Protein AF-0000000079720082 (afdb_homodimer)

Radius of gyration: 40.22 Å; Cα contacts (8 Å, |Δi|>4): 4662; chains: 2; bounding box: 89×126×156 Å

Secondary structure (DSSP, 8-state):
------------------------PPPPEEEEEEETTBSS-SSB--SS-EEEEEEE-SSSS--EEEEEEEEESSHHHHHTT--SSEE---B-----SSEEP-SSPP-TT-EEEEEEEEEETT-PBPPPPPPEEEEB---SGGG----EEE-------S-TTTS---PPPEEEEEEEEE-S-EEEEEEEEEEESEEEEEETTEE-SS-BSBT--S-TTTEEEEEEEE-GGG--SEEEEEEEEEE-HHHHSB-TTTTTTT-S-SB-SS-S--EEEEEEEEEETTS-EEEEE-STTSEEE--SEEEEETTTEEEEEGGG--TTTTSSS---TTPBPPEEEPPPSSEEEE--SPPBEEEEEE--SEEEEEETTEEEEEEEEEEEEEEEEEE---TT-EEEEEEESSB-TTSPBP-GGGTT---EEEEE---SSSEEE--SS--EEEEEEEEES-SS---GGGEEEEEEESS---SEEEEES-HHHHHHHHHHHHHHHHHEESEE-S-SSSS----BHHHHHHHHHHHHHHS--HHHHHHHHHHHHHH--TTS---SBSS-S---S----TTTTTHHHHHHHHHHHHH--HHHHHHHHHHHHHHHHHHHHT-BTTBPPP-SS---STT-SS----HHHHHHHHHHHHHHHHHHHHHHTT-HHHHHHHHHHHHHHHHHHHHHHB-TTS-BSS--HHHHHHHHHTT-S-TTTHHHHHHHHHHHHHHTTS-----HHHHHHHHHHHHHTT-HHHHHHHHT--SSSSHHHHHHTT-SS--SSTTS--S-HHHHHHHHTSS--S---GGGGGHHHIIIIII-EEESSSTTSEEEE-----TT-SEEEEEEEETTEEEEEEEEEETTEEEEEEEEEEEEEEEEEES-S-GGGEEETTEEGGG-TTEEEEEE-SS-EEEEEEEEEEEEEEES--/------------------------PPPPEEEEEEETTBSS-SSB--SS-EEEEEEE-SSSS--EEEEEEEEESSHHHHHTT--SSEE---B-----SSEEP-SSPP-TT-EEEEEEEEEETT-PBPPPPPPEEEEB---SGGG----EEE-------S-TTTS---PPPEEEEEEEEE-S-EEEEEEEEEEESEEEEEETTEE-SS-BSBT--S-TTTEEEEEEEE-GGG--SEEEEEEEEEE-HHHHSB-TTTTTTT-S-SB-SS-S--EEEEEEEEEETTS-EEEEE-STTSEEE--SEEEEETTTEEEEEGGG--TTTTSSS---TTPBPPEEEPPPSSEEEE--SPPBEEEEEE--SEEEEEETTEEEEEEEEEEEEEEEEEE---TT-EEEEEEESSB-TTSPBP-GGGTT---EEEEE---SSSEEE--SS--EEEEEEEEES-SS---GGGEEEEEEESS---SEEEEES-HHHHHHHHHHHHHHHHHEESEE-S-SSSS----BHHHHHHHHHHHHHHS--HHHHHHHHHHHHHH--TTS---SBSS-S---S----TTTTTHHHHHHHHHHHHH--HHHHHHHHHHHHHHHHHHHHT-BTTBPPP-SS---STT-SS----HHHHHHHHHHHHHHHHHHHHHHTT-HHHHHHHHHHHHHHHHHHHHHHB-TTS-BSS--HHHHHHHHHTT-S-TTTHHHHHHHHHHHHHHTTS-----HHHHHHHHHHHHHTT-HHHHHHHHH--SSSSHHHHHHTT-SS--SSTTS--S-HHHHHHHHTSS--S---GGGGGHHHIIIIII-EEESSSTTSEEEE-----TT-SEEEEEEEETTEEEEEEEEEETTEEEEEEEEEEEEEEEEEES-S-GGGEEETTEEGGG-TTEEEEEE-SS-EEEEEEEEEEEEEEE---

Solvent-accessible surface area (backbone atoms only — not comparable to full-atom values): 92691 Å² total; per-residue (Å²): 139,84,73,78,78,76,77,75,82,76,80,76,76,76,76,75,74,72,73,67,80,66,65,84,66,65,55,53,42,65,40,73,63,27,43,68,85,26,72,53,40,58,22,43,69,68,82,55,49,28,35,33,38,28,49,43,61,75,63,64,58,43,34,49,46,22,33,33,44,36,26,7,74,36,68,67,39,42,77,68,70,39,45,81,45,24,62,67,48,83,38,84,37,63,76,47,53,78,44,64,55,80,48,64,87,75,56,61,71,36,56,42,26,34,37,39,32,37,22,30,80,84,64,42,62,30,66,66,30,75,77,43,41,39,25,30,24,76,78,49,73,74,71,59,74,42,34,35,29,26,43,85,84,75,80,87,81,53,49,88,85,84,37,84,77,56,63,52,30,27,32,37,31,39,78,49,76,37,92,65,62,75,66,41,29,39,36,44,37,33,38,52,15,23,42,48,49,28,41,56,66,35,72,60,75,75,67,48,58,30,51,55,77,63,50,50,65,62,32,38,37,36,48,51,42,82,41,48,86,67,58,58,77,38,69,36,14,43,22,37,42,36,34,27,32,75,34,32,20,60,53,38,47,27,59,75,71,60,45,100,59,40,46,36,74,70,37,82,72,49,27,40,29,28,34,33,42,37,34,31,69,89,67,52,74,50,73,55,50,35,52,66,85,30,32,16,38,74,45,25,40,46,24,35,21,40,44,44,21,33,31,35,36,47,74,47,53,61,84,53,63,29,21,65,95,51,88,60,81,84,45,40,69,33,46,77,46,46,77,67,68,18,38,79,37,47,64,65,44,46,60,29,30,74,76,46,78,38,61,40,77,46,75,49,60,66,42,94,69,36,34,36,34,33,44,79,43,42,34,14,24,48,58,32,41,49,49,52,52,58,59,66,42,53,30,38,39,34,54,9,64,50,63,43,96,73,57,44,65,46,57,54,38,18,66,76,24,61,41,34,36,35,42,26,35,56,43,66,64,80,39,76,49,60,78,75,59,44,50,40,27,26,21,30,40,36,39,31,58,60,68,77,78,83,59,65,77,27,44,34,39,38,33,37,16,28,55,60,65,71,20,43,50,74,44,53,74,43,67,67,53,40,51,50,52,51,11,35,44,36,17,44,31,26,16,33,52,73,36,52,25,47,30,44,48,34,34,41,56,41,22,34,21,38,49,41,38,65,21,42,66,21,48,51,47,37,15,83,46,66,32,43,47,52,40,40,50,53,29,40,61,70,37,38,42,79,68,20,52,26,32,44,34,33,54,58,83,71,70,58,58,49,49,27,19,64,58,16,24,49,23,66,51,51,44,44,48,48,42,23,41,54,62,46,34,60,65,60,37,59,72,44,40,66,57,40,51,39,27,52,50,34,49,54,62,62,29,57,84,60,38,27,52,50,47,66,53,61,62,57,46,45,80,35,43,99,49,82,62,56,43,39,59,50,17,30,51,46,52,31,37,48,26,47,51,47,14,54,51,24,48,74,71,66,37,56,68,55,17,52,51,23,44,49,48,20,52,50,18,29,51,43,46,29,71,73,38,44,44,97,80,24,44,48,75,77,72,37,66,36,56,42,13,50,35,56,63,58,62,36,48,54,81,89,33,39,64,46,25,51,51,51,44,52,47,52,28,55,74,52,69,40,33,62,43,40,17,54,65,18,48,45,30,37,52,46,30,34,48,75,71,68,37,42,59,59,44,49,49,34,65,66,23,50,55,82,38,30,70,30,29,44,51,75,70,67,48,46,22,25,42,60,43,68,65,60,68,54,92,47,62,74,58,31,51,60,50,26,56,46,92,45,43,66,38,15,44,44,72,38,18,48,47,36,42,47,36,43,30,52,33,4,54,47,49,73,57,50,26,49,40,44,24,32,36,44,46,58,76,42,90,83,49,56,32,34,35,29,35,36,54,47,75,41,36,53,35,35,27,30,40,35,63,54,89,76,27,38,40,38,39,38,34,38,29,35,56,26,35,32,43,36,52,39,57,25,46,53,66,88,34,36,22,47,68,93,34,52,53,91,76,37,84,72,50,42,79,75,47,65,43,93,63,29,28,33,32,39,35,40,7,28,78,47,45,37,36,34,42,68,60,113,132,93,73,82,69,84,73,76,78,74,78,75,74,74,75,74,73,71,73,66,80,67,65,86,65,66,55,53,41,65,40,74,64,26,44,67,86,26,72,54,40,60,22,42,69,67,83,55,48,28,34,31,36,28,49,43,61,75,63,64,59,42,35,49,46,23,34,35,44,36,26,8,74,34,68,67,39,43,76,67,70,40,45,81,47,25,62,67,47,83,38,82,38,65,75,45,54,77,43,64,55,81,50,65,87,75,56,60,72,35,58,40,25,34,37,40,31,40,21,29,80,83,64,43,63,30,66,66,31,76,76,43,43,39,25,29,24,76,78,50,71,73,72,59,73,42,34,36,30,28,43,84,84,76,79,88,82,53,49,87,85,85,37,85,76,56,63,51,29,28,31,37,31,39,78,49,76,35,92,65,62,74,65,40,28,40,35,42,38,34,37,52,16,21,45,47,48,28,40,55,68,34,73,59,76,74,66,48,57,30,51,56,76,62,50,49,65,63,32,37,37,35,47,51,40,82,42,48,86,68,58,58,77,38,67,35,15,43,22,37,41,36,32,28,31,76,33,32,20,61,52,38,47,26,60,76,72,61,45,99,57,39,46,36,72,70,38,82,72,49,26,40,29,29,34,35,43,38,33,31,69,88,67,51,73,49,75,55,51,35,51,66,85,31,32,16,38,71,44,25,40,48,24,35,22,40,44,44,21,32,32,35,35,48,74,45,53,60,84,52,62,29,21,64,96,51,89,62,83,85,46,40,69,32,46,77,46,48,77,67,66,18,37,80,36,48,65,64,45,46,61,28,28,76,76,44,81,36,60,41,76,46,75,48,59,67,42,94,71,37,34,36,35,33,44,79,44,44,35,14,23,48,60,32,40,49,50,54,53,60,60,65,43,52,30,37,39,36,54,9,63,49,66,42,96,72,58,43,68,47,55,52,37,18,67,75,22,61,40,34,35,36,42,26,35,56,43,67,63,82,40,77,48,60,77,75,59,44,50,39,26,26,19,30,40,35,40,30,59,58,67,77,78,83,59,66,77,26,44,35,39,37,32,37,17,28,54,61,65,72,20,43,51,73,43,52,74,44,68,66,54,40,49,50,52,51,12,34,45,36,18,46,32,27,16,32,53,75,36,53,25,47,29,46,48,33,34,40,56,41,22,33,20,38,49,43,39,66,21,43,67,21,48,51,48,37,14,82,46,64,31,42,48,52,38,40,49,52,29,39,61,70,37,39,42,78,67,21,52,28,31,45,34,34,55,58,83,71,69,56,58,49,50,28,18,62,57,16,25,47,23,66,49,51,44,45,50,49,43,24,40,54,62,45,34,58,65,60,38,59,72,44,40,65,59,39,50,39,27,53,49,32,50,55,62,61,29,58,86,61,39,27,51,50,46,67,54,59,62,55,47,44,80,34,42,99,49,82,62,56,42,39,58,49,16,30,51,46,53,32,38,48,25,46,52,48,14,54,52,24,48,75,71,65,36,56,70,55,16,52,50,24,45,51,49,22,53,50,18,28,52,42,44,29,72,72,38,46,44,94,80,24,45,48,75,76,72,39,66,35,55,42,13,50,36,57,63,57,64,34,51,55,83,90,34,41,66,46,26,50,51,49,42,51,48,52,29,55,75,50,70,39,33,65,42,39,16,52,63,17,47,44,30,36,50,46,31,34,48,74,70,69,37,43,59,58,45,48,49,35,64,66,22,52,54,82,37,32,70,31,28,44,51,76,70,66,50,46,23,25,39,58,43,68,65,61,68,52,91,48,62,73,58,31,50,60,49,25,55,45,90,44,42,67,37,16,44,44,73,38,19,48,47,37,44,47,37,43,30,52,33,4,52,44,48,74,55,50,24,48,42,44,25,33,36,43,46,58,75,42,89,83,49,55,34,36,35,30,35,38,53,48,75,40,36,55,35,35,26,33,40,35,63,54,89,75,28,38,38,37,40,39,34,38,31,34,56,26,36,34,42,37,53,40,59,27,47,53,67,88,34,36,22,48,67,93,34,52,54,89,75,37,84,73,51,42,80,74,48,65,42,94,63,28,28,33,32,38,34,41,6,28,78,47,44,34,38,35,42,68,61,112

pLDDT: mean 94.38, std 12.14, range [15.86, 98.88]

Nearest PDB structures (foldseek):
  3w5n-assembly1_A  TM=9.384E-01  e=0.000E+00  Streptomyces avermitilis MA-4680 = NBRC 14893
  6i60-assembly1_A  TM=9.462E-01  e=3.594E-97  Dictyoglomus thermophilum H-6-12
  6i60-assembly2_B  TM=9.4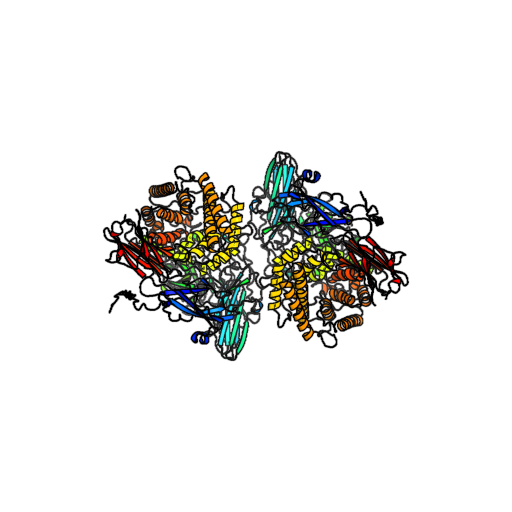27E-01  e=1.427E-96  Dictyoglomus thermophilum H-6-12
  6gsz-assembly1_A  TM=9.383E-01  e=2.593E-87  Aspergillus terreus
  2okx-assembly1_A  TM=7.902E-01  e=1.636E-30  Bacillus sp. GL1

Organism: NCBI:txid616991

Structure (mmCIF, N/CA/C/O backbone):
data_AF-0000000079720082-model_v1
#
loop_
_entity.id
_entity.type
_entity.pdbx_description
1 polymer Alpha-L-rhamnosidase
#
loop_
_atom_site.group_PDB
_atom_site.id
_atom_site.type_symbol
_atom_site.label_atom_id
_atom_site.label_alt_id
_atom_site.label_comp_id
_atom_site.label_asym_id
_atom_site.label_entity_id
_atom_site.label_seq_id
_atom_site.pdbx_PDB_ins_code
_atom_site.Cartn_x
_atom_site.Cartn_y
_atom_site.Cartn_z
_atom_site.occupancy
_atom_site.B_iso_or_equiv
_atom_site.auth_seq_id
_atom_site.auth_comp_id
_atom_site.auth_asym_id
_atom_site.auth_atom_id
_atom_site.pdbx_PDB_model_num
ATOM 1 N N . MET A 1 1 ? 20 74.062 -68.812 1 15.97 1 MET A N 1
ATOM 2 C CA . MET A 1 1 ? 20.781 74.188 -67.625 1 15.97 1 MET A CA 1
ATOM 3 C C . MET A 1 1 ? 19.938 73.812 -66.375 1 15.97 1 MET A C 1
ATOM 5 O O . MET A 1 1 ? 20.484 73.5 -65.312 1 15.97 1 MET A O 1
ATOM 9 N N . LYS A 1 2 ? 18.734 74.188 -66.375 1 19.23 2 LYS A N 1
ATOM 10 C CA . LYS A 1 2 ? 17.859 74.938 -65.5 1 19.23 2 LYS A CA 1
ATOM 11 C C . LYS A 1 2 ? 17.359 74.125 -64.375 1 19.23 2 LYS A C 1
ATOM 13 O O . LYS A 1 2 ? 16.688 73.125 -64.562 1 19.23 2 LYS A O 1
ATOM 18 N N . THR A 1 3 ? 17.922 74.375 -63.031 1 17.17 3 THR A N 1
ATOM 19 C CA . THR A 1 3 ? 18.266 73.812 -61.719 1 17.17 3 THR A CA 1
ATOM 20 C C . THR A 1 3 ? 17.062 73.875 -60.781 1 17.17 3 THR A C 1
ATOM 22 O O . THR A 1 3 ? 16.719 74.938 -60.25 1 17.17 3 THR A O 1
ATOM 25 N N . ARG A 1 4 ? 15.969 73.625 -61.281 1 23.77 4 ARG A N 1
ATOM 26 C CA . ARG A 1 4 ? 14.781 74.062 -60.531 1 23.77 4 ARG A CA 1
ATOM 27 C C . ARG A 1 4 ? 14.805 73.5 -59.125 1 23.77 4 ARG A C 1
ATOM 29 O O . ARG A 1 4 ? 14.828 72.312 -58.906 1 23.77 4 ARG A O 1
ATOM 36 N N . LEU A 1 5 ? 15.32 74.375 -58.031 1 21.08 5 LEU A N 1
ATOM 37 C CA . LEU A 1 5 ? 15.797 74.188 -56.688 1 21.08 5 LEU A CA 1
ATOM 38 C C . LEU A 1 5 ? 14.656 73.812 -55.75 1 21.08 5 LEU A C 1
ATOM 40 O O . LEU A 1 5 ? 13.688 74.5 -55.594 1 21.08 5 LEU A O 1
ATOM 44 N N . THR A 1 6 ? 14.219 72.562 -55.75 1 22.86 6 THR A N 1
ATOM 45 C CA . THR A 1 6 ? 13.156 71.938 -55 1 22.86 6 THR A CA 1
ATOM 46 C C . THR A 1 6 ? 13.391 72.062 -53.5 1 22.86 6 THR A C 1
ATOM 48 O O . THR A 1 6 ? 14.398 71.625 -52.969 1 22.86 6 THR A O 1
ATOM 51 N N . PHE A 1 7 ? 13.219 73.25 -52.969 1 23.09 7 PHE A N 1
ATOM 52 C CA . PHE A 1 7 ? 13.531 73.625 -51.594 1 23.09 7 PHE A CA 1
ATOM 53 C C . PHE A 1 7 ? 12.75 72.812 -50.594 1 23.09 7 PHE A C 1
ATOM 55 O O . PHE A 1 7 ? 11.516 72.812 -50.594 1 23.09 7 PHE A O 1
ATOM 62 N N . LEU A 1 8 ? 13.109 71.562 -50.375 1 23.59 8 LEU A N 1
ATOM 63 C CA . LEU A 1 8 ? 12.508 70.625 -49.438 1 23.59 8 LEU A CA 1
ATOM 64 C C . LEU A 1 8 ? 12.609 71.125 -48 1 23.59 8 LEU A C 1
ATOM 66 O O . LEU A 1 8 ? 13.711 71.375 -47.5 1 23.59 8 LEU A O 1
ATOM 70 N N . PHE A 1 9 ? 11.633 71.938 -47.531 1 24.03 9 PHE A N 1
ATOM 71 C CA . PHE A 1 9 ? 11.539 72.5 -46.156 1 24.03 9 PHE A CA 1
ATOM 72 C C . PHE A 1 9 ? 11.586 71.312 -45.156 1 24.03 9 PHE A C 1
ATOM 74 O O . PHE A 1 9 ? 10.781 70.375 -45.219 1 24.03 9 PHE A O 1
ATOM 81 N N . ILE A 1 10 ? 12.727 70.938 -44.594 1 24.09 10 ILE A N 1
ATOM 82 C CA . ILE A 1 10 ? 13.039 69.938 -43.562 1 24.09 10 ILE A CA 1
ATOM 83 C C . ILE A 1 10 ? 12.523 70.438 -42.219 1 24.09 10 ILE A C 1
ATOM 85 O O . ILE A 1 10 ? 12.945 71.438 -41.719 1 24.09 10 ILE A O 1
ATOM 89 N N . ILE A 1 11 ? 11.203 70.438 -42 1 24.62 11 ILE A N 1
ATOM 90 C CA . ILE A 1 11 ? 10.75 70.812 -40.656 1 24.62 11 ILE A CA 1
ATOM 91 C C . ILE A 1 11 ? 11.375 69.875 -39.625 1 24.62 11 ILE A C 1
ATOM 93 O O . ILE A 1 11 ? 11.227 68.688 -39.688 1 24.62 11 ILE A O 1
ATOM 97 N N . LEU A 1 12 ? 12.461 70.25 -38.938 1 24.59 12 LEU A N 1
ATOM 98 C CA . LEU A 1 12 ? 13.195 69.688 -37.844 1 24.59 12 LEU A CA 1
ATOM 99 C C . LEU A 1 12 ? 12.32 69.562 -36.594 1 24.59 12 LEU A C 1
ATOM 101 O O . LEU A 1 12 ? 11.875 70.562 -36.062 1 24.59 12 LEU A O 1
ATOM 105 N N . PHE A 1 13 ? 11.383 68.625 -36.594 1 27.11 13 PHE A N 1
ATOM 106 C CA . PHE A 1 13 ? 10.688 68.312 -35.344 1 27.11 13 PHE A CA 1
ATOM 107 C C . PHE A 1 13 ? 11.68 68.125 -34.188 1 27.11 13 PHE A C 1
ATOM 109 O O . PHE A 1 13 ? 12.586 67.25 -34.312 1 27.11 13 PHE A O 1
ATOM 116 N N . THR A 1 14 ? 11.984 69.125 -33.438 1 23.88 14 THR A N 1
ATOM 117 C CA . THR A 1 14 ? 12.758 69.062 -32.188 1 23.88 14 THR A CA 1
ATOM 118 C C . THR A 1 14 ? 12.094 68.125 -31.203 1 23.88 14 THR A C 1
ATOM 120 O O . THR A 1 14 ? 10.93 68.312 -30.828 1 23.88 14 THR A O 1
ATOM 123 N N . VAL A 1 15 ? 12.328 66.812 -31.328 1 29.36 15 VAL A N 1
ATOM 124 C CA . VAL A 1 15 ? 11.977 65.812 -30.297 1 29.36 15 VAL A CA 1
ATOM 125 C C . VAL A 1 15 ? 12.523 66.312 -28.938 1 29.36 15 VAL A C 1
ATOM 127 O O . VAL A 1 15 ? 13.727 66.5 -28.781 1 29.36 15 VAL A O 1
ATOM 130 N N . GLY A 1 16 ? 11.781 67.188 -28.25 1 25.69 16 GLY A N 1
ATOM 131 C CA . GLY A 1 16 ? 12.094 67.438 -26.859 1 25.69 16 GLY A CA 1
ATOM 132 C C . GLY A 1 16 ? 12.359 66.188 -26.062 1 25.69 16 GLY A C 1
ATOM 133 O O . GLY A 1 16 ? 11.578 65.25 -26.109 1 25.69 16 GLY A O 1
ATOM 134 N N . ASN A 1 17 ? 13.633 65.875 -25.953 1 25.62 17 ASN A N 1
ATOM 135 C CA . ASN A 1 17 ? 14.141 64.875 -25.047 1 25.62 17 ASN A CA 1
ATOM 136 C C . ASN A 1 17 ? 13.609 65.062 -23.625 1 25.62 17 ASN A C 1
ATOM 138 O O . ASN A 1 17 ? 13.922 66.062 -22.984 1 25.62 17 ASN A O 1
ATOM 142 N N . SER A 1 18 ? 12.328 64.875 -23.438 1 27.09 18 SER A N 1
ATOM 143 C CA . SER A 1 18 ? 11.977 64.812 -22.016 1 27.09 18 SER A CA 1
ATOM 144 C C . SER A 1 18 ? 12.977 63.906 -21.266 1 27.09 18 SER A C 1
ATOM 146 O O . SER A 1 18 ? 13.219 62.781 -21.641 1 27.09 18 SER A O 1
ATOM 148 N N . TYR A 1 19 ? 13.984 64.562 -20.719 1 28.95 19 TYR A N 1
ATOM 149 C CA . TYR A 1 19 ? 14.844 63.938 -19.719 1 28.95 19 TYR A CA 1
ATOM 150 C C . TYR A 1 19 ? 14.023 63.188 -18.688 1 28.95 19 TYR A C 1
ATOM 152 O O . TYR A 1 19 ? 13.172 63.75 -18 1 28.95 19 TYR A O 1
ATOM 160 N N . SER A 1 20 ? 13.664 62.031 -19.109 1 29.25 20 SER A N 1
ATOM 161 C CA . SER A 1 20 ? 13.281 61.125 -18.047 1 29.25 20 SER A CA 1
ATOM 162 C C . SER A 1 20 ? 14.234 61.219 -16.859 1 29.25 20 SER A C 1
ATOM 164 O O . SER A 1 20 ? 15.453 61.125 -17.031 1 29.25 20 SER A O 1
ATOM 166 N N . GLN A 1 21 ? 13.992 62.125 -15.961 1 30.77 21 GLN A N 1
ATOM 167 C CA . GLN A 1 21 ? 14.633 62.031 -14.648 1 30.77 21 GLN A CA 1
ATOM 168 C C . GLN A 1 21 ? 14.883 60.594 -14.25 1 30.77 21 GLN A C 1
ATOM 170 O O . GLN A 1 21 ? 13.992 59.938 -13.719 1 30.77 21 GLN A O 1
ATOM 175 N N . ASN A 1 22 ? 15.445 59.875 -15.141 1 35.41 22 ASN A N 1
ATOM 176 C CA . ASN A 1 22 ? 15.977 58.594 -14.711 1 35.41 22 ASN A CA 1
ATOM 177 C C . ASN A 1 22 ? 16.844 58.719 -13.461 1 35.41 22 ASN A C 1
ATOM 179 O O . ASN A 1 22 ? 18.016 59.094 -13.562 1 35.41 22 ASN A O 1
ATOM 183 N N . GLY A 1 23 ? 16.375 59.344 -12.469 1 37.47 23 GLY A N 1
ATOM 184 C CA . GLY A 1 23 ? 17.188 59.219 -11.258 1 37.47 23 GLY A CA 1
ATOM 185 C C . GLY A 1 23 ? 17.891 57.875 -11.156 1 37.47 23 GLY A C 1
ATOM 186 O O . GLY A 1 23 ? 17.484 56.906 -11.781 1 37.47 23 GLY A O 1
ATOM 187 N N . ASP A 1 24 ? 19.188 57.906 -10.977 1 46.69 24 ASP A N 1
ATOM 188 C CA . ASP A 1 24 ? 20.172 56.875 -10.695 1 46.69 24 ASP A CA 1
ATOM 189 C C . ASP A 1 24 ? 19.578 55.781 -9.781 1 46.69 24 ASP A C 1
ATOM 191 O O . ASP A 1 24 ? 19.766 55.844 -8.562 1 46.69 24 ASP A O 1
ATOM 195 N N . SER A 1 25 ? 18.516 55.312 -10.094 1 62.78 25 SER A N 1
ATOM 196 C CA . SER A 1 25 ? 17.984 54.219 -9.273 1 62.78 25 SER A CA 1
ATOM 197 C C . SER A 1 25 ? 19 53.094 -9.148 1 62.78 25 SER A C 1
ATOM 199 O O . SER A 1 25 ? 19.562 52.625 -10.148 1 62.78 25 SER A O 1
ATOM 201 N N . LYS A 1 26 ? 19.453 52.844 -7.895 1 82.25 26 LYS A N 1
ATOM 202 C CA . LYS A 1 26 ? 20.344 51.75 -7.551 1 82.25 26 LYS A CA 1
ATOM 203 C C . LYS A 1 26 ? 19.766 50.406 -7.98 1 82.25 26 LYS A C 1
ATOM 205 O O . LYS A 1 26 ? 18.547 50.219 -7.969 1 82.25 26 LYS A O 1
ATOM 210 N N . ALA A 1 27 ? 20.547 49.625 -8.594 1 90.06 27 ALA A N 1
ATOM 211 C CA . ALA A 1 27 ? 20.188 48.281 -9.055 1 90.06 27 ALA A CA 1
ATOM 212 C C . ALA A 1 27 ? 19.469 47.5 -7.949 1 90.06 27 ALA A C 1
ATOM 214 O O . ALA A 1 27 ? 19.703 47.75 -6.762 1 90.06 27 ALA A O 1
ATOM 215 N N . LEU A 1 28 ? 18.562 46.688 -8.406 1 97.56 28 LEU A N 1
ATOM 216 C CA . LEU A 1 28 ? 17.922 45.75 -7.48 1 97.56 28 LEU A CA 1
ATOM 217 C C . LEU A 1 28 ? 18.953 44.812 -6.844 1 97.56 28 LEU A C 1
ATOM 219 O O . LEU A 1 28 ? 20.016 44.562 -7.426 1 97.56 28 LEU A O 1
ATOM 223 N N . SER A 1 29 ? 18.688 44.406 -5.652 1 97.62 29 SER A N 1
ATOM 224 C CA . SER A 1 29 ? 19.5 43.406 -4.988 1 97.62 29 SER A CA 1
ATOM 225 C C . SER A 1 29 ? 18.719 42.125 -4.754 1 97.62 29 SER A C 1
ATOM 227 O O . SER A 1 29 ? 17.484 42.156 -4.609 1 97.62 29 SER A O 1
ATOM 229 N N . ILE A 1 30 ? 19.438 41.031 -4.797 1 98.25 30 ILE A N 1
ATOM 230 C CA . ILE A 1 30 ? 18.844 39.719 -4.691 1 98.25 30 ILE A CA 1
ATOM 231 C C . ILE A 1 30 ? 19.109 39.125 -3.303 1 98.25 30 ILE A C 1
ATOM 233 O O . ILE A 1 30 ? 20.25 39.094 -2.846 1 98.25 30 ILE A O 1
ATOM 237 N N . HIS A 1 31 ? 18.031 38.625 -2.707 1 97.69 31 HIS A N 1
ATOM 238 C CA . HIS A 1 31 ? 18.141 38.094 -1.353 1 97.69 31 HIS A CA 1
ATOM 239 C C . HIS A 1 31 ? 17.453 36.719 -1.236 1 97.69 31 HIS A C 1
ATOM 241 O O . HIS A 1 31 ? 16.562 36.406 -2.025 1 97.69 31 HIS A O 1
ATOM 247 N N . GLU A 1 32 ? 17.938 35.875 -0.282 1 97.31 32 GLU A N 1
ATOM 248 C CA . GLU A 1 32 ? 17.344 34.594 0.138 1 97.31 32 GLU A CA 1
ATOM 249 C C . GLU A 1 32 ? 17.188 33.656 -1.042 1 97.31 32 GLU A C 1
ATOM 251 O O . GLU A 1 32 ? 16.109 33.094 -1.268 1 97.31 32 GLU A O 1
ATOM 256 N N . PRO A 1 33 ? 18.219 33.438 -1.756 1 98.38 33 PRO A N 1
ATOM 257 C CA . PRO A 1 33 ? 18.125 32.375 -2.771 1 98.38 33 PRO A CA 1
ATOM 258 C C . PRO A 1 33 ? 17.797 31 -2.178 1 98.38 33 PRO A C 1
ATOM 260 O O . PRO A 1 33 ? 18.469 30.547 -1.254 1 98.38 33 PRO A O 1
ATOM 263 N N . ARG A 1 34 ? 16.766 30.359 -2.713 1 98.44 34 ARG A N 1
ATOM 264 C CA . ARG A 1 34 ? 16.297 29.078 -2.178 1 98.44 34 ARG A CA 1
ATOM 265 C C . ARG A 1 34 ? 16.047 28.078 -3.299 1 98.44 34 ARG A C 1
ATOM 267 O O . ARG A 1 34 ? 15.82 28.469 -4.449 1 98.44 34 ARG A O 1
ATOM 274 N N . VAL A 1 35 ? 16.125 26.812 -3.008 1 98.62 35 VAL A N 1
ATOM 275 C CA . VAL A 1 35 ? 15.734 25.688 -3.859 1 98.62 35 VAL A CA 1
ATOM 276 C C . VAL A 1 35 ? 14.75 24.797 -3.117 1 98.62 35 VAL A C 1
ATOM 278 O O . VAL A 1 35 ? 15.016 24.359 -1.993 1 98.62 35 VAL A O 1
ATOM 281 N N . GLU A 1 36 ? 13.617 24.578 -3.711 1 98.44 36 GLU A N 1
ATOM 282 C CA . GLU A 1 36 ? 12.57 23.781 -3.094 1 98.44 36 GLU A CA 1
ATOM 283 C C . GLU A 1 36 ? 12.258 24.266 -1.684 1 98.44 36 GLU A C 1
ATOM 285 O O . GLU A 1 36 ?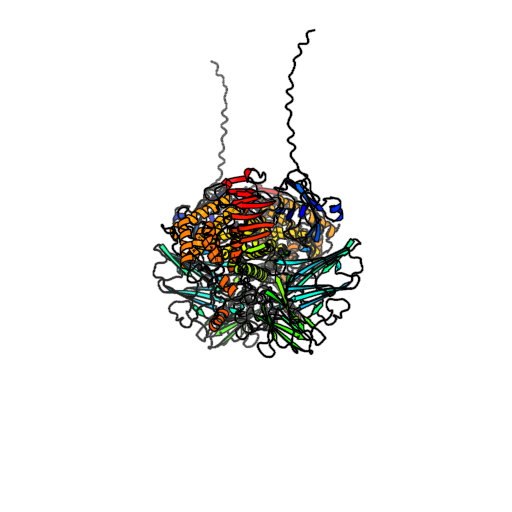 12.234 23.469 -0.737 1 98.44 36 GLU A O 1
ATOM 290 N N . TYR A 1 37 ? 12.18 25.578 -1.516 1 98.25 37 TYR A N 1
ATOM 291 C CA . TYR A 1 37 ? 11.734 26.297 -0.329 1 98.25 37 TYR A CA 1
ATOM 292 C C . TYR A 1 37 ? 12.797 26.281 0.761 1 98.25 37 TYR A C 1
ATOM 294 O O . TYR A 1 37 ? 12.555 26.734 1.884 1 98.25 37 TYR A O 1
ATOM 302 N N . HIS A 1 38 ? 14.031 25.75 0.401 1 98.06 38 HIS A N 1
ATOM 303 C CA . HIS A 1 38 ? 15.086 25.625 1.403 1 98.06 38 HIS A CA 1
ATOM 304 C C . HIS A 1 38 ? 16.328 26.422 0.992 1 98.06 38 HIS A C 1
ATOM 306 O O . HIS A 1 38 ? 16.625 26.547 -0.199 1 98.06 38 HIS A O 1
ATOM 312 N N . GLU A 1 39 ? 17 26.969 1.948 1 97.69 39 GLU A N 1
ATOM 313 C CA . GLU A 1 39 ? 18.328 27.531 1.734 1 97.69 39 GLU A CA 1
ATOM 314 C C . GLU A 1 39 ? 19.391 26.422 1.696 1 97.69 39 GLU A C 1
ATOM 316 O O . GLU A 1 39 ? 19.578 25.703 2.68 1 97.69 39 GLU A O 1
ATOM 321 N N . ASN A 1 40 ? 20 26.188 0.623 1 98.06 40 ASN A N 1
ATOM 322 C CA . ASN A 1 40 ? 21.094 25.266 0.422 1 98.06 40 ASN A CA 1
ATOM 323 C C . ASN A 1 40 ? 20.719 23.844 0.856 1 98.06 40 ASN A C 1
ATOM 325 O O . ASN A 1 40 ? 21.422 23.25 1.677 1 98.06 40 ASN A O 1
ATOM 329 N N . PRO A 1 41 ? 19.672 23.312 0.271 1 97.69 41 PRO A N 1
ATOM 330 C CA . PRO A 1 41 ? 19.266 21.969 0.697 1 97.69 41 PRO A CA 1
ATOM 331 C C . PRO A 1 41 ? 20.281 20.891 0.322 1 97.69 41 PRO A C 1
ATOM 333 O O . PRO A 1 41 ? 20.891 20.969 -0.745 1 97.69 41 PRO A O 1
ATOM 336 N N . GLU A 1 42 ? 20.406 19.922 1.249 1 96.56 42 GLU A N 1
ATOM 337 C CA . GLU A 1 42 ? 21.297 18.781 1.019 1 96.56 42 GLU A CA 1
ATOM 338 C C . GLU A 1 42 ? 20.484 17.516 0.722 1 96.56 42 GLU A C 1
ATOM 340 O O . GLU A 1 42 ? 19.562 17.172 1.462 1 96.56 42 GLU A O 1
ATOM 345 N N . GLY A 1 43 ? 20.859 16.859 -0.325 1 97.94 43 GLY A N 1
ATOM 346 C CA . GLY A 1 43 ? 20.375 15.523 -0.608 1 97.94 43 GLY A CA 1
ATOM 347 C C . GLY A 1 43 ? 18.922 15.492 -1.052 1 97.94 43 GLY A C 1
ATOM 348 O O . GLY A 1 43 ? 18.125 14.703 -0.536 1 97.94 43 GLY A O 1
ATOM 349 N N . ILE A 1 44 ? 18.453 16.375 -1.949 1 98.25 44 ILE A N 1
ATOM 350 C CA . ILE A 1 44 ? 17.078 16.312 -2.445 1 98.25 44 ILE A CA 1
ATOM 351 C C . ILE A 1 44 ? 16.984 15.273 -3.564 1 98.25 44 ILE A C 1
ATOM 353 O O . ILE A 1 44 ? 18 14.828 -4.098 1 98.25 44 ILE A O 1
ATOM 357 N N . ASP A 1 45 ? 15.758 14.797 -3.877 1 97.69 45 ASP A N 1
ATOM 358 C CA . ASP A 1 45 ? 15.625 13.82 -4.953 1 97.69 45 ASP A CA 1
ATOM 359 C C . ASP A 1 45 ? 14.641 14.312 -6.016 1 97.69 45 ASP A C 1
ATOM 361 O O . ASP A 1 45 ? 14.164 13.523 -6.836 1 97.69 45 ASP A O 1
ATOM 365 N N . VAL A 1 46 ? 14.25 15.578 -5.961 1 97.81 46 VAL A N 1
ATOM 366 C CA . VAL A 1 46 ? 13.469 16.203 -7.027 1 97.81 46 VAL A CA 1
ATOM 367 C C . VAL A 1 46 ? 14.344 16.391 -8.266 1 97.81 46 VAL A C 1
ATOM 369 O O . VAL A 1 46 ? 15.383 17.062 -8.203 1 97.81 46 VAL A O 1
ATOM 372 N N . LEU A 1 47 ? 13.922 15.922 -9.406 1 97.62 47 LEU A N 1
ATOM 373 C CA . LEU A 1 47 ? 14.781 15.883 -10.594 1 97.62 47 LEU A CA 1
ATOM 374 C C . LEU A 1 47 ? 14.734 17.219 -11.336 1 97.62 47 LEU A C 1
ATOM 376 O O . LEU A 1 47 ? 15.625 17.516 -12.141 1 97.62 47 LEU A O 1
ATOM 380 N N . GLN A 1 48 ? 13.703 17.969 -11.109 1 98.25 48 GLN A N 1
ATOM 381 C CA . GLN A 1 48 ? 13.562 19.328 -11.625 1 98.25 48 GLN A CA 1
ATOM 382 C C . GLN A 1 48 ? 13.266 20.312 -10.5 1 98.25 48 GLN A C 1
ATOM 384 O O . GLN A 1 48 ? 12.172 20.875 -10.43 1 98.25 48 GLN A O 1
ATOM 389 N N . PRO A 1 49 ? 14.266 20.625 -9.68 1 98.5 49 PRO A N 1
ATOM 390 C CA . PRO A 1 49 ? 14.023 21.484 -8.523 1 98.5 49 PRO A CA 1
ATOM 391 C C . PRO A 1 49 ? 13.625 22.906 -8.93 1 98.5 49 PRO A C 1
ATOM 393 O O . PRO A 1 49 ? 13.945 23.344 -10.031 1 98.5 49 PRO A O 1
ATOM 396 N N . ARG A 1 50 ? 12.969 23.719 -8.117 1 98.31 50 ARG A N 1
ATOM 397 C CA . ARG A 1 50 ? 12.492 25.062 -8.383 1 98.31 50 ARG A CA 1
ATOM 398 C C . ARG A 1 50 ? 13.297 26.094 -7.602 1 98.31 50 ARG A C 1
ATOM 400 O O . ARG A 1 50 ? 13.609 25.891 -6.43 1 98.31 50 ARG A O 1
ATOM 407 N N . PHE A 1 51 ? 13.516 27.125 -8.18 1 98.75 51 PHE A N 1
ATOM 408 C CA . PHE A 1 51 ? 14.289 28.219 -7.602 1 98.75 51 PHE A CA 1
ATOM 409 C C . PHE A 1 51 ? 13.383 29.359 -7.156 1 98.75 51 PHE A C 1
ATOM 411 O O . PHE A 1 51 ? 12.297 29.547 -7.707 1 98.75 51 PHE A O 1
ATOM 418 N N . SER A 1 52 ? 13.844 30.094 -6.137 1 98.5 52 SER A N 1
ATOM 419 C CA . SER A 1 52 ? 13.18 31.328 -5.723 1 98.5 52 SER A CA 1
ATOM 420 C C . SER A 1 52 ? 14.172 32.312 -5.098 1 98.5 52 SER A C 1
ATOM 422 O O . SER A 1 52 ? 15.242 31.906 -4.633 1 98.5 52 SER A O 1
ATOM 424 N N . TRP A 1 53 ? 13.852 33.625 -5.152 1 98.56 53 TRP A N 1
ATOM 425 C CA . TRP A 1 53 ? 14.594 34.688 -4.477 1 98.56 53 TRP A CA 1
ATOM 426 C C . TRP A 1 53 ? 13.695 35.875 -4.172 1 98.56 53 TRP A C 1
ATOM 428 O O . TRP A 1 53 ? 12.578 35.969 -4.68 1 98.56 53 TRP A O 1
ATOM 438 N N . ILE A 1 54 ? 14.125 36.719 -3.289 1 98.12 54 ILE A N 1
ATOM 439 C CA . ILE A 1 54 ? 13.438 37.969 -2.938 1 98.12 54 ILE A CA 1
ATOM 440 C C . ILE A 1 54 ? 14.25 39.156 -3.414 1 98.12 54 ILE A C 1
ATOM 442 O O . ILE A 1 54 ? 15.477 39.156 -3.352 1 98.12 54 ILE A O 1
ATOM 446 N N . LEU A 1 55 ? 13.547 40.188 -3.885 1 98.31 55 LEU A N 1
ATOM 447 C CA . LEU A 1 55 ? 14.203 41.406 -4.383 1 98.31 55 LEU A CA 1
ATOM 448 C C . LEU A 1 55 ? 14.047 42.562 -3.393 1 98.31 55 LEU A C 1
ATOM 450 O O . LEU A 1 55 ? 13.016 42.656 -2.73 1 98.31 55 LEU A O 1
ATOM 454 N N . LYS A 1 56 ? 15.062 43.344 -3.328 1 97.38 56 LYS A N 1
ATOM 455 C CA . LYS A 1 56 ? 15.016 44.625 -2.629 1 97.38 56 LYS A CA 1
ATOM 456 C C . LYS A 1 56 ? 15.531 45.75 -3.518 1 97.38 56 LYS A C 1
ATOM 458 O O . LYS A 1 56 ? 16.344 45.531 -4.414 1 97.38 56 LYS A O 1
ATOM 463 N N . GLY A 1 57 ? 15.023 46.875 -3.258 1 96.38 57 GLY A N 1
ATOM 464 C CA . GLY A 1 57 ? 15.414 48.062 -4 1 96.38 57 GLY A CA 1
ATOM 465 C C . GLY A 1 57 ? 14.875 49.344 -3.402 1 96.38 57 GLY A C 1
ATOM 466 O O . GLY A 1 57 ? 13.828 49.344 -2.756 1 96.38 57 GLY A O 1
ATOM 467 N N . GLU A 1 58 ? 15.586 50.406 -3.674 1 94.5 58 GLU A N 1
ATOM 468 C CA . GLU A 1 58 ? 15.164 51.719 -3.197 1 94.5 58 GLU A CA 1
ATOM 469 C C . GLU A 1 58 ? 14.211 52.406 -4.184 1 94.5 58 GLU A C 1
ATOM 471 O O . GLU A 1 58 ? 14.336 52.219 -5.395 1 94.5 58 GLU A O 1
ATOM 476 N N . GLY A 1 59 ? 13.352 53.125 -3.561 1 93.69 59 GLY A N 1
ATOM 477 C CA . GLY A 1 59 ? 12.398 53.844 -4.391 1 93.69 59 GLY A CA 1
ATOM 478 C C . GLY A 1 59 ? 11.078 53.125 -4.543 1 93.69 59 GLY A C 1
ATOM 479 O O . GLY A 1 59 ? 10.805 52.156 -3.842 1 93.69 59 GLY A O 1
ATOM 480 N N . ARG A 1 60 ? 10.211 53.688 -5.438 1 96 60 ARG A N 1
ATOM 481 C CA . ARG A 1 60 ? 8.859 53.188 -5.633 1 96 60 ARG A CA 1
ATOM 482 C C . ARG A 1 60 ? 8.719 52.531 -7.004 1 96 60 ARG A C 1
ATOM 484 O O . ARG A 1 60 ? 9.453 52.844 -7.934 1 96 60 ARG A O 1
ATOM 491 N N . LYS A 1 61 ? 7.91 51.5 -7.145 1 96.56 61 LYS A N 1
ATOM 492 C CA . LYS A 1 61 ? 7.539 50.844 -8.383 1 96.56 61 LYS A CA 1
ATOM 493 C C . LYS A 1 61 ? 8.75 50.156 -9.031 1 96.56 61 LYS A C 1
ATOM 495 O O . LYS A 1 61 ? 8.945 50.281 -10.242 1 96.56 61 LYS A O 1
ATOM 500 N N . ARG A 1 62 ? 9.562 49.625 -8.195 1 96.88 62 ARG A N 1
ATOM 501 C CA . ARG A 1 62 ? 10.695 48.844 -8.695 1 96.88 62 ARG A CA 1
ATOM 502 C C . ARG A 1 62 ? 10.258 47.438 -9.141 1 96.88 62 ARG A C 1
ATOM 504 O O . ARG A 1 62 ? 9.539 46.75 -8.414 1 96.88 62 ARG A O 1
ATOM 511 N N . VAL A 1 63 ? 10.695 47.031 -10.367 1 97 63 VAL A N 1
ATOM 512 C CA . VAL A 1 63 ? 10.203 45.75 -10.906 1 97 63 VAL A CA 1
ATOM 513 C C . VAL A 1 63 ? 11.336 45.031 -11.641 1 97 63 VAL A C 1
ATOM 515 O O . VAL A 1 63 ? 12.203 45.688 -12.234 1 97 63 VAL A O 1
ATOM 518 N N . GLN A 1 64 ? 11.305 43.75 -11.547 1 98.19 64 GLN A N 1
ATOM 519 C CA . GLN A 1 64 ? 12.156 42.906 -12.367 1 98.19 64 GLN A CA 1
ATOM 520 C C . GLN A 1 64 ? 11.539 42.688 -13.75 1 98.19 64 GLN A C 1
ATOM 522 O O . GLN A 1 64 ? 10.359 42.375 -13.867 1 98.19 64 GLN A O 1
ATOM 527 N N . THR A 1 65 ? 12.391 42.844 -14.812 1 98.12 65 THR A N 1
ATOM 528 C CA . THR A 1 65 ? 11.891 42.594 -16.156 1 98.12 65 THR A CA 1
ATOM 529 C C . THR A 1 65 ? 12.484 41.312 -16.75 1 98.12 65 THR A C 1
ATOM 531 O O . THR A 1 65 ? 11.953 40.781 -17.719 1 98.12 65 THR A O 1
ATOM 534 N N . ALA A 1 66 ? 13.555 40.906 -16.172 1 98.69 66 ALA A N 1
ATOM 535 C CA . ALA A 1 66 ? 14.203 39.688 -16.641 1 98.69 66 ALA A CA 1
ATOM 536 C C . ALA A 1 66 ? 15.133 39.125 -15.586 1 98.69 66 ALA A C 1
ATOM 538 O O . ALA A 1 66 ? 15.492 39.812 -14.625 1 98.69 66 ALA A O 1
ATOM 539 N N . TYR A 1 67 ? 15.523 37.812 -15.773 1 98.75 67 TYR A N 1
ATOM 540 C CA . TYR A 1 67 ? 16.5 37.156 -14.906 1 98.75 67 TYR A CA 1
ATOM 541 C C . TYR A 1 67 ? 17.391 36.219 -15.703 1 98.75 67 TYR A C 1
ATOM 543 O O . TYR A 1 67 ? 17.078 35.875 -16.844 1 98.75 67 TYR A O 1
ATOM 551 N N . GLN A 1 68 ? 18.469 35.844 -15.133 1 98.75 68 GLN A N 1
ATOM 552 C CA . GLN A 1 68 ? 19.344 34.75 -15.609 1 98.75 68 GLN A CA 1
ATOM 553 C C . GLN A 1 68 ? 19.859 33.906 -14.453 1 98.75 68 GLN A C 1
ATOM 555 O O . GLN A 1 68 ? 20.406 34.438 -13.477 1 98.75 68 GLN A O 1
ATOM 560 N N . ILE A 1 69 ? 19.656 32.594 -14.531 1 98.81 69 ILE A N 1
ATOM 561 C CA . ILE A 1 69 ? 20.203 31.625 -13.578 1 98.81 69 ILE A CA 1
ATOM 562 C C . ILE A 1 69 ? 21.344 30.859 -14.227 1 98.81 69 ILE A C 1
ATOM 564 O O . ILE A 1 69 ? 21.234 30.406 -15.367 1 98.81 69 ILE A O 1
ATOM 568 N N . ILE A 1 70 ? 22.375 30.75 -13.594 1 98.62 70 ILE A N 1
ATOM 569 C CA . ILE A 1 70 ? 23.406 29.828 -14.055 1 98.62 70 ILE A CA 1
ATOM 570 C C . ILE A 1 70 ? 23.688 28.797 -12.969 1 98.62 70 ILE A C 1
ATOM 572 O O . ILE A 1 70 ? 23.656 29.109 -11.773 1 98.62 70 ILE A O 1
ATOM 576 N N . VAL A 1 71 ? 23.891 27.562 -13.336 1 98.81 71 VAL A N 1
ATOM 577 C CA . VAL A 1 71 ? 24.203 26.422 -12.469 1 98.81 71 VAL A CA 1
ATOM 578 C C . VAL A 1 71 ? 25.516 25.797 -12.891 1 98.81 71 VAL A C 1
ATOM 580 O O . VAL A 1 71 ? 25.781 25.625 -14.086 1 98.81 71 VAL A O 1
ATOM 583 N N . ALA A 1 72 ? 26.359 25.547 -11.93 1 98.75 72 ALA A N 1
ATOM 584 C CA . ALA A 1 72 ? 27.656 24.969 -12.203 1 98.75 72 ALA A CA 1
ATOM 585 C C . ALA A 1 72 ? 27.922 23.766 -11.289 1 98.75 72 ALA A C 1
ATOM 587 O O . ALA A 1 72 ? 27.312 23.656 -10.219 1 98.75 72 ALA A O 1
ATOM 588 N N . SER A 1 73 ? 28.859 22.906 -11.711 1 97.88 73 SER A N 1
ATOM 589 C CA . SER A 1 73 ? 29.219 21.703 -10.984 1 97.88 73 SER A CA 1
ATOM 590 C C . SER A 1 73 ? 30.219 22 -9.867 1 97.88 73 SER A C 1
ATOM 592 O O . SER A 1 73 ? 30.516 21.125 -9.039 1 97.88 73 SER A O 1
ATOM 594 N N . SER A 1 74 ? 30.766 23.219 -9.875 1 96.88 74 SER A N 1
ATOM 595 C CA . SER A 1 74 ? 31.672 23.625 -8.82 1 96.88 74 SER A CA 1
ATOM 596 C C . SER A 1 74 ? 31.578 25.125 -8.555 1 96.88 74 SER A C 1
ATOM 598 O O . SER A 1 74 ? 31.141 25.891 -9.422 1 96.88 74 SER A O 1
ATOM 600 N N . LEU A 1 75 ? 32 25.5 -7.332 1 97 75 LEU A N 1
ATOM 601 C CA . LEU A 1 75 ? 32.031 26.906 -6.977 1 97 75 LEU A CA 1
ATOM 602 C C . LEU A 1 75 ? 33 27.688 -7.855 1 97 75 LEU A C 1
ATOM 604 O O . LEU A 1 75 ? 32.75 28.844 -8.188 1 97 75 LEU A O 1
ATOM 608 N N . GLU A 1 76 ? 34.062 27.047 -8.234 1 97.25 76 GLU A N 1
ATOM 609 C CA . GLU A 1 76 ? 35.062 27.672 -9.094 1 97.25 76 GLU A CA 1
ATOM 610 C C . GLU A 1 76 ? 34.469 28.016 -10.461 1 97.25 76 GLU A C 1
ATOM 612 O O . GLU A 1 76 ? 34.656 29.141 -10.953 1 97.25 76 GLU A O 1
ATOM 617 N N . LYS A 1 77 ? 33.844 27.062 -11 1 98.06 77 LYS A N 1
ATOM 618 C CA . LYS A 1 77 ? 33.219 27.281 -12.305 1 98.06 77 LYS A CA 1
ATOM 619 C C . LYS A 1 77 ? 32.156 28.359 -12.211 1 98.06 77 LYS A C 1
ATOM 621 O O . LYS A 1 77 ? 32.031 29.219 -13.102 1 98.06 77 LYS A O 1
ATOM 626 N N . LEU A 1 78 ? 31.391 28.297 -11.211 1 98.12 78 LEU A N 1
ATOM 627 C CA . LEU A 1 78 ? 30.344 29.281 -11.031 1 98.12 78 LEU A CA 1
ATOM 628 C C . LEU A 1 78 ? 30.938 30.688 -10.945 1 98.12 78 LEU A C 1
ATOM 630 O O . LEU A 1 78 ? 30.375 31.625 -11.523 1 98.12 78 LEU A O 1
ATOM 634 N N . SER A 1 79 ? 32.031 30.875 -10.18 1 97.44 79 SER A N 1
ATOM 635 C CA . SER A 1 79 ? 32.688 32.156 -9.984 1 97.44 79 SER A CA 1
ATOM 636 C C . SER A 1 79 ? 33.219 32.719 -11.297 1 97.44 79 SER A C 1
ATOM 638 O O . SER A 1 79 ? 33.375 33.938 -11.453 1 97.44 79 SER A O 1
ATOM 640 N N . GLN A 1 80 ? 33.469 31.859 -12.211 1 97.44 80 GLN A N 1
ATOM 641 C CA . GLN A 1 80 ? 33.969 32.25 -13.523 1 97.44 80 GLN A CA 1
ATOM 642 C C . GLN A 1 80 ? 32.812 32.375 -14.539 1 97.44 80 GLN A C 1
ATOM 644 O O . GLN A 1 80 ? 33.062 32.5 -15.742 1 97.44 80 GLN A O 1
ATOM 649 N N . ASP A 1 81 ? 31.656 32.219 -14.039 1 96.81 81 ASP A N 1
ATOM 650 C CA . ASP A 1 81 ? 30.438 32.312 -14.852 1 96.81 81 ASP A CA 1
ATOM 651 C C . ASP A 1 81 ? 30.391 31.219 -15.898 1 96.81 81 ASP A C 1
ATOM 653 O O . ASP A 1 81 ? 29.922 31.438 -17.016 1 96.81 81 ASP A O 1
ATOM 657 N N . GLN A 1 82 ? 31 30.078 -15.547 1 96.31 82 GLN A N 1
ATOM 658 C CA . GLN A 1 82 ? 30.922 28.906 -16.406 1 96.31 82 GLN A CA 1
ATOM 659 C C . GLN A 1 82 ? 29.719 28.047 -16.031 1 96.31 82 GLN A C 1
ATOM 661 O O . GLN A 1 82 ? 29.766 27.281 -15.062 1 96.31 82 GLN A O 1
ATOM 666 N N . ALA A 1 83 ? 28.75 28.031 -16.812 1 96.44 83 ALA A N 1
ATOM 667 C CA . ALA A 1 83 ? 27.5 27.312 -16.594 1 96.44 83 ALA A CA 1
ATOM 668 C C . ALA A 1 83 ? 27.516 25.938 -17.25 1 96.44 83 ALA A C 1
ATOM 670 O O . ALA A 1 83 ? 26.719 25.656 -18.141 1 96.44 83 ALA A O 1
ATOM 671 N N . ASP A 1 84 ? 28.297 25 -16.688 1 97.44 84 ASP A N 1
ATOM 672 C CA . ASP A 1 84 ? 28.469 23.703 -17.312 1 97.44 84 ASP A CA 1
ATOM 673 C C . ASP A 1 84 ? 27.266 22.797 -17.078 1 97.44 84 ASP A C 1
ATOM 675 O O . ASP A 1 84 ? 27.094 21.781 -17.75 1 97.44 84 ASP A O 1
ATOM 679 N N . ILE A 1 85 ? 26.422 23.109 -16.172 1 98.44 85 ILE A N 1
ATOM 680 C CA . ILE A 1 85 ? 25.25 22.312 -15.859 1 98.44 85 ILE A CA 1
ATOM 681 C C . ILE A 1 85 ? 24.016 22.938 -16.516 1 98.44 85 ILE A C 1
ATOM 683 O O . ILE A 1 85 ? 23.203 22.234 -17.125 1 98.44 85 ILE A O 1
ATOM 687 N N . TRP A 1 86 ? 23.734 24.266 -16.328 1 98.69 86 TRP A N 1
ATOM 688 C CA . TRP A 1 86 ? 22.547 24.922 -16.875 1 98.69 86 TRP A CA 1
ATOM 689 C C . TRP A 1 86 ? 22.734 26.422 -16.969 1 98.69 86 TRP A C 1
ATOM 691 O O . TRP A 1 86 ? 23.297 27.047 -16.062 1 98.69 86 TRP A O 1
ATOM 701 N N . ASP A 1 87 ? 22.422 27.078 -17.969 1 98.69 87 ASP A N 1
ATOM 702 C CA . ASP A 1 87 ? 22.266 28.516 -18.188 1 98.69 87 ASP A CA 1
ATOM 703 C C . ASP A 1 87 ? 20.891 28.844 -18.766 1 98.69 87 ASP A C 1
ATOM 705 O O . ASP A 1 87 ? 20.609 28.484 -19.906 1 98.69 87 ASP A O 1
ATOM 709 N N . SER A 1 88 ? 20.156 29.516 -17.938 1 98.5 88 SER A N 1
ATOM 710 C CA . SER A 1 88 ? 18.828 29.828 -18.422 1 98.5 88 SER A CA 1
ATOM 711 C C . SER A 1 88 ? 18.875 30.875 -19.531 1 98.5 88 SER A C 1
ATOM 713 O O . SER A 1 88 ? 17.906 31.047 -20.266 1 98.5 88 SER A O 1
ATOM 715 N N . GLY A 1 89 ? 20 31.578 -19.703 1 98.25 89 GLY A N 1
ATOM 716 C CA . GLY A 1 89 ? 20 32.812 -20.484 1 98.25 89 GLY A CA 1
ATOM 717 C C . GLY A 1 89 ? 19.109 33.906 -19.906 1 98.25 89 GLY A C 1
ATOM 718 O O . GLY A 1 89 ? 18.578 33.75 -18.812 1 98.25 89 GLY A O 1
ATOM 719 N N . LYS A 1 90 ? 19.109 35.031 -20.547 1 98.31 90 LYS A N 1
ATOM 720 C CA . LYS A 1 90 ? 18.188 36.094 -20.109 1 98.31 90 LYS A CA 1
ATOM 721 C C . LYS A 1 90 ? 16.734 35.719 -20.391 1 98.31 90 LYS A C 1
ATOM 723 O O . LYS A 1 90 ? 16.328 35.594 -21.547 1 98.31 90 LYS A O 1
ATOM 728 N N . VAL A 1 91 ? 16.016 35.406 -19.422 1 98.62 91 VAL A N 1
ATOM 729 C CA . VAL A 1 91 ? 14.609 35.062 -19.516 1 98.62 91 VAL A CA 1
ATOM 730 C C . VAL A 1 91 ? 13.75 36.281 -19.203 1 98.62 91 VAL A C 1
ATOM 732 O O . VAL A 1 91 ? 13.828 36.844 -18.125 1 98.62 91 VAL A O 1
ATOM 735 N N . ILE A 1 92 ? 12.945 36.719 -20.094 1 98.5 92 ILE A N 1
ATOM 736 C CA . ILE A 1 92 ? 12.062 37.875 -19.906 1 98.5 92 ILE A CA 1
ATOM 737 C C . ILE A 1 92 ? 10.875 37.469 -19.047 1 98.5 92 ILE A C 1
ATOM 739 O O . ILE A 1 92 ? 9.883 36.938 -19.547 1 98.5 92 ILE A O 1
ATOM 743 N N . SER A 1 93 ? 11.008 37.781 -17.781 1 98.12 93 SER A N 1
ATOM 744 C CA . SER A 1 93 ? 9.984 37.406 -16.828 1 98.12 93 SER A CA 1
ATOM 745 C C . SER A 1 93 ? 10.164 38.125 -15.5 1 98.12 93 SER A C 1
ATOM 747 O O . SER A 1 93 ? 11.289 38.438 -15.109 1 98.12 93 SER A O 1
ATOM 749 N N . ASN A 1 94 ? 9.086 38.375 -14.852 1 97.5 94 ASN A N 1
ATOM 750 C CA . ASN A 1 94 ? 9.172 38.969 -13.516 1 97.5 94 ASN A CA 1
ATOM 751 C C . ASN A 1 94 ? 9.039 37.875 -12.438 1 97.5 94 ASN A C 1
ATOM 753 O O . ASN A 1 94 ? 8.883 38.188 -11.258 1 97.5 94 ASN A O 1
ATOM 757 N N . HIS A 1 95 ? 9.039 36.594 -12.844 1 97.56 95 HIS A N 1
ATOM 758 C CA . HIS A 1 95 ? 8.945 35.5 -11.867 1 97.56 95 HIS A CA 1
ATOM 759 C C . HIS A 1 95 ? 10.172 35.469 -10.961 1 97.56 95 HIS A C 1
ATOM 761 O O . HIS A 1 95 ? 11.297 35.625 -11.43 1 97.56 95 HIS A O 1
ATOM 767 N N . THR A 1 96 ? 9.969 35.375 -9.664 1 98.25 96 THR A N 1
ATOM 768 C CA . THR A 1 96 ? 11.062 35.25 -8.711 1 98.25 96 THR A CA 1
ATOM 769 C C . THR A 1 96 ? 10.906 33.938 -7.898 1 98.25 96 THR A C 1
ATOM 771 O O . THR A 1 96 ? 11.68 33.688 -6.977 1 98.25 96 THR A O 1
ATOM 774 N N . ASN A 1 97 ? 9.906 33.156 -8.148 1 97.88 97 ASN A N 1
ATOM 775 C CA . ASN A 1 97 ? 9.672 31.906 -7.473 1 97.88 97 ASN A CA 1
ATOM 776 C C . ASN A 1 97 ? 9.023 30.875 -8.406 1 97.88 97 ASN A C 1
ATOM 778 O O . ASN A 1 97 ? 8.555 31.234 -9.492 1 97.88 97 ASN A O 1
ATOM 782 N N . GLN A 1 98 ? 9.086 29.594 -8 1 98.19 98 GLN A N 1
ATOM 783 C CA . GLN A 1 98 ? 8.531 28.484 -8.758 1 98.19 98 GLN A CA 1
ATOM 784 C C . GLN A 1 98 ? 9.219 28.328 -10.109 1 98.19 98 GLN A C 1
ATOM 786 O O . GLN A 1 98 ? 8.594 27.938 -11.094 1 98.19 98 GLN A O 1
ATOM 791 N N . ILE A 1 99 ? 10.508 28.766 -10.273 1 98.62 99 ILE A N 1
ATOM 792 C CA . ILE A 1 99 ? 11.25 28.641 -11.523 1 98.62 99 ILE A CA 1
ATOM 793 C C . ILE A 1 99 ? 11.898 27.266 -11.609 1 98.62 99 ILE A C 1
ATOM 795 O O . ILE A 1 99 ? 12.758 26.922 -10.805 1 98.62 99 ILE A O 1
ATOM 799 N N . VAL A 1 100 ? 11.594 26.5 -12.578 1 98.56 100 VAL A N 1
ATOM 800 C CA . VAL A 1 100 ? 11.938 25.094 -12.68 1 98.56 100 VAL A CA 1
ATOM 801 C C . VAL A 1 100 ? 13.297 24.938 -13.359 1 98.56 100 VAL A C 1
ATOM 803 O O . VAL A 1 100 ? 13.562 25.562 -14.383 1 98.56 100 VAL A O 1
ATOM 806 N N . TYR A 1 101 ? 14.133 24.109 -12.828 1 98.69 101 TYR A N 1
ATOM 807 C CA . TYR A 1 101 ? 15.406 23.719 -13.43 1 98.69 101 TYR A CA 1
ATOM 808 C C . TYR A 1 101 ? 15.18 23.031 -14.773 1 98.69 101 TYR A C 1
ATOM 810 O O . TYR A 1 101 ? 14.344 22.125 -14.883 1 98.69 101 TYR A O 1
ATOM 818 N N . GLU A 1 102 ? 15.992 23.438 -15.789 1 98.12 102 GLU A N 1
ATOM 819 C CA . GLU A 1 102 ? 15.852 22.859 -17.125 1 98.12 102 GLU A CA 1
ATOM 820 C C . GLU A 1 102 ? 17.203 22.484 -17.719 1 98.12 102 GLU A C 1
ATOM 822 O O . GLU A 1 102 ? 17.391 22.484 -18.938 1 98.12 102 GLU A O 1
ATOM 827 N N . GLY A 1 103 ? 18.141 22.234 -16.906 1 98.31 103 GLY A N 1
ATOM 828 C CA . GLY A 1 103 ? 19.469 21.859 -17.359 1 98.31 103 GLY A CA 1
ATOM 829 C C . GLY A 1 103 ? 19.609 20.375 -17.641 1 98.31 103 GLY A C 1
ATOM 830 O O . GLY A 1 103 ? 18.609 19.688 -17.859 1 98.31 103 GLY A O 1
ATOM 831 N N . ILE A 1 104 ? 20.859 19.938 -17.766 1 97.69 104 ILE A N 1
ATOM 832 C CA . ILE A 1 104 ? 21.125 18.531 -18.031 1 97.69 104 ILE A CA 1
ATOM 833 C C . ILE A 1 104 ? 20.641 17.672 -16.859 1 97.69 104 ILE A C 1
ATOM 835 O O . ILE A 1 104 ? 20.469 18.188 -15.742 1 97.69 104 ILE A O 1
ATOM 839 N N . PRO A 1 105 ? 20.359 16.359 -17.047 1 97.44 105 PRO A N 1
ATOM 840 C CA . PRO A 1 105 ? 19.844 15.516 -15.969 1 97.44 105 PRO A CA 1
ATOM 841 C C . PRO A 1 105 ? 20.781 15.5 -14.758 1 97.44 105 PRO A C 1
ATOM 843 O O . PRO A 1 105 ? 22 15.422 -14.906 1 97.44 105 PRO A O 1
ATOM 846 N N . LEU A 1 106 ? 20.172 15.578 -13.633 1 97.88 106 LEU A N 1
ATOM 847 C CA . LEU A 1 106 ? 20.906 15.594 -12.375 1 97.88 106 LEU A CA 1
ATOM 848 C C . LEU A 1 106 ? 21.297 14.188 -11.945 1 97.88 106 LEU A C 1
ATOM 850 O O . LEU A 1 106 ? 20.625 13.219 -12.312 1 97.88 106 LEU A O 1
ATOM 854 N N . VAL A 1 107 ? 22.406 14.078 -11.234 1 96.44 107 VAL A N 1
ATOM 855 C CA . VAL A 1 107 ? 22.984 12.773 -10.945 1 96.44 107 VAL A CA 1
ATOM 856 C C . VAL A 1 107 ? 23.047 12.562 -9.438 1 96.44 107 VAL A C 1
ATOM 858 O O . VAL A 1 107 ? 23.188 13.523 -8.672 1 96.44 107 VAL A O 1
ATOM 861 N N . SER A 1 108 ? 23.047 11.281 -8.984 1 96.81 108 SER A N 1
ATOM 862 C CA . SER A 1 108 ? 23.109 10.898 -7.578 1 96.81 108 SER A CA 1
ATOM 863 C C . SER A 1 108 ? 24.344 11.477 -6.902 1 96.81 108 SER A C 1
ATOM 865 O O . SER A 1 108 ? 25.422 11.523 -7.496 1 96.81 108 SER A O 1
ATOM 867 N N . ALA A 1 109 ? 24.156 11.922 -5.66 1 96.81 109 ALA A N 1
ATOM 868 C CA . ALA A 1 109 ? 25.234 12.266 -4.738 1 96.81 109 ALA A CA 1
ATOM 869 C C . ALA A 1 109 ? 26.078 13.406 -5.293 1 96.81 109 ALA A C 1
ATOM 871 O O . ALA A 1 109 ? 27.25 13.539 -4.949 1 96.81 109 ALA A O 1
ATOM 872 N N . SER A 1 110 ? 25.469 14.242 -6.137 1 96.38 110 SER A N 1
ATOM 873 C CA . SER A 1 110 ? 26.188 15.352 -6.734 1 96.38 110 SER A CA 1
ATOM 874 C C . SER A 1 110 ? 25.734 16.688 -6.148 1 96.38 110 SER A C 1
ATOM 876 O O . SER A 1 110 ? 24.562 16.844 -5.777 1 96.38 110 SER A O 1
ATOM 878 N N . LYS A 1 111 ? 26.734 17.578 -6.066 1 96.88 111 LYS A N 1
ATOM 879 C CA . LYS A 1 111 ? 26.469 18.922 -5.578 1 96.88 111 LYS A CA 1
ATOM 880 C C . LYS A 1 111 ? 26.5 19.938 -6.715 1 96.88 111 LYS A C 1
ATOM 882 O O . LYS A 1 111 ? 27.344 19.859 -7.602 1 96.88 111 LYS A O 1
ATOM 887 N N . TYR A 1 112 ? 25.562 20.828 -6.727 1 98.56 112 TYR A N 1
ATOM 888 C CA . TYR A 1 112 ? 25.438 21.875 -7.738 1 98.56 112 TYR A CA 1
ATOM 889 C C . TYR A 1 112 ? 25.406 23.25 -7.098 1 98.56 112 TYR A C 1
ATOM 891 O O . TYR A 1 112 ? 24.875 23.422 -6 1 98.56 112 TYR A O 1
ATOM 899 N N . TYR A 1 113 ? 26 24.203 -7.742 1 98.69 113 TYR A N 1
ATOM 900 C CA . TYR A 1 113 ? 26.047 25.594 -7.309 1 98.69 113 TYR A CA 1
ATOM 901 C C . TYR A 1 113 ? 25.312 26.5 -8.297 1 98.69 113 TYR A C 1
ATOM 903 O O . TYR A 1 113 ? 25.297 26.234 -9.5 1 98.69 113 TYR A O 1
ATOM 911 N N . TRP A 1 114 ? 24.688 27.547 -7.766 1 98.81 114 TRP A N 1
ATOM 912 C CA . TRP A 1 114 ? 23.938 28.406 -8.68 1 98.81 114 TRP A CA 1
ATOM 913 C C . TRP A 1 114 ? 23.938 29.859 -8.188 1 98.81 114 TRP A C 1
ATOM 915 O O . TRP A 1 114 ? 24.25 30.125 -7.027 1 98.81 114 TRP A O 1
ATOM 925 N N . LYS A 1 115 ? 23.719 30.781 -8.984 1 98.69 115 LYS A N 1
ATOM 926 C CA . LYS A 1 115 ? 23.484 32.188 -8.719 1 98.69 115 LYS A CA 1
ATOM 927 C C . LYS A 1 115 ? 22.562 32.812 -9.766 1 98.69 115 LYS A C 1
ATOM 929 O O . LYS A 1 115 ? 22.312 32.188 -10.812 1 98.69 115 LYS A O 1
ATOM 934 N N . VAL A 1 116 ? 21.984 33.906 -9.453 1 98.75 116 VAL A N 1
ATOM 935 C CA . VAL A 1 116 ? 21.016 34.562 -10.328 1 98.75 116 VAL A CA 1
ATOM 936 C C . VAL A 1 116 ? 21.297 36.062 -10.383 1 98.75 116 VAL A C 1
ATOM 938 O O . VAL A 1 116 ? 21.781 36.625 -9.406 1 98.75 116 VAL A O 1
ATOM 941 N N . ARG A 1 117 ? 21.109 36.656 -11.445 1 98.5 117 ARG A N 1
ATOM 942 C CA . ARG A 1 117 ? 21.047 38.125 -11.602 1 98.5 117 ARG A CA 1
ATOM 943 C C . ARG A 1 117 ? 19.766 38.531 -12.336 1 98.5 117 ARG A C 1
ATOM 945 O O . ARG A 1 117 ? 19.109 37.688 -12.969 1 98.5 117 ARG A O 1
ATOM 952 N N . VAL A 1 118 ? 19.438 39.844 -12.188 1 98.69 118 VAL A N 1
ATOM 953 C CA . VAL A 1 118 ? 18.156 40.281 -12.719 1 98.69 118 VAL A CA 1
ATOM 954 C C . VAL A 1 118 ? 18.344 41.625 -13.422 1 98.69 118 VAL A C 1
ATOM 956 O O . VAL A 1 118 ? 19.359 42.312 -13.25 1 98.69 118 VAL A O 1
ATOM 959 N N . TRP A 1 119 ? 17.438 41.938 -14.305 1 98.38 119 TRP A N 1
ATOM 960 C CA . TRP A 1 119 ? 17.297 43.281 -14.898 1 98.38 119 TRP A CA 1
ATOM 961 C C . TRP A 1 119 ? 16.062 43.969 -14.344 1 98.38 119 TRP A C 1
ATOM 963 O O . TRP A 1 119 ? 15.016 43.344 -14.133 1 98.38 119 TRP A O 1
ATOM 973 N N . ASP A 1 120 ? 16.25 45.25 -14.094 1 97.75 120 ASP A N 1
ATOM 974 C CA . ASP A 1 120 ? 15.133 46.031 -13.547 1 97.75 120 ASP A CA 1
ATOM 975 C C . ASP A 1 120 ? 14.336 46.688 -14.664 1 97.75 120 ASP A C 1
ATOM 977 O O . ASP A 1 120 ? 14.508 46.375 -15.844 1 97.75 120 ASP A O 1
ATOM 981 N N . GLU A 1 121 ? 13.375 47.594 -14.273 1 95.38 121 GLU A N 1
ATOM 982 C CA . GLU A 1 121 ? 12.453 48.219 -15.203 1 95.38 121 GLU A CA 1
ATOM 983 C C . GLU A 1 121 ? 13.188 49.156 -16.156 1 95.38 121 GLU A C 1
ATOM 985 O O . GLU A 1 121 ? 12.68 49.469 -17.234 1 95.38 121 GLU A O 1
ATOM 990 N N . SER A 1 122 ? 14.398 49.562 -15.867 1 95.56 122 SER A N 1
ATOM 991 C CA . SER A 1 122 ? 15.211 50.406 -16.719 1 95.56 122 SER A CA 1
ATOM 992 C C . SER A 1 122 ? 16.297 49.594 -17.438 1 95.56 122 SER A C 1
ATOM 994 O O . SER A 1 122 ? 17.266 50.188 -17.938 1 95.56 122 SER A O 1
ATOM 996 N N . ASP A 1 123 ? 16.188 48.312 -17.234 1 96 123 ASP A N 1
ATOM 997 C CA . ASP A 1 123 ? 17.109 47.375 -17.875 1 96 123 ASP A CA 1
ATOM 998 C C . ASP A 1 123 ? 18.5 47.438 -17.234 1 96 123 ASP A C 1
ATOM 1000 O O . ASP A 1 123 ? 19.5 47.094 -17.875 1 96 123 ASP A O 1
ATOM 1004 N N . ILE A 1 124 ? 18.484 47.969 -16.109 1 96.94 124 ILE A N 1
ATOM 1005 C CA . ILE A 1 124 ? 19.719 47.938 -15.336 1 96.94 124 ILE A CA 1
ATOM 1006 C C . ILE A 1 124 ? 19.938 46.562 -14.742 1 96.94 124 ILE A C 1
ATOM 1008 O O . ILE A 1 124 ? 19.047 46.031 -14.078 1 96.94 124 ILE A O 1
ATOM 1012 N N . ILE A 1 125 ? 21.078 46.031 -15 1 97.44 125 ILE A N 1
ATOM 1013 C CA . ILE A 1 125 ? 21.406 44.688 -14.555 1 97.44 125 ILE A CA 1
ATOM 1014 C C . ILE A 1 125 ? 21.922 44.719 -13.117 1 97.44 125 ILE A C 1
ATOM 1016 O O . ILE A 1 125 ? 22.641 45.656 -12.734 1 97.44 125 ILE A O 1
ATOM 1020 N N . SER A 1 126 ? 21.531 43.781 -12.32 1 98.06 126 SER A N 1
ATOM 1021 C CA . SER A 1 126 ? 22.016 43.656 -10.961 1 98.06 126 SER A CA 1
ATOM 1022 C C . SER A 1 126 ? 23.359 42.938 -10.922 1 98.06 126 SER A C 1
ATOM 1024 O O . SER A 1 126 ? 23.781 42.344 -11.922 1 98.06 126 SER A O 1
ATOM 1026 N N . THR A 1 127 ? 23.969 43.031 -9.727 1 96.88 127 THR A N 1
ATOM 1027 C CA . THR A 1 127 ? 25.031 42.062 -9.453 1 96.88 127 THR A CA 1
ATOM 1028 C C . THR A 1 127 ? 24.453 40.656 -9.281 1 96.88 127 THR A C 1
ATOM 1030 O O . THR A 1 127 ? 23.266 40.5 -9.047 1 96.88 127 THR A O 1
ATOM 1033 N N . TRP A 1 128 ? 25.328 39.688 -9.477 1 97.75 128 TRP A N 1
ATOM 1034 C CA . TRP A 1 128 ? 24.906 38.312 -9.172 1 97.75 128 TRP A CA 1
ATOM 1035 C C . TRP A 1 128 ? 24.562 38.188 -7.699 1 97.75 128 TRP A C 1
ATOM 1037 O O . TRP A 1 128 ? 25.156 38.844 -6.844 1 97.75 128 TRP A O 1
ATOM 1047 N N . SER A 1 129 ? 23.609 37.344 -7.453 1 98.25 129 SER A N 1
ATOM 1048 C CA . SER A 1 129 ? 23.328 36.969 -6.07 1 98.25 129 SER A CA 1
ATOM 1049 C C . SER A 1 129 ? 24.531 36.281 -5.43 1 98.25 129 SER A C 1
ATOM 1051 O O . SER A 1 129 ? 25.453 35.844 -6.129 1 98.25 129 SER A O 1
ATOM 1053 N N . THR A 1 130 ? 24.453 36.219 -4.031 1 97.38 130 THR A N 1
ATOM 1054 C CA . THR A 1 130 ? 25.406 35.344 -3.369 1 97.38 130 THR A CA 1
ATOM 1055 C C . THR A 1 130 ? 25.25 33.906 -3.887 1 97.38 130 THR A C 1
ATOM 1057 O O . THR A 1 130 ? 24.141 33.438 -4.109 1 97.38 130 THR A O 1
ATOM 1060 N N . PRO A 1 131 ? 26.375 33.25 -4.105 1 98.25 131 PRO A N 1
ATOM 1061 C CA . PRO A 1 131 ? 26.266 31.859 -4.559 1 98.25 131 PRO A CA 1
ATOM 1062 C C . PRO A 1 131 ? 25.5 30.984 -3.572 1 98.25 131 PRO A C 1
ATOM 1064 O O . PRO A 1 131 ? 25.703 31.094 -2.359 1 98.25 131 PRO A O 1
ATOM 1067 N N . ALA A 1 132 ? 24.641 30.203 -4.051 1 98.56 132 ALA A N 1
ATOM 1068 C CA . ALA A 1 132 ? 23.906 29.188 -3.311 1 98.56 132 ALA A CA 1
ATOM 1069 C C . ALA A 1 132 ? 24.172 27.797 -3.891 1 98.56 132 ALA A C 1
ATOM 1071 O O . ALA A 1 132 ? 24.859 27.656 -4.906 1 98.56 132 ALA A O 1
ATOM 1072 N N . TYR A 1 133 ? 23.688 26.734 -3.164 1 98.38 133 TYR A N 1
ATOM 1073 C CA . TYR A 1 133 ? 23.922 25.375 -3.658 1 98.38 133 TYR A CA 1
ATOM 1074 C C . TYR A 1 133 ? 22.797 24.438 -3.242 1 98.38 133 TYR A C 1
ATOM 1076 O O . TYR A 1 133 ? 21.938 24.812 -2.439 1 98.38 133 TYR A O 1
ATOM 1084 N N . TRP A 1 134 ? 22.719 23.328 -3.871 1 98.38 134 TRP A N 1
ATOM 1085 C CA . TRP A 1 134 ? 22 22.141 -3.42 1 98.38 134 TRP A CA 1
ATOM 1086 C C . TRP A 1 134 ? 22.734 20.875 -3.803 1 98.38 134 TRP A C 1
ATOM 1088 O O . TRP A 1 134 ? 23.672 20.906 -4.602 1 98.38 134 TRP A O 1
ATOM 1098 N N . SER A 1 135 ? 22.422 19.781 -3.145 1 98.19 135 SER A N 1
ATOM 1099 C CA . SER A 1 135 ? 22.953 18.484 -3.539 1 98.19 135 SER A CA 1
ATOM 1100 C C . SER A 1 135 ? 21.828 17.469 -3.754 1 98.19 135 SER A C 1
ATOM 1102 O O . SER A 1 135 ? 20.734 17.625 -3.211 1 98.19 135 SER A O 1
ATOM 1104 N N . MET A 1 136 ? 22.141 16.531 -4.66 1 98.25 136 MET A N 1
ATOM 1105 C CA . MET A 1 136 ? 21.219 15.422 -4.879 1 98.25 136 MET A CA 1
ATOM 1106 C C . MET A 1 136 ? 21.484 14.281 -3.898 1 98.25 136 MET A C 1
ATOM 1108 O O . MET A 1 136 ? 22.641 14 -3.566 1 98.25 136 MET A O 1
ATOM 1112 N N . GLY A 1 137 ? 20.359 13.664 -3.449 1 98.06 137 GLY A N 1
ATOM 1113 C CA . GLY A 1 137 ? 20.484 12.406 -2.732 1 98.06 137 GLY A CA 1
ATOM 1114 C C . GLY A 1 137 ? 20.766 11.227 -3.643 1 98.06 137 GLY A C 1
ATOM 1115 O O . GLY A 1 137 ? 21.391 11.383 -4.699 1 98.06 137 GLY A O 1
ATOM 1116 N N . LEU A 1 138 ? 20.453 10.086 -3.178 1 97.44 138 LEU A N 1
ATOM 1117 C CA . LEU A 1 138 ? 20.625 8.867 -3.963 1 97.44 138 LEU A CA 1
ATOM 1118 C C . LEU A 1 138 ? 19.375 8.555 -4.77 1 97.44 138 LEU A C 1
ATOM 1120 O O . LEU A 1 138 ? 18.312 8.281 -4.199 1 97.44 138 LEU A O 1
ATOM 1124 N N . LEU A 1 139 ? 19.5 8.547 -6.113 1 96.06 139 LEU A N 1
ATOM 1125 C CA . LEU A 1 139 ? 18.328 8.539 -7 1 96.06 139 LEU A CA 1
ATOM 1126 C C . LEU A 1 139 ? 18 7.117 -7.438 1 96.06 139 LEU A C 1
ATOM 1128 O O . LEU A 1 139 ? 16.891 6.867 -7.941 1 96.06 139 LEU A O 1
ATOM 1132 N N . LYS A 1 140 ? 18.922 6.145 -7.258 1 93.62 140 LYS A N 1
ATOM 1133 C CA . LYS A 1 140 ? 18.734 4.766 -7.703 1 93.62 140 LYS A CA 1
ATOM 1134 C C . LYS A 1 140 ? 18.938 3.785 -6.551 1 93.62 140 LYS A C 1
ATOM 1136 O O . LYS A 1 140 ? 19.734 4.035 -5.645 1 93.62 140 LYS A O 1
ATOM 1141 N N . PHE A 1 141 ? 18.219 2.623 -6.652 1 91.94 141 PHE A N 1
ATOM 1142 C CA . PHE A 1 141 ? 18.344 1.604 -5.617 1 91.94 141 PHE A CA 1
ATOM 1143 C C . PHE A 1 141 ? 19.766 1.053 -5.582 1 91.94 141 PHE A C 1
ATOM 1145 O O . PHE A 1 141 ? 20.281 0.7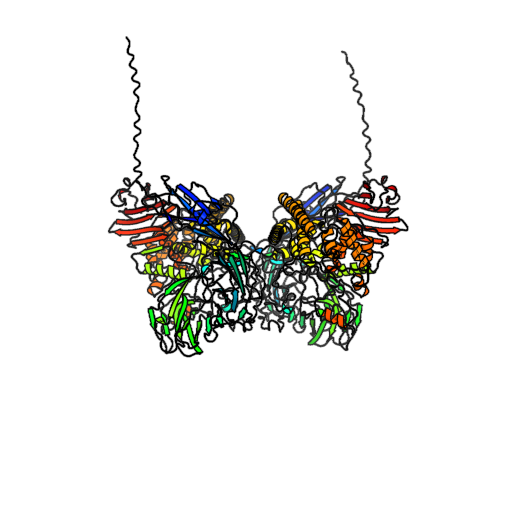27 -4.512 1 91.94 141 PHE A O 1
ATOM 1152 N N . SER A 1 142 ? 20.406 0.992 -6.742 1 92.25 142 SER A N 1
ATOM 1153 C CA . SER A 1 142 ? 21.75 0.431 -6.855 1 92.25 142 SER A CA 1
ATOM 1154 C C . SER A 1 142 ? 22.781 1.3 -6.133 1 92.25 142 SER A C 1
ATOM 1156 O O . SER A 1 142 ? 23.906 0.862 -5.883 1 92.25 142 SER A O 1
ATOM 1158 N N . ASN A 1 143 ? 22.375 2.525 -5.793 1 94.81 143 ASN A N 1
ATOM 1159 C CA . ASN A 1 143 ? 23.281 3.414 -5.078 1 94.81 143 ASN A CA 1
ATOM 1160 C C . ASN A 1 143 ? 23.359 3.066 -3.596 1 94.81 143 ASN A C 1
ATOM 1162 O O . ASN A 1 143 ? 24.25 3.535 -2.891 1 94.81 143 ASN A O 1
ATOM 1166 N N . TRP A 1 144 ? 22.5 2.242 -3.113 1 94.38 144 TRP A N 1
ATOM 1167 C CA . TRP A 1 144 ? 22.469 1.893 -1.698 1 94.38 144 TRP A CA 1
ATOM 1168 C C . TRP A 1 144 ? 23.25 0.613 -1.432 1 94.38 144 TRP A C 1
ATOM 1170 O O . TRP A 1 144 ? 23.109 -0.371 -2.162 1 94.38 144 TRP A O 1
ATOM 1180 N N . GLN A 1 145 ? 24.016 0.678 -0.449 1 94.81 145 GLN A N 1
ATOM 1181 C CA . GLN A 1 145 ? 24.781 -0.497 -0.033 1 94.81 145 GLN A CA 1
ATOM 1182 C C . GLN A 1 145 ? 24.453 -0.882 1.407 1 94.81 145 GLN A C 1
ATOM 1184 O O . GLN A 1 145 ? 24.734 -2.004 1.834 1 94.81 145 GLN A O 1
ATOM 1189 N N . GLY A 1 146 ? 23.875 0.035 2.145 1 96.19 146 GLY A N 1
ATOM 1190 C CA . GLY A 1 146 ? 23.594 -0.201 3.553 1 96.19 146 GLY A CA 1
ATOM 1191 C C . GLY A 1 146 ? 22.5 -1.239 3.775 1 96.19 146 GLY A C 1
ATOM 1192 O O . GLY A 1 146 ? 21.562 -1.333 2.992 1 96.19 146 GLY A O 1
ATOM 1193 N N . LEU A 1 147 ? 22.672 -1.974 4.879 1 95.75 147 LEU A N 1
ATOM 1194 C CA . LEU A 1 147 ? 21.672 -2.914 5.348 1 95.75 147 LEU A CA 1
ATOM 1195 C C . LEU A 1 147 ? 20.938 -2.361 6.57 1 95.75 147 LEU A C 1
ATOM 1197 O O . LEU A 1 147 ? 21.5 -1.555 7.316 1 95.75 147 LEU A O 1
ATOM 1201 N N . PHE A 1 148 ? 19.703 -2.789 6.719 1 96.31 148 PHE A N 1
ATOM 1202 C CA . PHE A 1 148 ? 19 -2.457 7.953 1 96.31 148 PHE A CA 1
ATOM 1203 C C . PHE A 1 148 ? 19.469 -3.346 9.102 1 96.31 148 PHE A C 1
ATOM 1205 O O . PHE A 1 148 ? 19.297 -4.566 9.055 1 96.31 148 PHE A O 1
ATOM 1212 N N . ILE A 1 149 ? 20.016 -2.721 10.102 1 97.88 149 ILE A N 1
ATOM 1213 C CA . ILE A 1 149 ? 20.594 -3.48 11.211 1 97.88 149 ILE A CA 1
ATOM 1214 C C . ILE A 1 149 ? 20.078 -2.932 12.539 1 97.88 149 ILE A C 1
ATOM 1216 O O . ILE A 1 149 ? 19.688 -1.763 12.625 1 97.88 149 ILE A O 1
ATOM 1220 N N . GLY A 1 150 ? 20.047 -3.721 13.516 1 97.06 150 GLY A N 1
ATOM 1221 C CA . GLY A 1 150 ? 19.609 -3.33 14.844 1 97.06 150 GLY A CA 1
ATOM 1222 C C . GLY A 1 150 ? 20.031 -4.312 15.922 1 97.06 150 GLY A C 1
ATOM 1223 O O . GLY A 1 150 ? 20.406 -5.449 15.625 1 97.06 150 GLY A O 1
ATOM 1224 N N . HIS A 1 151 ? 20.047 -3.801 17.156 1 97.38 151 HIS A N 1
ATOM 1225 C CA . HIS A 1 151 ? 20.266 -4.68 18.297 1 97.38 151 HIS A CA 1
ATOM 1226 C C . HIS A 1 151 ? 19 -5.453 18.656 1 97.38 151 HIS A C 1
ATOM 1228 O O . HIS A 1 151 ? 17.906 -4.879 18.703 1 97.38 151 HIS A O 1
ATOM 1234 N N . ASP A 1 152 ? 19.141 -6.703 18.891 1 94.31 152 ASP A N 1
ATOM 1235 C CA . ASP A 1 152 ? 18 -7.527 19.281 1 94.31 152 ASP A CA 1
ATOM 1236 C C . ASP A 1 152 ? 17.672 -7.336 20.766 1 94.31 152 ASP A C 1
ATOM 1238 O O . ASP A 1 152 ? 18.406 -7.809 21.625 1 94.31 152 ASP A O 1
ATOM 1242 N N . VAL A 1 153 ? 16.578 -6.715 21 1 94.44 153 VAL A N 1
ATOM 1243 C CA . VAL A 1 153 ? 16.203 -6.457 22.391 1 94.44 153 VAL A CA 1
ATOM 1244 C C . VAL A 1 153 ? 15.117 -7.441 22.828 1 94.44 153 VAL A C 1
ATOM 1246 O O . VAL A 1 153 ? 14.531 -7.293 23.906 1 94.44 153 VAL A O 1
ATOM 1249 N N . GLY A 1 154 ? 14.805 -8.359 22.016 1 91.06 154 GLY A N 1
ATOM 1250 C CA . GLY A 1 154 ? 13.711 -9.273 22.281 1 91.06 154 GLY A CA 1
ATOM 1251 C C . GLY A 1 154 ? 12.391 -8.82 21.688 1 91.06 154 GLY A C 1
ATOM 1252 O O . GLY A 1 154 ? 12.367 -8.109 20.688 1 91.06 154 GLY A O 1
ATOM 1253 N N . TYR A 1 155 ? 11.258 -9.453 22.109 1 88.06 155 TYR A N 1
ATOM 1254 C CA . TYR A 1 155 ? 9.953 -9.094 21.562 1 88.06 155 TYR A CA 1
ATOM 1255 C C . TYR A 1 155 ? 8.945 -8.844 22.672 1 88.06 155 TYR A C 1
ATOM 1257 O O . TYR A 1 155 ? 9.227 -9.117 23.844 1 88.06 155 TYR A O 1
ATOM 1265 N N . ASN A 1 156 ? 7.812 -8.195 22.328 1 87.44 156 ASN A N 1
ATOM 1266 C CA . ASN A 1 156 ? 6.773 -7.766 23.266 1 87.44 156 ASN A CA 1
ATOM 1267 C C . ASN A 1 156 ? 6.098 -8.953 23.938 1 87.44 156 ASN A C 1
ATOM 1269 O O . ASN A 1 156 ? 5.371 -9.711 23.281 1 87.44 156 ASN A O 1
ATOM 1273 N N . LYS A 1 157 ? 6.207 -9.062 25.219 1 87.19 157 LYS A N 1
ATOM 1274 C CA . LYS A 1 157 ? 5.578 -10.125 26 1 87.19 157 LYS A CA 1
ATOM 1275 C C . LYS A 1 157 ? 4.547 -9.547 26.984 1 87.19 157 LYS A C 1
ATOM 1277 O O . LYS A 1 157 ? 3.926 -10.297 27.734 1 87.19 157 LYS A O 1
ATOM 1282 N N . ALA A 1 158 ? 4.418 -8.203 26.875 1 88.81 158 ALA A N 1
ATOM 1283 C CA . ALA A 1 158 ? 3.473 -7.539 27.766 1 88.81 158 ALA A CA 1
ATOM 1284 C C . ALA A 1 158 ? 2.035 -7.77 27.312 1 88.81 158 ALA A C 1
ATOM 1286 O O . ALA A 1 158 ? 1.786 -8.047 26.125 1 88.81 158 ALA A O 1
ATOM 1287 N N . ASP A 1 159 ? 1.152 -7.629 28.422 1 90.56 159 ASP A N 1
ATOM 1288 C CA . ASP A 1 159 ? -0.26 -7.637 28.047 1 90.56 159 ASP A CA 1
ATOM 1289 C C . ASP A 1 159 ? -0.606 -6.43 27.188 1 90.56 159 ASP A C 1
ATOM 1291 O O . ASP A 1 159 ? -0.189 -5.309 27.469 1 90.56 159 ASP A O 1
ATOM 1295 N N . LYS A 1 160 ? -1.488 -6.664 26.312 1 88.06 160 LYS A N 1
ATOM 1296 C CA . LYS A 1 160 ? -1.776 -5.668 25.297 1 88.06 160 LYS A CA 1
ATOM 1297 C C . LYS A 1 160 ? -2.346 -4.391 25.906 1 88.06 160 LYS A C 1
ATOM 1299 O O . LYS A 1 160 ? -2.012 -3.285 25.469 1 88.06 160 LYS A O 1
ATOM 1304 N N . TYR A 1 161 ? -3.26 -4.465 26.844 1 90.44 161 TYR A N 1
ATOM 1305 C CA . TYR A 1 161 ? -4.004 -3.301 27.312 1 90.44 161 TYR A CA 1
ATOM 1306 C C . TYR A 1 161 ? -3.566 -2.91 28.719 1 90.44 161 TYR A C 1
ATOM 1308 O O . TYR A 1 161 ? -3.641 -1.739 29.109 1 90.44 161 TYR A O 1
ATOM 1316 N N . ASP A 1 162 ? -3.045 -3.844 29.438 1 92.12 162 ASP A N 1
ATOM 1317 C CA . ASP A 1 162 ? -2.938 -3.609 30.875 1 92.12 162 ASP A CA 1
ATOM 1318 C C . ASP A 1 162 ? -1.484 -3.377 31.281 1 92.12 162 ASP A C 1
ATOM 1320 O O . ASP A 1 162 ? -1.208 -3.014 32.438 1 92.12 162 ASP A O 1
ATOM 1324 N N . SER A 1 163 ? -0.618 -3.619 30.344 1 94.56 163 SER A N 1
ATOM 1325 C CA . SER A 1 163 ? 0.796 -3.375 30.609 1 94.56 163 SER A CA 1
ATOM 1326 C C . SER A 1 163 ? 1.472 -2.707 29.422 1 94.56 163 SER A C 1
ATOM 1328 O O . SER A 1 163 ? 1.179 -3.037 28.266 1 94.56 163 SER A O 1
ATOM 1330 N N . LEU A 1 164 ? 2.438 -1.808 29.781 1 96.25 164 LEU A N 1
ATOM 1331 C CA . LEU A 1 164 ? 3.148 -1.11 28.719 1 96.25 164 LEU A CA 1
ATOM 1332 C C . LEU A 1 164 ? 4.379 -1.897 28.281 1 96.25 164 LEU A C 1
ATOM 1334 O O . LEU A 1 164 ? 5.086 -2.469 29.109 1 96.25 164 LEU A O 1
ATOM 1338 N N . TYR A 1 165 ? 4.602 -2.018 27 1 96.12 165 TYR A N 1
ATOM 1339 C CA . TYR A 1 165 ? 5.863 -2.496 26.453 1 96.12 165 TYR A CA 1
ATOM 1340 C C . TYR A 1 165 ? 6.734 -1.331 26 1 96.12 165 TYR A C 1
ATOM 1342 O O . TYR A 1 165 ? 6.461 -0.707 24.969 1 96.12 165 TYR A O 1
ATOM 1350 N N . LEU A 1 166 ? 7.812 -1.041 26.734 1 97.31 166 LEU A N 1
ATOM 1351 C CA . LEU A 1 166 ? 8.742 0.051 26.469 1 97.31 166 LEU A CA 1
ATOM 1352 C C . LEU A 1 166 ? 10.18 -0.461 26.406 1 97.31 166 LEU A C 1
ATOM 1354 O O . LEU A 1 166 ? 10.945 -0.285 27.359 1 97.31 166 LEU A O 1
ATOM 1358 N N . PRO A 1 167 ? 10.617 -0.951 25.25 1 96.5 167 PRO A N 1
ATOM 1359 C CA . PRO A 1 167 ? 11.961 -1.536 25.172 1 96.5 167 PRO A CA 1
ATOM 1360 C C . PRO A 1 167 ? 13.062 -0.483 25.188 1 96.5 167 PRO A C 1
ATOM 1362 O O . PRO A 1 167 ? 12.812 0.69 24.891 1 96.5 167 PRO A O 1
ATOM 1365 N N . PRO A 1 168 ? 14.336 -0.881 25.547 1 97.69 168 PRO A N 1
ATOM 1366 C CA . PRO A 1 168 ? 15.461 0.052 25.516 1 97.69 168 PRO A CA 1
ATOM 1367 C C . PRO A 1 168 ? 15.828 0.49 24.109 1 97.69 168 PRO A C 1
ATOM 1369 O O . PRO A 1 168 ? 15.523 -0.214 23.141 1 97.69 168 PRO A O 1
ATOM 1372 N N . ALA A 1 169 ? 16.438 1.631 24.062 1 98.38 169 ALA A N 1
ATOM 1373 C CA . ALA A 1 169 ? 17.016 2.055 22.781 1 98.38 169 ALA A CA 1
ATOM 1374 C C . ALA A 1 169 ? 18.141 1.125 22.359 1 98.38 169 ALA A C 1
ATOM 1376 O O . ALA A 1 169 ? 18.75 0.447 23.188 1 98.38 169 ALA A O 1
ATOM 1377 N N . ARG A 1 170 ? 18.391 1.078 21.062 1 98.19 170 ARG A N 1
ATOM 1378 C CA . ARG A 1 170 ? 19.453 0.273 20.469 1 98.19 170 ARG A CA 1
ATOM 1379 C C . ARG A 1 170 ? 20.656 1.137 20.094 1 98.19 170 ARG A C 1
ATOM 1381 O O . ARG A 1 170 ? 20.484 2.219 19.516 1 98.19 170 ARG A O 1
ATOM 1388 N N . TYR A 1 171 ? 21.812 0.66 20.484 1 98.56 171 TYR A N 1
ATOM 1389 C CA . TYR A 1 171 ? 23.062 1.361 20.172 1 98.56 171 TYR A CA 1
ATOM 1390 C C . TYR A 1 171 ? 23.875 0.588 19.156 1 98.56 171 TYR A C 1
ATOM 1392 O O . TYR A 1 171 ? 24.109 -0.614 19.312 1 98.56 171 TYR A O 1
ATOM 1400 N N . LEU A 1 172 ? 24.281 1.27 18.078 1 98.75 172 LEU A N 1
ATOM 1401 C CA . LEU A 1 172 ? 25.125 0.707 17.031 1 98.75 172 LEU A CA 1
ATOM 1402 C C . LEU A 1 172 ? 26.391 1.536 16.844 1 98.75 172 LEU A C 1
ATOM 1404 O O . LEU A 1 172 ? 26.344 2.766 16.938 1 98.75 172 LEU A O 1
ATOM 1408 N N . ARG A 1 173 ? 27.531 0.867 16.547 1 98.56 173 ARG A N 1
ATOM 1409 C CA . ARG A 1 173 ? 28.766 1.601 16.297 1 98.56 173 ARG A CA 1
ATOM 1410 C C . ARG A 1 173 ? 29.656 0.854 15.305 1 98.56 173 ARG A C 1
ATOM 1412 O O . ARG A 1 173 ? 29.594 -0.373 15.203 1 98.56 173 ARG A O 1
ATOM 1419 N N . LYS A 1 174 ? 30.422 1.563 14.609 1 98.44 174 LYS A N 1
ATOM 1420 C CA . LYS A 1 174 ? 31.469 1.019 13.75 1 98.44 174 LYS A CA 1
ATOM 1421 C C . LYS A 1 174 ? 32.688 1.918 13.75 1 98.44 174 LYS A C 1
ATOM 1423 O O . LYS A 1 174 ? 32.594 3.133 13.578 1 98.44 174 LYS A O 1
ATOM 1428 N N . SER A 1 175 ? 33.812 1.296 14.055 1 98.06 175 SER A N 1
ATOM 1429 C CA . SER A 1 175 ? 35.094 1.974 13.898 1 98.06 175 SER A CA 1
ATOM 1430 C C . SER A 1 175 ? 35.656 1.746 12.508 1 98.06 175 SER A C 1
ATOM 1432 O O . SER A 1 175 ? 35.531 0.665 11.938 1 98.06 175 SER A O 1
ATOM 1434 N N . PHE A 1 176 ? 36.281 2.75 11.93 1 97.62 176 PHE A N 1
ATOM 1435 C CA . PHE A 1 176 ? 36.938 2.643 10.641 1 97.62 176 PHE A CA 1
ATOM 1436 C C . PHE A 1 176 ? 38.156 3.586 10.586 1 97.62 176 PHE A C 1
ATOM 1438 O O . PHE A 1 176 ? 38.219 4.551 11.344 1 97.62 176 PHE A O 1
ATOM 1445 N N . ASN A 1 177 ? 39.062 3.266 9.727 1 97.06 177 ASN A N 1
ATOM 1446 C CA . ASN A 1 177 ? 40.281 4.055 9.625 1 97.06 177 ASN A CA 1
ATOM 1447 C C . ASN A 1 177 ? 40.375 4.762 8.281 1 97.06 177 ASN A C 1
ATOM 1449 O O . ASN A 1 177 ? 40.062 4.172 7.238 1 97.06 177 ASN A O 1
ATOM 1453 N N . LEU A 1 178 ? 40.75 6.035 8.398 1 96.06 178 LEU A N 1
ATOM 1454 C CA . LEU A 1 178 ? 41 6.816 7.195 1 96.06 178 LEU A CA 1
ATOM 1455 C C . LEU A 1 178 ? 42.469 7.207 7.113 1 96.06 178 LEU A C 1
ATOM 1457 O O . LEU A 1 178 ? 43 7.863 8.016 1 96.06 178 LEU A O 1
ATOM 1461 N N . ASN A 1 179 ? 43.125 6.859 5.984 1 93.69 179 ASN A N 1
ATOM 1462 C CA . ASN A 1 179 ? 44.562 7.066 5.875 1 93.69 179 ASN A CA 1
ATOM 1463 C C . ASN A 1 179 ? 44.906 8.023 4.738 1 93.69 179 ASN A C 1
ATOM 1465 O O . ASN A 1 179 ? 46.094 8.164 4.371 1 93.69 179 ASN A O 1
ATOM 1469 N N . LYS A 1 180 ? 43.906 8.547 4.105 1 95 180 LYS A N 1
ATOM 1470 C CA . LYS A 1 180 ? 44.125 9.5 3.02 1 95 180 LYS A CA 1
ATOM 1471 C C . LYS A 1 180 ? 43.438 10.836 3.328 1 95 180 LYS A C 1
ATOM 1473 O O . LYS A 1 180 ? 42.562 10.906 4.199 1 95 180 LYS A O 1
ATOM 1478 N N . LYS A 1 181 ? 43.906 11.883 2.609 1 95.5 181 LYS A N 1
ATOM 1479 C CA . LYS A 1 181 ? 43.281 13.188 2.771 1 95.5 181 LYS A CA 1
ATOM 1480 C C . LYS A 1 181 ? 41.875 13.203 2.16 1 95.5 181 LYS A C 1
ATOM 1482 O O . LYS A 1 181 ? 41.688 12.781 1.018 1 95.5 181 LYS A O 1
ATOM 1487 N N . ILE A 1 182 ? 40.969 13.758 2.979 1 96.38 182 ILE A N 1
ATOM 1488 C CA . ILE A 1 182 ? 39.562 13.727 2.584 1 96.38 182 ILE A CA 1
ATOM 1489 C C . ILE A 1 182 ? 39.219 14.984 1.792 1 96.38 182 ILE A C 1
ATOM 1491 O O . ILE A 1 182 ? 39.531 16.094 2.217 1 96.38 182 ILE A O 1
ATOM 1495 N N . LYS A 1 183 ? 38.594 14.812 0.703 1 95.12 183 LYS A N 1
ATOM 1496 C CA . LYS A 1 183 ? 38.031 15.922 -0.076 1 95.12 183 LYS A CA 1
ATOM 1497 C C . LYS A 1 183 ? 36.594 16.203 0.324 1 95.12 183 LYS A C 1
ATOM 1499 O O . LYS A 1 183 ? 36.219 17.359 0.564 1 95.12 183 LYS A O 1
ATOM 1504 N N . LYS A 1 184 ? 35.875 15.188 0.352 1 95.94 184 LYS A N 1
ATOM 1505 C CA . LYS A 1 184 ? 34.438 15.281 0.66 1 95.94 184 LYS A CA 1
ATOM 1506 C C . LYS A 1 184 ? 33.938 13.992 1.292 1 95.94 184 LYS A C 1
ATOM 1508 O O . LYS A 1 184 ? 34.344 12.898 0.911 1 95.94 184 LYS A O 1
ATOM 1513 N N . ALA A 1 185 ? 33.062 14.141 2.283 1 98 185 ALA A N 1
ATOM 1514 C CA . ALA A 1 185 ? 32.406 12.984 2.893 1 98 185 ALA A CA 1
ATOM 1515 C C . ALA A 1 185 ? 30.922 13.281 3.176 1 98 185 ALA A C 1
ATOM 1517 O O . ALA A 1 185 ? 30.594 14.328 3.744 1 98 185 ALA A O 1
ATOM 1518 N N . THR A 1 186 ? 30.031 12.406 2.686 1 98.44 186 THR A N 1
ATOM 1519 C CA . THR A 1 186 ? 28.594 12.57 2.857 1 98.44 186 THR A CA 1
ATOM 1520 C C . THR A 1 186 ? 27.969 11.32 3.479 1 98.44 186 THR A C 1
ATOM 1522 O O . THR A 1 186 ? 28.266 10.203 3.059 1 98.44 186 THR A O 1
ATOM 1525 N N . ALA A 1 187 ? 27.109 11.531 4.477 1 98.56 187 ALA A N 1
ATOM 1526 C CA . ALA A 1 187 ? 26.359 10.438 5.086 1 98.56 187 ALA A CA 1
ATOM 1527 C C . ALA A 1 187 ? 24.906 10.422 4.605 1 98.56 187 ALA A C 1
ATOM 1529 O O . ALA A 1 187 ? 24.266 11.469 4.555 1 98.56 187 ALA A O 1
ATOM 1530 N N . TYR A 1 188 ? 24.422 9.328 4.117 1 98.5 188 TYR A N 1
ATOM 1531 C CA . TYR A 1 188 ? 23.031 9.039 3.832 1 98.5 188 TYR A CA 1
ATOM 1532 C C . TYR A 1 188 ? 22.453 8.047 4.84 1 98.5 188 TYR A C 1
ATOM 1534 O O . TYR A 1 188 ? 22.875 6.891 4.883 1 98.5 188 TYR A O 1
ATOM 1542 N N . THR A 1 189 ? 21.469 8.539 5.688 1 98.56 189 THR A N 1
ATOM 1543 C CA . THR A 1 189 ? 21.078 7.691 6.812 1 98.56 189 THR A CA 1
ATOM 1544 C C . THR A 1 189 ? 19.562 7.707 7.012 1 98.56 189 THR A C 1
ATOM 1546 O O . THR A 1 189 ? 18.906 8.68 6.648 1 98.56 189 THR A O 1
ATOM 1549 N N . THR A 1 190 ? 19 6.617 7.469 1 98.5 190 THR A N 1
ATOM 1550 C CA . THR A 1 190 ? 17.594 6.488 7.828 1 98.5 190 THR A CA 1
ATOM 1551 C C . THR A 1 190 ? 17.406 5.422 8.898 1 98.5 190 THR A C 1
ATOM 1553 O O . THR A 1 190 ? 18.375 4.898 9.445 1 98.5 190 THR A O 1
ATOM 1556 N N . ALA A 1 191 ? 16.141 5.262 9.305 1 98.44 191 ALA A N 1
ATOM 1557 C CA . ALA A 1 191 ? 15.797 4.215 10.266 1 98.44 191 ALA A CA 1
ATOM 1558 C C . ALA A 1 191 ? 14.32 3.854 10.18 1 98.44 191 ALA A C 1
ATOM 1560 O O . ALA A 1 191 ? 13.492 4.684 9.805 1 98.44 191 ALA A O 1
ATOM 1561 N N . LEU A 1 192 ? 14 2.602 10.406 1 97.38 192 LEU A N 1
ATOM 1562 C CA . LEU A 1 192 ? 12.68 2.209 10.867 1 97.38 192 LEU A CA 1
ATOM 1563 C C . LEU A 1 192 ? 12.539 2.449 12.367 1 97.38 192 LEU A C 1
ATOM 1565 O O . LEU A 1 192 ? 12.914 1.598 13.18 1 97.38 192 LEU A O 1
ATOM 1569 N N . GLY A 1 193 ? 11.969 3.529 12.742 1 97.81 193 GLY A N 1
ATOM 1570 C CA . GLY A 1 193 ? 12.023 4.137 14.062 1 97.81 193 GLY A CA 1
ATOM 1571 C C . GLY A 1 193 ? 12.539 5.562 14.047 1 97.81 193 GLY A C 1
ATOM 1572 O O . GLY A 1 193 ? 12.352 6.285 13.062 1 97.81 193 GLY A O 1
ATOM 1573 N N . LEU A 1 194 ? 13.086 5.941 15.195 1 98.56 194 LEU A N 1
ATOM 1574 C CA . LEU A 1 194 ? 13.812 7.199 15.297 1 98.56 194 LEU A CA 1
ATOM 1575 C C . LEU A 1 194 ? 15.289 6.953 15.57 1 98.56 194 LEU A C 1
ATOM 1577 O O . LEU A 1 194 ? 15.648 5.977 16.234 1 98.56 194 LEU A O 1
ATOM 1581 N N . TYR A 1 195 ? 16.094 7.879 15.039 1 98.69 195 TYR A N 1
ATOM 1582 C CA . TYR A 1 195 ? 17.516 7.66 15.281 1 98.69 195 TYR A CA 1
ATOM 1583 C C . TYR A 1 195 ? 18.234 8.977 15.531 1 98.69 195 TYR A C 1
ATOM 1585 O O . TYR A 1 195 ? 17.719 10.047 15.195 1 98.69 195 TYR A O 1
ATOM 1593 N N . GLU A 1 196 ? 19.281 8.914 16.234 1 98.62 196 GLU A N 1
ATOM 1594 C CA . GLU A 1 196 ? 20.297 9.953 16.328 1 98.62 196 GLU A CA 1
ATOM 1595 C C . GLU A 1 196 ? 21.656 9.453 15.828 1 98.62 196 GLU A C 1
ATOM 1597 O O . GLU A 1 196 ? 22.172 8.453 16.312 1 98.62 196 GLU A O 1
ATOM 1602 N N . LEU A 1 197 ? 22.141 10.125 14.836 1 98.62 197 LEU A N 1
ATOM 1603 C CA . LEU A 1 197 ? 23.453 9.797 14.266 1 98.62 197 LEU A CA 1
ATOM 1604 C C . LEU A 1 197 ? 24.578 10.445 15.07 1 98.62 197 LEU A C 1
ATOM 1606 O O . LEU A 1 197 ? 24.469 11.609 15.461 1 98.62 197 LEU A O 1
ATOM 1610 N N . ARG A 1 198 ? 25.594 9.68 15.328 1 98.25 198 ARG A N 1
ATOM 1611 C CA . ARG A 1 198 ? 26.766 10.148 16.078 1 98.25 198 ARG A CA 1
ATOM 1612 C C . ARG A 1 198 ? 28.047 9.867 15.32 1 98.25 198 ARG A C 1
ATOM 1614 O O . ARG A 1 198 ? 28.156 8.859 14.617 1 98.25 198 ARG A O 1
ATOM 1621 N N . LEU A 1 199 ? 28.938 10.758 15.414 1 98.5 199 LEU A N 1
ATOM 1622 C CA . LEU A 1 199 ? 30.234 10.625 14.766 1 98.5 199 LEU A CA 1
ATOM 1623 C C . LEU A 1 199 ? 31.344 11.211 15.641 1 98.5 199 LEU A C 1
ATOM 1625 O O . LEU A 1 199 ? 31.312 12.406 15.953 1 98.5 199 LEU A O 1
ATOM 1629 N N . ASN A 1 200 ? 32.312 10.383 16.016 1 98.31 200 ASN A N 1
ATOM 1630 C CA . ASN A 1 200 ? 33.469 10.773 16.812 1 98.31 200 ASN A CA 1
ATOM 1631 C C . ASN A 1 200 ? 33.062 11.547 18.062 1 98.31 200 ASN A C 1
ATOM 1633 O O . ASN A 1 200 ? 33.594 12.609 18.359 1 98.31 200 ASN A O 1
ATOM 1637 N N . GLY A 1 201 ? 31.984 11.102 18.625 1 97.31 201 GLY A N 1
ATOM 1638 C CA . GLY A 1 201 ? 31.594 11.602 19.938 1 97.31 201 GLY A CA 1
ATOM 1639 C C . GLY A 1 201 ? 30.531 12.688 19.859 1 97.31 201 GLY A C 1
ATOM 1640 O O . GLY A 1 201 ? 30 13.117 20.875 1 97.31 201 GLY A O 1
ATOM 1641 N N . ASN A 1 202 ? 30.172 13.07 18.688 1 97.06 202 ASN A N 1
ATOM 1642 C CA . ASN A 1 202 ? 29.25 14.188 18.547 1 97.06 202 ASN A CA 1
ATOM 1643 C C . ASN A 1 202 ? 28 13.789 17.766 1 97.06 202 ASN A C 1
ATOM 1645 O O . ASN A 1 202 ? 28.062 12.938 16.875 1 97.06 202 ASN A O 1
ATOM 1649 N N . LYS A 1 203 ? 26.875 14.453 18.156 1 97.38 203 LYS A N 1
ATOM 1650 C CA . LYS A 1 203 ? 25.672 14.336 17.344 1 97.38 203 LYS A CA 1
ATOM 1651 C C . LYS A 1 203 ? 25.891 14.961 15.961 1 97.38 203 LYS A C 1
ATOM 1653 O O . LYS A 1 203 ? 26.5 16.016 15.844 1 97.38 203 LYS A O 1
ATOM 1658 N N . VAL A 1 204 ? 25.406 14.273 14.953 1 98 204 VAL A N 1
ATOM 1659 C CA . VAL A 1 204 ? 25.484 14.82 13.602 1 98 204 VAL A CA 1
ATOM 1660 C C . VAL A 1 204 ? 24.219 15.602 13.281 1 98 204 VAL A C 1
ATOM 1662 O O . VAL A 1 204 ? 23.109 15.047 13.328 1 98 204 VAL A O 1
ATOM 1665 N N . GLY A 1 205 ? 24.406 16.859 12.945 1 95.69 205 GLY A N 1
ATOM 1666 C CA . GLY A 1 205 ? 23.266 17.703 12.625 1 95.69 205 GLY A CA 1
ATOM 1667 C C . GLY A 1 205 ? 22.531 18.203 13.859 1 95.69 205 GLY A C 1
ATOM 1668 O O . GLY A 1 205 ? 22.844 17.797 14.977 1 95.69 205 GLY A O 1
ATOM 1669 N N . GLU A 1 206 ? 21.469 19 13.633 1 95.31 206 GLU A N 1
ATOM 1670 C CA . GLU A 1 206 ? 20.75 19.625 14.734 1 95.31 206 GLU A CA 1
ATOM 1671 C C . GLU A 1 206 ? 19.328 19.125 14.82 1 95.31 206 GLU A C 1
ATOM 1673 O O . GLU A 1 206 ? 18.625 19.375 15.812 1 95.31 206 GLU A O 1
ATOM 1678 N N . ALA A 1 207 ? 18.906 18.391 13.836 1 97.12 207 ALA A N 1
ATOM 1679 C CA . ALA A 1 207 ? 17.516 17.953 13.758 1 97.12 207 ALA A CA 1
ATOM 1680 C C . ALA A 1 207 ? 17.234 16.859 14.797 1 97.12 207 ALA A C 1
ATOM 1682 O O . ALA A 1 207 ? 18.141 16.125 15.195 1 97.12 207 ALA A O 1
ATOM 1683 N N . ASN A 1 208 ? 15.984 16.812 15.211 1 98.06 208 ASN A N 1
ATOM 1684 C CA . ASN A 1 208 ? 15.5 15.805 16.141 1 98.06 208 ASN A CA 1
ATOM 1685 C C . ASN A 1 208 ? 14.422 14.93 15.5 1 98.06 208 ASN A C 1
ATOM 1687 O O . ASN A 1 208 ? 13.828 15.305 14.484 1 98.06 208 ASN A O 1
ATOM 1691 N N . PHE A 1 209 ? 14.266 13.703 16.047 1 98.31 209 PHE A N 1
ATOM 1692 C CA . PHE A 1 209 ? 13.203 12.766 15.688 1 98.31 209 PHE A CA 1
ATOM 1693 C C . PHE A 1 209 ? 13.375 12.289 14.25 1 98.31 209 PHE A C 1
ATOM 1695 O O . PHE A 1 209 ? 12.391 12.148 13.523 1 98.31 209 PHE A O 1
ATOM 1702 N N . LEU A 1 210 ? 14.523 12.117 13.773 1 98.25 210 LEU A N 1
ATOM 1703 C CA . LEU A 1 210 ? 14.781 11.562 12.445 1 98.25 210 LEU A CA 1
ATOM 1704 C C . LEU A 1 210 ? 14.43 10.078 12.406 1 98.25 210 LEU A C 1
ATOM 1706 O O . LEU A 1 210 ? 14.602 9.367 13.398 1 98.25 210 LEU A O 1
ATOM 1710 N N . PRO A 1 211 ? 13.984 9.609 11.297 1 98.12 211 PRO A N 1
ATOM 1711 C CA . PRO A 1 211 ? 13.828 10.281 10.008 1 98.12 211 PRO A CA 1
ATOM 1712 C C . PRO A 1 211 ? 12.477 10.96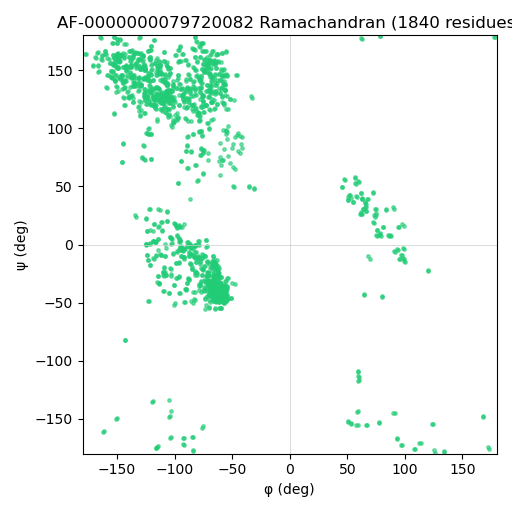9 9.859 1 98.12 211 PRO A C 1
ATOM 1714 O O . PRO A 1 211 ? 12.164 11.5 8.789 1 98.12 211 PRO A O 1
ATOM 1717 N N . GLY A 1 212 ? 11.656 10.93 10.852 1 97.69 212 GLY A N 1
ATOM 1718 C CA . GLY A 1 212 ? 10.336 11.555 10.82 1 97.69 212 GLY A CA 1
ATOM 1719 C C . GLY A 1 212 ? 9.203 10.547 10.75 1 97.69 212 GLY A C 1
ATOM 1720 O O . GLY A 1 212 ? 9.43 9.336 10.844 1 97.69 212 GLY A O 1
ATOM 1721 N N . TRP A 1 213 ? 7.973 11.078 10.633 1 97.94 213 TRP A N 1
ATOM 1722 C CA . TRP A 1 213 ? 6.789 10.227 10.609 1 97.94 213 TRP A CA 1
ATOM 1723 C C . TRP A 1 213 ? 6.145 10.227 9.227 1 97.94 213 TRP A C 1
ATOM 1725 O O . TRP A 1 213 ? 5.93 11.289 8.633 1 97.94 213 TRP A O 1
ATOM 1735 N N . THR A 1 214 ? 5.887 9.195 8.688 1 97.75 214 THR A N 1
ATOM 1736 C CA . THR A 1 214 ? 5.141 8.945 7.457 1 97.75 214 THR A CA 1
ATOM 1737 C C . THR A 1 214 ? 4.516 7.551 7.477 1 97.75 214 THR A C 1
ATOM 1739 O O . THR A 1 214 ? 4.617 6.832 8.477 1 97.75 214 THR A O 1
ATOM 1742 N N . ASP A 1 215 ? 3.697 7.227 6.48 1 97.38 215 ASP A N 1
ATOM 1743 C CA . ASP A 1 215 ? 3.33 5.824 6.297 1 97.38 215 ASP A CA 1
ATOM 1744 C C . ASP A 1 215 ? 4.52 5.004 5.805 1 97.38 215 ASP A C 1
ATOM 1746 O O . ASP A 1 215 ? 4.789 4.949 4.602 1 97.38 215 ASP A O 1
ATOM 1750 N N . TYR A 1 216 ? 5.152 4.293 6.777 1 96.44 216 TYR A N 1
ATOM 1751 C CA . TYR A 1 216 ? 6.406 3.6 6.508 1 96.44 216 TYR A CA 1
ATOM 1752 C C . TYR A 1 216 ? 6.203 2.471 5.5 1 96.44 216 TYR A C 1
ATOM 1754 O O . TYR A 1 216 ? 7.168 1.962 4.926 1 96.44 216 TYR A O 1
ATOM 1762 N N . ASP A 1 217 ? 4.961 2.086 5.258 1 93.62 217 ASP A N 1
ATOM 1763 C CA . ASP A 1 217 ? 4.672 1.047 4.277 1 93.62 217 ASP A CA 1
ATOM 1764 C C . ASP A 1 217 ? 4.66 1.618 2.859 1 93.62 217 ASP A C 1
ATOM 1766 O O . ASP A 1 217 ? 4.715 0.87 1.882 1 93.62 217 ASP A O 1
ATOM 1770 N N . LYS A 1 218 ? 4.59 2.912 2.775 1 95.62 218 LYS A N 1
ATOM 1771 C CA . LYS A 1 218 ? 4.574 3.572 1.473 1 95.62 218 LYS A CA 1
ATOM 1772 C C . LYS A 1 218 ? 5.922 4.215 1.167 1 95.62 218 LYS A C 1
ATOM 1774 O O . LYS A 1 218 ? 6.395 4.172 0.028 1 95.62 218 LYS A O 1
ATOM 1779 N N . ARG A 1 219 ? 6.492 4.836 2.195 1 96.44 219 ARG A N 1
ATOM 1780 C CA . ARG A 1 219 ? 7.77 5.512 1.987 1 96.44 219 ARG A CA 1
ATOM 1781 C C . ARG A 1 219 ? 8.578 5.559 3.277 1 96.44 219 ARG A C 1
ATOM 1783 O O . ARG A 1 219 ? 8.023 5.48 4.371 1 96.44 219 ARG A O 1
ATOM 1790 N N . LEU A 1 220 ? 9.844 5.656 3.145 1 97 220 LEU A N 1
ATOM 1791 C CA . LEU A 1 220 ? 10.812 5.879 4.219 1 97 220 LEU A CA 1
ATOM 1792 C C . LEU A 1 220 ? 11.781 6.996 3.854 1 97 220 LEU A C 1
ATOM 1794 O O . LEU A 1 220 ? 12.523 6.887 2.875 1 97 220 LEU A O 1
ATOM 1798 N N . TYR A 1 221 ? 11.766 8.023 4.621 1 98 221 TYR A N 1
ATOM 1799 C CA . TYR A 1 221 ? 12.641 9.156 4.328 1 98 221 TYR A CA 1
ATOM 1800 C C . TYR A 1 221 ? 14.055 8.898 4.828 1 98 221 TYR A C 1
ATOM 1802 O O . TYR A 1 221 ? 14.25 8.227 5.844 1 98 221 TYR A O 1
ATOM 1810 N N . TYR A 1 222 ? 14.992 9.367 4.141 1 98 222 TYR A N 1
ATOM 1811 C CA . TYR A 1 222 ? 16.375 9.391 4.617 1 98 222 TYR A CA 1
ATOM 1812 C C . TYR A 1 222 ? 16.906 10.82 4.641 1 98 222 TYR A C 1
ATOM 1814 O O . TYR A 1 222 ? 16.328 11.719 4.035 1 98 222 TYR A O 1
ATOM 1822 N N . GLN A 1 223 ? 18 11.008 5.418 1 98.19 223 GLN A N 1
ATOM 1823 C CA . GLN A 1 223 ? 18.672 12.297 5.535 1 98.19 223 GLN A CA 1
ATOM 1824 C C . GLN A 1 223 ? 20.078 12.242 4.941 1 98.19 223 GLN A C 1
ATOM 1826 O O . GLN A 1 223 ? 20.688 11.172 4.875 1 98.19 223 GLN A O 1
ATOM 1831 N N . THR A 1 224 ? 20.516 13.344 4.48 1 98.38 224 THR A N 1
ATOM 1832 C CA . THR A 1 224 ? 21.859 13.531 3.939 1 98.38 224 THR A CA 1
ATOM 1833 C C . THR A 1 224 ? 22.641 14.539 4.77 1 98.38 224 THR A C 1
ATOM 1835 O O . THR A 1 224 ? 22.156 15.648 5.02 1 98.38 224 THR A O 1
ATOM 1838 N N . PHE A 1 225 ? 23.844 14.156 5.23 1 98.12 225 PHE A N 1
ATOM 1839 C CA . PHE A 1 225 ? 24.703 15.031 6.031 1 98.12 225 PHE A CA 1
ATOM 1840 C C . PHE A 1 225 ? 26.078 15.188 5.387 1 98.12 225 PHE A C 1
ATOM 1842 O O . PHE A 1 225 ? 26.719 14.195 5.051 1 98.12 225 PHE A O 1
ATOM 1849 N N . ASP A 1 226 ? 26.484 16.438 5.211 1 97.25 226 ASP A N 1
ATOM 1850 C CA . ASP A 1 226 ? 27.891 16.672 4.953 1 97.25 226 ASP A CA 1
ATOM 1851 C C . ASP A 1 226 ? 28.719 16.516 6.227 1 97.25 226 ASP A C 1
ATOM 1853 O O . ASP A 1 226 ? 28.609 17.312 7.152 1 97.25 226 ASP A O 1
ATOM 1857 N N . ILE A 1 227 ? 29.562 15.523 6.246 1 98.06 227 ILE A N 1
ATOM 1858 C CA . ILE A 1 227 ? 30.297 15.242 7.477 1 98.06 227 ILE A CA 1
ATOM 1859 C C . ILE A 1 227 ? 31.797 15.414 7.234 1 98.06 227 ILE A C 1
ATOM 1861 O O . ILE A 1 227 ? 32.625 14.828 7.941 1 98.06 227 ILE A O 1
ATOM 1865 N N . THR A 1 228 ? 32.156 16.078 6.191 1 97 228 THR A N 1
ATOM 1866 C CA . THR A 1 228 ? 33.562 16.25 5.785 1 97 228 THR A CA 1
ATOM 1867 C C . THR A 1 228 ? 34.406 16.75 6.953 1 97 228 THR A C 1
ATOM 1869 O O . THR A 1 228 ? 35.469 16.203 7.242 1 97 228 THR A O 1
ATOM 1872 N N . ASN A 1 229 ? 33.906 17.734 7.648 1 95.69 229 ASN A N 1
ATOM 1873 C CA . ASN A 1 229 ? 34.656 18.391 8.703 1 95.69 229 ASN A CA 1
ATOM 1874 C C . ASN A 1 229 ? 34.5 17.656 10.039 1 95.69 229 ASN A C 1
ATOM 1876 O O . ASN A 1 229 ? 35.156 18 11.023 1 95.69 229 ASN A O 1
ATOM 1880 N N . ASN A 1 230 ? 33.719 16.656 10.016 1 96.69 230 ASN A N 1
ATOM 1881 C CA . ASN A 1 230 ? 33.531 15.867 11.227 1 96.69 230 ASN A CA 1
ATOM 1882 C C . ASN A 1 230 ? 34.5 14.695 11.297 1 96.69 230 ASN A C 1
ATOM 1884 O O . ASN A 1 230 ? 34.625 14.047 12.336 1 96.69 230 ASN A O 1
ATOM 1888 N N . LEU A 1 231 ? 35.125 14.492 10.211 1 97.25 231 LEU A N 1
ATOM 1889 C CA . LEU A 1 231 ? 36.062 13.352 10.125 1 97.25 231 LEU A CA 1
ATOM 1890 C C . LEU A 1 231 ? 37.469 13.781 10.43 1 97.25 231 LEU A C 1
ATOM 1892 O O . LEU A 1 231 ? 37.812 14.969 10.352 1 97.25 231 LEU A O 1
ATOM 1896 N N . ARG A 1 232 ? 38.25 12.734 10.836 1 94.12 232 ARG A N 1
ATOM 1897 C CA . ARG A 1 232 ? 39.656 12.961 11.102 1 94.12 232 ARG A CA 1
ATOM 1898 C C . ARG A 1 232 ? 40.531 11.852 10.516 1 94.12 232 ARG A C 1
ATOM 1900 O O . ARG A 1 232 ? 40.031 10.781 10.164 1 94.12 232 ARG A O 1
ATOM 1907 N N . GLU A 1 233 ? 41.844 12.164 10.391 1 93.25 233 GLU A N 1
ATOM 1908 C CA . GLU A 1 233 ? 42.781 11.109 10 1 93.25 233 GLU A CA 1
ATOM 1909 C C . GLU A 1 233 ? 42.938 10.07 11.102 1 93.25 233 GLU A C 1
ATOM 1911 O O . GLU A 1 233 ? 43 10.414 12.289 1 93.25 233 GLU A O 1
ATOM 1916 N N . GLY A 1 234 ? 43.094 8.906 10.672 1 95.44 234 GLY A N 1
ATOM 1917 C CA . GLY A 1 234 ? 43.156 7.824 11.641 1 95.44 234 GLY A CA 1
ATOM 1918 C C . GLY A 1 234 ? 41.781 7.215 11.961 1 95.44 234 GLY A C 1
ATOM 1919 O O . GLY A 1 234 ? 40.969 7.055 11.062 1 95.44 234 GLY A O 1
ATOM 1920 N N . GLU A 1 235 ? 41.656 6.844 13.203 1 97.31 235 GLU A N 1
ATOM 1921 C CA . GLU A 1 235 ? 40.438 6.129 13.617 1 97.31 235 GLU A CA 1
ATOM 1922 C C . GLU A 1 235 ? 39.25 7.082 13.734 1 97.31 235 GLU A C 1
ATOM 1924 O O . GLU A 1 235 ? 39.375 8.156 14.328 1 97.31 235 GLU A O 1
ATOM 1929 N N . ASN A 1 236 ? 38.156 6.77 13.117 1 98.38 236 ASN A N 1
ATOM 1930 C CA . ASN A 1 236 ? 36.844 7.395 13.25 1 98.38 236 ASN A CA 1
ATOM 1931 C C . ASN A 1 236 ? 35.781 6.395 13.711 1 98.38 236 ASN A C 1
ATOM 1933 O O . ASN A 1 236 ? 35.938 5.191 13.5 1 98.38 236 ASN A O 1
ATOM 1937 N N . VAL A 1 237 ? 34.781 6.891 14.43 1 98.56 237 VAL A N 1
ATOM 1938 C CA . VAL A 1 237 ? 33.719 6.027 14.875 1 98.56 237 VAL A CA 1
ATOM 1939 C C . VAL A 1 237 ? 32.375 6.652 14.508 1 98.56 237 VAL A C 1
ATOM 1941 O O . VAL A 1 237 ? 32.094 7.812 14.844 1 98.56 237 VAL A O 1
ATOM 1944 N N . ILE A 1 238 ? 31.578 5.887 13.734 1 98.38 238 ILE A N 1
ATOM 1945 C CA . ILE A 1 238 ? 30.203 6.266 13.469 1 98.38 238 ILE A CA 1
ATOM 1946 C C . ILE A 1 238 ? 29.266 5.449 14.359 1 98.38 238 ILE A C 1
ATOM 1948 O O . ILE A 1 238 ? 29.531 4.281 14.648 1 98.38 238 ILE A O 1
ATOM 1952 N N . GLY A 1 239 ? 28.266 6.098 14.906 1 98.38 239 GLY A N 1
ATOM 1953 C CA . GLY A 1 239 ? 27.281 5.438 15.75 1 98.38 239 GLY A CA 1
ATOM 1954 C C . GLY A 1 239 ? 25.859 5.922 15.5 1 98.38 239 GLY A C 1
ATOM 1955 O O . GLY A 1 239 ? 25.656 6.973 14.891 1 98.38 239 GLY A O 1
ATOM 1956 N N . ALA A 1 240 ? 24.906 5.125 15.938 1 98.62 240 ALA A N 1
ATOM 1957 C CA . ALA A 1 240 ? 23.484 5.488 15.906 1 98.62 240 ALA A CA 1
ATOM 1958 C C . ALA A 1 240 ? 22.75 4.961 17.125 1 98.62 240 ALA A C 1
ATOM 1960 O O . ALA A 1 240 ? 23.016 3.844 17.578 1 98.62 240 ALA A O 1
ATOM 1961 N N . VAL A 1 241 ? 21.938 5.785 17.719 1 98.69 241 VAL A N 1
ATOM 1962 C CA . VAL A 1 241 ? 20.984 5.367 18.734 1 98.69 241 VAL A CA 1
ATOM 1963 C C . VAL A 1 241 ? 19.578 5.32 18.141 1 98.69 241 VAL A C 1
ATOM 1965 O O . VAL A 1 241 ? 19.141 6.277 17.5 1 98.69 241 VAL A O 1
ATOM 1968 N N . ILE A 1 242 ? 18.906 4.16 18.312 1 98.5 242 ILE A N 1
ATOM 1969 C CA . ILE A 1 242 ? 17.609 3.947 17.656 1 98.5 242 ILE A CA 1
ATOM 1970 C C . ILE A 1 242 ? 16.547 3.654 18.703 1 98.5 242 ILE A C 1
ATOM 1972 O O . ILE A 1 242 ? 16.781 2.883 19.641 1 98.5 242 ILE A O 1
ATOM 1976 N N . ALA A 1 243 ? 15.383 4.254 18.547 1 98.44 243 ALA A N 1
ATOM 1977 C CA . ALA A 1 243 ? 14.227 3.99 19.406 1 98.44 243 ALA A CA 1
ATOM 1978 C C . ALA A 1 243 ? 12.984 3.715 18.562 1 98.44 243 ALA A C 1
ATOM 1980 O O . ALA A 1 243 ? 13.023 3.793 17.344 1 98.44 243 ALA A O 1
ATOM 1981 N N . ASP A 1 244 ? 11.867 3.412 19.203 1 97.94 244 ASP A N 1
ATOM 1982 C CA . ASP A 1 244 ? 10.656 2.928 18.547 1 97.94 244 ASP A CA 1
ATOM 1983 C C . ASP A 1 244 ? 10.055 4.004 17.641 1 97.94 244 ASP A C 1
ATOM 1985 O O . ASP A 1 244 ? 9.625 3.713 16.531 1 97.94 244 ASP A O 1
ATOM 1989 N N . GLY A 1 245 ? 10.008 5.254 18.172 1 98.06 245 GLY A N 1
ATOM 1990 C CA . GLY A 1 245 ? 9.352 6.332 17.438 1 98.06 245 GLY A CA 1
ATOM 1991 C C . GLY A 1 245 ? 7.934 5.992 17.031 1 98.06 245 GLY A C 1
ATOM 1992 O O . GLY A 1 245 ? 7.23 5.27 17.734 1 98.06 245 GLY A O 1
ATOM 1993 N N . TRP A 1 246 ? 7.457 6.617 15.969 1 98.19 246 TRP A N 1
ATOM 1994 C CA . TRP A 1 246 ? 6.113 6.363 15.453 1 98.19 246 TRP A CA 1
ATOM 1995 C C . TRP A 1 246 ? 6.031 4.984 14.805 1 98.19 246 TRP A C 1
ATOM 1997 O O . TRP A 1 246 ? 4.945 4.402 14.711 1 98.19 246 TRP A O 1
ATOM 2007 N N . TYR A 1 247 ? 7.121 4.465 14.375 1 97.31 247 TYR A N 1
ATOM 2008 C CA . TYR A 1 247 ? 7.18 3.199 13.656 1 97.31 247 TYR A CA 1
ATOM 2009 C C . TYR A 1 247 ? 6.664 2.055 14.516 1 97.31 247 TYR A C 1
ATOM 2011 O O . TYR A 1 247 ? 5.793 1.292 14.094 1 97.31 247 TYR A O 1
ATOM 2019 N N . ALA A 1 248 ? 7.18 1.96 15.781 1 97.31 248 ALA A N 1
ATOM 2020 C CA . ALA A 1 248 ? 6.895 0.795 16.609 1 97.31 248 ALA A CA 1
ATOM 2021 C C . ALA A 1 248 ? 6.27 1.213 17.938 1 97.31 248 ALA A C 1
ATOM 2023 O O . ALA A 1 248 ? 5.789 0.369 18.703 1 97.31 248 ALA A O 1
ATOM 2024 N N . GLY A 1 249 ? 6.227 2.477 18.266 1 97.88 249 GLY A N 1
ATOM 2025 C CA . GLY A 1 249 ? 5.742 2.955 19.562 1 97.88 249 GLY A CA 1
ATOM 2026 C C . GLY A 1 249 ? 4.234 3.107 19.609 1 97.88 249 GLY A C 1
ATOM 2027 O O . GLY A 1 249 ? 3.531 2.691 18.688 1 97.88 249 GLY A O 1
ATOM 2028 N N . TYR A 1 250 ? 3.742 3.611 20.781 1 97.81 250 TYR A N 1
ATOM 2029 C CA . TYR A 1 250 ? 2.326 3.92 20.938 1 97.81 250 TYR A CA 1
ATOM 2030 C C . TYR A 1 250 ? 1.946 5.156 20.141 1 97.81 250 TYR A C 1
ATOM 2032 O O . TYR A 1 250 ? 2.715 6.121 20.062 1 97.81 250 TYR A O 1
ATOM 2040 N N . ILE A 1 251 ? 0.783 5.055 19.469 1 96.62 251 ILE A N 1
ATOM 2041 C CA . ILE A 1 251 ? 0.34 6.188 18.656 1 96.62 251 ILE A CA 1
ATOM 2042 C C . ILE A 1 251 ? -1.075 6.59 19.062 1 96.62 251 ILE A C 1
ATOM 2044 O O . ILE A 1 251 ? -1.98 5.75 19.094 1 96.62 251 ILE A O 1
ATOM 2048 N N . GLY A 1 252 ? -1.258 7.781 19.359 1 94.44 252 GLY A N 1
ATOM 2049 C CA . GLY A 1 252 ? -2.58 8.367 19.531 1 94.44 252 GLY A CA 1
ATOM 2050 C C . GLY A 1 252 ? -3.391 7.691 20.609 1 94.44 252 GLY A C 1
ATOM 2051 O O . GLY A 1 252 ? -2.85 7.324 21.656 1 94.44 252 GLY A O 1
ATOM 2052 N N . TYR A 1 253 ? -4.715 7.574 20.375 1 93.81 253 TYR A N 1
ATOM 2053 C CA . TYR A 1 253 ? -5.648 7.129 21.391 1 93.81 253 TYR A CA 1
ATOM 2054 C C . TYR A 1 253 ? -5.938 5.641 21.266 1 93.81 253 TYR A C 1
ATOM 2056 O O . TYR A 1 253 ? -6.934 5.145 21.797 1 93.81 253 TYR A O 1
ATOM 2064 N N . ALA A 1 254 ? -5.121 4.926 20.547 1 94.38 254 ALA A N 1
ATOM 2065 C CA . ALA A 1 254 ? -5.367 3.512 20.266 1 94.38 254 ALA A CA 1
ATOM 2066 C C . ALA A 1 254 ? -5.48 2.713 21.562 1 94.38 254 ALA A C 1
ATOM 2068 O O . ALA A 1 254 ? -6.344 1.842 21.688 1 94.38 254 ALA A O 1
ATOM 2069 N N . LEU A 1 255 ? -4.582 2.994 22.469 1 94.88 255 LEU A N 1
ATOM 2070 C CA . LEU A 1 255 ? -4.605 2.295 23.75 1 94.88 255 LEU A CA 1
ATOM 2071 C C . LEU A 1 255 ? -5.855 2.658 24.547 1 94.88 255 LEU A C 1
ATOM 2073 O O . LEU A 1 255 ? -6.465 1.794 25.172 1 94.88 255 LEU A O 1
ATOM 2077 N N . LEU A 1 256 ? -6.242 3.955 24.531 1 93.69 256 LEU A N 1
ATOM 2078 C CA . LEU A 1 256 ? -7.387 4.465 25.281 1 93.69 256 LEU A CA 1
ATOM 2079 C C . LEU A 1 256 ? -8.664 3.73 24.875 1 93.69 256 LEU A C 1
ATOM 2081 O O . LEU A 1 256 ? -9.453 3.344 25.734 1 93.69 256 LEU A O 1
ATOM 2085 N N . VAL A 1 257 ? -8.812 3.574 23.594 1 91.69 257 VAL A N 1
ATOM 2086 C CA . VAL A 1 257 ? -10.062 2.998 23.109 1 91.69 257 VAL A CA 1
ATOM 2087 C C . VAL A 1 257 ? -9.898 1.495 22.906 1 91.69 257 VAL A C 1
ATOM 2089 O O . VAL A 1 257 ? -10.766 0.843 22.312 1 91.69 257 VAL A O 1
ATOM 2092 N N . ARG A 1 258 ? -8.75 0.957 23.234 1 91.5 258 ARG A N 1
ATOM 2093 C CA . ARG A 1 258 ? -8.461 -0.474 23.234 1 91.5 258 ARG A CA 1
ATOM 2094 C C . ARG A 1 258 ? -8.641 -1.067 21.844 1 91.5 258 ARG A C 1
ATOM 2096 O O . ARG A 1 258 ? -9.359 -2.057 21.672 1 91.5 258 ARG A O 1
ATOM 2103 N N . LEU A 1 259 ? -7.973 -0.469 20.906 1 91.44 259 LEU A N 1
ATOM 2104 C CA . LEU A 1 259 ? -8 -0.983 19.547 1 91.44 259 LEU A CA 1
ATOM 2105 C C . LEU A 1 259 ? -7.324 -2.346 19.453 1 91.44 259 LEU A C 1
ATOM 2107 O O . LEU A 1 259 ? -6.637 -2.76 20.391 1 91.44 259 LEU A O 1
ATOM 2111 N N . ASP A 1 260 ? -7.547 -3.01 18.312 1 86.44 260 ASP A N 1
ATOM 2112 C CA . ASP A 1 260 ? -6.969 -4.332 18.078 1 86.44 260 ASP A CA 1
ATOM 2113 C C . ASP A 1 260 ? -5.441 -4.27 18.078 1 86.44 260 ASP A C 1
ATOM 2115 O O . ASP A 1 260 ? -4.777 -5.254 18.406 1 86.44 260 ASP A O 1
ATOM 2119 N N . LYS A 1 261 ? -4.922 -3.182 17.719 1 89.94 261 LYS A N 1
ATOM 2120 C CA . LYS A 1 261 ? -3.51 -2.822 17.812 1 89.94 261 LYS A CA 1
ATOM 2121 C C . LYS A 1 261 ? -3.328 -1.475 18.5 1 89.94 261 LYS A C 1
ATOM 2123 O O . LYS A 1 261 ? -4.086 -0.535 18.25 1 89.94 261 LYS A O 1
ATOM 2128 N N . VAL A 1 262 ? -2.332 -1.479 19.359 1 93.94 262 VAL A N 1
ATOM 2129 C CA . VAL A 1 262 ? -2.189 -0.227 20.094 1 93.94 262 VAL A CA 1
ATOM 2130 C C . VAL A 1 262 ? -0.785 0.336 19.891 1 93.94 262 VAL A C 1
ATOM 2132 O O . VAL A 1 262 ? -0.509 1.481 20.25 1 93.94 262 VAL A O 1
ATOM 2135 N N . ARG A 1 263 ? 0.146 -0.387 19.375 1 95.31 263 ARG A N 1
ATOM 2136 C CA . ARG A 1 263 ? 1.506 -0.047 18.969 1 95.31 263 ARG A CA 1
ATOM 2137 C C . ARG A 1 263 ? 1.968 -0.923 17.812 1 95.31 263 ARG A C 1
ATOM 2139 O O . ARG A 1 263 ? 1.239 -1.816 17.375 1 95.31 263 ARG A O 1
ATOM 2146 N N . GLU A 1 264 ? 3.137 -0.692 17.188 1 94.5 264 GLU A N 1
ATOM 2147 C CA . GLU A 1 264 ? 3.709 -1.506 16.109 1 94.5 264 GLU A CA 1
ATOM 2148 C C . GLU A 1 264 ? 2.812 -1.501 14.883 1 94.5 264 GLU A C 1
ATOM 2150 O O . GLU A 1 264 ? 2.627 -2.535 14.234 1 94.5 264 GLU A O 1
ATOM 2155 N N . PHE A 1 265 ? 2.242 -0.314 14.594 1 94.25 265 PHE A N 1
ATOM 2156 C CA . PHE A 1 265 ? 1.339 -0.202 13.453 1 94.25 265 PHE A CA 1
ATOM 2157 C C . PHE A 1 265 ? 2.09 -0.416 12.148 1 94.25 265 PHE A C 1
ATOM 2159 O O . PHE A 1 265 ? 1.527 -0.938 11.18 1 94.25 265 PHE A O 1
ATOM 2166 N N . TYR A 1 266 ? 3.406 -0.034 12.102 1 94.62 266 TYR A N 1
ATOM 2167 C CA . TYR A 1 266 ? 4.176 -0.112 10.859 1 94.62 266 TYR A CA 1
ATOM 2168 C C . TYR A 1 266 ? 5.184 -1.252 10.914 1 94.62 266 TYR A C 1
ATOM 2170 O O . TYR A 1 266 ? 5.66 -1.719 9.883 1 94.62 266 TYR A O 1
ATOM 2178 N N . GLY A 1 267 ? 5.613 -1.613 12.102 1 92.69 267 GLY A N 1
ATOM 2179 C CA . GLY A 1 267 ? 6.57 -2.697 12.273 1 92.69 267 GLY A CA 1
ATOM 2180 C C . GLY A 1 267 ? 6.965 -2.922 13.719 1 92.69 267 GLY A C 1
ATOM 2181 O O . GLY A 1 267 ? 6.551 -2.17 14.602 1 92.69 267 GLY A O 1
ATOM 2182 N N . VAL A 1 268 ? 7.816 -3.918 13.969 1 90.5 268 VAL A N 1
ATOM 2183 C CA . VAL A 1 268 ? 8.047 -4.371 15.336 1 90.5 268 VAL A CA 1
ATOM 2184 C C . VAL A 1 268 ? 9.492 -4.074 15.742 1 90.5 268 VAL A C 1
ATOM 2186 O O . VAL A 1 268 ? 9.797 -3.941 16.922 1 90.5 268 VAL A O 1
ATOM 2189 N N . ASN A 1 269 ? 10.391 -4.02 14.75 1 90.06 269 ASN A N 1
ATOM 2190 C CA . ASN A 1 269 ? 11.805 -3.949 15.117 1 90.06 269 ASN A CA 1
ATOM 2191 C C . ASN A 1 269 ? 12.477 -2.719 14.516 1 90.06 269 ASN A C 1
ATOM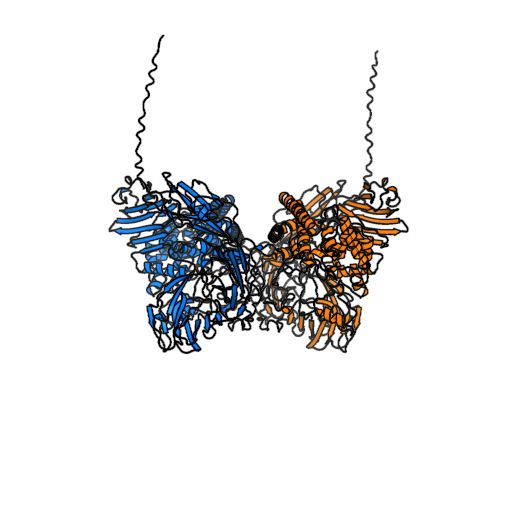 2193 O O . ASN A 1 269 ? 13 -2.775 13.398 1 90.06 269 ASN A O 1
ATOM 2197 N N . PRO A 1 270 ? 12.617 -1.71 15.312 1 96.19 270 PRO A N 1
ATOM 2198 C CA . PRO A 1 270 ? 13.367 -0.552 14.828 1 96.19 270 PRO A CA 1
ATOM 2199 C C . PRO A 1 270 ? 14.781 -0.915 14.375 1 96.19 270 PRO A C 1
ATOM 2201 O O . PRO A 1 270 ? 15.445 -1.743 15.008 1 96.19 270 PRO A O 1
ATOM 2204 N N . SER A 1 271 ? 15.219 -0.365 13.297 1 97.31 271 SER A N 1
ATOM 2205 C CA . SER A 1 271 ? 16.516 -0.672 12.695 1 97.31 271 SER A CA 1
ATOM 2206 C C . SER A 1 271 ? 17.078 0.536 11.953 1 97.31 271 SER A C 1
ATOM 2208 O O . SER A 1 271 ? 16.328 1.422 11.539 1 97.31 271 SER A O 1
ATOM 2210 N N . PHE A 1 272 ? 18.438 0.545 11.883 1 98.44 272 PHE A N 1
ATOM 2211 C CA . PHE A 1 272 ? 19.172 1.644 11.258 1 98.44 272 PHE A CA 1
ATOM 2212 C C . PHE A 1 272 ? 19.75 1.219 9.906 1 98.44 272 PHE A C 1
ATOM 2214 O O . PHE A 1 272 ? 20.203 0.086 9.75 1 98.44 272 PHE A O 1
ATOM 2221 N N . MET A 1 273 ? 19.672 2.129 8.922 1 98.25 273 MET A N 1
ATOM 2222 C CA . MET A 1 273 ? 20.391 1.968 7.66 1 98.25 273 MET A CA 1
ATOM 2223 C C . MET A 1 273 ? 21.141 3.248 7.293 1 98.25 273 MET A C 1
ATOM 2225 O O . MET A 1 273 ? 20.594 4.344 7.418 1 98.25 273 MET A O 1
ATOM 2229 N N . GLY A 1 274 ? 22.391 3.107 6.934 1 97.75 274 GLY A N 1
ATOM 2230 C CA . GLY A 1 274 ? 23.141 4.262 6.477 1 97.75 274 GLY A CA 1
ATOM 2231 C C . GLY A 1 274 ? 24.406 3.885 5.727 1 97.75 274 GLY A C 1
ATOM 2232 O O . GLY A 1 274 ? 24.812 2.719 5.727 1 97.75 274 GLY A O 1
ATOM 2233 N N . GLN A 1 275 ? 24.906 4.824 5.02 1 98.31 275 GLN A N 1
ATOM 2234 C CA . GLN A 1 275 ? 26.203 4.707 4.375 1 98.31 275 GLN A CA 1
ATOM 2235 C C . GLN A 1 275 ? 26.906 6.062 4.289 1 98.31 275 GLN A C 1
ATOM 2237 O O . GLN A 1 275 ? 26.25 7.094 4.145 1 98.31 275 GLN A O 1
ATOM 2242 N N . ILE A 1 276 ? 28.25 6.02 4.461 1 98.31 276 ILE A N 1
ATOM 2243 C CA . ILE A 1 276 ? 29.109 7.18 4.27 1 98.31 276 ILE A CA 1
ATOM 2244 C C . ILE A 1 276 ? 29.875 7.039 2.959 1 98.31 276 ILE A C 1
ATOM 2246 O O . ILE A 1 276 ? 30.516 6.016 2.715 1 98.31 276 ILE A O 1
ATOM 2250 N N . GLN A 1 277 ? 29.797 7.98 2.17 1 97.94 277 GLN A N 1
ATOM 2251 C CA . GLN A 1 277 ? 30.594 8.047 0.949 1 97.94 277 GLN A CA 1
ATOM 2252 C C . GLN A 1 277 ? 31.719 9.062 1.09 1 97.94 277 GLN A C 1
ATOM 2254 O O . GLN A 1 277 ? 31.469 10.242 1.351 1 97.94 277 GLN A O 1
ATOM 2259 N N . ILE A 1 278 ? 32.938 8.617 0.89 1 97.75 278 ILE A N 1
ATOM 2260 C CA . ILE A 1 278 ? 34.125 9.445 1.076 1 97.75 278 ILE A CA 1
ATOM 2261 C C . ILE A 1 278 ? 34.875 9.586 -0.249 1 97.75 278 ILE A C 1
ATOM 2263 O O . ILE A 1 278 ? 35.188 8.586 -0.906 1 97.75 278 ILE A O 1
ATOM 2267 N N . GLU A 1 279 ? 35.094 10.75 -0.628 1 96.69 279 GLU A N 1
ATOM 2268 C CA . GLU A 1 279 ? 35.969 11.086 -1.735 1 96.69 279 GLU A CA 1
ATOM 2269 C C . GLU A 1 279 ? 37.312 11.648 -1.228 1 96.69 279 GLU A C 1
ATOM 2271 O O . GLU A 1 279 ? 37.312 12.625 -0.479 1 96.69 279 GLU A O 1
ATOM 2276 N N . TYR A 1 280 ? 38.375 11.016 -1.689 1 96.25 280 TYR A N 1
ATOM 2277 C CA . TYR A 1 280 ? 39.719 11.461 -1.271 1 96.25 280 TYR A CA 1
ATOM 2278 C C . TYR A 1 280 ? 40.281 12.453 -2.271 1 96.25 280 TYR A C 1
ATOM 2280 O O . TYR A 1 280 ? 39.844 12.531 -3.414 1 96.25 280 TYR A O 1
ATOM 2288 N N . GLU A 1 281 ? 41.281 13.141 -1.864 1 95.25 281 GLU A N 1
ATOM 2289 C CA . GLU A 1 281 ? 41.906 14.148 -2.713 1 95.25 281 GLU A CA 1
ATOM 2290 C C . GLU A 1 281 ? 42.594 13.508 -3.918 1 95.25 281 GLU A C 1
ATOM 2292 O O . GLU A 1 281 ? 42.719 14.141 -4.969 1 95.25 281 GLU A O 1
ATOM 2297 N N . ASP A 1 282 ? 43 12.266 -3.771 1 95.69 282 ASP A N 1
ATOM 2298 C CA . ASP A 1 282 ? 43.688 11.594 -4.875 1 95.69 282 ASP A CA 1
ATOM 2299 C C . ASP A 1 282 ? 42.656 11.039 -5.883 1 95.69 282 ASP A C 1
ATOM 2301 O O . ASP A 1 282 ? 43.062 10.375 -6.848 1 95.69 282 ASP A O 1
ATOM 2305 N N . GLY A 1 283 ? 41.406 11.242 -5.594 1 93.5 283 GLY A N 1
ATOM 2306 C CA . GLY A 1 283 ? 40.375 10.859 -6.539 1 93.5 283 GLY A CA 1
ATOM 2307 C C . GLY A 1 283 ? 39.719 9.531 -6.195 1 93.5 283 GLY A C 1
ATOM 2308 O O . GLY A 1 283 ? 38.656 9.211 -6.715 1 93.5 283 GLY A O 1
ATOM 2309 N N . SER A 1 284 ? 40.312 8.789 -5.344 1 95.75 284 SER A N 1
ATOM 2310 C CA . SER A 1 284 ? 39.719 7.512 -4.953 1 95.75 284 SER A CA 1
ATOM 2311 C C . SER A 1 284 ? 38.5 7.723 -4.062 1 95.75 284 SER A C 1
ATOM 2313 O O . SER A 1 284 ? 38.344 8.773 -3.436 1 95.75 284 SER A O 1
ATOM 2315 N N . MET A 1 285 ? 37.625 6.668 -4.117 1 95.81 285 MET A N 1
ATOM 2316 C CA . MET A 1 285 ? 36.375 6.73 -3.359 1 95.81 285 MET A CA 1
ATOM 2317 C C . MET A 1 285 ? 36.25 5.508 -2.463 1 95.81 285 MET A C 1
ATOM 2319 O O . MET A 1 285 ? 36.75 4.438 -2.771 1 95.81 285 MET A O 1
ATOM 2323 N N . GLU A 1 286 ? 35.562 5.695 -1.364 1 96 286 GLU A N 1
ATOM 2324 C CA . GLU A 1 286 ? 35.25 4.621 -0.422 1 96 286 GLU A CA 1
ATOM 2325 C C . GLU A 1 286 ? 33.875 4.777 0.183 1 96 286 GLU A C 1
ATOM 2327 O O . GLU A 1 286 ? 33.406 5.895 0.432 1 96 286 GLU A O 1
ATOM 2332 N N . THR A 1 287 ? 33.156 3.627 0.343 1 97.38 287 THR A N 1
ATOM 2333 C CA . THR A 1 287 ? 31.844 3.629 1.002 1 97.38 287 THR A CA 1
ATOM 2334 C C . THR A 1 287 ? 31.875 2.793 2.277 1 97.38 287 THR A C 1
ATOM 2336 O O . THR A 1 287 ? 32.312 1.632 2.254 1 97.38 287 THR A O 1
ATOM 2339 N N . ILE A 1 288 ? 31.531 3.361 3.34 1 97.75 288 ILE A N 1
ATOM 2340 C CA . ILE A 1 288 ? 31.328 2.662 4.605 1 97.75 288 ILE A CA 1
ATOM 2341 C C . ILE A 1 288 ? 29.828 2.523 4.887 1 97.75 288 ILE A C 1
ATOM 2343 O O . ILE A 1 288 ? 29.156 3.504 5.219 1 97.75 288 ILE A O 1
ATOM 2347 N N . ALA A 1 289 ? 29.328 1.301 4.805 1 98.19 289 ALA A N 1
ATOM 2348 C CA . ALA A 1 289 ? 27.891 1.068 4.895 1 98.19 289 ALA A CA 1
ATOM 2349 C C . ALA A 1 289 ? 27.531 0.263 6.145 1 98.19 289 ALA A C 1
ATOM 2351 O O . ALA A 1 289 ? 28.391 -0.42 6.707 1 98.19 289 ALA A O 1
ATOM 2352 N N . SER A 1 290 ? 26.297 0.456 6.625 1 98.31 290 SER A N 1
ATOM 2353 C CA . SER A 1 290 ? 25.812 -0.393 7.703 1 98.31 290 SER A CA 1
ATOM 2354 C C . SER A 1 290 ? 25.703 -1.848 7.258 1 98.31 290 SER A C 1
ATOM 2356 O O . SER A 1 290 ? 25.188 -2.135 6.176 1 98.31 290 SER A O 1
ATOM 2358 N N . ASP A 1 291 ? 26.25 -2.699 8.047 1 96.81 291 ASP A N 1
ATOM 2359 C CA . ASP A 1 291 ? 26.219 -4.137 7.789 1 96.81 291 ASP A CA 1
ATOM 2360 C C . ASP A 1 291 ? 26.547 -4.926 9.062 1 96.81 291 ASP A C 1
ATOM 2362 O O . ASP A 1 291 ? 26.422 -4.402 10.172 1 96.81 291 ASP A O 1
ATOM 2366 N N . GLN A 1 292 ? 26.906 -6.148 8.883 1 95.56 292 GLN A N 1
ATOM 2367 C CA . GLN A 1 292 ? 27.078 -7.027 10.031 1 95.56 292 GLN A CA 1
ATOM 2368 C C . GLN A 1 292 ? 28.438 -6.82 10.68 1 95.56 292 GLN A C 1
ATOM 2370 O O . GLN A 1 292 ? 28.719 -7.379 11.742 1 95.56 292 GLN A O 1
ATOM 2375 N N . THR A 1 293 ? 29.281 -6.012 10.062 1 97.44 293 THR A N 1
ATOM 2376 C CA . THR A 1 293 ? 30.578 -5.711 10.68 1 97.44 293 THR A CA 1
ATOM 2377 C C . THR A 1 293 ? 30.406 -4.648 11.766 1 97.44 293 THR A C 1
ATOM 2379 O O . THR A 1 293 ? 31.344 -4.398 12.539 1 97.44 293 THR A O 1
ATOM 2382 N N . TRP A 1 294 ? 29.266 -4.035 11.828 1 98.5 294 TRP A N 1
ATOM 2383 C CA . TRP A 1 294 ? 28.953 -3.143 12.938 1 98.5 294 TRP A CA 1
ATOM 2384 C C . TRP A 1 294 ? 28.797 -3.922 14.234 1 98.5 294 TRP A C 1
ATOM 2386 O O . TRP A 1 294 ? 28.734 -5.152 14.227 1 98.5 294 TRP A O 1
ATOM 2396 N N . LYS A 1 295 ? 28.844 -3.152 15.32 1 98.44 295 LYS A N 1
ATOM 2397 C CA . LYS A 1 295 ? 28.594 -3.701 16.641 1 98.44 295 LYS A CA 1
ATOM 2398 C C . LYS A 1 295 ? 27.328 -3.102 17.266 1 98.44 295 LYS A C 1
ATOM 2400 O O . LYS A 1 295 ? 26.922 -1.994 16.906 1 98.44 295 LYS A O 1
ATOM 2405 N N . SER A 1 296 ? 26.688 -3.863 18.109 1 98.12 296 SER A N 1
ATOM 2406 C CA . SER A 1 296 ? 25.438 -3.381 18.688 1 98.12 296 SER A CA 1
ATOM 2407 C C . SER A 1 296 ? 25.359 -3.701 20.172 1 98.12 296 SER A C 1
ATOM 2409 O O . SER A 1 296 ? 25.969 -4.66 20.641 1 98.12 296 SER A O 1
ATOM 2411 N N . ASN A 1 297 ? 24.625 -2.916 20.922 1 97.94 297 ASN A N 1
ATOM 2412 C CA . ASN A 1 297 ? 24.375 -3.102 22.344 1 97.94 297 ASN A CA 1
ATOM 2413 C C . ASN A 1 297 ? 23.188 -2.252 22.828 1 97.94 297 ASN A C 1
ATOM 2415 O O . ASN A 1 297 ? 22.578 -1.543 22.031 1 97.94 297 ASN A O 1
ATOM 2419 N N . GLN A 1 298 ? 22.844 -2.389 24.125 1 96.94 298 GLN A N 1
ATOM 2420 C CA . GLN A 1 298 ? 21.984 -1.442 24.828 1 96.94 298 GLN A CA 1
ATOM 2421 C C . GLN A 1 298 ? 22.797 -0.399 25.578 1 96.94 298 GLN A C 1
ATOM 2423 O O . GLN A 1 298 ? 24.016 -0.501 25.656 1 96.94 298 GLN A O 1
ATOM 2428 N N . GLY A 1 299 ? 22.094 0.572 26.047 1 97.5 299 GLY A N 1
ATOM 2429 C CA . GLY A 1 299 ? 22.766 1.621 26.797 1 97.5 299 GLY A CA 1
ATOM 2430 C C . GLY A 1 299 ? 21.875 2.258 27.844 1 97.5 299 GLY A C 1
ATOM 2431 O O . GLY A 1 299 ? 21.047 1.578 28.469 1 97.5 299 GLY A O 1
ATOM 2432 N N . ALA A 1 300 ? 22.172 3.494 28.062 1 98.38 300 ALA A N 1
ATOM 2433 C CA . ALA A 1 300 ? 21.578 4.191 29.203 1 98.38 300 ALA A CA 1
ATOM 2434 C C . ALA A 1 300 ? 20.094 4.461 28.984 1 98.38 300 ALA A C 1
ATOM 2436 O O . ALA A 1 300 ? 19.344 4.625 29.938 1 98.38 300 ALA A O 1
ATOM 2437 N N . ILE A 1 301 ? 19.641 4.551 27.75 1 98.69 301 ILE A N 1
ATOM 2438 C CA . ILE A 1 301 ? 18.219 4.738 27.484 1 98.69 301 ILE A CA 1
ATOM 2439 C C . ILE A 1 301 ? 17.484 3.404 27.641 1 98.69 301 ILE A C 1
ATOM 2441 O O . ILE A 1 301 ? 17.484 2.59 26.703 1 98.69 301 ILE A O 1
ATOM 2445 N N . ARG A 1 302 ? 16.734 3.271 28.703 1 98.38 302 ARG A N 1
ATOM 2446 C CA . ARG A 1 302 ? 16.141 1.992 29.062 1 98.38 302 ARG A CA 1
ATOM 2447 C C . ARG A 1 302 ? 14.688 1.924 28.594 1 98.38 302 ARG A C 1
ATOM 2449 O O . ARG A 1 302 ? 14.125 0.835 28.453 1 98.38 302 ARG A O 1
ATOM 2456 N N . GLU A 1 303 ? 14.094 3.049 28.531 1 98.12 303 GLU A N 1
ATOM 2457 C CA . GLU A 1 303 ? 12.773 3.236 27.922 1 98.12 303 GLU A CA 1
ATOM 2458 C C . GLU A 1 303 ? 12.742 4.477 27.047 1 98.12 303 GLU A C 1
ATOM 2460 O O . GLU A 1 303 ? 13.352 5.5 27.375 1 98.12 303 GLU A O 1
ATOM 2465 N N . ALA A 1 304 ? 12.086 4.34 25.922 1 98 304 ALA A N 1
ATOM 2466 C CA . ALA A 1 304 ? 11.898 5.508 25.078 1 98 304 ALA A CA 1
ATOM 2467 C C . ALA A 1 304 ? 10.633 5.375 24.234 1 98 304 ALA A C 1
ATOM 2469 O O . ALA A 1 304 ? 10.523 4.473 23.391 1 98 304 ALA A O 1
ATOM 2470 N N . ASP A 1 305 ? 9.672 6.168 24.484 1 98.5 305 ASP A N 1
ATOM 2471 C CA . ASP A 1 305 ? 8.422 6.266 23.734 1 98.5 305 ASP A CA 1
ATOM 2472 C C . ASP A 1 305 ? 7.938 7.711 23.672 1 98.5 305 ASP A C 1
ATOM 2474 O O . ASP A 1 305 ? 8.023 8.453 24.641 1 98.5 305 ASP A O 1
ATOM 2478 N N . ILE A 1 306 ? 7.406 8.055 22.5 1 98.31 306 ILE A N 1
ATOM 2479 C CA . ILE A 1 306 ? 7.035 9.445 22.266 1 98.31 306 ILE A CA 1
ATOM 2480 C C . ILE A 1 306 ? 5.945 9.867 23.25 1 98.31 306 ILE A C 1
ATOM 2482 O O . ILE A 1 306 ? 5.949 11 23.734 1 98.31 306 ILE A O 1
ATOM 2486 N N . ILE A 1 307 ? 4.992 8.992 23.547 1 97.81 307 ILE A N 1
ATOM 2487 C CA . ILE A 1 307 ? 3.814 9.305 24.344 1 97.81 307 ILE A CA 1
ATOM 2488 C C . ILE A 1 307 ? 4.117 9.055 25.812 1 97.81 307 ILE A C 1
ATOM 2490 O O . ILE A 1 307 ? 3.678 9.812 26.688 1 97.81 307 ILE A O 1
ATOM 2494 N N . MET A 1 308 ? 4.961 8.055 26.141 1 98.31 308 MET A N 1
ATOM 2495 C CA . MET A 1 308 ? 5.094 7.57 27.516 1 98.31 308 MET A CA 1
ATOM 2496 C C . MET A 1 308 ? 6.281 8.227 28.203 1 98.31 308 MET A C 1
ATOM 2498 O O . MET A 1 308 ? 6.301 8.344 29.438 1 98.31 308 MET A O 1
ATOM 2502 N N . GLY A 1 309 ? 7.277 8.641 27.453 1 98.56 309 GLY A N 1
ATOM 2503 C CA . GLY A 1 309 ? 8.445 9.273 28.047 1 98.56 309 GLY A CA 1
ATOM 2504 C C . GLY A 1 309 ? 9.711 8.445 27.922 1 98.56 309 GLY A C 1
ATOM 2505 O O . GLY A 1 309 ? 9.766 7.527 27.094 1 98.56 309 GLY A O 1
ATOM 2506 N N . GLU A 1 310 ? 10.703 8.875 28.578 1 98.75 310 GLU A N 1
ATOM 2507 C CA . GLU A 1 310 ? 12.016 8.25 28.5 1 98.75 310 GLU A CA 1
ATOM 2508 C C . GLU A 1 310 ? 12.578 7.961 29.891 1 98.75 310 GLU A C 1
ATOM 2510 O O . GLU A 1 310 ? 12.367 8.742 30.828 1 98.75 310 GLU A O 1
ATOM 2515 N N . THR A 1 311 ? 13.18 6.785 30.062 1 98.88 311 THR A N 1
ATOM 2516 C CA . THR A 1 311 ? 13.953 6.453 31.25 1 98.88 311 THR A CA 1
ATOM 2517 C C . THR A 1 311 ? 15.438 6.328 30.906 1 98.88 311 THR A C 1
ATOM 2519 O O . THR A 1 311 ? 15.812 5.543 30.031 1 98.88 311 THR A O 1
ATOM 2522 N N . TYR A 1 312 ? 16.203 7.121 31.562 1 98.81 312 TYR A N 1
ATOM 2523 C CA . TYR A 1 312 ? 17.656 7.137 31.359 1 98.81 312 TYR A CA 1
ATOM 2524 C C . TYR A 1 312 ? 18.391 6.707 32.625 1 98.81 312 TYR A C 1
ATOM 2526 O O . TYR A 1 312 ? 18.297 7.379 33.656 1 98.81 312 TYR A O 1
ATOM 2534 N N . ASP A 1 313 ? 19.125 5.594 32.562 1 98.81 313 ASP A N 1
ATOM 2535 C CA . ASP A 1 313 ? 19.969 5.113 33.656 1 98.81 313 ASP A CA 1
ATOM 2536 C C . ASP A 1 313 ? 21.438 5.41 33.375 1 98.81 313 ASP A C 1
ATOM 2538 O O . ASP A 1 313 ? 22.125 4.637 32.719 1 98.81 313 ASP A O 1
ATOM 2542 N N . ALA A 1 314 ? 21.906 6.422 34.031 1 98.5 314 ALA A N 1
ATOM 2543 C CA . ALA A 1 314 ? 23.25 6.91 33.75 1 98.5 314 ALA A CA 1
ATOM 2544 C C . ALA A 1 314 ? 24.312 5.902 34.188 1 98.5 314 ALA A C 1
ATOM 2546 O O . ALA A 1 314 ? 25.453 5.949 33.719 1 98.5 314 ALA A O 1
ATOM 2547 N N . ARG A 1 315 ? 24.062 4.941 35.062 1 96.94 315 ARG A N 1
ATOM 2548 C CA . ARG A 1 315 ? 25 3.906 35.5 1 96.94 315 ARG A CA 1
ATOM 2549 C C . ARG A 1 315 ? 25.344 2.957 34.375 1 96.94 315 ARG A C 1
ATOM 2551 O O . ARG A 1 315 ? 26.359 2.252 34.438 1 96.94 315 ARG A O 1
ATOM 2558 N N . LEU A 1 316 ? 24.453 3 33.312 1 98 316 LEU A N 1
ATOM 2559 C CA . LEU A 1 316 ? 24.609 2.059 32.219 1 98 316 LEU A CA 1
ATOM 2560 C C . LEU A 1 316 ? 25.156 2.756 30.969 1 98 316 LEU A C 1
ATOM 2562 O O . LEU A 1 316 ? 25.094 2.215 29.859 1 98 316 LEU A O 1
ATOM 2566 N N . GLU A 1 317 ? 25.75 3.863 31.156 1 96.62 317 GLU A N 1
ATOM 2567 C CA . GLU A 1 317 ? 26.344 4.586 30.031 1 96.62 317 GLU A CA 1
ATOM 2568 C C . GLU A 1 317 ? 27.578 3.848 29.5 1 96.62 317 GLU A C 1
ATOM 2570 O O . GLU A 1 317 ? 28.422 3.404 30.266 1 96.62 317 GLU A O 1
ATOM 2575 N N . ASN A 1 318 ? 27.516 3.783 28.156 1 93.81 318 ASN A N 1
ATOM 2576 C CA . ASN A 1 318 ? 28.734 3.383 27.453 1 93.81 318 ASN A CA 1
ATOM 2577 C C . ASN A 1 318 ? 29.594 4.59 27.094 1 93.81 318 ASN A C 1
ATOM 2579 O O . ASN A 1 318 ? 29.672 4.984 25.938 1 93.81 318 ASN A O 1
ATOM 2583 N N . THR A 1 319 ? 30.312 5.031 28.078 1 93.44 319 THR A N 1
ATOM 2584 C CA . THR A 1 319 ? 31.031 6.289 27.875 1 93.44 319 THR A CA 1
ATOM 2585 C C . THR A 1 319 ? 32.062 6.156 26.766 1 93.44 319 THR A C 1
ATOM 2587 O O . THR A 1 319 ? 32.938 5.281 26.812 1 93.44 319 THR A O 1
ATOM 2590 N N . GLY A 1 320 ? 31.875 6.988 25.766 1 96.5 320 GLY A N 1
ATOM 2591 C CA . GLY A 1 320 ? 32.844 7.027 24.672 1 96.5 320 GLY A CA 1
ATOM 2592 C C . GLY A 1 320 ? 32.531 6.012 23.578 1 96.5 320 GLY A C 1
ATOM 2593 O O . GLY A 1 320 ? 33.312 5.844 22.656 1 96.5 320 GLY A O 1
ATOM 2594 N N . TRP A 1 321 ? 31.438 5.34 23.609 1 97.94 321 TRP A N 1
ATOM 2595 C CA . TRP A 1 321 ? 31.125 4.27 22.672 1 97.94 321 TRP A CA 1
ATOM 2596 C C . TRP A 1 321 ? 31.125 4.785 21.234 1 97.94 321 TRP A C 1
ATOM 2598 O O . TRP A 1 321 ? 31.359 4.02 20.297 1 97.94 321 TRP A O 1
ATOM 2608 N N . ASP A 1 322 ? 30.844 6.051 20.984 1 97.69 322 ASP A N 1
ATOM 2609 C CA . ASP A 1 322 ? 30.734 6.656 19.672 1 97.69 322 ASP A CA 1
ATOM 2610 C C . ASP A 1 322 ? 32 7.426 19.312 1 97.69 322 ASP A C 1
ATOM 2612 O O . ASP A 1 322 ? 31.969 8.312 18.453 1 97.69 322 ASP A O 1
ATOM 2616 N N . ALA A 1 323 ? 33.062 7.137 20 1 97.94 323 ALA A N 1
ATOM 2617 C CA . ALA A 1 323 ? 34.344 7.785 19.766 1 97.94 323 ALA A CA 1
ATOM 2618 C C . ALA A 1 323 ? 35.469 6.754 19.672 1 97.94 323 ALA A C 1
ATOM 2620 O O . ALA A 1 323 ? 35.312 5.598 20.062 1 97.94 323 ALA A O 1
ATOM 2621 N N . PRO A 1 324 ? 36.656 7.207 19.141 1 97.44 324 PRO A N 1
ATOM 2622 C CA . PRO A 1 324 ? 37.812 6.293 19.031 1 97.44 324 PRO A CA 1
ATOM 2623 C C . PRO A 1 324 ? 38.312 5.82 20.391 1 97.44 324 PRO A C 1
ATOM 2625 O O . PRO A 1 324 ? 38.062 6.469 21.406 1 97.44 324 PRO A O 1
ATOM 2628 N N . ASN A 1 325 ? 39.094 4.762 20.375 1 96.25 325 ASN A N 1
ATOM 2629 C CA . ASN A 1 325 ? 39.75 4.191 21.531 1 96.25 325 ASN A CA 1
ATOM 2630 C C . ASN A 1 325 ? 38.75 3.627 22.547 1 96.25 325 ASN A C 1
ATOM 2632 O O . ASN A 1 325 ? 38.938 3.773 23.75 1 96.25 325 ASN A O 1
ATOM 2636 N N . TYR A 1 326 ? 37.688 3.145 22.094 1 97.38 326 TYR A N 1
ATOM 2637 C CA . TYR A 1 326 ? 36.688 2.479 22.906 1 97.38 326 TYR A CA 1
ATOM 2638 C C . TYR A 1 326 ? 36.781 0.963 22.781 1 97.38 326 TYR A C 1
ATOM 2640 O O . TYR A 1 326 ? 36.938 0.435 21.688 1 97.38 326 TYR A O 1
ATOM 2648 N N . ASP A 1 327 ? 36.719 0.233 23.844 1 97.12 327 ASP A N 1
ATOM 2649 C CA . ASP A 1 327 ? 36.719 -1.226 23.828 1 97.12 327 ASP A CA 1
ATOM 2650 C C . ASP A 1 327 ? 35.312 -1.791 23.625 1 97.12 327 ASP A C 1
ATOM 2652 O O . ASP A 1 327 ? 34.531 -1.863 24.562 1 97.12 327 ASP A O 1
ATOM 2656 N N . ASP A 1 328 ? 35.125 -2.27 22.438 1 97.25 328 ASP A N 1
ATOM 2657 C CA . ASP A 1 328 ? 33.781 -2.801 22.125 1 97.25 328 ASP A CA 1
ATOM 2658 C C . ASP A 1 328 ? 33.812 -4.328 22.078 1 97.25 328 ASP A C 1
ATOM 2660 O O . ASP A 1 328 ? 33.031 -4.938 21.359 1 97.25 328 ASP A O 1
ATOM 2664 N N . SER A 1 329 ? 34.625 -4.961 22.734 1 95.94 329 SER A N 1
ATOM 2665 C CA . SER A 1 329 ? 34.781 -6.414 22.703 1 95.94 329 SER A CA 1
ATOM 2666 C C . SER A 1 329 ? 33.531 -7.117 23.234 1 95.94 329 SER A C 1
ATOM 2668 O O . SER A 1 329 ? 33.25 -8.25 22.859 1 95.94 329 SER A O 1
ATOM 2670 N N . GLU A 1 330 ? 32.812 -6.465 24.078 1 95.69 330 GLU A N 1
ATOM 2671 C CA . GLU A 1 330 ? 31.609 -7.078 24.672 1 95.69 330 GLU A CA 1
ATOM 2672 C C . GLU A 1 330 ? 30.359 -6.77 23.859 1 95.69 330 GLU A C 1
ATOM 2674 O O . GLU A 1 330 ? 29.266 -7.238 24.188 1 95.69 330 GLU A O 1
ATOM 2679 N N . TRP A 1 331 ? 30.5 -6.004 22.875 1 97.88 331 TRP A N 1
ATOM 2680 C CA . TRP A 1 331 ? 29.375 -5.668 22.016 1 97.88 331 TRP A CA 1
ATOM 2681 C C . TRP A 1 331 ? 29.047 -6.824 21.078 1 97.88 331 TRP A C 1
ATOM 2683 O O . TRP A 1 331 ? 29.922 -7.617 20.734 1 97.88 331 TRP A O 1
ATOM 2693 N N . LYS A 1 332 ? 27.781 -6.953 20.672 1 97.56 332 LYS A N 1
ATOM 2694 C CA . LYS A 1 332 ? 27.297 -8.047 19.844 1 97.56 332 LYS A CA 1
ATOM 2695 C C . LYS A 1 332 ? 27.266 -7.652 18.359 1 97.56 332 LYS A C 1
ATOM 2697 O O . LYS A 1 332 ? 27.438 -6.477 18.031 1 97.56 332 LYS A O 1
ATOM 2702 N N . LYS A 1 333 ? 27.094 -8.68 17.547 1 96.88 333 LYS A N 1
ATOM 2703 C CA . LYS A 1 333 ? 26.781 -8.438 16.141 1 96.88 333 LYS A CA 1
ATOM 2704 C C . LYS A 1 333 ? 25.312 -8.039 15.977 1 96.88 333 LYS A C 1
ATOM 2706 O O . LYS A 1 333 ? 24.422 -8.633 16.594 1 96.88 333 LYS A O 1
ATOM 2711 N N . PRO A 1 334 ? 25.078 -7.02 15.188 1 97.69 334 PRO A N 1
ATOM 2712 C CA . PRO A 1 334 ? 23.688 -6.633 14.977 1 97.69 334 PRO A CA 1
ATOM 2713 C C . PRO A 1 334 ? 22.922 -7.645 14.125 1 97.69 334 PRO A C 1
ATOM 2715 O O . PRO A 1 334 ? 23.516 -8.344 13.305 1 97.69 334 PRO A O 1
ATOM 2718 N N . LYS A 1 335 ? 21.641 -7.699 14.336 1 94.75 335 LYS A N 1
ATOM 2719 C CA . LYS A 1 335 ? 20.75 -8.445 13.461 1 94.75 335 LYS A CA 1
ATOM 2720 C C . LYS A 1 335 ? 20.484 -7.68 12.164 1 94.75 335 LYS A C 1
ATOM 2722 O O . LYS A 1 335 ? 20.328 -6.457 12.188 1 94.75 335 LYS A O 1
ATOM 2727 N N . VAL A 1 336 ? 20.453 -8.375 11.023 1 94.25 336 VAL A N 1
ATOM 2728 C CA . VAL A 1 336 ? 20.078 -7.785 9.742 1 94.25 336 VAL A CA 1
ATOM 2729 C C . VAL A 1 336 ? 18.594 -7.977 9.492 1 94.25 336 VAL A C 1
ATOM 2731 O O . VAL A 1 336 ? 18.062 -9.086 9.625 1 94.25 336 VAL A O 1
ATOM 2734 N N . TYR A 1 337 ? 17.922 -6.934 9.164 1 90.62 337 TYR A N 1
ATOM 2735 C CA . TYR A 1 337 ? 16.5 -6.988 8.898 1 90.62 337 TYR A CA 1
ATOM 2736 C C . TYR A 1 337 ? 16.203 -6.789 7.414 1 90.62 337 TYR A C 1
ATOM 2738 O O . TYR A 1 337 ? 17.078 -6.355 6.66 1 90.62 337 TYR A O 1
ATOM 2746 N N . THR A 1 338 ? 14.961 -7.109 7.031 1 83.56 338 THR A N 1
ATOM 2747 C CA . THR A 1 338 ? 14.531 -6.969 5.645 1 83.56 338 THR A CA 1
ATOM 2748 C C . THR A 1 338 ? 14.297 -5.5 5.297 1 83.56 338 THR A C 1
ATOM 2750 O O . THR A 1 338 ? 13.898 -4.711 6.152 1 83.56 338 THR A O 1
ATOM 2753 N N . TYR A 1 339 ? 14.539 -5.16 3.932 1 84.81 339 TYR A N 1
ATOM 2754 C CA . TYR A 1 339 ? 14.172 -3.832 3.453 1 84.81 339 TYR A CA 1
ATOM 2755 C C . TYR A 1 339 ? 12.672 -3.602 3.6 1 84.81 339 TYR A C 1
ATOM 2757 O O . TYR A 1 339 ? 11.867 -4.512 3.371 1 84.81 339 TYR A O 1
ATOM 2765 N N . PRO A 1 340 ? 12.344 -2.416 3.961 1 84.12 340 PRO A N 1
ATOM 2766 C CA . PRO A 1 340 ? 10.922 -2.119 4.156 1 84.12 340 PRO A CA 1
ATOM 2767 C C . PRO A 1 340 ? 10.156 -2.012 2.84 1 84.12 340 PRO A C 1
ATOM 2769 O O . PRO A 1 340 ? 10.758 -1.886 1.775 1 84.12 340 PRO A O 1
ATOM 2772 N N . ASN A 1 341 ? 8.836 -2.025 2.941 1 87.69 341 ASN A N 1
ATOM 2773 C CA . ASN A 1 341 ? 7.949 -1.861 1.796 1 87.69 341 ASN A CA 1
ATOM 2774 C C . ASN A 1 341 ? 7.977 -0.43 1.268 1 87.69 341 ASN A C 1
ATOM 2776 O O . ASN A 1 341 ? 7.742 -0.198 0.079 1 87.69 341 ASN A O 1
ATOM 2780 N N . GLY A 1 342 ? 8.32 0.454 2.129 1 93.31 342 GLY A N 1
ATOM 2781 C CA . GLY A 1 342 ? 8.297 1.854 1.733 1 93.31 342 GLY A CA 1
ATOM 2782 C C . GLY A 1 342 ? 9.484 2.252 0.879 1 93.31 342 GLY A C 1
ATOM 2783 O O . GLY A 1 342 ? 10.609 1.793 1.11 1 93.31 342 GLY A O 1
ATOM 2784 N N . LYS A 1 343 ? 9.219 3.113 -0.097 1 95.31 343 LYS A N 1
ATOM 2785 C CA . LYS A 1 343 ? 10.25 3.633 -0.991 1 95.31 343 LYS A CA 1
ATOM 2786 C C . LYS A 1 343 ? 11.195 4.574 -0.25 1 95.31 343 LYS A C 1
ATOM 2788 O O . LYS A 1 343 ? 10.75 5.469 0.471 1 95.31 343 LYS A O 1
ATOM 2793 N N . LEU A 1 344 ? 12.484 4.43 -0.365 1 96.5 344 LEU A N 1
ATOM 2794 C CA . LEU A 1 344 ? 13.461 5.375 0.177 1 96.5 344 LEU A CA 1
ATOM 2795 C C . LEU A 1 344 ? 13.414 6.699 -0.579 1 96.5 344 LEU A C 1
ATOM 2797 O O . LEU A 1 344 ? 13.609 6.73 -1.796 1 96.5 344 LEU A O 1
ATOM 2801 N N . GLU A 1 345 ? 13.172 7.734 0.166 1 97 345 GLU A N 1
ATOM 2802 C CA . GLU A 1 345 ? 13.062 9.055 -0.449 1 97 345 GLU A CA 1
ATOM 2803 C C . GLU A 1 345 ? 13.688 10.133 0.43 1 97 345 GLU A C 1
ATOM 2805 O O . GLU A 1 345 ? 13.758 9.984 1.652 1 97 345 GLU A O 1
ATOM 2810 N N . ALA A 1 346 ? 14.148 11.18 -0.267 1 98.06 346 ALA A N 1
ATOM 2811 C CA . ALA A 1 346 ? 14.609 12.336 0.49 1 98.06 346 ALA A CA 1
ATOM 2812 C C . ALA A 1 346 ? 13.445 13.031 1.189 1 98.06 346 ALA A C 1
ATOM 2814 O O . ALA A 1 346 ? 12.344 13.117 0.642 1 98.06 346 ALA A O 1
ATOM 2815 N N . TYR A 1 347 ? 13.68 13.484 2.408 1 97.56 347 TYR A N 1
ATOM 2816 C CA . TYR A 1 347 ? 12.664 14.188 3.191 1 97.56 347 TYR A CA 1
ATOM 2817 C C . TYR A 1 347 ? 12.336 15.539 2.578 1 97.56 347 TYR A C 1
ATOM 2819 O O . TYR A 1 347 ? 13.219 16.391 2.436 1 97.56 347 TYR A O 1
ATOM 2827 N N . PRO A 1 348 ? 11.094 15.844 2.229 1 97 348 PRO A N 1
ATOM 2828 C CA . PRO A 1 348 ? 10.773 17.094 1.521 1 97 348 PRO A CA 1
ATOM 2829 C C . PRO A 1 348 ? 10.359 18.219 2.467 1 97 348 PRO A C 1
ATOM 2831 O O . PRO A 1 348 ? 10.141 19.344 2.025 1 97 348 PRO A O 1
ATOM 2834 N N . GLY A 1 349 ? 10.227 18 3.762 1 97.44 349 GLY A N 1
ATOM 2835 C CA . GLY A 1 349 ? 9.664 18.969 4.695 1 97.44 349 GLY A CA 1
ATOM 2836 C C . GLY A 1 349 ? 10.719 19.672 5.527 1 97.44 349 GLY A C 1
ATOM 2837 O O . GLY A 1 349 ? 11.883 19.75 5.129 1 97.44 349 GLY A O 1
ATOM 2838 N N . THR A 1 350 ? 10.266 20.328 6.562 1 97.44 350 THR A N 1
ATOM 2839 C CA . THR A 1 350 ? 11.133 20.953 7.559 1 97.44 350 THR A CA 1
ATOM 2840 C C . THR A 1 350 ? 11.289 20.047 8.781 1 97.44 350 THR A C 1
ATOM 2842 O O . THR A 1 350 ? 10.336 19.375 9.195 1 97.44 350 THR A O 1
ATOM 2845 N N . GLN A 1 351 ? 12.414 20.016 9.305 1 96.81 351 GLN A N 1
ATOM 2846 C CA . GLN A 1 351 ? 12.742 19.078 10.375 1 96.81 351 GLN A CA 1
ATOM 2847 C C . GLN A 1 351 ? 12.438 19.672 11.742 1 96.81 351 GLN A C 1
ATOM 2849 O O . GLN A 1 351 ? 12.336 20.891 11.891 1 96.81 351 GLN A O 1
ATOM 2854 N N . VAL A 1 352 ? 12.273 18.797 12.734 1 98.56 352 VAL A N 1
ATOM 2855 C CA . VAL A 1 352 ? 12.07 19.234 14.109 1 98.56 352 VAL A CA 1
ATOM 2856 C C . VAL A 1 352 ? 13.391 19.719 14.711 1 98.56 352 VAL A C 1
ATOM 2858 O O . VAL A 1 352 ? 14.367 18.969 14.742 1 98.56 352 VAL A O 1
ATOM 2861 N N . LYS A 1 353 ? 13.406 20.938 15.18 1 98.19 353 LYS A N 1
ATOM 2862 C CA . LYS A 1 353 ? 14.586 21.531 15.797 1 98.19 353 LYS A CA 1
ATOM 2863 C C . LYS A 1 353 ? 14.227 22.312 17.062 1 98.19 353 LYS A C 1
ATOM 2865 O O . LYS A 1 353 ? 13.047 22.547 17.328 1 98.19 353 LYS A O 1
ATOM 2870 N N . ASN A 1 354 ? 15.211 22.531 17.891 1 98.19 354 ASN A N 1
ATOM 2871 C CA . ASN A 1 354 ? 15.047 23.438 19.016 1 98.19 354 ASN A CA 1
ATOM 2872 C C . ASN A 1 354 ? 14.938 24.891 18.547 1 98.19 354 ASN A C 1
ATOM 2874 O O . ASN A 1 354 ? 15.891 25.438 18 1 98.19 354 ASN A O 1
ATOM 2878 N N . THR A 1 355 ? 13.82 25.484 18.797 1 97.38 355 THR A N 1
ATOM 2879 C CA . THR A 1 355 ? 13.586 26.812 18.25 1 97.38 355 THR A CA 1
ATOM 2880 C C . THR A 1 355 ? 13.742 27.875 19.344 1 97.38 355 THR A C 1
ATOM 2882 O O . THR A 1 355 ? 13.898 29.062 19.031 1 97.38 355 THR A O 1
ATOM 2885 N N . GLU A 1 356 ? 13.633 27.469 20.562 1 97.81 356 GLU A N 1
ATOM 2886 C CA . GLU A 1 356 ? 13.727 28.406 21.688 1 97.81 356 GLU A CA 1
ATOM 2887 C C . GLU A 1 356 ? 14.172 27.688 22.953 1 97.81 356 GLU A C 1
ATOM 2889 O O . GLU A 1 356 ? 13.844 26.516 23.172 1 97.81 356 GLU A O 1
ATOM 2894 N N . ILE A 1 357 ? 14.945 28.312 23.781 1 98.25 357 ILE A N 1
ATOM 2895 C CA . ILE A 1 357 ? 15.336 27.844 25.109 1 98.25 357 ILE A CA 1
ATOM 2896 C C . ILE A 1 357 ? 14.688 28.703 26.188 1 98.25 357 ILE A C 1
ATOM 2898 O O . ILE A 1 357 ? 14.773 29.938 26.141 1 98.25 357 ILE A O 1
ATOM 2902 N N . LEU A 1 358 ? 14.086 28.047 27.156 1 98.44 358 LEU A N 1
ATOM 2903 C CA . LEU A 1 358 ? 13.344 28.766 28.188 1 98.44 358 LEU A CA 1
ATOM 2904 C C . LEU A 1 358 ? 13.922 28.5 29.578 1 98.44 358 LEU A C 1
ATOM 2906 O O . LEU A 1 358 ? 14.172 27.344 29.922 1 98.44 358 LEU A O 1
ATOM 2910 N N . LYS A 1 359 ? 14.07 29.484 30.281 1 98.06 359 LYS A N 1
ATOM 2911 C CA . LYS A 1 359 ? 14.344 29.375 31.703 1 98.06 359 LYS A CA 1
ATOM 2912 C C . LYS A 1 359 ? 13.055 29.5 32.531 1 98.06 359 LYS A C 1
ATOM 2914 O O . LYS A 1 359 ? 12.203 30.328 32.219 1 98.06 359 LYS A O 1
ATOM 2919 N N . PRO A 1 360 ? 12.961 28.625 33.562 1 98.5 360 PRO A N 1
ATOM 2920 C CA . PRO A 1 360 ? 11.773 28.766 34.406 1 98.5 360 PRO A CA 1
ATOM 2921 C C . PRO A 1 360 ? 11.672 30.156 35.031 1 98.5 360 PRO A C 1
ATOM 2923 O O . PRO A 1 360 ? 12.688 30.719 35.438 1 98.5 360 PRO A O 1
ATOM 2926 N N . ILE A 1 361 ? 10.492 30.656 35.188 1 98.25 361 ILE A N 1
ATOM 2927 C CA . ILE A 1 361 ? 10.297 32 35.75 1 98.25 361 ILE A CA 1
ATOM 2928 C C . ILE A 1 361 ? 9.945 31.891 37.219 1 98.25 361 ILE A C 1
ATOM 2930 O O . ILE A 1 361 ? 10 32.875 37.969 1 98.25 361 ILE A O 1
ATOM 2934 N N . ALA A 1 362 ? 9.555 30.672 37.656 1 98.25 362 ALA A N 1
ATOM 2935 C CA . ALA A 1 362 ? 9.211 30.453 39.031 1 98.25 362 ALA A CA 1
ATOM 2936 C C . ALA A 1 362 ? 9.367 28.984 39.438 1 98.25 362 ALA A C 1
ATOM 2938 O O . ALA A 1 362 ? 9.375 28.109 38.562 1 98.25 362 ALA A O 1
ATOM 2939 N N . MET A 1 363 ? 9.562 28.688 40.719 1 98.31 363 MET A N 1
ATOM 2940 C CA . MET A 1 363 ? 9.586 27.359 41.312 1 98.31 363 MET A CA 1
ATOM 2941 C C . MET A 1 363 ? 8.836 27.328 42.656 1 98.31 363 MET A C 1
ATOM 2943 O O . MET A 1 363 ? 9.031 28.188 43.5 1 98.31 363 MET A O 1
ATOM 2947 N N . THR A 1 364 ? 7.914 26.406 42.781 1 98.25 364 THR A N 1
ATOM 2948 C CA . THR A 1 364 ? 7.184 26.203 44.031 1 98.25 364 THR A CA 1
ATOM 2949 C C . THR A 1 364 ? 7.379 24.781 44.562 1 98.25 364 THR A C 1
ATOM 2951 O O . THR A 1 364 ? 7.961 23.938 43.875 1 98.25 364 THR A O 1
ATOM 2954 N N . GLU A 1 365 ? 7.023 24.516 45.719 1 98.06 365 GLU A N 1
ATOM 2955 C CA . GLU A 1 365 ? 7.031 23.219 46.375 1 98.06 365 GLU A CA 1
ATOM 2956 C C . GLU A 1 365 ? 5.68 22.906 47 1 98.06 365 GLU A C 1
ATOM 2958 O O . GLU A 1 365 ? 5.543 22.938 48.25 1 98.06 365 GLU A O 1
ATOM 2963 N N . PRO A 1 366 ? 4.746 22.578 46.219 1 97.62 366 PRO A N 1
ATOM 2964 C CA . PRO A 1 366 ? 3.387 22.391 46.75 1 97.62 366 PRO A CA 1
ATOM 2965 C C . PRO A 1 366 ? 3.307 21.297 47.812 1 97.62 366 PRO A C 1
ATOM 2967 O O . PRO A 1 366 ? 2.412 21.328 48.656 1 97.62 366 PRO A O 1
ATOM 2970 N N . SER A 1 367 ? 4.078 20.297 47.719 1 96.88 367 SER A N 1
ATOM 2971 C CA . SER A 1 367 ? 4.266 19.297 48.781 1 96.88 367 SER A CA 1
ATOM 2972 C C . SER A 1 367 ? 5.746 19.016 49 1 96.88 367 SER A C 1
ATOM 2974 O O . SER A 1 367 ? 6.57 19.234 48.094 1 96.88 367 SER A O 1
ATOM 2976 N N . PRO A 1 368 ? 5.977 18.531 50.219 1 96.38 368 PRO A N 1
ATOM 2977 C CA . PRO A 1 368 ? 7.395 18.328 50.531 1 96.38 368 PRO A CA 1
ATOM 2978 C C . PRO A 1 368 ? 8.086 17.406 49.531 1 96.38 368 PRO A C 1
ATOM 2980 O O . PRO A 1 368 ? 7.66 16.266 49.344 1 96.38 368 PRO A O 1
ATOM 2983 N N . GLY A 1 369 ? 9.094 17.906 48.875 1 96.75 369 GLY A N 1
ATOM 2984 C CA . GLY A 1 369 ? 9.906 17.109 48 1 96.75 369 GLY A CA 1
ATOM 2985 C C . GLY A 1 369 ? 9.406 17.125 46.562 1 96.75 369 GLY A C 1
ATOM 2986 O O . GLY A 1 369 ? 10.023 16.531 45.656 1 96.75 369 GLY A O 1
ATOM 2987 N N . THR A 1 370 ? 8.289 17.734 46.375 1 98.19 370 THR A N 1
ATOM 2988 C CA . THR A 1 370 ? 7.73 17.906 45.031 1 98.19 370 THR A CA 1
ATOM 2989 C C . THR A 1 370 ? 7.918 19.344 44.562 1 98.19 370 THR A C 1
ATOM 2991 O O . THR A 1 370 ? 7.293 20.266 45.062 1 98.19 370 THR A O 1
ATOM 2994 N N . TYR A 1 371 ? 8.766 19.5 43.562 1 98.69 371 TYR A N 1
ATOM 2995 C CA . TYR A 1 371 ? 9.047 20.828 43.031 1 98.69 371 TYR A CA 1
ATOM 2996 C C . TYR A 1 371 ? 8.391 21.031 41.688 1 98.69 371 TYR A C 1
ATOM 2998 O O . TYR A 1 371 ? 8.453 20.156 40.812 1 98.69 371 TYR A O 1
ATOM 3006 N N . VAL A 1 372 ? 7.711 22.172 41.531 1 98.81 372 VAL A N 1
ATOM 3007 C CA . VAL A 1 372 ? 7.031 22.484 40.281 1 98.81 372 VAL A CA 1
ATOM 3008 C C . VAL A 1 372 ? 7.652 23.734 39.656 1 98.81 372 VAL A C 1
ATOM 3010 O O . VAL A 1 372 ? 7.652 24.797 40.25 1 98.81 372 VAL A O 1
ATOM 3013 N N . PHE A 1 373 ? 8.203 23.578 38.469 1 98.88 373 PHE A N 1
ATOM 3014 C CA . PHE A 1 373 ? 8.797 24.672 37.719 1 98.88 373 PHE A CA 1
ATOM 3015 C C . PHE A 1 373 ? 7.816 25.203 36.688 1 98.88 373 PHE A C 1
ATOM 3017 O O . PHE A 1 373 ? 7.148 24.438 36 1 98.88 373 PHE A O 1
ATOM 3024 N N . ASP A 1 374 ? 7.695 26.547 36.594 1 98.69 374 ASP A N 1
ATOM 3025 C CA . ASP A 1 374 ? 6.895 27.219 35.594 1 98.69 374 ASP A CA 1
ATOM 3026 C C . ASP A 1 374 ? 7.777 27.812 34.5 1 98.69 374 ASP A C 1
ATOM 3028 O O . ASP A 1 374 ? 8.594 28.688 34.75 1 98.69 374 ASP A O 1
ATOM 3032 N N . LEU A 1 375 ? 7.551 27.406 33.281 1 98.5 375 LEU A N 1
ATOM 3033 C CA . LEU A 1 375 ? 8.359 27.891 32.156 1 98.5 375 LEU A CA 1
ATOM 3034 C C . LEU A 1 375 ? 7.801 29.203 31.594 1 98.5 375 LEU A C 1
ATOM 3036 O O . LEU A 1 375 ? 8.461 29.875 30.797 1 98.5 375 LEU A O 1
ATOM 3040 N N . GLY A 1 376 ? 6.656 29.484 31.922 1 97.5 376 GLY A N 1
ATOM 3041 C CA . GLY A 1 376 ? 6.07 30.766 31.531 1 97.5 376 GLY A CA 1
ATOM 3042 C C . GLY A 1 376 ? 5.246 30.656 30.266 1 97.5 376 GLY A C 1
ATOM 3043 O O . GLY A 1 376 ? 4.523 31.594 29.906 1 97.5 376 GLY A O 1
ATOM 3044 N N . LYS A 1 377 ? 5.309 29.609 29.531 1 96.12 377 LYS A N 1
ATOM 3045 C CA . LYS A 1 377 ? 4.473 29.391 28.344 1 96.12 377 LYS A CA 1
ATOM 3046 C C . LYS A 1 377 ? 4.309 27.906 28.047 1 96.12 377 LYS A C 1
ATOM 3048 O O . LYS A 1 377 ? 5.184 27.109 28.375 1 96.12 377 LYS A O 1
ATOM 3053 N N . ASN A 1 378 ? 3.146 27.547 27.469 1 98.25 378 ASN A N 1
ATOM 3054 C CA . ASN A 1 378 ? 2.812 26.172 27.125 1 98.25 378 ASN A CA 1
ATOM 3055 C C . ASN A 1 378 ? 3.484 25.766 25.812 1 98.25 378 ASN A C 1
ATOM 3057 O O . ASN A 1 378 ? 3.109 26.234 24.734 1 98.25 378 ASN A O 1
ATOM 3061 N N . ILE A 1 379 ? 4.445 24.828 25.875 1 98.31 379 ILE A N 1
ATOM 3062 C CA . ILE A 1 379 ? 5.262 24.484 24.719 1 98.31 379 ILE A CA 1
ATOM 3063 C C . ILE A 1 379 ? 5.141 23 24.422 1 98.31 379 ILE A C 1
ATOM 3065 O O . ILE A 1 379 ? 4.586 22.234 25.219 1 98.31 379 ILE A O 1
ATOM 3069 N N . ALA A 1 380 ? 5.598 22.594 23.234 1 98.75 380 ALA A N 1
ATOM 3070 C CA . ALA A 1 380 ? 5.98 21.219 22.938 1 98.75 380 ALA A CA 1
ATOM 3071 C C . ALA A 1 380 ? 7.496 21.062 22.938 1 98.75 380 ALA A C 1
ATOM 3073 O O . ALA A 1 380 ? 8.211 21.859 22.328 1 98.75 380 ALA A O 1
ATOM 3074 N N . GLY A 1 381 ? 7.934 20.172 23.703 1 98.69 381 GLY A N 1
ATOM 3075 C CA . GLY A 1 381 ? 9.375 19.984 23.766 1 98.69 381 GLY A CA 1
ATOM 3076 C C . GLY A 1 381 ? 9.82 19.109 24.906 1 98.69 381 GLY A C 1
ATOM 3077 O O . GLY A 1 381 ? 9.18 18.094 25.203 1 98.69 381 GLY A O 1
ATOM 3078 N N . ILE A 1 382 ? 11.023 19.391 25.438 1 98.81 382 ILE A N 1
ATOM 3079 C CA . ILE A 1 382 ? 11.609 18.562 26.484 1 98.81 382 ILE A CA 1
ATOM 3080 C C . ILE A 1 382 ? 12.188 19.453 27.594 1 98.81 382 ILE A C 1
ATOM 3082 O O . ILE A 1 382 ? 12.312 20.672 27.406 1 98.81 382 ILE A O 1
ATOM 3086 N N . ALA A 1 383 ? 12.438 18.828 28.703 1 98.81 383 ALA A N 1
ATOM 3087 C CA . ALA A 1 383 ? 13.109 19.484 29.828 1 98.81 383 ALA A CA 1
ATOM 3088 C C . ALA A 1 383 ? 14.516 18.938 30.016 1 98.81 383 ALA A C 1
ATOM 3090 O O . ALA A 1 383 ? 14.711 17.719 30.062 1 98.81 383 ALA A O 1
ATOM 3091 N N . GLU A 1 384 ? 15.406 19.844 30.047 1 98.81 384 GLU A N 1
ATOM 3092 C CA . GLU A 1 384 ? 16.781 19.5 30.438 1 98.81 384 GLU A CA 1
ATOM 3093 C C . GLU A 1 384 ? 16.953 19.562 31.953 1 98.81 384 GLU A C 1
ATOM 3095 O O . GLU A 1 384 ? 16.5 20.5 32.594 1 98.81 384 GLU A O 1
ATOM 3100 N N . LEU A 1 385 ? 17.594 18.531 32.531 1 98.81 385 LEU A N 1
ATOM 3101 C CA . LEU A 1 385 ? 17.797 18.391 33.969 1 98.81 385 LEU A CA 1
ATOM 3102 C C . LEU A 1 385 ? 19.266 18.562 34.312 1 98.81 385 LEU A C 1
ATOM 3104 O O . LEU A 1 385 ? 20.141 17.938 33.719 1 98.81 385 LEU A O 1
ATOM 3108 N N . LYS A 1 386 ? 19.562 19.391 35.25 1 98.5 386 LYS A N 1
ATOM 3109 C CA . LYS A 1 386 ? 20.844 19.484 35.906 1 98.5 386 LYS A CA 1
ATOM 3110 C C . LYS A 1 386 ? 20.75 19 37.375 1 98.5 386 LYS A C 1
ATOM 3112 O O . LYS A 1 386 ? 19.953 19.531 38.156 1 98.5 386 LYS A O 1
ATOM 3117 N N . VAL A 1 387 ? 21.594 17.984 37.688 1 98.31 387 VAL A N 1
ATOM 3118 C CA . VAL A 1 387 ? 21.406 17.391 39.031 1 98.31 387 VAL A CA 1
ATOM 3119 C C . VAL A 1 387 ? 22.75 16.844 39.531 1 98.31 387 VAL A C 1
ATOM 3121 O O . VAL A 1 387 ? 23.594 16.438 38.719 1 98.31 387 VAL A O 1
ATOM 3124 N N . GLN A 1 388 ? 22.969 16.922 40.75 1 97.62 388 GLN A N 1
ATOM 3125 C CA . GLN A 1 388 ? 24.078 16.297 41.469 1 97.62 388 GLN A CA 1
ATOM 3126 C C . GLN A 1 388 ? 23.594 15.508 42.688 1 97.62 388 GLN A C 1
ATOM 3128 O O . GLN A 1 388 ? 22.703 15.961 43.406 1 97.62 388 GLN A O 1
ATOM 3133 N N . GLY A 1 389 ? 24.172 14.25 42.875 1 97.56 389 GLY A N 1
ATOM 3134 C CA . GLY A 1 389 ? 23.75 13.414 44 1 97.56 389 GLY A CA 1
ATOM 3135 C C . GLY A 1 389 ? 24.344 12.016 43.938 1 97.56 389 GLY A C 1
ATOM 3136 O O . GLY A 1 389 ? 25.172 11.711 43.094 1 97.56 389 GLY A O 1
ATOM 3137 N N . PRO A 1 390 ? 23.906 11.141 44.875 1 97.31 390 PRO A N 1
ATOM 3138 C CA . PRO A 1 390 ? 24.453 9.789 44.969 1 97.31 390 PRO A CA 1
ATOM 3139 C C . PRO A 1 390 ? 24.078 8.906 43.781 1 97.31 390 PRO A C 1
ATOM 3141 O O . PRO A 1 390 ? 22.984 9.047 43.25 1 97.31 390 PRO A O 1
ATOM 3144 N N . LYS A 1 391 ? 24.984 7.965 43.531 1 97.88 391 LYS A N 1
ATOM 3145 C CA . LYS A 1 391 ? 24.75 6.945 42.5 1 97.88 391 LYS A CA 1
ATOM 3146 C C . LYS A 1 391 ? 23.453 6.191 42.781 1 97.88 391 LYS A C 1
ATOM 3148 O O . LYS A 1 391 ? 23.188 5.801 43.906 1 97.88 391 LYS A O 1
ATOM 3153 N N . GLY A 1 392 ? 22.562 6.113 41.719 1 98.12 392 GLY A N 1
ATOM 3154 C CA . GLY A 1 392 ? 21.344 5.324 41.844 1 98.12 392 GLY A CA 1
ATOM 3155 C C . GLY A 1 392 ? 20.125 6.152 42.188 1 98.12 392 GLY A C 1
ATOM 3156 O O . GLY A 1 392 ? 19 5.672 42.094 1 98.12 392 GLY A O 1
ATOM 3157 N N . THR A 1 393 ? 20.344 7.414 42.562 1 98.19 393 THR A N 1
ATOM 3158 C CA . THR A 1 393 ? 19.219 8.289 42.844 1 98.19 393 THR A CA 1
ATOM 3159 C C . THR A 1 393 ? 18.328 8.461 41.625 1 98.19 393 THR A C 1
ATOM 3161 O O . THR A 1 393 ? 18.828 8.742 40.531 1 98.19 393 THR A O 1
ATOM 3164 N N . LYS A 1 394 ? 17.016 8.266 41.875 1 98.5 394 LYS A N 1
ATOM 3165 C CA . LYS A 1 394 ? 16.047 8.398 40.781 1 98.5 394 LYS A CA 1
ATOM 3166 C C . LYS A 1 394 ? 15.344 9.75 40.875 1 98.5 394 LYS A C 1
ATOM 3168 O O . LYS A 1 394 ? 14.766 10.109 41.906 1 98.5 394 LYS A O 1
ATOM 3173 N N . VAL A 1 395 ? 15.422 10.523 39.781 1 98.75 395 VAL A N 1
ATOM 3174 C CA . VAL A 1 395 ? 14.703 11.781 39.625 1 98.75 395 VAL A CA 1
ATOM 3175 C C . VAL A 1 395 ? 13.641 11.648 38.531 1 98.75 395 VAL A C 1
ATOM 3177 O O . VAL A 1 395 ? 13.938 11.211 37.438 1 98.75 395 VAL A O 1
ATOM 3180 N N . GLN A 1 396 ? 12.445 12.039 38.875 1 98.75 396 GLN A N 1
ATOM 3181 C CA . GLN A 1 396 ? 11.336 11.938 37.938 1 98.75 396 GLN A CA 1
ATOM 3182 C C . GLN A 1 396 ? 10.836 13.32 37.531 1 98.75 396 GLN A C 1
ATOM 3184 O O . GLN A 1 396 ? 10.695 14.211 38.375 1 98.75 396 GLN A O 1
ATOM 3189 N N . LEU A 1 397 ? 10.633 13.484 36.25 1 98.88 397 LEU A N 1
ATOM 3190 C CA . LEU A 1 397 ? 10.008 14.672 35.688 1 98.88 397 LEU A CA 1
ATOM 3191 C C . LEU A 1 397 ? 8.633 14.344 35.094 1 98.88 397 LEU A C 1
ATOM 3193 O O . LEU A 1 397 ? 8.516 13.477 34.219 1 98.88 397 LEU A O 1
ATOM 3197 N N . ARG A 1 398 ? 7.637 15.023 35.594 1 98.75 398 ARG A N 1
ATOM 3198 C CA . ARG A 1 398 ? 6.285 14.961 35.031 1 98.75 398 ARG A CA 1
ATOM 3199 C C . ARG A 1 398 ? 5.855 16.312 34.469 1 98.75 398 ARG A C 1
ATOM 3201 O O . ARG A 1 398 ? 6.426 17.344 34.844 1 98.75 398 ARG A O 1
ATOM 3208 N N . PHE A 1 399 ? 4.879 16.266 33.625 1 98.62 399 PHE A N 1
ATOM 3209 C CA . PHE A 1 399 ? 4.598 17.469 32.844 1 98.62 399 PHE A CA 1
ATOM 3210 C C . PHE A 1 399 ? 3.111 17.797 32.875 1 98.62 399 PHE A C 1
ATOM 3212 O O . PHE A 1 399 ? 2.264 16.906 32.844 1 98.62 399 PHE A O 1
ATOM 3219 N N . GLY A 1 400 ? 2.803 19.047 33 1 97.12 400 GLY A N 1
ATOM 3220 C CA . GLY A 1 400 ? 1.436 19.547 32.969 1 97.12 400 GLY A CA 1
ATOM 3221 C C . GLY A 1 400 ? 1.298 20.875 32.25 1 97.12 400 GLY A C 1
ATOM 3222 O O . GLY A 1 400 ? 2.234 21.672 32.219 1 97.12 400 GLY A O 1
ATOM 3223 N N . GLU A 1 401 ? 0.117 21.094 31.719 1 96.62 401 GLU A N 1
ATOM 3224 C CA . GLU A 1 401 ? -0.161 22.359 31.031 1 96.62 401 GLU A CA 1
ATOM 3225 C C . GLU A 1 401 ? -0.664 23.422 32 1 96.62 401 GLU A C 1
ATOM 3227 O O . GLU A 1 401 ? -0.511 24.625 31.734 1 96.62 401 GLU A O 1
ATOM 3232 N N . ILE A 1 402 ? -1.321 22.969 33.031 1 93.5 402 ILE A N 1
ATOM 3233 C CA . ILE A 1 402 ? -1.895 23.875 34.031 1 93.5 402 ILE A CA 1
ATOM 3234 C C . ILE A 1 402 ? -1.696 23.297 35.438 1 93.5 402 ILE A C 1
ATOM 3236 O O . ILE A 1 402 ? -1.267 22.156 35.594 1 93.5 402 ILE A O 1
ATOM 3240 N N . LEU A 1 403 ? -1.928 24.141 36.375 1 93.06 403 LEU A N 1
ATOM 3241 C CA . LEU A 1 403 ? -1.854 23.719 37.781 1 93.06 403 LEU A CA 1
ATOM 3242 C C . LEU A 1 403 ? -3.25 23.547 38.375 1 93.06 403 LEU A C 1
ATOM 3244 O O . LEU A 1 403 ? -4.176 24.281 38 1 93.06 403 LEU A O 1
ATOM 3248 N N . LYS A 1 404 ? -3.314 22.641 39.25 1 89.81 404 LYS A N 1
ATOM 3249 C CA . LYS A 1 404 ? -4.492 22.562 40.125 1 89.81 404 LYS A CA 1
ATOM 3250 C C . LYS A 1 404 ? -4.449 23.625 41.219 1 89.81 404 LYS A C 1
ATOM 3252 O O . LYS A 1 404 ? -3.434 24.312 41.375 1 89.81 404 LYS A O 1
ATOM 3257 N N . ASN A 1 405 ? -5.574 23.703 41.969 1 87.75 405 ASN A N 1
ATOM 3258 C CA . ASN A 1 405 ? -5.684 24.719 43.031 1 87.75 405 ASN A CA 1
ATOM 3259 C C . ASN A 1 405 ? -4.648 24.5 44.125 1 87.75 405 ASN A C 1
ATOM 3261 O O . ASN A 1 405 ? -4.219 25.453 44.75 1 87.75 405 ASN A O 1
ATOM 3265 N N . ASP A 1 406 ? -4.25 23.297 44.281 1 90.5 406 ASP A N 1
ATOM 3266 C CA . ASP A 1 406 ? -3.299 22.984 45.344 1 90.5 406 ASP A CA 1
ATOM 3267 C C . ASP A 1 406 ? -1.861 23.172 44.875 1 90.5 406 ASP A C 1
ATOM 3269 O O . ASP A 1 406 ? -0.914 22.906 45.625 1 90.5 406 ASP A O 1
ATOM 3273 N N . GLY A 1 407 ? -1.706 23.578 43.625 1 93.5 407 GLY A N 1
ATOM 3274 C CA . GLY A 1 407 ? -0.384 23.891 43.094 1 93.5 407 GLY A CA 1
ATOM 3275 C C . GLY A 1 407 ? 0.26 22.719 42.375 1 93.5 407 GLY A C 1
ATOM 3276 O O . GLY A 1 407 ? 1.319 22.875 41.781 1 93.5 407 GLY A O 1
ATOM 3277 N N . GLN A 1 408 ? -0.39 21.594 42.406 1 93.62 408 GLN A N 1
ATOM 3278 C CA . GLN A 1 408 ? 0.115 20.438 41.688 1 93.62 408 GLN A CA 1
ATOM 3279 C C . GLN A 1 408 ? -0.237 20.516 40.188 1 93.62 408 GLN A C 1
ATOM 3281 O O . GLN A 1 408 ? -1.172 21.219 39.812 1 93.62 408 GLN A O 1
ATOM 3286 N N . ILE A 1 409 ? 0.499 19.828 39.406 1 94.81 409 ILE A N 1
ATOM 3287 C CA . ILE A 1 409 ? 0.208 19.828 37.969 1 94.81 409 ILE A CA 1
ATOM 3288 C C . ILE A 1 409 ? -1.06 19.016 37.688 1 94.81 409 ILE A C 1
ATOM 3290 O O . ILE A 1 409 ? -1.368 18.078 38.438 1 94.81 409 ILE A O 1
ATOM 3294 N N . GLN A 1 410 ? -1.801 19.359 36.719 1 91.5 410 GLN A N 1
ATOM 3295 C CA . GLN A 1 410 ? -2.947 18.594 36.25 1 91.5 410 GLN A CA 1
ATOM 3296 C C . GLN A 1 410 ? -2.521 17.562 35.219 1 91.5 410 GLN A C 1
ATOM 3298 O O . GLN A 1 410 ? -1.943 17.906 34.188 1 91.5 410 GLN A O 1
ATOM 3303 N N . THR A 1 411 ? -2.812 16.281 35.469 1 93.25 411 THR A N 1
ATOM 3304 C CA . THR A 1 411 ? -2.365 15.242 34.531 1 93.25 411 THR A CA 1
ATOM 3305 C C . THR A 1 411 ? -3.545 14.406 34.062 1 93.25 411 THR A C 1
ATOM 3307 O O . THR A 1 411 ? -3.377 13.516 33.219 1 93.25 411 THR A O 1
ATOM 3310 N N . GLU A 1 412 ? -4.758 14.688 34.5 1 90.81 412 GLU A N 1
ATOM 3311 C CA . GLU A 1 412 ? -5.926 13.906 34.094 1 90.81 412 GLU A CA 1
ATOM 3312 C C . GLU A 1 412 ? -6.164 14.008 32.594 1 90.81 412 GLU A C 1
ATOM 3314 O O . GLU A 1 412 ? -6.617 13.047 31.953 1 90.81 412 GLU A O 1
ATOM 3319 N N . ASN A 1 413 ? -5.859 15.164 32.031 1 93 413 ASN A N 1
ATOM 3320 C CA . ASN A 1 413 ? -6.133 15.398 30.625 1 93 413 ASN A CA 1
ATOM 3321 C C . ASN A 1 413 ? -5.086 14.742 29.734 1 93 413 ASN A C 1
ATOM 3323 O O . ASN A 1 413 ? -5.172 14.82 28.5 1 93 413 ASN A O 1
ATOM 3327 N N . LEU A 1 414 ? -4.148 14.023 30.328 1 95.81 414 LEU A N 1
ATOM 3328 C CA . LEU A 1 414 ? -3.176 13.258 29.562 1 95.81 414 LEU A CA 1
ATOM 3329 C C . LEU A 1 414 ? -3.758 11.914 29.125 1 95.81 414 LEU A C 1
ATOM 3331 O O . LEU A 1 414 ? -3.252 11.281 28.203 1 95.81 414 LEU A O 1
ATOM 3335 N N . ARG A 1 415 ? -4.777 11.461 29.922 1 94.5 415 ARG A N 1
ATOM 3336 C CA . ARG A 1 415 ? -5.434 10.18 29.688 1 94.5 415 ARG A CA 1
ATOM 3337 C C . ARG A 1 415 ? -4.43 9.031 29.766 1 94.5 415 ARG A C 1
ATOM 3339 O O . ARG A 1 415 ? -3.865 8.766 30.828 1 94.5 415 ARG A O 1
ATOM 3346 N N . LYS A 1 416 ? -4.086 8.383 28.609 1 95.19 416 LYS A N 1
ATOM 3347 C CA . LYS A 1 416 ? -3.211 7.215 28.672 1 95.19 416 LYS A CA 1
ATOM 3348 C C . LYS A 1 416 ? -1.752 7.605 28.453 1 95.19 416 LYS A C 1
ATOM 3350 O O . LYS A 1 416 ? -0.854 6.77 28.578 1 95.19 416 LYS A O 1
ATOM 3355 N N . ALA A 1 417 ? -1.453 8.797 28.203 1 97.25 417 ALA A N 1
ATOM 3356 C CA . ALA A 1 417 ? -0.062 9.234 28.125 1 97.25 417 ALA A CA 1
ATOM 3357 C C . ALA A 1 417 ? 0.582 9.281 29.516 1 97.25 417 ALA A C 1
ATOM 3359 O O . ALA A 1 417 ? 0.132 10.031 30.375 1 97.25 417 ALA A O 1
ATOM 3360 N N . ARG A 1 418 ? 1.613 8.516 29.641 1 97.56 418 ARG A N 1
ATOM 3361 C CA . ARG A 1 418 ? 2.352 8.562 30.906 1 97.56 418 ARG A CA 1
ATOM 3362 C C . ARG A 1 418 ? 3.09 9.891 31.062 1 97.56 418 ARG A C 1
ATOM 3364 O O . ARG A 1 418 ? 3.141 10.453 32.156 1 97.56 418 ARG A O 1
ATOM 3371 N N . ALA A 1 419 ? 3.686 10.391 30.062 1 97.81 419 ALA A N 1
ATOM 3372 C CA . ALA A 1 419 ? 4.359 11.688 30 1 97.81 419 ALA A CA 1
ATOM 3373 C C . ALA A 1 419 ? 5.289 11.883 31.203 1 97.81 419 ALA A C 1
ATOM 3375 O O . ALA A 1 419 ? 5.195 12.891 31.906 1 97.81 419 ALA A O 1
ATOM 3376 N N . THR A 1 420 ? 6.16 10.938 31.344 1 98.69 420 THR A N 1
ATOM 3377 C CA . THR A 1 420 ? 7.082 10.945 32.469 1 98.69 420 THR A CA 1
ATOM 3378 C C . THR A 1 420 ? 8.492 10.586 32.031 1 98.69 420 THR A C 1
ATOM 3380 O O . THR A 1 420 ? 8.695 9.578 31.328 1 98.69 420 THR A O 1
ATOM 3383 N N . ASP A 1 421 ? 9.391 11.438 32.375 1 98.88 421 ASP A N 1
ATOM 3384 C CA . ASP A 1 421 ? 10.805 11.148 32.188 1 98.88 421 ASP A CA 1
ATOM 3385 C C . ASP A 1 421 ? 11.5 10.812 33.5 1 98.88 421 ASP A C 1
ATOM 3387 O O . ASP A 1 421 ? 11.203 11.422 34.531 1 98.88 421 ASP A O 1
ATOM 3391 N N . THR A 1 422 ? 12.352 9.812 33.438 1 98.88 422 THR A N 1
ATOM 3392 C CA . THR A 1 422 ? 13.07 9.383 34.625 1 98.88 422 THR A CA 1
ATOM 3393 C C . THR A 1 422 ? 14.578 9.375 34.375 1 98.88 422 THR A C 1
ATOM 3395 O O . THR A 1 422 ? 15.047 8.82 33.375 1 98.88 422 THR A O 1
ATOM 3398 N N . TYR A 1 423 ? 15.32 9.961 35.281 1 98.88 423 TYR A N 1
ATOM 3399 C CA . TYR A 1 423 ? 16.781 9.969 35.25 1 98.88 423 TYR A CA 1
ATOM 3400 C C . TYR A 1 423 ? 17.359 9.305 36.469 1 98.88 423 TYR A C 1
ATOM 3402 O O . TYR A 1 423 ? 16.969 9.633 37.594 1 98.88 423 TYR A O 1
ATOM 3410 N N . ILE A 1 424 ? 18.219 8.359 36.281 1 98.88 424 ILE A N 1
ATOM 3411 C CA . ILE A 1 424 ? 18.922 7.691 37.375 1 98.88 424 ILE A CA 1
ATOM 3412 C C . ILE A 1 424 ? 20.406 8.094 37.375 1 98.88 424 ILE A C 1
ATOM 3414 O O . ILE A 1 424 ? 21.109 7.852 36.375 1 98.88 424 ILE A O 1
ATOM 3418 N N . LEU A 1 425 ? 20.906 8.641 38.5 1 98.56 425 LEU A N 1
ATOM 3419 C CA . LEU A 1 425 ? 22.234 9.266 38.562 1 98.56 425 LEU A CA 1
ATOM 3420 C C . LEU A 1 425 ? 23.328 8.211 38.625 1 98.56 425 LEU A C 1
ATOM 3422 O O . LEU A 1 425 ? 23.156 7.16 39.25 1 98.56 425 LEU A O 1
ATOM 3426 N N . LYS A 1 426 ? 24.469 8.547 37.969 1 97.81 426 LYS A N 1
ATOM 3427 C CA . LYS A 1 426 ? 25.656 7.715 38.094 1 97.81 426 LYS A CA 1
ATOM 3428 C C . LYS A 1 426 ? 26.547 8.211 39.25 1 97.81 426 LYS A C 1
ATOM 3430 O O . LYS A 1 426 ? 27.5 7.531 39.625 1 97.81 426 LYS A O 1
ATOM 3435 N N . GLY A 1 427 ? 26.297 9.391 39.844 1 97 427 GLY A N 1
ATOM 3436 C CA . GLY A 1 427 ? 26.953 9.883 41.031 1 97 427 GLY A CA 1
ATOM 3437 C C . GLY A 1 427 ? 28.281 10.547 40.75 1 97 427 GLY A C 1
ATOM 3438 O O . GLY A 1 427 ? 29.188 10.516 41.594 1 97 427 GLY A O 1
ATOM 3439 N N . GLU A 1 428 ? 28.406 11.125 39.594 1 95.31 428 GLU A N 1
ATOM 3440 C CA . GLU A 1 428 ? 29.672 11.766 39.219 1 95.31 428 GLU A CA 1
ATOM 3441 C C . GLU A 1 428 ? 29.469 13.242 38.938 1 95.31 428 GLU A C 1
ATOM 3443 O O . GLU A 1 428 ? 29.281 13.633 37.781 1 95.31 428 GLU A O 1
ATOM 3448 N N . GLY A 1 429 ? 29.703 14.078 39.938 1 94.94 429 GLY A N 1
ATOM 3449 C CA . GLY A 1 429 ? 29.641 15.523 39.719 1 94.94 429 GLY A CA 1
ATOM 3450 C C . GLY A 1 429 ? 28.281 15.992 39.219 1 94.94 429 GLY A C 1
ATOM 3451 O O . GLY A 1 429 ? 27.25 15.406 39.562 1 94.94 429 GLY A O 1
ATOM 3452 N N . LEU A 1 430 ? 28.328 17.156 38.531 1 96.88 430 LEU A N 1
ATOM 3453 C CA . LEU A 1 430 ? 27.125 17.703 37.938 1 96.88 430 LEU A CA 1
ATOM 3454 C C . LEU A 1 430 ? 26.75 16.938 36.656 1 96.88 430 LEU A C 1
ATOM 3456 O O . LEU A 1 430 ? 27.547 16.828 35.75 1 96.88 430 LEU A O 1
ATOM 3460 N N . GLU A 1 431 ? 25.578 16.359 36.75 1 98.06 431 GLU A N 1
ATOM 3461 C CA . GLU A 1 431 ? 25.078 15.609 35.594 1 98.06 431 GLU A CA 1
ATOM 3462 C C . GLU A 1 431 ? 23.984 16.391 34.844 1 98.06 431 GLU A C 1
ATOM 3464 O O . GLU A 1 431 ? 23.125 17.016 35.469 1 98.06 431 GLU A O 1
ATOM 3469 N N . VAL A 1 432 ? 24.109 16.453 33.531 1 98.06 432 VAL A N 1
ATOM 3470 C CA . VAL A 1 432 ? 23.141 17.156 32.688 1 98.06 432 VAL A CA 1
ATOM 3471 C C . VAL A 1 432 ? 22.516 16.156 31.703 1 98.06 432 VAL A C 1
ATOM 3473 O O . VAL A 1 432 ? 23.219 15.391 31.047 1 98.06 432 VAL A O 1
ATOM 3476 N N . TRP A 1 433 ? 21.203 16.219 31.672 1 98.12 433 TRP A N 1
ATOM 3477 C CA . TRP A 1 433 ? 20.516 15.258 30.812 1 98.12 433 TRP A CA 1
ATOM 3478 C C . TRP A 1 433 ? 19.266 15.875 30.203 1 98.12 433 TRP A C 1
ATOM 3480 O O . TRP A 1 433 ? 18.578 16.656 30.844 1 98.12 433 TRP A O 1
ATOM 3490 N N . LYS A 1 434 ? 19.031 15.562 28.984 1 97.88 434 LYS A N 1
ATOM 3491 C CA . LYS A 1 434 ? 17.734 15.781 28.344 1 97.88 434 LYS A CA 1
ATOM 3492 C C . LYS A 1 434 ? 17.328 14.578 27.5 1 97.88 434 LYS A C 1
ATOM 3494 O O . LYS A 1 434 ? 18.188 13.945 26.859 1 97.88 434 LYS A O 1
ATOM 3499 N N . PRO A 1 435 ? 16.047 14.211 27.422 1 98.31 435 PRO A N 1
ATOM 3500 C CA . PRO A 1 435 ? 15.609 13.062 26.625 1 98.31 435 PRO A CA 1
ATOM 3501 C C . PRO A 1 435 ? 15.82 13.273 25.125 1 98.31 435 PRO A C 1
ATOM 3503 O O . PRO A 1 435 ? 15.898 14.414 24.672 1 98.31 435 PRO A O 1
ATOM 3506 N N . LYS A 1 436 ? 15.883 12.18 24.391 1 97.19 436 LYS A N 1
ATOM 3507 C CA . LYS A 1 436 ? 16.203 12.25 22.969 1 97.19 436 LYS A CA 1
ATOM 3508 C C . LYS A 1 436 ? 15.016 11.82 22.125 1 97.19 436 LYS A C 1
ATOM 3510 O O . LYS A 1 436 ? 14.883 12.258 20.969 1 97.19 436 LYS A O 1
ATOM 3515 N N . PHE A 1 437 ? 14.242 10.906 22.609 1 98.5 437 PHE A N 1
ATOM 3516 C CA . PHE A 1 437 ? 13.297 10.242 21.719 1 98.5 437 PHE A CA 1
ATOM 3517 C C . PHE A 1 437 ? 11.867 10.414 22.219 1 98.5 437 PHE A C 1
ATOM 3519 O O . PHE A 1 437 ? 11.039 9.516 22.062 1 98.5 437 PHE A O 1
ATOM 3526 N N . THR A 1 438 ? 11.602 11.492 22.859 1 98.56 438 THR A N 1
ATOM 3527 C CA . THR A 1 438 ? 10.258 11.867 23.297 1 98.56 438 THR A CA 1
ATOM 3528 C C . THR A 1 438 ? 10.102 13.383 23.328 1 98.56 438 THR A C 1
ATOM 3530 O O . THR A 1 438 ? 11.07 14.117 23.125 1 98.56 438 THR A O 1
ATOM 3533 N N . TYR A 1 439 ? 8.875 13.805 23.391 1 98.69 439 TYR A N 1
ATOM 3534 C CA . TYR A 1 439 ? 8.523 15.188 23.688 1 98.69 439 TYR A CA 1
ATOM 3535 C C . TYR A 1 439 ? 7.191 15.258 24.438 1 98.69 439 TYR A C 1
ATOM 3537 O O . TYR A 1 439 ? 6.434 14.289 24.453 1 98.69 439 TYR A O 1
ATOM 3545 N N . HIS A 1 440 ? 6.977 16.359 25.094 1 98.69 440 HIS A N 1
ATOM 3546 C CA . HIS A 1 440 ? 5.766 16.578 25.875 1 98.69 440 HIS A CA 1
ATOM 3547 C C . HIS A 1 440 ? 5.156 17.938 25.562 1 98.69 440 HIS A C 1
ATOM 3549 O O . HIS A 1 440 ? 5.793 18.781 24.922 1 98.69 440 HIS A O 1
ATOM 3555 N N . GLY A 1 441 ? 3.891 18.125 25.844 1 98.56 441 GLY A N 1
ATOM 3556 C CA . GLY A 1 441 ? 3.225 19.422 25.891 1 98.56 441 GLY A CA 1
ATOM 3557 C C . GLY A 1 441 ? 3.025 19.938 27.297 1 98.56 441 GLY A C 1
ATOM 3558 O O . GLY A 1 441 ? 2.377 19.281 28.125 1 98.56 441 GLY A O 1
ATOM 3559 N N . PHE A 1 442 ? 3.637 21.125 27.609 1 98.56 442 PHE A N 1
ATOM 3560 C CA . PHE A 1 442 ? 3.619 21.516 29.016 1 98.56 442 PHE A CA 1
ATOM 3561 C C . PHE A 1 442 ? 4.027 22.969 29.172 1 98.56 442 PHE A C 1
ATOM 3563 O O . PHE A 1 442 ? 4.715 23.531 28.312 1 98.56 442 PHE A O 1
ATOM 3570 N N . GLN A 1 443 ? 3.586 23.547 30.188 1 98.56 443 GLN A N 1
ATOM 3571 C CA . GLN A 1 443 ? 4.113 24.797 30.734 1 98.56 443 GLN A CA 1
ATOM 3572 C C . GLN A 1 443 ? 4.832 24.547 32.062 1 98.56 443 GLN A C 1
ATOM 3574 O O . GLN A 1 443 ? 5.77 25.281 32.406 1 98.56 443 GLN A O 1
ATOM 3579 N N . TYR A 1 444 ? 4.426 23.469 32.75 1 98.56 444 TYR A N 1
ATOM 3580 C CA . TYR A 1 444 ? 4.926 23.172 34.094 1 98.56 444 TYR A CA 1
ATOM 3581 C C . TYR A 1 444 ? 5.656 21.844 34.125 1 98.56 444 TYR A C 1
ATOM 3583 O O . TYR A 1 444 ? 5.227 20.875 33.5 1 98.56 444 TYR A O 1
ATOM 3591 N N . VAL A 1 445 ? 6.73 21.797 34.875 1 98.81 445 VAL A N 1
ATOM 3592 C CA . VAL A 1 445 ? 7.5 20.578 35.125 1 98.81 445 VAL A CA 1
ATOM 3593 C C . VAL A 1 445 ? 7.523 20.234 36.594 1 98.81 445 VAL A C 1
ATOM 3595 O O . VAL A 1 445 ? 7.973 21.047 37.406 1 98.81 445 VAL A O 1
ATOM 3598 N N . GLU A 1 446 ? 7.012 19.078 36.875 1 98.81 446 GLU A N 1
ATOM 3599 C CA . GLU A 1 446 ? 7.094 18.562 38.25 1 98.81 446 GLU A CA 1
ATOM 3600 C C . GLU A 1 446 ? 8.328 17.688 38.438 1 98.81 446 GLU A C 1
ATOM 3602 O O . GLU A 1 446 ? 8.539 16.734 37.656 1 98.81 446 GLU A O 1
ATOM 3607 N N . VAL A 1 447 ? 9.117 17.984 39.438 1 98.75 447 VAL A N 1
ATOM 3608 C CA . VAL A 1 447 ? 10.336 17.25 39.719 1 98.75 447 VAL A CA 1
ATOM 3609 C C . VAL A 1 447 ? 10.234 16.594 41.094 1 98.75 447 VAL A C 1
ATOM 3611 O O . VAL A 1 447 ? 9.984 17.266 42.094 1 98.75 447 VAL A O 1
ATOM 3614 N N . THR A 1 448 ? 10.414 15.289 41.125 1 98.62 448 THR A N 1
ATOM 3615 C CA . THR A 1 448 ? 10.453 14.547 42.375 1 98.62 448 THR A CA 1
ATOM 3616 C C . THR A 1 448 ? 11.703 13.68 42.469 1 98.62 448 THR A C 1
ATOM 3618 O O . THR A 1 448 ? 12.328 13.391 41.438 1 98.62 448 THR A O 1
ATOM 3621 N N . GLY A 1 449 ? 12.039 13.328 43.656 1 98.31 449 GLY A N 1
ATOM 3622 C CA . GLY A 1 449 ? 13.211 12.492 43.875 1 98.31 449 GLY A CA 1
ATOM 3623 C C . GLY A 1 449 ? 14.516 13.266 43.781 1 98.31 449 GLY A C 1
ATOM 3624 O O . GLY A 1 449 ? 15.594 12.664 43.812 1 98.31 449 GLY A O 1
ATOM 3625 N N . PHE A 1 450 ? 14.445 14.516 43.688 1 98.06 450 PHE A N 1
ATOM 3626 C CA . PHE A 1 450 ? 15.633 15.352 43.562 1 98.06 450 PHE A CA 1
ATOM 3627 C C . PHE A 1 450 ? 16.453 15.328 44.844 1 98.06 450 PHE A C 1
ATOM 3629 O O . PHE A 1 450 ? 15.914 15.555 45.938 1 98.06 450 PHE A O 1
ATOM 3636 N N . PRO A 1 451 ? 17.75 15.094 44.719 1 97.31 451 PRO A N 1
ATOM 3637 C CA . PRO A 1 451 ? 18.578 15.164 45.906 1 97.31 451 PRO A CA 1
ATOM 3638 C C . PRO A 1 451 ? 18.812 16.594 46.406 1 97.31 451 PRO A C 1
ATOM 3640 O O . PRO A 1 451 ? 19.422 17.391 45.688 1 97.31 451 PRO A O 1
ATOM 3643 N N . GLY A 1 452 ? 18.422 16.891 47.594 1 94.88 452 GLY A N 1
ATOM 3644 C CA . GLY A 1 452 ? 18.5 18.25 48.094 1 94.88 452 GLY A CA 1
ATOM 3645 C C . GLY A 1 452 ? 17.406 19.141 47.562 1 94.88 452 GLY A C 1
ATOM 3646 O O . GLY A 1 452 ? 16.281 18.672 47.312 1 94.88 452 GLY A O 1
ATOM 3647 N N . LYS A 1 453 ? 17.672 20.422 47.5 1 95.44 453 LYS A N 1
ATOM 3648 C CA . LYS A 1 453 ? 16.688 21.391 47 1 95.44 453 LYS A CA 1
ATOM 3649 C C . LYS A 1 453 ? 17.141 21.969 45.656 1 95.44 453 LYS A C 1
ATOM 3651 O O . LYS A 1 453 ? 18.25 22.516 45.562 1 95.44 453 LYS A O 1
ATOM 3656 N N . PRO A 1 454 ? 16.344 21.891 44.75 1 97.94 454 PRO A N 1
ATOM 3657 C CA . PRO A 1 454 ? 16.734 22.422 43.438 1 97.94 454 PRO A CA 1
ATOM 3658 C C . PRO A 1 454 ? 16.672 23.953 43.375 1 97.94 454 PRO A C 1
ATOM 3660 O O . PRO A 1 454 ? 16.172 24.578 44.312 1 97.94 454 PRO A O 1
ATOM 3663 N N . THR A 1 455 ? 17.297 24.531 42.281 1 97.44 455 THR A N 1
ATOM 3664 C CA . THR A 1 455 ? 17.203 25.938 41.938 1 97.44 455 THR A CA 1
ATOM 3665 C C . THR A 1 455 ? 16.531 26.109 40.562 1 97.44 455 THR A C 1
ATOM 3667 O O . THR A 1 455 ? 16.219 25.109 39.906 1 97.44 455 THR A O 1
ATOM 3670 N N . LEU A 1 456 ? 16.328 27.312 40.188 1 97.44 456 LEU A N 1
ATOM 3671 C CA . LEU A 1 456 ? 15.68 27.578 38.906 1 97.44 456 LEU A CA 1
ATOM 3672 C C . LEU A 1 456 ? 16.531 27.062 37.75 1 97.44 456 LEU A C 1
ATOM 3674 O O . LEU A 1 456 ? 16.016 26.766 36.656 1 97.44 456 LEU A O 1
ATOM 3678 N N . GLU A 1 457 ? 17.797 26.891 37.969 1 97.25 457 GLU A N 1
ATOM 3679 C CA . GLU A 1 457 ? 18.719 26.453 36.938 1 97.25 457 GLU A CA 1
ATOM 3680 C C . GLU A 1 457 ? 18.641 24.953 36.719 1 97.25 457 GLU A C 1
ATOM 3682 O O . GLU A 1 457 ? 19.156 24.422 35.719 1 97.25 457 GLU A O 1
ATOM 3687 N N . THR A 1 458 ? 17.969 24.312 37.625 1 98.25 458 THR A N 1
ATOM 3688 C CA . THR A 1 458 ? 17.859 22.859 37.594 1 98.25 458 THR A CA 1
ATOM 3689 C C . THR A 1 458 ? 17.172 22.391 36.312 1 98.25 458 THR A C 1
ATOM 3691 O O . THR A 1 458 ? 17.5 21.344 35.781 1 98.25 458 THR A O 1
ATOM 3694 N N . ILE A 1 459 ? 16.156 23.203 35.875 1 98.69 459 ILE A N 1
ATOM 3695 C CA . ILE A 1 459 ? 15.375 22.844 34.688 1 98.69 459 ILE A CA 1
ATOM 3696 C C . ILE A 1 459 ? 15.57 23.891 33.594 1 98.69 459 ILE A C 1
ATOM 3698 O O . ILE A 1 459 ? 15.609 25.094 33.875 1 98.69 459 ILE A O 1
ATOM 3702 N N . THR A 1 460 ? 15.789 23.453 32.406 1 98.69 460 THR A N 1
ATOM 3703 C CA . THR A 1 460 ? 15.719 24.266 31.188 1 98.69 460 THR A CA 1
ATOM 3704 C C . THR A 1 460 ? 14.734 23.672 30.188 1 98.69 460 THR A C 1
ATOM 3706 O O . THR A 1 460 ? 14.805 22.484 29.875 1 98.69 460 THR A O 1
ATOM 3709 N N . GLY A 1 461 ? 13.758 24.547 29.734 1 98.62 461 GLY A N 1
ATOM 3710 C CA . GLY A 1 461 ? 12.828 24.078 28.719 1 98.62 461 GLY A CA 1
ATOM 3711 C C . GLY A 1 461 ? 13.352 24.266 27.297 1 98.62 461 GLY A C 1
ATOM 3712 O O . GLY A 1 461 ? 13.922 25.297 26.969 1 98.62 461 GLY A O 1
ATOM 3713 N N . HIS A 1 462 ? 13.281 23.219 26.484 1 98.62 462 HIS A N 1
ATOM 3714 C CA . HIS A 1 462 ? 13.602 23.266 25.062 1 98.62 462 HIS A CA 1
ATOM 3715 C C . HIS A 1 462 ? 12.336 23.188 24.219 1 98.62 462 HIS A C 1
ATOM 3717 O O . HIS A 1 462 ? 11.625 22.188 24.234 1 98.62 462 HIS A O 1
ATOM 3723 N N . VAL A 1 463 ? 12.062 24.281 23.453 1 98.69 463 VAL A N 1
ATOM 3724 C CA . VAL A 1 463 ? 10.922 24.297 22.547 1 98.69 463 VAL A CA 1
ATOM 3725 C C . VAL A 1 463 ? 11.297 23.594 21.234 1 98.69 463 VAL A C 1
ATOM 3727 O O . VAL A 1 463 ? 12.234 24 20.547 1 98.69 463 VAL A O 1
ATOM 3730 N N . LEU A 1 464 ? 10.648 22.531 20.906 1 98.69 464 LEU A N 1
ATOM 3731 C CA . LEU A 1 464 ? 10.883 21.781 19.672 1 98.69 464 LEU A CA 1
ATOM 3732 C C . LEU A 1 464 ? 9.742 21.984 18.688 1 98.69 464 LEU A C 1
ATOM 3734 O O . LEU A 1 464 ? 8.57 21.938 19.062 1 98.69 464 LEU A O 1
ATOM 3738 N N . SER A 1 465 ? 10.078 22.328 17.422 1 98.69 465 SER A N 1
ATOM 3739 C CA . SER A 1 465 ? 9.086 22.562 16.391 1 98.69 465 SER A CA 1
ATOM 3740 C C . SER A 1 465 ? 9.664 22.297 15 1 98.69 465 SER A C 1
ATOM 3742 O O . SER A 1 465 ? 10.883 22.359 14.812 1 98.69 465 SER A O 1
ATOM 3744 N N . SER A 1 466 ? 8.812 21.984 14.07 1 98.38 466 SER A N 1
ATOM 3745 C CA . SER A 1 466 ? 9.219 21.844 12.68 1 98.38 466 SER A CA 1
ATOM 3746 C C . SER A 1 466 ? 9.258 23.203 11.977 1 98.38 466 SER A C 1
ATOM 3748 O O . SER A 1 466 ? 9.773 23.328 10.867 1 98.38 466 SER A O 1
ATOM 3750 N N . ILE A 1 467 ? 8.711 24.234 12.656 1 98.19 467 ILE A N 1
ATOM 3751 C CA . ILE A 1 467 ? 8.594 25.516 11.992 1 98.19 467 ILE A CA 1
ATOM 3752 C C . ILE A 1 467 ? 9.07 26.625 12.922 1 98.19 467 ILE A C 1
ATOM 3754 O O . ILE A 1 467 ? 9.234 26.406 14.125 1 98.19 467 ILE A O 1
ATOM 3758 N N . GLU A 1 468 ? 9.273 27.734 12.281 1 96.56 468 GLU A N 1
ATOM 3759 C CA . GLU A 1 468 ? 9.477 28.984 13 1 96.56 468 GLU A CA 1
ATOM 3760 C C . GLU A 1 468 ? 8.328 29.953 12.742 1 96.56 468 GLU A C 1
ATOM 3762 O O . GLU A 1 468 ? 7.938 30.188 11.594 1 96.56 468 GLU A O 1
ATOM 3767 N N . THR A 1 469 ? 7.707 30.438 13.75 1 95.88 469 THR A N 1
ATOM 3768 C CA . THR A 1 469 ? 6.57 31.344 13.609 1 95.88 469 THR A CA 1
ATOM 3769 C C . THR A 1 469 ? 7.043 32.781 13.531 1 95.88 469 THR A C 1
ATOM 3771 O O . THR A 1 469 ? 6.676 33.625 14.375 1 95.88 469 THR A O 1
ATOM 3774 N N . ASN A 1 470 ? 7.746 33.094 12.461 1 97.38 470 ASN A N 1
ATOM 3775 C CA . ASN A 1 470 ? 8.391 34.406 12.328 1 97.38 470 ASN A CA 1
ATOM 3776 C C . ASN A 1 470 ? 7.961 35.094 11.039 1 97.38 470 ASN A C 1
ATOM 3778 O O . ASN A 1 470 ? 8.648 36 10.57 1 97.38 470 ASN A O 1
ATOM 3782 N N . ALA A 1 471 ? 6.848 34.75 10.469 1 97.94 471 ALA A N 1
ATOM 3783 C CA . ALA A 1 471 ? 6.461 35.281 9.172 1 97.94 471 ALA A CA 1
ATOM 3784 C C . ALA A 1 471 ? 5.594 36.531 9.328 1 97.94 471 ALA A C 1
ATOM 3786 O O . ALA A 1 471 ? 5.262 37.188 8.344 1 97.94 471 ALA A O 1
ATOM 3787 N N . SER A 1 472 ? 5.219 36.906 10.57 1 98.25 472 SER A N 1
ATOM 3788 C CA . SER A 1 472 ? 4.336 38.062 10.711 1 98.25 472 SER A CA 1
ATOM 3789 C C . SER A 1 472 ? 4.566 38.75 12.039 1 98.25 472 SER A C 1
ATOM 3791 O O . SER A 1 472 ? 5.188 38.219 12.953 1 98.25 472 SER A O 1
ATOM 3793 N N . THR A 1 473 ? 4.152 39.969 12.062 1 98.38 473 THR A N 1
ATOM 3794 C CA . THR A 1 473 ? 4.02 40.75 13.281 1 98.38 473 THR A CA 1
ATOM 3795 C C . THR A 1 473 ? 2.607 41.312 13.406 1 98.38 473 THR A C 1
ATOM 3797 O O . THR A 1 473 ? 1.912 41.5 12.406 1 98.38 473 THR A O 1
ATOM 3800 N N . PHE A 1 474 ? 2.15 41.562 14.617 1 98.62 474 PHE A N 1
ATOM 3801 C CA . PHE A 1 474 ? 0.823 42.094 14.859 1 98.62 474 PHE A CA 1
ATOM 3802 C C . PHE A 1 474 ? 0.809 42.938 16.141 1 98.62 474 PHE A C 1
ATOM 3804 O O . PHE A 1 474 ? 1.396 42.562 17.141 1 98.62 474 PHE A O 1
ATOM 3811 N N . GLY A 1 475 ? 0.2 44.031 16.047 1 98.38 475 GLY A N 1
ATOM 3812 C CA . GLY A 1 475 ? -0.026 44.906 17.188 1 98.38 475 GLY A CA 1
ATOM 3813 C C . GLY A 1 475 ? -1.334 45.656 17.094 1 98.38 475 GLY A C 1
ATOM 3814 O O . GLY A 1 475 ? -1.737 46.094 16.016 1 98.38 475 GLY A O 1
ATOM 3815 N N . SER A 1 476 ? -2 45.875 18.203 1 98.38 476 SER A N 1
ATOM 3816 C CA . SER A 1 476 ? -3.25 46.625 18.281 1 98.38 476 SER A CA 1
ATOM 3817 C C . SER A 1 476 ? -3.322 47.438 19.547 1 98.38 476 SER A C 1
ATOM 3819 O O . SER A 1 476 ? -2.475 47.312 20.438 1 98.38 476 SER A O 1
ATOM 3821 N N . SER A 1 477 ? -4.352 48.281 19.656 1 98 477 SER A N 1
ATOM 3822 C CA . SER A 1 477 ? -4.551 49.094 20.828 1 98 477 SER A CA 1
ATOM 3823 C C . SER A 1 477 ? -5.18 48.312 21.969 1 98 477 SER A C 1
ATOM 3825 O O . SER A 1 477 ? -5.457 48.844 23.031 1 98 477 SER A O 1
ATOM 3827 N N . ASN A 1 478 ? -5.453 47.031 21.781 1 98.19 478 ASN A N 1
ATOM 3828 C CA . ASN A 1 478 ? -6.016 46.156 22.797 1 98.19 478 ASN A CA 1
ATOM 3829 C C . ASN A 1 478 ? -5.008 45.094 23.234 1 98.19 478 ASN A C 1
ATOM 3831 O O . ASN A 1 478 ? -4.656 44.188 22.453 1 98.19 478 ASN A O 1
ATOM 3835 N N . ALA A 1 479 ? -4.621 45.125 24.453 1 97.88 479 ALA A N 1
ATOM 3836 C CA . ALA A 1 479 ? -3.562 44.25 24.984 1 97.88 479 ALA A CA 1
ATOM 3837 C C . ALA A 1 479 ? -3.973 42.781 24.953 1 97.88 479 ALA A C 1
ATOM 3839 O O . ALA A 1 479 ? -3.139 41.906 24.734 1 97.88 479 ALA A O 1
ATOM 3840 N N . MET A 1 480 ? -5.18 42.562 25.25 1 98.06 480 MET A N 1
ATOM 3841 C CA . MET A 1 480 ? -5.68 41.219 25.219 1 98.06 480 MET A CA 1
ATOM 3842 C C . MET A 1 480 ? -5.516 40.594 23.828 1 98.06 480 MET A C 1
ATOM 3844 O O . MET A 1 480 ? -5.102 39.438 23.688 1 98.06 480 MET A O 1
ATOM 3848 N N . ASN A 1 481 ? -5.797 41.344 22.812 1 98.38 481 ASN A N 1
ATOM 3849 C CA . ASN A 1 481 ? -5.668 40.875 21.438 1 98.38 481 ASN A CA 1
ATOM 3850 C C . ASN A 1 481 ? -4.207 40.625 21.062 1 98.38 481 ASN A C 1
ATOM 3852 O O . ASN A 1 481 ? -3.904 39.719 20.297 1 98.38 481 ASN A O 1
ATOM 3856 N N . ASN A 1 482 ? -3.33 41.406 21.578 1 98.56 482 ASN A N 1
ATOM 3857 C CA . ASN A 1 482 ? -1.904 41.188 21.359 1 98.56 482 ASN A CA 1
ATOM 3858 C C . ASN A 1 482 ? -1.44 39.875 21.984 1 98.56 482 ASN A C 1
ATOM 3860 O O . ASN A 1 482 ? -0.669 39.125 21.375 1 98.56 482 ASN A O 1
ATOM 3864 N N . THR A 1 483 ? -1.919 39.656 23.172 1 98.38 483 THR A N 1
ATOM 3865 C CA . THR A 1 483 ? -1.618 38.375 23.844 1 98.38 483 THR A CA 1
ATOM 3866 C C . THR A 1 483 ? -2.193 37.219 23.062 1 98.38 483 THR A C 1
ATOM 3868 O O . THR A 1 483 ? -1.546 36.156 22.922 1 98.38 483 THR A O 1
ATOM 3871 N N . LEU A 1 484 ? -3.395 37.375 22.578 1 98.56 484 LEU A N 1
ATOM 3872 C CA . LEU A 1 484 ? -4.023 36.344 21.75 1 98.56 484 LEU A CA 1
ATOM 3873 C C . LEU A 1 484 ? -3.135 35.969 20.578 1 98.56 484 LEU A C 1
ATOM 3875 O O . LEU A 1 484 ? -2.955 34.781 20.266 1 98.56 484 LEU A O 1
ATOM 3879 N N . PHE A 1 485 ? -2.611 36.906 19.891 1 98.69 485 PHE A N 1
ATOM 3880 C CA . PHE A 1 485 ? -1.757 36.656 18.734 1 98.69 485 PHE A CA 1
ATOM 3881 C C . PHE A 1 485 ? -0.516 35.875 19.156 1 98.69 485 PHE A C 1
ATOM 3883 O O . PHE A 1 485 ? -0.11 34.938 18.469 1 98.69 485 PHE A O 1
ATOM 3890 N N . ASN A 1 486 ? 0.094 36.219 20.219 1 98.25 486 ASN A N 1
ATOM 3891 C CA . ASN A 1 486 ? 1.236 35.469 20.734 1 98.25 486 ASN A CA 1
ATOM 3892 C C . ASN A 1 486 ? 0.86 34.031 21.062 1 98.25 486 ASN A C 1
ATOM 3894 O O . ASN A 1 486 ? 1.638 33.094 20.797 1 98.25 486 ASN A O 1
ATOM 3898 N N . ASN A 1 487 ? -0.294 33.875 21.688 1 98.69 487 ASN A N 1
ATOM 3899 C CA . ASN A 1 487 ? -0.791 32.531 21.984 1 98.69 487 ASN A CA 1
ATOM 3900 C C . ASN A 1 487 ? -0.949 31.719 20.719 1 98.69 487 ASN A C 1
ATOM 3902 O O . ASN A 1 487 ? -0.68 30.516 20.719 1 98.69 487 ASN A O 1
ATOM 3906 N N . ILE A 1 488 ? -1.431 32.344 19.641 1 98.69 488 ILE A N 1
ATOM 3907 C CA . ILE A 1 488 ? -1.609 31.688 18.359 1 98.69 488 ILE A CA 1
ATOM 3908 C C . ILE A 1 488 ? -0.26 31.188 17.844 1 98.69 488 ILE A C 1
ATOM 3910 O O . ILE A 1 488 ? -0.13 30.031 17.453 1 98.69 488 ILE A O 1
ATOM 3914 N N . LYS A 1 489 ? 0.746 31.984 17.891 1 98.44 489 LYS A N 1
ATOM 3915 C CA . LYS A 1 489 ? 2.084 31.609 17.438 1 98.44 489 LYS A CA 1
ATOM 3916 C C . LYS A 1 489 ? 2.652 30.469 18.266 1 98.44 489 LYS A C 1
ATOM 3918 O O . LYS A 1 489 ? 3.219 29.516 17.719 1 98.44 489 LYS A O 1
ATOM 3923 N N . THR A 1 490 ? 2.498 30.609 19.578 1 98.31 490 THR A N 1
ATOM 3924 C CA . THR A 1 490 ? 2.99 29.594 20.5 1 98.31 490 THR A CA 1
ATOM 3925 C C . THR A 1 490 ? 2.338 28.25 20.203 1 98.31 490 THR A C 1
ATOM 3927 O O . THR A 1 490 ? 3.016 27.219 20.172 1 98.31 490 THR A O 1
ATOM 3930 N N . THR A 1 491 ? 1.066 28.266 20.016 1 98.69 491 THR A N 1
ATOM 3931 C CA . THR A 1 491 ? 0.312 27.031 19.812 1 98.69 491 THR A CA 1
ATOM 3932 C C . THR A 1 491 ? 0.67 26.375 18.484 1 98.69 491 THR A C 1
ATOM 3934 O O . THR A 1 491 ? 0.807 25.156 18.391 1 98.69 491 THR A O 1
ATOM 3937 N N . GLN A 1 492 ? 0.77 27.172 17.391 1 98.62 492 GLN A N 1
ATOM 3938 C CA . GLN A 1 492 ? 1.174 26.625 16.109 1 98.62 492 GLN A CA 1
ATOM 3939 C C . GLN A 1 492 ? 2.553 25.969 16.188 1 98.62 492 GLN A C 1
ATOM 3941 O O . GLN A 1 492 ? 2.77 24.891 15.656 1 98.62 492 GLN A O 1
ATOM 3946 N N . SER A 1 493 ? 3.471 26.688 16.812 1 98.56 493 SER A N 1
ATOM 3947 C CA . SER A 1 493 ? 4.809 26.141 17.016 1 98.56 493 SER A CA 1
ATOM 3948 C C . SER A 1 493 ? 4.754 24.797 17.75 1 98.56 493 SER A C 1
ATOM 3950 O O . SER A 1 493 ? 5.465 23.859 17.375 1 98.56 493 SER A O 1
ATOM 3952 N N . ALA A 1 494 ? 3.924 24.703 18.703 1 98.62 494 ALA A N 1
ATOM 3953 C CA . ALA A 1 494 ? 3.85 23.516 19.547 1 98.62 494 ALA A CA 1
ATOM 3954 C C . ALA A 1 494 ? 3.25 22.328 18.781 1 98.62 494 ALA A C 1
ATOM 3956 O O . ALA A 1 494 ? 3.586 21.172 19.047 1 98.62 494 ALA A O 1
ATOM 3957 N N . ASN A 1 495 ? 2.441 22.656 17.812 1 98.62 495 ASN A N 1
ATOM 3958 C CA . ASN A 1 495 ? 1.651 21.562 17.25 1 98.62 495 ASN A CA 1
ATOM 3959 C C . ASN A 1 495 ? 2.111 21.219 15.836 1 98.62 495 ASN A C 1
ATOM 3961 O O . ASN A 1 495 ? 1.785 20.141 15.32 1 98.62 495 ASN A O 1
ATOM 3965 N N . PHE A 1 496 ? 2.725 22.109 15.133 1 98.69 496 PHE A N 1
ATOM 3966 C CA . PHE A 1 496 ? 3.354 21.719 13.875 1 98.69 496 PHE A CA 1
ATOM 3967 C C . PHE A 1 496 ? 4.652 20.953 14.125 1 98.69 496 PHE A C 1
ATOM 3969 O O . PHE A 1 496 ? 5.734 21.547 14.094 1 98.69 496 PHE A O 1
ATOM 3976 N N . PHE A 1 497 ? 4.52 19.734 14.445 1 98.31 497 PHE A N 1
ATOM 3977 C CA . PHE A 1 497 ? 5.551 18.797 14.852 1 98.31 497 PHE A CA 1
ATOM 3978 C C . PHE A 1 497 ? 5.57 17.578 13.922 1 98.31 497 PHE A C 1
ATOM 3980 O O . PHE A 1 497 ? 4.805 16.625 14.125 1 98.31 497 PHE A O 1
ATOM 3987 N N . GLU A 1 498 ? 6.441 17.562 12.875 1 97.56 498 GLU A N 1
ATOM 3988 C CA . GLU A 1 498 ? 6.484 16.578 11.797 1 97.56 498 GLU A CA 1
ATOM 3989 C C . GLU A 1 498 ? 5.219 16.625 10.945 1 97.56 498 GLU A C 1
ATOM 3991 O O . GLU A 1 498 ? 5.273 16.422 9.727 1 97.56 498 GLU A O 1
ATOM 3996 N N . ILE A 1 499 ? 4.109 16.719 11.523 1 98.31 499 ILE A N 1
ATOM 3997 C CA . ILE A 1 499 ? 2.783 16.922 10.945 1 98.31 499 ILE A CA 1
ATOM 3998 C C . ILE A 1 499 ? 2.014 17.953 11.773 1 98.31 499 ILE A C 1
ATOM 4000 O O . ILE A 1 499 ? 2.461 18.359 12.844 1 98.31 499 ILE A O 1
ATOM 4004 N N . PRO A 1 500 ? 0.886 18.453 11.227 1 98.56 500 PRO A N 1
ATOM 4005 C CA . PRO A 1 500 ? 0.077 19.359 12.047 1 98.56 500 PRO A CA 1
ATOM 4006 C C . PRO A 1 500 ? -0.749 18.625 13.094 1 98.56 500 PRO A C 1
ATOM 4008 O O . PRO A 1 500 ? -1.96 18.453 12.93 1 98.56 500 PRO A O 1
ATOM 4011 N N . THR A 1 501 ? -0.127 18.312 14.195 1 98.25 501 THR A N 1
ATOM 4012 C CA . THR A 1 501 ? -0.801 17.594 15.273 1 98.25 501 THR A CA 1
ATOM 4013 C C . THR A 1 501 ? -1.841 18.484 15.945 1 98.25 501 THR A C 1
ATOM 4015 O O . THR A 1 501 ? -1.754 19.719 15.867 1 98.25 501 THR A O 1
ATOM 4018 N N . ASP A 1 502 ? -2.797 17.922 16.609 1 96 502 ASP A N 1
ATOM 4019 C CA . ASP A 1 502 ? -3.887 18.672 17.219 1 96 502 ASP A CA 1
ATOM 4020 C C . ASP A 1 502 ? -3.467 19.219 18.594 1 96 502 ASP A C 1
ATOM 4022 O O . ASP A 1 502 ? -3.736 20.375 18.906 1 96 502 ASP A O 1
ATOM 4026 N N . CYS A 1 503 ? -2.887 18.375 19.344 1 97.38 503 CYS A N 1
ATOM 4027 C CA . CYS A 1 503 ? -2.383 18.734 20.672 1 97.38 503 CYS A CA 1
ATOM 4028 C C . CYS A 1 503 ? -1.101 17.984 20.984 1 97.38 503 CYS A C 1
ATOM 4030 O O . CYS A 1 503 ? -0.923 16.844 20.562 1 97.38 503 CYS A O 1
ATOM 4032 N N . PRO A 1 504 ? -0.271 18.547 21.797 1 97.75 504 PRO A N 1
ATOM 4033 C CA . PRO A 1 504 ? 1.045 17.922 21.953 1 97.75 504 PRO A CA 1
ATOM 4034 C C . PRO A 1 504 ? 1.151 17.109 23.234 1 97.75 504 PRO A C 1
ATOM 4036 O O . PRO A 1 504 ? 2.146 16.406 23.453 1 97.75 504 PRO A O 1
ATOM 4039 N N . GLN A 1 505 ? 0.186 17.125 24.156 1 96.62 505 GLN A N 1
ATOM 4040 C CA . GLN A 1 505 ? 0.474 16.703 25.531 1 96.62 505 GLN A CA 1
ATOM 4041 C C . GLN A 1 505 ? -0.075 15.305 25.781 1 96.62 505 GLN A C 1
ATOM 4043 O O . GLN A 1 505 ? 0.434 14.578 26.656 1 96.62 505 GLN A O 1
ATOM 4048 N N . ARG A 1 506 ? -1.095 14.875 25.094 1 96.56 506 ARG A N 1
ATOM 4049 C CA . ARG A 1 506 ? -1.784 13.664 25.531 1 96.56 506 ARG A CA 1
ATOM 4050 C C . ARG A 1 506 ? -1.651 12.555 24.484 1 96.56 506 ARG A C 1
ATOM 4052 O O . ARG A 1 506 ? -0.903 12.695 23.516 1 96.56 506 ARG A O 1
ATOM 4059 N N . ASP A 1 507 ? -2.369 11.414 24.766 1 95.81 507 ASP A N 1
ATOM 4060 C CA . ASP A 1 507 ? -2.377 10.234 23.906 1 95.81 507 ASP A CA 1
ATOM 4061 C C . ASP A 1 507 ? -3.24 10.461 22.656 1 95.81 507 ASP A C 1
ATOM 4063 O O . ASP A 1 507 ? -4.184 9.711 22.406 1 95.81 507 ASP A O 1
ATOM 4067 N N . GLU A 1 508 ? -2.83 11.531 21.781 1 95.38 508 GLU A N 1
ATOM 4068 C CA . GLU A 1 508 ? -3.467 11.852 20.516 1 95.38 508 GLU A CA 1
ATOM 4069 C C . GLU A 1 508 ? -2.438 12.297 19.469 1 95.38 508 GLU A C 1
ATOM 4071 O O . GLU A 1 508 ? -1.86 11.461 18.766 1 95.38 508 GLU A O 1
ATOM 4076 N N . ARG A 1 509 ? -2.043 13.562 19.5 1 97.19 509 ARG A N 1
ATOM 4077 C CA . ARG A 1 509 ? -0.948 14.031 18.656 1 97.19 509 ARG A CA 1
ATOM 4078 C C . ARG A 1 509 ? -1.098 13.516 17.234 1 97.19 509 ARG A C 1
ATOM 4080 O O . ARG A 1 509 ? -0.147 12.984 16.656 1 97.19 509 ARG A O 1
ATOM 4087 N N . LEU A 1 510 ? -2.285 13.648 16.594 1 97.44 510 LEU A N 1
ATOM 4088 C CA . LEU A 1 510 ? -2.58 13.195 15.242 1 97.44 510 LEU A CA 1
ATOM 4089 C C . LEU A 1 510 ? -2.816 14.375 14.312 1 97.44 510 LEU A C 1
ATOM 4091 O O . LEU A 1 510 ? -3.121 15.477 14.773 1 97.44 510 LEU A O 1
ATOM 4095 N N . GLY A 1 511 ? -2.576 14.172 13.039 1 97.62 511 GLY A N 1
ATOM 4096 C CA . GLY A 1 511 ? -2.84 15.195 12.039 1 97.62 511 GLY A CA 1
ATOM 4097 C C . GLY A 1 511 ? -4.297 15.258 11.617 1 97.62 511 GLY A C 1
ATOM 4098 O O . GLY A 1 511 ? -4.625 14.969 10.469 1 97.62 511 GLY A O 1
ATOM 4099 N N . TRP A 1 512 ? -5.125 15.672 12.516 1 97.31 512 TRP A N 1
ATOM 4100 C CA . TRP A 1 512 ? -6.543 15.805 12.211 1 97.31 512 TRP A CA 1
ATOM 4101 C C . TRP A 1 512 ? -6.758 16.75 11.039 1 97.31 512 TRP A C 1
ATOM 4103 O O . TRP A 1 512 ? -6.402 17.938 11.117 1 97.31 512 TRP A O 1
ATOM 4113 N N . THR A 1 513 ? -7.395 16.219 10.031 1 97.5 513 THR A N 1
ATOM 4114 C CA . THR A 1 513 ? -7.445 16.953 8.766 1 97.5 513 THR A CA 1
ATOM 4115 C C . THR A 1 513 ? -8.422 18.125 8.859 1 97.5 513 THR A C 1
ATOM 4117 O O . THR A 1 513 ? -8.219 19.156 8.211 1 97.5 513 THR A O 1
ATOM 4120 N N . GLY A 1 514 ? -9.508 18.031 9.68 1 97.44 514 GLY A N 1
ATOM 4121 C CA . GLY A 1 514 ? -10.414 19.141 9.898 1 97.44 514 GLY A CA 1
ATOM 4122 C C . GLY A 1 514 ? -9.75 20.328 10.562 1 97.44 514 GLY A C 1
ATOM 4123 O O . GLY A 1 514 ? -9.984 21.484 10.172 1 97.44 514 GLY A O 1
ATOM 4124 N N . ASP A 1 515 ? -8.914 20 11.578 1 97.69 515 ASP A N 1
ATOM 4125 C CA . ASP A 1 515 ? -8.164 21.062 12.25 1 97.69 515 ASP A CA 1
ATOM 4126 C C . ASP A 1 515 ? -7.203 21.75 11.281 1 97.69 515 ASP A C 1
ATOM 4128 O O . ASP A 1 515 ? -7.121 22.984 11.25 1 97.69 515 ASP A O 1
ATOM 4132 N N . ALA A 1 516 ? -6.586 20.938 10.516 1 98.38 516 ALA A N 1
ATOM 4133 C CA . ALA A 1 516 ? -5.539 21.422 9.625 1 98.38 516 ALA A CA 1
ATOM 4134 C C . ALA A 1 516 ? -6.121 22.312 8.531 1 98.38 516 ALA A C 1
ATOM 4136 O O . ALA A 1 516 ? -5.566 23.359 8.211 1 98.38 516 ALA A O 1
ATOM 4137 N N . GLU A 1 517 ? -7.223 21.891 7.945 1 98.12 517 GLU A N 1
ATOM 4138 C CA . GLU A 1 517 ? -7.742 22.656 6.82 1 98.12 517 GLU A CA 1
ATOM 4139 C C . GLU A 1 517 ? -8.328 23.984 7.289 1 98.12 517 GLU A C 1
ATOM 4141 O O . GLU A 1 517 ? -8.188 25.016 6.617 1 98.12 517 GLU A O 1
ATOM 4146 N N . ILE A 1 518 ? -8.945 24.016 8.484 1 98 518 ILE A N 1
ATOM 4147 C CA . ILE A 1 518 ? -9.539 25.234 9.023 1 98 518 ILE A CA 1
ATOM 4148 C C . ILE A 1 518 ? -8.43 26.234 9.375 1 98 518 ILE A C 1
ATOM 4150 O O . ILE A 1 518 ? -8.617 27.453 9.242 1 98 518 ILE A O 1
ATOM 4154 N N . TYR A 1 519 ? -7.32 25.672 9.758 1 98.56 519 TYR A N 1
ATOM 4155 C CA . TYR A 1 519 ? -6.238 26.5 10.273 1 98.56 519 TYR A CA 1
ATOM 4156 C C . TYR A 1 519 ? -5.25 26.859 9.172 1 98.56 519 TYR A C 1
ATOM 4158 O O . TYR A 1 519 ? -4.434 27.766 9.328 1 98.56 519 TYR A O 1
ATOM 4166 N N . MET A 1 520 ? -5.316 26.297 8.047 1 98.56 520 MET A N 1
ATOM 4167 C CA . MET A 1 520 ? -4.273 26.328 7.027 1 98.56 520 MET A CA 1
ATOM 4168 C C . MET A 1 520 ? -3.922 27.766 6.648 1 98.56 520 MET A C 1
ATOM 4170 O O . MET A 1 520 ? -2.746 28.125 6.602 1 98.56 520 MET A O 1
ATOM 4174 N N . ARG A 1 521 ? -4.895 28.578 6.34 1 98.38 521 ARG A N 1
ATOM 4175 C CA . ARG A 1 521 ? -4.605 29.938 5.918 1 98.38 521 ARG A CA 1
ATOM 4176 C C . ARG A 1 521 ? -3.975 30.75 7.051 1 98.38 521 ARG A C 1
ATOM 4178 O O . ARG A 1 521 ? -3.041 31.516 6.824 1 98.38 521 ARG A O 1
ATOM 4185 N N . SER A 1 522 ? -4.473 30.578 8.266 1 98.75 522 SER A N 1
ATOM 4186 C CA . SER A 1 522 ? -3.859 31.203 9.43 1 98.75 522 SER A CA 1
ATOM 4187 C C . SER A 1 522 ? -2.408 30.766 9.594 1 98.75 522 SER A C 1
ATOM 4189 O O . SER A 1 522 ? -1.537 31.578 9.898 1 98.75 522 SER A O 1
ATOM 4191 N N . ALA A 1 523 ? -2.148 29.5 9.383 1 98.81 523 ALA A N 1
ATOM 4192 C CA . ALA A 1 523 ? -0.8 28.953 9.516 1 98.81 523 ALA A CA 1
ATOM 4193 C C . ALA A 1 523 ? 0.175 29.672 8.594 1 98.81 523 ALA A C 1
ATOM 4195 O O . ALA A 1 523 ? 1.325 29.922 8.961 1 98.81 523 ALA A O 1
ATOM 4196 N N . THR A 1 524 ? -0.317 30.016 7.406 1 98.5 524 THR A N 1
ATOM 4197 C CA . THR A 1 524 ? 0.553 30.625 6.402 1 98.5 524 THR A CA 1
ATOM 4198 C C . THR A 1 524 ? 0.949 32.031 6.801 1 98.5 524 THR A C 1
ATOM 4200 O O . THR A 1 524 ? 2.029 32.5 6.445 1 98.5 524 THR A O 1
ATOM 4203 N N . TYR A 1 525 ? 0.096 32.75 7.504 1 98.56 525 TYR A N 1
ATOM 4204 C CA . TYR A 1 525 ? 0.437 34.094 7.949 1 98.56 525 TYR A CA 1
ATOM 4205 C C . TYR A 1 525 ? 1.477 34.062 9.062 1 98.56 525 TYR A C 1
ATOM 4207 O O . TYR A 1 525 ? 2.324 34.969 9.164 1 98.56 525 TYR A O 1
ATOM 4215 N N . ASN A 1 526 ? 1.447 33.031 9.82 1 98.31 526 ASN A N 1
ATOM 4216 C CA . ASN A 1 526 ? 2.285 33 11.016 1 98.31 526 ASN A CA 1
ATOM 4217 C C . ASN A 1 526 ? 3.672 32.438 10.695 1 98.31 526 ASN A C 1
ATOM 4219 O O . ASN A 1 526 ? 4.633 32.719 11.414 1 98.31 526 ASN A O 1
ATOM 4223 N N . ALA A 1 527 ? 3.732 31.578 9.703 1 98.44 527 ALA A N 1
ATOM 4224 C CA . ALA A 1 527 ? 4.973 30.875 9.383 1 98.44 527 ALA A CA 1
ATOM 4225 C C . ALA A 1 527 ? 5.047 30.547 7.891 1 98.44 527 ALA A C 1
ATOM 4227 O O . ALA A 1 527 ? 4.02 30.5 7.211 1 98.44 527 ALA A O 1
ATOM 4228 N N . ASP A 1 528 ? 6.301 30.453 7.387 1 98.06 528 ASP A N 1
ATOM 4229 C CA . ASP A 1 528 ? 6.477 29.797 6.098 1 98.06 528 ASP A CA 1
ATOM 4230 C C . ASP A 1 528 ? 6.254 28.297 6.211 1 98.06 528 ASP A C 1
ATOM 4232 O O . ASP A 1 528 ? 7.125 27.562 6.691 1 98.06 528 ASP A O 1
ATOM 4236 N N . VAL A 1 529 ? 5.145 27.844 5.754 1 98.56 529 VAL A N 1
ATOM 4237 C CA . VAL A 1 529 ? 4.805 26.438 5.949 1 98.56 529 VAL A CA 1
ATOM 4238 C C . VAL A 1 529 ? 4.84 25.703 4.613 1 98.56 529 VAL A C 1
ATOM 4240 O O . VAL A 1 529 ? 4.27 24.609 4.473 1 98.56 529 VAL A O 1
ATOM 4243 N N . ALA A 1 530 ? 5.512 26.25 3.572 1 98.38 530 ALA A N 1
ATOM 4244 C CA . ALA A 1 530 ? 5.488 25.672 2.229 1 98.38 530 ALA A CA 1
ATOM 4245 C C . ALA A 1 530 ? 6.059 24.266 2.227 1 98.38 530 ALA A C 1
ATOM 4247 O O . ALA A 1 530 ? 5.387 23.312 1.812 1 98.38 530 ALA A O 1
ATOM 4248 N N . ALA A 1 531 ? 7.293 24.062 2.723 1 98.5 531 ALA A N 1
ATOM 4249 C CA . ALA A 1 531 ? 7.938 22.766 2.732 1 98.5 531 ALA A CA 1
ATOM 4250 C C . ALA A 1 531 ? 7.238 21.812 3.699 1 98.5 531 ALA A C 1
ATOM 4252 O O . ALA A 1 531 ? 7.055 20.625 3.396 1 98.5 531 ALA A O 1
ATOM 4253 N N . PHE A 1 532 ? 6.855 22.328 4.855 1 98.56 532 PHE A N 1
ATOM 4254 C CA . PHE A 1 532 ? 6.172 21.531 5.875 1 98.56 532 PHE A CA 1
ATOM 4255 C C . PHE A 1 532 ? 4.887 20.938 5.328 1 98.56 532 PHE A C 1
ATOM 4257 O O . PHE A 1 532 ? 4.633 19.734 5.492 1 98.56 532 PHE A O 1
ATOM 4264 N N . MET A 1 533 ? 4.098 21.781 4.676 1 98.75 533 MET A N 1
ATOM 4265 C CA . MET A 1 533 ? 2.805 21.328 4.176 1 98.75 533 MET A CA 1
ATOM 4266 C C . MET A 1 533 ? 2.973 20.469 2.92 1 98.75 533 MET A C 1
ATOM 4268 O O . MET A 1 533 ? 2.113 19.641 2.604 1 98.75 533 MET A O 1
ATOM 4272 N N . THR A 1 534 ? 4.066 20.672 2.15 1 98.62 534 THR A N 1
ATOM 4273 C CA . THR A 1 534 ? 4.379 19.766 1.06 1 98.62 534 THR A CA 1
ATOM 4274 C C . THR A 1 534 ? 4.496 18.328 1.574 1 98.62 534 THR A C 1
ATOM 4276 O O . THR A 1 534 ? 3.887 17.406 1.018 1 98.62 534 THR A O 1
ATOM 4279 N N . LYS A 1 535 ? 5.25 18.156 2.631 1 98.56 535 LYS A N 1
ATOM 4280 C CA . LYS A 1 535 ? 5.406 16.844 3.248 1 98.56 535 LYS A CA 1
ATOM 4281 C C . LYS A 1 535 ? 4.07 16.312 3.758 1 98.56 535 LYS A C 1
ATOM 4283 O O . LYS A 1 535 ? 3.746 15.133 3.562 1 98.56 535 LYS A O 1
ATOM 4288 N N . PHE A 1 536 ? 3.303 17.109 4.379 1 98.62 536 PHE A N 1
ATOM 4289 C CA . PHE A 1 536 ? 2.033 16.656 4.938 1 98.62 536 PHE A CA 1
ATOM 4290 C C . PHE A 1 536 ? 1.071 16.234 3.834 1 98.62 536 PHE A C 1
ATOM 4292 O O . PHE A 1 536 ? 0.325 15.266 3.99 1 98.62 536 PHE A O 1
ATOM 4299 N N . LEU A 1 537 ? 1.016 17 2.727 1 98.81 537 LEU A N 1
ATOM 4300 C CA . LEU A 1 537 ? 0.118 16.672 1.624 1 98.81 537 LEU A CA 1
ATOM 4301 C C . LEU A 1 537 ? 0.483 15.32 1.007 1 98.81 537 LEU A C 1
ATOM 4303 O O . LEU A 1 537 ? -0.394 14.586 0.553 1 98.81 537 LEU A O 1
ATOM 4307 N N . ILE A 1 538 ? 1.746 14.961 1.013 1 98.38 538 ILE A N 1
ATOM 4308 C CA . ILE A 1 538 ? 2.156 13.633 0.576 1 98.38 538 ILE A CA 1
ATOM 4309 C C . ILE A 1 538 ? 1.575 12.578 1.517 1 98.38 538 ILE A C 1
ATOM 4311 O O . ILE A 1 538 ? 1.036 11.562 1.065 1 98.38 538 ILE A O 1
ATOM 4315 N N . ASP A 1 539 ? 1.661 12.836 2.846 1 98.44 539 ASP A N 1
ATOM 4316 C CA . ASP A 1 539 ? 1.072 11.93 3.828 1 98.44 539 ASP A CA 1
ATOM 4317 C C . ASP A 1 539 ? -0.435 11.805 3.623 1 98.44 539 ASP A C 1
ATOM 4319 O O . ASP A 1 539 ? -0.996 10.711 3.762 1 98.44 539 ASP A O 1
ATOM 4323 N N . LEU A 1 540 ? -1.036 12.938 3.328 1 98.56 540 LEU A N 1
ATOM 4324 C CA . LEU A 1 540 ? -2.482 12.953 3.131 1 98.56 540 LEU A CA 1
ATOM 4325 C C . LEU A 1 540 ? -2.869 12.18 1.878 1 98.56 540 LEU A C 1
ATOM 4327 O O . LEU A 1 540 ? -3.838 11.414 1.89 1 98.56 540 LEU A O 1
ATOM 4331 N N . ASP A 1 541 ? -2.152 12.383 0.822 1 98.31 541 ASP A N 1
ATOM 4332 C CA . ASP A 1 541 ? -2.412 11.664 -0.42 1 98.31 541 ASP A CA 1
ATOM 4333 C C . ASP A 1 541 ? -2.244 10.156 -0.228 1 98.31 541 ASP A C 1
ATOM 4335 O O . ASP A 1 541 ? -3.049 9.367 -0.728 1 98.31 541 ASP A O 1
ATOM 4339 N N . ASP A 1 542 ? -1.224 9.773 0.514 1 97.19 542 ASP A N 1
ATOM 4340 C CA . ASP A 1 542 ? -0.974 8.367 0.811 1 97.19 542 ASP A CA 1
ATOM 4341 C C . ASP A 1 542 ? -2.127 7.762 1.607 1 97.19 542 ASP A C 1
ATOM 4343 O O . ASP A 1 542 ? -2.396 6.562 1.504 1 97.19 542 ASP A O 1
ATOM 4347 N N . ALA A 1 543 ? -2.754 8.578 2.371 1 97.38 543 ALA A N 1
ATOM 4348 C CA . ALA A 1 543 ? -3.76 8.102 3.314 1 97.38 543 ALA A CA 1
ATOM 4349 C C . ALA A 1 543 ? -5.133 8.016 2.658 1 97.38 543 ALA A C 1
ATOM 4351 O O . ALA A 1 543 ? -6.082 7.5 3.252 1 97.38 543 ALA A O 1
ATOM 4352 N N . GLN A 1 544 ? -5.332 8.562 1.415 1 97.12 544 GLN A N 1
ATOM 4353 C CA . GLN A 1 544 ? -6.641 8.539 0.766 1 97.12 544 GLN A CA 1
ATOM 4354 C C . GLN A 1 544 ? -7.176 7.113 0.656 1 97.12 544 GLN A C 1
ATOM 4356 O O . GLN A 1 544 ? -6.434 6.191 0.313 1 97.12 544 GLN A O 1
ATOM 4361 N N . ARG A 1 545 ? -8.406 6.926 1.01 1 95.5 545 ARG A N 1
ATOM 4362 C CA . ARG A 1 545 ? -9.047 5.621 0.907 1 95.5 545 ARG A CA 1
ATOM 4363 C C . ARG A 1 545 ? -9.289 5.242 -0.551 1 95.5 545 ARG A C 1
ATOM 4365 O O . ARG A 1 545 ? -9.422 6.117 -1.411 1 95.5 545 ARG A O 1
ATOM 4372 N N . TRP A 1 546 ? -9.391 3.967 -0.779 1 92.88 546 TRP A N 1
ATOM 4373 C CA . TRP A 1 546 ? -9.5 3.471 -2.146 1 92.88 546 TRP A CA 1
ATOM 4374 C C . TRP A 1 546 ? -10.766 3.988 -2.818 1 92.88 546 TRP A C 1
ATOM 4376 O O . TRP A 1 546 ? -10.812 4.133 -4.043 1 92.88 546 TRP A O 1
ATOM 4386 N N . TYR A 1 547 ? -11.781 4.34 -2.068 1 93.81 547 TYR A N 1
ATOM 4387 C CA . TYR A 1 547 ? -13.047 4.793 -2.641 1 93.81 547 TYR A CA 1
ATOM 4388 C C . TYR A 1 547 ? -13.055 6.309 -2.807 1 93.81 547 TYR A C 1
ATOM 4390 O O . TYR A 1 547 ? -14.039 6.883 -3.279 1 93.81 547 TYR A O 1
ATOM 4398 N N . GLY A 1 548 ? -12.023 7.016 -2.373 1 96.44 548 GLY A N 1
ATOM 4399 C CA . GLY A 1 548 ? -11.828 8.406 -2.74 1 96.44 548 GLY A CA 1
ATOM 4400 C C . GLY A 1 548 ? -11.797 9.344 -1.544 1 96.44 548 GLY A C 1
ATOM 4401 O O . GLY A 1 548 ? -11.211 10.422 -1.607 1 96.44 548 GLY A O 1
ATOM 4402 N N . ALA A 1 549 ? -12.344 9.031 -0.391 1 96.5 549 ALA A N 1
ATOM 4403 C CA . ALA A 1 549 ? -12.398 9.898 0.783 1 96.5 549 ALA A CA 1
ATOM 4404 C C . ALA A 1 549 ? -11.016 10.102 1.381 1 96.5 549 ALA A C 1
ATOM 4406 O O . ALA A 1 549 ? -10.203 9.172 1.422 1 96.5 549 ALA A O 1
ATOM 4407 N N . TYR A 1 550 ? -10.734 11.273 1.708 1 97.38 550 TYR A N 1
ATOM 4408 C CA . TYR A 1 550 ? -9.594 11.5 2.592 1 97.38 550 TYR A CA 1
ATOM 4409 C C . TYR A 1 550 ? -9.969 11.211 4.043 1 97.38 550 TYR A C 1
ATOM 4411 O O . TYR A 1 550 ? -11.078 11.531 4.477 1 97.38 550 TYR A O 1
ATOM 4419 N N . PRO A 1 551 ? -9.086 10.672 4.816 1 96.12 551 PRO A N 1
ATOM 4420 C CA . PRO A 1 551 ? -9.43 10.25 6.172 1 96.12 551 PRO A CA 1
ATOM 4421 C C . PRO A 1 551 ? -9.406 11.398 7.176 1 96.12 551 PRO A C 1
ATOM 4423 O O . PRO A 1 551 ? -9.039 12.523 6.82 1 96.12 551 PRO A O 1
ATOM 4426 N N . ASN A 1 552 ? -9.742 11.062 8.43 1 95.38 552 ASN A N 1
ATOM 4427 C CA . ASN A 1 552 ? -9.906 12.062 9.477 1 95.38 552 ASN A CA 1
ATOM 4428 C C . ASN A 1 552 ? -8.562 12.586 9.969 1 95.38 552 ASN A C 1
ATOM 4430 O O . ASN A 1 552 ? -8.492 13.648 10.586 1 95.38 552 ASN A O 1
ATOM 4434 N N . PHE A 1 553 ? -7.539 11.812 9.742 1 96.62 553 PHE A N 1
ATOM 4435 C CA . PHE A 1 553 ? -6.188 12.273 10.055 1 96.62 553 PHE A CA 1
ATOM 4436 C C . PHE A 1 553 ? -5.168 11.594 9.148 1 96.62 553 PHE A C 1
ATOM 4438 O O . PHE A 1 553 ? -5.48 10.609 8.477 1 96.62 553 PHE A O 1
ATOM 4445 N N . ALA A 1 554 ? -4.039 12.148 9.023 1 97.75 554 ALA A N 1
ATOM 4446 C CA . ALA A 1 554 ? -2.922 11.633 8.234 1 97.75 554 ALA A CA 1
ATOM 4447 C C . ALA A 1 554 ? -1.587 11.961 8.906 1 97.75 554 ALA A C 1
ATOM 4449 O O . ALA A 1 554 ? -1.393 13.07 9.406 1 97.75 554 ALA A O 1
ATOM 4450 N N . PRO A 1 555 ? -0.65 10.953 8.883 1 97.25 555 PRO A N 1
ATOM 4451 C CA . PRO A 1 555 ? -0.76 9.578 8.391 1 97.25 555 PRO A CA 1
ATOM 4452 C C . PRO A 1 555 ? -1.908 8.812 9.039 1 97.25 555 PRO A C 1
ATOM 4454 O O . PRO A 1 555 ? -2.521 9.297 9.992 1 97.25 555 PRO A O 1
ATOM 4457 N N . PHE A 1 556 ? -2.203 7.688 8.406 1 95.69 556 PHE A N 1
ATOM 4458 C CA . PHE A 1 556 ? -3.406 6.961 8.797 1 95.69 556 PHE A CA 1
ATOM 4459 C C . PHE A 1 556 ? -3.061 5.555 9.273 1 95.69 556 PHE A C 1
ATOM 4461 O O . PHE A 1 556 ? -3.443 4.57 8.633 1 95.69 556 PHE A O 1
ATOM 4468 N N . PRO A 1 557 ? -2.479 5.406 10.461 1 92.62 557 PRO A N 1
ATOM 4469 C CA . PRO A 1 557 ? -2.047 4.094 10.945 1 92.62 557 PRO A CA 1
ATOM 4470 C C . PRO A 1 557 ? -3.215 3.197 11.344 1 92.62 557 PRO A C 1
ATOM 4472 O O . PRO A 1 557 ? -3.078 1.973 11.375 1 92.62 557 PRO A O 1
ATOM 4475 N N . TYR A 1 558 ? -4.312 3.799 11.742 1 89 558 TYR A N 1
ATOM 4476 C CA . TYR A 1 558 ? -5.48 3.053 12.195 1 89 558 TYR A CA 1
ATOM 4477 C C . TYR A 1 558 ? -6.734 3.918 12.133 1 89 558 TYR A C 1
ATOM 4479 O O . TYR A 1 558 ? -6.664 5.105 11.812 1 89 558 TYR A O 1
ATOM 4487 N N . SER A 1 559 ? -7.871 3.348 12.242 1 78.88 559 SER A N 1
ATOM 4488 C CA . SER A 1 559 ? -9.094 4.121 12.414 1 78.88 559 SER A CA 1
ATOM 4489 C C . SER A 1 559 ? -10.141 3.336 13.203 1 78.88 559 SER A C 1
ATOM 4491 O O . SER A 1 559 ? -10.008 2.123 13.383 1 78.88 559 SER A O 1
ATOM 4493 N N . ARG A 1 560 ? -11.07 4.102 13.672 1 79.19 560 ARG A N 1
ATOM 4494 C CA . ARG A 1 560 ? -12.367 3.545 14.055 1 79.19 560 ARG A CA 1
ATOM 4495 C C . ARG A 1 560 ? -13.203 3.217 12.828 1 79.19 560 ARG A C 1
ATOM 4497 O O . ARG A 1 560 ? -12.789 3.469 11.695 1 79.19 560 ARG A O 1
ATOM 4504 N N . PRO A 1 561 ? -14.297 2.605 13.008 1 74.88 561 PRO A N 1
ATOM 4505 C CA . PRO A 1 561 ? -15.07 2.16 11.852 1 74.88 561 PRO A CA 1
ATOM 4506 C C . PRO A 1 561 ? -15.375 3.295 10.875 1 74.88 561 PRO A C 1
ATOM 4508 O O . PRO A 1 561 ? -15.289 3.105 9.656 1 74.88 561 PRO A O 1
ATOM 4511 N N . ASN A 1 562 ? -15.633 4.48 11.375 1 77.06 562 ASN A N 1
ATOM 4512 C CA . ASN A 1 562 ? -15.844 5.625 10.492 1 77.06 562 ASN A CA 1
ATOM 4513 C C . ASN A 1 562 ? -14.539 6.348 10.18 1 77.06 562 ASN A C 1
ATOM 4515 O O . ASN A 1 562 ? -13.859 6.836 11.078 1 77.06 562 ASN A O 1
ATOM 4519 N N . GLN A 1 563 ? -14.258 6.512 8.875 1 83.31 563 GLN A N 1
ATOM 4520 C CA . GLN A 1 563 ? -12.898 6.867 8.484 1 83.31 563 GLN A CA 1
ATOM 4521 C C . GLN A 1 563 ? -12.844 8.281 7.922 1 83.31 563 GLN A C 1
ATOM 4523 O O . GLN A 1 563 ? -11.758 8.797 7.629 1 83.31 563 GLN A O 1
ATOM 4528 N N . TYR A 1 564 ? -13.977 8.906 7.691 1 91.44 564 TYR A N 1
ATOM 4529 C CA . TYR A 1 564 ? -14.023 10.242 7.109 1 91.44 564 TYR A CA 1
ATOM 4530 C C . TYR A 1 564 ? -15.195 11.039 7.668 1 91.44 564 TYR A C 1
ATOM 4532 O O . TYR A 1 564 ? -16.094 10.469 8.289 1 91.44 564 TYR A O 1
ATOM 4540 N N . ALA A 1 565 ? -15.141 12.328 7.492 1 94.69 565 ALA A N 1
ATOM 4541 C CA . ALA A 1 565 ? -16.219 13.234 7.883 1 94.69 565 ALA A CA 1
ATOM 4542 C C . ALA A 1 565 ? -16.203 14.5 7.027 1 94.69 565 ALA A C 1
ATOM 4544 O O . ALA A 1 565 ? -15.141 14.961 6.609 1 94.69 565 ALA A O 1
ATOM 4545 N N . PRO A 1 566 ? -17.422 15.094 6.785 1 95.25 566 PRO A N 1
ATOM 4546 C CA . PRO A 1 566 ? -17.438 16.391 6.121 1 95.25 566 PRO A CA 1
ATOM 4547 C C . PRO A 1 566 ? -16.578 17.438 6.84 1 95.25 566 PRO A C 1
ATOM 4549 O O . PRO A 1 566 ? -16.531 17.453 8.07 1 95.25 566 PRO A O 1
ATOM 4552 N N . ALA A 1 567 ? -15.977 18.297 6.133 1 96.81 567 ALA A N 1
ATOM 4553 C CA . ALA A 1 567 ? -15.031 19.297 6.605 1 96.81 567 ALA A CA 1
ATOM 4554 C C . ALA A 1 567 ? -13.641 18.703 6.812 1 96.81 567 ALA A C 1
ATOM 4556 O O . ALA A 1 567 ? -12.633 19.281 6.41 1 96.81 567 ALA A O 1
ATOM 4557 N N . TRP A 1 568 ? -13.562 17.469 7.445 1 97.06 568 TRP A N 1
ATOM 4558 C CA . TRP A 1 568 ? -12.273 16.797 7.645 1 97.06 568 TRP A CA 1
ATOM 4559 C C . TRP A 1 568 ? -11.719 16.297 6.32 1 97.06 568 TRP A C 1
ATOM 4561 O O . TRP A 1 568 ? -10.609 16.672 5.922 1 97.06 568 TRP A O 1
ATOM 4571 N N . MET A 1 569 ? -12.531 15.5 5.605 1 97.5 569 MET A N 1
ATOM 4572 C CA . MET A 1 569 ? -12.062 14.914 4.352 1 97.5 569 MET A CA 1
ATOM 4573 C C . MET A 1 569 ? -11.805 15.992 3.307 1 97.5 569 MET A C 1
ATOM 4575 O O . MET A 1 569 ? -11.039 15.781 2.363 1 97.5 569 MET A O 1
ATOM 4579 N N . ASP A 1 570 ? -12.383 17.234 3.449 1 98.38 570 ASP A N 1
ATOM 4580 C CA . ASP A 1 570 ? -12.266 18.328 2.48 1 98.38 570 ASP A CA 1
ATOM 4581 C C . ASP A 1 570 ? -10.875 18.953 2.521 1 98.38 570 ASP A C 1
ATOM 4583 O O . ASP A 1 570 ? -10.508 19.703 1.62 1 98.38 570 ASP A O 1
ATOM 4587 N N . ALA A 1 571 ? -10.094 18.547 3.559 1 98.62 571 ALA A N 1
ATOM 4588 C CA . ALA A 1 571 ? -8.695 18.953 3.627 1 98.62 571 ALA A CA 1
ATOM 4589 C C . ALA A 1 571 ? -7.953 18.594 2.344 1 98.62 571 ALA A C 1
ATOM 4591 O O . ALA A 1 571 ? -7.031 19.297 1.934 1 98.62 571 ALA A O 1
ATOM 4592 N N . GLY A 1 572 ? -8.367 17.578 1.681 1 98.75 572 GLY A N 1
ATOM 4593 C CA . GLY A 1 572 ? -7.73 17.109 0.46 1 98.75 572 GLY A CA 1
ATOM 4594 C C . GLY A 1 572 ? -7.836 18.109 -0.684 1 98.75 572 GLY A C 1
ATOM 4595 O O . GLY A 1 572 ? -7.055 18.047 -1.635 1 98.75 572 GLY A O 1
ATOM 4596 N N . VAL A 1 573 ? -8.734 19.031 -0.612 1 98.81 573 VAL A N 1
ATOM 4597 C CA . VAL A 1 573 ? -8.922 20.062 -1.632 1 98.81 573 VAL A CA 1
ATOM 4598 C C . VAL A 1 573 ? -8.477 21.406 -1.087 1 98.81 573 VAL A C 1
ATOM 4600 O O . VAL A 1 573 ? -7.777 22.172 -1.771 1 98.81 573 VAL A O 1
ATOM 4603 N N . ILE A 1 574 ? -8.773 21.688 0.17 1 98.88 574 ILE A N 1
ATOM 4604 C CA . ILE A 1 574 ? -8.625 23.031 0.739 1 98.88 574 ILE A CA 1
ATOM 4605 C C . ILE A 1 574 ? -7.148 23.328 0.985 1 98.88 574 ILE A C 1
ATOM 4607 O O . ILE A 1 574 ? -6.688 24.438 0.74 1 98.88 574 ILE A O 1
ATOM 4611 N N . ILE A 1 575 ? -6.395 22.344 1.451 1 98.88 575 ILE A N 1
ATOM 4612 C CA . ILE A 1 575 ? -5 22.609 1.786 1 98.88 575 ILE A CA 1
ATOM 4613 C C . ILE A 1 575 ? -4.191 22.812 0.506 1 98.88 575 ILE A C 1
ATOM 4615 O O . ILE A 1 575 ? -3.424 23.781 0.394 1 98.88 575 ILE A O 1
ATOM 4619 N N . PRO A 1 576 ? -4.348 21.984 -0.577 1 98.75 576 PRO A N 1
ATOM 4620 C CA . PRO A 1 576 ? -3.637 22.281 -1.821 1 98.75 576 PRO A CA 1
ATOM 4621 C C . PRO A 1 576 ? -4.027 23.641 -2.414 1 98.75 576 PRO A C 1
ATOM 4623 O O . PRO A 1 576 ? -3.178 24.344 -2.973 1 98.75 576 PRO A O 1
ATOM 4626 N N . TYR A 1 577 ? -5.277 23.984 -2.316 1 98.69 577 TYR A N 1
ATOM 4627 C CA . TYR A 1 577 ? -5.715 25.297 -2.795 1 98.69 577 TYR A CA 1
ATOM 4628 C C . TYR A 1 577 ? -4.945 26.422 -2.109 1 98.69 577 TYR A C 1
ATOM 4630 O O . TYR A 1 577 ? -4.504 27.359 -2.762 1 98.69 577 TYR A O 1
ATOM 4638 N N . ASN A 1 578 ? -4.809 26.281 -0.793 1 98.69 578 ASN A N 1
ATOM 4639 C CA . ASN A 1 578 ? -4.098 27.328 -0.06 1 98.69 578 ASN A CA 1
ATOM 4640 C C . ASN A 1 578 ? -2.611 27.328 -0.405 1 98.69 578 ASN A C 1
ATOM 4642 O O . ASN A 1 578 ? -1.98 28.391 -0.42 1 98.69 578 ASN A O 1
ATOM 4646 N N . MET A 1 579 ? -2.035 26.188 -0.72 1 98.75 579 MET A N 1
ATOM 4647 C CA . MET A 1 579 ? -0.654 26.156 -1.193 1 98.75 579 MET A CA 1
ATOM 4648 C C . MET A 1 579 ? -0.507 26.922 -2.504 1 98.75 579 MET A C 1
ATOM 4650 O O . MET A 1 579 ? 0.482 27.625 -2.709 1 98.75 579 MET A O 1
ATOM 4654 N N . TYR A 1 580 ? -1.477 26.812 -3.418 1 98.31 580 TYR A N 1
ATOM 4655 C CA . TYR A 1 580 ? -1.515 27.562 -4.668 1 98.31 580 TYR A CA 1
ATOM 4656 C C . TYR A 1 580 ? -1.703 29.047 -4.406 1 98.31 580 TYR A C 1
ATOM 4658 O O . TYR A 1 580 ? -0.916 29.875 -4.879 1 98.31 580 TYR A O 1
ATOM 4666 N N . LYS A 1 581 ? -2.654 29.344 -3.555 1 98 581 LYS A N 1
ATOM 4667 C CA . LYS A 1 581 ? -3.039 30.734 -3.326 1 98 581 LYS A CA 1
ATOM 4668 C C . LYS A 1 581 ? -1.905 31.516 -2.666 1 98 581 LYS A C 1
ATOM 4670 O O . LYS A 1 581 ? -1.649 32.656 -3.023 1 98 581 LYS A O 1
ATOM 4675 N N . VAL A 1 582 ? -1.218 30.891 -1.741 1 98.5 582 VAL A N 1
ATOM 4676 C CA . VAL A 1 582 ? -0.252 31.594 -0.904 1 98.5 582 VAL A CA 1
ATOM 4677 C C . VAL A 1 582 ? 1.126 31.547 -1.562 1 98.5 582 VAL A C 1
ATOM 4679 O O . VAL A 1 582 ? 1.864 32.531 -1.527 1 98.5 582 VAL A O 1
ATOM 4682 N N . TYR A 1 583 ? 1.475 30.406 -2.195 1 98.38 583 TYR A N 1
ATOM 4683 C CA . TYR A 1 583 ? 2.846 30.234 -2.654 1 98.38 583 TYR A CA 1
ATOM 4684 C C . TYR A 1 583 ? 2.9 30.094 -4.172 1 98.38 583 TYR A C 1
ATOM 4686 O O . TYR A 1 583 ? 3.973 29.891 -4.746 1 98.38 583 TYR A O 1
ATOM 4694 N N . ASN A 1 584 ? 1.747 30.219 -4.816 1 97.94 584 ASN A N 1
ATOM 4695 C CA . ASN A 1 584 ? 1.642 30 -6.254 1 97.94 584 ASN A CA 1
ATOM 4696 C C . ASN A 1 584 ? 2.184 28.625 -6.652 1 97.94 584 ASN A C 1
ATOM 4698 O O . ASN A 1 584 ? 2.869 28.484 -7.668 1 97.94 584 ASN A O 1
ATOM 4702 N N . ASP A 1 585 ? 1.975 27.641 -5.848 1 98.38 585 ASP A N 1
ATOM 4703 C CA . ASP A 1 585 ? 2.527 26.297 -6.055 1 98.38 585 ASP A CA 1
ATOM 4704 C C . ASP A 1 585 ? 1.585 25.438 -6.891 1 98.38 585 ASP A C 1
ATOM 4706 O O . ASP A 1 585 ? 0.897 24.562 -6.359 1 98.38 585 ASP A O 1
ATOM 4710 N N . THR A 1 586 ? 1.665 25.531 -8.211 1 98.31 586 THR A N 1
ATOM 4711 C CA . THR A 1 586 ? 0.825 24.719 -9.086 1 98.31 586 THR A CA 1
ATOM 4712 C C . THR A 1 586 ? 1.342 23.281 -9.148 1 98.31 586 THR A C 1
ATOM 4714 O O . THR A 1 586 ? 0.597 22.359 -9.5 1 98.31 586 THR A O 1
ATOM 4717 N N . ARG A 1 587 ? 2.609 23.078 -8.812 1 98.19 587 ARG A N 1
ATOM 4718 C CA . ARG A 1 587 ? 3.168 21.719 -8.836 1 98.19 587 ARG A CA 1
ATOM 4719 C C . ARG A 1 587 ? 2.48 20.828 -7.809 1 98.19 587 ARG A C 1
ATOM 4721 O O . ARG A 1 587 ? 2.184 19.672 -8.094 1 98.19 587 ARG A O 1
ATOM 4728 N N . ILE A 1 588 ? 2.285 21.328 -6.562 1 98.31 588 ILE A N 1
ATOM 4729 C CA . ILE A 1 588 ? 1.643 20.516 -5.527 1 98.31 588 ILE A CA 1
ATOM 4730 C C . ILE A 1 588 ? 0.193 20.234 -5.914 1 98.31 588 ILE A C 1
ATOM 4732 O O . ILE A 1 588 ? -0.343 19.172 -5.605 1 98.31 588 ILE A O 1
ATOM 4736 N N . VAL A 1 589 ? -0.452 21.219 -6.586 1 98.69 589 VAL A N 1
ATOM 4737 C CA . VAL A 1 589 ? -1.812 21.016 -7.078 1 98.69 589 VAL A CA 1
ATOM 4738 C C . VAL A 1 589 ? -1.823 19.891 -8.109 1 98.69 589 VAL A C 1
ATOM 4740 O O . VAL A 1 589 ? -2.703 19.016 -8.078 1 98.69 589 VAL A O 1
ATOM 4743 N N . GLU A 1 590 ? -0.882 19.938 -9.023 1 98.56 590 GLU A N 1
ATOM 4744 C CA . GLU A 1 590 ? -0.763 18.891 -10.023 1 98.56 590 GLU A CA 1
ATOM 4745 C C . GLU A 1 590 ? -0.543 17.531 -9.367 1 98.56 590 GLU A C 1
ATOM 4747 O O . GLU A 1 590 ? -1.12 16.531 -9.797 1 98.56 590 GLU A O 1
ATOM 4752 N N . TYR A 1 591 ? 0.331 17.484 -8.398 1 98.19 591 TYR A N 1
ATOM 4753 C CA . TYR A 1 591 ? 0.616 16.25 -7.676 1 98.19 591 TYR A CA 1
ATOM 4754 C C . TYR A 1 591 ? -0.646 15.695 -7.027 1 98.19 591 TYR A C 1
ATOM 4756 O O . TYR A 1 591 ? -0.887 14.484 -7.062 1 98.19 591 TYR A O 1
ATOM 4764 N N . MET A 1 592 ? -1.479 16.562 -6.449 1 98.56 592 MET A N 1
ATOM 4765 C CA . MET A 1 592 ? -2.658 16.172 -5.684 1 98.56 592 MET A CA 1
ATOM 4766 C C . MET A 1 592 ? -3.859 15.961 -6.602 1 98.56 592 MET A C 1
ATOM 4768 O O . MET A 1 592 ? -4.902 15.469 -6.168 1 98.56 592 MET A O 1
ATOM 4772 N N . TYR A 1 593 ? -3.791 16.297 -7.891 1 98.69 593 TYR A N 1
ATOM 4773 C CA . TYR A 1 593 ? -4.949 16.516 -8.75 1 98.69 593 TYR A CA 1
ATOM 4774 C C . TYR A 1 593 ? -5.742 15.219 -8.922 1 98.69 593 TYR A C 1
ATOM 4776 O O . TYR A 1 593 ? -6.969 15.211 -8.797 1 98.69 593 TYR A O 1
ATOM 4784 N N . LYS A 1 594 ? -5.055 14.125 -9.195 1 98.25 594 LYS A N 1
ATOM 4785 C CA . LYS A 1 594 ? -5.75 12.852 -9.383 1 98.25 594 LYS A CA 1
ATOM 4786 C C . LYS A 1 594 ? -6.516 12.453 -8.125 1 98.25 594 LYS A C 1
ATOM 4788 O O . LYS A 1 594 ? -7.633 11.945 -8.203 1 98.25 594 LYS A O 1
ATOM 4793 N N . GLY A 1 595 ? -5.879 12.594 -6.961 1 98.62 595 GLY A N 1
ATOM 4794 C CA . GLY A 1 595 ? -6.562 12.312 -5.707 1 98.62 595 GLY A CA 1
ATOM 4795 C C . GLY A 1 595 ? -7.777 13.195 -5.48 1 98.62 595 GLY A C 1
ATOM 4796 O O . GLY A 1 595 ? -8.812 12.719 -5 1 98.62 595 GLY A O 1
ATOM 4797 N N . MET A 1 596 ? -7.668 14.43 -5.836 1 98.81 596 MET A N 1
ATOM 4798 C CA . MET A 1 596 ? -8.789 15.359 -5.688 1 98.81 596 MET A CA 1
ATOM 4799 C C . MET A 1 596 ? -9.945 14.969 -6.602 1 98.81 596 MET A C 1
ATOM 4801 O O . MET A 1 596 ? -11.109 15.062 -6.211 1 98.81 596 MET A O 1
ATOM 4805 N N . GLU A 1 597 ? -9.586 14.531 -7.828 1 98.62 597 GLU A N 1
ATOM 4806 C CA . GLU A 1 597 ? -10.633 14.062 -8.734 1 98.62 597 GLU A CA 1
ATOM 4807 C C . GLU A 1 597 ? -11.375 12.867 -8.141 1 98.62 597 GLU A C 1
ATOM 4809 O O . GLU A 1 597 ? -12.609 12.812 -8.172 1 98.62 597 GLU A O 1
ATOM 4814 N N . LYS A 1 598 ? -10.594 11.953 -7.672 1 98.12 598 LYS A N 1
ATOM 4815 C CA . LYS A 1 598 ? -11.18 10.773 -7.047 1 98.12 598 LYS A CA 1
ATOM 4816 C C . LYS A 1 598 ? -12.07 11.156 -5.871 1 98.12 598 LYS A C 1
ATOM 4818 O O . LYS A 1 598 ? -13.109 10.531 -5.645 1 98.12 598 LYS A O 1
ATOM 4823 N N . PHE A 1 599 ? -11.664 12.094 -5.098 1 98.5 599 PHE A N 1
ATOM 4824 C CA . PHE A 1 599 ? -12.43 12.578 -3.955 1 98.5 599 PHE A CA 1
ATOM 4825 C C . PHE A 1 599 ? -13.75 13.188 -4.41 1 98.5 599 PHE A C 1
ATOM 4827 O O . PHE A 1 599 ? -14.797 12.922 -3.812 1 98.5 599 PHE A O 1
ATOM 4834 N N . MET A 1 600 ? -13.695 13.992 -5.48 1 98.69 600 MET A N 1
ATOM 4835 C CA . MET A 1 600 ? -14.906 14.609 -6 1 98.69 600 MET A CA 1
ATOM 4836 C C . MET A 1 600 ? -15.867 13.555 -6.547 1 98.69 600 MET A C 1
ATOM 4838 O O . MET A 1 600 ? -17.078 13.711 -6.445 1 98.69 600 MET A O 1
ATOM 4842 N N . GLU A 1 601 ? -15.344 12.508 -7.121 1 97.56 601 GLU A N 1
ATOM 4843 C CA . GLU A 1 601 ? -16.172 11.391 -7.562 1 97.56 601 GLU A CA 1
ATOM 4844 C C . GLU A 1 601 ? -16.859 10.711 -6.379 1 97.56 601 GLU A C 1
ATOM 4846 O O . GLU A 1 601 ? -18.031 10.344 -6.457 1 97.56 601 GLU A O 1
ATOM 4851 N N . PHE A 1 602 ? -16.141 10.5 -5.34 1 96.94 602 PHE A N 1
ATOM 4852 C CA . PHE A 1 602 ? -16.688 9.922 -4.113 1 96.94 602 PHE A CA 1
ATOM 4853 C C . PHE A 1 602 ? -17.844 10.773 -3.578 1 96.94 602 PHE A C 1
ATOM 4855 O O . PHE A 1 602 ? -18.875 10.242 -3.182 1 96.94 602 PHE A O 1
ATOM 4862 N N . GLN A 1 603 ? -17.578 12.109 -3.533 1 97.12 603 GLN A N 1
ATOM 4863 C CA . GLN A 1 603 ? -18.625 13.023 -3.082 1 97.12 603 GLN A CA 1
ATOM 4864 C C . GLN A 1 603 ? -19.859 12.922 -3.965 1 97.12 603 GLN A C 1
ATOM 4866 O O . GLN A 1 603 ? -20.984 12.906 -3.465 1 97.12 603 GLN A O 1
ATOM 4871 N N . GLU A 1 604 ? -19.656 12.898 -5.227 1 96.88 604 GLU A N 1
ATOM 4872 C CA . GLU A 1 604 ? -20.766 12.789 -6.168 1 96.88 604 GLU A CA 1
ATOM 4873 C C . GLU A 1 604 ? -21.562 11.5 -5.941 1 96.88 604 GLU A C 1
ATOM 4875 O O . GLU A 1 604 ? -22.781 11.516 -5.895 1 96.88 604 GLU A O 1
ATOM 4880 N N . ASP A 1 605 ? -20.812 10.461 -5.75 1 94.31 605 ASP A N 1
ATOM 4881 C CA . ASP A 1 605 ? -21.422 9.148 -5.527 1 94.31 605 ASP A CA 1
ATOM 4882 C C . ASP A 1 605 ? -22.281 9.148 -4.262 1 94.31 605 ASP A C 1
ATOM 4884 O O . ASP A 1 605 ? -23.312 8.477 -4.203 1 94.31 605 ASP A O 1
ATOM 4888 N N . ALA A 1 606 ? -21.859 9.883 -3.33 1 94.06 606 ALA A N 1
ATOM 4889 C CA . ALA A 1 606 ? -22.531 9.906 -2.033 1 94.06 606 ALA A CA 1
ATOM 4890 C C . ALA A 1 606 ? -23.641 10.953 -2.008 1 94.06 606 ALA A C 1
ATOM 4892 O O . ALA A 1 606 ? -24.328 11.117 -0.997 1 94.06 606 ALA A O 1
ATOM 4893 N N . SER A 1 607 ? -23.859 11.695 -3.057 1 95.88 607 SER A N 1
ATOM 4894 C CA . SER A 1 607 ? -24.797 12.812 -3.094 1 95.88 607 SER A CA 1
ATOM 4895 C C . SER A 1 607 ? -26.047 12.445 -3.885 1 95.88 607 SER A C 1
ATOM 4897 O O . SER A 1 607 ? -26.031 11.531 -4.711 1 95.88 607 SER A O 1
ATOM 4899 N N . THR A 1 608 ? -27.141 13.086 -3.561 1 95.75 608 THR A N 1
ATOM 4900 C CA . THR A 1 608 ? -28.406 13 -4.305 1 95.75 608 THR A CA 1
ATOM 4901 C C . THR A 1 608 ? -28.844 14.383 -4.777 1 95.75 608 THR A C 1
ATOM 4903 O O . THR A 1 608 ? -28.969 15.305 -3.971 1 95.75 608 THR A O 1
ATOM 4906 N N . ASP A 1 609 ? -29.062 14.531 -6.035 1 96.5 609 ASP A N 1
ATOM 4907 C CA . ASP A 1 609 ? -29.5 15.781 -6.633 1 96.5 609 ASP A CA 1
ATOM 4908 C C . ASP A 1 609 ? -28.609 16.953 -6.195 1 96.5 609 ASP A C 1
ATOM 4910 O O . ASP A 1 609 ? -29.109 17.969 -5.734 1 96.5 609 ASP A O 1
ATOM 4914 N N . TYR A 1 610 ? -27.281 16.719 -6.141 1 97.25 610 TYR A N 1
ATOM 4915 C CA . TYR A 1 610 ? -26.234 17.703 -5.914 1 97.25 610 TYR A CA 1
ATOM 4916 C C . TYR A 1 610 ? -26.125 18.078 -4.438 1 97.25 610 TYR A C 1
ATOM 4918 O O . TYR A 1 610 ? -25.453 19.031 -4.074 1 97.25 610 TYR A O 1
ATOM 4926 N N . LEU A 1 611 ? -26.812 17.359 -3.549 1 97.38 611 LEU A N 1
ATOM 4927 C CA . LEU A 1 611 ? -26.719 17.609 -2.115 1 97.38 611 LEU A CA 1
ATOM 4928 C C . LEU A 1 611 ? -26 16.469 -1.407 1 97.38 611 LEU A C 1
ATOM 4930 O O . LEU A 1 611 ? -26.484 15.336 -1.417 1 97.38 611 LEU A O 1
ATOM 4934 N N . ARG A 1 612 ? -24.906 16.75 -0.842 1 95.25 612 ARG A N 1
ATOM 4935 C CA . ARG A 1 612 ? -24.156 15.797 -0.045 1 95.25 612 ARG A CA 1
ATOM 4936 C C . ARG A 1 612 ? -24.688 15.734 1.384 1 95.25 612 ARG A C 1
ATOM 4938 O O . ARG A 1 612 ? -24.688 16.734 2.094 1 95.25 612 ARG A O 1
ATOM 4945 N N . PRO A 1 613 ? -25.141 14.555 1.864 1 91.31 613 PRO A N 1
ATOM 4946 C CA . PRO A 1 613 ? -25.547 14.43 3.268 1 91.31 613 PRO A CA 1
ATOM 4947 C C . PRO A 1 613 ? -24.344 14.289 4.211 1 91.31 613 PRO A C 1
ATOM 4949 O O . PRO A 1 613 ? -23.203 14.148 3.76 1 91.31 613 PRO A O 1
ATOM 4952 N N . GLY A 1 614 ? -24.75 14.383 5.531 1 82.12 614 GLY A N 1
ATOM 4953 C CA . GLY A 1 614 ? -23.719 13.984 6.48 1 82.12 614 GLY A CA 1
ATOM 4954 C C . GLY A 1 614 ? -23.25 12.555 6.285 1 82.12 614 GLY A C 1
ATOM 4955 O O . GLY A 1 614 ? -23.844 11.805 5.496 1 82.12 614 GLY A O 1
ATOM 4956 N N . GLY A 1 615 ? -22.203 12.148 6.805 1 78.44 615 GLY A N 1
ATOM 4957 C CA . GLY A 1 615 ? -21.703 10.797 6.652 1 78.44 615 GLY A CA 1
ATOM 4958 C C . GLY A 1 615 ? -20.438 10.539 7.445 1 78.44 615 GLY A C 1
ATOM 4959 O O . GLY A 1 615 ? -19.797 11.484 7.918 1 78.44 615 GLY A O 1
ATOM 4960 N N . GLY A 1 616 ? -20.141 9.273 7.598 1 75.19 616 GLY A N 1
ATOM 4961 C CA . GLY A 1 616 ? -18.953 8.891 8.352 1 75.19 616 GLY A CA 1
ATOM 4962 C C . GLY A 1 616 ? -19.062 9.227 9.828 1 75.19 616 GLY A C 1
ATOM 4963 O O . GLY A 1 616 ? -20.141 9.188 10.406 1 75.19 616 GLY A O 1
ATOM 4964 N N . ASN A 1 617 ? -17.766 9.383 10.398 1 73.38 617 ASN A N 1
ATOM 4965 C CA . ASN A 1 617 ? -17.656 9.891 11.758 1 73.38 617 ASN A CA 1
ATOM 4966 C C . ASN A 1 617 ? -17.859 11.398 11.82 1 73.38 617 ASN A C 1
ATOM 4968 O O . ASN A 1 617 ? -16.906 12.148 12.023 1 73.38 617 ASN A O 1
ATOM 4972 N N . ASN A 1 618 ? -19.094 11.836 11.727 1 82.38 618 ASN A N 1
ATOM 4973 C CA . ASN A 1 618 ? -19.422 13.25 11.531 1 82.38 618 ASN A CA 1
ATOM 4974 C C . ASN A 1 618 ? -19.344 14.023 12.844 1 82.38 618 ASN A C 1
ATOM 4976 O O . ASN A 1 618 ? -20.219 13.867 13.703 1 82.38 618 ASN A O 1
ATOM 4980 N N . TRP A 1 619 ? -18.375 14.922 12.953 1 89.44 619 TRP A N 1
ATOM 4981 C CA . TRP A 1 619 ? -18.203 15.711 14.164 1 89.44 619 TRP A CA 1
ATOM 4982 C C . TRP A 1 619 ? -18.891 17.062 14.031 1 89.44 619 TRP A C 1
ATOM 4984 O O . TRP A 1 619 ? -18.984 17.828 15.008 1 89.44 619 TRP A O 1
ATOM 4994 N N . GLY A 1 620 ? -19.469 17.328 12.898 1 93.81 620 GLY A N 1
ATOM 4995 C CA . GLY A 1 620 ? -20.141 18.609 12.727 1 93.81 620 GLY A CA 1
ATOM 4996 C C . GLY A 1 620 ? -19.266 19.797 13.117 1 93.81 620 GLY A C 1
ATOM 4997 O O . GLY A 1 620 ? -18.062 19.781 12.883 1 93.81 620 GLY A O 1
ATOM 4998 N N . ASP A 1 621 ? -19.938 20.859 13.531 1 96.25 621 ASP A N 1
ATOM 4999 C CA . ASP A 1 621 ? -19.172 21.984 14.078 1 96.25 621 ASP A CA 1
ATOM 5000 C C . ASP A 1 621 ? -18.656 21.672 15.477 1 96.25 621 ASP A C 1
ATOM 5002 O O . ASP A 1 621 ? -19.203 22.156 16.469 1 96.25 621 ASP A O 1
ATOM 5006 N N . TRP A 1 622 ? -17.578 20.953 15.469 1 93.81 622 TRP A N 1
ATOM 5007 C CA . TRP A 1 622 ? -17 20.359 16.672 1 93.81 622 TRP A CA 1
ATOM 5008 C C . TRP A 1 622 ? -16.812 21.391 17.766 1 93.81 622 TRP A C 1
ATOM 5010 O O . TRP A 1 622 ? -16.234 22.453 17.531 1 93.81 622 TRP A O 1
ATOM 5020 N N . LEU A 1 623 ? -17.359 21.172 19 1 93.12 623 LEU A N 1
ATOM 5021 C CA . LEU A 1 623 ? -17.219 21.953 20.219 1 93.12 623 LEU A CA 1
ATOM 5022 C C . LEU A 1 623 ? -18.031 23.234 20.141 1 93.12 623 LEU A C 1
ATOM 5024 O O . LEU A 1 623 ? -17.672 24.25 20.75 1 93.12 623 LEU A O 1
ATOM 5028 N N . ALA A 1 624 ? -19.078 23.281 19.312 1 95.56 624 ALA A N 1
ATOM 5029 C CA . ALA A 1 624 ? -20.031 24.391 19.297 1 95.56 624 ALA A CA 1
ATOM 5030 C C . ALA A 1 624 ? -20.719 24.547 20.656 1 95.56 624 ALA A C 1
ATOM 5032 O O . ALA A 1 624 ? -20.797 23.594 21.422 1 95.56 624 ALA A O 1
ATOM 5033 N N . VAL A 1 625 ? -21.203 25.797 20.859 1 93.94 625 VAL A N 1
ATOM 5034 C CA . VAL A 1 625 ? -21.844 26.094 22.141 1 93.94 625 VAL A CA 1
ATOM 5035 C C . VAL A 1 625 ? -23.312 26.438 21.906 1 93.94 625 VAL A C 1
ATOM 5037 O O . VAL A 1 625 ? -23.641 27.359 21.141 1 93.94 625 VAL A O 1
ATOM 5040 N N . ASN A 1 626 ? -24.188 25.781 22.422 1 89.38 626 ASN A N 1
ATOM 5041 C CA . ASN A 1 626 ? -25.625 26.047 22.531 1 89.38 626 ASN A CA 1
ATOM 5042 C C . ASN A 1 626 ? -26.328 25.938 21.188 1 89.38 626 ASN A C 1
ATOM 5044 O O . ASN A 1 626 ? -27.547 26.078 21.109 1 89.38 626 ASN A O 1
ATOM 5048 N N . GLU A 1 627 ? -25.609 25.875 20.047 1 92.62 627 GLU A N 1
ATOM 5049 C CA . GLU A 1 627 ? -26.203 25.703 18.719 1 92.62 627 GLU A CA 1
ATOM 5050 C C . GLU A 1 627 ? -25.641 24.484 18.031 1 92.62 627 GLU A C 1
ATOM 5052 O O . GLU A 1 627 ? -24.453 24.156 18.188 1 92.62 627 GLU A O 1
ATOM 5057 N N . GLU A 1 628 ? -26.547 23.859 17.359 1 93 628 GLU A N 1
ATOM 5058 C CA . GLU A 1 628 ? -26.125 22.719 16.562 1 93 628 GLU A CA 1
ATOM 5059 C C . GLU A 1 628 ? -26.531 22.875 15.102 1 93 628 GLU A C 1
ATOM 5061 O O . GLU A 1 628 ? -27.703 23.109 14.797 1 93 628 GLU A O 1
ATOM 5066 N N . THR A 1 629 ? -25.578 22.859 14.227 1 96.25 629 THR A N 1
ATOM 5067 C CA . THR A 1 629 ? -25.812 22.828 12.789 1 96.25 629 THR A CA 1
ATOM 5068 C C . THR A 1 629 ? -25.828 21.391 12.273 1 96.25 629 THR A C 1
ATOM 5070 O O . THR A 1 629 ? -24.938 20.594 12.609 1 96.25 629 THR A O 1
ATOM 5073 N N . SER A 1 630 ? -26.781 21.094 11.477 1 95.75 630 SER A N 1
ATOM 5074 C CA . SER A 1 630 ? -26.938 19.719 11.039 1 95.75 630 SER A CA 1
ATOM 5075 C C . SER A 1 630 ? -25.75 19.25 10.211 1 95.75 630 SER A C 1
ATOM 5077 O O . SER A 1 630 ? -25.125 20.047 9.516 1 95.75 630 SER A O 1
ATOM 5079 N N . HIS A 1 631 ? -25.516 17.969 10.258 1 95.38 631 HIS A N 1
ATOM 5080 C CA . HIS A 1 631 ? -24.438 17.359 9.5 1 95.38 631 HIS A CA 1
ATOM 5081 C C . HIS A 1 631 ? -24.688 17.469 8 1 95.38 631 HIS A C 1
ATOM 5083 O O . HIS A 1 631 ? -23.734 17.625 7.215 1 95.38 631 HIS A O 1
ATOM 5089 N N . ASP A 1 632 ? -25.938 17.406 7.598 1 96.38 632 ASP A N 1
ATOM 5090 C CA . ASP A 1 632 ? -26.297 17.531 6.191 1 96.38 632 ASP A CA 1
ATOM 5091 C C . ASP A 1 632 ? -25.969 18.922 5.648 1 96.38 632 ASP A C 1
ATOM 5093 O O . ASP A 1 632 ? -25.484 19.047 4.523 1 96.38 632 ASP A O 1
ATOM 5097 N N . PHE A 1 633 ? -26.297 19.906 6.508 1 97.44 633 PHE A N 1
ATOM 5098 C CA . PHE A 1 633 ? -25.984 21.281 6.109 1 97.44 633 PHE A CA 1
ATOM 5099 C C . PHE A 1 633 ? -24.484 21.453 5.887 1 97.44 633 PHE A C 1
ATOM 5101 O O . PHE A 1 633 ? -24.062 22.047 4.887 1 97.44 633 PHE A O 1
ATOM 5108 N N . ILE A 1 634 ? -23.734 20.938 6.777 1 97.44 634 ILE A N 1
ATOM 5109 C CA . ILE A 1 634 ? -22.281 21.062 6.715 1 97.44 634 ILE A CA 1
ATOM 5110 C C . ILE A 1 634 ? -21.75 20.312 5.5 1 97.44 634 ILE A C 1
ATOM 5112 O O . ILE A 1 634 ? -20.922 20.828 4.746 1 97.44 634 ILE A O 1
ATOM 5116 N N . GLY A 1 635 ? -22.219 19.094 5.312 1 97.25 635 GLY A N 1
ATOM 5117 C CA . GLY A 1 635 ? -21.797 18.312 4.172 1 97.25 635 GLY A CA 1
ATOM 5118 C C . GLY A 1 635 ? -22.062 18.984 2.842 1 97.25 635 GLY A C 1
ATOM 5119 O O . GLY A 1 635 ? -21.172 19.031 1.981 1 97.25 635 GLY A O 1
ATOM 5120 N N . ALA A 1 636 ? -23.234 19.5 2.684 1 97.94 636 ALA A N 1
ATOM 5121 C CA . ALA A 1 636 ? -23.609 20.172 1.446 1 97.94 636 ALA A CA 1
ATOM 5122 C C . ALA A 1 636 ? -22.797 21.438 1.242 1 97.94 636 ALA A C 1
ATOM 5124 O O . ALA A 1 636 ? -22.406 21.766 0.117 1 97.94 636 ALA A O 1
ATOM 5125 N N . SER A 1 637 ? -22.562 22.172 2.338 1 98.19 637 SER A N 1
ATOM 5126 C CA . SER A 1 637 ? -21.797 23.406 2.256 1 98.19 637 SER A CA 1
ATOM 5127 C C . SER A 1 637 ? -20.375 23.156 1.761 1 98.19 637 SER A C 1
ATOM 5129 O O . SER A 1 637 ? -19.906 23.812 0.84 1 98.19 637 SER A O 1
ATOM 5131 N N . PHE A 1 638 ? -19.75 22.188 2.344 1 98.31 638 PHE A N 1
ATOM 5132 C CA . PHE A 1 638 ? -18.359 21.922 2.01 1 98.31 638 PHE A CA 1
ATOM 5133 C C . PHE A 1 638 ? -18.25 21.297 0.627 1 98.31 638 PHE A C 1
ATOM 5135 O O . PHE A 1 638 ? -17.266 21.531 -0.089 1 98.31 638 PHE A O 1
ATOM 5142 N N . TYR A 1 639 ? -19.266 20.484 0.219 1 98.38 639 TYR A N 1
ATOM 5143 C CA . TYR A 1 639 ? -19.281 19.953 -1.137 1 98.38 639 TYR A CA 1
ATOM 5144 C C . TYR A 1 639 ? -19.281 21.062 -2.17 1 98.38 639 TYR A C 1
ATOM 5146 O O . TYR A 1 639 ? -18.516 21.031 -3.135 1 98.38 639 TYR A O 1
ATOM 5154 N N . GLY A 1 640 ? -20.125 22.078 -1.965 1 98.69 640 GLY A N 1
ATOM 5155 C CA . GLY A 1 640 ? -20.141 23.234 -2.842 1 98.69 640 GLY A CA 1
ATOM 5156 C C . GLY A 1 640 ? -18.828 24 -2.844 1 98.69 640 GLY A C 1
ATOM 5157 O O . GLY A 1 640 ? -18.328 24.375 -3.902 1 98.69 640 GLY A O 1
ATOM 5158 N N . TYR A 1 641 ? -18.281 24.203 -1.653 1 98.69 641 TYR A N 1
ATOM 5159 C CA . TYR A 1 641 ? -17.016 24.938 -1.521 1 98.69 641 TYR A CA 1
ATOM 5160 C C . TYR A 1 641 ? -15.891 24.219 -2.258 1 98.69 641 TYR A C 1
ATOM 5162 O O . TYR A 1 641 ? -15.094 24.844 -2.951 1 98.69 641 TYR A O 1
ATOM 5170 N N . ASP A 1 642 ? -15.828 22.891 -2.119 1 98.75 642 ASP A N 1
ATOM 5171 C CA . ASP A 1 642 ? -14.828 22.094 -2.814 1 98.75 642 ASP A CA 1
ATOM 5172 C C . ASP A 1 642 ? -14.93 22.266 -4.328 1 98.75 642 ASP A C 1
ATOM 5174 O O . ASP A 1 642 ? -13.914 22.391 -5.016 1 98.75 642 ASP A O 1
ATOM 5178 N N . ALA A 1 643 ? -16.172 22.219 -4.836 1 98.88 643 ALA A N 1
ATOM 5179 C CA . ALA A 1 643 ? -16.375 22.375 -6.273 1 98.88 643 ALA A CA 1
ATOM 5180 C C . ALA A 1 643 ? -15.867 23.734 -6.75 1 98.88 643 ALA A C 1
ATOM 5182 O O . ALA A 1 643 ? -15.25 23.828 -7.816 1 98.88 643 ALA A O 1
ATOM 5183 N N . LYS A 1 644 ? -16.125 24.75 -5.988 1 98.75 644 LYS A N 1
ATOM 5184 C CA . LYS A 1 644 ? -15.664 26.094 -6.309 1 98.75 644 LYS A CA 1
ATOM 5185 C C . LYS A 1 644 ? -14.141 26.141 -6.375 1 98.75 644 LYS A C 1
ATOM 5187 O O . LYS A 1 644 ? -13.578 26.672 -7.332 1 98.75 644 LYS A O 1
ATOM 5192 N N . LEU A 1 645 ? -13.492 25.594 -5.402 1 98.81 645 LEU A N 1
ATOM 5193 C CA . LEU A 1 645 ? -12.031 25.609 -5.34 1 98.81 645 LEU A CA 1
ATOM 5194 C C . LEU A 1 645 ? -11.43 24.766 -6.461 1 98.81 645 LEU A C 1
ATOM 5196 O O . LEU A 1 645 ? -10.406 25.125 -7.039 1 98.81 645 LEU A O 1
ATOM 5200 N N . MET A 1 646 ? -12.078 23.609 -6.738 1 98.88 646 MET A N 1
ATOM 5201 C CA . MET A 1 646 ? -11.617 22.75 -7.82 1 98.88 646 MET A CA 1
ATOM 5202 C C . MET A 1 646 ? -11.617 23.484 -9.148 1 98.88 646 MET A C 1
ATOM 5204 O O . MET A 1 646 ? -10.695 23.328 -9.961 1 98.88 646 MET A O 1
ATOM 5208 N N . ALA A 1 647 ? -12.648 24.25 -9.383 1 98.75 647 ALA A N 1
ATOM 5209 C CA . ALA A 1 647 ? -12.734 25.016 -10.625 1 98.75 647 ALA A CA 1
ATOM 5210 C C . ALA A 1 647 ? -11.547 25.969 -10.766 1 98.75 647 ALA A C 1
ATOM 5212 O O . ALA A 1 647 ? -10.938 26.062 -11.836 1 98.75 647 ALA A O 1
ATOM 5213 N N . GLU A 1 648 ? -11.227 26.656 -9.719 1 98.25 648 GLU A N 1
ATOM 5214 C CA . GLU A 1 648 ? -10.117 27.609 -9.734 1 98.25 648 GLU A CA 1
ATOM 5215 C C . GLU A 1 648 ? -8.789 26.891 -9.945 1 98.25 648 GLU A C 1
ATOM 5217 O O . GLU A 1 648 ? -7.938 27.344 -10.711 1 98.25 648 GLU A O 1
ATOM 5222 N N . MET A 1 649 ? -8.594 25.766 -9.266 1 98.56 649 MET A N 1
ATOM 5223 C CA . MET A 1 649 ? -7.344 25.016 -9.375 1 98.56 649 MET A CA 1
ATOM 5224 C C . MET A 1 649 ? -7.199 24.406 -10.766 1 98.56 649 MET A C 1
ATOM 5226 O O . MET A 1 649 ? -6.094 24.359 -11.312 1 98.56 649 MET A O 1
ATOM 5230 N N . ALA A 1 650 ? -8.32 23.906 -11.305 1 98.75 650 ALA A N 1
ATOM 5231 C CA . ALA A 1 650 ? -8.289 23.391 -12.672 1 98.75 650 ALA A CA 1
ATOM 5232 C C . ALA A 1 650 ? -7.871 24.469 -13.656 1 98.75 650 ALA A C 1
ATOM 5234 O O . ALA A 1 650 ? -7.082 24.219 -14.57 1 98.75 650 ALA A O 1
ATOM 5235 N N . GLU A 1 651 ? -8.391 25.672 -13.484 1 98.12 651 GLU A N 1
ATOM 5236 C CA . GLU A 1 651 ? -8.016 26.812 -14.328 1 98.12 651 GLU A CA 1
ATOM 5237 C C . GLU A 1 651 ? -6.527 27.125 -14.188 1 98.12 651 GLU A C 1
ATOM 5239 O O . GLU A 1 651 ? -5.848 27.391 -15.188 1 98.12 651 GLU A O 1
ATOM 5244 N N . ALA A 1 652 ? -6.066 27.109 -12.977 1 97.81 652 ALA A N 1
ATOM 5245 C CA . ALA A 1 652 ? -4.66 27.391 -12.719 1 97.81 652 ALA A CA 1
ATOM 5246 C C . ALA A 1 652 ? -3.75 26.391 -13.406 1 97.81 652 ALA A C 1
ATOM 5248 O O . ALA A 1 652 ? -2.637 26.719 -13.82 1 97.81 652 ALA A O 1
ATOM 5249 N N . LEU A 1 653 ? -4.188 25.125 -13.547 1 98.19 653 LEU A N 1
ATOM 5250 C CA . LEU A 1 653 ? -3.404 24.062 -14.164 1 98.19 653 LEU A CA 1
ATOM 5251 C C . LEU A 1 653 ? -3.609 24.031 -15.672 1 98.19 653 LEU A C 1
ATOM 5253 O O . LEU A 1 653 ? -3 23.219 -16.375 1 98.19 653 LEU A O 1
ATOM 5257 N N . GLY A 1 654 ? -4.523 24.828 -16.203 1 98.19 654 GLY A N 1
ATOM 5258 C CA . GLY A 1 654 ? -4.836 24.844 -17.625 1 98.19 654 GLY A CA 1
ATOM 5259 C C . GLY A 1 654 ? -5.777 23.719 -18.031 1 98.19 654 GLY A C 1
ATOM 5260 O O . GLY A 1 654 ? -5.887 23.406 -19.219 1 98.19 654 GLY A O 1
ATOM 5261 N N . LYS A 1 655 ? -6.398 23.109 -17.094 1 98.31 655 LYS A N 1
ATOM 5262 C CA . LYS A 1 655 ? -7.398 22.094 -17.375 1 98.31 655 LYS A CA 1
ATOM 5263 C C . LYS A 1 655 ? -8.773 22.703 -17.609 1 98.31 655 LYS A C 1
ATOM 5265 O O . LYS A 1 655 ? -9.68 22.547 -16.797 1 98.31 655 LYS A O 1
ATOM 5270 N N . THR A 1 656 ? -9.008 23.203 -18.75 1 98.25 656 THR A N 1
ATOM 5271 C CA . THR A 1 656 ? -10.133 24.062 -19.078 1 98.25 656 THR A CA 1
ATOM 5272 C C . THR A 1 656 ? -11.445 23.297 -19.016 1 98.25 656 THR A C 1
ATOM 5274 O O . THR A 1 656 ? -12.461 23.812 -18.531 1 98.25 656 THR A O 1
ATOM 5277 N N . GLU A 1 657 ? -11.398 22.047 -19.484 1 98.31 657 GLU A N 1
ATOM 5278 C CA . GLU A 1 657 ? -12.625 21.25 -19.453 1 98.31 657 GLU A CA 1
ATOM 5279 C C . GLU A 1 657 ? -13.039 20.953 -18.016 1 98.31 657 GLU A C 1
ATOM 5281 O O . GLU A 1 657 ? -14.227 21.031 -17.672 1 98.31 657 GLU A O 1
ATOM 5286 N N . ASP A 1 658 ? -12.055 20.672 -17.25 1 98.5 658 ASP A N 1
ATOM 5287 C CA . ASP A 1 658 ? -12.336 20.406 -15.852 1 98.5 658 ASP A CA 1
ATOM 5288 C C . ASP A 1 658 ? -12.828 21.672 -15.141 1 98.5 658 ASP A C 1
ATOM 5290 O O . ASP A 1 658 ? -13.711 21.609 -14.281 1 98.5 658 ASP A O 1
ATOM 5294 N N . ALA A 1 659 ? -12.273 22.828 -15.445 1 98.69 659 ALA A N 1
ATOM 5295 C CA . ALA A 1 659 ? -12.68 24.094 -14.836 1 98.69 659 ALA A CA 1
ATOM 5296 C C . ALA A 1 659 ? -14.156 24.359 -15.102 1 98.69 659 ALA A C 1
ATOM 5298 O O . ALA A 1 659 ? -14.898 24.766 -14.195 1 98.69 659 ALA A O 1
ATOM 5299 N N . VAL A 1 660 ? -14.531 24.109 -16.344 1 98.62 660 VAL A N 1
ATOM 5300 C CA . VAL A 1 660 ? -15.93 24.312 -16.719 1 98.62 660 VAL A CA 1
ATOM 5301 C C . VAL A 1 660 ? -16.812 23.328 -15.977 1 98.62 660 VAL A C 1
ATOM 5303 O O . VAL A 1 660 ? -17.875 23.688 -15.453 1 98.62 660 VAL A O 1
ATOM 5306 N N . LYS A 1 661 ? -16.344 22.094 -15.922 1 98.56 661 LYS A N 1
ATOM 5307 C CA . LYS A 1 661 ? -17.078 21.031 -15.25 1 98.56 661 LYS A CA 1
ATOM 5308 C C . LYS A 1 661 ? -17.344 21.391 -13.781 1 98.56 661 LYS A C 1
ATOM 5310 O O . LYS A 1 661 ? -18.469 21.297 -13.305 1 98.56 661 LYS A O 1
ATOM 5315 N N . TYR A 1 662 ? -16.391 21.797 -13.102 1 98.75 662 TYR A N 1
ATOM 5316 C CA . TYR A 1 662 ? -16.516 22.047 -11.664 1 98.75 662 TYR A CA 1
ATOM 5317 C C . TYR A 1 662 ? -17.25 23.359 -11.398 1 98.75 662 TYR A C 1
ATOM 5319 O O . TYR A 1 662 ? -17.953 23.484 -10.391 1 98.75 662 TYR A O 1
ATOM 5327 N N . ARG A 1 663 ? -17.125 24.406 -12.258 1 98.69 663 ARG A N 1
ATOM 5328 C CA . ARG A 1 663 ? -17.938 25.609 -12.141 1 98.69 663 ARG A CA 1
ATOM 5329 C C . ARG A 1 663 ? -19.422 25.281 -12.25 1 98.69 663 ARG A C 1
ATOM 5331 O O . ARG A 1 663 ? -20.234 25.797 -11.484 1 98.69 663 ARG A O 1
ATOM 5338 N N . SER A 1 664 ? -19.688 24.438 -13.258 1 98.69 664 SER A N 1
ATOM 5339 C CA . SER A 1 664 ? -21.062 24 -13.438 1 98.69 664 SER A CA 1
ATOM 5340 C C . SER A 1 664 ? -21.562 23.219 -12.227 1 98.69 664 SER A C 1
ATOM 5342 O O . SER A 1 664 ? -22.703 23.375 -11.805 1 98.69 664 SER A O 1
ATOM 5344 N N . LEU A 1 665 ? -20.719 22.344 -11.75 1 98.69 665 LEU A N 1
ATOM 5345 C CA . LEU A 1 665 ? -21.078 21.578 -10.555 1 98.69 665 LEU A CA 1
ATOM 5346 C C . LEU A 1 665 ? -21.375 22.5 -9.383 1 98.69 665 LEU A C 1
ATOM 5348 O O . LEU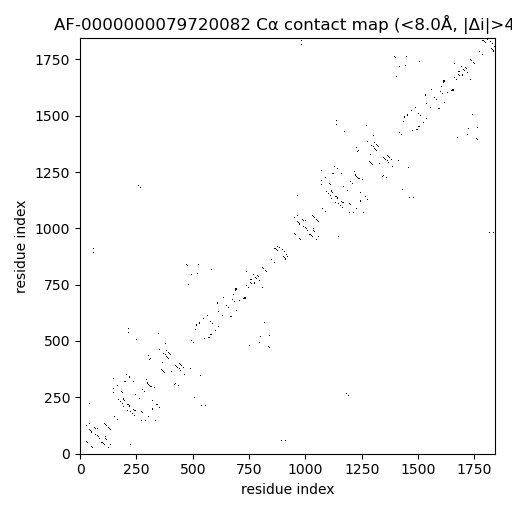 A 1 665 ? -22.344 22.297 -8.656 1 98.69 665 LEU A O 1
ATOM 5352 N N . PHE A 1 666 ? -20.594 23.562 -9.172 1 98.75 666 PHE A N 1
ATOM 5353 C CA . PHE A 1 666 ? -20.797 24.516 -8.094 1 98.75 666 PHE A CA 1
ATOM 5354 C C . PHE A 1 666 ? -22.156 25.203 -8.234 1 98.75 666 PHE A C 1
ATOM 5356 O O . PHE A 1 666 ? -22.906 25.312 -7.266 1 98.75 666 PHE A O 1
ATOM 5363 N N . GLU A 1 667 ? -22.438 25.625 -9.398 1 98.62 667 GLU A N 1
ATOM 5364 C CA . GLU A 1 667 ? -23.703 26.312 -9.633 1 98.62 667 GLU A CA 1
ATOM 5365 C C . GLU A 1 667 ? -24.891 25.406 -9.359 1 98.62 667 GLU A C 1
ATOM 5367 O O . GLU A 1 667 ? -25.906 25.844 -8.797 1 98.62 667 GLU A O 1
ATOM 5372 N N . ASN A 1 668 ? -24.75 24.156 -9.828 1 98.69 668 ASN A N 1
ATOM 5373 C CA . ASN A 1 668 ? -25.828 23.188 -9.57 1 98.69 668 ASN A CA 1
ATOM 5374 C C . ASN A 1 668 ? -26 22.938 -8.078 1 98.69 668 ASN A C 1
ATOM 5376 O O . ASN A 1 668 ? -27.125 22.875 -7.586 1 98.69 668 ASN A O 1
ATOM 5380 N N . ILE A 1 669 ? -24.922 22.781 -7.348 1 98.75 669 ILE A N 1
ATOM 5381 C CA . ILE A 1 669 ? -24.984 22.562 -5.906 1 98.75 669 ILE A CA 1
ATOM 5382 C C . ILE A 1 669 ? -25.578 23.797 -5.23 1 98.75 669 ILE A C 1
ATOM 5384 O O . ILE A 1 669 ? -26.422 23.688 -4.336 1 98.75 669 ILE A O 1
ATOM 5388 N N . LYS A 1 670 ? -25.109 25 -5.633 1 98.56 670 LYS A N 1
ATOM 5389 C CA . LYS A 1 670 ? -25.609 26.266 -5.086 1 98.56 670 LYS A CA 1
ATOM 5390 C C . LYS A 1 670 ? -27.125 26.375 -5.23 1 98.56 670 LYS A C 1
ATOM 5392 O O . LYS A 1 670 ? -27.812 26.734 -4.281 1 98.56 670 LYS A O 1
ATOM 5397 N N . ASN A 1 671 ? -27.578 26 -6.375 1 98.31 671 ASN A N 1
ATOM 5398 C CA . ASN A 1 671 ? -29.016 26.047 -6.625 1 98.31 671 ASN A CA 1
ATOM 5399 C C . ASN A 1 671 ? -29.781 25.062 -5.75 1 98.31 671 ASN A C 1
ATOM 5401 O O . ASN A 1 671 ? -30.797 25.406 -5.148 1 98.31 671 ASN A O 1
ATOM 5405 N N . ALA A 1 672 ? -29.297 23.828 -5.715 1 98.56 672 ALA A N 1
ATOM 5406 C CA . ALA A 1 672 ? -29.938 22.812 -4.887 1 98.56 672 ALA A CA 1
ATOM 5407 C C . ALA A 1 672 ? -29.875 23.188 -3.41 1 98.56 672 ALA A C 1
ATOM 5409 O O . ALA A 1 672 ? -30.859 22.984 -2.674 1 98.56 672 ALA A O 1
ATOM 5410 N N . PHE A 1 673 ? -28.797 23.719 -2.98 1 98.56 673 PHE A N 1
ATOM 5411 C CA . PHE A 1 673 ? -28.578 24.141 -1.604 1 98.56 673 PHE A CA 1
ATOM 5412 C C . PHE A 1 673 ? -29.547 25.25 -1.222 1 98.56 673 PHE A C 1
ATOM 5414 O O . PHE A 1 673 ? -30.188 25.188 -0.165 1 98.56 673 PHE A O 1
ATOM 5421 N N . ALA A 1 674 ? -29.641 26.25 -2.068 1 98.12 674 ALA A N 1
ATOM 5422 C CA . ALA A 1 674 ? -30.531 27.375 -1.809 1 98.12 674 ALA A CA 1
ATOM 5423 C C . ALA A 1 674 ? -31.984 26.922 -1.7 1 98.12 674 ALA A C 1
ATOM 5425 O O . ALA A 1 674 ? -32.719 27.391 -0.833 1 98.12 674 ALA A O 1
ATOM 5426 N N . GLN A 1 675 ? -32.344 26.031 -2.555 1 97.88 675 GLN A N 1
ATOM 5427 C CA . GLN A 1 675 ? -33.719 25.516 -2.545 1 97.88 675 GLN A CA 1
ATOM 5428 C C . GLN A 1 675 ? -34.031 24.812 -1.232 1 97.88 675 GLN A C 1
ATOM 5430 O O . GLN A 1 675 ? -35.125 24.938 -0.701 1 97.88 675 GLN A O 1
ATOM 5435 N N . LYS A 1 676 ? -33.094 24.156 -0.721 1 97.94 676 LYS A N 1
ATOM 5436 C CA . LYS A 1 676 ? -33.344 23.328 0.459 1 97.94 676 LYS A CA 1
ATOM 5437 C C . LYS A 1 676 ? -33.125 24.125 1.741 1 97.94 676 LYS A C 1
ATOM 5439 O O . LYS A 1 676 ? -33.875 23.969 2.715 1 97.94 676 LYS A O 1
ATOM 5444 N N . TYR A 1 677 ? -32.094 25 1.809 1 98.31 677 TYR A N 1
ATOM 5445 C CA . TYR A 1 677 ? -31.578 25.438 3.104 1 98.31 677 TYR A CA 1
ATOM 5446 C C . TYR A 1 677 ? -31.734 26.953 3.273 1 98.31 677 TYR A C 1
ATOM 5448 O O . TYR A 1 677 ? -31.531 27.484 4.363 1 98.31 677 TYR A O 1
ATOM 5456 N N . ILE A 1 678 ? -32.062 27.703 2.232 1 98.5 678 ILE A N 1
ATOM 5457 C CA . ILE A 1 678 ? -32.219 29.141 2.336 1 98.5 678 ILE A CA 1
ATOM 5458 C C . ILE A 1 678 ? -33.688 29.516 2.176 1 98.5 678 ILE A C 1
ATOM 5460 O O . ILE A 1 678 ? -34.312 29.234 1.143 1 98.5 678 ILE A O 1
ATOM 5464 N N . LEU A 1 679 ? -34.188 30.156 3.186 1 98 679 LEU A N 1
ATOM 5465 C CA . LEU A 1 679 ? -35.594 30.578 3.178 1 98 679 LEU A CA 1
ATOM 5466 C C . LEU A 1 679 ? -35.75 31.906 2.439 1 98 679 LEU A C 1
ATOM 5468 O O . LEU A 1 679 ? -34.781 32.656 2.252 1 98 679 LEU A O 1
ATOM 5472 N N . ASP A 1 680 ? -37 32.312 2.137 1 95.75 680 ASP A N 1
ATOM 5473 C CA . ASP A 1 680 ? -37.312 33.5 1.314 1 95.75 680 ASP A CA 1
ATOM 5474 C C . ASP A 1 680 ? -36.906 34.781 2.031 1 95.75 680 ASP A C 1
ATOM 5476 O O . ASP A 1 680 ? -36.688 35.812 1.389 1 95.75 680 ASP A O 1
ATOM 5480 N N . ASP A 1 681 ? -36.812 34.75 3.268 1 96.75 681 ASP A N 1
ATOM 5481 C CA . ASP A 1 681 ? -36.5 35.969 4.023 1 96.75 681 ASP A CA 1
ATOM 5482 C C . ASP A 1 681 ? -35 36.062 4.293 1 96.75 681 ASP A C 1
ATOM 5484 O O . ASP A 1 681 ? -34.562 36.969 5.031 1 96.75 681 ASP A O 1
ATOM 5488 N N . GLY A 1 682 ? -34.219 35.125 3.762 1 97.25 682 GLY A N 1
ATOM 5489 C CA . GLY A 1 682 ? -32.781 35.188 3.9 1 97.25 682 GLY A CA 1
ATOM 5490 C C . GLY A 1 682 ? -32.25 34.344 5.047 1 97.25 682 GLY A C 1
ATOM 5491 O O . GLY A 1 682 ? -31.031 34.125 5.16 1 97.25 682 GLY A O 1
ATOM 5492 N N . ARG A 1 683 ? -33.094 33.844 5.848 1 98.31 683 ARG A N 1
ATOM 5493 C CA . ARG A 1 683 ? -32.656 32.969 6.93 1 98.31 683 ARG A CA 1
ATOM 5494 C C . ARG A 1 683 ? -32.281 31.609 6.391 1 98.31 683 ARG A C 1
ATOM 5496 O O . ARG A 1 683 ? -32.812 31.141 5.383 1 98.31 683 ARG A O 1
ATOM 5503 N N . THR A 1 684 ? -31.359 30.984 7.027 1 98.31 684 THR A N 1
ATOM 5504 C CA . THR A 1 684 ? -31.125 29.578 6.746 1 98.31 684 THR A CA 1
ATOM 5505 C C . THR A 1 684 ? -32.188 28.703 7.445 1 98.31 684 THR A C 1
ATOM 5507 O O . THR A 1 684 ? -32.812 29.156 8.414 1 98.31 684 THR A O 1
ATOM 5510 N N . SER A 1 685 ? -32.312 27.516 6.988 1 97.06 685 SER A N 1
ATOM 5511 C CA . SER A 1 685 ? -33.25 26.578 7.59 1 97.06 685 SER A CA 1
ATOM 5512 C C . SER A 1 685 ? -32.875 26.234 9.023 1 97.06 685 SER A C 1
ATOM 5514 O O . SER A 1 685 ? -33.719 25.875 9.836 1 97.06 685 SER A O 1
ATOM 5516 N N . GLU A 1 686 ? -31.656 26.438 9.398 1 96.44 686 GLU A N 1
ATOM 5517 C CA . GLU A 1 686 ? -31.156 26.031 10.703 1 96.44 686 GLU A CA 1
ATOM 5518 C C . GLU A 1 686 ? -31.094 27.203 11.664 1 96.44 686 GLU A C 1
ATOM 5520 O O . GLU A 1 686 ? -31.172 27.031 12.883 1 96.44 686 GLU A O 1
ATOM 5525 N N . ASP A 1 687 ? -30.797 28.359 11.18 1 97.69 687 ASP A N 1
ATOM 5526 C CA . ASP A 1 687 ? -30.719 29.625 11.906 1 97.69 687 ASP A CA 1
ATOM 5527 C C . ASP A 1 687 ? -29.641 29.562 12.984 1 97.69 687 ASP A C 1
ATOM 5529 O O . ASP A 1 687 ? -29.906 29.891 14.148 1 97.69 687 ASP A O 1
ATOM 5533 N N . THR A 1 688 ? -28.5 29.047 12.703 1 98.19 688 THR A N 1
ATOM 5534 C CA . THR A 1 688 ? -27.344 29.047 13.586 1 98.19 688 THR A CA 1
ATOM 5535 C C . THR A 1 688 ? -26.266 29.984 13.07 1 98.19 688 THR A C 1
ATOM 5537 O O . THR A 1 688 ? -26.234 30.312 11.875 1 98.19 688 THR A O 1
ATOM 5540 N N . GLN A 1 689 ? -25.312 30.484 13.953 1 98.31 689 GLN A N 1
ATOM 5541 C CA . GLN A 1 689 ? -24.188 31.312 13.523 1 98.31 689 GLN A CA 1
ATOM 5542 C C . GLN A 1 689 ? -23.359 30.609 12.453 1 98.31 689 GLN A C 1
ATOM 5544 O O . GLN A 1 689 ? -23 31.203 11.445 1 98.31 689 GLN A O 1
ATOM 5549 N N . THR A 1 690 ? -23.141 29.281 12.656 1 98.44 690 THR A N 1
ATOM 5550 C CA . THR A 1 690 ? -22.328 28.5 11.742 1 98.44 690 THR A CA 1
ATOM 5551 C C . THR A 1 690 ? -23 28.375 10.375 1 98.44 690 THR A C 1
ATOM 5553 O O . THR A 1 690 ? -22.344 28.5 9.336 1 98.44 690 THR A O 1
ATOM 5556 N N . SER A 1 691 ? -24.312 28.141 10.359 1 98.5 691 SER A N 1
ATOM 5557 C CA . SER A 1 691 ? -25 27.969 9.086 1 98.5 691 SER A CA 1
ATOM 5558 C C . SER A 1 691 ? -24.922 29.219 8.234 1 98.5 691 SER A C 1
ATOM 5560 O O . SER A 1 691 ? -24.656 29.156 7.031 1 98.5 691 SER A O 1
ATOM 5562 N N . TYR A 1 692 ? -25.094 30.375 8.82 1 98.62 692 TYR A N 1
ATOM 5563 C CA . TYR A 1 692 ? -24.984 31.625 8.086 1 98.62 692 TYR A CA 1
ATOM 5564 C C . TYR A 1 692 ? -23.547 31.859 7.605 1 98.62 692 TYR A C 1
ATOM 5566 O O . TYR A 1 692 ? -23.328 32.188 6.441 1 98.62 692 TYR A O 1
ATOM 5574 N N . ALA A 1 693 ? -22.609 31.688 8.523 1 98.56 693 ALA A N 1
ATOM 5575 C CA . ALA A 1 693 ? -21.203 31.969 8.211 1 98.56 693 ALA A CA 1
ATOM 5576 C C . ALA A 1 693 ? -20.734 31.125 7.023 1 98.56 693 ALA A C 1
ATOM 5578 O O . ALA A 1 693 ? -20.109 31.656 6.102 1 98.56 693 ALA A O 1
ATOM 5579 N N . LEU A 1 694 ? -21.016 29.797 7.004 1 98.56 694 LEU A N 1
ATOM 5580 C CA . LEU A 1 694 ? -20.578 28.906 5.934 1 98.56 694 LEU A CA 1
ATOM 5581 C C . LEU A 1 694 ? -21.266 29.25 4.617 1 98.56 694 LEU A C 1
ATOM 5583 O O . LEU A 1 694 ? -20.594 29.375 3.584 1 98.56 694 LEU A O 1
ATOM 5587 N N . ALA A 1 695 ? -22.562 29.438 4.652 1 98.75 695 ALA A N 1
ATOM 5588 C CA . ALA A 1 695 ? -23.312 29.703 3.43 1 98.75 695 ALA A CA 1
ATOM 5589 C C . ALA A 1 695 ? -22.859 31.016 2.783 1 98.75 695 ALA A C 1
ATOM 5591 O O . ALA A 1 695 ? -22.734 31.094 1.561 1 98.75 695 ALA A O 1
ATOM 5592 N N . LEU A 1 696 ? -22.656 32.031 3.619 1 98.62 696 LEU A N 1
ATOM 5593 C CA . LEU A 1 696 ? -22.266 33.344 3.125 1 98.62 696 LEU A CA 1
ATOM 5594 C C . LEU A 1 696 ? -20.828 33.312 2.596 1 98.62 696 LEU A C 1
ATOM 5596 O O . LEU A 1 696 ? -20.562 33.781 1.492 1 98.62 696 LEU A O 1
ATOM 5600 N N . TYR A 1 697 ? -19.922 32.75 3.367 1 98.31 697 TYR A N 1
ATOM 5601 C CA . TYR A 1 697 ? -18.516 32.781 2.986 1 98.31 697 TYR A CA 1
ATOM 5602 C C . TYR A 1 697 ? -18.25 31.875 1.779 1 98.31 697 TYR A C 1
ATOM 5604 O O . TYR A 1 697 ? -17.422 32.188 0.932 1 98.31 697 TYR A O 1
ATOM 5612 N N . PHE A 1 698 ? -18.984 30.734 1.632 1 98.56 698 PHE A N 1
ATOM 5613 C CA . PHE A 1 698 ? -18.766 29.781 0.546 1 98.56 698 PHE A CA 1
ATOM 5614 C C . PHE A 1 698 ? -19.562 30.188 -0.693 1 98.56 698 PHE A C 1
ATOM 5616 O O . PHE A 1 698 ? -19.578 29.469 -1.694 1 98.56 698 PHE A O 1
ATOM 5623 N N . ASP A 1 699 ? -20.312 31.328 -0.575 1 98.19 699 ASP A N 1
ATOM 5624 C CA . ASP A 1 699 ? -21.062 31.922 -1.687 1 98.19 699 ASP A CA 1
ATOM 5625 C C . ASP A 1 699 ? -22.219 31.016 -2.109 1 98.19 699 ASP A C 1
ATOM 5627 O O . ASP A 1 699 ? -22.469 30.844 -3.305 1 98.19 699 ASP A O 1
ATOM 5631 N N . LEU A 1 700 ? -22.844 30.438 -1.197 1 98.5 700 LEU A N 1
ATOM 5632 C CA . LEU A 1 700 ? -23.938 29.5 -1.498 1 98.5 700 LEU A CA 1
ATOM 5633 C C . LEU A 1 700 ? -25.281 30.219 -1.452 1 98.5 700 LEU A C 1
ATOM 5635 O O . LEU A 1 700 ? -26.312 29.625 -1.798 1 98.5 700 LEU A O 1
ATOM 5639 N N . TYR A 1 701 ? -25.344 31.516 -1.078 1 97.44 701 TYR A N 1
ATOM 5640 C CA . TYR A 1 701 ? -26.547 32.344 -1.05 1 97.44 701 TYR A CA 1
ATOM 5641 C C . TYR A 1 701 ? -26.922 32.812 -2.449 1 97.44 701 TYR A C 1
ATOM 5643 O O . TYR A 1 701 ? -26.047 33.188 -3.236 1 97.44 701 TYR A O 1
ATOM 5651 N N . PRO A 1 702 ? -28.219 32.812 -2.705 1 96.5 702 PRO A N 1
ATOM 5652 C CA . PRO A 1 702 ? -28.594 33.656 -3.836 1 96.5 702 PRO A CA 1
ATOM 5653 C C . PRO A 1 702 ? -28.172 35.094 -3.66 1 96.5 702 PRO A C 1
ATOM 5655 O O . PRO A 1 702 ? -28.219 35.625 -2.549 1 96.5 702 PRO A O 1
ATOM 5658 N N . LYS A 1 703 ? -27.828 35.719 -4.758 1 93.12 703 LYS A N 1
ATOM 5659 C CA . LYS A 1 703 ? -27.234 37.031 -4.73 1 93.12 703 LYS A CA 1
ATOM 5660 C C . LYS A 1 703 ? -28.141 38.031 -4.008 1 93.12 703 LYS A C 1
ATOM 5662 O O . LYS A 1 703 ? -27.672 38.875 -3.229 1 93.12 703 LYS A O 1
ATOM 5667 N N . ASP A 1 704 ? -29.422 37.938 -4.121 1 93.44 704 ASP A N 1
ATOM 5668 C CA . ASP A 1 704 ? -30.359 38.938 -3.615 1 93.44 704 ASP A CA 1
ATOM 5669 C C . ASP A 1 704 ? -30.672 38.688 -2.137 1 93.44 704 ASP A C 1
ATOM 5671 O O . ASP A 1 704 ? -31.219 39.562 -1.464 1 93.44 704 ASP A O 1
ATOM 5675 N N . LEU A 1 705 ? -30.219 37.562 -1.637 1 97.56 705 LEU A N 1
ATOM 5676 C CA . LEU A 1 705 ? -30.594 37.25 -0.266 1 97.56 705 LEU A CA 1
ATOM 5677 C C . LEU A 1 705 ? -29.359 37.25 0.644 1 97.56 705 LEU A C 1
ATOM 5679 O O . LEU A 1 705 ? -29.5 37.219 1.869 1 97.56 705 LEU A O 1
ATOM 5683 N N . ALA A 1 706 ? -28.219 37.406 0.13 1 98.19 706 ALA A N 1
ATOM 5684 C CA . ALA A 1 706 ? -26.984 37.281 0.893 1 98.19 706 ALA A CA 1
ATOM 5685 C C . ALA A 1 706 ? -26.891 38.375 1.958 1 98.19 706 ALA A C 1
ATOM 5687 O O . ALA A 1 706 ? -26.484 38.094 3.094 1 98.19 706 ALA A O 1
ATOM 5688 N N . GLU A 1 707 ? -27.25 39.562 1.657 1 97.62 707 GLU A N 1
ATOM 5689 C CA . GLU A 1 707 ? -27.188 40.656 2.596 1 97.62 707 GLU A CA 1
ATOM 5690 C C . GLU A 1 707 ? -28.141 40.438 3.771 1 97.62 707 GLU A C 1
ATOM 5692 O O . GLU A 1 707 ? -27.812 40.812 4.91 1 97.62 707 GLU A O 1
ATOM 5697 N N . LYS A 1 708 ? -29.266 39.938 3.447 1 98.12 708 LYS A N 1
ATOM 5698 C CA . LYS A 1 708 ? -30.219 39.625 4.512 1 98.12 708 LYS A CA 1
ATOM 5699 C C . LYS A 1 708 ? -29.656 38.562 5.449 1 98.12 708 LYS A C 1
ATOM 5701 O O . LYS A 1 708 ? -29.828 38.625 6.668 1 98.12 708 LYS A O 1
ATOM 5706 N N . GLY A 1 709 ? -29.109 37.594 4.844 1 98.5 709 GLY A N 1
ATOM 5707 C CA . GLY A 1 709 ? -28.469 36.562 5.656 1 98.5 709 GLY A CA 1
ATOM 5708 C C . GLY A 1 709 ? -27.359 37.125 6.547 1 98.5 709 GLY A C 1
ATOM 5709 O O . GLY A 1 709 ? -27.266 36.719 7.715 1 98.5 709 GLY A O 1
ATOM 5710 N N . ALA A 1 710 ? -26.547 38 6.023 1 98.5 710 ALA A N 1
ATOM 5711 C CA . ALA A 1 710 ? -25.453 38.594 6.781 1 98.5 710 ALA A CA 1
ATOM 5712 C C . ALA A 1 710 ? -26 39.438 7.934 1 98.5 710 ALA A C 1
ATOM 5714 O O . ALA A 1 710 ? -25.438 39.438 9.031 1 98.5 710 ALA A O 1
ATOM 5715 N N . ALA A 1 711 ? -27.047 40.188 7.691 1 98.38 711 ALA A N 1
ATOM 5716 C CA . ALA A 1 711 ? -27.672 40.969 8.734 1 98.38 711 ALA A CA 1
ATOM 5717 C C . ALA A 1 711 ? -28.219 40.094 9.852 1 98.38 711 ALA A C 1
ATOM 5719 O O . ALA A 1 711 ? -28.141 40.438 11.031 1 98.38 711 ALA A O 1
ATOM 5720 N N . ARG A 1 712 ? -28.781 39 9.422 1 98.44 712 ARG A N 1
ATOM 5721 C CA . ARG A 1 712 ? -29.297 38.062 10.414 1 98.44 712 ARG A CA 1
ATOM 5722 C C . ARG A 1 712 ? -28.156 37.5 11.258 1 98.44 712 ARG A C 1
ATOM 5724 O O . ARG A 1 712 ? -28.297 37.312 12.469 1 98.44 712 ARG A O 1
ATOM 5731 N N . LEU A 1 713 ? -27.062 37.125 10.648 1 98.56 713 LEU A N 1
ATOM 5732 C CA . LEU A 1 713 ? -25.891 36.656 11.391 1 98.56 713 LEU A CA 1
ATOM 5733 C C . LEU A 1 713 ? -25.453 37.719 12.406 1 98.56 713 LEU A C 1
ATOM 5735 O O . LEU A 1 713 ? -25.188 37.406 13.57 1 98.56 713 LEU A O 1
ATOM 5739 N N . ALA A 1 714 ? -25.375 38.969 12.023 1 98.44 714 ALA A N 1
ATOM 5740 C CA . ALA A 1 714 ? -25 40.094 12.906 1 98.44 714 ALA A CA 1
ATOM 5741 C C . ALA A 1 714 ? -25.969 40.219 14.078 1 98.44 714 ALA A C 1
ATOM 5743 O O . ALA A 1 714 ? -25.547 40.406 15.219 1 98.44 714 ALA A O 1
ATOM 5744 N N . GLU A 1 715 ? -27.219 40.094 13.742 1 98.25 715 GLU A N 1
ATOM 5745 C CA . GLU A 1 715 ? -28.234 40.156 14.773 1 98.25 715 GLU A CA 1
ATOM 5746 C C . GLU A 1 715 ? -28.062 39.062 15.812 1 98.25 715 GLU A C 1
ATOM 5748 O O . GLU A 1 715 ? -28.188 39.281 17.016 1 98.25 715 GLU A O 1
ATOM 5753 N N . LYS A 1 716 ? -27.797 37.906 15.312 1 97.62 716 LYS A N 1
ATOM 5754 C CA . LYS A 1 716 ? -27.625 36.75 16.219 1 97.62 716 LYS A CA 1
ATOM 5755 C C . LYS A 1 716 ? -26.422 36.969 17.141 1 97.62 716 LYS A C 1
ATOM 5757 O O . LYS A 1 716 ? -26.469 36.594 18.312 1 97.62 716 LYS A O 1
ATOM 5762 N N . ILE A 1 717 ? -25.406 37.5 16.641 1 97.75 717 ILE A N 1
ATOM 5763 C CA . ILE A 1 717 ? -24.219 37.781 17.438 1 97.75 717 ILE A CA 1
ATOM 5764 C C . ILE A 1 717 ? -24.531 38.812 18.5 1 97.75 717 ILE A C 1
ATOM 5766 O O . ILE A 1 717 ? -24.156 38.656 19.656 1 97.75 717 ILE A O 1
ATOM 5770 N N . GLU A 1 718 ? -25.219 39.844 18.125 1 97.69 718 GLU A N 1
ATOM 5771 C CA . GLU A 1 718 ? -25.594 40.906 19.047 1 97.69 718 GLU A CA 1
ATOM 5772 C C . GLU A 1 718 ? -26.5 40.375 20.156 1 97.69 718 GLU A C 1
ATOM 5774 O O . GLU A 1 718 ? -26.297 40.688 21.328 1 97.69 718 GLU A O 1
ATOM 5779 N N . LYS A 1 719 ? -27.391 39.594 19.688 1 97 719 LYS A N 1
ATOM 5780 C CA . LYS A 1 719 ? -28.328 39.031 20.641 1 97 719 LYS A CA 1
ATOM 5781 C C . LYS A 1 719 ? -27.641 38.094 21.609 1 97 719 LYS A C 1
ATOM 5783 O O . LYS A 1 719 ? -28.109 37.875 22.734 1 97 719 LYS A O 1
ATOM 5788 N N . ASN A 1 720 ? -26.547 37.562 21.156 1 97.31 720 ASN A N 1
ATOM 5789 C CA . ASN A 1 720 ? -25.797 36.656 22 1 97.31 720 ASN A CA 1
ATOM 5790 C C . ASN A 1 720 ? -24.703 37.375 22.781 1 97.31 720 ASN A C 1
ATOM 5792 O O . ASN A 1 720 ? -23.75 36.75 23.25 1 97.31 720 ASN A O 1
ATOM 5796 N N . GLY A 1 721 ? -24.75 38.688 22.859 1 97.31 721 GLY A N 1
ATOM 5797 C CA . GLY A 1 721 ? -23.812 39.469 23.656 1 97.31 721 GLY A CA 1
ATOM 5798 C C . GLY A 1 721 ? -22.438 39.562 23.031 1 97.31 721 GLY A C 1
ATOM 5799 O O . GLY A 1 721 ? -21.422 39.594 23.734 1 97.31 721 GLY A O 1
ATOM 5800 N N . PHE A 1 722 ? -22.328 39.531 21.734 1 97.75 722 PHE A N 1
ATOM 5801 C CA . PHE A 1 722 ? -21.078 39.562 20.984 1 97.75 722 PHE A CA 1
ATOM 5802 C C . PHE A 1 722 ? -20.172 38.406 21.375 1 97.75 722 PHE A C 1
ATOM 5804 O O . PHE A 1 722 ? -18.969 38.594 21.578 1 97.75 722 PHE A O 1
ATOM 5811 N N . LYS A 1 723 ? -20.812 37.219 21.547 1 97.06 723 LYS A N 1
ATOM 5812 C CA . LYS A 1 723 ? -20.141 35.969 21.859 1 97.06 723 LYS A CA 1
ATOM 5813 C C . LYS A 1 723 ? -20.422 34.906 20.781 1 97.06 723 LYS A C 1
ATOM 5815 O O . LYS A 1 723 ? -21.406 35.031 20.047 1 97.06 723 LYS A O 1
ATOM 5820 N N . PHE A 1 724 ? -19.594 33.938 20.734 1 96 724 PHE A N 1
ATOM 5821 C CA . PHE A 1 724 ? -19.75 32.875 19.766 1 96 724 PHE A CA 1
ATOM 5822 C C . PHE A 1 724 ? -20.719 31.812 20.281 1 96 724 PHE A C 1
ATOM 5824 O O . PHE A 1 724 ? -20.859 31.625 21.484 1 96 724 PHE A O 1
ATOM 5831 N N . SER A 1 725 ? -21.344 31.156 19.359 1 97.19 725 SER A N 1
ATOM 5832 C CA . SER A 1 725 ? -22.016 29.891 19.594 1 97.19 725 SER A CA 1
ATOM 5833 C C . SER A 1 725 ? -21.438 28.797 18.703 1 97.19 725 SER A C 1
ATOM 5835 O O . SER A 1 725 ? -22.031 27.719 18.562 1 97.19 725 SER A O 1
ATOM 5837 N N . THR A 1 726 ? -20.375 29.047 18.125 1 97.44 726 THR A N 1
ATOM 5838 C CA . THR A 1 726 ? -19.781 28.203 17.094 1 97.44 726 THR A CA 1
ATOM 5839 C C . THR A 1 726 ? -18.688 27.328 17.672 1 97.44 726 THR A C 1
ATOM 5841 O O . THR A 1 726 ? -18.25 27.531 18.797 1 97.44 726 THR A O 1
ATOM 5844 N N . GLY A 1 727 ? -18.344 26.266 16.844 1 96.62 727 GLY A N 1
ATOM 5845 C CA . GLY A 1 727 ? -17.172 25.438 17.062 1 96.62 727 GLY A CA 1
ATOM 5846 C C . GLY A 1 727 ? -16.047 25.75 16.078 1 96.62 727 GLY A C 1
ATOM 5847 O O . GLY A 1 727 ? -15.836 26.906 15.703 1 96.62 727 GLY A O 1
ATOM 5848 N N . PHE A 1 728 ? -15.258 24.75 15.734 1 94.25 728 PHE A N 1
ATOM 5849 C CA . PHE A 1 728 ? -14.062 24.875 14.906 1 94.25 728 PHE A CA 1
ATOM 5850 C C . PHE A 1 728 ? -14.414 25.453 13.539 1 94.25 728 PHE A C 1
ATOM 5852 O O . PHE A 1 728 ? -13.734 26.359 13.047 1 94.25 728 PHE A O 1
ATOM 5859 N N . LEU A 1 729 ? -15.508 24.953 12.977 1 96.88 729 LEU A N 1
ATOM 5860 C CA . LEU A 1 729 ? -15.812 25.281 11.586 1 96.88 729 LEU A CA 1
ATOM 5861 C C . LEU A 1 729 ? -16.422 26.672 11.477 1 96.88 729 LEU A C 1
ATOM 5863 O O . LEU A 1 729 ? -16.078 27.422 10.562 1 96.88 729 LEU A O 1
ATOM 5867 N N . GLY A 1 730 ? -17.266 26.984 12.422 1 97.69 730 GLY A N 1
ATOM 5868 C CA . GLY A 1 730 ? -18.016 28.234 12.344 1 97.69 730 GLY A CA 1
ATOM 5869 C C . GLY A 1 730 ? -17.203 29.438 12.742 1 97.69 730 GLY A C 1
ATOM 5870 O O . GLY A 1 730 ? -17.375 30.516 12.172 1 97.69 730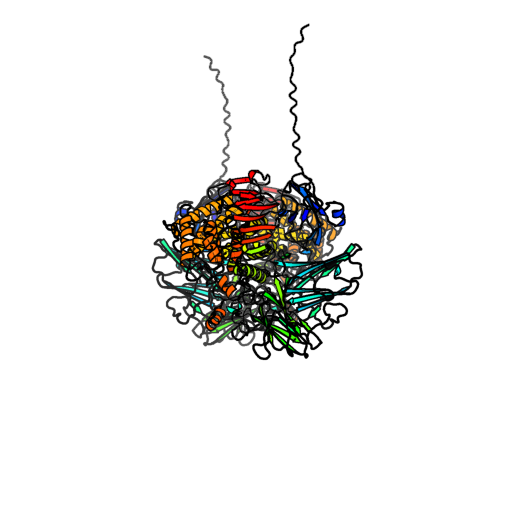 GLY A O 1
ATOM 5871 N N . THR A 1 731 ? -16.328 29.328 13.672 1 97.56 731 THR A N 1
ATOM 5872 C CA . THR A 1 731 ? -15.648 30.469 14.281 1 97.56 731 THR A CA 1
ATOM 5873 C C . THR A 1 731 ? -14.875 31.266 13.242 1 97.56 731 THR A C 1
ATOM 5875 O O . THR A 1 731 ? -15.047 32.469 13.117 1 97.56 731 THR A O 1
ATOM 5878 N N . LYS A 1 732 ? -14.031 30.594 12.547 1 96.75 732 LYS A N 1
ATOM 5879 C CA . LYS A 1 732 ? -13.266 31.234 11.484 1 96.75 732 LYS A CA 1
ATOM 5880 C C . LYS A 1 732 ? -14.195 31.938 10.492 1 96.75 732 LYS A C 1
ATOM 5882 O O . LYS A 1 732 ? -13.977 33.094 10.156 1 96.75 732 LYS A O 1
ATOM 5887 N N . HIS A 1 733 ? -15.227 31.328 10.141 1 98.38 733 HIS A N 1
ATOM 5888 C CA . HIS A 1 733 ? -16.062 31.781 9.039 1 98.38 733 HIS A CA 1
ATOM 5889 C C . HIS A 1 733 ? -17.016 32.875 9.492 1 98.38 733 HIS A C 1
ATOM 5891 O O . HIS A 1 733 ? -17.422 33.75 8.695 1 98.38 733 HIS A O 1
ATOM 5897 N N . VAL A 1 734 ? -17.359 32.906 10.773 1 98.38 734 VAL A N 1
ATOM 5898 C CA . VAL A 1 734 ? -18.156 34 11.297 1 98.38 734 VAL A CA 1
ATOM 5899 C C . VAL A 1 734 ? -17.375 35.312 11.141 1 98.38 734 VAL A C 1
ATOM 5901 O O . VAL A 1 734 ? -17.906 36.281 10.625 1 98.38 734 VAL A O 1
ATOM 5904 N N . MET A 1 735 ? -16.125 35.281 11.57 1 98.19 735 MET A N 1
ATOM 5905 C CA . MET A 1 735 ? -15.297 36.5 11.477 1 98.19 735 MET A CA 1
ATOM 5906 C C . MET A 1 735 ? -15.164 36.938 10.023 1 98.19 735 MET A C 1
ATOM 5908 O O . MET A 1 735 ? -15.32 38.125 9.727 1 98.19 735 MET A O 1
ATOM 5912 N N . LEU A 1 736 ? -14.922 36.062 9.141 1 98.25 736 LEU A N 1
ATOM 5913 C CA . LEU A 1 736 ? -14.695 36.375 7.734 1 98.25 736 LEU A CA 1
ATOM 5914 C C . LEU A 1 736 ? -15.977 36.844 7.062 1 98.25 736 LEU A C 1
ATOM 5916 O O . LEU A 1 736 ? -15.953 37.781 6.277 1 98.25 736 LEU A O 1
ATOM 5920 N N . ALA A 1 737 ? -17.062 36.156 7.379 1 98.44 737 ALA A N 1
ATOM 5921 C CA . ALA A 1 737 ? -18.344 36.531 6.777 1 98.44 737 ALA A CA 1
ATOM 5922 C C . ALA A 1 737 ? -18.781 37.938 7.238 1 98.44 737 ALA A C 1
ATOM 5924 O O . ALA A 1 737 ? -19.281 38.719 6.438 1 98.44 737 ALA A O 1
ATOM 5925 N N . LEU A 1 738 ? -18.703 38.25 8.5 1 98.31 738 LEU A N 1
ATOM 5926 C CA . LEU A 1 738 ? -19.094 39.531 9.016 1 98.31 738 LEU A CA 1
ATOM 5927 C C . LEU A 1 738 ? -18.344 40.656 8.297 1 98.31 738 LEU A C 1
ATOM 5929 O O . LEU A 1 738 ? -18.953 41.625 7.832 1 98.31 738 LEU A O 1
ATOM 5933 N N . SER A 1 739 ? -17.047 40.531 8.18 1 97.25 739 SER A N 1
ATOM 5934 C CA . SER A 1 739 ? -16.266 41.562 7.527 1 97.25 739 SER A CA 1
ATOM 5935 C C . SER A 1 739 ? -16.531 41.625 6.027 1 97.25 739 SER A C 1
ATOM 5937 O O . SER A 1 739 ? -16.547 42.688 5.422 1 97.25 739 SER A O 1
ATOM 5939 N N . LYS A 1 740 ? -16.719 40.438 5.414 1 96.25 740 LYS A N 1
ATOM 5940 C CA . LYS A 1 740 ? -17.047 40.375 3.994 1 96.25 740 LYS A CA 1
ATOM 5941 C C . LYS A 1 740 ? -18.297 41.188 3.682 1 96.25 740 LYS A C 1
ATOM 5943 O O . LYS A 1 740 ? -18.406 41.781 2.611 1 96.25 740 LYS A O 1
ATOM 5948 N N . TYR A 1 741 ? -19.203 41.281 4.605 1 96.81 741 TYR A N 1
ATOM 5949 C CA . TYR A 1 741 ? -20.484 41.938 4.352 1 96.81 741 TYR A CA 1
ATOM 5950 C C . TYR A 1 741 ? -20.594 43.25 5.129 1 96.81 741 TYR A C 1
ATOM 5952 O O . TYR A 1 741 ? -21.688 43.75 5.328 1 96.81 741 TYR A O 1
ATOM 5960 N N . GLY A 1 742 ? -19.531 43.781 5.727 1 94.56 742 GLY A N 1
ATOM 5961 C CA . GLY A 1 742 ? -19.438 45.156 6.199 1 94.56 742 GLY A CA 1
ATOM 5962 C C . GLY A 1 742 ? -19.797 45.312 7.664 1 94.56 742 GLY A C 1
ATOM 5963 O O . GLY A 1 742 ? -20.031 46.406 8.141 1 94.56 742 GLY A O 1
ATOM 5964 N N . PHE A 1 743 ? -19.828 44.25 8.352 1 97.62 743 PHE A N 1
ATOM 5965 C CA . PHE A 1 743 ? -20.141 44.312 9.773 1 97.62 743 PHE A CA 1
ATOM 5966 C C . PHE A 1 743 ? -18.875 44.312 10.602 1 97.62 743 PHE A C 1
ATOM 5968 O O . PHE A 1 743 ? -18.75 43.562 11.562 1 97.62 743 PHE A O 1
ATOM 5975 N N . ASP A 1 744 ? -17.938 45.188 10.352 1 96.75 744 ASP A N 1
ATOM 5976 C CA . ASP A 1 744 ? -16.609 45.219 10.953 1 96.75 744 ASP A CA 1
ATOM 5977 C C . ASP A 1 744 ? -16.688 45.625 12.422 1 96.75 744 ASP A C 1
ATOM 5979 O O . ASP A 1 744 ? -15.93 45.125 13.25 1 96.75 744 ASP A O 1
ATOM 5983 N N . ASP A 1 745 ? -17.609 46.531 12.789 1 97.12 745 ASP A N 1
ATOM 5984 C CA . ASP A 1 745 ? -17.75 46.906 14.188 1 97.12 745 ASP A CA 1
ATOM 5985 C C . ASP A 1 745 ? -18.062 45.719 15.07 1 97.12 745 ASP A C 1
ATOM 5987 O O . ASP A 1 745 ? -17.484 45.562 16.156 1 97.12 745 ASP A O 1
ATOM 5991 N N . ILE A 1 746 ? -18.938 44.938 14.547 1 97.81 746 ILE A N 1
ATOM 5992 C CA . ILE A 1 746 ? -19.312 43.75 15.281 1 97.81 746 ILE A CA 1
ATOM 5993 C C . ILE A 1 746 ? -18.125 42.781 15.383 1 97.81 746 ILE A C 1
ATOM 5995 O O . ILE A 1 746 ? -17.891 42.188 16.438 1 97.81 746 ILE A O 1
ATOM 5999 N N . SER A 1 747 ? -17.344 42.625 14.328 1 97.88 747 SER A N 1
ATOM 6000 C CA . SER A 1 747 ? -16.156 41.781 14.336 1 97.88 747 SER A CA 1
ATOM 6001 C C . SER A 1 747 ? -15.18 42.219 15.43 1 97.88 747 SER A C 1
ATOM 6003 O O . SER A 1 747 ? -14.648 41.375 16.156 1 97.88 747 SER A O 1
ATOM 6005 N N . TYR A 1 748 ? -14.969 43.5 15.547 1 98.12 748 TYR A N 1
ATOM 6006 C CA . TYR A 1 748 ? -14.023 44 16.547 1 98.12 748 TYR A CA 1
ATOM 6007 C C . TYR A 1 748 ? -14.562 43.812 17.953 1 98.12 748 TYR A C 1
ATOM 6009 O O . TYR A 1 748 ? -13.797 43.562 18.891 1 98.12 748 TYR A O 1
ATOM 6017 N N . LYS A 1 749 ? -15.867 43.969 18.141 1 98 749 LYS A N 1
ATOM 6018 C CA . LYS A 1 749 ? -16.453 43.719 19.453 1 98 749 LYS A CA 1
ATOM 6019 C C . LYS A 1 749 ? -16.266 42.281 19.891 1 98 749 LYS A C 1
ATOM 6021 O O . LYS A 1 749 ? -15.898 42.031 21.031 1 98 749 LYS A O 1
ATOM 6026 N N . ILE A 1 750 ? -16.5 41.406 18.953 1 97.38 750 ILE A N 1
ATOM 6027 C CA . ILE A 1 750 ? -16.281 40 19.234 1 97.38 750 ILE A CA 1
ATOM 6028 C C . ILE A 1 750 ? -14.797 39.75 19.516 1 97.38 750 ILE A C 1
ATOM 6030 O O . ILE A 1 750 ? -14.445 39 20.438 1 97.38 750 ILE A O 1
ATOM 6034 N N . PHE A 1 751 ? -13.969 40.344 18.734 1 97.75 751 PHE A N 1
ATOM 6035 C CA . PHE A 1 751 ? -12.523 40.188 18.812 1 97.75 751 PHE A CA 1
ATOM 6036 C C . PHE A 1 751 ? -11.992 40.688 20.172 1 97.75 751 PHE A C 1
ATOM 6038 O O . PHE A 1 751 ? -10.992 40.156 20.672 1 97.75 751 PHE A O 1
ATOM 6045 N N . GLN A 1 752 ? -12.711 41.531 20.859 1 97.75 752 GLN A N 1
ATOM 6046 C CA . GLN A 1 752 ? -12.273 42.125 22.125 1 97.75 752 GLN A CA 1
ATOM 6047 C C . GLN A 1 752 ? -13.039 41.562 23.297 1 97.75 752 GLN A C 1
ATOM 6049 O O . GLN A 1 752 ? -12.766 41.906 24.453 1 97.75 752 GLN A O 1
ATOM 6054 N N . GLN A 1 753 ? -13.969 40.625 22.984 1 97.5 753 GLN A N 1
ATOM 6055 C CA . GLN A 1 753 ? -14.812 40.062 24.016 1 97.5 753 GLN A CA 1
ATOM 6056 C C . GLN A 1 753 ? -13.992 39.25 25 1 97.5 753 GLN A C 1
ATOM 6058 O O . GLN A 1 753 ? -13.055 38.531 24.609 1 97.5 753 GLN A O 1
ATOM 6063 N N . THR A 1 754 ? -14.344 39.281 26.359 1 96.94 754 THR A N 1
ATOM 6064 C CA . THR A 1 754 ? -13.531 38.594 27.359 1 96.94 754 THR A CA 1
ATOM 6065 C C . THR A 1 754 ? -14.383 37.625 28.172 1 96.94 754 THR A C 1
ATOM 6067 O O . THR A 1 754 ? -13.867 36.906 29.016 1 96.94 754 THR A O 1
ATOM 6070 N N . GLU A 1 755 ? -15.625 37.594 27.859 1 95.69 755 GLU A N 1
ATOM 6071 C CA . GLU A 1 755 ? -16.5 36.625 28.562 1 95.69 755 GLU A CA 1
ATOM 6072 C C . GLU A 1 755 ? -16.672 35.344 27.75 1 95.69 755 GLU A C 1
ATOM 6074 O O . GLU A 1 755 ? -16.594 35.375 26.516 1 95.69 755 GLU A O 1
ATOM 6079 N N . TYR A 1 756 ? -17.016 34.25 28.375 1 93.69 756 TYR A N 1
ATOM 6080 C CA . TYR A 1 756 ? -17.234 32.969 27.75 1 93.69 756 TYR A CA 1
ATOM 6081 C C . TYR A 1 756 ? -18.531 32.969 26.953 1 93.69 756 TYR A C 1
ATOM 6083 O O . TYR A 1 756 ? -19.578 33.406 27.438 1 93.69 756 TYR A O 1
ATOM 6091 N N . PRO A 1 757 ? -18.422 32.5 25.766 1 95.44 757 PRO A N 1
ATOM 6092 C CA . PRO A 1 757 ? -17.297 31.953 25 1 95.44 757 PRO A CA 1
ATOM 6093 C C . PRO A 1 757 ? -16.594 33 24.156 1 95.44 757 PRO A C 1
ATOM 6095 O O . PRO A 1 757 ? -17.219 33.656 23.328 1 95.44 757 PRO A O 1
ATOM 6098 N N . SER A 1 758 ? -15.359 33.125 24.312 1 96.44 758 SER A N 1
ATOM 6099 C CA . SER A 1 758 ? -14.547 34.062 23.531 1 96.44 758 SER A CA 1
ATOM 6100 C C . SER A 1 758 ? -13.062 33.781 23.703 1 96.44 758 SER A C 1
ATOM 6102 O O . SER A 1 758 ? -12.664 33.031 24.594 1 96.44 758 SER A O 1
ATOM 6104 N N . TRP A 1 759 ? -12.281 34.312 22.875 1 97.44 759 TRP A N 1
ATOM 6105 C CA . TRP A 1 759 ? -10.828 34.188 23 1 97.44 759 TRP A CA 1
ATOM 6106 C C . TRP A 1 759 ? -10.328 34.906 24.266 1 97.44 759 TRP A C 1
ATOM 6108 O O . TRP A 1 759 ? -9.414 34.406 24.922 1 97.44 759 TRP A O 1
ATOM 6118 N N . GLY A 1 760 ? -10.883 36.031 24.531 1 97.56 760 GLY A N 1
ATOM 6119 C CA . GLY A 1 760 ? -10.477 36.812 25.688 1 97.56 760 GLY A CA 1
ATOM 6120 C C . GLY A 1 760 ? -10.711 36.094 27 1 97.56 760 GLY A C 1
ATOM 6121 O O . GLY A 1 760 ? -10.008 36.344 27.984 1 97.56 760 GLY A O 1
ATOM 6122 N N . TYR A 1 761 ? -11.703 35.219 26.984 1 96.62 761 TYR A N 1
ATOM 6123 C CA . TYR A 1 761 ? -11.938 34.438 28.203 1 96.62 761 TYR A CA 1
ATOM 6124 C C . TYR A 1 761 ? -10.695 33.625 28.594 1 96.62 761 TYR A C 1
ATOM 6126 O O . TYR A 1 761 ? -10.289 33.625 29.75 1 96.62 761 TYR A O 1
ATOM 6134 N N . SER A 1 762 ? -10.125 32.969 27.656 1 96.06 762 SER A N 1
ATOM 6135 C CA . SER A 1 762 ? -8.914 32.188 27.906 1 96.06 762 SER A CA 1
ATOM 6136 C C . SER A 1 762 ? -7.766 33.094 28.328 1 96.06 762 SER A C 1
ATOM 6138 O O . SER A 1 762 ? -7.035 32.812 29.281 1 96.06 762 SER A O 1
ATOM 6140 N N . VAL A 1 763 ? -7.598 34.219 27.656 1 97.44 763 VAL A N 1
ATOM 6141 C CA . VAL A 1 763 ? -6.496 35.156 27.922 1 97.44 763 VAL A CA 1
ATOM 6142 C C . VAL A 1 763 ? -6.629 35.719 29.328 1 97.44 763 VAL A C 1
ATOM 6144 O O . VAL A 1 763 ? -5.652 35.781 30.078 1 97.44 763 VAL A O 1
ATOM 6147 N N . GLU A 1 764 ? -7.82 36.094 29.672 1 96.12 764 GLU A N 1
ATOM 6148 C CA . GLU A 1 764 ? -8.078 36.688 30.984 1 96.12 764 GLU A CA 1
ATOM 6149 C C . GLU A 1 764 ? -7.812 35.656 32.094 1 96.12 764 GLU A C 1
ATOM 6151 O O . GLU A 1 764 ? -7.52 36.062 33.25 1 96.12 764 GLU A O 1
ATOM 6156 N N . ASN A 1 765 ? -7.945 34.469 31.703 1 94 765 ASN A N 1
ATOM 6157 C CA . ASN A 1 765 ? -7.734 33.406 32.719 1 94 765 ASN A CA 1
ATOM 6158 C C . ASN A 1 765 ? -6.332 32.812 32.594 1 94 765 ASN A C 1
ATOM 6160 O O . ASN A 1 765 ? -6.098 31.703 33.031 1 94 765 ASN A O 1
ATOM 6164 N N . GLY A 1 766 ? -5.414 33.469 31.938 1 94.38 766 GLY A N 1
ATOM 6165 C CA . GLY A 1 766 ? -3.99 33.188 32.062 1 94.38 766 GLY A CA 1
ATOM 6166 C C . GLY A 1 766 ? -3.453 32.281 30.953 1 94.38 766 GLY A C 1
ATOM 6167 O O . GLY A 1 766 ? -2.357 31.75 31.062 1 94.38 766 GLY A O 1
ATOM 6168 N N . SER A 1 767 ? -4.168 32.156 29.875 1 96.38 767 SER A N 1
ATOM 6169 C CA . SER A 1 767 ? -3.703 31.281 28.797 1 96.38 767 SER A CA 1
ATOM 6170 C C . SER A 1 767 ? -2.406 31.812 28.188 1 96.38 767 SER A C 1
ATOM 6172 O O . SER A 1 767 ? -2.227 33.031 28.047 1 96.38 767 SER A O 1
ATOM 6174 N N . THR A 1 768 ? -1.451 30.922 27.875 1 97.81 768 THR A N 1
ATOM 6175 C CA . THR A 1 768 ? -0.219 31.234 27.156 1 97.81 768 THR A CA 1
ATOM 6176 C C . THR A 1 768 ? -0.19 30.547 25.797 1 97.81 768 THR A C 1
ATOM 6178 O O . THR A 1 768 ? 0.841 30.531 25.125 1 97.81 768 THR A O 1
ATOM 6181 N N . SER A 1 769 ? -1.23 29.922 25.484 1 98.12 769 SER A N 1
ATOM 6182 C CA . SER A 1 769 ? -1.518 29.25 24.234 1 98.12 769 SER A CA 1
ATOM 6183 C C . SER A 1 769 ? -3.012 29.25 23.938 1 98.12 769 SER A C 1
ATOM 6185 O O . SER A 1 769 ? -3.805 29.797 24.688 1 98.12 769 SER A O 1
ATOM 6187 N N . ILE A 1 770 ? -3.398 28.734 22.797 1 98.31 770 ILE A N 1
ATOM 6188 C CA . ILE A 1 770 ? -4.809 28.578 22.438 1 98.31 770 ILE A CA 1
ATOM 6189 C C . ILE A 1 770 ? -5.367 27.312 23.078 1 98.31 770 ILE A C 1
ATOM 6191 O O . ILE A 1 770 ? -4.77 26.234 22.953 1 98.31 770 ILE A O 1
ATOM 6195 N N . TRP A 1 771 ? -6.477 27.469 23.766 1 96.56 771 TRP A N 1
ATOM 6196 C CA . TRP A 1 771 ? -7.109 26.328 24.422 1 96.56 771 TRP A CA 1
ATOM 6197 C C . TRP A 1 771 ? -8.078 25.625 23.469 1 96.56 771 TRP A C 1
ATOM 6199 O O . TRP A 1 771 ? -8.594 26.25 22.531 1 96.56 771 TRP A O 1
ATOM 6209 N N . GLU A 1 772 ? -8.336 24.359 23.688 1 96 772 GLU A N 1
ATOM 6210 C CA . GLU A 1 772 ? -9.133 23.516 22.797 1 96 772 GLU A CA 1
ATOM 6211 C C . GLU A 1 772 ? -10.617 23.875 22.875 1 96 772 GLU A C 1
ATOM 6213 O O . GLU A 1 772 ? -11.328 23.844 21.875 1 96 772 GLU A O 1
ATOM 6218 N N . ARG A 1 773 ? -11.062 24.156 24.078 1 94.75 773 ARG A N 1
ATOM 6219 C CA . ARG A 1 773 ? -12.469 24.484 24.312 1 94.75 773 ARG A CA 1
ATOM 6220 C C . ARG A 1 773 ? -12.625 25.938 24.75 1 94.75 773 ARG A C 1
ATOM 6222 O O . ARG A 1 773 ? -11.742 26.484 25.406 1 94.75 773 ARG A O 1
ATOM 6229 N N . TRP A 1 774 ? -13.859 26.422 24.516 1 93.94 774 TRP A N 1
ATOM 6230 C CA . TRP A 1 774 ? -14.164 27.734 25.031 1 93.94 774 TRP A CA 1
ATOM 6231 C C . TRP A 1 774 ? -14.164 27.734 26.562 1 93.94 774 TRP A C 1
ATOM 6233 O O . TRP A 1 774 ? -13.812 28.734 27.188 1 93.94 774 TRP A O 1
ATOM 6243 N N . ASN A 1 775 ? -14.516 26.578 27.062 1 91.44 775 ASN A N 1
ATOM 6244 C CA . ASN A 1 775 ? -14.562 26.438 28.516 1 91.44 775 ASN A CA 1
ATOM 6245 C C . ASN A 1 775 ? -13.484 25.484 29.016 1 91.44 775 ASN A C 1
ATOM 6247 O O . ASN A 1 775 ? -13.727 24.719 29.953 1 91.44 775 ASN A O 1
ATOM 6251 N N . SER A 1 776 ? -12.391 25.391 28.344 1 91.31 776 SER A N 1
ATOM 6252 C CA . SER A 1 776 ? -11.305 24.516 28.766 1 91.31 776 SER A CA 1
ATOM 6253 C C . SER A 1 776 ? -10.992 24.703 30.25 1 91.31 776 SER A C 1
ATOM 6255 O O . SER A 1 776 ? -10.57 23.75 30.922 1 91.31 776 SER A O 1
ATOM 6257 N N . TYR A 1 777 ? -11.117 25.844 30.734 1 87.56 777 TYR A N 1
ATOM 6258 C CA . TYR A 1 777 ? -10.891 26.203 32.125 1 87.56 777 TYR A CA 1
ATOM 6259 C C . TYR A 1 777 ? -12.148 26.797 32.75 1 87.56 777 TYR A C 1
ATOM 6261 O O . TYR A 1 777 ? -12.859 27.562 32.094 1 87.56 777 TYR A O 1
ATOM 6269 N N . THR A 1 778 ? -12.484 26.312 33.875 1 82.81 778 THR A N 1
ATOM 6270 C CA . THR A 1 778 ? -13.531 26.938 34.656 1 82.81 778 THR A CA 1
ATOM 6271 C C . THR A 1 778 ? -13.039 27.234 36.094 1 82.81 778 THR A C 1
ATOM 6273 O O . THR A 1 778 ? -12.148 26.547 36.594 1 82.81 778 THR A O 1
ATOM 6276 N N . LYS A 1 779 ? -13.555 28.156 36.719 1 77.69 779 LYS A N 1
ATOM 6277 C CA . LYS A 1 779 ? -13.141 28.562 38.062 1 77.69 779 LYS A CA 1
ATOM 6278 C C . LYS A 1 779 ? -13.625 27.562 39.094 1 77.69 779 LYS A C 1
ATOM 6280 O O . LYS A 1 779 ? -13.094 27.5 40.219 1 77.69 779 LYS A O 1
ATOM 6285 N N . ASP A 1 780 ? -14.539 26.859 38.656 1 74.75 780 ASP A N 1
ATOM 6286 C CA . ASP A 1 780 ? -15 25.797 39.531 1 74.75 780 ASP A CA 1
ATOM 6287 C C . ASP A 1 780 ? -14.125 24.547 39.375 1 74.75 780 ASP A C 1
ATOM 6289 O O . ASP A 1 780 ? -14.141 23.906 38.312 1 74.75 780 ASP A O 1
ATOM 6293 N N . ASP A 1 781 ? -13.461 24.188 40.406 1 65.31 781 ASP A N 1
ATOM 6294 C CA . ASP A 1 781 ? -12.453 23.141 40.375 1 65.31 781 ASP A CA 1
ATOM 6295 C C . ASP A 1 781 ? -13.078 21.797 40.031 1 65.31 781 ASP A C 1
ATOM 6297 O O . ASP A 1 781 ? -12.461 20.969 39.344 1 65.31 781 ASP A O 1
ATOM 6301 N N . ALA A 1 782 ? -14.164 21.516 40.688 1 64.5 782 ALA A N 1
ATOM 6302 C CA . ALA A 1 782 ? -14.828 20.234 40.438 1 64.5 782 ALA A CA 1
ATOM 6303 C C . ALA A 1 782 ? -15.219 20.109 38.969 1 64.5 782 ALA A C 1
ATOM 6305 O O . ALA A 1 782 ? -15.094 19.031 38.375 1 64.5 782 ALA A O 1
ATOM 6306 N N . GLU A 1 783 ? -15.586 21.109 38.344 1 68 783 GLU A N 1
ATOM 6307 C CA . GLU A 1 783 ? -15.984 21.125 36.938 1 68 783 GLU A CA 1
ATOM 6308 C C . GLU A 1 783 ? -14.781 20.984 36.031 1 68 783 GLU A C 1
ATOM 6310 O O . GLU A 1 783 ? -14.859 20.344 34.969 1 68 783 GLU A O 1
ATOM 6315 N N . ASN A 1 784 ? -13.797 21.562 36.438 1 70.88 784 ASN A N 1
ATOM 6316 C CA . ASN A 1 784 ? -12.562 21.5 35.688 1 70.88 784 ASN A CA 1
ATOM 6317 C C . ASN A 1 784 ? -12.023 20.078 35.594 1 70.88 784 ASN A C 1
ATOM 6319 O O . ASN A 1 784 ? -11.531 19.656 34.562 1 70.88 784 ASN A O 1
ATOM 6323 N N . SER A 1 785 ? -12.133 19.5 36.688 1 64.38 785 SER A N 1
ATOM 6324 C CA . SER A 1 785 ? -11.633 18.125 36.719 1 64.38 785 SER A CA 1
ATOM 6325 C C . SER A 1 785 ? -12.422 17.219 35.781 1 64.38 785 SER A C 1
ATOM 6327 O O . SER A 1 785 ? -11.844 16.359 35.125 1 64.38 785 SER A O 1
ATOM 6329 N N . ASP A 1 786 ? -13.664 17.359 35.75 1 66.44 786 ASP A N 1
ATOM 6330 C CA . ASP A 1 786 ? -14.516 16.516 34.906 1 66.44 786 ASP A CA 1
ATOM 6331 C C . ASP A 1 786 ? -14.25 16.781 33.438 1 66.44 786 ASP A C 1
ATOM 6333 O O . ASP A 1 786 ? -14.195 15.844 32.625 1 66.44 786 ASP A O 1
ATOM 6337 N N . LEU A 1 787 ? -14.133 18 33.125 1 72.38 787 LEU A N 1
ATOM 6338 C CA . LEU A 1 787 ? -13.844 18.359 31.766 1 72.38 787 LEU A CA 1
ATOM 6339 C C . LEU A 1 787 ? -12.469 17.859 31.328 1 72.38 787 LEU A C 1
ATOM 6341 O O . LEU A 1 787 ? -12.305 17.375 30.203 1 72.38 787 LEU A O 1
ATOM 6345 N N . ASN A 1 788 ? -11.672 17.891 32.281 1 71.44 788 ASN A N 1
ATOM 6346 C CA . ASN A 1 788 ? -10.273 17.594 31.969 1 71.44 788 ASN A CA 1
ATOM 6347 C C . ASN A 1 788 ? -10.031 16.078 31.922 1 71.44 788 ASN A C 1
ATOM 6349 O O . ASN A 1 788 ? -9.086 15.625 31.266 1 71.44 788 ASN A O 1
ATOM 6353 N N . ALA A 1 789 ? -10.812 15.422 32.531 1 67.25 789 ALA A N 1
ATOM 6354 C CA . ALA A 1 789 ? -10.656 13.969 32.5 1 67.25 789 ALA A CA 1
ATOM 6355 C C . ALA A 1 789 ? -11.07 13.422 31.125 1 67.25 789 ALA A C 1
ATOM 6357 O O . ALA A 1 789 ? -10.805 12.258 30.812 1 67.25 789 ALA A O 1
ATOM 6358 N N . LYS A 1 790 ? -11.492 14.242 30.328 1 76.88 790 LYS A N 1
ATOM 6359 C CA . LYS A 1 790 ? -11.938 13.82 29 1 76.88 790 LYS A CA 1
ATOM 6360 C C . LYS A 1 790 ? -11.094 14.477 27.906 1 76.88 790 LYS A C 1
ATOM 6362 O O . LYS A 1 790 ? -9.867 14.484 27.984 1 76.88 790 LYS A O 1
ATOM 6367 N N . MET A 1 791 ? -11.766 14.945 26.953 1 82.62 791 MET A N 1
ATOM 6368 C CA . MET A 1 791 ? -11.102 15.547 25.797 1 82.62 791 MET A CA 1
ATOM 6369 C C . MET A 1 791 ? -10.875 17.047 26.016 1 82.62 791 MET A C 1
ATOM 6371 O O . MET A 1 791 ? -11.773 17.844 25.781 1 82.62 791 MET A O 1
ATOM 6375 N N . ASN A 1 792 ? -9.672 17.438 26.562 1 92 792 ASN A N 1
ATOM 6376 C CA . ASN A 1 792 ? -9.32 18.844 26.766 1 92 792 ASN A CA 1
ATOM 6377 C C . ASN A 1 792 ? -7.812 19.078 26.656 1 92 792 ASN A C 1
ATOM 6379 O O . ASN A 1 792 ? -7.023 18.281 27.188 1 92 792 ASN A O 1
ATOM 6383 N N . SER A 1 793 ? -7.469 20.047 25.922 1 95.5 793 SER A N 1
ATOM 6384 C CA . SER A 1 793 ? -6.086 20.484 25.781 1 95.5 793 SER A CA 1
ATOM 6385 C C . SER A 1 793 ? -5.965 22 25.953 1 95.5 793 SER A C 1
ATOM 6387 O O . SER A 1 793 ? -6.84 22.75 25.531 1 95.5 793 SER A O 1
ATOM 6389 N N . PHE A 1 794 ? -4.902 22.375 26.562 1 96.5 794 PHE A N 1
ATOM 6390 C CA . PHE A 1 794 ? -4.633 23.797 26.703 1 96.5 794 PHE A CA 1
ATOM 6391 C C . PHE A 1 794 ? -3.656 24.281 25.641 1 96.5 794 PHE A C 1
ATOM 6393 O O . PHE A 1 794 ? -3.049 25.344 25.766 1 96.5 794 PHE A O 1
ATOM 6400 N N . SER A 1 795 ? -3.443 23.484 24.625 1 98 795 SER A N 1
ATOM 6401 C CA . SER A 1 795 ? -2.666 23.828 23.438 1 98 795 SER A CA 1
ATOM 6402 C C . SER A 1 795 ? -3.256 23.188 22.188 1 98 795 SER A C 1
ATOM 6404 O O . SER A 1 795 ? -2.818 22.109 21.766 1 98 795 SER A O 1
ATOM 6406 N N . HIS A 1 796 ? -4.164 23.812 21.578 1 98 796 HIS A N 1
ATOM 6407 C CA . HIS A 1 796 ? -4.871 23.375 20.375 1 98 796 HIS A CA 1
ATOM 6408 C C . HIS A 1 796 ? -5.125 24.547 19.422 1 98 796 HIS A C 1
ATOM 6410 O O . HIS A 1 796 ? -5.719 25.547 19.812 1 98 796 HIS A O 1
ATOM 6416 N N . TYR A 1 797 ? -4.812 24.375 18.172 1 97.44 797 TYR A N 1
ATOM 6417 C CA . TYR A 1 797 ? -4.66 25.578 17.359 1 97.44 797 TYR A CA 1
ATOM 6418 C C . TYR A 1 797 ? -5.957 25.906 16.625 1 97.44 797 TYR A C 1
ATOM 6420 O O . TYR A 1 797 ? -6.066 26.953 15.984 1 97.44 797 TYR A O 1
ATOM 6428 N N . ALA A 1 798 ? -6.996 25.125 16.703 1 96.5 798 ALA A N 1
ATOM 6429 C CA . ALA A 1 798 ? -8.18 25.297 15.867 1 96.5 798 ALA A CA 1
ATOM 6430 C C . ALA A 1 798 ? -8.781 26.688 16.047 1 96.5 798 ALA A C 1
ATOM 6432 O O . ALA A 1 798 ? -9.07 27.375 15.062 1 96.5 798 ALA A O 1
ATOM 6433 N N . PHE A 1 799 ? -8.969 27.156 17.266 1 97.5 799 PHE A N 1
ATOM 6434 C CA . PHE A 1 799 ? -9.602 28.438 17.516 1 97.5 799 PHE A CA 1
ATOM 6435 C C . PHE A 1 799 ? -8.625 29.578 17.234 1 97.5 799 PHE A C 1
ATOM 6437 O O . PHE A 1 799 ? -9.031 30.75 17.141 1 97.5 799 PHE A O 1
ATOM 6444 N N . GLY A 1 800 ? -7.336 29.234 17.047 1 98.25 800 GLY A N 1
ATOM 6445 C CA . GLY A 1 800 ? -6.379 30.234 16.578 1 98.25 800 GLY A CA 1
ATOM 6446 C C . GLY A 1 800 ? -6.559 30.594 15.117 1 98.25 800 GLY A C 1
ATOM 6447 O O . GLY A 1 800 ? -5.902 31.516 14.617 1 98.25 800 GLY A O 1
ATOM 6448 N N . SER A 1 801 ? -7.555 30.062 14.492 1 98 801 SER A N 1
ATOM 6449 C CA . SER A 1 801 ? -7.832 30.312 13.078 1 98 801 SER A CA 1
ATOM 6450 C C . SER A 1 801 ? -8.242 31.766 12.844 1 98 801 SER A C 1
ATOM 6452 O O . SER A 1 801 ? -8.258 32.219 11.703 1 98 801 SER A O 1
ATOM 6454 N N . VAL A 1 802 ? -8.484 32.531 13.836 1 97.88 802 VAL A N 1
ATOM 6455 C CA . VAL A 1 802 ? -8.836 33.938 13.734 1 97.88 802 VAL A CA 1
ATOM 6456 C C . VAL A 1 802 ? -7.672 34.719 13.148 1 97.88 802 VAL A C 1
ATOM 6458 O O . VAL A 1 802 ? -7.852 35.844 12.641 1 97.88 802 VAL A O 1
ATOM 6461 N N . ALA A 1 803 ? -6.48 34.094 13.156 1 98.56 803 ALA A N 1
ATOM 6462 C CA . ALA A 1 803 ? -5.32 34.781 12.586 1 98.56 803 ALA A CA 1
ATOM 6463 C C . ALA A 1 803 ? -5.574 35.188 11.133 1 98.56 803 ALA A C 1
ATOM 6465 O O . ALA A 1 803 ? -5.094 36.219 10.672 1 98.56 803 ALA A O 1
ATOM 6466 N N . GLU A 1 804 ? -6.273 34.406 10.445 1 98.5 804 GLU A N 1
ATOM 6467 C CA . GLU A 1 804 ? -6.629 34.719 9.07 1 98.5 804 GLU A CA 1
ATOM 6468 C C . GLU A 1 804 ? -7.387 36.062 9 1 98.5 804 GLU A C 1
ATOM 6470 O O . GLU A 1 804 ? -7.062 36.906 8.188 1 98.5 804 GLU A O 1
ATOM 6475 N N . TRP A 1 805 ? -8.398 36.25 9.828 1 98.62 805 TRP A N 1
ATOM 6476 C CA . TRP A 1 805 ? -9.156 37.469 9.875 1 98.62 805 TRP A CA 1
ATOM 6477 C C . TRP A 1 805 ? -8.266 38.656 10.297 1 98.62 805 TRP A C 1
ATOM 6479 O O . TRP A 1 805 ? -8.383 39.75 9.758 1 98.62 805 TRP A O 1
ATOM 6489 N N . MET A 1 806 ? -7.379 38.406 11.297 1 98.69 806 MET A N 1
ATOM 6490 C CA . MET A 1 806 ? -6.473 39.438 11.797 1 98.69 806 MET A CA 1
ATOM 6491 C C . MET A 1 806 ? -5.652 40.031 10.656 1 98.69 806 MET A C 1
ATOM 6493 O O . MET A 1 806 ? -5.473 41.25 10.594 1 98.69 806 MET A O 1
ATOM 6497 N N . PHE A 1 807 ? -5.258 39.25 9.766 1 98.56 807 PHE A N 1
ATOM 6498 C CA . PHE A 1 807 ? -4.371 39.75 8.727 1 98.56 807 PHE A CA 1
ATOM 6499 C C . PHE A 1 807 ? -5.164 40.156 7.488 1 98.56 807 PHE A C 1
ATOM 6501 O O . PHE A 1 807 ? -4.914 41.219 6.906 1 98.56 807 PHE A O 1
ATOM 6508 N N . GLN A 1 808 ? -6.133 39.406 7.086 1 98.12 808 GLN A N 1
ATOM 6509 C CA . GLN A 1 808 ? -6.891 39.719 5.875 1 98.12 808 GLN A CA 1
ATOM 6510 C C . GLN A 1 808 ? -7.738 40.969 6.059 1 98.12 808 GLN A C 1
ATOM 6512 O O . GLN A 1 808 ? -7.992 41.719 5.098 1 98.12 808 GLN A O 1
ATOM 6517 N N . HIS A 1 809 ? -8.219 41.219 7.305 1 98.12 809 HIS A N 1
ATOM 6518 C CA . HIS A 1 809 ? -9.188 42.312 7.484 1 98.12 809 HIS A CA 1
ATOM 6519 C C . HIS A 1 809 ? -8.68 43.344 8.477 1 98.12 809 HIS A C 1
ATOM 6521 O O . HIS A 1 809 ? -8.703 44.531 8.188 1 98.12 809 HIS A O 1
ATOM 6527 N N . ALA A 1 810 ? -8.203 42.906 9.633 1 98.44 810 ALA A N 1
ATOM 6528 C CA . ALA A 1 810 ? -7.723 43.906 10.586 1 98.44 810 ALA A CA 1
ATOM 6529 C C . ALA A 1 810 ? -6.508 44.656 10.047 1 98.44 810 ALA A C 1
ATOM 6531 O O . ALA A 1 810 ? -6.516 45.875 9.945 1 98.44 810 ALA A O 1
ATOM 6532 N N . VAL A 1 811 ? -5.473 43.844 9.664 1 98.44 811 VAL A N 1
ATOM 6533 C CA . VAL A 1 811 ? -4.289 44.469 9.055 1 98.44 811 VAL A CA 1
ATOM 6534 C C . VAL A 1 811 ? -4.578 44.812 7.602 1 98.44 811 VAL A C 1
ATOM 6536 O O . VAL A 1 811 ? -4.074 45.812 7.094 1 98.44 811 VAL A O 1
ATOM 6539 N N . GLY A 1 812 ? -5.328 44.031 6.922 1 98.5 812 GLY A N 1
ATOM 6540 C CA . GLY A 1 812 ? -5.816 44.281 5.578 1 98.5 812 GLY A CA 1
ATOM 6541 C C . GLY A 1 812 ? -4.898 43.781 4.492 1 98.5 812 GLY A C 1
ATOM 6542 O O . GLY A 1 812 ? -4.832 44.344 3.4 1 98.5 812 GLY A O 1
ATOM 6543 N N . ILE A 1 813 ? -4.145 42.656 4.695 1 98.69 813 ILE A N 1
ATOM 6544 C CA . ILE A 1 813 ? -3.201 42.125 3.719 1 98.69 813 ILE A CA 1
ATOM 6545 C C . ILE A 1 813 ? -3.754 40.812 3.121 1 98.69 813 ILE A C 1
ATOM 6547 O O . ILE A 1 813 ? -3.975 39.844 3.84 1 98.69 813 ILE A O 1
ATOM 6551 N N . ASP A 1 814 ? -3.967 40.812 1.878 1 98.19 814 ASP A N 1
ATOM 6552 C CA . ASP A 1 814 ? -4.371 39.594 1.156 1 98.19 814 ASP A CA 1
ATOM 6553 C C . ASP A 1 814 ? -3.82 39.594 -0.268 1 98.19 814 ASP A C 1
ATOM 6555 O O . ASP A 1 814 ? -3.068 40.5 -0.646 1 98.19 814 ASP A O 1
ATOM 6559 N N . THR A 1 815 ? -4.047 38.562 -0.977 1 97.81 815 THR A N 1
ATOM 6560 C CA . THR A 1 815 ? -3.596 38.438 -2.359 1 97.81 815 THR A CA 1
ATOM 6561 C C . THR A 1 815 ? -4.785 38.344 -3.311 1 97.81 815 THR A C 1
ATOM 6563 O O . THR A 1 815 ? -5.805 37.75 -2.984 1 97.81 815 THR A O 1
ATOM 6566 N N . GLU A 1 816 ? -4.75 39.062 -4.402 1 94.06 816 GLU A N 1
ATOM 6567 C CA . GLU A 1 816 ? -5.805 39 -5.41 1 94.06 816 GLU A CA 1
ATOM 6568 C C . GLU A 1 816 ? -5.758 37.719 -6.203 1 94.06 816 GLU A C 1
ATOM 6570 O O . GLU A 1 816 ? -6.785 37.062 -6.402 1 94.06 816 GLU A O 1
ATOM 6575 N N . ASP A 1 817 ? -4.625 37.438 -6.719 1 91.06 817 ASP A N 1
ATOM 6576 C CA . ASP A 1 817 ? -4.395 36.156 -7.391 1 91.06 817 ASP A CA 1
ATOM 6577 C C . ASP A 1 817 ? -3.562 35.219 -6.52 1 91.06 817 ASP A C 1
ATOM 6579 O O . ASP A 1 817 ? -3.785 35.125 -5.309 1 91.06 817 ASP A O 1
ATOM 6583 N N . ALA A 1 818 ? -2.584 34.594 -7.047 1 92.94 818 ALA A N 1
ATOM 6584 C CA . ALA A 1 818 ? -1.782 33.656 -6.258 1 92.94 818 ALA A CA 1
ATOM 6585 C C . ALA A 1 818 ? -0.374 34.188 -6.031 1 92.94 818 ALA A C 1
ATOM 6587 O O . ALA A 1 818 ? 0.173 34.906 -6.891 1 92.94 818 ALA A O 1
ATOM 6588 N N . GLY A 1 819 ? 0.138 33.969 -4.836 1 95.69 819 GLY A N 1
ATOM 6589 C CA . GLY A 1 819 ? 1.55 34.156 -4.559 1 95.69 819 GLY A CA 1
ATOM 6590 C C . GLY A 1 819 ? 1.882 35.594 -4.18 1 95.69 819 GLY A C 1
ATOM 6591 O O . GLY A 1 819 ? 3.053 35.969 -4.145 1 95.69 819 GLY A O 1
ATOM 6592 N N . TYR A 1 820 ? 0.921 36.531 -3.975 1 97.56 820 TYR A N 1
ATOM 6593 C CA . TYR A 1 820 ? 1.087 37.906 -3.461 1 97.56 820 TYR A CA 1
ATOM 6594 C C . TYR A 1 820 ? 1.884 38.75 -4.438 1 97.56 820 TYR A C 1
ATOM 6596 O O . TYR A 1 820 ? 2.67 39.594 -4.02 1 97.56 820 TYR A O 1
ATOM 6604 N N . ARG A 1 821 ? 1.801 38.438 -5.668 1 96.12 821 ARG A N 1
ATOM 6605 C CA . ARG A 1 821 ? 2.312 39.375 -6.68 1 96.12 821 ARG A CA 1
ATOM 6606 C C . ARG A 1 821 ? 1.396 40.562 -6.832 1 96.12 821 ARG A C 1
ATOM 6608 O O . ARG A 1 821 ? 1.868 41.719 -6.996 1 96.12 821 ARG A O 1
ATOM 6615 N N . ASN A 1 822 ? 0.18 40.281 -6.922 1 97.69 822 ASN A N 1
ATOM 6616 C CA . ASN A 1 822 ? -0.87 41.281 -6.832 1 97.69 822 ASN A CA 1
ATOM 6617 C C . ASN A 1 822 ? -1.527 41.312 -5.457 1 97.69 822 ASN A C 1
ATOM 6619 O O . ASN A 1 822 ? -2.381 40.469 -5.168 1 97.69 822 ASN A O 1
ATOM 6623 N N . ILE A 1 823 ? -1.204 42.312 -4.711 1 98.44 823 ILE A N 1
ATOM 6624 C CA . ILE A 1 823 ? -1.538 42.375 -3.291 1 98.44 823 ILE A CA 1
ATOM 6625 C C . ILE A 1 823 ? -2.816 43.188 -3.094 1 98.44 823 ILE A C 1
ATOM 6627 O O . ILE A 1 823 ? -3.098 44.094 -3.861 1 98.44 823 ILE A O 1
ATOM 6631 N N . ILE A 1 824 ? -3.57 42.812 -2.15 1 98.5 824 ILE A N 1
ATOM 6632 C CA . ILE A 1 824 ? -4.707 43.594 -1.675 1 98.5 824 ILE A CA 1
ATOM 6633 C C . ILE A 1 824 ? -4.383 44.219 -0.309 1 98.5 824 ILE A C 1
ATOM 6635 O O . ILE A 1 824 ? -3.93 43.5 0.595 1 98.5 824 ILE A O 1
ATOM 6639 N N . ILE A 1 825 ? -4.531 45.469 -0.18 1 98.56 825 ILE A N 1
ATOM 6640 C CA . ILE A 1 825 ? -4.52 46.156 1.107 1 98.56 825 ILE A CA 1
ATOM 6641 C C . ILE A 1 825 ? -5.895 46.781 1.389 1 98.56 825 ILE A C 1
ATOM 6643 O O . ILE A 1 825 ? -6.262 47.812 0.819 1 98.56 825 ILE A O 1
ATOM 6647 N N . LYS A 1 826 ? -6.594 46.188 2.273 1 97.88 826 LYS A N 1
ATOM 6648 C CA . LYS A 1 826 ? -7.953 46.594 2.588 1 97.88 826 LYS A CA 1
ATOM 6649 C C . LYS A 1 826 ? -8.258 46.406 4.07 1 97.88 826 LYS A C 1
ATOM 6651 O O . LYS A 1 826 ? -9.078 45.562 4.438 1 97.88 826 LYS A O 1
ATOM 6656 N N . PRO A 1 827 ? -7.684 47.219 4.949 1 97.31 827 PRO A N 1
ATOM 6657 C CA . PRO A 1 827 ? -7.961 47.062 6.379 1 97.31 827 PRO A CA 1
ATOM 6658 C C . PRO A 1 827 ? -9.391 47.438 6.75 1 97.31 827 PRO A C 1
ATOM 6660 O O . PRO A 1 827 ? -9.93 48.406 6.195 1 97.31 827 PRO A O 1
ATOM 6663 N N . SER A 1 828 ? -10.008 46.656 7.586 1 96.19 828 SER A N 1
ATOM 6664 C CA . SER A 1 828 ? -11.297 47 8.18 1 96.19 828 SER A CA 1
ATOM 6665 C C . SER A 1 828 ? -11.133 48.031 9.289 1 96.19 828 SER A C 1
ATOM 6667 O O . SER A 1 828 ? -11.016 47.688 10.461 1 96.19 828 SER A O 1
ATOM 6669 N N . ILE A 1 829 ? -11.281 49.25 8.984 1 95.44 829 ILE A N 1
ATOM 6670 C CA . ILE A 1 829 ? -11.078 50.344 9.938 1 95.44 829 ILE A CA 1
ATOM 6671 C C . ILE A 1 829 ? -12.367 50.625 10.695 1 95.44 829 ILE A C 1
ATOM 6673 O O . ILE A 1 829 ? -13.438 50.75 10.086 1 95.44 829 ILE A O 1
ATOM 6677 N N . SER A 1 830 ? -12.281 50.594 11.953 1 94.69 830 SER A N 1
ATOM 6678 C CA . SER A 1 830 ? -13.422 50.812 12.836 1 94.69 830 SER A CA 1
ATOM 6679 C C . SER A 1 830 ? -13.055 51.656 14.039 1 94.69 830 SER A C 1
ATOM 6681 O O . SER A 1 830 ? -11.906 51.656 14.492 1 94.69 830 SER A O 1
ATOM 6683 N N . LYS A 1 831 ? -14.055 52.375 14.586 1 94.25 831 LYS A N 1
ATOM 6684 C CA . LYS A 1 831 ? -13.836 53.188 15.773 1 94.25 831 LYS A CA 1
ATOM 6685 C C . LYS A 1 831 ? -13.734 52.312 17.031 1 94.25 831 LYS A C 1
ATOM 6687 O O . LYS A 1 831 ? -13.289 52.781 18.078 1 94.25 831 LYS A O 1
ATOM 6692 N N . GLU A 1 832 ? -14.039 51.062 16.828 1 95.56 832 GLU A N 1
ATOM 6693 C CA . GLU A 1 832 ? -13.93 50.125 17.938 1 95.56 832 GLU A CA 1
ATOM 6694 C C . GLU A 1 832 ? -12.469 49.844 18.281 1 95.56 832 GLU A C 1
ATOM 6696 O O . GLU A 1 832 ? -12.164 49.281 19.344 1 95.56 832 GLU A O 1
ATOM 6701 N N . MET A 1 833 ? -11.578 50.156 17.484 1 96.69 833 MET A N 1
ATOM 6702 C CA . MET A 1 833 ? -10.133 49.969 17.625 1 96.69 833 MET A CA 1
ATOM 6703 C C . MET A 1 833 ? -9.367 51.219 17.25 1 96.69 833 MET A C 1
ATOM 6705 O O . MET A 1 833 ? -9.633 51.812 16.203 1 96.69 833 MET A O 1
ATOM 6709 N N . ASP A 1 834 ? -8.391 51.562 18.047 1 96.75 834 ASP A N 1
ATOM 6710 C CA . ASP A 1 834 ? -7.684 52.812 17.797 1 96.75 834 ASP A CA 1
ATOM 6711 C C . ASP A 1 834 ? -6.602 52.656 16.734 1 96.75 834 ASP A C 1
ATOM 6713 O O . ASP A 1 834 ? -6.352 53.562 15.945 1 96.75 834 ASP A O 1
ATOM 6717 N N . TYR A 1 835 ? -5.953 51.562 16.844 1 97.5 835 TYR A N 1
ATOM 6718 C CA . TYR A 1 835 ? -4.938 51.312 15.82 1 97.5 835 TYR A CA 1
ATOM 6719 C C . TYR A 1 835 ? -4.703 49.844 15.641 1 97.5 835 TYR A C 1
ATOM 6721 O O . TYR A 1 835 ? -5.004 49.031 16.531 1 97.5 835 TYR A O 1
ATOM 6729 N N . ILE A 1 836 ? -4.219 49.469 14.5 1 98.31 836 ILE A N 1
ATOM 6730 C CA . ILE A 1 836 ? -3.707 48.156 14.133 1 98.31 836 ILE A CA 1
ATOM 6731 C C . ILE A 1 836 ? -2.424 48.312 13.32 1 98.31 836 ILE A C 1
ATOM 6733 O O . ILE A 1 836 ? -2.311 49.219 12.492 1 98.31 836 ILE A O 1
ATOM 6737 N N . ASN A 1 837 ? -1.434 47.562 13.578 1 98.06 837 ASN A N 1
ATOM 6738 C CA . ASN A 1 837 ? -0.252 47.438 12.734 1 98.06 837 ASN A CA 1
ATOM 6739 C C . ASN A 1 837 ? 0.17 45.969 12.562 1 98.06 837 ASN A C 1
ATOM 6741 O O . ASN A 1 837 ? 0.002 45.156 13.477 1 98.06 837 ASN A O 1
ATOM 6745 N N . GLY A 1 838 ? 0.666 45.625 11.453 1 98.5 838 GLY A N 1
ATOM 6746 C CA . GLY A 1 838 ? 1.117 44.281 11.188 1 98.5 838 GLY A CA 1
ATOM 6747 C C . GLY A 1 838 ? 1.917 44.156 9.898 1 98.5 838 GLY A C 1
ATOM 6748 O O . GLY A 1 838 ? 1.911 45.062 9.07 1 98.5 838 GLY A O 1
ATOM 6749 N N . SER A 1 839 ? 2.635 43.125 9.797 1 98.69 839 SER A N 1
ATOM 6750 C CA . SER A 1 839 ? 3.383 42.781 8.594 1 98.69 839 SER A CA 1
ATOM 6751 C C . SER A 1 839 ? 3.281 41.281 8.289 1 98.69 839 SER A C 1
ATOM 6753 O O . SER A 1 839 ? 2.951 40.5 9.172 1 98.69 839 SER A O 1
ATOM 6755 N N . TYR A 1 840 ? 3.438 40.875 7.07 1 98.62 840 TYR A N 1
ATOM 6756 C CA . TYR A 1 840 ? 3.445 39.5 6.59 1 98.62 840 TYR A CA 1
ATOM 6757 C C . TYR A 1 840 ? 4.57 39.281 5.586 1 98.62 840 TYR A C 1
ATOM 6759 O O . TYR A 1 840 ? 4.641 39.969 4.566 1 98.62 840 TYR A O 1
ATOM 6767 N N . LYS A 1 841 ? 5.445 38.312 5.895 1 98.31 841 LYS A N 1
ATOM 6768 C CA . LYS A 1 841 ? 6.516 37.938 4.977 1 98.31 841 LYS A CA 1
ATOM 6769 C C . LYS A 1 841 ? 6.023 36.938 3.936 1 98.31 841 LYS A C 1
ATOM 6771 O O . LYS A 1 841 ? 6.109 35.75 4.145 1 98.31 841 LYS A O 1
ATOM 6776 N N . SER A 1 842 ? 5.641 37.469 2.824 1 97.94 842 SER A N 1
ATOM 6777 C CA . SER A 1 842 ? 5.184 36.625 1.733 1 97.94 842 SER A CA 1
ATOM 6778 C C . SER A 1 842 ? 6.363 36.031 0.965 1 97.94 842 SER A C 1
ATOM 6780 O O . SER A 1 842 ? 7.52 36.375 1.239 1 97.94 842 SER A O 1
ATOM 6782 N N . ILE A 1 843 ? 6.098 35.156 0.021 1 97.06 843 ILE A N 1
ATOM 6783 C CA . ILE A 1 843 ? 7.113 34.531 -0.8 1 97.06 843 ILE A CA 1
ATOM 6784 C C . ILE A 1 843 ? 7.82 35.562 -1.661 1 97.06 843 ILE A C 1
ATOM 6786 O O . ILE A 1 843 ? 8.93 35.344 -2.148 1 97.06 843 ILE A O 1
ATOM 6790 N N . ASN A 1 844 ? 7.223 36.812 -1.845 1 97.06 844 ASN A N 1
ATOM 6791 C CA . ASN A 1 844 ? 7.809 37.875 -2.643 1 97.06 844 ASN A CA 1
ATOM 6792 C C . ASN A 1 844 ? 8.43 38.938 -1.76 1 97.06 844 ASN A C 1
ATOM 6794 O O . ASN A 1 844 ? 8.922 39.969 -2.264 1 97.06 844 ASN A O 1
ATOM 6798 N N . GLY A 1 845 ? 8.367 38.75 -0.47 1 97.62 845 GLY A N 1
ATOM 6799 C CA . GLY A 1 845 ? 8.914 39.75 0.447 1 97.62 845 GLY A CA 1
ATOM 6800 C C . GLY A 1 845 ? 7.914 40.219 1.486 1 97.62 845 GLY A C 1
ATOM 6801 O O . GLY A 1 845 ? 6.77 39.75 1.499 1 97.62 845 GLY A O 1
ATOM 6802 N N . THR A 1 846 ? 8.312 41.125 2.33 1 98.25 846 THR A N 1
ATOM 6803 C CA . THR A 1 846 ? 7.516 41.562 3.475 1 98.25 846 THR A CA 1
ATOM 6804 C C . THR A 1 846 ? 6.52 42.625 3.072 1 98.25 846 THR A C 1
ATOM 6806 O O . THR A 1 846 ? 6.891 43.625 2.42 1 98.25 846 THR A O 1
ATOM 6809 N N . ILE A 1 847 ? 5.285 42.469 3.381 1 98.81 847 ILE A N 1
ATOM 6810 C CA . ILE A 1 847 ? 4.195 43.438 3.23 1 98.81 847 ILE A CA 1
ATOM 6811 C C . ILE A 1 847 ? 3.814 44 4.598 1 98.81 847 ILE A C 1
ATOM 6813 O O . ILE A 1 847 ? 3.635 43.25 5.559 1 98.81 847 ILE A O 1
ATOM 6817 N N . SER A 1 848 ? 3.715 45.281 4.715 1 98.62 848 SER A N 1
ATOM 6818 C CA . SER A 1 848 ? 3.301 45.875 5.977 1 98.62 848 SER A CA 1
ATOM 6819 C C . SER A 1 848 ? 2.104 46.812 5.781 1 98.62 848 SER A C 1
ATOM 6821 O O . SER A 1 848 ? 1.989 47.469 4.75 1 98.62 848 SER A O 1
ATOM 6823 N N . SER A 1 849 ? 1.225 46.844 6.695 1 98.75 849 SER A N 1
ATOM 6824 C CA . SER A 1 849 ? 0.053 47.719 6.73 1 98.75 849 SER A CA 1
ATOM 6825 C C . SER A 1 849 ? -0.283 48.125 8.156 1 98.75 849 SER A C 1
ATOM 6827 O O . SER A 1 849 ? -0.239 47.312 9.078 1 98.75 849 SER A O 1
ATOM 6829 N N . ALA A 1 850 ? -0.529 49.375 8.328 1 98.56 850 ALA A N 1
ATOM 6830 C CA . ALA A 1 850 ? -0.888 49.938 9.625 1 98.56 850 ALA A CA 1
ATOM 6831 C C . ALA A 1 850 ? -1.882 51.094 9.477 1 98.56 850 ALA A C 1
ATOM 6833 O O . ALA A 1 850 ? -1.806 51.875 8.516 1 98.56 850 ALA A O 1
ATOM 6834 N N . TRP A 1 851 ? -2.793 51.25 10.438 1 98.12 851 TRP A N 1
ATOM 6835 C CA . TRP A 1 851 ? -3.689 52.375 10.484 1 98.12 851 TRP A CA 1
ATOM 6836 C C . TRP A 1 851 ? -3.914 52.844 11.922 1 98.12 851 TRP A C 1
ATOM 6838 O O . TRP A 1 851 ? -3.809 52.062 12.859 1 98.12 851 TRP A O 1
ATOM 6848 N N . ASN A 1 852 ? -4.152 54.062 12.148 1 96.88 852 ASN A N 1
ATOM 6849 C CA . ASN A 1 852 ? -4.438 54.625 13.461 1 96.88 852 ASN A CA 1
ATOM 6850 C C . ASN A 1 852 ? -5.32 55.875 13.352 1 96.88 852 ASN A C 1
ATOM 6852 O O . ASN A 1 852 ? -5.176 56.688 12.422 1 96.88 852 ASN A O 1
ATOM 6856 N N . TRP A 1 853 ? -6.23 56.031 14.258 1 96.06 853 TRP A N 1
ATOM 6857 C CA . TRP A 1 853 ? -7.086 57.219 14.359 1 96.06 853 TRP A CA 1
ATOM 6858 C C . TRP A 1 853 ? -6.32 58.406 14.953 1 96.06 853 TRP A C 1
ATOM 6860 O O . TRP A 1 853 ? -5.598 58.25 15.945 1 96.06 853 TRP A O 1
ATOM 6870 N N . LYS A 1 854 ? -6.398 59.438 14.289 1 93.69 854 LYS A N 1
ATOM 6871 C CA . LYS A 1 854 ? -5.961 60.719 14.805 1 93.69 854 LYS A CA 1
ATOM 6872 C C . LYS A 1 854 ? -7.086 61.75 14.75 1 93.69 854 LYS A C 1
ATOM 6874 O O . LYS A 1 854 ? -7.164 62.531 13.805 1 93.69 854 LYS A O 1
ATOM 6879 N N . GLY A 1 855 ? -7.723 61.875 15.836 1 90.69 855 GLY A N 1
ATOM 6880 C CA . GLY A 1 855 ? -8.93 62.656 15.797 1 90.69 855 GLY A CA 1
ATOM 6881 C C . GLY A 1 855 ? -9.977 62.125 14.836 1 90.69 855 GLY A C 1
ATOM 6882 O O . GLY A 1 855 ? -10.453 61 15 1 90.69 855 GLY A O 1
ATOM 6883 N N . LYS A 1 856 ? -10.211 62.938 13.789 1 89.81 856 LYS A N 1
ATOM 6884 C CA . LYS A 1 856 ? -11.219 62.562 12.82 1 89.81 856 LYS A CA 1
ATOM 6885 C C . LYS A 1 856 ? -10.578 62 11.539 1 89.81 856 LYS A C 1
ATOM 6887 O O . LYS A 1 856 ? -11.273 61.656 10.586 1 89.81 856 LYS A O 1
ATOM 6892 N N . GLU A 1 857 ? -9.289 61.906 11.68 1 93.81 857 GLU A N 1
ATOM 6893 C CA . GLU A 1 857 ? -8.539 61.406 10.531 1 93.81 857 GLU A CA 1
ATOM 6894 C C . GLU A 1 857 ? -7.926 60.062 10.82 1 93.81 857 GLU A C 1
ATOM 6896 O O . GLU A 1 857 ? -7.727 59.688 11.977 1 93.81 857 GLU A O 1
ATOM 6901 N N . VAL A 1 858 ? -7.723 59.312 9.734 1 96.56 858 VAL A N 1
ATOM 6902 C CA . VAL A 1 858 ? -7.027 58.062 9.828 1 96.56 858 VAL A CA 1
ATOM 6903 C C . VAL A 1 858 ? -5.707 58.125 9.062 1 96.56 858 VAL A C 1
ATOM 6905 O O . VAL A 1 858 ? -5.672 58.594 7.922 1 96.56 858 VAL A O 1
ATOM 6908 N N . LEU A 1 859 ? -4.672 57.75 9.734 1 97.25 859 LEU A N 1
ATOM 6909 C CA . LEU A 1 859 ? -3.377 57.562 9.086 1 97.25 859 LEU A CA 1
ATOM 6910 C C . LEU A 1 859 ? -3.168 56.125 8.672 1 97.25 859 LEU A C 1
ATOM 6912 O O . LEU A 1 859 ? -3.373 55.188 9.477 1 97.25 859 LEU A O 1
ATOM 6916 N N . ILE A 1 860 ? -2.822 55.875 7.461 1 97.94 860 ILE A N 1
ATOM 6917 C CA . ILE A 1 860 ? -2.559 54.531 6.93 1 97.94 860 ILE A CA 1
ATOM 6918 C C . ILE A 1 860 ? -1.131 54.469 6.395 1 97.94 860 ILE A C 1
ATOM 6920 O O . ILE A 1 860 ? -0.753 55.25 5.512 1 97.94 860 ILE A O 1
ATOM 6924 N N . ASN A 1 861 ? -0.313 53.594 6.902 1 98.19 861 ASN A N 1
ATOM 6925 C CA . ASN A 1 861 ? 1.055 53.375 6.453 1 98.19 861 ASN A CA 1
ATOM 6926 C C . ASN A 1 861 ? 1.205 52 5.812 1 98.19 861 ASN A C 1
ATOM 6928 O O . ASN A 1 861 ? 0.775 51 6.379 1 98.19 861 ASN A O 1
ATOM 6932 N N . ILE A 1 862 ? 1.774 51.969 4.641 1 98.38 862 ILE A N 1
ATOM 6933 C CA . ILE A 1 862 ? 1.858 50.75 3.863 1 98.38 862 ILE A CA 1
ATOM 6934 C C . ILE A 1 862 ? 3.266 50.594 3.291 1 98.38 862 ILE A C 1
ATOM 6936 O O . ILE A 1 862 ? 3.895 51.562 2.895 1 98.38 862 ILE A O 1
ATOM 6940 N N . GLU A 1 863 ? 3.781 49.375 3.311 1 98.44 863 GLU A N 1
ATOM 6941 C CA . GLU A 1 863 ? 5.004 49 2.604 1 98.44 863 GLU A CA 1
ATOM 6942 C C . GLU A 1 863 ? 4.766 47.812 1.674 1 98.44 863 GLU A C 1
ATOM 6944 O O . GLU A 1 863 ? 4.258 46.781 2.102 1 98.44 863 GLU A O 1
ATOM 6949 N N . ILE A 1 864 ? 5.125 48 0.437 1 98.5 864 ILE A N 1
ATOM 6950 C CA . ILE A 1 864 ? 4.938 47 -0.598 1 98.5 864 ILE A CA 1
ATOM 6951 C C . ILE A 1 864 ? 6.297 46.531 -1.109 1 98.5 864 ILE A C 1
ATOM 6953 O O . ILE A 1 864 ? 7.145 47.344 -1.479 1 98.5 864 ILE A O 1
ATOM 6957 N N . PRO A 1 865 ? 6.535 45.219 -1.172 1 98.19 865 PRO A N 1
ATOM 6958 C CA . PRO A 1 865 ? 7.848 44.75 -1.6 1 98.19 865 PRO A CA 1
ATOM 6959 C C . PRO A 1 865 ? 8.094 44.938 -3.092 1 98.19 865 PRO A C 1
ATOM 6961 O O . PRO A 1 865 ? 7.148 45.031 -3.873 1 98.19 865 PRO A O 1
ATOM 6964 N N . VAL A 1 866 ? 9.375 44.938 -3.451 1 97.81 866 VAL A N 1
ATOM 6965 C CA . VAL A 1 866 ? 9.805 45.062 -4.836 1 97.81 866 VAL A CA 1
ATOM 6966 C C . VAL A 1 866 ? 9.156 44 -5.699 1 97.81 866 VAL A C 1
ATOM 6968 O O . VAL A 1 866 ? 8.93 42.875 -5.234 1 97.81 866 VAL A O 1
ATOM 6971 N N . ASN A 1 867 ? 8.867 44.375 -6.914 1 97.5 867 ASN A N 1
ATOM 6972 C CA . ASN A 1 867 ? 8.414 43.438 -7.938 1 97.5 867 ASN A CA 1
ATOM 6973 C C . ASN A 1 867 ? 6.965 43.031 -7.723 1 97.5 867 ASN A C 1
ATOM 6975 O O . ASN A 1 867 ? 6.52 42 -8.242 1 97.5 867 ASN A O 1
ATOM 6979 N N . THR A 1 868 ? 6.234 43.781 -6.805 1 97.81 868 THR A N 1
ATOM 6980 C CA . THR A 1 868 ? 4.816 43.531 -6.555 1 97.81 868 THR A CA 1
ATOM 6981 C C . THR A 1 868 ? 4.012 44.812 -6.695 1 97.81 868 THR A C 1
ATOM 6983 O O . THR A 1 868 ? 4.586 45.906 -6.801 1 97.81 868 THR A O 1
ATOM 6986 N N . THR A 1 869 ? 2.721 44.594 -6.844 1 97.88 869 THR A N 1
ATOM 6987 C CA . THR A 1 869 ? 1.762 45.688 -6.887 1 97.88 869 THR A CA 1
ATOM 6988 C C . THR A 1 869 ? 0.646 45.469 -5.867 1 97.88 869 THR A C 1
ATOM 6990 O O . THR A 1 869 ? 0.398 44.344 -5.441 1 97.88 869 THR A O 1
ATOM 6993 N N . ALA A 1 870 ? 0.028 46.625 -5.465 1 98.44 870 ALA A N 1
ATOM 6994 C CA . ALA A 1 870 ? -1.043 46.5 -4.48 1 98.44 870 ALA A CA 1
ATOM 6995 C C . ALA A 1 870 ? -2.24 47.344 -4.855 1 98.44 870 ALA A C 1
ATOM 6997 O O . ALA A 1 870 ? -2.074 48.469 -5.328 1 98.44 870 ALA A O 1
ATOM 6998 N N . LYS A 1 871 ? -3.389 46.844 -4.734 1 98.44 871 LYS A N 1
ATOM 6999 C CA . LYS A 1 871 ? -4.617 47.625 -4.688 1 98.44 871 LYS A CA 1
ATOM 7000 C C . LYS A 1 871 ? -4.953 48.031 -3.258 1 98.44 871 LYS A C 1
ATOM 7002 O O . LYS A 1 871 ? -5.16 47.156 -2.395 1 98.44 871 LYS A O 1
ATOM 7007 N N . VAL A 1 872 ? -4.984 49.281 -3.029 1 98.12 872 VAL A N 1
ATOM 7008 C CA . VAL A 1 872 ? -5.246 49.844 -1.701 1 98.12 872 VAL A CA 1
ATOM 7009 C C . VAL A 1 872 ? -6.668 50.406 -1.638 1 98.12 872 VAL A C 1
ATOM 7011 O O . VAL A 1 872 ? -7.023 51.281 -2.398 1 98.12 872 VAL A O 1
ATOM 7014 N N . HIS A 1 873 ? -7.406 49.906 -0.741 1 97.12 873 HIS A N 1
ATOM 7015 C CA . HIS A 1 873 ? -8.789 50.344 -0.543 1 97.12 873 HIS A CA 1
ATOM 7016 C C . HIS A 1 873 ? -8.883 51.375 0.576 1 97.12 873 HIS A C 1
ATOM 7018 O O . HIS A 1 873 ? -8.695 51.031 1.749 1 97.12 873 HIS A O 1
ATOM 7024 N N . ILE A 1 874 ? -9.156 52.594 0.239 1 95.69 874 ILE A N 1
ATOM 7025 C CA . ILE A 1 874 ? -9.297 53.688 1.2 1 95.69 874 ILE A CA 1
ATOM 7026 C C . ILE A 1 874 ? -10.773 53.969 1.451 1 95.69 874 ILE A C 1
ATOM 7028 O O . ILE A 1 874 ? -11.531 54.219 0.512 1 95.69 874 ILE A O 1
ATOM 7032 N N . PRO A 1 875 ? -11.227 53.938 2.711 1 93 875 PRO A N 1
ATOM 7033 C CA . PRO A 1 875 ? -12.656 54 3.018 1 93 875 PRO A CA 1
ATOM 7034 C C . PRO A 1 875 ? -13.227 55.406 2.965 1 93 875 PRO A C 1
ATOM 7036 O O . PRO A 1 875 ? -13.828 55.875 3.936 1 93 875 PRO A O 1
ATOM 7039 N N . THR A 1 876 ? -13.086 56.094 1.903 1 92 876 THR A N 1
ATOM 7040 C CA . THR A 1 876 ? -13.75 57.375 1.629 1 92 876 THR A CA 1
ATOM 7041 C C . THR A 1 876 ? -14.055 57.5 0.141 1 92 876 THR A C 1
ATOM 7043 O O . THR A 1 876 ? -13.289 57.031 -0.703 1 92 876 THR A O 1
ATOM 7046 N N . ALA A 1 877 ? -15.148 58.125 -0.163 1 90 877 ALA A N 1
ATOM 7047 C CA . ALA A 1 877 ? -15.562 58.344 -1.548 1 90 877 ALA A CA 1
ATOM 7048 C C . ALA A 1 877 ? -14.898 59.594 -2.129 1 90 877 ALA A C 1
ATOM 7050 O O . ALA A 1 877 ? -14.844 59.781 -3.35 1 90 877 ALA A O 1
ATOM 7051 N N . GLU A 1 878 ? -14.406 60.5 -1.319 1 91.25 878 GLU A N 1
ATOM 7052 C CA . GLU A 1 878 ? -13.898 61.781 -1.763 1 91.25 878 GLU A CA 1
ATOM 7053 C C . GLU A 1 878 ? -12.375 61.75 -1.9 1 91.25 878 GLU A C 1
ATOM 7055 O O . GLU A 1 878 ? -11.656 61.812 -0.901 1 91.25 878 GLU A O 1
ATOM 7060 N N . ILE A 1 879 ? -11.93 61.844 -2.961 1 93.56 879 ILE A N 1
ATOM 7061 C CA . ILE A 1 879 ? -10.5 61.812 -3.271 1 93.56 879 ILE A CA 1
ATOM 7062 C C . ILE A 1 879 ? -9.781 62.969 -2.58 1 93.56 879 ILE A C 1
ATOM 7064 O O . ILE A 1 879 ? -8.648 62.812 -2.129 1 93.56 879 ILE A O 1
ATOM 7068 N N . SER A 1 880 ? -10.492 64.062 -2.455 1 92.31 880 SER A N 1
ATOM 7069 C CA . SER A 1 880 ? -9.898 65.25 -1.849 1 92.31 880 SER A CA 1
ATOM 7070 C C . SER A 1 880 ? -9.594 65.062 -0.372 1 92.31 880 SER A C 1
ATOM 7072 O O . SER A 1 880 ? -8.812 65.812 0.227 1 92.31 880 SER A O 1
ATOM 7074 N N . ASN A 1 881 ? -10.188 64.062 0.142 1 93.88 881 ASN A N 1
ATOM 7075 C CA . ASN A 1 881 ? -9.992 63.719 1.555 1 93.88 881 ASN A CA 1
ATOM 7076 C C . ASN A 1 881 ? -8.75 62.875 1.777 1 93.88 881 ASN A C 1
ATOM 7078 O O . ASN A 1 881 ? -8.422 62.531 2.916 1 93.88 881 ASN A O 1
ATOM 7082 N N . ILE A 1 882 ? -8.078 62.5 0.713 1 96.5 882 ILE A N 1
ATOM 7083 C CA . ILE A 1 882 ? -6.93 61.594 0.808 1 96.5 882 ILE A CA 1
ATOM 7084 C C . ILE A 1 882 ? -5.652 62.375 0.439 1 96.5 882 ILE A C 1
ATOM 7086 O O . ILE A 1 882 ? -5.574 62.969 -0.628 1 96.5 882 ILE A O 1
ATOM 7090 N N . LYS A 1 883 ? -4.73 62.312 1.277 1 95.94 883 LYS A N 1
ATOM 7091 C CA . LYS A 1 883 ? -3.395 62.844 1.003 1 95.94 883 LYS A CA 1
ATOM 7092 C C . LYS A 1 883 ? -2.334 61.75 1.198 1 95.94 883 LYS A C 1
ATOM 7094 O O . LYS A 1 883 ? -2.504 60.844 2.021 1 95.94 883 LYS A O 1
ATOM 7099 N N . GLU A 1 884 ? -1.405 61.781 0.475 1 96.19 884 GLU A N 1
ATOM 7100 C CA . GLU A 1 884 ? -0.182 61.031 0.708 1 96.19 884 GLU A CA 1
ATOM 7101 C C . GLU A 1 884 ? 0.944 61.938 1.203 1 96.19 884 GLU A C 1
ATOM 7103 O O . GLU A 1 884 ? 1.416 62.781 0.47 1 96.19 884 GLU A O 1
ATOM 7108 N N . GLY A 1 885 ? 1.289 61.594 2.393 1 90.69 885 GLY A N 1
ATOM 7109 C CA . GLY A 1 885 ? 2.076 62.625 3.035 1 90.69 885 GLY A CA 1
ATOM 7110 C C . GLY A 1 885 ? 1.336 63.938 3.156 1 90.69 885 GLY A C 1
ATOM 7111 O O . GLY A 1 885 ? 0.26 64 3.754 1 90.69 885 GLY A O 1
ATOM 7112 N N . ASN A 1 886 ? 1.844 64.938 2.516 1 89.38 886 ASN A N 1
ATOM 7113 C CA . ASN A 1 886 ? 1.193 66.25 2.523 1 89.38 886 ASN A CA 1
ATOM 7114 C C . ASN A 1 886 ? 0.71 66.625 1.131 1 89.38 886 ASN A C 1
ATOM 7116 O O . ASN A 1 886 ? 0.26 67.75 0.92 1 89.38 886 ASN A O 1
ATOM 7120 N N . LYS A 1 887 ? 0.664 65.625 0.276 1 94.31 887 LYS A N 1
ATOM 7121 C CA . LYS A 1 887 ? 0.311 65.938 -1.108 1 94.31 887 LYS A CA 1
ATOM 7122 C C . LYS A 1 887 ? -1.035 65.312 -1.478 1 94.31 887 LYS A C 1
ATOM 7124 O O . LYS A 1 887 ? -1.368 64.25 -1.017 1 94.31 887 LYS A O 1
ATOM 7129 N N . THR A 1 888 ? -1.634 66.062 -2.334 1 93.5 888 THR A N 1
ATOM 7130 C CA . THR A 1 888 ? -2.836 65.438 -2.916 1 93.5 888 THR A CA 1
ATOM 7131 C C . THR A 1 888 ? -2.475 64.312 -3.865 1 93.5 888 THR A C 1
ATOM 7133 O O . THR A 1 888 ? -1.379 64.312 -4.43 1 93.5 888 THR A O 1
ATOM 7136 N N . LEU A 1 889 ? -3.324 63.406 -4.086 1 93.94 889 LEU A N 1
ATOM 7137 C CA . LEU A 1 889 ? -3.041 62.188 -4.832 1 93.94 889 LEU A CA 1
ATOM 7138 C C . LEU A 1 889 ? -2.627 62.531 -6.266 1 93.94 889 LEU A C 1
ATOM 7140 O O . LEU A 1 889 ? -1.794 61.812 -6.848 1 93.94 889 LEU A O 1
ATOM 7144 N N . SER A 1 890 ? -3.225 63.5 -6.84 1 88.94 890 SER A N 1
ATOM 7145 C CA . SER A 1 890 ? -2.969 63.875 -8.227 1 88.94 890 SER A CA 1
ATOM 7146 C C . SER A 1 890 ? -1.521 64.312 -8.43 1 88.94 890 SER A C 1
ATOM 7148 O O . SER A 1 890 ? -1.01 64.25 -9.555 1 88.94 890 SER A O 1
ATOM 7150 N N . LYS A 1 891 ? -0.907 64.625 -7.441 1 91.12 891 LYS A N 1
ATOM 7151 C CA . LYS A 1 891 ? 0.46 65.125 -7.535 1 91.12 891 LYS A CA 1
ATOM 7152 C C . LYS A 1 891 ? 1.476 64.062 -7.266 1 91.12 891 LYS A C 1
ATOM 7154 O O . LYS A 1 891 ? 2.686 64.25 -7.32 1 91.12 891 LYS A O 1
ATOM 7159 N N . VAL A 1 892 ? 0.969 63 -6.902 1 93.19 892 VAL A N 1
ATOM 7160 C CA . VAL A 1 892 ? 1.867 61.875 -6.605 1 93.19 892 VAL A CA 1
ATOM 7161 C C . VAL A 1 892 ? 1.882 60.906 -7.777 1 93.19 892 VAL A C 1
ATOM 7163 O O . VAL A 1 892 ? 0.977 60.062 -7.914 1 93.19 892 VAL A O 1
ATOM 7166 N N . VAL A 1 893 ? 2.863 60.812 -8.586 1 90.25 893 VAL A N 1
ATOM 7167 C CA . VAL A 1 893 ? 2.977 60.094 -9.844 1 90.25 893 VAL A CA 1
ATOM 7168 C C . VAL A 1 893 ? 2.963 58.594 -9.586 1 90.25 893 VAL A C 1
ATOM 7170 O O . VAL A 1 893 ? 2.502 57.812 -10.422 1 90.25 893 VAL A O 1
ATOM 7173 N N . SER A 1 894 ? 3.371 58.156 -8.469 1 92.44 894 SER A N 1
ATOM 7174 C CA . SER A 1 894 ? 3.521 56.719 -8.172 1 92.44 894 SER A CA 1
ATOM 7175 C C . SER A 1 894 ? 2.191 56.094 -7.77 1 92.44 894 SER A C 1
ATOM 7177 O O . SER A 1 894 ? 2.119 54.906 -7.5 1 92.44 894 SER A O 1
ATOM 7179 N N . ILE A 1 895 ? 1.136 56.844 -7.703 1 96.5 895 ILE A N 1
ATOM 7180 C CA . ILE A 1 895 ? -0.17 56.344 -7.27 1 96.5 895 ILE A CA 1
ATOM 7181 C C . ILE A 1 895 ? -1.176 56.5 -8.414 1 96.5 895 ILE A C 1
ATOM 7183 O O . ILE A 1 895 ? -1.281 57.562 -9.031 1 96.5 895 ILE A O 1
ATOM 7187 N N . THR A 1 896 ? -1.842 55.469 -8.758 1 96.56 896 THR A N 1
ATOM 7188 C CA . THR A 1 896 ? -2.918 55.5 -9.742 1 96.56 896 THR A CA 1
ATOM 7189 C C . THR A 1 896 ? -4.273 55.312 -9.062 1 96.56 896 THR A C 1
ATOM 7191 O O . THR A 1 896 ? -4.453 54.375 -8.281 1 96.56 896 THR A O 1
ATOM 7194 N N . ILE A 1 897 ? -5.168 56.156 -9.297 1 95.81 897 ILE A N 1
ATOM 7195 C CA . ILE A 1 897 ? -6.531 56 -8.805 1 95.81 897 ILE A CA 1
ATOM 7196 C C . ILE A 1 897 ? -7.309 55.062 -9.734 1 95.81 897 ILE A C 1
ATOM 7198 O O . ILE A 1 897 ? -7.512 55.375 -10.906 1 95.81 897 ILE A O 1
ATOM 7202 N N . LEU A 1 898 ? -7.684 54 -9.289 1 95.38 898 LEU A N 1
ATOM 7203 C CA . LEU A 1 898 ? -8.391 53.031 -10.117 1 95.38 898 LEU A CA 1
ATOM 7204 C C . LEU A 1 898 ? -9.883 53.312 -10.148 1 95.38 898 LEU A C 1
ATOM 7206 O O . LEU A 1 898 ? -10.508 53.219 -11.211 1 95.38 898 LEU A O 1
ATOM 7210 N N . GLU A 1 899 ? -10.422 53.5 -8.984 1 93.25 899 GLU A N 1
ATOM 7211 C CA . GLU A 1 899 ? -11.859 53.688 -8.852 1 93.25 899 GLU A CA 1
ATOM 7212 C C . GLU A 1 899 ? -12.188 54.469 -7.574 1 93.25 899 GLU A C 1
ATOM 7214 O O . GLU A 1 899 ? -11.469 54.375 -6.578 1 93.25 899 GLU A O 1
ATOM 7219 N N . SER A 1 900 ? -13.18 55.281 -7.66 1 90.94 900 SER A N 1
ATOM 7220 C CA . SER A 1 900 ? -13.789 55.906 -6.492 1 90.94 900 SER A CA 1
ATOM 7221 C C . SER A 1 900 ? -15.305 55.75 -6.512 1 90.94 900 SER A C 1
ATOM 7223 O O . SER A 1 900 ? -15.977 56.219 -7.438 1 90.94 900 SER A O 1
ATOM 7225 N N . ASN A 1 901 ? -15.758 54.969 -5.621 1 89.75 901 ASN A N 1
ATOM 7226 C CA . ASN A 1 901 ? -17.203 54.781 -5.535 1 89.75 901 ASN A CA 1
ATOM 7227 C C . ASN A 1 901 ? -17.766 55.312 -4.23 1 89.75 901 ASN A C 1
ATOM 7229 O O . ASN A 1 901 ? -17.094 56.062 -3.525 1 89.75 901 ASN A O 1
ATOM 7233 N N . ASP A 1 902 ? -19.062 55.094 -3.977 1 84 902 ASP A N 1
ATOM 7234 C CA . ASP A 1 902 ? -19.766 55.688 -2.842 1 84 902 ASP A CA 1
ATOM 7235 C C . ASP A 1 902 ? -19.172 55.188 -1.518 1 84 902 ASP A C 1
ATOM 7237 O O . ASP A 1 902 ? -19.328 55.844 -0.484 1 84 902 ASP A O 1
ATOM 7241 N N . GLN A 1 903 ? -18.344 54.125 -1.602 1 86.56 903 GLN A N 1
ATOM 7242 C CA . GLN A 1 903 ? -17.922 53.5 -0.351 1 86.56 903 GLN A CA 1
ATOM 7243 C C . GLN A 1 903 ? -16.406 53.688 -0.136 1 86.56 903 GLN A C 1
ATOM 7245 O O . GLN A 1 903 ? -15.945 53.719 1.004 1 86.56 903 GLN A O 1
ATOM 7250 N N . GLU A 1 904 ? -15.648 53.688 -1.205 1 93.31 904 GLU A N 1
ATOM 7251 C CA . GLU A 1 904 ? -14.195 53.656 -1.059 1 93.31 904 GLU A CA 1
ATOM 7252 C C . GLU A 1 904 ? -13.516 54.219 -2.307 1 93.31 904 GLU A C 1
ATOM 7254 O O . GLU A 1 904 ? -14.156 54.375 -3.35 1 93.31 904 GLU A O 1
ATOM 7259 N N . THR A 1 905 ? -12.32 54.625 -2.227 1 95.38 905 THR A N 1
ATOM 7260 C CA . THR A 1 905 ? -11.398 54.938 -3.316 1 95.38 905 THR A CA 1
ATOM 7261 C C . THR A 1 905 ? -10.305 53.875 -3.396 1 95.38 905 THR A C 1
ATOM 7263 O O . THR A 1 905 ? -9.656 53.562 -2.393 1 95.38 905 THR A O 1
ATOM 7266 N N . ILE A 1 906 ? -10.18 53.25 -4.504 1 97.38 906 ILE A N 1
ATOM 7267 C CA . ILE A 1 906 ? -9.188 52.188 -4.711 1 97.38 906 ILE A CA 1
ATOM 7268 C C . ILE A 1 906 ? -7.988 52.781 -5.469 1 97.38 906 ILE A C 1
ATOM 7270 O O . ILE A 1 906 ? -8.141 53.312 -6.555 1 97.38 906 ILE A O 1
ATOM 7274 N N . LEU A 1 907 ? -6.828 52.594 -4.91 1 97.56 907 LEU A N 1
ATOM 7275 C CA . LEU A 1 907 ? -5.57 53.062 -5.5 1 97.56 907 LEU A CA 1
ATOM 7276 C C . LEU A 1 907 ? -4.715 51.875 -5.918 1 97.56 907 LEU A C 1
ATOM 7278 O O . LEU A 1 907 ? -4.805 50.781 -5.32 1 97.56 907 LEU A O 1
ATOM 7282 N N . GLU A 1 908 ? -3.992 51.969 -6.91 1 97.94 908 GLU A N 1
ATOM 7283 C CA . GLU A 1 908 ? -2.939 51 -7.27 1 97.94 908 GLU A CA 1
ATOM 7284 C C . GLU A 1 908 ? -1.557 51.625 -7.023 1 97.94 908 GLU A C 1
ATOM 7286 O O . GLU A 1 908 ? -1.263 52.719 -7.48 1 97.94 908 GLU A O 1
ATOM 7291 N N . ILE A 1 909 ? -0.803 50.969 -6.312 1 97.94 909 ILE A N 1
ATOM 7292 C CA . ILE A 1 909 ? 0.553 51.406 -6.02 1 97.94 909 ILE A CA 1
ATOM 7293 C C . ILE A 1 909 ? 1.54 50.281 -6.281 1 97.94 909 ILE A C 1
ATOM 7295 O O . ILE A 1 909 ? 1.166 49.094 -6.258 1 97.94 909 ILE A O 1
ATOM 7299 N N . GLY A 1 910 ? 2.773 50.594 -6.641 1 97.62 910 GLY A N 1
ATOM 7300 C CA . GLY A 1 910 ? 3.857 49.625 -6.746 1 97.62 910 GLY A CA 1
ATOM 7301 C C . GLY A 1 910 ? 4.668 49.5 -5.469 1 97.62 910 GLY A C 1
ATOM 7302 O O . GLY A 1 910 ? 4.254 49.969 -4.414 1 97.62 910 GLY A O 1
ATOM 7303 N N . SER A 1 911 ? 5.793 48.875 -5.562 1 97.94 911 SER A N 1
ATOM 7304 C CA . SER A 1 911 ? 6.668 48.719 -4.406 1 97.94 911 SER A CA 1
ATOM 7305 C C . SER A 1 911 ? 7.047 50.062 -3.807 1 97.94 911 SER A C 1
ATOM 7307 O O . SER A 1 911 ? 7.113 51.062 -4.52 1 97.94 911 SER A O 1
ATOM 7309 N N . GLY A 1 912 ? 7.289 50.031 -2.484 1 97.56 912 GLY A N 1
ATOM 7310 C CA . GLY A 1 912 ? 7.68 51.25 -1.792 1 97.56 912 GLY A CA 1
ATOM 7311 C C . GLY A 1 912 ? 6.93 51.469 -0.49 1 97.56 912 GLY A C 1
ATOM 7312 O O . GLY A 1 912 ? 6.176 50.594 -0.051 1 97.56 912 GLY A O 1
ATOM 7313 N N . THR A 1 913 ? 7.242 52.594 0.142 1 97.31 913 THR A N 1
ATOM 7314 C CA . THR A 1 913 ? 6.602 53.031 1.387 1 97.31 913 THR A CA 1
ATOM 7315 C C . THR A 1 913 ? 5.629 54.156 1.142 1 97.31 913 THR A C 1
ATOM 7317 O O . THR A 1 913 ? 5.961 55.125 0.443 1 97.31 913 THR A O 1
ATOM 7320 N N . TYR A 1 914 ? 4.457 54.031 1.662 1 97.81 914 TYR A N 1
ATOM 7321 C CA . TYR A 1 914 ? 3.402 55.031 1.469 1 97.81 914 TYR A CA 1
ATOM 7322 C C . TYR A 1 914 ? 2.746 55.406 2.795 1 97.81 914 TYR A C 1
ATOM 7324 O O . TYR A 1 914 ? 2.58 54.531 3.668 1 97.81 914 TYR A O 1
ATOM 7332 N N . SER A 1 915 ? 2.395 56.656 2.963 1 97.5 915 SER A N 1
ATOM 7333 C CA . SER A 1 915 ? 1.675 57.156 4.129 1 97.5 915 SER A CA 1
ATOM 7334 C C . SER A 1 915 ? 0.467 57.969 3.721 1 97.5 915 SER A C 1
ATOM 7336 O O . SER A 1 915 ? 0.621 59.094 3.186 1 97.5 915 SER A O 1
ATOM 7338 N N . PHE A 1 916 ? -0.666 57.562 4.023 1 97.38 916 PHE A N 1
ATOM 7339 C CA . PHE A 1 916 ? -1.892 58.25 3.646 1 97.38 916 PHE A CA 1
ATOM 7340 C C . PHE A 1 916 ? -2.549 58.875 4.867 1 97.38 916 PHE A C 1
ATOM 7342 O O . PHE A 1 916 ? -2.543 58.312 5.953 1 97.38 916 PHE A O 1
ATOM 7349 N N . ARG A 1 917 ? -3.041 60 4.66 1 96.44 917 ARG A N 1
ATOM 7350 C CA . ARG A 1 917 ? -3.934 60.688 5.602 1 96.44 917 ARG A CA 1
ATOM 7351 C C . ARG A 1 917 ? -5.336 60.844 5.02 1 96.44 917 ARG A C 1
ATOM 7353 O O . ARG A 1 917 ? -5.512 61.406 3.945 1 96.44 917 ARG A O 1
ATOM 7360 N N . VAL A 1 918 ? -6.27 60.344 5.73 1 96.19 918 VAL A N 1
ATOM 7361 C CA . VAL A 1 918 ? -7.613 60.281 5.168 1 96.19 918 VAL A CA 1
ATOM 7362 C C . VAL A 1 918 ? -8.609 60.969 6.102 1 96.19 918 VAL A C 1
ATOM 7364 O O . VAL A 1 918 ? -8.672 60.625 7.289 1 96.19 918 VAL A O 1
ATOM 7367 N N . LYS A 1 919 ? -9.391 61.781 5.602 1 93.44 919 LYS A N 1
ATOM 7368 C CA . LYS A 1 919 ? -10.508 62.406 6.312 1 93.44 919 LYS A CA 1
ATOM 7369 C C . LYS A 1 919 ? -11.844 61.844 5.852 1 93.44 919 LYS A C 1
ATOM 7371 O O . LYS A 1 919 ? -11.945 61.281 4.754 1 93.44 919 LYS A O 1
ATOM 7376 N N . GLY A 1 920 ? -12.82 61.938 6.711 1 87.19 920 GLY A N 1
ATOM 7377 C CA . GLY A 1 920 ? -14.172 61.562 6.34 1 87.19 920 GLY A CA 1
ATOM 7378 C C . GLY A 1 920 ? -14.352 60.031 6.27 1 87.19 920 GLY A C 1
ATOM 7379 O O . GLY A 1 920 ? -15.109 59.531 5.434 1 87.19 920 GLY A O 1
ATOM 7380 N N . VAL A 1 921 ? -13.57 59.438 7.02 1 85.44 921 VAL A N 1
ATOM 7381 C CA . VAL A 1 921 ? -13.688 58 7.086 1 85.44 921 VAL A CA 1
ATOM 7382 C C . VAL A 1 921 ? -15.016 57.625 7.738 1 85.44 921 VAL A C 1
ATOM 7384 O O . VAL A 1 921 ? -15.391 58.188 8.766 1 85.44 921 VAL A O 1
ATOM 7387 N N . ARG A 1 922 ? -15.805 56.812 7.055 1 68.69 922 ARG A N 1
ATOM 7388 C CA . ARG A 1 922 ? -17.109 56.375 7.523 1 68.69 922 ARG A CA 1
ATOM 7389 C C . ARG A 1 922 ? -16.984 55.312 8.609 1 68.69 922 ARG A C 1
ATOM 7391 O O . ARG A 1 922 ? -16.062 54.5 8.578 1 68.69 922 ARG A O 1
ATOM 7398 N N . MET B 1 1 ? -26.312 -6.68 -105.312 1 15.86 1 MET B N 1
ATOM 7399 C CA . MET B 1 1 ? -25.203 -7.609 -105.062 1 15.86 1 MET B CA 1
ATOM 7400 C C . MET B 1 1 ? -24.703 -7.555 -103.625 1 15.86 1 MET B C 1
ATOM 7402 O O . MET B 1 1 ? -24.594 -8.586 -103 1 15.86 1 MET B O 1
ATOM 7406 N N . LYS B 1 2 ? -23.328 -6.902 -103.562 1 17.67 2 LYS B N 1
ATOM 7407 C CA . LYS B 1 2 ? -22.188 -7.555 -102.938 1 17.67 2 LYS B CA 1
ATOM 7408 C C . LYS B 1 2 ? -22.344 -7.625 -101.438 1 17.67 2 LYS B C 1
ATOM 7410 O O . LYS B 1 2 ? -22.656 -6.617 -100.75 1 17.67 2 LYS B O 1
ATOM 7415 N N . THR B 1 3 ? -22.203 -8.891 -100.75 1 16.27 3 THR B N 1
ATOM 7416 C CA . THR B 1 3 ? -22.547 -9.828 -99.688 1 16.27 3 THR B CA 1
ATOM 7417 C C . THR B 1 3 ? -21.625 -9.633 -98.5 1 16.27 3 THR B C 1
ATOM 7419 O O . THR B 1 3 ? -20.609 -10.32 -98.375 1 16.27 3 THR B O 1
ATOM 7422 N N . ARG B 1 4 ? -20.969 -8.469 -98.5 1 21.03 4 ARG B N 1
ATOM 7423 C CA . ARG B 1 4 ? -19.703 -8.547 -97.75 1 21.03 4 ARG B CA 1
ATOM 7424 C C . ARG B 1 4 ? -19.891 -9.195 -96.375 1 21.03 4 ARG B C 1
ATOM 7426 O O . ARG B 1 4 ? -20.797 -8.812 -95.625 1 21.03 4 ARG B O 1
ATOM 7433 N N . LEU B 1 5 ? -19.141 -10.32 -96 1 19.36 5 LEU B N 1
ATOM 7434 C CA . LEU B 1 5 ? -19.188 -11.508 -95.188 1 19.36 5 LEU B CA 1
ATOM 7435 C C . LEU B 1 5 ? -18.938 -11.156 -93.688 1 19.36 5 LEU B C 1
ATOM 7437 O O . LEU B 1 5 ? -19.219 -11.953 -92.812 1 19.36 5 LEU B O 1
ATOM 7441 N N . THR B 1 6 ? -18.453 -9.977 -93.375 1 23.22 6 THR B N 1
ATOM 7442 C CA . THR B 1 6 ? -17.484 -10.117 -92.25 1 23.22 6 THR B CA 1
ATOM 7443 C C . THR B 1 6 ? -18.125 -10.797 -91.062 1 23.22 6 THR B C 1
ATOM 7445 O O . THR B 1 6 ? -19.172 -10.359 -90.562 1 23.22 6 THR B O 1
ATOM 7448 N N . PHE B 1 7 ? -17.875 -12.094 -90.938 1 20.48 7 PHE B N 1
ATOM 7449 C CA . PHE B 1 7 ? -18.297 -13.109 -89.938 1 20.48 7 PHE B CA 1
ATOM 7450 C C . PHE B 1 7 ? -17.844 -12.742 -88.562 1 20.48 7 PHE B C 1
ATOM 7452 O O . PHE B 1 7 ? -16.656 -12.602 -88.312 1 20.48 7 PHE B O 1
ATOM 7459 N N . LEU B 1 8 ? -18.359 -11.711 -87.938 1 24.2 8 LEU B N 1
ATOM 7460 C CA . LEU B 1 8 ? -18.016 -11.359 -86.562 1 24.2 8 LEU B CA 1
ATOM 7461 C C . LEU B 1 8 ? -18.219 -12.547 -85.625 1 24.2 8 LEU B C 1
ATOM 7463 O O . LEU B 1 8 ? -19.344 -13.039 -85.5 1 24.2 8 LEU B O 1
ATOM 7467 N N . PHE B 1 9 ? -17.25 -13.523 -85.688 1 21.92 9 PHE B N 1
ATOM 7468 C CA . PHE B 1 9 ? -17.312 -14.695 -84.875 1 21.92 9 PHE B CA 1
ATOM 7469 C C . PHE B 1 9 ? -17.469 -14.289 -83.375 1 21.92 9 PHE B C 1
ATOM 7471 O O . PHE B 1 9 ? -16.703 -13.445 -82.875 1 21.92 9 PHE B O 1
ATOM 7478 N N . ILE B 1 10 ? -18.625 -14.367 -82.812 1 23.67 10 ILE B N 1
ATOM 7479 C CA . ILE B 1 10 ? -19.188 -14.242 -81.5 1 23.67 10 ILE B CA 1
ATOM 7480 C C . ILE B 1 10 ? -18.578 -15.297 -80.562 1 23.67 10 ILE B C 1
ATOM 7482 O O . ILE B 1 10 ? -18.766 -16.5 -80.75 1 23.67 10 ILE B O 1
ATOM 7486 N N . ILE B 1 11 ? -17.234 -15.258 -80.375 1 23.19 11 ILE B N 1
ATOM 7487 C CA . ILE B 1 11 ? -16.734 -16.312 -79.5 1 23.19 11 ILE B CA 1
ATOM 7488 C C . ILE B 1 11 ? -17.469 -16.281 -78.188 1 23.19 11 ILE B C 1
ATOM 7490 O O . ILE B 1 11 ? -17.5 -15.258 -77.5 1 23.19 11 ILE B O 1
ATOM 7494 N N . LEU B 1 12 ? -18.484 -17.125 -78.062 1 24.05 12 LEU B N 1
ATOM 7495 C CA . LEU B 1 12 ? -19.281 -17.469 -76.875 1 24.05 12 LEU B CA 1
ATOM 7496 C C . LEU B 1 12 ? -18.406 -18.016 -75.75 1 24.05 12 LEU B C 1
ATOM 7498 O O . LEU B 1 12 ? -17.781 -19.062 -75.938 1 24.05 12 LEU B O 1
ATOM 7502 N N . PHE B 1 13 ? -17.641 -17.156 -75.125 1 26.56 13 PHE B N 1
ATOM 7503 C CA . PHE B 1 13 ? -16.938 -17.609 -73.938 1 26.56 13 PHE B CA 1
ATOM 7504 C C . PHE B 1 13 ? -17.875 -18.312 -73 1 26.56 13 PHE B C 1
ATOM 7506 O O . PHE B 1 13 ? -18.875 -17.734 -72.562 1 26.56 13 PHE B O 1
ATOM 7513 N N . THR B 1 14 ? -18.078 -19.625 -73.188 1 23 14 THR B N 1
ATOM 7514 C CA . THR B 1 14 ? -18.766 -20.484 -72.25 1 23 14 THR B CA 1
ATOM 7515 C C . THR B 1 14 ? -18.125 -20.391 -70.875 1 23 14 THR B C 1
ATOM 7517 O O . THR B 1 14 ? -16.922 -20.594 -70.688 1 23 14 THR B O 1
ATOM 7520 N N . VAL B 1 15 ? -18.594 -19.5 -70.062 1 29.7 15 VAL B N 1
ATOM 7521 C CA . VAL B 1 15 ? -18.328 -19.438 -68.625 1 29.7 15 VAL B CA 1
ATOM 7522 C C . VAL B 1 15 ? -18.609 -20.797 -67.938 1 29.7 15 VAL B C 1
ATOM 7524 O O . VAL B 1 15 ? -19.75 -21.281 -68 1 29.7 15 VAL B O 1
ATOM 7527 N N . GLY B 1 16 ? -17.703 -21.797 -68.25 1 25.3 16 GLY B N 1
ATOM 7528 C CA . GLY B 1 16 ? -17.844 -23.016 -67.438 1 25.3 16 GLY B CA 1
ATOM 7529 C C . GLY B 1 16 ? -18.047 -22.75 -66 1 25.3 16 GLY B C 1
ATOM 7530 O O . GLY B 1 16 ? -17.281 -22 -65.375 1 25.3 16 GLY B O 1
ATOM 7531 N N . ASN B 1 17 ? -19.297 -22.703 -65.625 1 25.89 17 ASN B N 1
ATOM 7532 C CA . ASN B 1 17 ? -19.734 -22.75 -64.25 1 25.89 17 ASN B CA 1
ATOM 7533 C C . ASN B 1 17 ? -19.062 -23.875 -63.469 1 25.89 17 ASN B C 1
ATOM 7535 O O . ASN B 1 17 ? -19.266 -25.062 -63.781 1 25.89 17 ASN B O 1
ATOM 7539 N N . SER B 1 18 ? -17.766 -23.766 -63.312 1 26.97 18 SER B N 1
ATOM 7540 C CA . SER B 1 18 ? -17.266 -24.719 -62.312 1 26.97 18 SER B CA 1
ATOM 7541 C C . SER B 1 18 ? -18.188 -24.797 -61.125 1 26.97 18 SER B C 1
ATOM 7543 O O . SER B 1 18 ? -18.5 -23.781 -60.5 1 26.97 18 SER B O 1
ATOM 7545 N N . TYR B 1 19 ? -19.125 -25.719 -61.156 1 28.92 19 TYR B N 1
ATOM 7546 C CA . TYR B 1 19 ? -19.859 -26.156 -60 1 28.92 19 TYR B CA 1
ATOM 7547 C C . TYR B 1 19 ? -18.938 -26.344 -58.781 1 28.92 19 TYR B C 1
ATOM 7549 O O . TYR B 1 19 ? -17.984 -27.141 -58.844 1 28.92 19 TYR B O 1
ATOM 7557 N N . SER B 1 20 ? -18.656 -25.234 -58.25 1 29.53 20 SER B N 1
ATOM 7558 C CA . SER B 1 20 ? -18.156 -25.391 -56.906 1 29.53 20 SER B CA 1
ATOM 7559 C C . SER B 1 20 ? -18.953 -26.438 -56.125 1 29.53 20 SER B C 1
ATOM 7561 O O . SER B 1 20 ? -20.188 -26.359 -56.062 1 29.53 20 SER B O 1
ATOM 7563 N N . GLN B 1 21 ? -18.594 -27.688 -56.312 1 30.69 21 GLN B N 1
ATOM 7564 C CA . GLN B 1 21 ? -19.078 -28.688 -55.375 1 30.69 21 GLN B CA 1
ATOM 7565 C C . GLN B 1 21 ? -19.266 -28.078 -53.969 1 30.69 21 GLN B C 1
ATOM 7567 O O . GLN B 1 21 ? -18.297 -27.984 -53.188 1 30.69 21 GLN B O 1
ATOM 7572 N N . ASN B 1 22 ? -19.906 -26.953 -53.938 1 35.5 22 ASN B N 1
ATOM 7573 C CA . ASN B 1 22 ? -20.375 -26.516 -52.625 1 35.5 22 ASN B CA 1
ATOM 7574 C C . ASN B 1 22 ? -21.094 -27.641 -51.875 1 35.5 22 ASN B C 1
ATOM 7576 O O . ASN B 1 22 ? -22.281 -27.891 -52.125 1 35.5 22 ASN B O 1
ATOM 7580 N N . GLY B 1 23 ? -20.516 -28.766 -51.812 1 37.84 23 GLY B N 1
ATOM 7581 C CA . GLY B 1 23 ? -21.188 -29.672 -50.906 1 37.84 23 GLY B CA 1
ATOM 7582 C C . GLY B 1 23 ? -21.812 -28.984 -49.719 1 37.84 23 GLY B C 1
ATOM 7583 O O . GLY B 1 23 ? -21.469 -27.844 -49.406 1 37.84 23 GLY B O 1
ATOM 7584 N N . ASP B 1 24 ? -23.078 -29.234 -49.469 1 46.84 24 ASP B N 1
ATOM 7585 C CA . ASP B 1 24 ? -23.969 -28.875 -48.375 1 46.84 24 ASP B CA 1
ATOM 7586 C C . ASP B 1 24 ? -23.219 -28.859 -47.031 1 46.84 24 ASP B C 1
ATOM 7588 O O . ASP B 1 24 ? -23.234 -29.844 -46.281 1 46.84 24 ASP B O 1
ATOM 7592 N N . SER B 1 25 ? -22.172 -28.219 -47 1 62.97 25 SER B N 1
ATOM 7593 C CA . SER B 1 25 ? -21.5 -28.141 -45.688 1 62.97 25 SER B CA 1
ATOM 7594 C C . SER B 1 25 ? -22.438 -27.578 -44.625 1 62.97 25 SER B C 1
ATOM 7596 O O . SER B 1 25 ? -23.078 -26.547 -44.844 1 62.97 25 SER B O 1
ATOM 7598 N N . LYS B 1 26 ? -22.734 -28.391 -43.625 1 82.69 26 LYS B N 1
ATOM 7599 C CA . LYS B 1 26 ? -23.531 -28.016 -42.469 1 82.69 26 LYS B CA 1
ATOM 7600 C C . LYS B 1 26 ? -22.922 -26.797 -41.75 1 82.69 26 LYS B C 1
ATOM 7602 O O . LYS B 1 26 ? -21.703 -26.625 -41.75 1 82.69 26 LYS B O 1
ATOM 7607 N N . ALA B 1 27 ? -23.719 -25.875 -41.438 1 90.12 27 ALA B N 1
ATOM 7608 C CA . ALA B 1 27 ? -23.344 -24.656 -40.719 1 90.12 27 ALA B CA 1
ATOM 7609 C C . ALA B 1 27 ? -22.469 -24.969 -39.531 1 90.12 27 ALA B C 1
ATOM 7611 O O . ALA B 1 27 ? -22.578 -26.047 -38.938 1 90.12 27 ALA B O 1
ATOM 7612 N N . LEU B 1 28 ? -21.562 -24.047 -39.281 1 97.5 28 LEU B N 1
ATOM 7613 C CA . LEU B 1 28 ? -20.781 -24.141 -38.062 1 97.5 28 LEU B CA 1
ATOM 7614 C C . LEU B 1 28 ? -21.672 -24.109 -36.812 1 97.5 28 LEU B C 1
ATOM 7616 O O . LEU B 1 28 ? -22.781 -23.547 -36.875 1 97.5 28 LEU B O 1
ATOM 7620 N N . SER B 1 29 ? -21.234 -24.734 -35.781 1 97.56 29 SER B N 1
ATOM 7621 C CA . SER B 1 29 ? -21.922 -24.656 -34.5 1 97.56 29 SER B CA 1
ATOM 7622 C C . SER B 1 29 ? -21.047 -23.984 -33.438 1 97.56 29 SER B C 1
ATOM 7624 O O . SER B 1 29 ? -19.812 -24.047 -33.531 1 97.56 29 SER B O 1
ATOM 7626 N N . ILE B 1 30 ? -21.719 -23.312 -32.562 1 98.25 30 ILE B N 1
ATOM 7627 C CA . ILE B 1 30 ? -21.047 -22.531 -31.531 1 98.25 30 ILE B CA 1
ATOM 7628 C C . ILE B 1 30 ? -21.109 -23.25 -30.188 1 98.25 30 ILE B C 1
ATOM 7630 O O . ILE B 1 30 ? -22.188 -23.656 -29.75 1 98.25 30 ILE B O 1
ATOM 7634 N N . HIS B 1 31 ? -19.938 -23.328 -29.547 1 97.69 31 HIS B N 1
ATOM 7635 C CA . HIS B 1 31 ? -19.859 -24.047 -28.281 1 97.69 31 HIS B CA 1
ATOM 7636 C C . HIS B 1 31 ? -19.094 -23.25 -27.234 1 97.69 31 HIS B C 1
ATOM 7638 O O . HIS B 1 31 ? -18.297 -22.375 -27.578 1 97.69 31 HIS B O 1
ATOM 7644 N N . GLU B 1 32 ? -19.422 -23.469 -25.922 1 97.38 32 GLU B N 1
ATOM 7645 C CA . GLU B 1 32 ? -18.719 -22.953 -24.75 1 97.38 32 GLU B CA 1
ATOM 7646 C C . GLU B 1 32 ? -18.656 -21.438 -24.766 1 97.38 32 GLU B C 1
ATOM 7648 O O . GLU B 1 32 ? -17.578 -20.844 -24.609 1 97.38 32 GLU B O 1
ATOM 7653 N N . PRO B 1 33 ? -19.75 -20.797 -24.922 1 98.38 33 PRO B N 1
ATOM 7654 C CA . PRO B 1 33 ? -19.734 -19.344 -24.75 1 98.38 33 PRO B CA 1
ATOM 7655 C C . PRO B 1 33 ? -19.25 -18.922 -23.359 1 98.38 33 PRO B C 1
ATOM 7657 O O . PRO B 1 33 ? -19.797 -19.391 -22.344 1 98.38 33 PRO B O 1
ATOM 7660 N N . ARG B 1 34 ? -18.25 -18.047 -23.297 1 98.44 34 ARG B N 1
ATOM 7661 C CA . ARG B 1 34 ? -17.672 -17.625 -22.031 1 98.44 34 ARG B CA 1
ATOM 7662 C C . ARG B 1 34 ? -17.484 -16.109 -21.984 1 98.44 34 ARG B C 1
ATOM 7664 O O . ARG B 1 34 ? -17.422 -15.453 -23.031 1 98.44 34 ARG B O 1
ATOM 7671 N N . VAL B 1 35 ? -17.453 -15.539 -20.812 1 98.62 35 VAL B N 1
ATOM 7672 C CA . VAL B 1 35 ? -17.109 -14.156 -20.516 1 98.62 35 VAL B CA 1
ATOM 7673 C C . VAL B 1 35 ? -15.992 -14.109 -19.484 1 98.62 35 VAL B C 1
ATOM 7675 O O . VAL B 1 35 ? -16.109 -14.711 -18.406 1 98.62 35 VAL B O 1
ATOM 7678 N N . GLU B 1 36 ? -14.922 -13.453 -19.812 1 98.44 36 GLU B N 1
ATOM 7679 C CA . GLU B 1 36 ? -13.766 -13.367 -18.922 1 98.44 36 GLU B CA 1
ATOM 7680 C C . GLU B 1 36 ? -13.32 -14.75 -18.453 1 98.44 36 GLU B C 1
ATOM 7682 O O . GLU B 1 36 ? -13.148 -14.984 -17.266 1 98.44 36 GLU B O 1
ATOM 7687 N N . TYR B 1 37 ? -13.297 -15.703 -19.391 1 98.25 37 TYR B N 1
ATOM 7688 C CA . TYR B 1 37 ? -12.75 -17.047 -19.266 1 98.25 37 TYR B CA 1
ATOM 7689 C C . TYR B 1 37 ? -13.68 -17.938 -18.438 1 98.25 37 TYR B C 1
ATOM 7691 O O . TYR B 1 37 ? -13.336 -19.078 -18.109 1 98.25 37 TYR B O 1
ATOM 7699 N N . HIS B 1 38 ? -14.922 -17.391 -18.109 1 98.06 38 HIS B N 1
ATOM 7700 C CA . HIS B 1 38 ? -15.844 -18.156 -17.266 1 98.06 38 HIS B CA 1
ATOM 7701 C C . HIS B 1 38 ? -17.156 -18.406 -18 1 98.06 38 HIS B C 1
ATOM 7703 O O . HIS B 1 38 ? -17.594 -17.578 -18.797 1 98.06 38 HIS B O 1
ATOM 7709 N N . GLU B 1 39 ? -17.75 -19.531 -17.734 1 97.75 39 GLU B N 1
ATOM 7710 C CA . GLU B 1 39 ? -19.141 -19.781 -18.141 1 97.75 39 GLU B CA 1
ATOM 7711 C C . GLU B 1 39 ? -20.125 -19.125 -17.203 1 97.75 39 GLU B C 1
ATOM 7713 O O . GLU B 1 39 ? -20.172 -19.453 -16 1 97.75 39 GLU B O 1
ATOM 7718 N N . ASN B 1 40 ? -20.844 -18.172 -17.609 1 98.06 40 ASN B N 1
ATOM 7719 C CA . ASN B 1 40 ? -21.906 -17.5 -16.891 1 98.06 40 ASN B CA 1
ATOM 7720 C C . ASN B 1 40 ? -21.406 -16.922 -15.57 1 98.06 40 ASN B C 1
ATOM 7722 O O . ASN B 1 40 ? -21.969 -17.203 -14.516 1 98.06 40 ASN B O 1
ATOM 7726 N N . PRO B 1 41 ? -20.406 -16.062 -15.648 1 97.69 41 PRO B N 1
ATOM 7727 C CA . PRO B 1 41 ? -19.875 -15.523 -14.391 1 97.69 41 PRO B CA 1
ATOM 7728 C C . PRO B 1 41 ? -20.875 -14.617 -13.672 1 97.69 41 PRO B C 1
ATOM 7730 O O . PRO B 1 41 ? -21.609 -13.867 -14.32 1 97.69 41 PRO B O 1
ATOM 7733 N N . GLU B 1 42 ? -20.828 -14.727 -12.328 1 96.56 42 GLU B N 1
ATOM 7734 C CA . GLU B 1 42 ? -21.672 -13.875 -11.484 1 96.56 42 GLU B CA 1
ATOM 7735 C C . GLU B 1 42 ? -20.844 -12.805 -10.781 1 96.56 42 GLU B C 1
ATOM 7737 O O . GLU B 1 42 ? -19.828 -13.102 -10.164 1 96.56 42 GLU B O 1
ATOM 7742 N N . GLY B 1 43 ? -21.297 -11.602 -10.891 1 97.94 43 GLY B N 1
ATOM 7743 C CA . GLY B 1 43 ? -20.766 -10.508 -10.094 1 97.94 43 GLY B CA 1
ATOM 7744 C C . GLY B 1 43 ? -19.375 -10.07 -10.516 1 97.94 43 GLY B C 1
ATOM 7745 O O . GLY B 1 43 ? -18.484 -9.938 -9.68 1 97.94 43 GLY B O 1
ATOM 7746 N N . ILE B 1 44 ? -19.062 -9.891 -11.805 1 98.25 44 ILE B N 1
ATOM 7747 C CA . ILE B 1 44 ? -17.766 -9.391 -12.227 1 98.25 44 ILE B CA 1
ATOM 7748 C C . ILE B 1 44 ? -17.734 -7.867 -12.133 1 98.25 44 ILE B C 1
ATOM 7750 O O . ILE B 1 44 ? -18.781 -7.23 -12.008 1 98.25 44 ILE B O 1
ATOM 7754 N N . ASP B 1 45 ? -16.531 -7.254 -12.102 1 97.69 45 ASP B N 1
ATOM 7755 C CA . ASP B 1 45 ? -16.469 -5.797 -12.031 1 97.69 45 ASP B CA 1
ATOM 7756 C C . ASP B 1 45 ? -15.648 -5.23 -13.18 1 97.69 45 ASP B C 1
ATOM 7758 O O . ASP B 1 45 ? -15.219 -4.074 -13.133 1 97.69 45 ASP B O 1
ATOM 7762 N N . VAL B 1 46 ? -15.328 -6.062 -14.18 1 97.88 46 VAL B N 1
ATOM 7763 C CA . VAL B 1 46 ? -14.711 -5.586 -15.414 1 97.88 46 VAL B CA 1
ATOM 7764 C C . VAL B 1 46 ? -15.734 -4.801 -16.234 1 97.88 46 VAL B C 1
ATOM 7766 O O . VAL B 1 46 ? -16.781 -5.324 -16.594 1 97.88 46 VAL B O 1
ATOM 7769 N N . LEU B 1 47 ? -15.422 -3.592 -16.625 1 97.69 47 LEU B N 1
ATOM 7770 C CA . LEU B 1 47 ? -16.406 -2.701 -17.234 1 97.69 47 LEU B CA 1
ATOM 7771 C C . LEU B 1 47 ? -16.516 -2.961 -18.734 1 97.69 47 LEU B C 1
ATOM 7773 O O . LEU B 1 47 ? -17.5 -2.572 -19.359 1 97.69 47 LEU B O 1
ATOM 7777 N N . GLN B 1 48 ? -15.508 -3.559 -19.297 1 98.25 48 GLN B N 1
ATOM 7778 C CA . GLN B 1 48 ? -15.5 -4.004 -20.688 1 98.25 48 GLN B CA 1
ATOM 7779 C C . GLN B 1 48 ? -15.141 -5.48 -20.781 1 98.25 48 GLN B C 1
ATOM 7781 O O . GLN B 1 48 ? -14.078 -5.828 -21.312 1 98.25 48 GLN B O 1
ATOM 7786 N N . PRO B 1 49 ? -16.047 -6.367 -20.391 1 98.5 49 PRO B N 1
ATOM 7787 C CA . PRO B 1 49 ? -15.719 -7.793 -20.375 1 98.5 49 PRO B CA 1
ATOM 7788 C C . PRO B 1 49 ? -15.461 -8.359 -21.766 1 98.5 49 PRO B C 1
ATOM 7790 O O . PRO B 1 49 ? -15.938 -7.801 -22.766 1 98.5 49 PRO B O 1
ATOM 7793 N N . ARG B 1 50 ? -14.742 -9.453 -21.953 1 98.38 50 ARG B N 1
ATOM 7794 C CA . ARG B 1 50 ? -14.375 -10.078 -23.219 1 98.38 50 ARG B CA 1
ATOM 7795 C C . ARG B 1 50 ? -15.141 -11.383 -23.438 1 98.38 50 ARG B C 1
ATOM 7797 O O . ARG B 1 50 ? -15.305 -12.164 -22.5 1 98.38 50 ARG B O 1
ATOM 7804 N N . PHE B 1 51 ? -15.484 -11.594 -24.578 1 98.75 51 PHE B N 1
ATOM 7805 C CA . PHE B 1 51 ? -16.25 -12.773 -24.969 1 98.75 51 PHE B CA 1
ATOM 7806 C C . PHE B 1 51 ? -15.352 -13.789 -25.672 1 98.75 51 PHE B C 1
ATOM 7808 O O . PHE B 1 51 ? -14.352 -13.414 -26.281 1 98.75 51 PHE B O 1
ATOM 7815 N N . SER B 1 52 ? -15.734 -15.07 -25.562 1 98.5 52 SER B N 1
ATOM 7816 C CA . SER B 1 52 ? -15.094 -16.125 -26.344 1 98.5 52 SER B CA 1
ATOM 7817 C C . SER B 1 52 ? -16.062 -17.281 -26.594 1 98.5 52 SER B C 1
ATOM 7819 O O . SER B 1 52 ? -17.031 -17.453 -25.875 1 98.5 52 SER B O 1
ATOM 7821 N N . TRP B 1 53 ? -15.82 -18.047 -27.672 1 98.56 53 TRP B N 1
ATOM 7822 C CA . TRP B 1 53 ? -16.531 -19.281 -27.984 1 98.56 53 TRP B CA 1
ATOM 7823 C C . TRP B 1 53 ? -15.672 -20.219 -28.828 1 98.56 53 TRP B C 1
ATOM 7825 O O . TRP B 1 53 ? -14.625 -19.812 -29.344 1 98.56 53 TRP B O 1
ATOM 7835 N N . ILE B 1 54 ? -16.031 -21.469 -28.906 1 98.12 54 ILE B N 1
ATOM 7836 C CA . ILE B 1 54 ? -15.375 -22.484 -29.719 1 98.12 54 ILE B CA 1
ATOM 7837 C C . ILE B 1 54 ? -16.297 -22.922 -30.844 1 98.12 54 ILE B C 1
ATOM 7839 O O . ILE B 1 54 ? -17.516 -23.031 -30.656 1 98.12 54 ILE B O 1
ATOM 7843 N N . LEU B 1 55 ? -15.711 -23.156 -32.031 1 98.31 55 LEU B N 1
ATOM 7844 C CA . LEU B 1 55 ? -16.484 -23.578 -33.188 1 98.31 55 LEU B CA 1
ATOM 7845 C C . LEU B 1 55 ? -16.281 -25.062 -33.469 1 98.31 55 LEU B C 1
ATOM 7847 O O . LEU B 1 55 ? -15.18 -25.594 -33.281 1 98.31 55 LEU B O 1
ATOM 7851 N N . LYS B 1 56 ? -17.312 -25.672 -33.938 1 97.38 56 LYS B N 1
ATOM 7852 C CA . LYS B 1 56 ? -17.266 -27.031 -34.5 1 97.38 56 LYS B CA 1
ATOM 7853 C C . LYS B 1 56 ? -17.938 -27.078 -35.875 1 97.38 56 LYS B C 1
ATOM 7855 O O . LYS B 1 56 ? -18.844 -26.281 -36.156 1 97.38 56 LYS B O 1
ATOM 7860 N N . GLY B 1 57 ? -17.469 -27.969 -36.625 1 96.31 57 GLY B N 1
ATOM 7861 C CA . GLY B 1 57 ? -18 -28.156 -37.969 1 96.31 57 GLY B CA 1
ATOM 7862 C C . GLY B 1 57 ? -17.469 -29.406 -38.656 1 96.31 57 GLY B C 1
ATOM 7863 O O . GLY B 1 57 ? -16.359 -29.844 -38.375 1 96.31 57 GLY B O 1
ATOM 7864 N N . GLU B 1 58 ? -18.266 -29.906 -39.562 1 94.5 58 GLU B N 1
ATOM 7865 C CA . GLU B 1 58 ? -17.859 -31.078 -40.344 1 94.5 58 GLU B CA 1
ATOM 7866 C C . GLU B 1 58 ? -17.062 -30.688 -41.594 1 94.5 58 GLU B C 1
ATOM 7868 O O . GLU B 1 58 ? -17.312 -29.641 -42.188 1 94.5 58 GLU B O 1
ATOM 7873 N N . GLY B 1 59 ? -16.188 -31.562 -41.844 1 93.62 59 GLY B N 1
ATOM 7874 C CA . GLY B 1 59 ? -15.375 -31.328 -43.031 1 93.62 59 GLY B CA 1
ATOM 7875 C C . GLY B 1 59 ? -14.039 -30.688 -42.719 1 93.62 59 GLY B C 1
ATOM 7876 O O . GLY B 1 59 ? -13.633 -30.609 -41.562 1 93.62 59 GLY B O 1
ATOM 7877 N N . ARG B 1 60 ? -13.312 -30.297 -43.812 1 96 60 ARG B N 1
ATOM 7878 C CA . ARG B 1 60 ? -11.969 -29.75 -43.688 1 96 60 ARG B CA 1
ATOM 7879 C C . ARG B 1 60 ? -11.945 -28.266 -44.062 1 96 60 ARG B C 1
ATOM 7881 O O . ARG B 1 60 ? -12.805 -27.797 -44.812 1 96 60 ARG B O 1
ATOM 7888 N N . LYS B 1 61 ? -11.109 -27.469 -43.469 1 96.56 61 LYS B N 1
ATOM 7889 C CA . LYS B 1 61 ? -10.852 -26.062 -43.75 1 96.56 61 LYS B CA 1
ATOM 7890 C C . LYS B 1 61 ? -12.086 -25.219 -43.5 1 96.56 61 LYS B C 1
ATOM 7892 O O . LYS B 1 61 ? -12.43 -24.344 -44.312 1 96.56 61 LYS B O 1
ATOM 7897 N N . ARG B 1 62 ? -12.766 -25.562 -42.469 1 96.81 62 ARG B N 1
ATOM 7898 C CA . ARG B 1 62 ? -13.906 -24.75 -42.031 1 96.81 62 ARG B CA 1
ATOM 7899 C C . ARG B 1 62 ? -13.453 -23.5 -41.281 1 96.81 62 ARG B C 1
ATOM 7901 O O . ARG B 1 62 ? -12.617 -23.594 -40.406 1 96.81 62 ARG B O 1
ATOM 7908 N N . VAL B 1 63 ? -14.008 -22.312 -41.656 1 97 63 VAL B N 1
ATOM 7909 C CA . VAL B 1 63 ? -13.516 -21.062 -41.094 1 97 63 VAL B CA 1
ATOM 7910 C C . VAL B 1 63 ? -14.688 -20.109 -40.844 1 97 63 VAL B C 1
ATOM 7912 O O . VAL B 1 63 ? -15.656 -20.109 -41.625 1 97 63 VAL B O 1
ATOM 7915 N N . GLN B 1 64 ? -14.586 -19.375 -39.812 1 98.19 64 GLN B N 1
ATOM 7916 C CA . GLN B 1 64 ? -15.469 -18.234 -39.562 1 98.19 64 GLN B CA 1
ATOM 7917 C C . GLN B 1 64 ? -15.008 -17 -40.312 1 98.19 64 GLN B C 1
ATOM 7919 O O . GLN B 1 64 ? -13.828 -16.641 -40.281 1 98.19 64 GLN B O 1
ATOM 7924 N N . THR B 1 65 ? -15.992 -16.312 -41 1 98.19 65 THR B N 1
ATOM 7925 C CA . THR B 1 65 ? -15.633 -15.094 -41.719 1 98.19 65 THR B CA 1
ATOM 7926 C C . THR B 1 65 ? -16.234 -13.867 -41 1 98.19 65 THR B C 1
ATOM 7928 O O . THR B 1 65 ? -15.781 -12.742 -41.25 1 98.19 65 THR B O 1
ATOM 7931 N N . ALA B 1 66 ? -17.203 -14.109 -40.219 1 98.69 66 ALA B N 1
ATOM 7932 C CA . ALA B 1 66 ? -17.828 -13.016 -39.5 1 98.69 66 ALA B CA 1
ATOM 7933 C C . ALA B 1 66 ? -18.594 -13.523 -38.281 1 98.69 66 ALA B C 1
ATOM 7935 O O . ALA B 1 66 ? -18.875 -14.727 -38.188 1 98.69 66 ALA B O 1
ATOM 7936 N N . TYR B 1 67 ? -18.938 -12.57 -37.344 1 98.75 67 TYR B N 1
ATOM 7937 C CA . TYR B 1 67 ? -19.781 -12.891 -36.188 1 98.75 67 TYR B CA 1
ATOM 7938 C C . TYR B 1 67 ? -20.688 -11.727 -35.844 1 98.75 67 TYR B C 1
ATOM 7940 O O . TYR B 1 67 ? -20.484 -10.602 -36.312 1 98.75 67 TYR B O 1
ATOM 7948 N N . GLN B 1 68 ? -21.672 -11.984 -35.062 1 98.75 68 GLN B N 1
ATOM 7949 C CA . GLN B 1 68 ? -22.531 -10.992 -34.438 1 98.75 68 GLN B CA 1
ATOM 7950 C C . GLN B 1 68 ? -22.875 -11.375 -33 1 98.75 68 GLN B C 1
ATOM 7952 O O . GLN B 1 68 ? -23.328 -12.492 -32.75 1 98.75 68 GLN B O 1
ATOM 7957 N N . ILE B 1 69 ? -22.625 -10.461 -32.062 1 98.81 69 ILE B N 1
ATOM 7958 C CA . ILE B 1 69 ? -22.984 -10.625 -30.656 1 98.81 69 ILE B CA 1
ATOM 7959 C C . ILE B 1 69 ? -24.156 -9.703 -30.328 1 98.81 69 ILE B C 1
ATOM 7961 O O . ILE B 1 69 ? -24.156 -8.523 -30.703 1 98.81 69 ILE B O 1
ATOM 7965 N N . ILE B 1 70 ? -25.094 -10.18 -29.719 1 98.69 70 ILE B N 1
ATOM 7966 C CA . ILE B 1 70 ? -26.125 -9.305 -29.172 1 98.69 70 ILE B CA 1
ATOM 7967 C C . ILE B 1 70 ? -26.219 -9.508 -27.672 1 98.69 70 ILE B C 1
ATOM 7969 O O . ILE B 1 70 ? -26.078 -10.633 -27.172 1 98.69 70 ILE B O 1
ATOM 7973 N N . VAL B 1 71 ? -26.406 -8.461 -26.922 1 98.81 71 VAL B N 1
ATOM 7974 C CA . VAL B 1 71 ? -26.547 -8.43 -25.469 1 98.81 71 VAL B CA 1
ATOM 7975 C C . VAL B 1 71 ? -27.875 -7.781 -25.094 1 98.81 71 VAL B C 1
ATOM 7977 O O . VAL B 1 71 ? -28.25 -6.754 -25.656 1 98.81 71 VAL B O 1
ATOM 7980 N N . ALA B 1 72 ? -28.562 -8.422 -24.203 1 98.75 72 ALA B N 1
ATOM 7981 C CA . ALA B 1 72 ? -29.859 -7.91 -23.766 1 98.75 72 ALA B CA 1
ATOM 7982 C C . ALA B 1 72 ? -29.953 -7.883 -22.25 1 98.75 72 ALA B C 1
ATOM 7984 O O . ALA B 1 72 ? -29.219 -8.594 -21.562 1 98.75 72 ALA B O 1
ATOM 7985 N N . SER B 1 73 ? -30.891 -7.059 -21.75 1 97.94 73 SER B N 1
ATOM 7986 C CA . SER B 1 73 ? -31.094 -6.875 -20.312 1 97.94 73 SER B CA 1
ATOM 7987 C C . SER B 1 73 ? -31.969 -7.977 -19.734 1 97.94 73 SER B C 1
ATOM 7989 O O . SER B 1 73 ? -32.094 -8.094 -18.516 1 97.94 73 SER B O 1
ATOM 7991 N N . SER B 1 74 ? -32.562 -8.781 -20.625 1 96.88 74 SER B N 1
ATOM 7992 C CA . SER B 1 74 ? -33.375 -9.914 -20.172 1 96.88 74 SER B CA 1
ATOM 7993 C C . SER B 1 74 ? -33.344 -11.055 -21.188 1 96.88 74 SER B C 1
ATOM 7995 O O . SER B 1 74 ? -33.031 -10.844 -22.359 1 96.88 74 SER B O 1
ATOM 7997 N N . LEU B 1 75 ? -33.656 -12.25 -20.656 1 97 75 LEU B N 1
ATOM 7998 C CA . LEU B 1 75 ? -33.688 -13.422 -21.516 1 97 75 LEU B CA 1
ATOM 7999 C C . LEU B 1 75 ? -34.812 -13.289 -22.562 1 97 75 LEU B C 1
ATOM 8001 O O . LEU B 1 75 ? -34.656 -13.75 -23.688 1 97 75 LEU B O 1
ATOM 8005 N N . GLU B 1 76 ? -35.875 -12.656 -22.172 1 97.31 76 GLU B N 1
ATOM 8006 C CA . GLU B 1 76 ? -37 -12.438 -23.078 1 97.31 76 GLU B CA 1
ATOM 8007 C C . GLU B 1 76 ? -36.594 -11.562 -24.266 1 97.31 76 GLU B C 1
ATOM 8009 O O . GLU B 1 76 ? -36.875 -11.906 -25.422 1 97.31 76 GLU B O 1
ATOM 8014 N N . LYS B 1 77 ? -35.969 -10.508 -23.938 1 98.06 77 LYS B N 1
ATOM 8015 C CA . LYS B 1 77 ? -35.531 -9.617 -25 1 98.06 77 LYS B CA 1
ATOM 8016 C C . LYS B 1 77 ? -34.5 -10.305 -25.891 1 98.06 77 LYS B C 1
ATOM 8018 O O . LYS B 1 77 ? -34.531 -10.148 -27.125 1 98.06 77 LYS B O 1
ATOM 8023 N N . LEU B 1 78 ? -33.625 -11 -25.312 1 98.12 78 LEU B N 1
ATOM 8024 C CA . LEU B 1 78 ? -32.625 -11.711 -26.078 1 98.12 78 LEU B CA 1
ATOM 8025 C C . LEU B 1 78 ? -33.281 -12.695 -27.047 1 98.12 78 LEU B C 1
ATOM 8027 O O . LEU B 1 78 ? -32.844 -12.82 -28.203 1 98.12 78 LEU B O 1
ATOM 8031 N N . SER B 1 79 ? -34.281 -13.453 -26.578 1 97.44 79 SER B N 1
ATOM 8032 C CA . SER B 1 79 ? -34.969 -14.453 -27.375 1 97.44 79 SER B CA 1
ATOM 8033 C C . SER B 1 79 ? -35.688 -13.82 -28.562 1 97.44 79 SER B C 1
ATOM 8035 O O . SER B 1 79 ? -35.938 -14.477 -29.578 1 97.44 79 SER B O 1
ATOM 8037 N N . GLN B 1 80 ? -36 -12.578 -28.453 1 97.5 80 GLN B N 1
ATOM 8038 C CA . GLN B 1 80 ? -36.656 -11.844 -29.516 1 97.5 80 GLN B CA 1
ATOM 8039 C C . GLN B 1 80 ? -35.656 -11.078 -30.375 1 97.5 80 GLN B C 1
ATOM 8041 O O . GLN B 1 80 ? -36.031 -10.219 -31.172 1 97.5 80 GLN B O 1
ATOM 8046 N N . ASP B 1 81 ? -34.406 -11.305 -30.078 1 96.88 81 ASP B N 1
ATOM 8047 C CA . ASP B 1 81 ? -33.312 -10.672 -30.797 1 96.88 81 ASP B CA 1
ATOM 8048 C C . ASP B 1 81 ? -33.344 -9.156 -30.594 1 96.88 81 ASP B C 1
ATOM 8050 O O . ASP B 1 81 ? -33 -8.406 -31.516 1 96.88 81 ASP B O 1
ATOM 8054 N N . GLN B 1 82 ? -33.844 -8.742 -29.422 1 96.38 82 GLN B N 1
ATOM 8055 C CA . GLN B 1 82 ? -33.781 -7.328 -29.062 1 96.38 82 GLN B CA 1
ATOM 8056 C C . GLN B 1 82 ? -32.5 -7.004 -28.297 1 96.38 82 GLN B C 1
ATOM 8058 O O . GLN B 1 82 ? -32.406 -7.277 -27.109 1 96.38 82 GLN B O 1
ATOM 8063 N N . ALA B 1 83 ? -31.641 -6.344 -28.891 1 96.56 83 ALA B N 1
ATOM 8064 C CA . ALA B 1 83 ? -30.328 -5.996 -28.344 1 96.56 83 ALA B CA 1
ATOM 8065 C C . ALA B 1 83 ? -30.359 -4.617 -27.688 1 96.56 83 ALA B C 1
ATOM 8067 O O . ALA B 1 83 ? -29.641 -3.705 -28.109 1 96.56 83 ALA B O 1
ATOM 8068 N N . ASP B 1 84 ? -31 -4.5 -26.531 1 97.5 84 ASP B N 1
ATOM 8069 C CA . ASP B 1 84 ? -31.188 -3.199 -25.891 1 97.5 84 ASP B CA 1
ATOM 8070 C C . ASP B 1 84 ? -29.906 -2.75 -25.188 1 97.5 84 ASP B C 1
ATOM 8072 O O . ASP B 1 84 ? -29.766 -1.578 -24.828 1 97.5 84 ASP B O 1
ATOM 8076 N N . ILE B 1 85 ? -29 -3.613 -24.953 1 98.44 85 ILE B N 1
ATOM 8077 C CA . ILE B 1 85 ? -27.75 -3.281 -24.281 1 98.44 85 ILE B CA 1
ATOM 8078 C C . ILE B 1 85 ? -26.625 -3.098 -25.312 1 98.44 85 ILE B C 1
ATOM 8080 O O . ILE B 1 85 ? -25.875 -2.131 -25.25 1 98.44 85 ILE B O 1
ATOM 8084 N N . TRP B 1 86 ? -26.422 -4.062 -26.266 1 98.69 86 TRP B N 1
ATOM 8085 C CA . TRP B 1 86 ? -25.328 -3.975 -27.25 1 98.69 86 TRP B CA 1
ATOM 8086 C C . TRP B 1 86 ? -25.625 -4.867 -28.453 1 98.69 86 TRP B C 1
ATOM 8088 O O . TRP B 1 86 ? -26.094 -5.992 -28.297 1 98.69 86 TRP B O 1
ATOM 8098 N N . ASP B 1 87 ? -25.453 -4.496 -29.609 1 98.69 87 ASP B N 1
ATOM 8099 C CA . ASP B 1 87 ? -25.406 -5.219 -30.875 1 98.69 87 ASP B CA 1
ATOM 8100 C C . ASP B 1 87 ? -24.125 -4.898 -31.656 1 98.69 87 ASP B C 1
ATOM 8102 O O . ASP B 1 87 ? -23.953 -3.773 -32.125 1 98.69 87 ASP B O 1
ATOM 8106 N N . SER B 1 88 ? -23.344 -5.93 -31.75 1 98.44 88 SER B N 1
ATOM 8107 C CA . SER B 1 88 ? -22.094 -5.68 -32.469 1 98.44 88 SER B CA 1
ATOM 8108 C C . SER B 1 88 ? -22.328 -5.473 -33.938 1 98.44 88 SER B C 1
ATOM 8110 O O . SER B 1 88 ? -21.453 -4.969 -34.656 1 98.44 88 SER B O 1
ATOM 8112 N N . GLY B 1 89 ? -23.484 -5.859 -34.469 1 98.25 89 GLY B N 1
ATOM 8113 C CA . GLY B 1 89 ? -23.656 -6.02 -35.906 1 98.25 89 GLY B CA 1
ATOM 8114 C C . GLY B 1 89 ? -22.766 -7.105 -36.5 1 98.25 89 GLY B C 1
ATOM 8115 O O . GLY B 1 89 ? -22.109 -7.836 -35.75 1 98.25 89 GLY B O 1
ATOM 8116 N N . LYS B 1 90 ? -22.906 -7.348 -37.781 1 98.31 90 LYS B N 1
ATOM 8117 C CA . LYS B 1 90 ? -22 -8.297 -38.438 1 98.31 90 LYS B CA 1
ATOM 8118 C C . LYS B 1 90 ? -20.578 -7.762 -38.469 1 98.31 90 LYS B C 1
ATOM 8120 O O . LYS B 1 90 ? -20.297 -6.77 -39.156 1 98.31 90 LYS B O 1
ATOM 8125 N N . VAL B 1 91 ? -19.734 -8.281 -37.719 1 98.62 91 VAL B N 1
ATOM 8126 C CA . VAL B 1 91 ? -18.312 -7.902 -37.656 1 98.62 91 VAL B CA 1
ATOM 8127 C C . VAL B 1 91 ? -17.5 -8.859 -38.531 1 98.62 91 VAL B C 1
ATOM 8129 O O . VAL B 1 91 ? -17.469 -10.07 -38.281 1 98.62 91 VAL B O 1
ATOM 8132 N N . ILE B 1 92 ? -16.828 -8.406 -39.5 1 98.5 92 ILE B N 1
ATOM 8133 C CA . ILE B 1 92 ? -15.984 -9.227 -40.375 1 98.5 92 ILE B CA 1
ATOM 8134 C C . ILE B 1 92 ? -14.688 -9.57 -39.656 1 98.5 92 ILE B C 1
ATOM 8136 O O . ILE B 1 92 ? -13.742 -8.781 -39.656 1 98.5 92 ILE B O 1
ATOM 8140 N N . SER B 1 93 ? -14.695 -10.75 -39.094 1 98.12 93 SER B N 1
ATOM 8141 C CA . SER B 1 93 ? -13.547 -11.195 -38.312 1 98.12 93 SER B CA 1
ATOM 8142 C C . SER B 1 93 ? -13.609 -12.695 -38.062 1 98.12 93 SER B C 1
ATOM 8144 O O . SER B 1 93 ? -14.695 -13.273 -37.938 1 98.12 93 SER B O 1
ATOM 8146 N N . ASN B 1 94 ? -12.477 -13.289 -37.969 1 97.5 94 ASN B N 1
ATOM 8147 C CA . ASN B 1 94 ? -12.43 -14.688 -37.562 1 97.5 94 ASN B CA 1
ATOM 8148 C C . ASN B 1 94 ? -12.117 -14.836 -36.062 1 97.5 94 ASN B C 1
ATOM 8150 O O . ASN B 1 94 ? -11.852 -15.945 -35.594 1 97.5 94 ASN B O 1
ATOM 8154 N N . HIS B 1 95 ? -12.094 -13.711 -35.344 1 97.56 95 HIS B N 1
ATOM 8155 C CA . HIS B 1 95 ? -11.836 -13.781 -33.906 1 97.56 95 HIS B CA 1
ATOM 8156 C C . HIS B 1 95 ? -12.938 -14.539 -33.156 1 97.56 95 HIS B C 1
ATOM 8158 O O . HIS B 1 95 ? -14.125 -14.336 -33.438 1 97.56 95 HIS B O 1
ATOM 8164 N N . THR B 1 96 ? -12.586 -15.453 -32.312 1 98.25 96 THR B N 1
ATOM 8165 C CA . THR B 1 96 ? -13.547 -16.172 -31.484 1 98.25 96 THR B CA 1
ATOM 8166 C C . THR B 1 96 ? -13.234 -15.977 -30 1 98.25 96 THR B C 1
ATOM 8168 O O . THR B 1 96 ? -13.875 -16.578 -29.141 1 98.25 96 THR B O 1
ATOM 8171 N N . ASN B 1 97 ? -12.234 -15.227 -29.672 1 97.88 97 ASN B N 1
ATOM 8172 C CA . ASN B 1 97 ? -11.852 -14.938 -28.297 1 97.88 97 ASN B CA 1
ATOM 8173 C C . ASN B 1 97 ? -11.266 -13.531 -28.156 1 97.88 97 ASN B C 1
ATOM 8175 O O . ASN B 1 97 ? -10.945 -12.891 -29.156 1 97.88 97 ASN B O 1
ATOM 8179 N N . GLN B 1 98 ? -11.203 -13.039 -26.906 1 98.19 98 GLN B N 1
ATOM 8180 C CA . GLN B 1 98 ? -10.68 -11.719 -26.562 1 98.19 98 GLN B CA 1
ATOM 8181 C C . GLN B 1 98 ? -11.516 -10.617 -27.219 1 98.19 98 GLN B C 1
ATOM 8183 O O . GLN B 1 98 ? -10.984 -9.562 -27.594 1 98.19 98 GLN B O 1
ATOM 8188 N N . ILE B 1 99 ? -12.844 -10.82 -27.5 1 98.62 99 ILE B N 1
ATOM 8189 C CA . ILE B 1 99 ? -13.719 -9.828 -28.094 1 98.62 99 ILE B CA 1
ATOM 8190 C C . ILE B 1 99 ? -14.297 -8.922 -27.016 1 98.62 99 ILE B C 1
ATOM 8192 O O . ILE B 1 99 ? -15.039 -9.375 -26.141 1 98.62 99 ILE B O 1
ATOM 8196 N N . VAL B 1 100 ? -14.062 -7.684 -27.062 1 98.56 100 VAL B N 1
ATOM 8197 C CA . VAL B 1 100 ? -14.336 -6.73 -25.984 1 98.56 100 VAL B CA 1
ATOM 8198 C C . VAL B 1 100 ? -15.758 -6.184 -26.125 1 98.56 100 VAL B C 1
ATOM 8200 O O . VAL B 1 100 ? -16.172 -5.812 -27.219 1 98.56 100 VAL B O 1
ATOM 8203 N N . TYR B 1 101 ? -16.484 -6.133 -25.062 1 98.69 101 TYR B N 1
ATOM 8204 C CA . TYR B 1 101 ? -17.781 -5.484 -24.984 1 98.69 101 TYR B CA 1
ATOM 8205 C C . TYR B 1 101 ? -17.688 -4.004 -25.312 1 98.69 101 TYR B C 1
ATOM 8207 O O . TYR B 1 101 ? -16.828 -3.299 -24.766 1 98.69 101 TYR B O 1
ATOM 8215 N N . GLU B 1 102 ? -18.625 -3.502 -26.172 1 98.12 102 GLU B N 1
ATOM 8216 C CA . GLU B 1 102 ? -18.609 -2.098 -26.578 1 98.12 102 GLU B CA 1
ATOM 8217 C C . GLU B 1 102 ? -20 -1.483 -26.484 1 98.12 102 GLU B C 1
ATOM 8219 O O . GLU B 1 102 ? -20.312 -0.542 -27.219 1 98.12 102 GLU B O 1
ATOM 8224 N N . GLY B 1 103 ? -20.828 -2.018 -25.688 1 98.31 103 GLY B N 1
ATOM 8225 C CA . GLY B 1 103 ? -22.172 -1.496 -25.531 1 98.31 103 GLY B CA 1
ATOM 8226 C C . GLY B 1 103 ? -22.25 -0.354 -24.547 1 98.31 103 GLY B C 1
ATOM 8227 O O . GLY B 1 103 ? -21.266 0.318 -24.266 1 98.31 103 GLY B O 1
ATOM 8228 N N . ILE B 1 104 ? -23.484 -0.042 -24.141 1 97.69 104 ILE B N 1
ATOM 8229 C CA . ILE B 1 104 ? -23.719 1.032 -23.172 1 97.69 104 ILE B CA 1
ATOM 8230 C C . ILE B 1 104 ? -23.047 0.686 -21.844 1 97.69 104 ILE B C 1
ATOM 8232 O O . ILE B 1 104 ? -22.781 -0.486 -21.562 1 97.69 104 ILE B O 1
ATOM 8236 N N . PRO B 1 105 ? -22.719 1.68 -20.984 1 97.44 105 PRO B N 1
ATOM 8237 C CA . PRO B 1 105 ? -22.047 1.4 -19.719 1 97.44 105 PRO B CA 1
ATOM 8238 C C . PRO B 1 105 ? -22.828 0.421 -18.844 1 97.44 105 PRO B C 1
ATOM 8240 O O . PRO B 1 105 ? -24.047 0.518 -18.734 1 97.44 105 PRO B O 1
ATOM 8243 N N . LEU B 1 106 ? -22.094 -0.454 -18.266 1 97.88 106 LEU B N 1
ATOM 8244 C CA . LEU B 1 106 ? -22.672 -1.482 -17.406 1 97.88 106 LEU B CA 1
ATOM 8245 C C . LEU B 1 106 ? -22.922 -0.942 -16.016 1 97.88 106 LEU B C 1
ATOM 8247 O O . LEU B 1 106 ? -22.25 -0.011 -15.562 1 97.88 106 LEU B O 1
ATOM 8251 N N . VAL B 1 107 ? -23.938 -1.481 -15.367 1 96.38 107 VAL B N 1
ATOM 8252 C CA . VAL B 1 107 ? -24.406 -0.909 -14.109 1 96.38 107 VAL B CA 1
ATOM 8253 C C . VAL B 1 107 ? -24.281 -1.947 -12.992 1 96.38 107 VAL B C 1
ATOM 8255 O O . VAL B 1 107 ? -24.391 -3.15 -13.25 1 96.38 107 VAL B O 1
ATOM 8258 N N . SER B 1 108 ? -24.172 -1.493 -11.734 1 96.75 108 SER B N 1
ATOM 8259 C CA . SER B 1 108 ? -24.031 -2.34 -10.555 1 96.75 108 SER B CA 1
ATOM 8260 C C . SER B 1 108 ? -25.219 -3.301 -10.43 1 96.75 108 SER B C 1
ATOM 8262 O O . SER B 1 108 ? -26.359 -2.928 -10.711 1 96.75 108 SER B O 1
ATOM 8264 N N . ALA B 1 109 ? -24.891 -4.527 -10.016 1 96.81 109 ALA B N 1
ATOM 8265 C CA . ALA B 1 109 ? -25.875 -5.52 -9.586 1 96.81 109 ALA B CA 1
ATOM 8266 C C . ALA B 1 109 ? -26.844 -5.863 -10.719 1 96.81 109 ALA B C 1
ATOM 8268 O O . ALA B 1 109 ? -27.969 -6.285 -10.469 1 96.81 109 ALA B O 1
ATOM 8269 N N . SER B 1 110 ? -26.375 -5.699 -11.945 1 96.38 110 SER B N 1
ATOM 8270 C CA . SER B 1 110 ? -27.234 -5.984 -13.102 1 96.38 110 SER B CA 1
ATOM 8271 C C . SER B 1 110 ? -26.781 -7.258 -13.812 1 96.38 110 SER B C 1
ATOM 8273 O O . SER B 1 110 ? -25.594 -7.574 -13.844 1 96.38 110 SER B O 1
ATOM 8275 N N . LYS B 1 111 ? -27.828 -7.941 -14.344 1 96.88 111 LYS B N 1
ATOM 8276 C CA . LYS B 1 111 ? -27.578 -9.156 -15.117 1 96.88 111 LYS B CA 1
ATOM 8277 C C . LYS B 1 111 ? -27.797 -8.914 -16.609 1 96.88 111 LYS B C 1
ATOM 8279 O O . LYS B 1 111 ? -28.75 -8.227 -17 1 96.88 111 LYS B O 1
ATOM 8284 N N . TYR B 1 112 ? -26.922 -9.422 -17.406 1 98.56 112 TYR B N 1
ATOM 8285 C CA . TYR B 1 112 ? -26.969 -9.281 -18.859 1 98.56 112 TYR B CA 1
ATOM 8286 C C . TYR B 1 112 ? -26.938 -10.648 -19.531 1 98.56 112 TYR B C 1
ATOM 8288 O O . TYR B 1 112 ? -26.281 -11.578 -19.047 1 98.56 112 TYR B O 1
ATOM 8296 N N . TYR B 1 113 ? -27.656 -10.789 -20.609 1 98.69 113 TYR B N 1
ATOM 8297 C CA . TYR B 1 113 ? -27.734 -12.008 -21.406 1 98.69 113 TYR B CA 1
ATOM 8298 C C . TYR B 1 113 ? -27.172 -11.773 -22.812 1 98.69 113 TYR B C 1
ATOM 8300 O O . TYR B 1 113 ? -27.281 -10.672 -23.359 1 98.69 113 TYR B O 1
ATOM 8308 N N . TRP B 1 114 ? -26.547 -12.812 -23.359 1 98.81 114 TRP B N 1
ATOM 8309 C CA . TRP B 1 114 ? -25.953 -12.609 -24.672 1 98.81 114 TRP B CA 1
ATOM 8310 C C . TRP B 1 114 ? -25.969 -13.898 -25.5 1 98.81 114 TRP B C 1
ATOM 8312 O O . TRP B 1 114 ? -26.156 -14.984 -24.938 1 98.81 114 TRP B O 1
ATOM 8322 N N . LYS B 1 115 ? -25.891 -13.852 -26.734 1 98.69 115 LYS B N 1
ATOM 8323 C CA . LYS B 1 115 ? -25.719 -14.938 -27.688 1 98.69 115 LYS B CA 1
ATOM 8324 C C . LYS B 1 115 ? -24.953 -14.461 -28.922 1 98.69 115 LYS B C 1
ATOM 8326 O O . LYS B 1 115 ? -24.797 -13.258 -29.141 1 98.69 115 LYS B O 1
ATOM 8331 N N . VAL B 1 116 ? -24.406 -15.352 -29.641 1 98.75 116 VAL B N 1
ATOM 8332 C CA . VAL B 1 116 ? -23.578 -15.039 -30.797 1 98.75 116 VAL B CA 1
ATOM 8333 C C . VAL B 1 116 ? -23.938 -15.961 -31.953 1 98.75 116 VAL B C 1
ATOM 8335 O O . VAL B 1 116 ? -24.344 -17.109 -31.75 1 98.75 116 VAL B O 1
ATOM 8338 N N . ARG B 1 117 ? -23.906 -15.516 -33.125 1 98.5 117 ARG B N 1
ATOM 8339 C CA . ARG B 1 117 ? -23.938 -16.297 -34.344 1 98.5 117 ARG B CA 1
ATOM 8340 C C . ARG B 1 117 ? -22.781 -15.93 -35.25 1 98.5 117 ARG B C 1
ATOM 8342 O O . ARG B 1 117 ? -22.156 -14.875 -35.094 1 98.5 117 ARG B O 1
ATOM 8349 N N . VAL B 1 118 ? -22.516 -16.859 -36.25 1 98.69 118 VAL B N 1
ATOM 8350 C CA . VAL B 1 118 ? -21.328 -16.656 -37.062 1 98.69 118 VAL B CA 1
ATOM 8351 C C . VAL B 1 118 ? -21.656 -16.969 -38.531 1 98.69 118 VAL B C 1
ATOM 8353 O O . VAL B 1 118 ? -22.688 -17.578 -38.812 1 98.69 118 VAL B O 1
ATOM 8356 N N . TRP B 1 119 ? -20.891 -16.438 -39.438 1 98.38 119 TRP B N 1
ATOM 8357 C CA . TRP B 1 119 ? -20.891 -16.812 -40.844 1 98.38 119 TRP B CA 1
ATOM 8358 C C . TRP B 1 119 ? -19.641 -17.609 -41.188 1 98.38 119 TRP B C 1
ATOM 8360 O O . TRP B 1 119 ? -18.547 -17.328 -40.688 1 98.38 119 TRP B O 1
ATOM 8370 N N . ASP B 1 120 ? -19.875 -18.625 -41.969 1 97.75 120 ASP B N 1
ATOM 8371 C CA . ASP B 1 120 ? -18.734 -19.469 -42.375 1 97.75 120 ASP B CA 1
ATOM 8372 C C . ASP B 1 120 ? -18.125 -18.984 -43.688 1 97.75 120 ASP B C 1
ATOM 8374 O O . ASP B 1 120 ? -18.406 -17.875 -44.125 1 97.75 120 ASP B O 1
ATOM 8378 N N . GLU B 1 121 ? -17.156 -19.797 -44.25 1 95.38 121 GLU B N 1
ATOM 8379 C CA . GLU B 1 121 ? -16.391 -19.422 -45.438 1 95.38 121 GLU B CA 1
ATOM 8380 C C . GLU B 1 121 ? -17.281 -19.312 -46.656 1 95.38 121 GLU B C 1
ATOM 8382 O O . GLU B 1 121 ? -16.922 -18.656 -47.625 1 95.38 121 GLU B O 1
ATOM 8387 N N . SER B 1 122 ? -18.469 -19.859 -46.625 1 95.5 122 SER B N 1
ATOM 8388 C CA . SER B 1 122 ? -19.422 -19.781 -47.719 1 95.5 122 SER B CA 1
ATOM 8389 C C . SER B 1 122 ? -20.531 -18.781 -47.406 1 95.5 122 SER B C 1
ATOM 8391 O O . SER B 1 122 ? -21.594 -18.797 -48.062 1 95.5 122 SER B O 1
ATOM 8393 N N . ASP B 1 123 ? -20.344 -18.109 -46.312 1 96 123 ASP B N 1
ATOM 8394 C CA . ASP B 1 123 ? -21.281 -17.078 -45.875 1 96 123 ASP B CA 1
ATOM 8395 C C . ASP B 1 123 ? -22.578 -17.688 -45.375 1 96 123 ASP B C 1
ATOM 8397 O O . ASP B 1 123 ? -23.625 -17.047 -45.375 1 96 123 ASP B O 1
ATOM 8401 N N . ILE B 1 124 ? -22.469 -18.891 -45.062 1 96.94 124 ILE B N 1
ATOM 8402 C CA . ILE B 1 124 ? -23.594 -19.547 -44.438 1 96.94 124 ILE B CA 1
ATOM 8403 C C . ILE B 1 124 ? -23.672 -19.156 -42.969 1 96.94 124 ILE B C 1
ATOM 8405 O O . ILE B 1 124 ? -22.672 -19.266 -42.219 1 96.94 124 ILE B O 1
ATOM 8409 N N . ILE B 1 125 ? -24.797 -18.672 -42.594 1 97.44 125 ILE B N 1
ATOM 8410 C CA . ILE B 1 125 ? -25 -18.188 -41.219 1 97.44 125 ILE B CA 1
ATOM 8411 C C . ILE B 1 125 ? -25.344 -19.359 -40.312 1 97.44 125 ILE B C 1
ATOM 8413 O O . ILE B 1 125 ? -26.062 -20.266 -40.688 1 97.44 125 ILE B O 1
ATOM 8417 N N . SER B 1 126 ? -24.812 -19.344 -39.125 1 98.06 126 SER B N 1
ATOM 8418 C CA . SER B 1 126 ? -25.141 -20.344 -38.125 1 98.06 126 SER B CA 1
ATOM 8419 C C . SER B 1 126 ? -26.422 -20 -37.375 1 98.06 126 SER B C 1
ATOM 8421 O O . SER B 1 126 ? -26.922 -18.875 -37.5 1 98.06 126 SER B O 1
ATOM 8423 N N . THR B 1 127 ? -26.906 -21 -36.625 1 96.88 127 THR B N 1
ATOM 8424 C CA . THR B 1 127 ? -27.875 -20.672 -35.594 1 96.88 127 THR B CA 1
ATOM 8425 C C . THR B 1 127 ? -27.203 -19.891 -34.469 1 96.88 127 THR B C 1
ATOM 8427 O O . THR B 1 127 ? -25.984 -19.906 -34.312 1 96.88 127 THR B O 1
ATOM 8430 N N . TRP B 1 128 ? -28.031 -19.172 -33.75 1 97.81 128 TRP B N 1
ATOM 8431 C CA . TRP B 1 128 ? -27.516 -18.516 -32.562 1 97.81 128 TRP B CA 1
ATOM 8432 C C . TRP B 1 128 ? -26.984 -19.547 -31.547 1 97.81 128 TRP B C 1
ATOM 8434 O O . TRP B 1 128 ? -27.516 -20.656 -31.469 1 97.81 128 TRP B O 1
ATOM 8444 N N . SER B 1 129 ? -25.984 -19.156 -30.859 1 98.25 129 SER B N 1
ATOM 8445 C CA . SER B 1 129 ? -25.516 -19.984 -29.75 1 98.25 129 SER B CA 1
ATOM 8446 C C . SER B 1 129 ? -26.609 -20.109 -28.672 1 98.25 129 SER B C 1
ATOM 8448 O O . SER B 1 129 ? -27.578 -19.359 -28.672 1 98.25 129 SER B O 1
ATOM 8450 N N . THR B 1 130 ? -26.359 -21.172 -27.781 1 97.38 130 THR B N 1
ATOM 8451 C CA . THR B 1 130 ? -27.156 -21.172 -26.562 1 97.38 130 THR B CA 1
ATOM 8452 C C . THR B 1 130 ? -26.984 -19.859 -25.797 1 97.38 130 THR B C 1
ATOM 8454 O O . THR B 1 130 ? -25.875 -19.328 -25.703 1 97.38 130 THR B O 1
ATOM 8457 N N . PRO B 1 131 ? -28.094 -19.344 -25.297 1 98.25 131 PRO B N 1
ATOM 8458 C CA . PRO B 1 131 ? -27.969 -18.109 -24.516 1 98.25 131 PRO B CA 1
ATOM 8459 C C . PRO B 1 131 ? -27.047 -18.266 -23.312 1 98.25 131 PRO B C 1
ATOM 8461 O O . PRO B 1 131 ? -27.109 -19.281 -22.609 1 98.25 131 PRO B O 1
ATOM 8464 N N . ALA B 1 132 ? -26.203 -17.359 -23.094 1 98.56 132 ALA B N 1
ATOM 8465 C CA . ALA B 1 132 ? -25.328 -17.25 -21.938 1 98.56 132 ALA B CA 1
ATOM 8466 C C . ALA B 1 132 ? -25.578 -15.93 -21.188 1 98.56 132 ALA B C 1
ATOM 8468 O O . ALA B 1 132 ? -26.375 -15.102 -21.641 1 98.56 132 ALA B O 1
ATOM 8469 N N . TYR B 1 133 ? -24.953 -15.789 -19.969 1 98.38 133 TYR B N 1
ATOM 8470 C CA . TYR B 1 133 ? -25.172 -14.57 -19.203 1 98.38 133 TYR B CA 1
ATOM 8471 C C . TYR B 1 133 ? -23.953 -14.234 -18.344 1 98.38 133 TYR B C 1
ATOM 8473 O O . TYR B 1 133 ? -23.031 -15.039 -18.234 1 98.38 133 TYR B O 1
ATOM 8481 N N . TRP B 1 134 ? -23.906 -13.031 -17.891 1 98.38 134 TRP B N 1
ATOM 8482 C CA . TRP B 1 134 ? -23.062 -12.594 -16.766 1 98.38 134 TRP B CA 1
ATOM 8483 C C . TRP B 1 134 ? -23.766 -11.539 -15.938 1 98.38 134 TRP B C 1
ATOM 8485 O O . TRP B 1 134 ? -24.797 -10.992 -16.359 1 98.38 134 TRP B O 1
ATOM 8495 N N . SER B 1 135 ? -23.328 -11.336 -14.727 1 98.19 135 SER B N 1
ATOM 8496 C CA . SER B 1 135 ? -23.828 -10.242 -13.906 1 98.19 135 SER B CA 1
ATOM 8497 C C . SER B 1 135 ? -22.688 -9.375 -13.383 1 98.19 135 SER B C 1
ATOM 8499 O O . SER B 1 135 ? -21.547 -9.836 -13.289 1 98.19 135 SER B O 1
ATOM 8501 N N . MET B 1 136 ? -23.047 -8.094 -13.188 1 98.25 136 MET B N 1
ATOM 8502 C CA . MET B 1 136 ? -22.094 -7.176 -12.57 1 98.25 136 MET B CA 1
ATOM 8503 C C . MET B 1 136 ? -22.188 -7.234 -11.047 1 98.25 136 MET B C 1
ATOM 8505 O O . MET B 1 136 ? -23.266 -7.379 -10.492 1 98.25 136 MET B O 1
ATOM 8509 N N . GLY B 1 137 ? -20.984 -7.125 -10.414 1 98.06 137 GLY B N 1
ATOM 8510 C CA . GLY B 1 137 ? -20.953 -6.891 -8.977 1 98.06 137 GLY B CA 1
ATOM 8511 C C . GLY B 1 137 ? -21.297 -5.461 -8.602 1 98.06 137 GLY B C 1
ATOM 8512 O O . GLY B 1 137 ? -22.031 -4.781 -9.305 1 98.06 137 GLY B O 1
ATOM 8513 N N . LEU B 1 138 ? -20.844 -5.07 -7.469 1 97.44 138 LEU B N 1
ATOM 8514 C CA . LEU B 1 138 ? -21.047 -3.705 -6.996 1 97.44 138 LEU B CA 1
ATOM 8515 C C . LEU B 1 138 ? -19.875 -2.812 -7.402 1 97.44 138 LEU B C 1
ATOM 8517 O O . LEU B 1 138 ? -18.75 -3.016 -6.949 1 97.44 138 LEU B O 1
ATOM 8521 N N . LEU B 1 139 ? -20.156 -1.777 -8.211 1 96.06 139 LEU B N 1
ATOM 8522 C CA . LEU B 1 139 ? -19.109 -1.024 -8.891 1 96.06 139 LEU B CA 1
ATOM 8523 C C . LEU B 1 139 ? -18.75 0.232 -8.102 1 96.06 139 LEU B C 1
ATOM 8525 O O . LEU B 1 139 ? -17.703 0.842 -8.352 1 96.06 139 LEU B O 1
ATOM 8529 N N . LYS B 1 140 ? -19.594 0.661 -7.129 1 93.62 140 LYS B N 1
ATOM 8530 C CA . LYS B 1 140 ? -19.391 1.885 -6.363 1 93.62 140 LYS B CA 1
ATOM 8531 C C . LYS B 1 140 ? -19.406 1.603 -4.863 1 93.62 140 LYS B C 1
ATOM 8533 O O . LYS B 1 140 ? -20.109 0.704 -4.402 1 93.62 140 LYS B O 1
ATOM 8538 N N . PHE B 1 141 ? -18.641 2.445 -4.117 1 91.88 141 PHE B N 1
ATOM 8539 C CA . PHE B 1 141 ? -18.594 2.281 -2.668 1 91.88 141 PHE B CA 1
ATOM 8540 C C . PHE B 1 141 ? -19.969 2.52 -2.057 1 91.88 141 PHE B C 1
ATOM 8542 O O . PHE B 1 141 ? -20.344 1.867 -1.078 1 91.88 141 PHE B O 1
ATOM 8549 N N . SER B 1 142 ? -20.75 3.424 -2.66 1 92.19 142 SER B N 1
ATOM 8550 C CA . SER B 1 142 ? -22.062 3.789 -2.143 1 92.19 142 SER B CA 1
ATOM 8551 C C . SER B 1 142 ? -23.031 2.625 -2.244 1 92.19 142 SER B C 1
ATOM 8553 O O . SER B 1 142 ? -24.094 2.641 -1.617 1 92.19 142 SER B O 1
ATOM 8555 N N . ASN B 1 143 ? -22.672 1.606 -3.02 1 94.81 143 ASN B N 1
ATOM 8556 C CA . ASN B 1 143 ? -23.531 0.443 -3.158 1 94.81 143 ASN B CA 1
ATOM 8557 C C . ASN B 1 143 ? -23.406 -0.494 -1.96 1 94.81 143 ASN B C 1
ATOM 8559 O O . ASN B 1 143 ? -24.234 -1.391 -1.781 1 94.81 143 ASN B O 1
ATOM 8563 N N . TRP B 1 144 ? -22.469 -0.297 -1.133 1 94.38 144 TRP B N 1
ATOM 8564 C CA . TRP B 1 144 ? -22.234 -1.169 0.015 1 94.38 144 TRP B CA 1
ATOM 8565 C C . TRP B 1 144 ? -22.922 -0.616 1.263 1 94.38 144 TRP B C 1
ATOM 8567 O O . TRP B 1 144 ? -22.812 0.578 1.556 1 94.38 144 TRP B O 1
ATOM 8577 N N . GLN B 1 145 ? -23.562 -1.468 1.916 1 94.81 145 GLN B N 1
ATOM 8578 C CA . GLN B 1 145 ? -24.203 -1.094 3.172 1 94.81 145 GLN B CA 1
ATOM 8579 C C . GLN B 1 145 ? -23.688 -1.948 4.328 1 94.81 145 GLN B C 1
ATOM 8581 O O . GLN B 1 145 ? -23.859 -1.588 5.496 1 94.81 145 GLN B O 1
ATOM 8586 N N . GLY B 1 146 ? -23.078 -3.066 4.012 1 96.19 146 GLY B N 1
ATOM 8587 C CA . GLY B 1 146 ? -22.625 -3.988 5.035 1 96.19 146 GLY B CA 1
ATOM 8588 C C . GLY B 1 146 ? -21.469 -3.443 5.852 1 96.19 146 GLY B C 1
ATOM 8589 O O . GLY B 1 146 ? -20.609 -2.723 5.324 1 96.19 146 GLY B O 1
ATOM 8590 N N . LEU B 1 147 ? -21.469 -3.84 7.117 1 95.81 147 LEU B N 1
ATOM 8591 C CA . LEU B 1 147 ? -20.359 -3.549 8.023 1 95.81 147 LEU B CA 1
ATOM 8592 C C . LEU B 1 147 ? -19.531 -4.801 8.281 1 95.81 147 LEU B C 1
ATOM 8594 O O . LEU B 1 147 ? -20.031 -5.922 8.188 1 95.81 147 LEU B O 1
ATOM 8598 N N . PHE B 1 148 ? -18.25 -4.57 8.555 1 96.38 148 PHE B N 1
ATOM 8599 C CA . PHE B 1 148 ? -17.438 -5.695 8.992 1 96.38 148 PHE B CA 1
ATOM 8600 C C . PHE B 1 148 ? -17.719 -6.047 10.445 1 96.38 148 PHE B C 1
ATOM 8602 O O . PHE B 1 148 ? -17.484 -5.234 11.344 1 96.38 148 PHE B O 1
ATOM 8609 N N . ILE B 1 149 ? -18.172 -7.242 10.648 1 97.94 149 ILE B N 1
ATOM 8610 C CA . ILE B 1 149 ? -18.578 -7.652 11.992 1 97.94 149 ILE B CA 1
ATOM 8611 C C . ILE B 1 149 ? -17.938 -8.992 12.336 1 97.94 149 ILE B C 1
ATOM 8613 O O . ILE B 1 149 ? -17.609 -9.781 11.445 1 97.94 149 ILE B O 1
ATOM 8617 N N . GLY B 1 150 ? -17.75 -9.25 13.555 1 97.12 150 GLY B N 1
ATOM 8618 C CA . GLY B 1 150 ? -17.188 -10.508 14.031 1 97.12 150 GLY B CA 1
ATOM 8619 C C . GLY B 1 150 ? -17.422 -10.742 15.508 1 97.12 150 GLY B C 1
ATOM 8620 O O . GLY B 1 150 ? -17.766 -9.812 16.25 1 97.12 150 GLY B O 1
ATOM 8621 N N . HIS B 1 151 ? -17.312 -12.016 15.891 1 97.44 151 HIS B N 1
ATOM 8622 C CA . HIS B 1 151 ? -17.359 -12.352 17.312 1 97.44 151 HIS B CA 1
ATOM 8623 C C . HIS B 1 151 ? -16.016 -12.086 17.984 1 97.44 151 HIS B C 1
ATOM 8625 O O . HIS B 1 151 ? -14.961 -12.414 17.438 1 97.44 151 HIS B O 1
ATOM 8631 N N . ASP B 1 152 ? -16.062 -11.477 19.109 1 94.44 152 ASP B N 1
ATOM 8632 C CA . ASP B 1 152 ? -14.836 -11.211 19.859 1 94.44 152 ASP B CA 1
ATOM 8633 C C . ASP B 1 152 ? -14.352 -12.461 20.594 1 94.44 152 ASP B C 1
ATOM 8635 O O . ASP B 1 152 ? -14.961 -12.875 21.578 1 94.44 152 ASP B O 1
ATOM 8639 N N . VAL B 1 153 ? -13.273 -12.984 20.141 1 94.56 153 VAL B N 1
ATOM 8640 C CA . VAL B 1 153 ? -12.758 -14.195 20.766 1 94.56 153 VAL B CA 1
ATOM 8641 C C . VAL B 1 153 ? -11.578 -13.859 21.672 1 94.56 153 VAL B C 1
ATOM 8643 O O . VAL B 1 153 ? -10.883 -14.758 22.156 1 94.56 153 VAL B O 1
ATOM 8646 N N . GLY B 1 154 ? -11.297 -12.641 21.844 1 91.06 154 GLY B N 1
ATOM 8647 C CA . GLY B 1 154 ? -10.133 -12.211 22.594 1 91.06 154 GLY B CA 1
ATOM 8648 C C . GLY B 1 154 ? -8.914 -11.961 21.734 1 91.06 154 GLY B C 1
ATOM 8649 O O . GLY B 1 154 ? -9.047 -11.641 20.547 1 91.06 154 GLY B O 1
ATOM 8650 N N . TYR B 1 155 ? -7.711 -11.82 22.359 1 88.12 155 TYR B N 1
ATOM 8651 C CA . TYR B 1 155 ? -6.5 -11.547 21.594 1 88.12 155 TYR B CA 1
ATOM 8652 C C . TYR B 1 155 ? -5.387 -12.523 21.969 1 88.12 155 TYR B C 1
ATOM 8654 O O . TYR B 1 155 ? -5.512 -13.266 22.938 1 88.12 155 TYR B O 1
ATOM 8662 N N . ASN B 1 156 ? -4.34 -12.594 21.125 1 87.69 156 ASN B N 1
ATOM 8663 C CA . ASN B 1 156 ? -3.227 -13.531 21.25 1 87.69 156 ASN B CA 1
ATOM 8664 C C . ASN B 1 156 ? -2.41 -13.258 22.5 1 87.69 156 ASN B C 1
ATOM 8666 O O . ASN B 1 156 ? -1.72 -12.242 22.594 1 87.69 156 ASN B O 1
ATOM 8670 N N . LYS B 1 157 ? -2.373 -14.195 23.406 1 87.25 157 LYS B N 1
ATOM 8671 C CA . LYS B 1 157 ? -1.596 -14.094 24.641 1 87.25 157 LYS B CA 1
ATOM 8672 C C . LYS B 1 157 ? -0.492 -15.148 24.688 1 87.25 157 LYS B C 1
ATOM 8674 O O . LYS B 1 157 ? 0.257 -15.234 25.656 1 87.25 157 LYS B O 1
ATOM 8679 N N . ALA B 1 158 ? -0.449 -15.914 23.562 1 89.19 158 ALA B N 1
ATOM 8680 C CA . ALA B 1 158 ? 0.557 -16.969 23.484 1 89.19 158 ALA B CA 1
ATOM 8681 C C . ALA B 1 158 ? 1.941 -16.391 23.219 1 89.19 158 ALA B C 1
ATOM 8683 O O . ALA B 1 158 ? 2.064 -15.297 22.672 1 89.19 158 ALA B O 1
ATOM 8684 N N . ASP B 1 159 ? 2.945 -17.281 23.688 1 91.38 159 ASP B N 1
ATOM 8685 C CA . ASP B 1 159 ? 4.301 -16.906 23.297 1 91.38 159 ASP B CA 1
ATOM 8686 C C . ASP B 1 159 ? 4.477 -16.984 21.781 1 91.38 159 ASP B C 1
ATOM 8688 O O . ASP B 1 159 ? 4.043 -17.953 21.156 1 91.38 159 ASP B O 1
ATOM 8692 N N . LYS B 1 160 ? 5.25 -16.141 21.312 1 88.5 160 LYS B N 1
ATOM 8693 C CA . LYS B 1 160 ? 5.352 -15.969 19.859 1 88.5 160 LYS B CA 1
ATOM 8694 C C . LYS B 1 160 ? 5.922 -17.219 19.203 1 88.5 160 LYS B C 1
ATOM 8696 O O . LYS B 1 160 ? 5.473 -17.609 18.125 1 88.5 160 LYS B O 1
ATOM 8701 N N . TYR B 1 161 ? 6.953 -17.828 19.734 1 90.94 161 TYR B N 1
ATOM 8702 C CA . TYR B 1 161 ? 7.684 -18.891 19.047 1 90.94 161 TYR B CA 1
ATOM 8703 C C . TYR B 1 161 ? 7.402 -20.234 19.688 1 90.94 161 TYR B C 1
ATOM 8705 O O . TYR B 1 161 ? 7.457 -21.266 19.016 1 90.94 161 TYR B O 1
ATOM 8713 N N . ASP B 1 162 ? 7.008 -20.219 20.922 1 92.38 162 ASP B N 1
ATOM 8714 C CA . ASP B 1 162 ? 7.051 -21.484 21.641 1 92.38 162 ASP B CA 1
ATOM 8715 C C . ASP B 1 162 ? 5.645 -22.031 21.875 1 92.38 162 ASP B C 1
ATOM 8717 O O . ASP B 1 162 ? 5.48 -23.172 22.344 1 92.38 162 ASP B O 1
ATOM 8721 N N . SER B 1 163 ? 4.68 -21.203 21.578 1 94.62 163 SER B N 1
ATOM 8722 C CA . SER B 1 163 ? 3.293 -21.641 21.719 1 94.62 163 SER B CA 1
ATOM 8723 C C . SER B 1 163 ? 2.449 -21.172 20.531 1 94.62 163 SER B C 1
ATOM 8725 O O . SER B 1 163 ? 2.613 -20.062 20.047 1 94.62 163 SER B O 1
ATOM 8727 N N . LEU B 1 164 ? 1.491 -22.094 20.156 1 96.31 164 LEU B N 1
ATOM 8728 C CA . LEU B 1 164 ? 0.626 -21.75 19.047 1 96.31 164 LEU B CA 1
ATOM 8729 C C . LEU B 1 164 ? -0.602 -20.984 19.516 1 96.31 164 LEU B C 1
ATOM 8731 O O . LEU B 1 164 ? -1.179 -21.312 20.562 1 96.31 164 LEU B O 1
ATOM 8735 N N . TYR B 1 165 ? -0.968 -19.922 18.859 1 96.19 165 TYR B N 1
ATOM 8736 C CA . TYR B 1 165 ? -2.258 -19.266 19.016 1 96.19 165 TYR B CA 1
ATOM 8737 C C . TYR B 1 165 ? -3.236 -19.688 17.938 1 96.19 165 TYR B C 1
ATOM 8739 O O . TYR B 1 165 ? -3.113 -19.281 16.781 1 96.19 165 TYR B O 1
ATOM 8747 N N . LEU B 1 166 ? -4.234 -20.5 18.281 1 97.31 166 LEU B N 1
ATOM 8748 C CA . LEU B 1 166 ? -5.246 -21.031 17.375 1 97.31 166 LEU B CA 1
ATOM 8749 C C . LEU B 1 166 ? -6.648 -20.75 17.906 1 97.31 166 LEU B C 1
ATOM 8751 O O . LEU B 1 166 ? -7.309 -21.641 18.453 1 97.31 166 LEU B O 1
ATOM 8755 N N . PRO B 1 167 ? -7.191 -19.578 17.609 1 96.56 167 PRO B N 1
ATOM 8756 C CA . PRO B 1 167 ? -8.5 -19.203 18.172 1 96.56 167 PRO B CA 1
ATOM 8757 C C . PRO B 1 167 ? -9.648 -19.953 17.5 1 96.56 167 PRO B C 1
ATOM 8759 O O . PRO B 1 167 ? -9.5 -20.453 16.391 1 96.56 167 PRO B O 1
ATOM 8762 N N . PRO B 1 168 ? -10.836 -20.047 18.188 1 97.75 168 PRO B N 1
ATOM 8763 C CA . PRO B 1 168 ? -12.016 -20.672 17.578 1 97.75 168 PRO B CA 1
ATOM 8764 C C . PRO B 1 168 ? -12.57 -19.875 16.406 1 97.75 168 PRO B C 1
ATOM 8766 O O . PRO B 1 168 ? -12.344 -18.672 16.312 1 97.75 168 PRO B O 1
ATOM 8769 N N . ALA B 1 169 ? -13.258 -20.609 15.555 1 98.44 169 ALA B N 1
ATOM 8770 C CA . ALA B 1 169 ? -14 -19.922 14.5 1 98.44 169 ALA B CA 1
ATOM 8771 C C . ALA B 1 169 ? -15.117 -19.062 15.086 1 98.44 169 ALA B C 1
ATOM 8773 O O . ALA B 1 169 ? -15.586 -19.312 16.203 1 98.44 169 ALA B O 1
ATOM 8774 N N . ARG B 1 170 ? -15.5 -18.047 14.352 1 98.19 170 ARG B N 1
ATOM 8775 C CA . ARG B 1 170 ? -16.578 -17.125 14.727 1 98.19 170 ARG B CA 1
ATOM 8776 C C . ARG B 1 170 ? -17.859 -17.453 13.961 1 98.19 170 ARG B C 1
ATOM 8778 O O . ARG B 1 170 ? -17.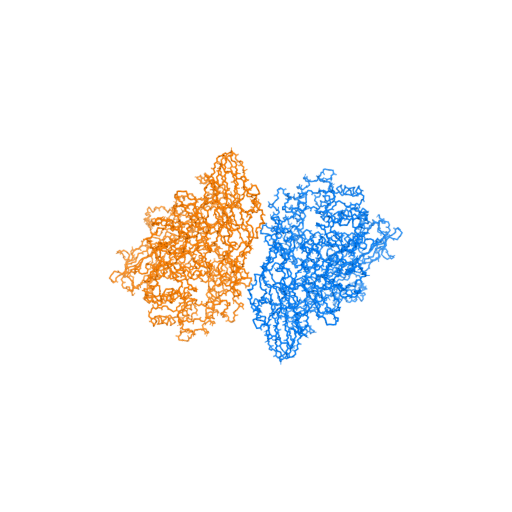812 -17.688 12.75 1 98.19 170 ARG B O 1
ATOM 8785 N N . TYR B 1 171 ? -18.938 -17.516 14.719 1 98.56 171 TYR B N 1
ATOM 8786 C CA . TYR B 1 171 ? -20.25 -17.781 14.125 1 98.56 171 TYR B CA 1
ATOM 8787 C C . TYR B 1 171 ? -21.141 -16.547 14.18 1 98.56 171 TYR B C 1
ATOM 8789 O O . TYR B 1 171 ? -21.281 -15.922 15.227 1 98.56 171 TYR B O 1
ATOM 8797 N N . LEU B 1 172 ? -21.688 -16.188 13.031 1 98.75 172 LEU B N 1
ATOM 8798 C CA . LEU B 1 172 ? -22.625 -15.062 12.906 1 98.75 172 LEU B CA 1
ATOM 8799 C C . LEU B 1 172 ? -23.938 -15.516 12.297 1 98.75 172 LEU B C 1
ATOM 8801 O O . LEU B 1 172 ? -23.953 -16.359 11.406 1 98.75 172 LEU B O 1
ATOM 8805 N N . ARG B 1 173 ? -25.078 -14.93 12.758 1 98.56 173 ARG B N 1
ATOM 8806 C CA . ARG B 1 173 ? -26.375 -15.266 12.18 1 98.56 173 ARG B CA 1
ATOM 8807 C C . ARG B 1 173 ? -27.328 -14.07 12.242 1 98.56 173 ARG B C 1
ATOM 8809 O O . ARG B 1 173 ? -27.203 -13.219 13.125 1 98.56 173 ARG B O 1
ATOM 8816 N N . LYS B 1 174 ? -28.203 -14.031 11.359 1 98.44 174 LYS B N 1
ATOM 8817 C CA . LYS B 1 174 ? -29.312 -13.078 11.367 1 98.44 174 LYS B CA 1
ATOM 8818 C C . LYS B 1 174 ? -30.578 -13.719 10.812 1 98.44 174 LYS B C 1
ATOM 8820 O O . LYS B 1 174 ? -30.562 -14.336 9.75 1 98.44 174 LYS B O 1
ATOM 8825 N N . SER B 1 175 ? -31.609 -13.617 11.602 1 98.06 175 SER B N 1
ATOM 8826 C CA . SER B 1 175 ? -32.938 -13.992 11.133 1 98.06 175 SER B CA 1
ATOM 8827 C C . SER B 1 175 ? -33.656 -12.805 10.5 1 98.06 175 SER B C 1
ATOM 8829 O O . SER B 1 175 ? -33.5 -11.672 10.961 1 98.06 175 SER B O 1
ATOM 8831 N N . PHE B 1 176 ? -34.375 -13.023 9.43 1 97.56 176 PHE B N 1
ATOM 8832 C CA . PHE B 1 176 ? -35.188 -12 8.789 1 97.56 176 PHE B CA 1
ATOM 8833 C C . PHE B 1 176 ? -36.438 -12.609 8.156 1 97.56 176 PHE B C 1
ATOM 8835 O O . PHE B 1 176 ? -36.469 -13.812 7.898 1 97.56 176 PHE B O 1
ATOM 8842 N N . ASN B 1 177 ? -37.406 -11.797 7.969 1 97.06 177 ASN B N 1
ATOM 8843 C CA . ASN B 1 177 ? -38.688 -12.281 7.438 1 97.06 177 ASN B CA 1
ATOM 8844 C C . ASN B 1 177 ? -38.969 -11.695 6.062 1 97.06 177 ASN B C 1
ATOM 8846 O O . ASN B 1 177 ? -38.75 -10.5 5.832 1 97.06 177 ASN B O 1
ATOM 8850 N N . LEU B 1 178 ? -39.406 -12.617 5.199 1 96.06 178 LEU B N 1
ATOM 8851 C CA . LEU B 1 178 ? -39.844 -12.195 3.873 1 96.06 178 LEU B CA 1
ATOM 8852 C C . LEU B 1 178 ? -41.344 -12.453 3.691 1 96.06 178 LEU B C 1
ATOM 8854 O O . LEU B 1 178 ? -41.781 -13.594 3.811 1 96.06 178 LEU B O 1
ATOM 8858 N N . ASN B 1 179 ? -42.094 -11.398 3.33 1 93.69 179 ASN B N 1
ATOM 8859 C CA . ASN B 1 179 ? -43.531 -11.523 3.273 1 93.69 179 ASN B CA 1
ATOM 8860 C C . ASN B 1 179 ? -44.062 -11.273 1.862 1 93.69 179 ASN B C 1
ATOM 8862 O O . ASN B 1 179 ? -45.281 -11.156 1.66 1 93.69 179 ASN B O 1
ATOM 8866 N N . LYS B 1 180 ? -43.188 -11.062 0.947 1 94.88 180 LYS B N 1
ATOM 8867 C CA . LYS B 1 180 ? -43.562 -10.836 -0.446 1 94.88 180 LYS B CA 1
ATOM 8868 C C . LYS B 1 180 ? -42.906 -11.883 -1.361 1 94.88 180 LYS B C 1
ATOM 8870 O O . LYS B 1 180 ? -41.969 -12.555 -0.972 1 94.88 180 LYS B O 1
ATOM 8875 N N . LYS B 1 181 ? -43.531 -12.016 -2.57 1 95.44 181 LYS B N 1
ATOM 8876 C CA . LYS B 1 181 ? -42.969 -12.93 -3.555 1 95.44 181 LYS B CA 1
ATOM 8877 C C . LYS B 1 181 ? -41.656 -12.391 -4.109 1 95.44 181 LYS B C 1
ATOM 8879 O O . LYS B 1 181 ? -41.562 -11.234 -4.516 1 95.44 181 LYS B O 1
ATOM 8884 N N . ILE B 1 182 ? -40.656 -13.32 -4.121 1 96.44 182 ILE B N 1
ATOM 8885 C CA . ILE B 1 182 ? -39.312 -12.914 -4.504 1 96.44 182 ILE B CA 1
ATOM 8886 C C . ILE B 1 182 ? -39.156 -13.078 -6.012 1 96.44 182 ILE B C 1
ATOM 8888 O O . ILE B 1 182 ? -39.469 -14.125 -6.574 1 96.44 182 ILE B O 1
ATOM 8892 N N . LYS B 1 183 ? -38.656 -12.094 -6.625 1 95.12 183 LYS B N 1
ATOM 8893 C CA . LYS B 1 183 ? -38.25 -12.156 -8.031 1 95.12 183 LYS B CA 1
ATOM 8894 C C . LYS B 1 183 ? -36.781 -12.562 -8.172 1 95.12 183 LYS B C 1
ATOM 8896 O O . LYS B 1 183 ? -36.469 -13.461 -8.953 1 95.12 183 LYS B O 1
ATOM 8901 N N . LYS B 1 184 ? -36 -11.898 -7.453 1 95.94 184 LYS B N 1
ATOM 8902 C CA . LYS B 1 184 ? -34.562 -12.117 -7.496 1 95.94 184 LYS B CA 1
ATOM 8903 C C . LYS B 1 184 ? -33.906 -11.766 -6.164 1 95.94 184 LYS B C 1
ATOM 8905 O O . LYS B 1 184 ? -34.312 -10.805 -5.504 1 95.94 184 LYS B O 1
ATOM 8910 N N . ALA B 1 185 ? -32.938 -12.57 -5.762 1 98 185 ALA B N 1
ATOM 8911 C CA . ALA B 1 185 ? -32.125 -12.281 -4.566 1 98 185 ALA B CA 1
ATOM 8912 C C . ALA B 1 185 ? -30.672 -12.609 -4.793 1 98 185 ALA B C 1
ATOM 8914 O O . ALA B 1 185 ? -30.328 -13.688 -5.285 1 98 185 ALA B O 1
ATOM 8915 N N . THR B 1 186 ? -29.797 -11.617 -4.512 1 98.44 186 THR B N 1
ATOM 8916 C CA . THR B 1 186 ? -28.359 -11.773 -4.699 1 98.44 186 THR B CA 1
ATOM 8917 C C . THR B 1 186 ? -27.594 -11.43 -3.418 1 98.44 186 THR B C 1
ATOM 8919 O O . THR B 1 186 ? -27.875 -10.414 -2.779 1 98.44 186 THR B O 1
ATOM 8922 N N . ALA B 1 187 ? -26.641 -12.297 -3.062 1 98.56 187 ALA B N 1
ATOM 8923 C CA . ALA B 1 187 ? -25.766 -12.031 -1.92 1 98.56 187 ALA B CA 1
ATOM 8924 C C . ALA B 1 187 ? -24.391 -11.57 -2.377 1 98.56 187 ALA B C 1
ATOM 8926 O O . ALA B 1 187 ? -23.797 -12.156 -3.291 1 98.56 187 ALA B O 1
ATOM 8927 N N . TYR B 1 188 ? -23.891 -10.469 -1.883 1 98.5 188 TYR B N 1
ATOM 8928 C CA . TYR B 1 188 ? -22.531 -9.992 -2 1 98.5 188 TYR B CA 1
ATOM 8929 C C . TYR B 1 188 ? -21.797 -10.109 -0.671 1 98.5 188 TYR B C 1
ATOM 8931 O O . TYR B 1 188 ? -22.141 -9.43 0.3 1 98.5 188 TYR B O 1
ATOM 8939 N N . THR B 1 189 ? -20.734 -11.023 -0.638 1 98.56 189 THR B N 1
ATOM 8940 C CA . THR B 1 189 ? -20.188 -11.336 0.674 1 98.56 189 THR B CA 1
ATOM 8941 C C . THR B 1 189 ? -18.656 -11.414 0.611 1 98.56 189 THR B C 1
ATOM 8943 O O . THR B 1 189 ? -18.094 -11.711 -0.443 1 98.56 189 THR B O 1
ATOM 8946 N N . THR B 1 190 ? -17.984 -11.055 1.68 1 98.5 190 THR B N 1
ATOM 8947 C CA . THR B 1 190 ? -16.547 -11.172 1.84 1 98.5 190 THR B CA 1
ATOM 8948 C C . THR B 1 190 ? -16.172 -11.32 3.312 1 98.5 190 THR B C 1
ATOM 8950 O O . THR B 1 190 ? -17.047 -11.477 4.168 1 98.5 190 THR B O 1
ATOM 8953 N N . ALA B 1 191 ? -14.859 -11.461 3.541 1 98.5 191 ALA B N 1
ATOM 8954 C CA . ALA B 1 191 ? -14.359 -11.523 4.91 1 98.5 191 ALA B CA 1
ATOM 8955 C C . ALA B 1 191 ? -12.875 -11.156 4.969 1 98.5 191 ALA B C 1
ATOM 8957 O O . ALA B 1 191 ? -12.148 -11.336 3.994 1 98.5 191 ALA B O 1
ATOM 8958 N N . LEU B 1 192 ? -12.477 -10.516 6.039 1 97.38 192 LEU B N 1
ATOM 8959 C CA . LEU B 1 192 ? -11.086 -10.555 6.48 1 97.38 192 LEU B CA 1
ATOM 8960 C C . LEU B 1 192 ? -10.781 -11.859 7.211 1 97.38 192 LEU B C 1
ATOM 8962 O O . LEU B 1 192 ? -11.008 -11.969 8.414 1 97.38 192 LEU B O 1
ATOM 8966 N N . GLY B 1 193 ? -10.234 -12.789 6.527 1 97.81 193 GLY B N 1
ATOM 8967 C CA . GLY B 1 193 ? -10.164 -14.195 6.887 1 97.81 193 GLY B CA 1
ATOM 8968 C C . GLY B 1 193 ? -10.75 -15.117 5.832 1 97.81 193 GLY B C 1
ATOM 8969 O O . GLY B 1 193 ? -10.727 -14.797 4.641 1 97.81 193 GLY B O 1
ATOM 8970 N N . LEU B 1 194 ? -11.18 -16.266 6.32 1 98.56 194 LEU B N 1
ATOM 8971 C CA . LEU B 1 194 ? -11.961 -17.188 5.492 1 98.56 194 LEU B CA 1
ATOM 8972 C C . LEU B 1 194 ? -13.383 -17.328 6.027 1 98.56 194 LEU B C 1
ATOM 8974 O O . LEU B 1 194 ? -13.609 -17.234 7.238 1 98.56 194 LEU B O 1
ATOM 8978 N N . TYR B 1 195 ? -14.281 -17.547 5.066 1 98.69 195 TYR B N 1
ATOM 8979 C CA . TYR B 1 195 ? -15.648 -17.672 5.551 1 98.69 195 TYR B CA 1
ATOM 8980 C C . TYR B 1 195 ? -16.406 -18.734 4.766 1 98.69 195 TYR B C 1
ATOM 8982 O O . TYR B 1 195 ? -16 -19.125 3.668 1 98.69 195 TYR B O 1
ATOM 8990 N N . GLU B 1 196 ? -17.391 -19.297 5.387 1 98.62 196 GLU B N 1
ATOM 8991 C CA . GLU B 1 196 ? -18.438 -20.094 4.762 1 98.62 196 GLU B CA 1
ATOM 8992 C C . GLU B 1 196 ? -19.812 -19.453 4.988 1 98.62 196 GLU B C 1
ATOM 8994 O O . GLU B 1 196 ? -20.219 -19.234 6.133 1 98.62 196 GLU B O 1
ATOM 8999 N N . LEU B 1 197 ? -20.438 -19.141 3.906 1 98.62 197 LEU B N 1
ATOM 9000 C CA . LEU B 1 197 ? -21.781 -18.562 3.963 1 98.62 197 LEU B CA 1
ATOM 9001 C C . LEU B 1 197 ? -22.828 -19.656 4.09 1 98.62 197 LEU B C 1
ATOM 9003 O O . LEU B 1 197 ? -22.75 -20.688 3.42 1 98.62 197 LEU B O 1
ATOM 9007 N N . ARG B 1 198 ? -23.781 -19.438 4.961 1 98.25 198 ARG B N 1
ATOM 9008 C CA . ARG B 1 198 ? -24.875 -20.375 5.203 1 98.25 198 ARG B CA 1
ATOM 9009 C C . ARG B 1 198 ? -26.234 -19.672 5.09 1 98.25 198 ARG B C 1
ATOM 9011 O O . ARG B 1 198 ? -26.359 -18.5 5.445 1 98.25 198 ARG B O 1
ATOM 9018 N N . LEU B 1 199 ? -27.141 -20.375 4.566 1 98.5 199 LEU B N 1
ATOM 9019 C CA . LEU B 1 199 ? -28.5 -19.859 4.414 1 98.5 199 LEU B CA 1
ATOM 9020 C C . LEU B 1 199 ? -29.531 -20.969 4.629 1 98.5 199 LEU B C 1
ATOM 9022 O O . LEU B 1 199 ? -29.531 -21.969 3.906 1 98.5 199 LEU B O 1
ATOM 9026 N N . ASN B 1 200 ? -30.406 -20.781 5.621 1 98.31 200 ASN B N 1
ATOM 9027 C CA . ASN B 1 200 ? -31.484 -21.719 5.945 1 98.31 200 ASN B CA 1
ATOM 9028 C C . ASN B 1 200 ? -30.969 -23.141 6.082 1 98.31 200 ASN B C 1
ATOM 9030 O O . ASN B 1 200 ? -31.531 -24.062 5.5 1 98.31 200 ASN B O 1
ATOM 9034 N N . GLY B 1 201 ? -29.812 -23.25 6.656 1 97.31 201 GLY B N 1
ATOM 9035 C CA . GLY B 1 201 ? -29.297 -24.547 7.031 1 97.31 201 GLY B CA 1
ATOM 9036 C C . GLY B 1 201 ? -28.312 -25.109 6.027 1 97.31 201 GLY B C 1
ATOM 9037 O O . GLY B 1 201 ? -27.688 -26.141 6.273 1 97.31 201 GLY B O 1
ATOM 9038 N N . ASN B 1 202 ? -28.109 -24.422 4.965 1 97.06 202 ASN B N 1
ATOM 9039 C CA . ASN B 1 202 ? -27.281 -24.969 3.906 1 97.06 202 ASN B CA 1
ATOM 9040 C C . ASN B 1 202 ? -26.109 -24.047 3.58 1 97.06 202 ASN B C 1
ATOM 9042 O O . ASN B 1 202 ? -26.234 -22.828 3.699 1 97.06 202 ASN B O 1
ATOM 9046 N N . LYS B 1 203 ? -24.984 -24.719 3.184 1 97.38 203 LYS B N 1
ATOM 9047 C CA . LYS B 1 203 ? -23.875 -23.938 2.623 1 97.38 203 LYS B CA 1
ATOM 9048 C C . LYS B 1 203 ? -24.281 -23.266 1.311 1 97.38 203 LYS B C 1
ATOM 9050 O O . LYS B 1 203 ? -24.969 -23.891 0.483 1 97.38 203 LYS B O 1
ATOM 9055 N N . VAL B 1 204 ? -23.891 -22.031 1.151 1 97.94 204 VAL B N 1
ATOM 9056 C CA . VAL B 1 204 ? -24.156 -21.344 -0.102 1 97.94 204 VAL B CA 1
ATOM 9057 C C . VAL B 1 204 ? -22.969 -21.516 -1.052 1 97.94 204 VAL B C 1
ATOM 9059 O O . VAL B 1 204 ? -21.844 -21.141 -0.72 1 97.94 204 VAL B O 1
ATOM 9062 N N . GLY B 1 205 ? -23.266 -22.047 -2.219 1 95.62 205 GLY B N 1
ATOM 9063 C CA . GLY B 1 205 ? -22.203 -22.266 -3.199 1 95.62 205 GLY B CA 1
ATOM 9064 C C . GLY B 1 205 ? -21.375 -23.5 -2.904 1 95.62 205 GLY B C 1
ATOM 9065 O O . GLY B 1 205 ? -21.531 -24.141 -1.863 1 95.62 205 GLY B O 1
ATOM 9066 N N . GLU B 1 206 ? -20.391 -23.766 -3.781 1 95.38 206 GLU B N 1
ATOM 9067 C CA . GLU B 1 206 ? -19.578 -24.984 -3.67 1 95.38 206 GLU B CA 1
ATOM 9068 C C . GLU B 1 206 ? -18.125 -24.656 -3.385 1 95.38 206 GLU B C 1
ATOM 9070 O O . GLU B 1 206 ? -17.344 -25.547 -3.039 1 95.38 206 GLU B O 1
ATOM 9075 N N . ALA B 1 207 ? -17.797 -23.406 -3.49 1 97.19 207 ALA B N 1
ATOM 9076 C CA . ALA B 1 207 ? -16.391 -23 -3.352 1 97.19 207 ALA B CA 1
ATOM 9077 C C . ALA B 1 207 ? -15.938 -23.094 -1.9 1 97.19 207 ALA B C 1
ATOM 9079 O O . ALA B 1 207 ? -16.75 -23 -0.978 1 97.19 207 ALA B O 1
ATOM 9080 N N . ASN B 1 208 ? -14.648 -23.312 -1.751 1 98.06 208 ASN B N 1
ATOM 9081 C CA . ASN B 1 208 ? -14 -23.375 -0.443 1 98.06 208 ASN B CA 1
ATOM 9082 C C . ASN B 1 208 ? -12.961 -22.266 -0.287 1 98.06 208 ASN B C 1
ATOM 9084 O O . ASN B 1 208 ? -12.516 -21.688 -1.277 1 98.06 208 ASN B O 1
ATOM 9088 N N . PHE B 1 209 ? -12.672 -21.906 0.983 1 98.31 209 PHE B N 1
ATOM 9089 C CA . PHE B 1 209 ? -11.617 -20.969 1.357 1 98.31 209 PHE B CA 1
ATOM 9090 C C . PHE B 1 209 ? -11.922 -19.578 0.85 1 98.31 209 PHE B C 1
ATOM 9092 O O . PHE B 1 209 ? -11.023 -18.859 0.39 1 98.31 209 PHE B O 1
ATOM 9099 N N . LEU B 1 210 ? -13.109 -19.156 0.822 1 98.25 210 LEU B N 1
ATOM 9100 C CA . LEU B 1 210 ? -13.492 -17.797 0.458 1 98.25 210 LEU B CA 1
ATOM 9101 C C . LEU B 1 210 ? -13.07 -16.797 1.538 1 98.25 210 LEU B C 1
ATOM 9103 O O . LEU B 1 210 ? -13.078 -17.125 2.727 1 98.25 210 LEU B O 1
ATOM 9107 N N . PRO B 1 211 ? -12.727 -15.625 1.158 1 98.12 211 PRO B N 1
ATOM 9108 C CA . PRO B 1 211 ? -12.766 -15.039 -0.184 1 98.12 211 PRO B CA 1
ATOM 9109 C C . PRO B 1 211 ? -11.477 -15.273 -0.968 1 98.12 211 PRO B C 1
ATOM 9111 O O . PRO B 1 211 ? -11.32 -14.758 -2.078 1 98.12 211 PRO B O 1
ATOM 9114 N N . GLY B 1 212 ? -10.539 -15.984 -0.405 1 97.75 212 GLY B N 1
ATOM 9115 C CA . GLY B 1 212 ? -9.273 -16.281 -1.058 1 97.75 212 GLY B CA 1
ATOM 9116 C C . GLY B 1 212 ? -8.109 -15.516 -0.457 1 97.75 212 GLY B C 1
ATOM 9117 O O . GLY B 1 212 ? -8.258 -14.836 0.561 1 97.75 212 GLY B O 1
ATOM 9118 N N . TRP B 1 213 ? -6.93 -15.695 -1.082 1 97.94 213 TRP B N 1
ATOM 9119 C CA . TRP B 1 213 ? -5.711 -15.07 -0.576 1 97.94 213 TRP B CA 1
ATOM 9120 C C . TRP B 1 213 ? -5.234 -13.961 -1.511 1 97.94 213 TRP B C 1
ATOM 9122 O O . TRP B 1 213 ? -5.152 -14.164 -2.725 1 97.94 213 TRP B O 1
ATOM 9132 N N . THR B 1 214 ? -4.977 -12.883 -1.07 1 97.75 214 THR B N 1
ATOM 9133 C CA . THR B 1 214 ? -4.371 -11.727 -1.728 1 97.75 214 THR B CA 1
ATOM 9134 C C . THR B 1 214 ? -3.672 -10.828 -0.711 1 97.75 214 THR B C 1
ATOM 9136 O O . THR B 1 214 ? -3.611 -11.156 0.476 1 97.75 214 THR B O 1
ATOM 9139 N N . ASP B 1 215 ? -2.953 -9.805 -1.175 1 97.38 215 ASP B N 1
ATOM 9140 C CA . ASP B 1 215 ? -2.533 -8.758 -0.246 1 97.38 215 ASP B CA 1
ATOM 9141 C C . ASP B 1 215 ? -3.725 -7.926 0.219 1 97.38 215 ASP B C 1
ATOM 9143 O O . ASP B 1 215 ? -4.125 -6.973 -0.454 1 97.38 215 ASP B O 1
ATOM 9147 N N . TYR B 1 216 ? -4.199 -8.266 1.44 1 96.44 216 TYR B N 1
ATOM 9148 C CA . TYR B 1 216 ? -5.438 -7.688 1.954 1 96.44 216 TYR B CA 1
ATOM 9149 C C . TYR B 1 216 ? -5.293 -6.188 2.172 1 96.44 216 TYR B C 1
ATOM 9151 O O . TYR B 1 216 ? -6.289 -5.477 2.314 1 96.44 216 TYR B O 1
ATOM 9159 N N . ASP B 1 217 ? -4.07 -5.684 2.176 1 93.56 217 ASP B N 1
ATOM 9160 C CA . ASP B 1 217 ? -3.84 -4.25 2.332 1 93.56 217 ASP B CA 1
ATOM 9161 C C . ASP B 1 217 ? -4.027 -3.518 1.005 1 93.56 217 ASP B C 1
ATOM 9163 O O . ASP B 1 217 ? -4.16 -2.293 0.98 1 93.56 217 ASP B O 1
ATOM 9167 N N . LYS B 1 218 ? -4.039 -4.266 -0.05 1 95.62 218 LYS B N 1
ATOM 9168 C CA . LYS B 1 218 ? -4.211 -3.676 -1.376 1 95.62 218 LYS B CA 1
ATOM 9169 C C . LYS B 1 218 ? -5.617 -3.924 -1.91 1 95.62 218 LYS B C 1
ATOM 9171 O O . LYS B 1 218 ? -6.219 -3.039 -2.521 1 95.62 218 LYS B O 1
ATOM 9176 N N . ARG B 1 219 ? -6.094 -5.141 -1.69 1 96.44 219 ARG B N 1
ATOM 9177 C CA . ARG B 1 219 ? -7.422 -5.48 -2.193 1 96.44 219 ARG B CA 1
ATOM 9178 C C . ARG B 1 219 ? -8.078 -6.559 -1.339 1 96.44 219 ARG B C 1
ATOM 9180 O O . ARG B 1 219 ? -7.383 -7.332 -0.672 1 96.44 219 ARG B O 1
ATOM 9187 N N . LEU B 1 220 ? -9.352 -6.59 -1.34 1 97 220 LEU B N 1
ATOM 9188 C CA . LEU B 1 220 ? -10.195 -7.613 -0.732 1 97 220 LEU B CA 1
ATOM 9189 C C . LEU B 1 220 ? -11.258 -8.094 -1.715 1 97 220 LEU B C 1
ATOM 9191 O O . LEU B 1 220 ? -12.102 -7.305 -2.16 1 97 220 LEU B O 1
ATOM 9195 N N . TYR B 1 221 ? -11.219 -9.336 -2.025 1 98 221 TYR B N 1
ATOM 9196 C CA . TYR B 1 221 ? -12.18 -9.875 -2.982 1 98 221 TYR B CA 1
ATOM 9197 C C . TYR B 1 221 ? -13.508 -10.18 -2.305 1 98 221 TYR B C 1
ATOM 9199 O O . TYR B 1 221 ? -13.547 -10.547 -1.129 1 98 221 TYR B O 1
ATOM 9207 N N . TYR B 1 222 ? -14.539 -9.992 -2.998 1 98 222 TYR B N 1
ATOM 9208 C CA . TYR B 1 222 ? -15.852 -10.453 -2.562 1 98 222 TYR B CA 1
ATOM 9209 C C . TYR B 1 222 ? -16.469 -11.398 -3.588 1 98 222 TYR B C 1
ATOM 9211 O O . TYR B 1 222 ? -16.016 -11.461 -4.73 1 98 222 TYR B O 1
ATOM 9219 N N . GLN B 1 223 ? -17.469 -12.188 -3.117 1 98.19 223 GLN B N 1
ATOM 9220 C CA . GLN B 1 223 ? -18.203 -13.133 -3.963 1 98.19 223 GLN B CA 1
ATOM 9221 C C . GLN B 1 223 ? -19.656 -12.711 -4.129 1 98.19 223 GLN B C 1
ATOM 9223 O O . GLN B 1 223 ? -20.203 -12.016 -3.271 1 98.19 223 GLN B O 1
ATOM 9228 N N . THR B 1 224 ? -20.203 -13.078 -5.23 1 98.38 224 THR B N 1
ATOM 9229 C CA . THR B 1 224 ? -21.594 -12.852 -5.555 1 98.38 224 THR B CA 1
ATOM 9230 C C . THR B 1 224 ? -22.344 -14.172 -5.73 1 98.38 224 THR B C 1
ATOM 9232 O O . THR B 1 224 ? -21.891 -15.039 -6.488 1 98.38 224 THR B O 1
ATOM 9235 N N . PHE B 1 225 ? -23.469 -14.352 -5.004 1 98.12 225 PHE B N 1
ATOM 9236 C CA . PHE B 1 225 ? -24.266 -15.57 -5.078 1 98.12 225 PHE B CA 1
ATOM 9237 C C . PHE B 1 225 ? -25.703 -15.25 -5.441 1 98.12 225 PHE B C 1
ATOM 9239 O O . PHE B 1 225 ? -26.344 -14.406 -4.801 1 98.12 225 PHE B O 1
ATOM 9246 N N . ASP B 1 226 ? -26.203 -15.922 -6.473 1 97.31 226 ASP B N 1
ATOM 9247 C CA . ASP B 1 226 ? -27.641 -15.961 -6.66 1 97.31 226 ASP B CA 1
ATOM 9248 C C . ASP B 1 226 ? -28.312 -16.891 -5.645 1 97.31 226 ASP B C 1
ATOM 9250 O O . ASP B 1 226 ? -28.141 -18.109 -5.703 1 97.31 226 ASP B O 1
ATOM 9254 N N . ILE B 1 227 ? -29.094 -16.328 -4.77 1 98.06 227 ILE B N 1
ATOM 9255 C CA . ILE B 1 227 ? -29.656 -17.141 -3.701 1 98.06 227 ILE B CA 1
ATOM 9256 C C . ILE B 1 227 ? -31.188 -17.141 -3.812 1 98.06 227 ILE B C 1
ATOM 9258 O O . ILE B 1 227 ? -31.891 -17.359 -2.822 1 98.06 227 ILE B O 1
ATOM 9262 N N . THR B 1 228 ? -31.703 -16.781 -4.941 1 97.06 228 THR B N 1
ATOM 9263 C CA . THR B 1 228 ? -33.125 -16.656 -5.168 1 97.06 228 THR B CA 1
ATOM 9264 C C . THR B 1 228 ? -33.875 -17.922 -4.73 1 97.06 228 THR B C 1
ATOM 9266 O O . THR B 1 228 ? -34.844 -17.844 -4 1 97.06 228 THR B O 1
ATOM 9269 N N . ASN B 1 229 ? -33.344 -19.047 -5.109 1 95.62 229 ASN B N 1
ATOM 9270 C CA . ASN B 1 229 ? -34 -20.312 -4.859 1 95.62 229 ASN B CA 1
ATOM 9271 C C . ASN B 1 229 ? -33.656 -20.875 -3.48 1 95.62 229 ASN B C 1
ATOM 9273 O O . ASN B 1 229 ? -34.219 -21.891 -3.059 1 95.62 229 ASN B O 1
ATOM 9277 N N . ASN B 1 230 ? -32.844 -20.188 -2.82 1 96.62 230 ASN B N 1
ATOM 9278 C CA . ASN B 1 230 ? -32.438 -20.609 -1.479 1 96.62 230 ASN B CA 1
ATOM 9279 C C . ASN B 1 230 ? -33.344 -19.984 -0.412 1 96.62 230 ASN B C 1
ATOM 9281 O O . ASN B 1 230 ? -33.312 -20.391 0.751 1 96.62 230 ASN B O 1
ATOM 9285 N N . LEU B 1 231 ? -34.094 -19.047 -0.85 1 97.25 231 LEU B N 1
ATOM 9286 C CA . LEU B 1 231 ? -34.938 -18.312 0.085 1 97.25 231 LEU B CA 1
ATOM 9287 C C . LEU B 1 231 ? -36.375 -18.906 0.108 1 97.25 231 LEU B C 1
ATOM 9289 O O . LEU B 1 231 ? -36.75 -19.609 -0.816 1 97.25 231 LEU B O 1
ATOM 9293 N N . ARG B 1 232 ? -37.031 -18.594 1.266 1 94.12 232 ARG B N 1
ATOM 9294 C CA . ARG B 1 232 ? -38.406 -19.016 1.419 1 94.12 232 ARG B CA 1
ATOM 9295 C C . ARG B 1 232 ? -39.281 -17.906 2.008 1 94.12 232 ARG B C 1
ATOM 9297 O O . ARG B 1 232 ? -38.75 -16.938 2.551 1 94.12 232 ARG B O 1
ATOM 9304 N N . GLU B 1 233 ? -40.594 -18.094 1.841 1 93.25 233 GLU B N 1
ATOM 9305 C CA . GLU B 1 233 ? -41.5 -17.172 2.516 1 93.25 233 GLU B CA 1
ATOM 9306 C C . GLU B 1 233 ? -41.469 -17.375 4.027 1 93.25 233 GLU B C 1
ATOM 9308 O O . GLU B 1 233 ? -41.406 -18.5 4.508 1 93.25 233 GLU B O 1
ATOM 9313 N N . GLY B 1 234 ? -41.594 -16.312 4.676 1 95.38 234 GLY B N 1
ATOM 9314 C CA . GLY B 1 234 ? -41.5 -16.391 6.125 1 95.38 234 GLY B CA 1
ATOM 9315 C C . GLY B 1 234 ? -40.094 -16.172 6.633 1 95.38 234 GLY B C 1
ATOM 9316 O O . GLY B 1 234 ? -39.375 -15.328 6.113 1 95.38 234 GLY B O 1
ATOM 9317 N N . GLU B 1 235 ? -39.781 -16.891 7.688 1 97.31 235 GLU B N 1
ATOM 9318 C CA . GLU B 1 235 ? -38.5 -16.688 8.352 1 97.31 235 GLU B CA 1
ATOM 9319 C C . GLU B 1 235 ? -37.344 -17.312 7.555 1 97.31 235 GLU B C 1
ATOM 9321 O O . GLU B 1 235 ? -37.469 -18.453 7.098 1 97.31 235 GLU B O 1
ATOM 9326 N N . ASN B 1 236 ? -36.344 -16.578 7.285 1 98.38 236 ASN B N 1
ATOM 9327 C CA . ASN B 1 236 ? -35.062 -17 6.73 1 98.38 236 ASN B CA 1
ATOM 9328 C C . ASN B 1 236 ? -33.906 -16.672 7.672 1 98.38 236 ASN B C 1
ATOM 9330 O O . ASN B 1 236 ? -34 -15.758 8.492 1 98.38 236 ASN B O 1
ATOM 9334 N N . VAL B 1 237 ? -32.844 -17.484 7.613 1 98.56 237 VAL B N 1
ATOM 9335 C CA . VAL B 1 237 ? -31.688 -17.219 8.438 1 98.56 237 VAL B CA 1
ATOM 9336 C C . VAL B 1 237 ? -30.422 -17.266 7.566 1 98.56 237 VAL B C 1
ATOM 9338 O O . VAL B 1 237 ? -30.188 -18.234 6.848 1 98.56 237 VAL B O 1
ATOM 9341 N N . ILE B 1 238 ? -29.688 -16.141 7.602 1 98.38 238 ILE B N 1
ATOM 9342 C CA . ILE B 1 238 ? -28.375 -16.094 6.984 1 98.38 238 ILE B CA 1
ATOM 9343 C C . ILE B 1 238 ? -27.297 -16.219 8.062 1 98.38 238 ILE B C 1
ATOM 9345 O O . ILE B 1 238 ? -27.469 -15.727 9.18 1 98.38 238 ILE B O 1
ATOM 9349 N N . GLY B 1 239 ? -26.281 -17 7.781 1 98.38 239 GLY B N 1
ATOM 9350 C CA . GLY B 1 239 ? -25.172 -17.188 8.703 1 98.38 239 GLY B CA 1
ATOM 9351 C C . GLY B 1 239 ? -23.812 -17.219 8.008 1 98.38 239 GLY B C 1
ATOM 9352 O O . GLY B 1 239 ? -23.75 -17.391 6.793 1 98.38 239 GLY B O 1
ATOM 9353 N N . ALA B 1 240 ? -22.781 -17 8.781 1 98.62 240 ALA B N 1
ATOM 9354 C CA . ALA B 1 240 ? -21.391 -17.125 8.32 1 98.62 240 ALA B CA 1
ATOM 9355 C C . ALA B 1 240 ? -20.5 -17.703 9.406 1 98.62 240 ALA B C 1
ATOM 9357 O O . ALA B 1 240 ? -20.641 -17.359 10.586 1 98.62 240 ALA B O 1
ATOM 9358 N N . VAL B 1 241 ? -19.672 -18.625 9.039 1 98.69 241 VAL B N 1
ATOM 9359 C CA . VAL B 1 241 ? -18.578 -19.094 9.891 1 98.69 241 VAL B CA 1
ATOM 9360 C C . VAL B 1 241 ? -17.25 -18.516 9.391 1 98.69 241 VAL B C 1
ATOM 9362 O O . VAL B 1 241 ? -16.938 -18.609 8.195 1 98.69 241 VAL B O 1
ATOM 9365 N N . ILE B 1 242 ? -16.5 -17.875 10.312 1 98.56 242 ILE B N 1
ATOM 9366 C CA . ILE B 1 242 ? -15.289 -17.172 9.922 1 98.56 242 ILE B CA 1
ATOM 9367 C C . ILE B 1 242 ? -14.086 -17.734 10.68 1 98.56 242 ILE B C 1
ATOM 9369 O O . ILE B 1 242 ? -14.164 -17.984 11.883 1 98.56 242 ILE B O 1
ATOM 9373 N N . ALA B 1 243 ? -12.984 -17.938 9.992 1 98.44 243 ALA B N 1
ATOM 9374 C CA . ALA B 1 243 ? -11.719 -18.359 10.594 1 98.44 243 ALA B CA 1
ATOM 9375 C C . ALA B 1 243 ? -10.57 -17.469 10.141 1 98.44 243 ALA B C 1
ATOM 9377 O O . ALA B 1 243 ? -10.758 -16.562 9.312 1 98.44 243 ALA B O 1
ATOM 9378 N N . ASP B 1 244 ? -9.375 -17.719 10.633 1 97.94 244 ASP B N 1
ATOM 9379 C CA . ASP B 1 244 ? -8.227 -16.828 10.453 1 97.94 244 ASP B CA 1
ATOM 9380 C C . ASP B 1 244 ? -7.793 -16.781 8.992 1 97.94 244 ASP B C 1
ATOM 9382 O O . ASP B 1 244 ? -7.484 -15.711 8.469 1 97.94 244 ASP B O 1
ATOM 9386 N N . GLY B 1 245 ? -7.754 -17.984 8.352 1 98.06 245 GLY B N 1
ATOM 9387 C CA . GLY B 1 245 ? -7.25 -18.062 6.988 1 98.06 245 GLY B CA 1
ATOM 9388 C C . GLY B 1 245 ? -5.871 -17.453 6.828 1 98.06 245 GLY B C 1
ATOM 9389 O O . GLY B 1 245 ? -5.047 -17.516 7.742 1 98.06 245 GLY B O 1
ATOM 9390 N N . TRP B 1 246 ? -5.559 -16.984 5.625 1 98.25 246 TRP B N 1
ATOM 9391 C CA . TRP B 1 246 ? -4.277 -16.359 5.344 1 98.25 246 TRP B CA 1
ATOM 9392 C C . TRP B 1 246 ? -4.191 -14.984 6.004 1 98.25 246 TRP B C 1
ATOM 9394 O O . TRP B 1 246 ? -3.094 -14.484 6.27 1 98.25 246 TRP B O 1
ATOM 9404 N N . TYR B 1 247 ? -5.293 -14.375 6.266 1 97.31 247 TYR B N 1
ATOM 9405 C CA . TYR B 1 247 ? -5.367 -13.023 6.805 1 97.31 247 TYR B CA 1
ATOM 9406 C C . TYR B 1 247 ? -4.691 -12.938 8.164 1 97.31 247 TYR B C 1
ATOM 9408 O O . TYR B 1 247 ? -3.83 -12.086 8.391 1 97.31 247 TYR B O 1
ATOM 9416 N N . ALA B 1 248 ? -5.051 -13.883 9.086 1 97.31 248 ALA B N 1
ATOM 9417 C CA . ALA B 1 248 ? -4.602 -13.781 10.469 1 97.31 248 ALA B CA 1
ATOM 9418 C C . ALA B 1 248 ? -3.85 -15.039 10.898 1 97.31 248 ALA B C 1
ATOM 9420 O O . ALA B 1 248 ? -3.24 -15.07 11.969 1 97.31 248 ALA B O 1
ATOM 9421 N N . GLY B 1 249 ? -3.84 -16.078 10.117 1 97.94 249 GLY B N 1
ATOM 9422 C CA . GLY B 1 249 ? -3.24 -17.359 10.492 1 97.94 249 GLY B CA 1
ATOM 9423 C C . GLY B 1 249 ? -1.746 -17.406 10.234 1 97.94 249 GLY B C 1
ATOM 9424 O O . GLY B 1 249 ? -1.132 -16.391 9.891 1 97.94 249 GLY B O 1
ATOM 9425 N N . TYR B 1 250 ? -1.15 -18.609 10.516 1 97.81 250 TYR B N 1
ATOM 9426 C CA . TYR B 1 250 ? 0.256 -18.844 10.211 1 97.81 250 TYR B CA 1
ATOM 9427 C C . TYR B 1 250 ? 0.472 -18.984 8.711 1 97.81 250 TYR B C 1
ATOM 9429 O O . TYR B 1 250 ? -0.349 -19.578 8.008 1 97.81 250 TYR B O 1
ATOM 9437 N N . ILE B 1 251 ? 1.548 -18.344 8.234 1 96.69 251 ILE B N 1
ATOM 9438 C CA . ILE B 1 251 ? 1.831 -18.406 6.801 1 96.69 251 ILE B CA 1
ATOM 9439 C C . ILE B 1 251 ? 3.262 -18.891 6.582 1 96.69 251 ILE B C 1
ATOM 9441 O O . ILE B 1 251 ? 4.207 -18.344 7.152 1 96.69 251 ILE B O 1
ATOM 9445 N N . GLY B 1 252 ? 3.416 -19.844 5.816 1 94.5 252 GLY B N 1
ATOM 9446 C CA . GLY B 1 252 ? 4.719 -20.266 5.324 1 94.5 252 GLY B CA 1
ATOM 9447 C C . GLY B 1 252 ? 5.684 -20.641 6.43 1 94.5 252 GLY B C 1
ATOM 9448 O O . GLY B 1 252 ? 5.289 -21.266 7.422 1 94.5 252 GLY B O 1
ATOM 9449 N N . TYR B 1 253 ? 6.973 -20.312 6.211 1 93.94 253 TYR B N 1
ATOM 9450 C CA . TYR B 1 253 ? 8.047 -20.766 7.086 1 93.94 253 TYR B CA 1
ATOM 9451 C C . TYR B 1 253 ? 8.391 -19.719 8.125 1 93.94 253 TYR B C 1
ATOM 9453 O O . TYR B 1 253 ? 9.469 -19.75 8.727 1 93.94 253 TYR B O 1
ATOM 9461 N N . ALA B 1 254 ? 7.527 -18.75 8.328 1 94.44 254 ALA B N 1
ATOM 9462 C CA . ALA B 1 254 ? 7.816 -17.641 9.219 1 94.44 254 ALA B CA 1
ATOM 9463 C C . ALA B 1 254 ? 8.117 -18.125 10.633 1 94.44 254 ALA B C 1
ATOM 9465 O O . ALA B 1 254 ? 9.039 -17.625 11.281 1 94.44 254 ALA B O 1
ATOM 9466 N N . LEU B 1 255 ? 7.332 -19.062 11.078 1 95 255 LEU B N 1
ATOM 9467 C CA . LEU B 1 255 ? 7.543 -19.594 12.414 1 95 255 LEU B CA 1
ATOM 9468 C C . LEU B 1 255 ? 8.859 -20.375 12.484 1 95 255 LEU B C 1
ATOM 9470 O O . LEU B 1 255 ? 9.586 -20.281 13.477 1 95 255 LEU B O 1
ATOM 9474 N N . LEU B 1 256 ? 9.164 -21.172 11.43 1 93.81 256 LEU B N 1
ATOM 9475 C CA . LEU B 1 256 ? 10.359 -22 11.367 1 93.81 256 LEU B CA 1
ATOM 9476 C C . LEU B 1 256 ? 11.617 -21.156 11.539 1 93.81 256 LEU B C 1
ATOM 9478 O O . LEU B 1 256 ? 12.523 -21.531 12.281 1 93.81 256 LEU B O 1
ATOM 9482 N N . VAL B 1 257 ? 11.625 -20.047 10.844 1 91.81 257 VAL B N 1
ATOM 9483 C CA . VAL B 1 257 ? 12.836 -19.234 10.836 1 91.81 257 VAL B CA 1
ATOM 9484 C C . VAL B 1 257 ? 12.727 -18.141 11.891 1 91.81 257 VAL B C 1
ATOM 9486 O O . VAL B 1 257 ? 13.555 -17.219 11.93 1 91.81 257 VAL B O 1
ATOM 9489 N N . ARG B 1 258 ? 11.664 -18.125 12.656 1 91.56 258 ARG B N 1
ATOM 9490 C CA . ARG B 1 258 ? 11.453 -17.234 13.789 1 91.56 258 ARG B CA 1
ATOM 9491 C C . ARG B 1 258 ? 11.5 -15.773 13.359 1 91.56 258 ARG B C 1
ATOM 9493 O O . ARG B 1 258 ? 12.242 -14.977 13.938 1 91.56 258 ARG B O 1
ATOM 9500 N N . LEU B 1 259 ? 10.688 -15.469 12.398 1 91.56 259 LEU B N 1
ATOM 9501 C CA . LEU B 1 259 ? 10.594 -14.086 11.945 1 91.56 259 LEU B CA 1
ATOM 9502 C C . LEU B 1 259 ? 9.984 -13.195 13.023 1 91.56 259 LEU B C 1
ATOM 9504 O O . LEU B 1 259 ? 9.438 -13.703 14.016 1 91.56 259 LEU B O 1
ATOM 9508 N N . ASP B 1 260 ? 10.125 -11.875 12.805 1 86.56 260 ASP B N 1
ATOM 9509 C CA . ASP B 1 260 ? 9.602 -10.898 13.75 1 86.56 260 ASP B CA 1
ATOM 9510 C C . ASP B 1 260 ? 8.078 -11.016 13.875 1 86.56 260 ASP B C 1
ATOM 9512 O O . ASP B 1 260 ? 7.512 -10.688 14.914 1 86.56 260 ASP B O 1
ATOM 9516 N N . LYS B 1 261 ? 7.469 -11.461 12.867 1 90.12 261 LYS B N 1
ATOM 9517 C CA . LYS B 1 261 ? 6.055 -11.828 12.805 1 90.12 261 LYS B CA 1
ATOM 9518 C C . LYS B 1 261 ? 5.879 -13.227 12.219 1 90.12 261 LYS B C 1
ATOM 9520 O O . LYS B 1 261 ? 6.543 -13.586 11.242 1 90.12 261 LYS B O 1
ATOM 9525 N N . VAL B 1 262 ? 4.988 -13.938 12.875 1 93.94 262 VAL B N 1
ATOM 9526 C CA . VAL B 1 262 ? 4.859 -15.305 12.391 1 93.94 262 VAL B CA 1
ATOM 9527 C C . VAL B 1 262 ? 3.412 -15.578 11.992 1 93.94 262 VAL B C 1
ATOM 9529 O O . VAL B 1 262 ? 3.115 -16.609 11.367 1 93.94 262 VAL B O 1
ATOM 9532 N N . ARG B 1 263 ? 2.471 -14.781 12.328 1 95.38 263 ARG B N 1
ATOM 9533 C CA . ARG B 1 263 ? 1.056 -14.758 11.969 1 95.38 263 ARG B CA 1
ATOM 9534 C C . ARG B 1 263 ? 0.509 -13.336 11.977 1 95.38 263 ARG B C 1
ATOM 9536 O O . ARG B 1 263 ? 1.228 -12.391 12.305 1 95.38 263 ARG B O 1
ATOM 9543 N N . GLU B 1 264 ? -0.734 -13.062 11.547 1 94.5 264 GLU B N 1
ATOM 9544 C CA . GLU B 1 264 ? -1.382 -11.758 11.578 1 94.5 264 GLU B CA 1
ATOM 9545 C C . GLU B 1 264 ? -0.637 -10.758 10.695 1 94.5 264 GLU B C 1
ATOM 9547 O O . GLU B 1 264 ? -0.474 -9.594 11.07 1 94.5 264 GLU B O 1
ATOM 9552 N N . PHE B 1 265 ? -0.171 -11.258 9.531 1 94.31 265 PHE B N 1
ATOM 9553 C CA . PHE B 1 265 ? 0.585 -10.398 8.633 1 94.31 265 PHE B CA 1
ATOM 9554 C C . PHE B 1 265 ? -0.299 -9.289 8.07 1 94.31 265 PHE B C 1
ATOM 9556 O O . PHE B 1 265 ? 0.174 -8.18 7.809 1 94.31 265 PHE B O 1
ATOM 9563 N N . TYR B 1 266 ? -1.627 -9.562 7.902 1 94.75 266 TYR B N 1
ATOM 9564 C CA . TYR B 1 266 ? -2.529 -8.602 7.281 1 94.75 266 TYR B CA 1
ATOM 9565 C C . TYR B 1 266 ? -3.461 -7.984 8.32 1 94.75 266 TYR B C 1
ATOM 9567 O O . TYR B 1 266 ? -4.027 -6.914 8.086 1 94.75 266 TYR B O 1
ATOM 9575 N N . GLY B 1 267 ? -3.723 -8.688 9.383 1 92.75 267 GLY B N 1
ATOM 9576 C CA . GLY B 1 267 ? -4.59 -8.188 10.438 1 92.75 267 GLY B CA 1
ATOM 9577 C C . GLY B 1 267 ? -4.801 -9.188 11.555 1 92.75 267 GLY B C 1
ATOM 9578 O O . GLY B 1 267 ? -4.328 -10.328 11.477 1 92.75 267 GLY B O 1
ATOM 9579 N N . VAL B 1 268 ? -5.562 -8.812 12.578 1 90.5 268 VAL B N 1
ATOM 9580 C CA . VAL B 1 268 ? -5.609 -9.602 13.805 1 90.5 268 VAL B CA 1
ATOM 9581 C C . VAL B 1 268 ? -7.012 -10.18 13.992 1 90.5 268 VAL B C 1
ATOM 9583 O O . VAL B 1 268 ? -7.184 -11.203 14.656 1 90.5 268 VAL B O 1
ATOM 9586 N N . ASN B 1 269 ? -8.023 -9.484 13.445 1 90.19 269 ASN B N 1
ATOM 9587 C CA . ASN B 1 269 ? -9.383 -9.891 13.773 1 90.19 269 ASN B CA 1
ATOM 9588 C C . ASN B 1 269 ? -10.188 -10.234 12.523 1 90.19 269 ASN B C 1
ATOM 9590 O O . ASN B 1 269 ? -10.828 -9.367 11.93 1 90.19 269 ASN B O 1
ATOM 9594 N N . PRO B 1 270 ? -10.297 -11.5 12.258 1 96.19 270 PRO B N 1
ATOM 9595 C CA . PRO B 1 270 ? -11.164 -11.898 11.148 1 96.19 270 PRO B CA 1
ATOM 9596 C C . PRO B 1 270 ? -12.594 -11.398 11.312 1 96.19 270 PRO B C 1
ATOM 9598 O O . PRO B 1 270 ? -13.133 -11.398 12.422 1 96.19 270 PRO B O 1
ATOM 9601 N N . SER B 1 271 ? -13.18 -10.93 10.273 1 97.38 271 SER B N 1
ATOM 9602 C CA . SER B 1 271 ? -14.508 -10.344 10.281 1 97.38 271 SER B CA 1
ATOM 9603 C C . SER B 1 271 ? -15.219 -10.57 8.945 1 97.38 271 SER B C 1
ATOM 9605 O O . SER B 1 271 ? -14.578 -10.773 7.918 1 97.38 271 SER B O 1
ATOM 9607 N N . PHE B 1 272 ? -16.594 -10.602 9.055 1 98.44 272 PHE B N 1
ATOM 9608 C CA . PHE B 1 272 ? -17.453 -10.852 7.902 1 98.44 272 PHE B CA 1
ATOM 9609 C C . PHE B 1 272 ? -18.156 -9.578 7.457 1 98.44 272 PHE B C 1
ATOM 9611 O O . PHE B 1 272 ? -18.562 -8.766 8.289 1 98.44 272 PHE B O 1
ATOM 9618 N N . MET B 1 273 ? -18.219 -9.383 6.117 1 98.25 273 MET B N 1
ATOM 9619 C CA . MET B 1 273 ? -19.078 -8.352 5.547 1 98.25 273 MET B CA 1
ATOM 9620 C C . MET B 1 273 ? -19.938 -8.914 4.414 1 98.25 273 MET B C 1
ATOM 9622 O O . MET B 1 273 ? -19.438 -9.68 3.582 1 98.25 273 MET B O 1
ATOM 9626 N N . GLY B 1 274 ? -21.219 -8.617 4.441 1 97.75 274 GLY B N 1
ATOM 9627 C CA . GLY B 1 274 ? -22.094 -9.031 3.35 1 97.75 274 GLY B CA 1
ATOM 9628 C C . GLY B 1 274 ? -23.406 -8.281 3.322 1 97.75 274 GLY B C 1
ATOM 9629 O O . GLY B 1 274 ? -23.75 -7.57 4.27 1 97.75 274 GLY B O 1
ATOM 9630 N N . GLN B 1 275 ? -24.016 -8.359 2.213 1 98.31 275 GLN B N 1
ATOM 9631 C CA . GLN B 1 275 ? -25.391 -7.859 2.051 1 98.31 275 GLN B CA 1
ATOM 9632 C C . GLN B 1 275 ? -26.156 -8.688 1.031 1 98.31 275 GLN B C 1
ATOM 9634 O O . GLN B 1 275 ? -25.578 -9.203 0.07 1 98.31 275 GLN B O 1
ATOM 9639 N N . ILE B 1 276 ? -27.469 -8.867 1.321 1 98.38 276 ILE B N 1
ATOM 9640 C CA . ILE B 1 276 ? -28.406 -9.5 0.401 1 98.38 276 ILE B CA 1
ATOM 9641 C C . ILE B 1 276 ? -29.312 -8.438 -0.218 1 98.38 276 ILE B C 1
ATOM 9643 O O . ILE B 1 276 ? -29.922 -7.637 0.498 1 98.38 276 ILE B O 1
ATOM 9647 N N . GLN B 1 277 ? -29.375 -8.422 -1.446 1 97.94 277 GLN B N 1
ATOM 9648 C CA . GLN B 1 277 ? -30.312 -7.566 -2.17 1 97.94 277 GLN B CA 1
ATOM 9649 C C . GLN B 1 277 ? -31.469 -8.375 -2.738 1 97.94 277 GLN B C 1
ATOM 9651 O O . GLN B 1 277 ? -31.25 -9.312 -3.518 1 97.94 277 GLN B O 1
ATOM 9656 N N . ILE B 1 278 ? -32.688 -8 -2.367 1 97.75 278 ILE B N 1
ATOM 9657 C CA . ILE B 1 278 ? -33.875 -8.734 -2.758 1 97.75 278 ILE B CA 1
ATOM 9658 C C . ILE B 1 278 ? -34.781 -7.84 -3.607 1 97.75 278 ILE B C 1
ATOM 9660 O O . ILE B 1 278 ? -35.094 -6.715 -3.211 1 97.75 278 ILE B O 1
ATOM 9664 N N . GLU B 1 279 ? -35.094 -8.297 -4.723 1 96.69 279 GLU B N 1
ATOM 9665 C CA . GLU B 1 279 ? -36.125 -7.707 -5.57 1 96.69 279 GLU B CA 1
ATOM 9666 C C . GLU B 1 279 ? -37.406 -8.523 -5.535 1 96.69 279 GLU B C 1
ATOM 9668 O O . GLU B 1 279 ? -37.406 -9.719 -5.828 1 96.69 279 GLU B O 1
ATOM 9673 N N . TYR B 1 280 ? -38.5 -7.828 -5.203 1 96.25 280 TYR B N 1
ATOM 9674 C CA . TYR B 1 280 ? -39.781 -8.508 -5.133 1 96.25 280 TYR B CA 1
ATOM 9675 C C . TYR B 1 280 ? -40.531 -8.383 -6.457 1 96.25 280 TYR B C 1
ATOM 9677 O O . TYR B 1 280 ? -40.219 -7.527 -7.281 1 96.25 280 TYR B O 1
ATOM 9685 N N . GLU B 1 281 ? -41.5 -9.195 -6.629 1 95.25 281 GLU B N 1
ATOM 9686 C CA . GLU B 1 281 ? -42.281 -9.211 -7.863 1 95.25 281 GLU B CA 1
ATOM 9687 C C . GLU B 1 281 ? -43.062 -7.91 -8.039 1 95.25 281 GLU B C 1
ATOM 9689 O O . GLU B 1 281 ? -43.375 -7.504 -9.164 1 95.25 281 GLU B O 1
ATOM 9694 N N . ASP B 1 282 ? -43.375 -7.262 -6.926 1 95.62 282 ASP B N 1
ATOM 9695 C CA . ASP B 1 282 ? -44.156 -6.02 -7.016 1 95.62 282 ASP B CA 1
ATOM 9696 C C . ASP B 1 282 ? -43.25 -4.836 -7.336 1 95.62 282 ASP B C 1
ATOM 9698 O O . ASP B 1 282 ? -43.688 -3.691 -7.383 1 95.62 282 ASP B O 1
ATOM 9702 N N . GLY B 1 283 ? -41.969 -5.113 -7.461 1 93.44 283 GLY B N 1
ATOM 9703 C CA . GLY B 1 283 ? -41.031 -4.082 -7.871 1 93.44 283 GLY B CA 1
ATOM 9704 C C . GLY B 1 283 ? -40.281 -3.473 -6.707 1 93.44 283 GLY B C 1
ATOM 9705 O O . GLY B 1 283 ? -39.25 -2.809 -6.906 1 93.44 283 GLY B O 1
ATOM 9706 N N . SER B 1 284 ? -40.719 -3.707 -5.531 1 95.69 284 SER B N 1
ATOM 9707 C CA . SER B 1 284 ? -40 -3.172 -4.371 1 95.69 284 SER B CA 1
ATOM 9708 C C . SER B 1 284 ? -38.719 -3.928 -4.117 1 95.69 284 SER B C 1
ATOM 9710 O O . SER B 1 284 ? -38.562 -5.07 -4.555 1 95.69 284 SER B O 1
ATOM 9712 N N . MET B 1 285 ? -37.812 -3.168 -3.447 1 95.75 285 MET B N 1
ATOM 9713 C CA . MET B 1 285 ? -36.5 -3.727 -3.166 1 95.75 285 MET B CA 1
ATOM 9714 C C . MET B 1 285 ? -36.156 -3.639 -1.678 1 95.75 285 MET B C 1
ATOM 9716 O O . MET B 1 285 ? -36.656 -2.754 -0.981 1 95.75 285 MET B O 1
ATOM 9720 N N . GLU B 1 286 ? -35.375 -4.574 -1.215 1 95.94 286 GLU B N 1
ATOM 9721 C CA . GLU B 1 286 ? -34.906 -4.605 0.172 1 95.94 286 GLU B CA 1
ATOM 9722 C C . GLU B 1 286 ? -33.469 -5.098 0.269 1 95.94 286 GLU B C 1
ATOM 9724 O O . GLU B 1 286 ? -33.062 -5.969 -0.497 1 95.94 286 GLU B O 1
ATOM 9729 N N . THR B 1 287 ? -32.688 -4.453 1.172 1 97.38 287 THR B N 1
ATOM 9730 C CA . THR B 1 287 ? -31.312 -4.891 1.43 1 97.38 287 THR B CA 1
ATOM 9731 C C . THR B 1 287 ? -31.156 -5.352 2.875 1 97.38 287 THR B C 1
ATOM 9733 O O . THR B 1 287 ? -31.5 -4.625 3.807 1 97.38 287 THR B O 1
ATOM 9736 N N . ILE B 1 288 ? -30.703 -6.512 3.062 1 97.75 288 ILE B N 1
ATOM 9737 C CA . ILE B 1 288 ? -30.328 -7.043 4.367 1 97.75 288 ILE B CA 1
ATOM 9738 C C . ILE B 1 288 ? -28.812 -7.09 4.48 1 97.75 288 ILE B C 1
ATOM 9740 O O . ILE B 1 288 ? -28.156 -7.922 3.846 1 97.75 288 ILE B O 1
ATOM 9744 N N . ALA B 1 289 ? -28.25 -6.227 5.316 1 98.19 289 ALA B N 1
ATOM 9745 C CA . ALA B 1 289 ? -26.797 -6.07 5.387 1 98.19 289 ALA B CA 1
ATOM 9746 C C . ALA B 1 289 ? -26.266 -6.508 6.75 1 98.19 289 ALA B C 1
ATOM 9748 O O . ALA B 1 289 ? -27.016 -6.562 7.727 1 98.19 289 ALA B O 1
ATOM 9749 N N . SER B 1 290 ? -24.984 -6.922 6.758 1 98.38 290 SER B N 1
ATOM 9750 C CA . SER B 1 290 ? -24.328 -7.191 8.031 1 98.38 290 SER B CA 1
ATOM 9751 C C . SER B 1 290 ? -24.188 -5.922 8.859 1 98.38 290 SER B C 1
ATOM 9753 O O . SER B 1 290 ? -23.766 -4.879 8.352 1 98.38 290 SER B O 1
ATOM 9755 N N . ASP B 1 291 ? -24.609 -6.027 10.07 1 96.88 291 ASP B N 1
ATOM 9756 C CA . ASP B 1 291 ? -24.531 -4.918 11.023 1 96.88 291 ASP B CA 1
ATOM 9757 C C . ASP B 1 291 ? -24.656 -5.414 12.461 1 96.88 291 ASP B C 1
ATOM 9759 O O . ASP B 1 291 ? -24.422 -6.594 12.734 1 96.88 291 ASP B O 1
ATOM 9763 N N . GLN B 1 292 ? -24.984 -4.523 13.328 1 95.56 292 GLN B N 1
ATOM 9764 C CA . GLN B 1 292 ? -24.969 -4.863 14.75 1 95.56 292 GLN B CA 1
ATOM 9765 C C . GLN B 1 292 ? -26.266 -5.586 15.141 1 95.56 292 GLN B C 1
ATOM 9767 O O . GLN B 1 292 ? -26.391 -6.066 16.266 1 95.56 292 GLN B O 1
ATOM 9772 N N . THR B 1 293 ? -27.203 -5.672 14.234 1 97.44 293 THR B N 1
ATOM 9773 C CA . THR B 1 293 ? -28.422 -6.422 14.531 1 97.44 293 THR B CA 1
ATOM 9774 C C . THR B 1 293 ? -28.188 -7.922 14.367 1 97.44 293 THR B C 1
ATOM 9776 O O . THR B 1 293 ? -29.031 -8.734 14.758 1 97.44 293 THR B O 1
ATOM 9779 N N . TRP B 1 294 ? -27.078 -8.281 13.82 1 98.5 294 TRP B N 1
ATOM 9780 C CA . TRP B 1 294 ? -26.672 -9.688 13.781 1 98.5 294 TRP B CA 1
ATOM 9781 C C . TRP B 1 294 ? -26.328 -10.188 15.18 1 98.5 294 TRP B C 1
ATOM 9783 O O . TRP B 1 294 ? -26.188 -9.398 16.109 1 98.5 294 TRP B O 1
ATOM 9793 N N . LYS B 1 295 ? -26.297 -11.508 15.258 1 98.44 295 LYS B N 1
ATOM 9794 C CA . LYS B 1 295 ? -25.859 -12.172 16.484 1 98.44 295 LYS B CA 1
ATOM 9795 C C . LYS B 1 295 ? -24.562 -12.953 16.25 1 98.44 295 LYS B C 1
ATOM 9797 O O . LYS B 1 295 ? -24.266 -13.352 15.125 1 98.44 295 LYS B O 1
ATOM 9802 N N . SER B 1 296 ? -23.797 -13.094 17.297 1 98.19 296 SER B N 1
ATOM 9803 C CA . SER B 1 296 ? -22.516 -13.773 17.141 1 98.19 296 SER B CA 1
ATOM 9804 C C . SER B 1 296 ? -22.234 -14.719 18.297 1 98.19 296 SER B C 1
ATOM 9806 O O . SER B 1 296 ? -22.75 -14.508 19.406 1 98.19 296 SER B O 1
ATOM 9808 N N . ASN B 1 297 ? -21.469 -15.75 18.078 1 98 297 ASN B N 1
ATOM 9809 C CA . ASN B 1 297 ? -21.031 -16.719 19.078 1 98 297 ASN B CA 1
ATOM 9810 C C . ASN B 1 297 ? -19.859 -17.562 18.578 1 98 297 ASN B C 1
ATOM 9812 O O . ASN B 1 297 ? -19.375 -17.359 17.453 1 98 297 ASN B O 1
ATOM 9816 N N . GLN B 1 298 ? -19.359 -18.469 19.438 1 97.06 298 GLN B N 1
ATOM 9817 C CA . GLN B 1 298 ? -18.484 -19.562 19.031 1 97.06 298 GLN B CA 1
ATOM 9818 C C . GLN B 1 298 ? -19.266 -20.844 18.797 1 97.06 298 GLN B C 1
ATOM 9820 O O . GLN B 1 298 ? -20.469 -20.906 19.047 1 97.06 298 GLN B O 1
ATOM 9825 N N . GLY B 1 299 ? -18.578 -21.781 18.266 1 97.62 299 GLY B N 1
ATOM 9826 C CA . GLY B 1 299 ? -19.203 -23.062 18 1 97.62 299 GLY B CA 1
ATOM 9827 C C . GLY B 1 299 ? -18.234 -24.219 18.062 1 97.62 299 GLY B C 1
ATOM 9828 O O . GLY B 1 299 ? -17.312 -24.219 18.875 1 97.62 299 GLY B O 1
ATOM 9829 N N . ALA B 1 300 ? -18.562 -25.188 17.266 1 98.38 300 ALA B N 1
ATOM 9830 C CA . ALA B 1 300 ? -17.891 -26.484 17.375 1 98.38 300 ALA B CA 1
ATOM 9831 C C . ALA B 1 300 ? -16.453 -26.391 16.859 1 98.38 300 ALA B C 1
ATOM 9833 O O . ALA B 1 300 ? -15.609 -27.203 17.234 1 98.38 300 ALA B O 1
ATOM 9834 N N . ILE B 1 301 ? -16.156 -25.469 15.961 1 98.69 301 ILE B N 1
ATOM 9835 C CA . ILE B 1 301 ? -14.789 -25.312 15.492 1 98.69 301 ILE B CA 1
ATOM 9836 C C . ILE B 1 301 ? -13.977 -24.547 16.531 1 98.69 301 ILE B C 1
ATOM 9838 O O . ILE B 1 301 ? -14.039 -23.312 16.594 1 98.69 301 ILE B O 1
ATOM 9842 N N . ARG B 1 302 ? -13.102 -25.25 17.219 1 98.44 302 ARG B N 1
ATOM 9843 C CA . ARG B 1 302 ? -12.391 -24.688 18.359 1 98.44 302 ARG B CA 1
ATOM 9844 C C . ARG B 1 302 ? -11.008 -24.203 17.953 1 98.44 302 ARG B C 1
ATOM 9846 O O . ARG B 1 302 ? -10.406 -23.375 18.641 1 98.44 302 ARG B O 1
ATOM 9853 N N . GLU B 1 303 ? -10.477 -24.828 16.969 1 98.12 303 GLU B N 1
ATOM 9854 C CA . GLU B 1 303 ? -9.25 -24.406 16.297 1 98.12 303 GLU B CA 1
ATOM 9855 C C . GLU B 1 303 ? -9.391 -24.5 14.773 1 98.12 303 GLU B C 1
ATOM 9857 O O . GLU B 1 303 ? -10.008 -25.422 14.266 1 98.12 303 GLU B O 1
ATOM 9862 N N . ALA B 1 304 ? -8.859 -23.5 14.117 1 98 304 ALA B N 1
ATOM 9863 C CA . ALA B 1 304 ? -8.836 -23.578 12.664 1 98 304 ALA B CA 1
ATOM 9864 C C . ALA B 1 304 ? -7.664 -22.766 12.094 1 98 304 ALA B C 1
ATOM 9866 O O . ALA B 1 304 ? -7.605 -21.547 12.266 1 98 304 ALA B O 1
ATOM 9867 N N . ASP B 1 305 ? -6.738 -23.406 11.523 1 98.5 305 ASP B N 1
ATOM 9868 C CA . ASP B 1 305 ? -5.582 -22.828 10.844 1 98.5 305 ASP B CA 1
ATOM 9869 C C . ASP B 1 305 ? -5.195 -23.656 9.625 1 98.5 305 ASP B C 1
ATOM 9871 O O . ASP B 1 305 ? -5.207 -24.891 9.672 1 98.5 305 ASP B O 1
ATOM 9875 N N . ILE B 1 306 ? -4.824 -22.953 8.57 1 98.31 306 ILE B N 1
ATOM 9876 C CA . ILE B 1 306 ? -4.562 -23.625 7.305 1 98.31 306 ILE B CA 1
ATOM 9877 C C . ILE B 1 306 ? -3.393 -24.578 7.465 1 98.31 306 ILE B C 1
ATOM 9879 O O . ILE B 1 306 ? -3.402 -25.688 6.902 1 98.31 306 ILE B O 1
ATOM 9883 N N . ILE B 1 307 ? -2.357 -24.203 8.211 1 97.81 307 ILE B N 1
ATOM 9884 C CA . ILE B 1 307 ? -1.113 -24.953 8.336 1 97.81 307 ILE B CA 1
ATOM 9885 C C . ILE B 1 307 ? -1.224 -25.953 9.484 1 97.81 307 ILE B C 1
ATOM 9887 O O . ILE B 1 307 ? -0.729 -27.078 9.391 1 97.81 307 ILE B O 1
ATOM 9891 N N . MET B 1 308 ? -1.966 -25.625 10.547 1 98.31 308 MET B N 1
ATOM 9892 C CA . MET B 1 308 ? -1.913 -26.375 11.797 1 98.31 308 MET B CA 1
ATOM 9893 C C . MET B 1 308 ? -3.043 -27.406 11.859 1 98.31 308 MET B C 1
ATOM 9895 O O . MET B 1 308 ? -2.922 -28.422 12.531 1 98.31 308 MET B O 1
ATOM 9899 N N . GLY B 1 309 ? -4.145 -27.141 11.195 1 98.56 309 GLY B N 1
ATOM 9900 C CA . GLY B 1 309 ? -5.262 -28.062 11.219 1 98.56 309 GLY B CA 1
ATOM 9901 C C . GLY B 1 309 ? -6.492 -27.516 11.906 1 98.56 309 GLY B C 1
ATOM 9902 O O . GLY B 1 309 ? -6.602 -26.297 12.109 1 98.56 309 GLY B O 1
ATOM 9903 N N . GLU B 1 310 ? -7.426 -28.344 12.109 1 98.75 310 GLU B N 1
ATOM 9904 C CA . GLU B 1 310 ? -8.711 -27.969 12.695 1 98.75 310 GLU B CA 1
ATOM 9905 C C . GLU B 1 310 ? -9.086 -28.891 13.844 1 98.75 310 GLU B C 1
ATOM 9907 O O . GLU B 1 310 ? -8.82 -30.094 13.797 1 98.75 310 GLU B O 1
ATOM 9912 N N . THR B 1 311 ? -9.602 -28.312 14.93 1 98.88 311 THR B N 1
ATOM 9913 C CA . THR B 1 311 ? -10.219 -29.062 16.016 1 98.88 311 THR B CA 1
ATOM 9914 C C . THR B 1 311 ? -11.719 -28.812 16.062 1 98.88 311 THR B C 1
ATOM 9916 O O . THR B 1 311 ? -12.156 -27.656 16.172 1 98.88 311 THR B O 1
ATOM 9919 N N . TYR B 1 312 ? -12.453 -29.859 15.945 1 98.81 312 TYR B N 1
ATOM 9920 C CA . TYR B 1 312 ? -13.906 -29.781 15.977 1 98.81 312 TYR B CA 1
ATOM 9921 C C . TYR B 1 312 ? -14.461 -30.547 17.172 1 98.81 312 TYR B C 1
ATOM 9923 O O . TYR B 1 312 ? -14.289 -31.75 17.297 1 98.81 312 TYR B O 1
ATOM 9931 N N . ASP B 1 313 ? -15.141 -29.844 18.094 1 98.81 313 ASP B N 1
ATOM 9932 C CA . ASP B 1 313 ? -15.828 -30.422 19.25 1 98.81 313 ASP B CA 1
ATOM 9933 C C . ASP B 1 313 ? -17.328 -30.484 19.016 1 98.81 313 ASP B C 1
ATOM 9935 O O . ASP B 1 313 ? -18.047 -29.516 19.281 1 98.81 313 ASP B O 1
ATOM 9939 N N . ALA B 1 314 ? -17.781 -31.641 18.688 1 98.5 314 ALA B N 1
ATOM 9940 C CA . ALA B 1 314 ? -19.172 -31.812 18.297 1 98.5 314 ALA B CA 1
ATOM 9941 C C . ALA B 1 314 ? -20.109 -31.578 19.469 1 98.5 314 ALA B C 1
ATOM 9943 O O . ALA B 1 314 ? -21.297 -31.328 19.281 1 98.5 314 ALA B O 1
ATOM 9944 N N . ARG B 1 315 ? -19.703 -31.625 20.734 1 97 315 ARG B N 1
ATOM 9945 C CA . ARG B 1 315 ? -20.516 -31.375 21.922 1 97 315 ARG B CA 1
ATOM 9946 C C . ARG B 1 315 ? -20.953 -29.922 21.984 1 97 315 ARG B C 1
ATOM 9948 O O . ARG B 1 315 ? -21.906 -29.578 22.688 1 97 315 ARG B O 1
ATOM 9955 N N . LEU B 1 316 ? -20.203 -29.062 21.172 1 98 316 LEU B N 1
ATOM 9956 C CA . LEU B 1 316 ? -20.422 -27.625 21.234 1 98 316 LEU B CA 1
ATOM 9957 C C . LEU B 1 316 ? -21.156 -27.141 19.984 1 98 316 LEU B C 1
ATOM 9959 O O . LEU B 1 316 ? -21.188 -25.938 19.719 1 98 316 LEU B O 1
ATOM 9963 N N . GLU B 1 317 ? -21.781 -28.016 19.328 1 96.69 317 GLU B N 1
ATOM 9964 C CA . GLU B 1 317 ? -22.547 -27.641 18.141 1 96.69 317 GLU B CA 1
ATOM 9965 C C . GLU B 1 317 ? -23.781 -26.828 18.516 1 96.69 317 GLU B C 1
ATOM 9967 O O . GLU B 1 317 ? -24.516 -27.203 19.438 1 96.69 317 GLU B O 1
ATOM 9972 N N . ASN B 1 318 ? -23.875 -25.75 17.734 1 93.94 318 ASN B N 1
ATOM 9973 C CA . ASN B 1 318 ? -25.141 -25.016 17.75 1 93.94 318 ASN B CA 1
ATOM 9974 C C . ASN B 1 318 ? -26.109 -25.547 16.688 1 93.94 318 ASN B C 1
ATOM 9976 O O . ASN B 1 318 ? -26.328 -24.906 15.664 1 93.94 318 ASN B O 1
ATOM 9980 N N . THR B 1 319 ? -26.734 -26.625 17.047 1 93.44 319 THR B N 1
ATOM 9981 C CA . THR B 1 319 ? -27.531 -27.312 16.031 1 93.44 319 THR B CA 1
ATOM 9982 C C . THR B 1 319 ? -28.672 -26.422 15.555 1 93.44 319 THR B C 1
ATOM 9984 O O . THR B 1 319 ? -29.484 -25.953 16.359 1 93.44 319 THR B O 1
ATOM 9987 N N . GLY B 1 320 ? -28.656 -26.156 14.266 1 96.56 320 GLY B N 1
ATOM 9988 C CA . GLY B 1 320 ? -29.734 -25.375 13.664 1 96.56 320 GLY B CA 1
ATOM 9989 C C . GLY B 1 320 ? -29.5 -23.875 13.742 1 96.56 320 GLY B C 1
ATOM 9990 O O . GLY B 1 320 ? -30.391 -23.094 13.391 1 96.56 320 GLY B O 1
ATOM 9991 N N . TRP B 1 321 ? -28.375 -23.422 14.148 1 97.94 321 TRP B N 1
ATOM 9992 C CA . TRP B 1 321 ? -28.109 -22 14.359 1 97.94 321 TRP B CA 1
ATOM 9993 C C . TRP B 1 321 ? -28.312 -21.219 13.07 1 97.94 321 TRP B C 1
ATOM 9995 O O . TRP B 1 321 ? -28.609 -20.016 13.102 1 97.94 321 TRP B O 1
ATOM 10005 N N . ASP B 1 322 ? -28.125 -21.812 11.906 1 97.69 322 ASP B N 1
ATOM 10006 C CA . ASP B 1 322 ? -28.203 -21.172 10.602 1 97.69 322 ASP B CA 1
ATOM 10007 C C . ASP B 1 322 ? -29.547 -21.438 9.922 1 97.69 322 ASP B C 1
ATOM 10009 O O . ASP B 1 322 ? -29.656 -21.344 8.703 1 97.69 322 ASP B O 1
ATOM 10013 N N . ALA B 1 323 ? -30.516 -21.859 10.719 1 97.94 323 ALA B N 1
ATOM 10014 C CA . ALA B 1 323 ? -31.844 -22.156 10.219 1 97.94 323 ALA B CA 1
ATOM 10015 C C . ALA B 1 323 ? -32.906 -21.5 11.086 1 97.94 323 ALA B C 1
ATOM 10017 O O . ALA B 1 323 ? -32.625 -21.062 12.203 1 97.94 323 ALA B O 1
ATOM 10018 N N . PRO B 1 324 ? -34.188 -21.438 10.523 1 97.44 324 PRO B N 1
ATOM 10019 C CA . PRO B 1 324 ? -35.281 -20.844 11.297 1 97.44 324 PRO B CA 1
ATOM 10020 C C . PRO B 1 324 ? -35.594 -21.625 12.57 1 97.44 324 PRO B C 1
ATOM 10022 O O . PRO B 1 324 ? -35.25 -22.812 12.664 1 97.44 324 PRO B O 1
ATOM 10025 N N . ASN B 1 325 ? -36.312 -21 13.477 1 96.25 325 ASN B N 1
ATOM 10026 C CA . ASN B 1 325 ? -36.812 -21.578 14.719 1 96.25 325 ASN B CA 1
ATOM 10027 C C . ASN B 1 325 ? -35.656 -21.938 15.664 1 96.25 325 ASN B C 1
ATOM 10029 O O . ASN B 1 325 ? -35.688 -22.984 16.312 1 96.25 325 ASN B O 1
ATOM 10033 N N . TYR B 1 326 ? -34.625 -21.219 15.641 1 97.38 326 TYR B N 1
ATOM 10034 C CA . TYR B 1 326 ? -33.5 -21.375 16.547 1 97.38 326 TYR B CA 1
ATOM 10035 C C . TYR B 1 326 ? -33.531 -20.328 17.656 1 97.38 326 TYR B C 1
ATOM 10037 O O . TYR B 1 326 ? -33.781 -19.141 17.391 1 97.38 326 TYR B O 1
ATOM 10045 N N . ASP B 1 327 ? -33.281 -20.672 18.859 1 97.06 327 ASP B N 1
ATOM 10046 C CA . ASP B 1 327 ? -33.25 -19.734 19.984 1 97.06 327 ASP B CA 1
ATOM 10047 C C . ASP B 1 327 ? -31.844 -19.141 20.141 1 97.06 327 ASP B C 1
ATOM 10049 O O . ASP B 1 327 ? -30.938 -19.781 20.688 1 97.06 327 ASP B O 1
ATOM 10053 N N . ASP B 1 328 ? -31.75 -17.906 19.75 1 97.25 328 ASP B N 1
ATOM 10054 C CA . ASP B 1 328 ? -30.438 -17.266 19.812 1 97.25 328 ASP B CA 1
ATOM 10055 C C . ASP B 1 328 ? -30.375 -16.25 20.953 1 97.25 328 ASP B C 1
ATOM 10057 O O . ASP B 1 328 ? -29.641 -15.273 20.891 1 97.25 328 ASP B O 1
ATOM 10061 N N . SER B 1 329 ? -31.078 -16.406 21.969 1 95.88 329 SER B N 1
ATOM 10062 C CA . SER B 1 329 ? -31.156 -15.469 23.078 1 95.88 329 SER B CA 1
ATOM 10063 C C . SER B 1 329 ? -29.812 -15.375 23.812 1 95.88 329 SER B C 1
ATOM 10065 O O . SER B 1 329 ? -29.516 -14.344 24.422 1 95.88 329 SER B O 1
ATOM 10067 N N . GLU B 1 330 ? -29.016 -16.406 23.75 1 95.75 330 GLU B N 1
ATOM 10068 C CA . GLU B 1 330 ? -27.75 -16.406 24.469 1 95.75 330 GLU B CA 1
ATOM 10069 C C . GLU B 1 330 ? -26.609 -15.906 23.562 1 95.75 330 GLU B C 1
ATOM 10071 O O . GLU B 1 330 ? -25.469 -15.805 24.016 1 95.75 330 GLU B O 1
ATOM 10076 N N . TRP B 1 331 ? -26.922 -15.641 22.359 1 97.88 331 TRP B N 1
ATOM 10077 C CA . TRP B 1 331 ? -25.922 -15.133 21.438 1 97.88 331 TRP B CA 1
ATOM 10078 C C . TRP B 1 331 ? -25.641 -13.656 21.703 1 97.88 331 TRP B C 1
ATOM 10080 O O . TRP B 1 331 ? -26.5 -12.93 22.188 1 97.88 331 TRP B O 1
ATOM 10090 N N . LYS B 1 332 ? -24.422 -13.188 21.406 1 97.56 332 LYS B N 1
ATOM 10091 C CA . LYS B 1 332 ? -23.969 -11.82 21.688 1 97.56 332 LYS B CA 1
ATOM 10092 C C . LYS B 1 332 ? -24.125 -10.938 20.453 1 97.56 332 LYS B C 1
ATOM 10094 O O . LYS B 1 332 ? -24.406 -11.43 19.359 1 97.56 332 LYS B O 1
ATOM 10099 N N . LYS B 1 333 ? -23.984 -9.648 20.719 1 96.88 333 LYS B N 1
ATOM 10100 C CA . LYS B 1 333 ? -23.844 -8.695 19.609 1 96.88 333 LYS B CA 1
ATOM 10101 C C . LYS B 1 333 ? -22.438 -8.734 19.031 1 96.88 333 LYS B C 1
ATOM 10103 O O . LYS B 1 333 ? -21.453 -8.781 19.766 1 96.88 333 LYS B O 1
ATOM 10108 N N . PRO B 1 334 ? -22.359 -8.75 17.734 1 97.69 334 PRO B N 1
ATOM 10109 C CA . PRO B 1 334 ? -21.016 -8.75 17.141 1 97.69 334 PRO B CA 1
ATOM 10110 C C . PRO B 1 334 ? -20.297 -7.41 17.297 1 97.69 334 PRO B C 1
ATOM 10112 O O . PRO B 1 334 ? -20.953 -6.367 17.391 1 97.69 334 PRO B O 1
ATOM 10115 N N . LYS B 1 335 ? -19.016 -7.453 17.328 1 94.81 335 LYS B N 1
ATOM 10116 C CA . LYS B 1 335 ? -18.188 -6.254 17.25 1 94.81 335 LYS B CA 1
ATOM 10117 C C . LYS B 1 335 ? -18.125 -5.723 15.82 1 94.81 335 LYS B C 1
ATOM 10119 O O . LYS B 1 335 ? -18.031 -6.5 14.867 1 94.81 335 LYS B O 1
ATOM 10124 N N . VAL B 1 336 ? -18.203 -4.395 15.641 1 94.44 336 VAL B N 1
ATOM 10125 C CA . VAL B 1 336 ? -18.016 -3.754 14.344 1 94.44 336 VAL B CA 1
ATOM 10126 C C . VAL B 1 336 ? -16.547 -3.352 14.164 1 94.44 336 VAL B C 1
ATOM 10128 O O . VAL B 1 336 ? -15.961 -2.725 15.047 1 94.44 336 VAL B O 1
ATOM 10131 N N . TYR B 1 337 ? -15.984 -3.725 13.078 1 90.62 337 TYR B N 1
ATOM 10132 C CA . TYR B 1 337 ? -14.594 -3.404 12.797 1 90.62 337 TYR B CA 1
ATOM 10133 C C . TYR B 1 337 ? -14.484 -2.367 11.68 1 90.62 337 TYR B C 1
ATOM 10135 O O . TYR B 1 337 ? -15.461 -2.109 10.969 1 90.62 337 TYR B O 1
ATOM 10143 N N . THR B 1 338 ? -13.273 -1.791 11.547 1 83.62 338 THR B N 1
ATOM 10144 C CA . THR B 1 338 ? -13.008 -0.784 10.531 1 83.62 338 THR B CA 1
ATOM 10145 C C . THR B 1 338 ? -12.906 -1.429 9.148 1 83.62 338 THR B C 1
ATOM 10147 O O . THR B 1 338 ? -12.445 -2.566 9.023 1 83.62 338 THR B O 1
ATOM 10150 N N . TYR B 1 339 ? -13.336 -0.612 8.062 1 85.19 339 TYR B N 1
ATOM 10151 C CA . TYR B 1 339 ? -13.102 -1.062 6.691 1 85.19 339 TYR B CA 1
ATOM 10152 C C . TYR B 1 339 ? -11.609 -1.234 6.422 1 85.19 339 TYR B C 1
ATOM 10154 O O . TYR B 1 339 ? -10.789 -0.435 6.883 1 85.19 339 TYR B O 1
ATOM 10162 N N . PRO B 1 340 ? -11.312 -2.244 5.695 1 84.56 340 PRO B N 1
ATOM 10163 C CA . PRO B 1 340 ? -9.898 -2.508 5.422 1 84.56 340 PRO B CA 1
ATOM 10164 C C . PRO B 1 340 ? -9.289 -1.511 4.438 1 84.56 340 PRO B C 1
ATOM 10166 O O . PRO B 1 340 ? -10.023 -0.789 3.754 1 84.56 340 PRO B O 1
ATOM 10169 N N . ASN B 1 341 ? -7.973 -1.507 4.359 1 87.69 341 ASN B N 1
ATOM 10170 C CA . ASN B 1 341 ? -7.234 -0.674 3.416 1 87.69 341 ASN B CA 1
ATOM 10171 C C . ASN B 1 341 ? -7.395 -1.168 1.981 1 87.69 341 ASN B C 1
ATOM 10173 O O . ASN B 1 341 ? -7.324 -0.38 1.037 1 87.69 341 ASN B O 1
ATOM 10177 N N . GLY B 1 342 ? -7.68 -2.416 1.874 1 93.31 342 GLY B N 1
ATOM 10178 C CA . GLY B 1 342 ? -7.777 -2.992 0.543 1 93.31 342 GLY B CA 1
ATOM 10179 C C . GLY B 1 342 ? -9.078 -2.656 -0.16 1 93.31 342 GLY B C 1
ATOM 10180 O O . GLY B 1 342 ? -10.141 -2.613 0.47 1 93.31 342 GLY B O 1
ATOM 10181 N N . LYS B 1 343 ? -8.977 -2.43 -1.465 1 95.38 343 LYS B N 1
ATOM 10182 C CA . LYS B 1 343 ? -10.133 -2.129 -2.301 1 95.38 343 LYS B CA 1
ATOM 10183 C C . LYS B 1 343 ? -11.031 -3.352 -2.457 1 95.38 343 LYS B C 1
ATOM 10185 O O . LYS B 1 343 ? -10.547 -4.449 -2.748 1 95.38 343 LYS B O 1
ATOM 10190 N N . LEU B 1 344 ? -12.328 -3.244 -2.268 1 96.56 344 LEU B N 1
ATOM 10191 C CA . LEU B 1 344 ? -13.281 -4.316 -2.547 1 96.56 344 LEU B CA 1
ATOM 10192 C C . LEU B 1 344 ? -13.391 -4.566 -4.047 1 96.56 344 LEU B C 1
ATOM 10194 O O . LEU B 1 344 ? -13.734 -3.658 -4.809 1 96.56 344 LEU B O 1
ATOM 10198 N N . GLU B 1 345 ? -13.117 -5.781 -4.414 1 97.06 345 GLU B N 1
ATOM 10199 C CA . GLU B 1 345 ? -13.141 -6.133 -5.832 1 97.06 345 GLU B CA 1
ATOM 10200 C C . GLU B 1 345 ? -13.727 -7.527 -6.043 1 97.06 345 GLU B C 1
ATOM 10202 O O . GLU B 1 345 ? -13.641 -8.383 -5.16 1 97.06 345 GLU B O 1
ATOM 10207 N N . ALA B 1 346 ? -14.328 -7.672 -7.234 1 98.06 346 ALA B N 1
ATOM 10208 C CA . ALA B 1 346 ? -14.758 -9.016 -7.609 1 98.06 346 ALA B CA 1
ATOM 10209 C C . ALA B 1 346 ? -13.562 -9.93 -7.848 1 98.06 346 ALA B C 1
ATOM 10211 O O . ALA B 1 346 ? -12.539 -9.5 -8.383 1 98.06 346 ALA B O 1
ATOM 10212 N N . TYR B 1 347 ? -13.672 -11.18 -7.41 1 97.62 347 TYR B N 1
ATOM 10213 C CA . TYR B 1 347 ? -12.609 -12.164 -7.582 1 97.62 347 TYR B CA 1
ATOM 10214 C C . TYR B 1 347 ? -12.43 -12.523 -9.047 1 97.62 347 TYR B C 1
ATOM 10216 O O . TYR B 1 347 ? -13.367 -13 -9.703 1 97.62 347 TYR B O 1
ATOM 10224 N N . PRO B 1 348 ? -11.25 -12.367 -9.641 1 97.06 348 PRO B N 1
ATOM 10225 C CA . PRO B 1 348 ? -11.07 -12.586 -11.078 1 97.06 348 PRO B CA 1
ATOM 10226 C C . PRO B 1 348 ? -10.617 -14.008 -11.406 1 97.06 348 PRO B C 1
ATOM 10228 O O . PRO B 1 348 ? -10.5 -14.359 -12.586 1 97.06 348 PRO B O 1
ATOM 10231 N N . GLY B 1 349 ? -10.328 -14.875 -10.453 1 97.44 349 GLY B N 1
ATOM 10232 C CA . GLY B 1 349 ? -9.719 -16.172 -10.688 1 97.44 349 GLY B CA 1
ATOM 10233 C C . GLY B 1 349 ? -10.703 -17.328 -10.586 1 97.44 349 GLY B C 1
ATOM 10234 O O . GLY B 1 349 ? -11.914 -17.125 -10.75 1 97.44 349 GLY B O 1
ATOM 10235 N N . THR B 1 350 ? -10.164 -18.516 -10.516 1 97.5 350 THR B N 1
ATOM 10236 C CA . THR B 1 350 ? -10.945 -19.719 -10.273 1 97.5 350 THR B CA 1
ATOM 10237 C C . THR B 1 350 ? -10.914 -20.094 -8.797 1 97.5 350 THR B C 1
ATOM 10239 O O . THR B 1 350 ? -9.891 -19.938 -8.133 1 97.5 350 THR B O 1
ATOM 10242 N N . GLN B 1 351 ? -11.977 -20.562 -8.32 1 96.88 351 GLN B N 1
ATOM 10243 C CA . GLN B 1 351 ? -12.125 -20.812 -6.891 1 96.88 351 GLN B CA 1
ATOM 10244 C C . GLN B 1 351 ? -11.695 -22.234 -6.527 1 96.88 351 GLN B C 1
ATOM 10246 O O . GLN B 1 351 ? -11.648 -23.109 -7.387 1 96.88 351 GLN B O 1
ATOM 10251 N N . VAL B 1 352 ? -11.367 -22.438 -5.258 1 98.56 352 VAL B N 1
ATOM 10252 C CA . VAL B 1 352 ? -11.023 -23.766 -4.758 1 98.56 352 VAL B CA 1
ATOM 10253 C C . VAL B 1 352 ? -12.289 -24.609 -4.602 1 98.56 352 VAL B C 1
ATOM 10255 O O . VAL B 1 352 ? -13.219 -24.219 -3.889 1 98.56 352 VAL B O 1
ATOM 10258 N N . LYS B 1 353 ? -12.312 -25.75 -5.262 1 98.25 353 LYS B N 1
ATOM 10259 C CA . LYS B 1 353 ? -13.445 -26.672 -5.203 1 98.25 353 LYS B CA 1
ATOM 10260 C C . LYS B 1 353 ? -12.977 -28.109 -5.055 1 98.25 353 LYS B C 1
ATOM 10262 O O . LYS B 1 353 ? -11.789 -28.406 -5.211 1 98.25 353 LYS B O 1
ATOM 10267 N N . ASN B 1 354 ? -13.875 -28.953 -4.594 1 98.19 354 ASN B N 1
ATOM 10268 C CA . ASN B 1 354 ? -13.633 -30.391 -4.625 1 98.19 354 ASN B CA 1
ATOM 10269 C C . ASN B 1 354 ? -13.648 -30.938 -6.051 1 98.19 354 ASN B C 1
ATOM 10271 O O . ASN B 1 354 ? -14.688 -30.906 -6.711 1 98.19 354 ASN B O 1
ATOM 10275 N N . THR B 1 355 ? -12.547 -31.422 -6.484 1 97.44 355 THR B N 1
ATOM 10276 C CA . THR B 1 355 ? -12.445 -31.828 -7.879 1 97.44 355 THR B CA 1
ATOM 10277 C C . THR B 1 355 ? -12.531 -33.344 -8.008 1 97.44 355 THR B C 1
ATOM 10279 O O . THR B 1 355 ? -12.773 -33.875 -9.094 1 97.44 355 THR B O 1
ATOM 10282 N N . GLU B 1 356 ? -12.258 -34.031 -6.941 1 97.81 356 GLU B N 1
ATOM 10283 C CA . GLU B 1 356 ? -12.273 -35.5 -6.949 1 97.81 356 GLU B CA 1
ATOM 10284 C C . GLU B 1 356 ? -12.531 -36.062 -5.555 1 97.81 356 GLU B C 1
ATOM 10286 O O . GLU B 1 356 ? -12.125 -35.469 -4.555 1 97.81 356 GLU B O 1
ATOM 10291 N N . ILE B 1 357 ? -13.234 -37.156 -5.438 1 98.25 357 ILE B N 1
ATOM 10292 C CA . ILE B 1 357 ? -13.453 -37.906 -4.199 1 98.25 357 ILE B CA 1
ATOM 10293 C C . ILE B 1 357 ? -12.727 -39.25 -4.273 1 98.25 357 ILE B C 1
ATOM 10295 O O . ILE B 1 357 ? -12.883 -39.969 -5.246 1 98.25 357 ILE B O 1
ATOM 10299 N N . LEU B 1 358 ? -11.977 -39.531 -3.227 1 98.44 358 LEU B N 1
ATOM 10300 C CA . LEU B 1 358 ? -11.156 -40.75 -3.23 1 98.44 358 LEU B CA 1
ATOM 10301 C C . LEU B 1 358 ? -11.547 -41.688 -2.086 1 98.44 358 LEU B C 1
ATOM 10303 O O . LEU B 1 358 ? -11.695 -41.219 -0.944 1 98.44 358 LEU B O 1
ATOM 10307 N N . LYS B 1 359 ? -11.672 -42.844 -2.393 1 98.12 359 LYS B N 1
ATOM 10308 C CA . LYS B 1 359 ? -11.773 -43.906 -1.379 1 98.12 359 LYS B CA 1
ATOM 10309 C C . LYS B 1 359 ? -10.406 -44.531 -1.115 1 98.12 359 LYS B C 1
ATOM 10311 O O . LYS B 1 359 ? -9.641 -44.781 -2.049 1 98.12 359 LYS B O 1
ATOM 10316 N N . PRO B 1 360 ? -10.141 -44.781 0.194 1 98.5 360 PRO B N 1
ATOM 10317 C CA . PRO B 1 360 ? -8.875 -45.469 0.46 1 98.5 360 PRO B CA 1
ATOM 10318 C C . PRO B 1 360 ? -8.773 -46.812 -0.227 1 98.5 360 PRO B C 1
ATOM 10320 O O . PRO B 1 360 ? -9.766 -47.562 -0.286 1 98.5 360 PRO B O 1
ATOM 10323 N N . ILE B 1 361 ? -7.629 -47.188 -0.657 1 98.25 361 ILE B N 1
ATOM 10324 C CA . ILE B 1 361 ? -7.438 -48.469 -1.365 1 98.25 361 ILE B CA 1
ATOM 10325 C C . ILE B 1 361 ? -6.91 -49.5 -0.4 1 98.25 361 ILE B C 1
ATOM 10327 O O . ILE B 1 361 ? -6.938 -50.719 -0.705 1 98.25 361 ILE B O 1
ATOM 10331 N N . ALA B 1 362 ? -6.406 -49.031 0.757 1 98.25 362 ALA B N 1
ATOM 10332 C CA . ALA B 1 362 ? -5.887 -49.969 1.759 1 98.25 362 ALA B CA 1
ATOM 10333 C C . ALA B 1 362 ? -5.918 -49.344 3.152 1 98.25 362 ALA B C 1
ATOM 10335 O O . ALA B 1 362 ? -5.98 -48.125 3.291 1 98.25 362 ALA B O 1
ATOM 10336 N N . MET B 1 363 ? -5.953 -50.188 4.215 1 98.31 363 MET B N 1
ATOM 10337 C CA . MET B 1 363 ? -5.84 -49.781 5.617 1 98.31 363 MET B CA 1
ATOM 10338 C C . MET B 1 363 ? -4.941 -50.75 6.379 1 98.31 363 MET B C 1
ATOM 10340 O O . MET B 1 363 ? -5.09 -51.969 6.266 1 98.31 363 MET B O 1
ATOM 10344 N N . THR B 1 364 ? -3.957 -50.219 7.066 1 98.25 364 THR B N 1
ATOM 10345 C CA . THR B 1 364 ? -3.076 -51.031 7.91 1 98.25 364 THR B CA 1
ATOM 10346 C C . THR B 1 364 ? -3.127 -50.562 9.359 1 98.25 364 THR B C 1
ATOM 10348 O O . THR B 1 364 ? -3.74 -49.531 9.656 1 98.25 364 THR B O 1
ATOM 10351 N N . GLU B 1 365 ? -2.633 -51.281 10.25 1 98.06 365 GLU B N 1
ATOM 10352 C CA . GLU B 1 365 ? -2.492 -50.969 11.672 1 98.06 365 GLU B CA 1
ATOM 10353 C C . GLU B 1 365 ? -1.062 -51.188 12.148 1 98.06 365 GLU B C 1
ATOM 10355 O O . GLU B 1 365 ? -0.787 -52.125 12.875 1 98.06 365 GLU B O 1
ATOM 10360 N N . PRO B 1 366 ? -0.201 -50.312 11.805 1 97.62 366 PRO B N 1
ATOM 10361 C CA . PRO B 1 366 ? 1.217 -50.5 12.117 1 97.62 366 PRO B CA 1
ATOM 10362 C C . PRO B 1 366 ? 1.479 -50.656 13.617 1 97.62 366 PRO B C 1
ATOM 10364 O O . PRO B 1 366 ? 2.459 -51.281 14.023 1 97.62 366 PRO B O 1
ATOM 10367 N N . SER B 1 367 ? 0.759 -50 14.43 1 96.88 367 SER B N 1
ATOM 10368 C CA . SER B 1 367 ? 0.746 -50.188 15.875 1 96.88 367 SER B CA 1
ATOM 10369 C C . SER B 1 367 ? -0.68 -50.25 16.406 1 96.88 367 SER B C 1
ATOM 10371 O O . SER B 1 367 ? -1.611 -49.75 15.781 1 96.88 367 SER B O 1
ATOM 10373 N N . PRO B 1 368 ? -0.745 -50.906 17.578 1 96.38 368 PRO B N 1
ATOM 10374 C CA . PRO B 1 368 ? -2.107 -51.094 18.078 1 96.38 368 PRO B CA 1
ATOM 10375 C C . PRO B 1 368 ? -2.855 -49.781 18.25 1 96.38 368 PRO B C 1
ATOM 10377 O O . PRO B 1 368 ? -2.389 -48.875 18.969 1 96.38 368 PRO B O 1
ATOM 10380 N N . GLY B 1 369 ? -3.949 -49.656 17.594 1 96.81 369 GLY B N 1
ATOM 10381 C CA . GLY B 1 369 ? -4.816 -48.5 17.75 1 96.81 369 GLY B CA 1
ATOM 10382 C C . GLY B 1 369 ? -4.48 -47.375 16.781 1 96.81 369 GLY B C 1
ATOM 10383 O O . GLY B 1 369 ? -5.156 -46.344 16.766 1 96.81 369 GLY B O 1
ATOM 10384 N N . THR B 1 370 ? -3.43 -47.562 16.062 1 98.19 370 THR B N 1
ATOM 10385 C CA . THR B 1 370 ? -3.043 -46.594 15.031 1 98.19 370 THR B CA 1
ATOM 10386 C C . THR B 1 370 ? -3.359 -47.156 13.633 1 98.19 370 THR B C 1
ATOM 10388 O O . THR B 1 370 ? -2.727 -48.094 13.172 1 98.19 370 THR B O 1
ATOM 10391 N N . TYR B 1 371 ? -4.324 -46.531 13.008 1 98.69 371 TYR B N 1
ATOM 10392 C CA . TYR B 1 371 ? -4.738 -46.969 11.68 1 98.69 371 TYR B CA 1
ATOM 10393 C C . TYR B 1 371 ? -4.254 -46.031 10.602 1 98.69 371 TYR B C 1
ATOM 10395 O O . TYR B 1 371 ? -4.355 -44.812 10.758 1 98.69 371 TYR B O 1
ATOM 10403 N N . VAL B 1 372 ? -3.672 -46.594 9.531 1 98.81 372 VAL B N 1
ATOM 10404 C CA . VAL B 1 372 ? -3.164 -45.781 8.43 1 98.81 372 VAL B CA 1
ATOM 10405 C C . VAL B 1 372 ? -3.918 -46.125 7.148 1 98.81 372 VAL B C 1
ATOM 10407 O O . VAL B 1 372 ? -3.902 -47.25 6.699 1 98.81 372 VAL B O 1
ATOM 10410 N N . PHE B 1 373 ? -4.59 -45.125 6.605 1 98.88 373 PHE B N 1
ATOM 10411 C CA . PHE B 1 373 ? -5.328 -45.281 5.355 1 98.88 373 PHE B CA 1
ATOM 10412 C C . PHE B 1 373 ? -4.504 -44.75 4.184 1 98.88 373 PHE B C 1
ATOM 10414 O O . PHE B 1 373 ? -3.881 -43.688 4.266 1 98.88 373 PHE B O 1
ATOM 10421 N N . ASP B 1 374 ? -4.461 -45.531 3.084 1 98.69 374 ASP B N 1
ATOM 10422 C CA . ASP B 1 374 ? -3.818 -45.125 1.834 1 98.69 374 ASP B CA 1
ATOM 10423 C C . ASP B 1 374 ? -4.852 -44.688 0.799 1 98.69 374 ASP B C 1
ATOM 10425 O O . ASP B 1 374 ? -5.68 -45.5 0.361 1 98.69 374 ASP B O 1
ATOM 10429 N N . LEU B 1 375 ? -4.754 -43.5 0.323 1 98.5 375 LEU B N 1
ATOM 10430 C CA . LEU B 1 375 ? -5.715 -42.969 -0.648 1 98.5 375 LEU B CA 1
ATOM 10431 C C . LEU B 1 375 ? -5.293 -43.344 -2.07 1 98.5 375 LEU B C 1
ATOM 10433 O O . LEU B 1 375 ? -6.07 -43.156 -3.012 1 98.5 375 LEU B O 1
ATOM 10437 N N . GLY B 1 376 ? -4.133 -43.719 -2.225 1 97.56 376 GLY B N 1
ATOM 10438 C CA . GLY B 1 376 ? -3.67 -44.188 -3.523 1 97.56 376 GLY B CA 1
ATOM 10439 C C . GLY B 1 376 ? -2.992 -43.094 -4.336 1 97.56 376 GLY B C 1
ATOM 10440 O O . GLY B 1 376 ? -2.367 -43.375 -5.359 1 97.56 376 GLY B O 1
ATOM 10441 N N . LYS B 1 377 ? -3.084 -41.875 -3.965 1 96.19 377 LYS B N 1
ATOM 10442 C CA . LYS B 1 377 ? -2.379 -40.781 -4.633 1 96.19 377 LYS B CA 1
ATOM 10443 C C . LYS B 1 377 ? -2.172 -39.594 -3.689 1 96.19 377 LYS B C 1
ATOM 10445 O O . LYS B 1 377 ? -2.963 -39.375 -2.768 1 96.19 377 LYS B O 1
ATOM 10450 N N . ASN B 1 378 ? -1.065 -38.844 -3.902 1 98.25 378 ASN B N 1
ATOM 10451 C CA . ASN B 1 378 ? -0.701 -37.688 -3.1 1 98.25 378 ASN B CA 1
ATOM 10452 C C . ASN B 1 378 ? -1.497 -36.469 -3.51 1 98.25 378 ASN B C 1
ATOM 10454 O O . ASN B 1 378 ? -1.277 -35.906 -4.59 1 98.25 378 ASN B O 1
ATOM 10458 N N . ILE B 1 379 ? -2.396 -35.969 -2.641 1 98.31 379 ILE B N 1
ATOM 10459 C CA . ILE B 1 379 ? -3.322 -34.906 -3.006 1 98.31 379 ILE B CA 1
ATOM 10460 C C . ILE B 1 379 ? -3.156 -33.719 -2.047 1 98.31 379 ILE B C 1
ATOM 10462 O O . ILE B 1 379 ? -2.477 -33.844 -1.024 1 98.31 379 ILE B O 1
ATOM 10466 N N . ALA B 1 380 ? -3.727 -32.594 -2.434 1 98.75 380 ALA B N 1
ATOM 10467 C CA . ALA B 1 380 ? -4.066 -31.516 -1.502 1 98.75 380 ALA B CA 1
ATOM 10468 C C . ALA B 1 380 ? -5.562 -31.5 -1.205 1 98.75 380 ALA B C 1
ATOM 10470 O O . ALA B 1 380 ? -6.383 -31.562 -2.123 1 98.75 380 ALA B O 1
ATOM 10471 N N . GLY B 1 381 ? -5.859 -31.547 0.005 1 98.69 381 GLY B N 1
ATOM 10472 C CA . GLY B 1 381 ? -7.273 -31.547 0.35 1 98.69 381 GLY B CA 1
ATOM 10473 C C . GLY B 1 381 ? -7.531 -31.906 1.802 1 98.69 381 GLY B C 1
ATOM 10474 O O . GLY B 1 381 ? -6.801 -31.469 2.693 1 98.69 381 GLY B O 1
ATOM 10475 N N . ILE B 1 382 ? -8.672 -32.562 2.053 1 98.81 382 ILE B N 1
ATOM 10476 C CA . ILE B 1 382 ? -9.086 -32.906 3.414 1 98.81 382 ILE B CA 1
ATOM 10477 C C . ILE B 1 382 ? -9.586 -34.344 3.475 1 98.81 382 ILE B C 1
ATOM 10479 O O . ILE B 1 382 ? -9.789 -34.969 2.438 1 98.81 382 ILE B O 1
ATOM 10483 N N . ALA B 1 383 ? -9.664 -34.812 4.688 1 98.81 383 ALA B N 1
ATOM 10484 C CA . ALA B 1 383 ? -10.234 -36.156 4.949 1 98.81 383 ALA B CA 1
ATOM 10485 C C . ALA B 1 383 ? -11.578 -36.031 5.664 1 98.81 383 ALA B C 1
ATOM 10487 O O . ALA B 1 383 ? -11.695 -35.312 6.66 1 98.81 383 ALA B O 1
ATOM 10488 N N . GLU B 1 384 ? -12.516 -36.656 5.086 1 98.81 384 GLU B N 1
ATOM 10489 C CA . GLU B 1 384 ? -13.805 -36.812 5.746 1 98.81 384 GLU B CA 1
ATOM 10490 C C . GLU B 1 384 ? -13.812 -38.031 6.66 1 98.81 384 GLU B C 1
ATOM 10492 O O . GLU B 1 384 ? -13.344 -39.125 6.273 1 98.81 384 GLU B O 1
ATOM 10497 N N . LEU B 1 385 ? -14.32 -37.875 7.887 1 98.81 385 LEU B N 1
ATOM 10498 C CA . LEU B 1 385 ? -14.344 -38.906 8.906 1 98.81 385 LEU B CA 1
ATOM 10499 C C . LEU B 1 385 ? -15.773 -39.375 9.18 1 98.81 385 LEU B C 1
ATOM 10501 O O . LEU B 1 385 ? -16.672 -38.562 9.383 1 98.81 385 LEU B O 1
ATOM 10505 N N . LYS B 1 386 ? -16 -40.656 9.141 1 98.5 386 LYS B N 1
ATOM 10506 C CA . LYS B 1 386 ? -17.203 -41.281 9.641 1 98.5 386 LYS B CA 1
ATOM 10507 C C . LYS B 1 386 ? -16.906 -42.094 10.898 1 98.5 386 LYS B C 1
ATOM 10509 O O . LYS B 1 386 ? -16.047 -43 10.883 1 98.5 386 LYS B O 1
ATOM 10514 N N . VAL B 1 387 ? -17.656 -41.781 11.992 1 98.31 387 VAL B N 1
ATOM 10515 C CA . VAL B 1 387 ? -17.297 -42.406 13.258 1 98.31 387 VAL B CA 1
ATOM 10516 C C . VAL B 1 387 ? -18.531 -42.531 14.148 1 98.31 387 VAL B C 1
ATOM 10518 O O . VAL B 1 387 ? -19.453 -41.719 14.062 1 98.31 387 VAL B O 1
ATOM 10521 N N . GLN B 1 388 ? -18.609 -43.531 14.891 1 97.69 388 GLN B N 1
ATOM 10522 C CA . GLN B 1 388 ? -19.594 -43.75 15.938 1 97.69 388 GLN B CA 1
ATOM 10523 C C . GLN B 1 388 ? -18.922 -44.188 17.25 1 97.69 388 GLN B C 1
ATOM 10525 O O . GLN B 1 388 ? -17.984 -44.969 17.25 1 97.69 388 GLN B O 1
ATOM 10530 N N . GLY B 1 389 ? -19.422 -43.562 18.406 1 97.62 389 GLY B N 1
ATOM 10531 C CA . GLY B 1 389 ? -18.812 -43.844 19.703 1 97.62 389 GLY B CA 1
ATOM 10532 C C . GLY B 1 389 ? -19.344 -42.969 20.828 1 97.62 389 GLY B C 1
ATOM 10533 O O . GLY B 1 389 ? -20.234 -42.156 20.609 1 97.62 389 GLY B O 1
ATOM 10534 N N . PRO B 1 390 ? -18.75 -43.125 22.031 1 97.31 390 PRO B N 1
ATOM 10535 C CA . PRO B 1 390 ? -19.219 -42.375 23.203 1 97.31 390 PRO B CA 1
ATOM 10536 C C . PRO B 1 390 ? -18.922 -40.875 23.109 1 97.31 390 PRO B C 1
ATOM 10538 O O . PRO B 1 390 ? -17.922 -40.5 22.531 1 97.31 390 PRO B O 1
ATOM 10541 N N . LYS B 1 391 ? -19.812 -40.125 23.781 1 97.88 391 LYS B N 1
ATOM 10542 C CA . LYS B 1 391 ? -19.625 -38.688 23.906 1 97.88 391 LYS B CA 1
ATOM 10543 C C . LYS B 1 391 ? -18.266 -38.344 24.5 1 97.88 391 LYS B C 1
ATOM 10545 O O . LYS B 1 391 ? -17.844 -38.969 25.484 1 97.88 391 LYS B O 1
ATOM 10550 N N . GLY B 1 392 ? -17.5 -37.438 23.797 1 98.12 392 GLY B N 1
ATOM 10551 C CA . GLY B 1 392 ? -16.25 -36.969 24.344 1 98.12 392 GLY B CA 1
ATOM 10552 C C . GLY B 1 392 ? -15.039 -37.688 23.766 1 98.12 392 GLY B C 1
ATOM 10553 O O . GLY B 1 392 ? -13.906 -37.25 23.953 1 98.12 392 GLY B O 1
ATOM 10554 N N . THR B 1 393 ? -15.281 -38.781 23.062 1 98.25 393 THR B N 1
ATOM 10555 C CA . THR B 1 393 ? -14.18 -39.5 22.422 1 98.25 393 THR B CA 1
ATOM 10556 C C . THR B 1 393 ? -13.461 -38.594 21.422 1 98.25 393 THR B C 1
ATOM 10558 O O . THR B 1 393 ? -14.094 -37.969 20.578 1 98.25 393 THR B O 1
ATOM 10561 N N . LYS B 1 394 ? -12.117 -38.594 21.594 1 98.5 394 LYS B N 1
ATOM 10562 C CA . LYS B 1 394 ? -11.289 -37.812 20.703 1 98.5 394 LYS B CA 1
ATOM 10563 C C . LYS B 1 394 ? -10.648 -38.656 19.609 1 98.5 394 LYS B C 1
ATOM 10565 O O . LYS B 1 394 ? -9.977 -39.656 19.922 1 98.5 394 LYS B O 1
ATOM 10570 N N . VAL B 1 395 ? -10.898 -38.312 18.344 1 98.75 395 VAL B N 1
ATOM 10571 C CA . VAL B 1 395 ? -10.273 -38.969 17.188 1 98.75 395 VAL B CA 1
ATOM 10572 C C . VAL B 1 395 ? -9.344 -37.969 16.5 1 98.75 395 VAL B C 1
ATOM 10574 O O . VAL B 1 395 ? -9.742 -36.844 16.172 1 98.75 395 VAL B O 1
ATOM 10577 N N . GLN B 1 396 ? -8.133 -38.406 16.266 1 98.75 396 GLN B N 1
ATOM 10578 C CA . GLN B 1 396 ? -7.141 -37.562 15.625 1 98.75 396 GLN B CA 1
ATOM 10579 C C . GLN B 1 396 ? -6.758 -38.094 14.25 1 98.75 396 GLN B C 1
ATOM 10581 O O . GLN B 1 396 ? -6.57 -39.281 14.07 1 98.75 396 GLN B O 1
ATOM 10586 N N . LEU B 1 397 ? -6.715 -37.188 13.305 1 98.88 397 LEU B N 1
ATOM 10587 C CA . LEU B 1 397 ? -6.23 -37.469 11.961 1 98.88 397 LEU B CA 1
ATOM 10588 C C . LEU B 1 397 ? -4.918 -36.719 11.695 1 98.88 397 LEU B C 1
ATOM 10590 O O . LEU B 1 397 ? -4.848 -35.5 11.812 1 98.88 397 LEU B O 1
ATOM 10594 N N . ARG B 1 398 ? -3.908 -37.469 11.359 1 98.75 398 ARG B N 1
ATOM 10595 C CA . ARG B 1 398 ? -2.631 -36.938 10.914 1 98.75 398 ARG B CA 1
ATOM 10596 C C . ARG B 1 398 ? -2.34 -37.344 9.469 1 98.75 398 ARG B C 1
ATOM 10598 O O . ARG B 1 398 ? -2.922 -38.281 8.953 1 98.75 398 ARG B O 1
ATOM 10605 N N . PHE B 1 399 ? -1.472 -36.594 8.852 1 98.62 399 PHE B N 1
ATOM 10606 C CA . PHE B 1 399 ? -1.344 -36.719 7.406 1 98.62 399 PHE B CA 1
ATOM 10607 C C . PHE B 1 399 ? 0.117 -36.875 7.004 1 98.62 399 PHE B C 1
ATOM 10609 O O . PHE B 1 399 ? 1.001 -36.25 7.574 1 98.62 399 PHE B O 1
ATOM 10616 N N . GLY B 1 400 ? 0.379 -37.719 6.074 1 97.12 400 GLY B N 1
ATOM 10617 C CA . GLY B 1 400 ? 1.704 -37.938 5.516 1 97.12 400 GLY B CA 1
ATOM 10618 C C . GLY B 1 400 ? 1.686 -38.219 4.023 1 97.12 400 GLY B C 1
ATOM 10619 O O . GLY B 1 400 ? 0.713 -38.781 3.498 1 97.12 400 GLY B O 1
ATOM 10620 N N . GLU B 1 401 ? 2.777 -37.875 3.391 1 96.69 401 GLU B N 1
ATOM 10621 C CA . GLU B 1 401 ? 2.904 -38.125 1.955 1 96.69 401 GLU B CA 1
ATOM 10622 C C . GLU B 1 401 ? 3.453 -39.531 1.675 1 96.69 401 GLU B C 1
ATOM 10624 O O . GLU B 1 401 ? 3.199 -40.094 0.612 1 96.69 401 GLU B O 1
ATOM 10629 N N . ILE B 1 402 ? 4.27 -40 2.588 1 93.56 402 ILE B N 1
ATOM 10630 C CA . ILE B 1 402 ? 4.898 -41.312 2.439 1 93.56 402 ILE B CA 1
ATOM 10631 C C . ILE B 1 402 ? 4.895 -42.062 3.781 1 93.56 402 ILE B C 1
ATOM 10633 O O . ILE B 1 402 ? 4.547 -41.469 4.809 1 93.56 402 ILE B O 1
ATOM 10637 N N . LEU B 1 403 ? 5.18 -43.312 3.695 1 93.19 403 LEU B N 1
ATOM 10638 C CA . LEU B 1 403 ? 5.293 -44.125 4.898 1 93.19 403 LEU B CA 1
ATOM 10639 C C . LEU B 1 403 ? 6.758 -44.406 5.23 1 93.19 403 LEU B C 1
ATOM 10641 O O . LEU B 1 403 ? 7.59 -44.531 4.332 1 93.19 403 LEU B O 1
ATOM 10645 N N . LYS B 1 404 ? 6.98 -44.5 6.484 1 90 404 LYS B N 1
ATOM 10646 C CA . LYS B 1 404 ? 8.25 -45.031 6.949 1 90 404 LYS B CA 1
ATOM 10647 C C . LYS B 1 404 ? 8.281 -46.562 6.805 1 90 404 LYS B C 1
ATOM 10649 O O . LYS B 1 404 ? 7.262 -47.188 6.496 1 90 404 LYS B O 1
ATOM 10654 N N . ASN B 1 405 ? 9.484 -47.156 7.09 1 87.75 405 ASN B N 1
ATOM 10655 C CA . ASN B 1 405 ? 9.664 -48.594 6.945 1 87.75 405 ASN B CA 1
ATOM 10656 C C . ASN B 1 405 ? 8.773 -49.375 7.918 1 87.75 405 ASN B C 1
ATOM 10658 O O . ASN B 1 405 ? 8.375 -50.5 7.633 1 87.75 405 ASN B O 1
ATOM 10662 N N . ASP B 1 406 ? 8.461 -48.75 9.008 1 90.56 406 ASP B N 1
ATOM 10663 C CA . ASP B 1 406 ? 7.656 -49.438 10.016 1 90.56 406 ASP B CA 1
ATOM 10664 C C . ASP B 1 406 ? 6.164 -49.281 9.734 1 90.56 406 ASP B C 1
ATOM 10666 O O . ASP B 1 406 ? 5.328 -49.719 10.523 1 90.56 406 ASP B O 1
ATOM 10670 N N . GLY B 1 407 ? 5.84 -48.594 8.664 1 93.56 407 GLY B N 1
ATOM 10671 C CA . GLY B 1 407 ? 4.453 -48.438 8.25 1 93.56 407 GLY B CA 1
ATOM 10672 C C . GLY B 1 407 ? 3.793 -47.188 8.781 1 93.56 407 GLY B C 1
ATOM 10673 O O . GLY B 1 407 ? 2.66 -46.875 8.414 1 93.56 407 GLY B O 1
ATOM 10674 N N . GLN B 1 408 ? 4.5 -46.438 9.602 1 93.62 408 GLN B N 1
ATOM 10675 C CA . GLN B 1 408 ? 3.98 -45.188 10.102 1 93.62 408 GLN B CA 1
ATOM 10676 C C . GLN B 1 408 ? 4.152 -44.062 9.078 1 93.62 408 GLN B C 1
ATOM 10678 O O . GLN B 1 408 ? 4.992 -44.156 8.18 1 93.62 408 GLN B O 1
ATOM 10683 N N . ILE B 1 409 ? 3.355 -43.062 9.203 1 94.88 409 ILE B N 1
ATOM 10684 C CA . ILE B 1 409 ? 3.477 -41.938 8.273 1 94.88 409 ILE B CA 1
ATOM 10685 C C . ILE B 1 409 ? 4.746 -41.156 8.578 1 94.88 409 ILE B C 1
ATOM 10687 O O . ILE B 1 409 ? 5.188 -41.094 9.734 1 94.88 409 ILE B O 1
ATOM 10691 N N . GLN B 1 410 ? 5.352 -40.562 7.613 1 91.5 410 GLN B N 1
ATOM 10692 C CA . GLN B 1 410 ? 6.473 -39.656 7.781 1 91.5 410 GLN B CA 1
ATOM 10693 C C . GLN B 1 410 ? 5.988 -38.219 7.992 1 91.5 410 GLN B C 1
ATOM 10695 O O . GLN B 1 410 ? 5.273 -37.656 7.148 1 91.5 410 GLN B O 1
ATOM 10700 N N . THR B 1 411 ? 6.363 -37.594 9.102 1 93.25 411 THR B N 1
ATOM 10701 C CA . THR B 1 411 ? 5.867 -36.25 9.375 1 93.25 411 THR B CA 1
ATOM 10702 C C . THR B 1 411 ? 7.023 -35.281 9.594 1 93.25 411 THR B C 1
ATOM 10704 O O . THR B 1 411 ? 6.812 -34.062 9.781 1 93.25 411 THR B O 1
ATOM 10707 N N . GLU B 1 412 ? 8.273 -35.719 9.516 1 90.88 412 GLU B N 1
ATOM 10708 C CA . GLU B 1 412 ? 9.43 -34.844 9.734 1 90.88 412 GLU B CA 1
ATOM 10709 C C . GLU B 1 412 ? 9.484 -33.75 8.695 1 90.88 412 GLU B C 1
ATOM 10711 O O . GLU B 1 412 ? 9.914 -32.625 8.992 1 90.88 412 GLU B O 1
ATOM 10716 N N . ASN B 1 413 ? 9.047 -34.062 7.484 1 93.06 413 ASN B N 1
ATOM 10717 C CA . ASN B 1 413 ? 9.148 -33.094 6.391 1 93.06 413 ASN B CA 1
ATOM 10718 C C . ASN B 1 413 ? 8.039 -32.062 6.465 1 93.06 413 ASN B C 1
ATOM 10720 O O . ASN B 1 413 ? 7.977 -31.156 5.629 1 93.06 413 ASN B O 1
ATOM 10724 N N . LEU B 1 414 ? 7.215 -32.125 7.492 1 95.88 414 LEU B N 1
ATOM 10725 C CA . LEU B 1 414 ? 6.199 -31.094 7.719 1 95.88 414 LEU B CA 1
ATOM 10726 C C . LEU B 1 414 ? 6.801 -29.875 8.422 1 95.88 414 LEU B C 1
ATOM 10728 O O . LEU B 1 414 ? 6.219 -28.797 8.398 1 95.88 414 LEU B O 1
ATOM 10732 N N . ARG B 1 415 ? 7.938 -30.156 9.141 1 94.56 415 ARG B N 1
ATOM 10733 C CA . ARG B 1 415 ? 8.625 -29.109 9.906 1 94.56 415 ARG B CA 1
ATOM 10734 C C . ARG B 1 415 ? 7.707 -28.5 10.961 1 94.56 415 ARG B C 1
ATOM 10736 O O . ARG B 1 415 ? 7.285 -29.188 11.898 1 94.56 415 ARG B O 1
ATOM 10743 N N . LYS B 1 416 ? 7.266 -27.219 10.789 1 95.19 416 LYS B N 1
ATOM 10744 C CA . LYS B 1 416 ? 6.473 -26.578 11.836 1 95.19 416 LYS B CA 1
ATOM 10745 C C . LYS B 1 416 ? 4.98 -26.75 11.57 1 95.19 416 LYS B C 1
ATOM 10747 O O . LYS B 1 416 ? 4.148 -26.359 12.398 1 95.19 416 LYS B O 1
ATOM 10752 N N . ALA B 1 417 ? 4.594 -27.328 10.523 1 97.25 417 ALA B N 1
ATOM 10753 C CA . ALA B 1 417 ? 3.18 -27.625 10.297 1 97.25 417 ALA B CA 1
ATOM 10754 C C . ALA B 1 417 ? 2.699 -28.766 11.188 1 97.25 417 ALA B C 1
ATOM 10756 O O . ALA B 1 417 ? 3.203 -29.875 11.102 1 97.25 417 ALA B O 1
ATOM 10757 N N . ARG B 1 418 ? 1.735 -28.438 11.992 1 97.62 418 ARG B N 1
ATOM 10758 C CA . ARG B 1 418 ? 1.147 -29.484 12.828 1 97.62 418 ARG B CA 1
ATOM 10759 C C . ARG B 1 418 ? 0.358 -30.469 11.977 1 97.62 418 ARG B C 1
ATOM 10761 O O . ARG B 1 418 ? 0.4 -31.672 12.227 1 97.62 418 ARG B O 1
ATOM 10768 N N . ALA B 1 419 ? -0.372 -30.062 11.039 1 97.88 419 ALA B N 1
ATOM 10769 C CA . ALA B 1 419 ? -1.124 -30.859 10.078 1 97.88 419 ALA B CA 1
ATOM 10770 C C . ALA B 1 419 ? -1.916 -31.969 10.781 1 97.88 419 ALA B C 1
ATOM 10772 O O . ALA B 1 419 ? -1.803 -33.125 10.43 1 97.88 419 ALA B O 1
ATOM 10773 N N . THR B 1 420 ? -2.715 -31.516 11.703 1 98.62 420 THR B N 1
ATOM 10774 C CA . THR B 1 420 ? -3.5 -32.469 12.508 1 98.62 420 THR B CA 1
ATOM 10775 C C . THR B 1 420 ? -4.934 -31.953 12.664 1 98.62 420 THR B C 1
ATOM 10777 O O . THR B 1 420 ? -5.156 -30.797 13.039 1 98.62 420 THR B O 1
ATOM 10780 N N . ASP B 1 421 ? -5.824 -32.844 12.344 1 98.88 421 ASP B N 1
ATOM 10781 C CA . ASP B 1 421 ? -7.238 -32.562 12.594 1 98.88 421 ASP B CA 1
ATOM 10782 C C . ASP B 1 421 ? -7.754 -33.406 13.758 1 98.88 421 ASP B C 1
ATOM 10784 O O . ASP B 1 421 ? -7.379 -34.594 13.891 1 98.88 421 ASP B O 1
ATOM 10788 N N . THR B 1 422 ? -8.555 -32.781 14.594 1 98.88 422 THR B N 1
ATOM 10789 C CA . THR B 1 422 ? -9.102 -33.469 15.758 1 98.88 422 THR B CA 1
ATOM 10790 C C . THR B 1 422 ? -10.625 -33.344 15.781 1 98.88 422 THR B C 1
ATOM 10792 O O . THR B 1 422 ? -11.172 -32.25 15.641 1 98.88 422 THR B O 1
ATOM 10795 N N . TYR B 1 423 ? -11.289 -34.469 15.961 1 98.88 423 TYR B N 1
ATOM 10796 C CA . TYR B 1 423 ? -12.742 -34.531 16.109 1 98.88 423 TYR B CA 1
ATOM 10797 C C . TYR B 1 423 ? -13.125 -35.094 17.453 1 98.88 423 TYR B C 1
ATOM 10799 O O . TYR B 1 423 ? -12.633 -36.156 17.859 1 98.88 423 TYR B O 1
ATOM 10807 N N . ILE B 1 424 ? -13.969 -34.406 18.172 1 98.88 424 ILE B N 1
ATOM 10808 C CA . ILE B 1 424 ? -14.5 -34.875 19.453 1 98.88 424 ILE B CA 1
ATOM 10809 C C . ILE B 1 424 ? -15.984 -35.188 19.297 1 98.88 424 ILE B C 1
ATOM 10811 O O . ILE B 1 424 ? -16.781 -34.312 18.953 1 98.88 424 ILE B O 1
ATOM 10815 N N . LEU B 1 425 ? -16.391 -36.438 19.641 1 98.56 425 LEU B N 1
ATOM 10816 C CA . LEU B 1 425 ? -17.719 -36.969 19.359 1 98.56 425 LEU B CA 1
ATOM 10817 C C . LEU B 1 425 ? -18.75 -36.406 20.328 1 98.56 425 LEU B C 1
ATOM 10819 O O . LEU B 1 425 ? -18.453 -36.219 21.516 1 98.56 425 LEU B O 1
ATOM 10823 N N . LYS B 1 426 ? -19.969 -36.188 19.797 1 97.88 426 LYS B N 1
ATOM 10824 C CA . LYS B 1 426 ? -21.078 -35.812 20.656 1 97.88 426 LYS B CA 1
ATOM 10825 C C . LYS B 1 426 ? -21.859 -37.062 21.094 1 97.88 426 LYS B C 1
ATOM 10827 O O . LYS B 1 426 ? -22.719 -36.969 21.969 1 97.88 426 LYS B O 1
ATOM 10832 N N . GLY B 1 427 ? -21.625 -38.25 20.531 1 97.06 427 GLY B N 1
ATOM 10833 C CA . GLY B 1 427 ? -22.141 -39.531 20.969 1 97.06 427 GLY B CA 1
ATOM 10834 C C . GLY B 1 427 ? -23.531 -39.812 20.438 1 97.06 427 GLY B C 1
ATOM 10835 O O . GLY B 1 427 ? -24.328 -40.5 21.094 1 97.06 427 GLY B O 1
ATOM 10836 N N . GLU B 1 428 ? -23.828 -39.281 19.266 1 95.44 428 GLU B N 1
ATOM 10837 C CA . GLU B 1 428 ? -25.156 -39.469 18.703 1 95.44 428 GLU B CA 1
ATOM 10838 C C . GLU B 1 428 ? -25.078 -40.188 17.344 1 95.44 428 GLU B C 1
ATOM 10840 O O . GLU B 1 428 ? -25.047 -39.5 16.297 1 95.44 428 GLU B O 1
ATOM 10845 N N . GLY B 1 429 ? -25.234 -41.5 17.344 1 94.94 429 GLY B N 1
ATOM 10846 C CA . GLY B 1 429 ? -25.266 -42.25 16.094 1 94.94 429 GLY B CA 1
ATOM 10847 C C . GLY B 1 429 ? -24.016 -42.062 15.258 1 94.94 429 GLY B C 1
ATOM 10848 O O . GLY B 1 429 ? -22.922 -41.906 15.797 1 94.94 429 GLY B O 1
ATOM 10849 N N . LEU B 1 430 ? -24.203 -42.281 13.93 1 96.94 430 LEU B N 1
ATOM 10850 C CA . LEU B 1 430 ? -23.109 -42.094 12.992 1 96.94 430 LEU B CA 1
ATOM 10851 C C . LEU B 1 430 ? -22.844 -40.594 12.758 1 96.94 430 LEU B C 1
ATOM 10853 O O . LEU B 1 430 ? -23.734 -39.844 12.359 1 96.94 430 LEU B O 1
ATOM 10857 N N . GLU B 1 431 ? -21.641 -40.219 13.109 1 98.06 431 GLU B N 1
ATOM 10858 C CA . GLU B 1 431 ? -21.234 -38.844 12.93 1 98.06 431 GLU B CA 1
ATOM 10859 C C . GLU B 1 431 ? -20.281 -38.719 11.734 1 98.06 431 GLU B C 1
ATOM 10861 O O . GLU B 1 431 ? -19.406 -39.531 11.539 1 98.06 431 GLU B O 1
ATOM 10866 N N . VAL B 1 432 ? -20.547 -37.719 10.867 1 98.12 432 VAL B N 1
ATOM 10867 C CA . VAL B 1 432 ? -19.734 -37.469 9.688 1 98.12 432 VAL B CA 1
ATOM 10868 C C . VAL B 1 432 ? -19.172 -36.031 9.766 1 98.12 432 VAL B C 1
ATOM 10870 O O . VAL B 1 432 ? -19.906 -35.094 10.047 1 98.12 432 VAL B O 1
ATOM 10873 N N . TRP B 1 433 ? -17.875 -35.969 9.562 1 98.12 433 TRP B N 1
ATOM 10874 C CA . TRP B 1 433 ? -17.25 -34.656 9.695 1 98.12 433 TRP B CA 1
ATOM 10875 C C . TRP B 1 433 ? -16.109 -34.5 8.688 1 98.12 433 TRP B C 1
ATOM 10877 O O . TRP B 1 433 ? -15.391 -35.469 8.398 1 98.12 433 TRP B O 1
ATOM 10887 N N . LYS B 1 434 ? -16 -33.344 8.141 1 97.88 434 LYS B N 1
ATOM 10888 C CA . LYS B 1 434 ? -14.805 -32.938 7.43 1 97.88 434 LYS B CA 1
ATOM 10889 C C . LYS B 1 434 ? -14.438 -31.484 7.785 1 97.88 434 LYS B C 1
ATOM 10891 O O . LYS B 1 434 ? -15.32 -30.641 7.98 1 97.88 434 LYS B O 1
ATOM 10896 N N . PRO B 1 435 ? -13.148 -31.125 7.875 1 98.31 435 PRO B N 1
ATOM 10897 C CA . PRO B 1 435 ? -12.742 -29.75 8.211 1 98.31 435 PRO B CA 1
ATOM 10898 C C . PRO B 1 435 ? -13.141 -28.734 7.145 1 98.31 435 PRO B C 1
ATOM 10900 O O . PRO B 1 435 ? -13.336 -29.109 5.98 1 98.31 435 PRO B O 1
ATOM 10903 N N . LYS B 1 436 ? -13.234 -27.484 7.547 1 97.19 436 LYS B N 1
ATOM 10904 C CA . LYS B 1 436 ? -13.719 -26.453 6.645 1 97.19 436 LYS B CA 1
ATOM 10905 C C . LYS B 1 436 ? -12.617 -25.453 6.305 1 97.19 436 LYS B C 1
ATOM 10907 O O . LYS B 1 436 ? -12.633 -24.844 5.234 1 97.19 436 LYS B O 1
ATOM 10912 N N . PHE B 1 437 ? -11.742 -25.203 7.23 1 98.5 437 PHE B N 1
ATOM 10913 C CA . PHE B 1 437 ? -10.875 -24.047 7.082 1 98.5 437 PHE B CA 1
ATOM 10914 C C . PHE B 1 437 ? -9.406 -24.469 7.094 1 98.5 437 PHE B C 1
ATOM 10916 O O . PHE B 1 437 ? -8.555 -23.734 7.605 1 98.5 437 PHE B O 1
ATOM 10923 N N . THR B 1 438 ? -9.117 -25.625 6.637 1 98.62 438 THR B N 1
ATOM 10924 C CA . THR B 1 438 ? -7.758 -26.125 6.461 1 98.62 438 THR B CA 1
ATOM 10925 C C . THR B 1 438 ? -7.684 -27.094 5.281 1 98.62 438 THR B C 1
ATOM 10927 O O . THR B 1 438 ? -8.711 -27.453 4.699 1 98.62 438 THR B O 1
ATOM 10930 N N . TYR B 1 439 ? -6.48 -27.344 4.848 1 98.69 439 TYR B N 1
ATOM 10931 C CA . TYR B 1 439 ? -6.172 -28.438 3.93 1 98.69 439 TYR B CA 1
ATOM 10932 C C . TYR B 1 439 ? -4.77 -28.984 4.18 1 98.69 439 TYR B C 1
ATOM 10934 O O . TYR B 1 439 ? -3.963 -28.344 4.859 1 98.69 439 TYR B O 1
ATOM 10942 N N . HIS B 1 440 ? -4.535 -30.156 3.721 1 98.69 440 HIS B N 1
ATOM 10943 C CA . HIS B 1 440 ? -3.256 -30.844 3.891 1 98.69 440 HIS B CA 1
ATOM 10944 C C . HIS B 1 440 ? -2.762 -31.422 2.568 1 98.69 440 HIS B C 1
ATOM 10946 O O . HIS B 1 440 ? -3.516 -31.5 1.596 1 98.69 440 HIS B O 1
ATOM 10952 N N . GLY B 1 441 ? -1.482 -31.688 2.457 1 98.56 441 GLY B N 1
ATOM 10953 C CA . GLY B 1 441 ? -0.887 -32.5 1.408 1 98.56 441 GLY B CA 1
ATOM 10954 C C . GLY B 1 441 ? -0.555 -33.906 1.86 1 98.56 441 GLY B C 1
ATOM 10955 O O . GLY B 1 441 ? 0.222 -34.094 2.799 1 98.56 441 GLY B O 1
ATOM 10956 N N . PHE B 1 442 ? -1.188 -34.906 1.21 1 98.62 442 PHE B N 1
ATOM 10957 C CA . PHE B 1 442 ? -1.029 -36.25 1.781 1 98.62 442 PHE B CA 1
ATOM 10958 C C . PHE B 1 442 ? -1.496 -37.312 0.801 1 98.62 442 PHE B C 1
ATOM 10960 O O . PHE B 1 442 ? -2.309 -37.062 -0.084 1 98.62 442 PHE B O 1
ATOM 10967 N N . GLN B 1 443 ? -0.963 -38.438 0.942 1 98.56 443 GLN B N 1
ATOM 10968 C CA . GLN B 1 443 ? -1.487 -39.688 0.381 1 98.56 443 GLN B CA 1
ATOM 10969 C C . GLN B 1 443 ? -2.035 -40.594 1.476 1 98.56 443 GLN B C 1
ATOM 10971 O O . GLN B 1 443 ? -2.961 -41.375 1.237 1 98.56 443 GLN B O 1
ATOM 10976 N N . TYR B 1 444 ? -1.496 -40.438 2.697 1 98.62 444 TYR B N 1
ATOM 10977 C CA . TYR B 1 444 ? -1.818 -41.312 3.811 1 98.62 444 TYR B CA 1
ATOM 10978 C C . TYR B 1 444 ? -2.467 -40.531 4.953 1 98.62 444 TYR B C 1
ATOM 10980 O O . TYR B 1 444 ? -2.061 -39.406 5.258 1 98.62 444 TYR B O 1
ATOM 10988 N N . VAL B 1 445 ? -3.441 -41.156 5.582 1 98.81 445 VAL B N 1
ATOM 10989 C CA . VAL B 1 445 ? -4.117 -40.594 6.754 1 98.81 445 VAL B CA 1
ATOM 10990 C C . VAL B 1 445 ? -3.947 -41.531 7.941 1 98.81 445 VAL B C 1
ATOM 10992 O O . VAL B 1 445 ? -4.34 -42.719 7.871 1 98.81 445 VAL B O 1
ATOM 10995 N N . GLU B 1 446 ? -3.344 -40.969 8.953 1 98.81 446 GLU B N 1
ATOM 10996 C CA . GLU B 1 446 ? -3.24 -41.719 10.203 1 98.81 446 GLU B CA 1
ATOM 10997 C C . GLU B 1 446 ? -4.395 -41.375 11.141 1 98.81 446 GLU B C 1
ATOM 10999 O O . GLU B 1 446 ? -4.645 -40.219 11.43 1 98.81 446 GLU B O 1
ATOM 11004 N N . VAL B 1 447 ? -5.078 -42.406 11.625 1 98.75 447 VAL B N 1
ATOM 11005 C CA . VAL B 1 447 ? -6.215 -42.219 12.523 1 98.75 447 VAL B CA 1
ATOM 11006 C C . VAL B 1 447 ? -5.914 -42.875 13.875 1 98.75 447 VAL B C 1
ATOM 11008 O O . VAL B 1 447 ? -5.586 -44.062 13.945 1 98.75 447 VAL B O 1
ATOM 11011 N N . THR B 1 448 ? -6.012 -42.094 14.922 1 98.62 448 THR B N 1
ATOM 11012 C CA . THR B 1 448 ? -5.863 -42.594 16.281 1 98.62 448 THR B CA 1
ATOM 11013 C C . THR B 1 448 ? -7.051 -42.156 17.141 1 98.62 448 THR B C 1
ATOM 11015 O O . THR B 1 448 ? -7.773 -41.219 16.797 1 98.62 448 THR B O 1
ATOM 11018 N N . GLY B 1 449 ? -7.23 -42.906 18.203 1 98.31 449 GLY B N 1
ATOM 11019 C CA . GLY B 1 449 ? -8.32 -42.594 19.125 1 98.31 449 GLY B CA 1
ATOM 11020 C C . GLY B 1 449 ? -9.672 -43.094 18.625 1 98.31 449 GLY B C 1
ATOM 11021 O O . GLY B 1 449 ? -10.703 -42.781 19.219 1 98.31 449 GLY B O 1
ATOM 11022 N N . PHE B 1 450 ? -9.688 -43.812 17.594 1 98.06 450 PHE B N 1
ATOM 11023 C CA . PHE B 1 450 ? -10.922 -44.312 17 1 98.06 450 PHE B CA 1
ATOM 11024 C C . PHE B 1 450 ? -11.578 -45.312 17.922 1 98.06 450 PHE B C 1
ATOM 11026 O O . PHE B 1 450 ? -10.938 -46.281 18.359 1 98.06 450 PHE B O 1
ATOM 11033 N N . PRO B 1 451 ? -12.883 -45.156 18.156 1 97.31 451 PRO B N 1
ATOM 11034 C CA . PRO B 1 451 ? -13.57 -46.188 18.953 1 97.31 451 PRO B CA 1
ATOM 11035 C C . PRO B 1 451 ? -13.82 -47.469 18.172 1 97.31 451 PRO B C 1
ATOM 11037 O O . PRO B 1 451 ? -14.547 -47.438 17.172 1 97.31 451 PRO B O 1
ATOM 11040 N N . GLY B 1 452 ? -13.312 -48.562 18.641 1 94.94 452 GLY B N 1
ATOM 11041 C CA . GLY B 1 452 ? -13.406 -49.812 17.906 1 94.94 452 GLY B CA 1
ATOM 11042 C C . GLY B 1 452 ? -12.414 -49.906 16.766 1 94.94 452 GLY B C 1
ATOM 11043 O O . GLY B 1 452 ? -11.312 -49.344 16.844 1 94.94 452 GLY B O 1
ATOM 11044 N N . LYS B 1 453 ? -12.758 -50.656 15.766 1 95.44 453 LYS B N 1
ATOM 11045 C CA . LYS B 1 453 ? -11.906 -50.812 14.586 1 95.44 453 LYS B CA 1
ATOM 11046 C C . LYS B 1 453 ? -12.539 -50.188 13.359 1 95.44 453 LYS B C 1
ATOM 11048 O O . LYS B 1 453 ? -13.672 -50.5 12.992 1 95.44 453 LYS B O 1
ATOM 11053 N N . PRO B 1 454 ? -11.852 -49.375 12.758 1 97.94 454 PRO B N 1
ATOM 11054 C CA . PRO B 1 454 ? -12.414 -48.719 11.57 1 97.94 454 PRO B CA 1
ATOM 11055 C C . PRO B 1 454 ? -12.453 -49.625 10.352 1 97.94 454 PRO B C 1
ATOM 11057 O O . PRO B 1 454 ? -11.891 -50.75 10.383 1 97.94 454 PRO B O 1
ATOM 11060 N N . THR B 1 455 ? -13.211 -49.188 9.297 1 97.44 455 THR B N 1
ATOM 11061 C CA . THR B 1 455 ? -13.25 -49.812 7.973 1 97.44 455 THR B CA 1
ATOM 11062 C C . THR B 1 455 ? -12.742 -48.812 6.918 1 97.44 455 THR B C 1
ATOM 11064 O O . THR B 1 455 ? -12.461 -47.656 7.227 1 97.44 455 THR B O 1
ATOM 11067 N N . LEU B 1 456 ? -12.656 -49.281 5.707 1 97.5 456 LEU B N 1
ATOM 11068 C CA . LEU B 1 456 ? -12.18 -48.406 4.625 1 97.5 456 LEU B CA 1
ATOM 11069 C C . LEU B 1 456 ? -13.133 -47.25 4.406 1 97.5 456 LEU B C 1
ATOM 11071 O O . LEU B 1 456 ? -12.727 -46.188 3.898 1 97.5 456 LEU B O 1
ATOM 11075 N N . GLU B 1 457 ? -14.344 -47.375 4.832 1 97.19 457 GLU B N 1
ATOM 11076 C CA . GLU B 1 457 ? -15.359 -46.344 4.629 1 97.19 457 GLU B CA 1
ATOM 11077 C C . GLU B 1 457 ? -15.219 -45.219 5.656 1 97.19 457 GLU B C 1
ATOM 11079 O O . GLU B 1 457 ? -15.812 -44.156 5.5 1 97.19 457 GLU B O 1
ATOM 11084 N N . THR B 1 458 ? -14.398 -45.5 6.633 1 98.25 458 THR B N 1
ATOM 11085 C CA . THR B 1 458 ? -14.219 -44.562 7.73 1 98.25 458 THR B CA 1
ATOM 11086 C C . THR B 1 458 ? -13.664 -43.219 7.215 1 98.25 458 THR B C 1
ATOM 11088 O O . THR B 1 458 ? -14 -42.156 7.734 1 98.25 458 THR B O 1
ATOM 11091 N N . ILE B 1 459 ? -12.766 -43.344 6.18 1 98.69 459 ILE B N 1
ATOM 11092 C CA . ILE B 1 459 ? -12.102 -42.156 5.645 1 98.69 459 ILE B CA 1
ATOM 11093 C C . ILE B 1 459 ? -12.477 -41.969 4.176 1 98.69 459 ILE B C 1
ATOM 11095 O O . ILE B 1 459 ? -12.547 -42.938 3.42 1 98.69 459 ILE B O 1
ATOM 11099 N N . THR B 1 460 ? -12.82 -40.781 3.787 1 98.69 460 THR B N 1
ATOM 11100 C CA . THR B 1 460 ? -12.938 -40.375 2.396 1 98.69 460 THR B CA 1
ATOM 11101 C C . THR B 1 460 ? -12.047 -39.156 2.123 1 98.69 460 THR B C 1
ATOM 11103 O O . THR B 1 460 ? -12.086 -38.156 2.861 1 98.69 460 THR B O 1
ATOM 11106 N N . GLY B 1 461 ? -11.164 -39.281 1.054 1 98.62 461 GLY B N 1
ATOM 11107 C CA . GLY B 1 461 ? -10.336 -38.156 0.674 1 98.62 461 GLY B CA 1
ATOM 11108 C C . GLY B 1 461 ? -11.031 -37.219 -0.288 1 98.62 461 GLY B C 1
ATOM 11109 O O . GLY B 1 461 ? -11.688 -37.656 -1.232 1 98.62 461 GLY B O 1
ATOM 11110 N N . HIS B 1 462 ? -11.008 -35.906 0.011 1 98.62 462 HIS B N 1
ATOM 11111 C CA . HIS B 1 462 ? -11.492 -34.875 -0.881 1 98.62 462 HIS B CA 1
ATOM 11112 C C . HIS B 1 462 ? -10.336 -34.094 -1.5 1 98.62 462 HIS B C 1
ATOM 11114 O O . HIS B 1 462 ? -9.578 -33.406 -0.789 1 98.62 462 HIS B O 1
ATOM 11120 N N . VAL B 1 463 ? -10.211 -34.188 -2.854 1 98.69 463 VAL B N 1
ATOM 11121 C CA . VAL B 1 463 ? -9.188 -33.406 -3.564 1 98.69 463 VAL B CA 1
ATOM 11122 C C . VAL B 1 463 ? -9.672 -31.984 -3.785 1 98.69 463 VAL B C 1
ATOM 11124 O O . VAL B 1 463 ? -10.703 -31.766 -4.422 1 98.69 463 VAL B O 1
ATOM 11127 N N . LEU B 1 464 ? -9.008 -31.016 -3.238 1 98.69 464 LEU B N 1
ATOM 11128 C CA . LEU B 1 464 ? -9.344 -29.609 -3.396 1 98.69 464 LEU B CA 1
ATOM 11129 C C . LEU B 1 464 ? -8.336 -28.906 -4.305 1 98.69 464 LEU B C 1
ATOM 11131 O O . LEU B 1 464 ? -7.125 -29.094 -4.164 1 98.69 464 LEU B O 1
ATOM 11135 N N . SER B 1 465 ? -8.828 -28.172 -5.312 1 98.69 465 SER B N 1
ATOM 11136 C CA . SER B 1 465 ? -7.977 -27.453 -6.262 1 98.69 465 SER B CA 1
ATOM 11137 C C . SER B 1 465 ? -8.703 -26.25 -6.852 1 98.69 465 SER B C 1
ATOM 11139 O O . SER B 1 465 ? -9.93 -26.203 -6.883 1 98.69 465 SER B O 1
ATOM 11141 N N . SER B 1 466 ? -7.953 -25.281 -7.277 1 98.44 466 SER B N 1
ATOM 11142 C CA . SER B 1 466 ? -8.508 -24.141 -7.992 1 98.44 466 SER B CA 1
ATOM 11143 C C . SER B 1 466 ? -8.711 -24.453 -9.469 1 98.44 466 SER B C 1
ATOM 11145 O O . SER B 1 466 ? -9.367 -23.703 -10.188 1 98.44 466 SER B O 1
ATOM 11147 N N . ILE B 1 467 ? -8.141 -25.594 -9.914 1 98.19 467 ILE B N 1
ATOM 11148 C CA . ILE B 1 467 ? -8.172 -25.891 -11.344 1 98.19 467 ILE B CA 1
ATOM 11149 C C . ILE B 1 467 ? -8.594 -27.344 -11.562 1 98.19 467 ILE B C 1
ATOM 11151 O O . ILE B 1 467 ? -8.602 -28.141 -10.625 1 98.19 467 ILE B O 1
ATOM 11155 N N . GLU B 1 468 ? -8.93 -27.562 -12.789 1 96.75 468 GLU B N 1
ATOM 11156 C CA . GLU B 1 468 ? -9.109 -28.922 -13.289 1 96.75 468 GLU B CA 1
ATOM 11157 C C . GLU B 1 468 ? -8.055 -29.266 -14.344 1 96.75 468 GLU B C 1
ATOM 11159 O O . GLU B 1 468 ? -7.84 -28.5 -15.281 1 96.75 468 GLU B O 1
ATOM 11164 N N . THR B 1 469 ? -7.352 -30.312 -14.164 1 96.12 469 THR B N 1
ATOM 11165 C CA . THR B 1 469 ? -6.293 -30.703 -15.086 1 96.12 469 THR B CA 1
ATOM 11166 C C . THR B 1 469 ? -6.848 -31.594 -16.203 1 96.12 469 THR B C 1
ATOM 11168 O O . THR B 1 469 ? -6.426 -32.75 -16.359 1 96.12 469 THR B O 1
ATOM 11171 N N . ASN B 1 470 ? -7.684 -31 -17.016 1 97.44 470 ASN B N 1
ATOM 11172 C CA . ASN B 1 470 ? -8.406 -31.75 -18.031 1 97.44 470 ASN B CA 1
ATOM 11173 C C . ASN B 1 470 ? -8.172 -31.172 -19.422 1 97.44 470 ASN B C 1
ATOM 11175 O O . ASN B 1 470 ? -8.953 -31.422 -20.344 1 97.44 470 ASN B O 1
ATOM 11179 N N . ALA B 1 471 ? -7.109 -30.453 -19.641 1 98 471 ALA B N 1
ATOM 11180 C CA . ALA B 1 471 ? -6.902 -29.766 -20.906 1 98 471 ALA B CA 1
ATOM 11181 C C . ALA B 1 471 ? -6.086 -30.625 -21.875 1 98 471 ALA B C 1
ATOM 11183 O O . ALA B 1 471 ? -5.895 -30.25 -23.031 1 98 471 ALA B O 1
ATOM 11184 N N . SER B 1 472 ? -5.602 -31.797 -21.422 1 98.31 472 SER B N 1
ATOM 11185 C CA . SER B 1 472 ? -4.762 -32.594 -22.328 1 98.31 472 SER B CA 1
ATOM 11186 C C . SER B 1 472 ? -4.883 -34.094 -22.031 1 98.31 472 SER B C 1
ATOM 11188 O O . SER B 1 472 ? -5.367 -34.469 -20.953 1 98.31 472 SER B O 1
ATOM 11190 N N . THR B 1 473 ? -4.531 -34.844 -23 1 98.44 473 THR B N 1
ATOM 11191 C CA . THR B 1 473 ? -4.301 -36.281 -22.875 1 98.44 473 THR B CA 1
ATOM 11192 C C . THR B 1 473 ? -2.912 -36.656 -23.391 1 98.44 473 THR B C 1
ATOM 11194 O O . THR B 1 473 ? -2.346 -35.938 -24.219 1 98.44 473 THR B O 1
ATOM 11197 N N . PHE B 1 474 ? -2.334 -37.719 -22.875 1 98.69 474 PHE B N 1
ATOM 11198 C CA . PHE B 1 474 ? -1.017 -38.156 -23.297 1 98.69 474 PHE B CA 1
ATOM 11199 C C . PHE B 1 474 ? -0.899 -39.688 -23.141 1 98.69 474 PHE B C 1
ATOM 11201 O O . PHE B 1 474 ? -1.343 -40.25 -22.141 1 98.69 474 PHE B O 1
ATOM 11208 N N . GLY B 1 475 ? -0.362 -40.25 -24.109 1 98.44 475 GLY B N 1
ATOM 11209 C CA . GLY B 1 475 ? -0.049 -41.688 -24.109 1 98.44 475 GLY B CA 1
ATOM 11210 C C . GLY B 1 475 ? 1.198 -42.031 -24.906 1 98.44 475 GLY B C 1
ATOM 11211 O O . GLY B 1 475 ? 1.45 -41.438 -25.953 1 98.44 475 GLY B O 1
ATOM 11212 N N . SER B 1 476 ? 1.976 -42.969 -24.438 1 98.38 476 SER B N 1
ATOM 11213 C CA . SER B 1 476 ? 3.186 -43.406 -25.109 1 98.38 476 SER B CA 1
ATOM 11214 C C . SER B 1 476 ? 3.363 -44.938 -24.969 1 98.38 476 SER B C 1
ATOM 11216 O O . SER B 1 476 ? 2.633 -45.562 -24.234 1 98.38 476 SER B O 1
ATOM 11218 N N . SER B 1 477 ? 4.355 -45.469 -25.672 1 98 477 SER B N 1
ATOM 11219 C CA . SER B 1 477 ? 4.656 -46.875 -25.609 1 98 477 SER B CA 1
ATOM 11220 C C . SER B 1 477 ? 5.453 -47.219 -24.344 1 98 477 SER B C 1
ATOM 11222 O O . SER B 1 477 ? 5.836 -48.375 -24.141 1 98 477 SER B O 1
ATOM 11224 N N . ASN B 1 478 ? 5.766 -46.281 -23.5 1 98.25 478 ASN B N 1
ATOM 11225 C CA . ASN B 1 478 ? 6.488 -46.438 -22.25 1 98.25 478 ASN B CA 1
ATOM 11226 C C . ASN B 1 478 ? 5.594 -46.188 -21.047 1 98.25 478 ASN B C 1
ATOM 11228 O O . ASN B 1 478 ? 5.203 -45.031 -20.797 1 98.25 478 ASN B O 1
ATOM 11232 N N . ALA B 1 479 ? 5.344 -47.156 -20.25 1 97.94 479 ALA B N 1
ATOM 11233 C CA . ALA B 1 479 ? 4.402 -47.094 -19.141 1 97.94 479 ALA B CA 1
ATOM 11234 C C . ALA B 1 479 ? 4.887 -46.125 -18.062 1 97.94 479 ALA B C 1
ATOM 11236 O O . ALA B 1 479 ? 4.078 -45.438 -17.422 1 97.94 479 ALA B O 1
ATOM 11237 N N . MET B 1 480 ? 6.129 -46.125 -17.875 1 98.06 480 MET B N 1
ATOM 11238 C CA . MET B 1 480 ? 6.695 -45.219 -16.891 1 98.06 480 MET B CA 1
ATOM 11239 C C . MET B 1 480 ? 6.398 -43.75 -17.266 1 98.06 480 MET B C 1
ATOM 11241 O O . MET B 1 480 ? 6.031 -42.969 -16.406 1 98.06 480 MET B O 1
ATOM 11245 N N . ASN B 1 481 ? 6.516 -43.438 -18.5 1 98.38 481 ASN B N 1
ATOM 11246 C CA . ASN B 1 481 ? 6.254 -42.094 -18.969 1 98.38 481 ASN B CA 1
ATOM 11247 C C . ASN B 1 481 ? 4.777 -41.719 -18.859 1 98.38 481 ASN B C 1
ATOM 11249 O O . ASN B 1 481 ? 4.434 -40.562 -18.609 1 98.38 481 ASN B O 1
ATOM 11253 N N . ASN B 1 482 ? 3.92 -42.656 -19.031 1 98.56 482 ASN B N 1
ATOM 11254 C CA . ASN B 1 482 ? 2.492 -42.438 -18.844 1 98.56 482 ASN B CA 1
ATOM 11255 C C . ASN B 1 482 ? 2.176 -42.125 -17.375 1 98.56 482 ASN B C 1
ATOM 11257 O O . ASN B 1 482 ? 1.382 -41.219 -17.094 1 98.56 482 ASN B O 1
ATOM 11261 N N . THR B 1 483 ? 2.809 -42.875 -16.516 1 98.38 483 THR B N 1
ATOM 11262 C CA . THR B 1 483 ? 2.656 -42.594 -15.094 1 98.38 483 THR B CA 1
ATOM 11263 C C . THR B 1 483 ? 3.197 -41.219 -14.742 1 98.38 483 THR B C 1
ATOM 11265 O O . THR B 1 483 ? 2.596 -40.5 -13.945 1 98.38 483 THR B O 1
ATOM 11268 N N . LEU B 1 484 ? 4.324 -40.875 -15.305 1 98.56 484 LEU B N 1
ATOM 11269 C CA . LEU B 1 484 ? 4.91 -39.562 -15.094 1 98.56 484 LEU B CA 1
ATOM 11270 C C . LEU B 1 484 ? 3.91 -38.469 -15.438 1 98.56 484 LEU B C 1
ATOM 11272 O O . LEU B 1 484 ? 3.758 -37.5 -14.688 1 98.56 484 LEU B O 1
ATOM 11276 N N . PHE B 1 485 ? 3.26 -38.562 -16.531 1 98.69 485 PHE B N 1
ATOM 11277 C CA . PHE B 1 485 ? 2.291 -37.562 -16.953 1 98.69 485 PHE B CA 1
ATOM 11278 C C . PHE B 1 485 ? 1.151 -37.469 -15.945 1 98.69 485 PHE B C 1
ATOM 11280 O O . PHE B 1 485 ? 0.718 -36.344 -15.602 1 98.69 485 PHE B O 1
ATOM 11287 N N . ASN B 1 486 ? 0.654 -38.531 -15.484 1 98.31 486 ASN B N 1
ATOM 11288 C CA . ASN B 1 486 ? -0.38 -38.531 -14.453 1 98.31 486 ASN B CA 1
ATOM 11289 C C . ASN B 1 486 ? 0.107 -37.844 -13.18 1 98.31 486 ASN B C 1
ATOM 11291 O O . ASN B 1 486 ? -0.645 -37.094 -12.531 1 98.31 486 ASN B O 1
ATOM 11295 N N . ASN B 1 487 ? 1.335 -38.188 -12.805 1 98.69 487 ASN B N 1
ATOM 11296 C CA . ASN B 1 487 ? 1.935 -37.531 -11.641 1 98.69 487 ASN B CA 1
ATOM 11297 C C . ASN B 1 487 ? 1.985 -36 -11.812 1 98.69 487 ASN B C 1
ATOM 11299 O O . ASN B 1 487 ? 1.782 -35.281 -10.844 1 98.69 487 ASN B O 1
ATOM 11303 N N . ILE B 1 488 ? 2.305 -35.562 -13.023 1 98.69 488 ILE B N 1
ATOM 11304 C CA . ILE B 1 488 ? 2.367 -34.125 -13.32 1 98.69 488 ILE B CA 1
ATOM 11305 C C . ILE B 1 488 ? 0.996 -33.5 -13.102 1 98.69 488 ILE B C 1
ATOM 11307 O O . ILE B 1 488 ? 0.882 -32.469 -12.438 1 98.69 488 ILE B O 1
ATOM 11311 N N . LYS B 1 489 ? -0.042 -34.094 -13.578 1 98.5 489 LYS B N 1
ATOM 11312 C CA . LYS B 1 489 ? -1.401 -33.594 -13.422 1 98.5 489 LYS B CA 1
ATOM 11313 C C . LYS B 1 489 ? -1.807 -33.531 -11.953 1 98.5 489 LYS B C 1
ATOM 11315 O O . LYS B 1 489 ? -2.381 -32.562 -11.492 1 98.5 489 LYS B O 1
ATOM 11320 N N . THR B 1 490 ? -1.507 -34.656 -11.258 1 98.38 490 THR B N 1
ATOM 11321 C CA . THR B 1 490 ? -1.834 -34.75 -9.844 1 98.38 490 THR B CA 1
ATOM 11322 C C . THR B 1 490 ? -1.148 -33.625 -9.055 1 98.38 490 THR B C 1
ATOM 11324 O O . THR B 1 490 ? -1.771 -32.969 -8.203 1 98.38 490 THR B O 1
ATOM 11327 N N . THR B 1 491 ? 0.087 -33.406 -9.336 1 98.69 491 THR B N 1
ATOM 11328 C CA . THR B 1 491 ? 0.879 -32.438 -8.594 1 98.69 491 THR B CA 1
ATOM 11329 C C . THR B 1 491 ? 0.402 -31.016 -8.883 1 98.69 491 THR B C 1
ATOM 11331 O O . THR B 1 491 ? 0.322 -30.172 -7.977 1 98.69 491 THR B O 1
ATOM 11334 N N . GLN B 1 492 ? 0.132 -30.672 -10.172 1 98.62 492 GLN B N 1
ATOM 11335 C CA . GLN B 1 492 ? -0.389 -29.359 -10.5 1 98.62 492 GLN B CA 1
ATOM 11336 C C . GLN B 1 492 ? -1.71 -29.094 -9.781 1 98.62 492 GLN B C 1
ATOM 11338 O O . GLN B 1 492 ? -1.928 -28 -9.25 1 98.62 492 GLN B O 1
ATOM 11343 N N . SER B 1 493 ? -2.578 -30.078 -9.836 1 98.62 493 SER B N 1
ATOM 11344 C CA . SER B 1 493 ? -3.852 -29.969 -9.133 1 98.62 493 SER B CA 1
ATOM 11345 C C . SER B 1 493 ? -3.643 -29.672 -7.648 1 98.62 493 SER B C 1
ATOM 11347 O O . SER B 1 493 ? -4.34 -28.844 -7.066 1 98.62 493 SER B O 1
ATOM 11349 N N . ALA B 1 494 ? -2.705 -30.297 -7.074 1 98.69 494 ALA B N 1
ATOM 11350 C CA . ALA B 1 494 ? -2.469 -30.203 -5.637 1 98.69 494 ALA B CA 1
ATOM 11351 C C . ALA B 1 494 ? -1.899 -28.828 -5.27 1 98.69 494 ALA B C 1
ATOM 11353 O O . ALA B 1 494 ? -2.125 -28.328 -4.164 1 98.69 494 ALA B O 1
ATOM 11354 N N . ASN B 1 495 ? -1.233 -28.234 -6.219 1 98.62 495 ASN B N 1
ATOM 11355 C CA . ASN B 1 495 ? -0.458 -27.062 -5.82 1 98.62 495 ASN B CA 1
ATOM 11356 C C . ASN B 1 495 ? -1.062 -25.781 -6.371 1 98.62 495 ASN B C 1
ATOM 11358 O O . ASN B 1 495 ? -0.738 -24.688 -5.902 1 98.62 495 ASN B O 1
ATOM 11362 N N . PHE B 1 496 ? -1.806 -25.828 -7.426 1 98.62 496 PHE B N 1
ATOM 11363 C CA . PHE B 1 496 ? -2.555 -24.656 -7.836 1 98.62 496 PHE B CA 1
ATOM 11364 C C . PHE B 1 496 ? -3.771 -24.453 -6.941 1 98.62 496 PHE B C 1
ATOM 11366 O O . PHE B 1 496 ? -4.883 -24.844 -7.297 1 98.62 496 PHE B O 1
ATOM 11373 N N . PHE B 1 497 ? -3.525 -23.906 -5.812 1 98.38 497 PHE B N 1
ATOM 11374 C CA . PHE B 1 497 ? -4.449 -23.688 -4.707 1 98.38 497 PHE B CA 1
ATOM 11375 C C . PHE B 1 497 ? -4.508 -22.203 -4.348 1 98.38 497 PHE B C 1
ATOM 11377 O O . PHE B 1 497 ? -3.674 -21.719 -3.582 1 98.38 497 PHE B O 1
ATOM 11384 N N . GLU B 1 498 ? -5.496 -21.438 -4.883 1 97.56 498 GLU B N 1
ATOM 11385 C CA . GLU B 1 498 ? -5.613 -19.984 -4.789 1 97.56 498 GLU B CA 1
ATOM 11386 C C . GLU B 1 498 ? -4.457 -19.281 -5.504 1 97.56 498 GLU B C 1
ATOM 11388 O O . GLU B 1 498 ? -4.641 -18.234 -6.109 1 97.56 498 GLU B O 1
ATOM 11393 N N . ILE B 1 499 ? -3.297 -19.734 -5.352 1 98.31 499 ILE B N 1
ATOM 11394 C CA . ILE B 1 499 ? -2.061 -19.344 -6.02 1 98.31 499 ILE B CA 1
ATOM 11395 C C . ILE B 1 499 ? -1.256 -20.594 -6.387 1 98.31 499 ILE B C 1
ATOM 11397 O O . ILE B 1 499 ? -1.596 -21.703 -5.973 1 98.31 499 ILE B O 1
ATOM 11401 N N . PRO B 1 500 ? -0.226 -20.422 -7.25 1 98.56 500 PRO B N 1
ATOM 11402 C CA . PRO B 1 500 ? 0.626 -21.578 -7.527 1 98.56 500 PRO B CA 1
ATOM 11403 C C . PRO B 1 500 ? 1.606 -21.875 -6.395 1 98.56 500 PRO B C 1
ATOM 11405 O O . PRO B 1 500 ? 2.795 -21.562 -6.5 1 98.56 500 PRO B O 1
ATOM 11408 N N . THR B 1 501 ? 1.131 -22.578 -5.41 1 98.25 501 THR B N 1
ATOM 11409 C CA . THR B 1 501 ? 1.964 -22.922 -4.262 1 98.25 501 THR B CA 1
ATOM 11410 C C . THR B 1 501 ? 3.027 -23.938 -4.652 1 98.25 501 THR B C 1
ATOM 11412 O O . THR B 1 501 ? 2.871 -24.656 -5.637 1 98.25 501 THR B O 1
ATOM 11415 N N . ASP B 1 502 ? 4.086 -24.031 -3.9 1 96.06 502 ASP B N 1
ATOM 11416 C CA . ASP B 1 502 ? 5.199 -24.922 -4.215 1 96.06 502 ASP B CA 1
ATOM 11417 C C . ASP B 1 502 ? 4.914 -26.344 -3.75 1 96.06 502 ASP B C 1
ATOM 11419 O O . ASP B 1 502 ? 5.16 -27.297 -4.484 1 96.06 502 ASP B O 1
ATOM 11423 N N . CYS B 1 503 ? 4.473 -26.422 -2.561 1 97.38 503 CYS B N 1
ATOM 11424 C CA . CYS B 1 503 ? 4.105 -27.703 -1.968 1 97.38 503 CYS B CA 1
ATOM 11425 C C . CYS B 1 503 ? 2.912 -27.562 -1.035 1 97.38 503 CYS B C 1
ATOM 11427 O O . CYS B 1 503 ? 2.742 -26.516 -0.401 1 97.38 503 CYS B O 1
ATOM 11429 N N . PRO B 1 504 ? 2.156 -28.578 -0.873 1 97.75 504 PRO B N 1
ATOM 11430 C CA . PRO B 1 504 ? 0.902 -28.391 -0.14 1 97.75 504 PRO B CA 1
ATOM 11431 C C . PRO B 1 504 ? 0.988 -28.875 1.309 1 97.75 504 PRO B C 1
ATOM 11433 O O . PRO B 1 504 ? 0.059 -28.656 2.09 1 97.75 504 PRO B O 1
ATOM 11436 N N . GLN B 1 505 ? 2.055 -29.547 1.753 1 96.69 505 GLN B N 1
ATOM 11437 C CA . GLN B 1 505 ? 1.948 -30.344 2.967 1 96.69 505 GLN B CA 1
ATOM 11438 C C . GLN B 1 505 ? 2.6 -29.641 4.152 1 96.69 505 GLN B C 1
ATOM 11440 O O . GLN B 1 505 ? 2.236 -29.891 5.305 1 96.69 505 GLN B O 1
ATOM 11445 N N . ARG B 1 506 ? 3.547 -28.781 3.928 1 96.56 506 ARG B N 1
ATOM 11446 C CA . ARG B 1 506 ? 4.344 -28.312 5.059 1 96.56 506 ARG B CA 1
ATOM 11447 C C . ARG B 1 506 ? 4.152 -26.812 5.285 1 96.56 506 ARG B C 1
ATOM 11449 O O . ARG B 1 506 ? 3.291 -26.188 4.66 1 96.56 506 ARG B O 1
ATOM 11456 N N . ASP B 1 507 ? 4.953 -26.266 6.258 1 95.88 507 ASP B N 1
ATOM 11457 C CA . ASP B 1 507 ? 4.922 -24.844 6.629 1 95.88 507 ASP B CA 1
ATOM 11458 C C . ASP B 1 507 ? 5.621 -23.984 5.582 1 95.88 507 ASP B C 1
ATOM 11460 O O . ASP B 1 507 ? 6.574 -23.266 5.895 1 95.88 507 ASP B O 1
ATOM 11464 N N . GLU B 1 508 ? 5.051 -24 4.254 1 95.38 508 GLU B N 1
ATOM 11465 C CA . GLU B 1 508 ? 5.516 -23.188 3.141 1 95.38 508 GLU B CA 1
ATOM 11466 C C . GLU B 1 508 ? 4.352 -22.719 2.268 1 95.38 508 GLU B C 1
ATOM 11468 O O . GLU B 1 508 ? 3.74 -21.688 2.535 1 95.38 508 GLU B O 1
ATOM 11473 N N . ARG B 1 509 ? 3.898 -23.578 1.36 1 97.19 509 ARG B N 1
ATOM 11474 C CA . ARG B 1 509 ? 2.693 -23.281 0.593 1 97.19 509 ARG B CA 1
ATOM 11475 C C . ARG B 1 509 ? 2.709 -21.844 0.082 1 97.19 509 ARG B C 1
ATOM 11477 O O . ARG B 1 509 ? 1.729 -21.109 0.241 1 97.19 509 ARG B O 1
ATOM 11484 N N . LEU B 1 510 ? 3.805 -21.375 -0.549 1 97.44 510 LEU B N 1
ATOM 11485 C CA . LEU B 1 510 ? 3.967 -20.016 -1.074 1 97.44 510 LEU B CA 1
ATOM 11486 C C . LEU B 1 510 ? 4.031 -20.031 -2.598 1 97.44 510 LEU B C 1
ATOM 11488 O O . LEU B 1 510 ? 4.324 -21.062 -3.203 1 97.44 510 LEU B O 1
ATOM 11492 N N . GLY B 1 511 ? 3.66 -18.922 -3.199 1 97.62 511 GLY B N 1
ATOM 11493 C CA . GLY B 1 511 ? 3.744 -18.781 -4.645 1 97.62 511 GLY B CA 1
ATOM 11494 C C . GLY B 1 511 ? 5.133 -18.406 -5.125 1 97.62 511 GLY B C 1
ATOM 11495 O O . GLY B 1 511 ? 5.34 -17.328 -5.664 1 97.62 511 GLY B O 1
ATOM 11496 N N . TRP B 1 512 ? 6.039 -19.328 -4.98 1 97.31 512 TRP B N 1
ATOM 11497 C CA . TRP B 1 512 ? 7.402 -19.078 -5.441 1 97.31 512 TRP B CA 1
ATOM 11498 C C . TRP B 1 512 ? 7.43 -18.766 -6.934 1 97.31 512 TRP B C 1
ATOM 11500 O O . TRP B 1 512 ? 7.027 -19.594 -7.754 1 97.31 512 TRP B O 1
ATOM 11510 N N . THR B 1 513 ? 7.965 -17.609 -7.227 1 97.56 513 THR B N 1
ATOM 11511 C CA . THR B 1 513 ? 7.828 -17.094 -8.586 1 97.56 513 THR B CA 1
ATOM 11512 C C . THR B 1 513 ? 8.742 -17.859 -9.547 1 97.56 513 THR B C 1
ATOM 11514 O O . THR B 1 513 ? 8.414 -18.016 -10.719 1 97.56 513 THR B O 1
ATOM 11517 N N . GLY B 1 514 ? 9.93 -18.359 -9.078 1 97.5 514 GLY B N 1
ATOM 11518 C CA . GLY B 1 514 ? 10.797 -19.172 -9.914 1 97.5 514 GLY B CA 1
ATOM 11519 C C . GLY B 1 514 ? 10.156 -20.484 -10.336 1 97.5 514 GLY B C 1
ATOM 11520 O O . GLY B 1 514 ? 10.273 -20.891 -11.5 1 97.5 514 GLY B O 1
ATOM 11521 N N . ASP B 1 515 ? 9.461 -21.109 -9.359 1 97.69 515 ASP B N 1
ATOM 11522 C CA . ASP B 1 515 ? 8.734 -22.328 -9.672 1 97.69 515 ASP B CA 1
ATOM 11523 C C . ASP B 1 515 ? 7.629 -22.078 -10.695 1 97.69 515 ASP B C 1
ATOM 11525 O O . ASP B 1 515 ? 7.48 -22.828 -11.656 1 97.69 515 ASP B O 1
ATOM 11529 N N . ALA B 1 516 ? 6.973 -21.016 -10.469 1 98.38 516 ALA B N 1
ATOM 11530 C CA . ALA B 1 516 ? 5.805 -20.688 -11.289 1 98.38 516 ALA B CA 1
ATOM 11531 C C . ALA B 1 516 ? 6.211 -20.359 -12.719 1 98.38 516 ALA B C 1
ATOM 11533 O O . ALA B 1 516 ? 5.566 -20.812 -13.672 1 98.38 516 ALA B O 1
ATOM 11534 N N . GLU B 1 517 ? 7.25 -19.578 -12.883 1 98.06 517 GLU B N 1
ATOM 11535 C CA . GLU B 1 517 ? 7.594 -19.172 -14.242 1 98.06 517 GLU B CA 1
ATOM 11536 C C . GLU B 1 517 ? 8.164 -20.328 -15.047 1 98.06 517 GLU B C 1
ATOM 11538 O O . GLU B 1 517 ? 7.887 -20.469 -16.234 1 98.06 517 GLU B O 1
ATOM 11543 N N . ILE B 1 518 ? 8.914 -21.234 -14.391 1 98 518 ILE B N 1
ATOM 11544 C CA . ILE B 1 518 ? 9.5 -22.391 -15.078 1 98 518 ILE B CA 1
ATOM 11545 C C . ILE B 1 518 ? 8.391 -23.359 -15.5 1 98 518 ILE B C 1
ATOM 11547 O O . ILE B 1 518 ? 8.484 -24 -16.547 1 98 518 ILE B O 1
ATOM 11551 N N . TYR B 1 519 ? 7.355 -23.359 -14.695 1 98.56 519 TYR B N 1
ATOM 11552 C CA . TYR B 1 519 ? 6.297 -24.344 -14.891 1 98.56 519 TYR B CA 1
ATOM 11553 C C . TYR B 1 519 ? 5.168 -23.781 -15.734 1 98.56 519 TYR B C 1
ATOM 11555 O O . TYR B 1 519 ? 4.332 -24.516 -16.25 1 98.56 519 TYR B O 1
ATOM 11563 N N . MET B 1 520 ? 5.129 -22.547 -16.016 1 98.56 520 MET B N 1
ATOM 11564 C CA . MET B 1 520 ? 3.975 -21.844 -16.547 1 98.56 520 MET B CA 1
ATOM 11565 C C . MET B 1 520 ? 3.504 -22.484 -17.859 1 98.56 520 MET B C 1
ATOM 11567 O O . MET B 1 520 ? 2.312 -22.734 -18.031 1 98.56 520 MET B O 1
ATOM 11571 N N . ARG B 1 521 ? 4.395 -22.688 -18.781 1 98.38 521 ARG B N 1
ATOM 11572 C CA . ARG B 1 521 ? 3.984 -23.25 -20.078 1 98.38 521 ARG B CA 1
ATOM 11573 C C . ARG B 1 521 ? 3.447 -24.672 -19.906 1 98.38 521 ARG B C 1
ATOM 11575 O O . ARG B 1 521 ? 2.453 -25.031 -20.547 1 98.38 521 ARG B O 1
ATOM 11582 N N . SER B 1 522 ? 4.09 -25.469 -19.094 1 98.75 522 SER B N 1
ATOM 11583 C CA . SER B 1 522 ? 3.584 -26.797 -18.766 1 98.75 522 SER B CA 1
ATOM 11584 C C . SER B 1 522 ? 2.188 -26.734 -18.156 1 98.75 522 SER B C 1
ATOM 11586 O O . SER B 1 522 ? 1.316 -27.531 -18.5 1 98.75 522 SER B O 1
ATOM 11588 N N . ALA B 1 523 ? 1.971 -25.781 -17.281 1 98.81 523 ALA B N 1
ATOM 11589 C CA . ALA B 1 523 ? 0.677 -25.625 -16.625 1 98.81 523 ALA B CA 1
ATOM 11590 C C . ALA B 1 523 ? -0.436 -25.422 -17.656 1 98.81 523 ALA B C 1
ATOM 11592 O O . ALA B 1 523 ? -1.545 -25.922 -17.484 1 98.81 523 ALA B O 1
ATOM 11593 N N . THR B 1 524 ? -0.103 -24.688 -18.703 1 98.5 524 THR B N 1
ATOM 11594 C CA . THR B 1 524 ? -1.116 -24.344 -19.703 1 98.5 524 THR B CA 1
ATOM 11595 C C . THR B 1 524 ? -1.537 -25.562 -20.5 1 98.5 524 THR B C 1
ATOM 11597 O O . THR B 1 524 ? -2.674 -25.656 -20.969 1 98.5 524 THR B O 1
ATOM 11600 N N . TYR B 1 525 ? -0.643 -26.516 -20.734 1 98.62 525 TYR B N 1
ATOM 11601 C CA . TYR B 1 525 ? -1.001 -27.734 -21.453 1 98.62 525 TYR B CA 1
ATOM 11602 C C . TYR B 1 525 ? -1.901 -28.625 -20.609 1 98.62 525 TYR B C 1
ATOM 11604 O O . TYR B 1 525 ? -2.783 -29.312 -21.141 1 98.62 525 TYR B O 1
ATOM 11612 N N . ASN B 1 526 ? -1.734 -28.562 -19.344 1 98.38 526 ASN B N 1
ATOM 11613 C CA . ASN B 1 526 ? -2.426 -29.5 -18.469 1 98.38 526 ASN B CA 1
ATOM 11614 C C . ASN B 1 526 ? -3.807 -28.984 -18.078 1 98.38 526 ASN B C 1
ATOM 11616 O O . ASN B 1 526 ? -4.691 -29.766 -17.734 1 98.38 526 ASN B O 1
ATOM 11620 N N . ALA B 1 527 ? -3.938 -27.688 -18.031 1 98.44 527 ALA B N 1
ATOM 11621 C CA . ALA B 1 527 ? -5.168 -27.062 -17.547 1 98.44 527 ALA B CA 1
ATOM 11622 C C . ALA B 1 527 ? -5.395 -25.703 -18.203 1 98.44 527 ALA B C 1
ATOM 11624 O O . ALA B 1 527 ? -4.453 -25.094 -18.719 1 98.44 527 ALA B O 1
ATOM 11625 N N . ASP B 1 528 ? -6.695 -25.328 -18.297 1 98.06 528 ASP B N 1
ATOM 11626 C CA . ASP B 1 528 ? -6.984 -23.922 -18.578 1 98.06 528 ASP B CA 1
ATOM 11627 C C . ASP B 1 528 ? -6.668 -23.047 -17.359 1 98.06 528 ASP B C 1
ATOM 11629 O O . ASP B 1 528 ? -7.438 -23.016 -16.391 1 98.06 528 ASP B O 1
ATOM 11633 N N . VAL B 1 529 ? -5.598 -22.344 -17.422 1 98.62 529 VAL B N 1
ATOM 11634 C CA . VAL B 1 529 ? -5.164 -21.594 -16.25 1 98.62 529 VAL B CA 1
ATOM 11635 C C . VAL B 1 529 ? -5.312 -20.094 -16.516 1 98.62 529 VAL B C 1
ATOM 11637 O O . VAL B 1 529 ? -4.695 -19.281 -15.828 1 98.62 529 VAL B O 1
ATOM 11640 N N . ALA B 1 530 ? -6.129 -19.672 -17.5 1 98.38 530 ALA B N 1
ATOM 11641 C CA . ALA B 1 530 ? -6.23 -18.266 -17.906 1 98.38 530 ALA B CA 1
ATOM 11642 C C . ALA B 1 530 ? -6.719 -17.406 -16.75 1 98.38 530 ALA B C 1
ATOM 11644 O O . ALA B 1 530 ? -6.051 -16.453 -16.344 1 98.38 530 ALA B O 1
ATOM 11645 N N . ALA B 1 531 ? -7.875 -17.734 -16.141 1 98.56 531 ALA B N 1
ATOM 11646 C CA . ALA B 1 531 ? -8.445 -16.953 -15.047 1 98.56 531 ALA B CA 1
ATOM 11647 C C . ALA B 1 531 ? -7.582 -17.062 -13.797 1 98.56 531 ALA B C 1
ATOM 11649 O O . ALA B 1 531 ? -7.371 -16.078 -13.086 1 98.56 531 ALA B O 1
ATOM 11650 N N . PHE B 1 532 ? -7.098 -18.266 -13.516 1 98.56 532 PHE B N 1
ATOM 11651 C CA . PHE B 1 532 ? -6.258 -18.516 -12.352 1 98.56 532 PHE B CA 1
ATOM 11652 C C . PHE B 1 532 ? -5.012 -17.641 -12.375 1 98.56 532 PHE B C 1
ATOM 11654 O O . PHE B 1 532 ? -4.676 -17 -11.375 1 98.56 532 PHE B O 1
ATOM 11661 N N . MET B 1 533 ? -4.355 -17.625 -13.523 1 98.75 533 MET B N 1
ATOM 11662 C CA . MET B 1 533 ? -3.107 -16.875 -13.633 1 98.75 533 MET B CA 1
ATOM 11663 C C . MET B 1 533 ? -3.375 -15.375 -13.734 1 98.75 533 MET B C 1
ATOM 11665 O O . MET B 1 533 ? -2.516 -14.562 -13.398 1 98.75 533 MET B O 1
ATOM 11669 N N . THR B 1 534 ? -4.562 -14.969 -14.25 1 98.62 534 THR B N 1
ATOM 11670 C CA . THR B 1 534 ? -4.949 -13.562 -14.18 1 98.62 534 THR B CA 1
ATOM 11671 C C . THR B 1 534 ? -4.926 -13.07 -12.734 1 98.62 534 THR B C 1
ATOM 11673 O O . THR B 1 534 ? -4.336 -12.023 -12.438 1 98.62 534 THR B O 1
ATOM 11676 N N . LYS B 1 535 ? -5.539 -13.828 -11.859 1 98.56 535 LYS B N 1
ATOM 11677 C CA . LYS B 1 535 ? -5.547 -13.492 -10.438 1 98.56 535 LYS B CA 1
ATOM 11678 C C . LYS B 1 535 ? -4.133 -13.477 -9.867 1 98.56 535 LYS B C 1
ATOM 11680 O O . LYS B 1 535 ? -3.771 -12.57 -9.109 1 98.56 535 LYS B O 1
ATOM 11685 N N . PHE B 1 536 ? -3.346 -14.414 -10.18 1 98.62 536 PHE B N 1
ATOM 11686 C CA . PHE B 1 536 ? -1.995 -14.492 -9.641 1 98.62 536 PHE B CA 1
ATOM 11687 C C . PHE B 1 536 ? -1.147 -13.32 -10.109 1 98.62 536 PHE B C 1
ATOM 11689 O O . PHE B 1 536 ? -0.334 -12.789 -9.352 1 98.62 536 PHE B O 1
ATOM 11696 N N . LEU B 1 537 ? -1.271 -12.922 -11.391 1 98.81 537 LEU B N 1
ATOM 11697 C CA . LEU B 1 537 ? -0.493 -11.812 -11.93 1 98.81 537 LEU B CA 1
ATOM 11698 C C . LEU B 1 537 ? -0.854 -10.508 -11.227 1 98.81 537 LEU B C 1
ATOM 11700 O O . LEU B 1 537 ? 0.002 -9.641 -11.039 1 98.81 537 LEU B O 1
ATOM 11704 N N . ILE B 1 538 ? -2.082 -10.359 -10.805 1 98.38 538 ILE B N 1
ATOM 11705 C CA . ILE B 1 538 ? -2.473 -9.203 -10 1 98.38 538 ILE B CA 1
ATOM 11706 C C . ILE B 1 538 ? -1.73 -9.234 -8.664 1 98.38 538 ILE B C 1
ATOM 11708 O O . ILE B 1 538 ? -1.197 -8.219 -8.219 1 98.38 538 ILE B O 1
ATOM 11712 N N . ASP B 1 539 ? -1.673 -10.438 -8.031 1 98.44 539 ASP B N 1
ATOM 11713 C CA . ASP B 1 539 ? -0.926 -10.594 -6.785 1 98.44 539 ASP B CA 1
ATOM 11714 C C . ASP B 1 539 ? 0.552 -10.266 -6.988 1 98.44 539 ASP B C 1
ATOM 11716 O O . ASP B 1 539 ? 1.184 -9.656 -6.121 1 98.44 539 ASP B O 1
ATOM 11720 N N . LEU B 1 540 ? 1.051 -10.719 -8.117 1 98.56 540 LEU B N 1
ATOM 11721 C CA . LEU B 1 540 ? 2.461 -10.492 -8.422 1 98.56 540 LEU B CA 1
ATOM 11722 C C . LEU B 1 540 ? 2.74 -9.008 -8.641 1 98.56 540 LEU B C 1
ATOM 11724 O O . LEU B 1 540 ? 3.746 -8.484 -8.164 1 98.56 540 LEU B O 1
ATOM 11728 N N . ASP B 1 541 ? 1.895 -8.359 -9.367 1 98.31 541 ASP B N 1
ATOM 11729 C CA . ASP B 1 541 ? 2.043 -6.93 -9.617 1 98.31 541 ASP B CA 1
ATOM 11730 C C . ASP B 1 541 ? 1.979 -6.137 -8.312 1 98.31 541 ASP B C 1
ATOM 11732 O O . ASP B 1 541 ? 2.762 -5.203 -8.109 1 98.31 541 ASP B O 1
ATOM 11736 N N . ASP B 1 542 ? 1.077 -6.531 -7.441 1 97.25 542 ASP B N 1
ATOM 11737 C CA . ASP B 1 542 ? 0.939 -5.887 -6.137 1 97.25 542 ASP B CA 1
ATOM 11738 C C . ASP B 1 542 ? 2.207 -6.059 -5.305 1 97.25 542 ASP B C 1
ATOM 11740 O O . ASP B 1 542 ? 2.527 -5.211 -4.469 1 97.25 542 ASP B O 1
ATOM 11744 N N . ALA B 1 543 ? 2.873 -7.129 -5.535 1 97.38 543 ALA B N 1
ATOM 11745 C CA . ALA B 1 543 ? 4.008 -7.496 -4.691 1 97.38 543 ALA B CA 1
ATOM 11746 C C . ALA B 1 543 ? 5.297 -6.859 -5.195 1 97.38 543 ALA B C 1
ATOM 11748 O O . ALA B 1 543 ? 6.34 -6.949 -4.543 1 97.38 543 ALA B O 1
ATOM 11749 N N . GLN B 1 544 ? 5.324 -6.227 -6.418 1 97.19 544 GLN B N 1
ATOM 11750 C CA . GLN B 1 544 ? 6.547 -5.637 -6.953 1 97.19 544 GLN B CA 1
ATOM 11751 C C . GLN B 1 544 ? 7.141 -4.621 -5.98 1 97.19 544 GLN B C 1
ATOM 11753 O O . GLN B 1 544 ? 6.418 -3.816 -5.398 1 97.19 544 GLN B O 1
ATOM 11758 N N . ARG B 1 545 ? 8.406 -4.707 -5.758 1 95.56 545 ARG B N 1
ATOM 11759 C CA . ARG B 1 545 ? 9.109 -3.77 -4.887 1 95.56 545 ARG B CA 1
ATOM 11760 C C . ARG B 1 545 ? 9.195 -2.389 -5.531 1 95.56 545 ARG B C 1
ATOM 11762 O O . ARG B 1 545 ? 9.188 -2.268 -6.758 1 95.56 545 ARG B O 1
ATOM 11769 N N . TRP B 1 546 ? 9.336 -1.403 -4.695 1 93 546 TRP B N 1
ATOM 11770 C CA . TRP B 1 546 ? 9.312 -0.025 -5.172 1 93 546 TRP B CA 1
ATOM 11771 C C . TRP B 1 546 ? 10.469 0.239 -6.133 1 93 546 TRP B C 1
ATOM 11773 O O . TRP B 1 546 ? 10.367 1.096 -7.016 1 93 546 TRP B O 1
ATOM 11783 N N . TYR B 1 547 ? 11.547 -0.505 -6.051 1 94 547 TYR B N 1
ATOM 11784 C CA . TYR B 1 547 ? 12.703 -0.279 -6.902 1 94 547 TYR B CA 1
ATOM 11785 C C . TYR B 1 547 ? 12.609 -1.1 -8.188 1 94 547 TYR B C 1
ATOM 11787 O O . TYR B 1 547 ? 13.5 -1.035 -9.039 1 94 547 TYR B O 1
ATOM 11795 N N . GLY B 1 548 ? 11.602 -1.935 -8.344 1 96.5 548 GLY B N 1
ATOM 11796 C CA . GLY B 1 548 ? 11.289 -2.537 -9.633 1 96.5 548 GLY B CA 1
ATOM 11797 C C . GLY B 1 548 ? 11.352 -4.055 -9.609 1 96.5 548 GLY B C 1
ATOM 11798 O O . GLY B 1 548 ? 10.703 -4.719 -10.422 1 96.5 548 GLY B O 1
ATOM 11799 N N . ALA B 1 549 ? 12.039 -4.723 -8.719 1 96.56 549 ALA B N 1
ATOM 11800 C CA . ALA B 1 549 ? 12.188 -6.176 -8.672 1 96.56 549 ALA B CA 1
ATOM 11801 C C . ALA B 1 549 ? 10.867 -6.848 -8.297 1 96.56 549 ALA B C 1
ATOM 11803 O O . ALA B 1 549 ? 10.125 -6.34 -7.453 1 96.56 549 ALA B O 1
ATOM 11804 N N . TYR B 1 550 ? 10.57 -7.859 -8.969 1 97.44 550 TYR B N 1
ATOM 11805 C CA . TYR B 1 550 ? 9.531 -8.75 -8.461 1 97.44 550 TYR B CA 1
ATOM 11806 C C . TYR B 1 550 ? 10.086 -9.672 -7.379 1 97.44 550 TYR B C 1
ATOM 11808 O O . TYR B 1 550 ? 11.219 -10.141 -7.477 1 97.44 550 TYR B O 1
ATOM 11816 N N . PRO B 1 551 ? 9.312 -9.977 -6.383 1 96.19 551 PRO B N 1
ATOM 11817 C CA . PRO B 1 551 ? 9.836 -10.734 -5.242 1 96.19 551 PRO B CA 1
ATOM 11818 C C . PRO B 1 551 ? 9.875 -12.242 -5.504 1 96.19 551 PRO B C 1
ATOM 11820 O O . PRO B 1 551 ? 9.414 -12.695 -6.555 1 96.19 551 PRO B O 1
ATOM 11823 N N . ASN B 1 552 ? 10.367 -12.969 -4.496 1 95.31 552 ASN B N 1
ATOM 11824 C CA . ASN B 1 552 ? 10.609 -14.406 -4.625 1 95.31 552 ASN B CA 1
ATOM 11825 C C . ASN B 1 552 ? 9.305 -15.195 -4.574 1 95.31 552 ASN B C 1
ATOM 11827 O O . ASN B 1 552 ? 9.25 -16.344 -5.004 1 95.31 552 ASN B O 1
ATOM 11831 N N . PHE B 1 553 ? 8.305 -14.594 -4.004 1 96.62 553 PHE B N 1
ATOM 11832 C CA . PHE B 1 553 ? 6.98 -15.203 -4.016 1 96.62 553 PHE B CA 1
ATOM 11833 C C . PHE B 1 553 ? 5.898 -14.133 -3.936 1 96.62 553 PHE B C 1
ATOM 11835 O O . PHE B 1 553 ? 6.184 -12.969 -3.637 1 96.62 553 PHE B O 1
ATOM 11842 N N . ALA B 1 554 ? 4.738 -14.453 -4.309 1 97.75 554 ALA B N 1
ATOM 11843 C CA . ALA B 1 554 ? 3.562 -13.586 -4.273 1 97.75 554 ALA B CA 1
ATOM 11844 C C . ALA B 1 554 ? 2.301 -14.383 -3.953 1 97.75 554 ALA B C 1
ATOM 11846 O O . ALA B 1 554 ? 2.109 -15.484 -4.469 1 97.75 554 ALA B O 1
ATOM 11847 N N . PRO B 1 555 ? 1.421 -13.781 -3.084 1 97.31 555 PRO B N 1
ATOM 11848 C CA . PRO B 1 555 ? 1.548 -12.523 -2.334 1 97.31 555 PRO B CA 1
ATOM 11849 C C . PRO B 1 555 ? 2.803 -12.484 -1.468 1 97.31 555 PRO B C 1
ATOM 11851 O O . PRO B 1 555 ? 3.492 -13.492 -1.319 1 97.31 555 PRO B O 1
ATOM 11854 N N . PHE B 1 556 ? 3.084 -11.266 -1.021 1 95.75 556 PHE B N 1
ATOM 11855 C CA . PHE B 1 556 ? 4.367 -11.047 -0.36 1 95.75 556 PHE B CA 1
ATOM 11856 C C . PHE B 1 556 ? 4.164 -10.539 1.062 1 95.75 556 PHE B C 1
ATOM 11858 O O . PHE B 1 556 ? 4.535 -9.406 1.384 1 95.75 556 PHE B O 1
ATOM 11865 N N . PRO B 1 557 ? 3.729 -11.398 1.999 1 92.69 557 PRO B N 1
ATOM 11866 C CA . PRO B 1 557 ? 3.428 -10.961 3.365 1 92.69 557 PRO B CA 1
ATOM 11867 C C . PRO B 1 557 ? 4.684 -10.641 4.172 1 92.69 557 PRO B C 1
ATOM 11869 O O . PRO B 1 557 ? 4.617 -9.906 5.16 1 92.69 557 PRO B O 1
ATOM 11872 N N . TYR B 1 558 ? 5.781 -11.266 3.822 1 89.31 558 TYR B N 1
ATOM 11873 C CA . TYR B 1 558 ? 7.035 -11.086 4.543 1 89.31 558 TYR B CA 1
ATOM 11874 C C . TYR B 1 558 ? 8.227 -11.508 3.686 1 89.31 558 TYR B C 1
ATOM 11876 O O . TYR B 1 558 ? 8.047 -12.008 2.572 1 89.31 558 TYR B O 1
ATOM 11884 N N . SER B 1 559 ? 9.391 -11.172 4.066 1 79.06 559 SER B N 1
ATOM 11885 C CA . SER B 1 559 ? 10.586 -11.711 3.426 1 79.06 559 SER B CA 1
ATOM 11886 C C . SER B 1 559 ? 11.75 -11.797 4.406 1 79.06 559 SER B C 1
ATOM 11888 O O . SER B 1 559 ? 11.695 -11.219 5.496 1 79.06 559 SER B O 1
ATOM 11890 N N . ARG B 1 560 ? 12.695 -12.57 3.984 1 78.56 560 ARG B N 1
ATOM 11891 C CA . ARG B 1 560 ? 14.055 -12.461 4.512 1 78.56 560 ARG B CA 1
ATOM 11892 C C . ARG B 1 560 ? 14.781 -11.266 3.91 1 78.56 560 ARG B C 1
ATOM 11894 O O . ARG B 1 560 ? 14.234 -10.562 3.059 1 78.56 560 ARG B O 1
ATOM 11901 N N . PRO B 1 561 ? 15.914 -10.984 4.387 1 74.81 561 PRO B N 1
ATOM 11902 C CA . PRO B 1 561 ? 16.547 -9.75 3.914 1 74.81 561 PRO B CA 1
ATOM 11903 C C . PRO B 1 561 ? 16.656 -9.688 2.393 1 74.81 561 PRO B C 1
ATOM 11905 O O . PRO B 1 561 ? 16.438 -8.625 1.798 1 74.81 561 PRO B O 1
ATOM 11908 N N . ASN B 1 562 ? 16.891 -10.805 1.758 1 77.69 562 ASN B N 1
ATOM 11909 C CA . ASN B 1 562 ? 16.938 -10.82 0.299 1 77.69 562 ASN B CA 1
ATOM 11910 C C . ASN B 1 562 ? 15.555 -11.094 -0.3 1 77.69 562 ASN B C 1
ATOM 11912 O O . ASN B 1 562 ? 14.953 -12.133 -0.032 1 77.69 562 ASN B O 1
ATOM 11916 N N . GLN B 1 563 ? 15.125 -10.188 -1.214 1 83.94 563 GLN B N 1
ATOM 11917 C CA . GLN B 1 563 ? 13.711 -10.172 -1.588 1 83.94 563 GLN B CA 1
ATOM 11918 C C . GLN B 1 563 ? 13.523 -10.633 -3.027 1 83.94 563 GLN B C 1
ATOM 11920 O O . GLN B 1 563 ? 12.391 -10.805 -3.484 1 83.94 563 GLN B O 1
ATOM 11925 N N . TYR B 1 564 ? 14.586 -10.789 -3.773 1 91.81 564 TYR B N 1
ATOM 11926 C CA . TYR B 1 564 ? 14.5 -11.188 -5.176 1 91.81 564 TYR B CA 1
ATOM 11927 C C . TYR B 1 564 ? 15.68 -12.055 -5.57 1 91.81 564 TYR B C 1
ATOM 11929 O O . TYR B 1 564 ? 16.672 -12.133 -4.844 1 91.81 564 TYR B O 1
ATOM 11937 N N . ALA B 1 565 ? 15.555 -12.742 -6.676 1 94.69 565 ALA B N 1
ATOM 11938 C CA . ALA B 1 565 ? 16.625 -13.555 -7.258 1 94.69 565 ALA B CA 1
ATOM 11939 C C . ALA B 1 565 ? 16.453 -13.688 -8.766 1 94.69 565 ALA B C 1
ATOM 11941 O O . ALA B 1 565 ? 15.32 -13.711 -9.266 1 94.69 565 ALA B O 1
ATOM 11942 N N . PRO B 1 566 ? 17.594 -13.812 -9.508 1 95.25 566 PRO B N 1
ATOM 11943 C CA . PRO B 1 566 ? 17.453 -14.117 -10.938 1 95.25 566 PRO B CA 1
ATOM 11944 C C . PRO B 1 566 ? 16.625 -15.375 -11.195 1 95.25 566 PRO B C 1
ATOM 11946 O O . PRO B 1 566 ? 16.719 -16.344 -10.438 1 95.25 566 PRO B O 1
ATOM 11949 N N . ALA B 1 567 ? 15.914 -15.414 -12.234 1 96.81 567 ALA B N 1
ATOM 11950 C CA . ALA B 1 567 ? 14.977 -16.469 -12.617 1 96.81 567 ALA B CA 1
ATOM 11951 C C . ALA B 1 567 ? 13.656 -16.312 -11.859 1 96.81 567 ALA B C 1
ATOM 11953 O O . ALA B 1 567 ? 12.578 -16.422 -12.445 1 96.81 567 ALA B O 1
ATOM 11954 N N . TRP B 1 568 ? 13.711 -16.047 -10.5 1 97.06 568 TRP B N 1
ATOM 11955 C CA . TRP B 1 568 ? 12.5 -15.852 -9.719 1 97.06 568 TRP B CA 1
ATOM 11956 C C . TRP B 1 568 ? 11.82 -14.539 -10.078 1 97.06 568 TRP B C 1
ATOM 11958 O O . TRP B 1 568 ? 10.656 -14.523 -10.492 1 97.06 568 TRP B O 1
ATOM 11968 N N . MET B 1 569 ? 12.578 -13.438 -10.016 1 97.5 569 MET B N 1
ATOM 11969 C CA . MET B 1 569 ? 12 -12.125 -10.289 1 97.5 569 MET B CA 1
ATOM 11970 C C . MET B 1 569 ? 11.562 -12.016 -11.742 1 97.5 569 MET B C 1
ATOM 11972 O O . MET B 1 569 ? 10.711 -11.188 -12.078 1 97.5 569 MET B O 1
ATOM 11976 N N . ASP B 1 570 ? 12.086 -12.875 -12.672 1 98.38 570 ASP B N 1
ATOM 11977 C CA . ASP B 1 570 ? 11.797 -12.82 -14.102 1 98.38 570 ASP B CA 1
ATOM 11978 C C . ASP B 1 570 ? 10.391 -13.32 -14.406 1 98.38 570 ASP B C 1
ATOM 11980 O O . ASP B 1 570 ? 9.875 -13.117 -15.508 1 98.38 570 ASP B O 1
ATOM 11984 N N . ALA B 1 571 ? 9.758 -13.906 -13.359 1 98.62 571 ALA B N 1
ATOM 11985 C CA . ALA B 1 571 ? 8.359 -14.305 -13.477 1 98.62 571 ALA B CA 1
ATOM 11986 C C . ALA B 1 571 ? 7.488 -13.125 -13.914 1 98.62 571 ALA B C 1
ATOM 11988 O O . ALA B 1 571 ? 6.488 -13.305 -14.609 1 98.62 571 ALA B O 1
ATOM 11989 N N . GLY B 1 572 ? 7.879 -11.945 -13.578 1 98.75 572 GLY B N 1
ATOM 11990 C CA . GLY B 1 572 ? 7.129 -10.75 -13.906 1 98.75 572 GLY B CA 1
ATOM 11991 C C . GLY B 1 572 ? 7.047 -10.484 -15.398 1 98.75 572 GLY B C 1
ATOM 11992 O O . GLY B 1 572 ? 6.164 -9.75 -15.859 1 98.75 572 GLY B O 1
ATOM 11993 N N . VAL B 1 573 ? 7.895 -11.078 -16.172 1 98.81 573 VAL B N 1
ATOM 11994 C CA . VAL B 1 573 ? 7.906 -10.922 -17.625 1 98.81 573 VAL B CA 1
ATOM 11995 C C . VAL B 1 573 ? 7.453 -12.227 -18.281 1 98.81 573 VAL B C 1
ATOM 11997 O O . VAL B 1 573 ? 6.641 -12.211 -19.219 1 98.81 573 VAL B O 1
ATOM 12000 N N . ILE B 1 574 ? 7.883 -13.352 -17.75 1 98.88 574 ILE B N 1
ATOM 12001 C CA . ILE B 1 574 ? 7.734 -14.641 -18.406 1 98.88 574 ILE B CA 1
ATOM 12002 C C . ILE B 1 574 ? 6.281 -15.102 -18.312 1 98.88 574 ILE B C 1
ATOM 12004 O O . ILE B 1 574 ? 5.73 -15.648 -19.281 1 98.88 574 ILE B O 1
ATOM 12008 N N . ILE B 1 575 ? 5.641 -14.898 -17.188 1 98.88 575 ILE B N 1
ATOM 12009 C CA . ILE B 1 575 ? 4.281 -15.398 -17.016 1 98.88 575 ILE B CA 1
ATOM 12010 C C . ILE B 1 575 ? 3.318 -14.586 -17.875 1 98.88 575 ILE B C 1
ATOM 12012 O O . ILE B 1 575 ? 2.498 -15.148 -18.609 1 98.88 575 ILE B O 1
ATOM 12016 N N . PRO B 1 576 ? 3.395 -13.211 -17.922 1 98.75 576 PRO B N 1
ATOM 12017 C CA . PRO B 1 576 ? 2.525 -12.477 -18.844 1 98.75 576 PRO B CA 1
ATOM 12018 C C . PRO B 1 576 ? 2.768 -12.852 -20.312 1 98.75 576 PRO B C 1
ATOM 12020 O O . PRO B 1 576 ? 1.823 -12.906 -21.109 1 98.75 576 PRO B O 1
ATOM 12023 N N . TYR B 1 577 ? 4 -13.078 -20.672 1 98.69 577 TYR B N 1
ATOM 12024 C CA . TYR B 1 577 ? 4.309 -13.508 -22.031 1 98.69 577 TYR B CA 1
ATOM 12025 C C . TYR B 1 577 ? 3.566 -14.797 -22.375 1 98.69 577 TYR B C 1
ATOM 12027 O O . TYR B 1 577 ? 3 -14.914 -23.469 1 98.69 577 TYR B O 1
ATOM 12035 N N . ASN B 1 578 ? 3.596 -15.727 -21.453 1 98.69 578 ASN B N 1
ATOM 12036 C CA . ASN B 1 578 ? 2.916 -17 -21.719 1 98.69 578 ASN B CA 1
ATOM 12037 C C . ASN B 1 578 ? 1.401 -16.812 -21.766 1 98.69 578 ASN B C 1
ATOM 12039 O O . ASN B 1 578 ? 0.717 -17.5 -22.516 1 98.69 578 ASN B O 1
ATOM 12043 N N . MET B 1 579 ? 0.852 -15.883 -21 1 98.75 579 MET B N 1
ATOM 12044 C CA . MET B 1 579 ? -0.57 -15.57 -21.109 1 98.75 579 MET B CA 1
ATOM 12045 C C . MET B 1 579 ? -0.909 -15.047 -22.5 1 98.75 579 MET B C 1
ATOM 12047 O O . MET B 1 579 ? -1.95 -15.391 -23.062 1 98.75 579 MET B O 1
ATOM 12051 N N . TYR B 1 580 ? -0.039 -14.219 -23.109 1 98.31 580 TYR B N 1
ATOM 12052 C CA . TYR B 1 580 ? -0.188 -13.727 -24.469 1 98.31 580 TYR B CA 1
ATOM 12053 C C . TYR B 1 580 ? -0.053 -14.859 -25.469 1 98.31 580 TYR B C 1
ATOM 12055 O O . TYR B 1 580 ? -0.935 -15.062 -26.312 1 98.31 580 TYR B O 1
ATOM 12063 N N . LYS B 1 581 ? 0.978 -15.656 -25.281 1 98 581 LYS B N 1
ATOM 12064 C CA . LYS B 1 581 ? 1.31 -16.688 -26.25 1 98 581 LYS B CA 1
ATOM 12065 C C . LYS B 1 581 ? 0.219 -17.75 -26.328 1 98 581 LYS B C 1
ATOM 12067 O O . LYS B 1 581 ? -0.141 -18.219 -27.406 1 98 581 LYS B O 1
ATOM 12072 N N . VAL B 1 582 ? -0.326 -18.109 -25.188 1 98.5 582 VAL B N 1
ATOM 12073 C CA . VAL B 1 582 ? -1.225 -19.25 -25.094 1 98.5 582 VAL B CA 1
ATOM 12074 C C . VAL B 1 582 ? -2.666 -18.797 -25.312 1 98.5 582 VAL B C 1
ATOM 12076 O O . VAL B 1 582 ? -3.447 -19.5 -25.969 1 98.5 582 VAL B O 1
ATOM 12079 N N . TYR B 1 583 ? -3.021 -17.609 -24.781 1 98.38 583 TYR B N 1
ATOM 12080 C CA . TYR B 1 583 ? -4.426 -17.219 -24.766 1 98.38 583 TYR B CA 1
ATOM 12081 C C . TYR B 1 583 ? -4.648 -15.961 -25.609 1 98.38 583 TYR B C 1
ATOM 12083 O O . TYR B 1 583 ? -5.766 -15.445 -25.672 1 98.38 583 TYR B O 1
ATOM 12091 N N . ASN B 1 584 ? -3.592 -15.461 -26.234 1 97.94 584 ASN B N 1
ATOM 12092 C CA . ASN B 1 584 ? -3.645 -14.203 -26.969 1 97.94 584 ASN B CA 1
ATOM 12093 C C . ASN B 1 584 ? -4.156 -13.062 -26.094 1 97.94 584 ASN B C 1
ATOM 12095 O O . ASN B 1 584 ? -4.949 -12.242 -26.547 1 97.94 584 ASN B O 1
ATOM 12099 N N . ASP B 1 585 ? -3.797 -13.055 -24.859 1 98.38 585 ASP B N 1
ATOM 12100 C CA . ASP B 1 585 ? -4.297 -12.078 -23.891 1 98.38 585 ASP B CA 1
ATOM 12101 C C . ASP B 1 585 ? -3.416 -10.836 -23.859 1 98.38 585 ASP B C 1
ATOM 12103 O O . ASP B 1 585 ? -2.623 -10.656 -22.922 1 98.38 585 ASP B O 1
ATOM 12107 N N . THR B 1 586 ? -3.658 -9.875 -24.734 1 98.31 586 THR B N 1
ATOM 12108 C CA . THR B 1 586 ? -2.887 -8.641 -24.734 1 98.31 586 THR B CA 1
ATOM 12109 C C . THR B 1 586 ? -3.33 -7.711 -23.609 1 98.31 586 THR B C 1
ATOM 12111 O O . THR B 1 586 ? -2.586 -6.816 -23.203 1 98.31 586 THR B O 1
ATOM 12114 N N . ARG B 1 587 ? -4.535 -7.914 -23.094 1 98.19 587 ARG B N 1
ATOM 12115 C CA . ARG B 1 587 ? -5.02 -7.082 -22 1 98.19 587 ARG B CA 1
ATOM 12116 C C . ARG B 1 587 ? -4.168 -7.277 -20.75 1 98.19 587 ARG B C 1
ATOM 12118 O O . ARG B 1 587 ? -3.844 -6.309 -20.062 1 98.19 587 ARG B O 1
ATOM 12125 N N . ILE B 1 588 ? -3.852 -8.539 -20.375 1 98.31 588 ILE B N 1
ATOM 12126 C CA . ILE B 1 588 ? -3.049 -8.805 -19.188 1 98.31 588 ILE B CA 1
ATOM 12127 C C . ILE B 1 588 ? -1.644 -8.242 -19.375 1 98.31 588 ILE B C 1
ATOM 12129 O O . ILE B 1 588 ? -1.018 -7.777 -18.422 1 98.31 588 ILE B O 1
ATOM 12133 N N . VAL B 1 589 ? -1.136 -8.289 -20.625 1 98.69 589 VAL B N 1
ATOM 12134 C CA . VAL B 1 589 ? 0.167 -7.707 -20.938 1 98.69 589 VAL B CA 1
ATOM 12135 C C . VAL B 1 589 ? 0.12 -6.199 -20.703 1 98.69 589 VAL B C 1
ATOM 12137 O O . VAL B 1 589 ? 1.041 -5.625 -20.125 1 98.69 589 VAL B O 1
ATOM 12140 N N . GLU B 1 590 ? -0.925 -5.578 -21.203 1 98.56 590 GLU B N 1
ATOM 12141 C CA . GLU B 1 590 ? -1.103 -4.141 -21 1 98.56 590 GLU B CA 1
ATOM 12142 C C . GLU B 1 590 ? -1.17 -3.803 -19.516 1 98.56 590 GLU B C 1
ATOM 12144 O O . GLU B 1 590 ? -0.59 -2.811 -19.078 1 98.56 590 GLU B O 1
ATOM 12149 N N . TYR B 1 591 ? -1.923 -4.574 -18.781 1 98.19 591 TYR B N 1
ATOM 12150 C CA . TYR B 1 591 ? -2.055 -4.375 -17.344 1 98.19 591 TYR B CA 1
ATOM 12151 C C . TYR B 1 591 ? -0.697 -4.457 -16.656 1 98.19 591 TYR B C 1
ATOM 12153 O O . TYR B 1 591 ? -0.395 -3.656 -15.766 1 98.19 591 TYR B O 1
ATOM 12161 N N . MET B 1 592 ? 0.15 -5.406 -17.062 1 98.56 592 MET B N 1
ATOM 12162 C CA . MET B 1 592 ? 1.432 -5.684 -16.422 1 98.56 592 MET B CA 1
ATOM 12163 C C . MET B 1 592 ? 2.527 -4.781 -16.969 1 98.56 592 MET B C 1
ATOM 12165 O O . MET B 1 592 ? 3.639 -4.75 -16.438 1 98.56 592 MET B O 1
ATOM 12169 N N . TYR B 1 593 ? 2.291 -3.996 -18.016 1 98.69 593 TYR B N 1
ATOM 12170 C CA . TYR B 1 593 ? 3.332 -3.398 -18.844 1 98.69 593 TYR B CA 1
ATOM 12171 C C . TYR B 1 593 ? 4.168 -2.408 -18.047 1 98.69 593 TYR B C 1
ATOM 12173 O O . TYR B 1 593 ? 5.398 -2.434 -18.109 1 98.69 593 TYR B O 1
ATOM 12181 N N . LYS B 1 594 ? 3.518 -1.543 -17.297 1 98.25 594 LYS B N 1
ATOM 12182 C CA . LYS B 1 594 ? 4.258 -0.558 -16.516 1 98.25 594 LYS B CA 1
ATOM 12183 C C . LYS B 1 594 ? 5.184 -1.236 -15.508 1 98.25 594 LYS B C 1
ATOM 12185 O O . LYS B 1 594 ? 6.312 -0.786 -15.289 1 98.25 594 LYS B O 1
ATOM 12190 N N . GLY B 1 595 ? 4.68 -2.26 -14.82 1 98.62 595 GLY B N 1
ATOM 12191 C CA . GLY B 1 595 ? 5.516 -3.018 -13.898 1 98.62 595 GLY B CA 1
ATOM 12192 C C . GLY B 1 595 ? 6.699 -3.678 -14.578 1 98.62 595 GLY B C 1
ATOM 12193 O O . GLY B 1 595 ? 7.805 -3.697 -14.031 1 98.62 595 GLY B O 1
ATOM 12194 N N . MET B 1 596 ? 6.484 -4.188 -15.742 1 98.81 596 MET B N 1
ATOM 12195 C CA . MET B 1 596 ? 7.562 -4.82 -16.5 1 98.81 596 MET B CA 1
ATOM 12196 C C . MET B 1 596 ? 8.625 -3.803 -16.891 1 98.81 596 MET B C 1
ATOM 12198 O O . MET B 1 596 ? 9.82 -4.102 -16.859 1 98.81 596 MET B O 1
ATOM 12202 N N . GLU B 1 597 ? 8.148 -2.605 -17.281 1 98.62 597 GLU B N 1
ATOM 12203 C CA . GLU B 1 597 ? 9.109 -1.548 -17.609 1 98.62 597 GLU B CA 1
ATOM 12204 C C . GLU B 1 597 ? 9.977 -1.207 -16.391 1 98.62 597 GLU B C 1
ATOM 12206 O O . GLU B 1 597 ? 11.195 -1.087 -16.516 1 98.62 597 GLU B O 1
ATOM 12211 N N . LYS B 1 598 ? 9.297 -1.044 -15.312 1 98.12 598 LYS B N 1
ATOM 12212 C CA . LYS B 1 598 ? 10.016 -0.748 -14.078 1 98.12 598 LYS B CA 1
ATOM 12213 C C . LYS B 1 598 ? 11.016 -1.852 -13.742 1 98.12 598 LYS B C 1
ATOM 12215 O O . LYS B 1 598 ? 12.109 -1.575 -13.242 1 98.12 598 LYS B O 1
ATOM 12220 N N . PHE B 1 599 ? 10.656 -3.053 -13.938 1 98.5 599 PHE B N 1
ATOM 12221 C CA . PHE B 1 599 ? 11.516 -4.199 -13.695 1 98.5 599 PHE B CA 1
ATOM 12222 C C . PHE B 1 599 ? 12.742 -4.16 -14.594 1 98.5 599 PHE B C 1
ATOM 12224 O O . PHE B 1 599 ? 13.867 -4.398 -14.141 1 98.5 599 PHE B O 1
ATOM 12231 N N . MET B 1 600 ? 12.523 -3.842 -15.883 1 98.69 600 MET B N 1
ATOM 12232 C CA . MET B 1 600 ? 13.633 -3.768 -16.828 1 98.69 600 MET B CA 1
ATOM 12233 C C . MET B 1 600 ? 14.578 -2.627 -16.469 1 98.69 600 MET B C 1
ATOM 12235 O O . MET B 1 600 ? 15.789 -2.734 -16.656 1 98.69 600 MET B O 1
ATOM 12239 N N . GLU B 1 601 ? 14.047 -1.556 -15.945 1 97.62 601 GLU B N 1
ATOM 12240 C CA . GLU B 1 601 ? 14.883 -0.467 -15.461 1 97.62 601 GLU B CA 1
ATOM 12241 C C . GLU B 1 601 ? 15.734 -0.915 -14.273 1 97.62 601 GLU B C 1
ATOM 12243 O O . GLU B 1 601 ? 16.906 -0.558 -14.172 1 97.62 601 GLU B O 1
ATOM 12248 N N . PHE B 1 602 ? 15.164 -1.619 -13.375 1 96.94 602 PHE B N 1
ATOM 12249 C CA . PHE B 1 602 ? 15.875 -2.174 -12.234 1 96.94 602 PHE B CA 1
ATOM 12250 C C . PHE B 1 602 ? 17.031 -3.061 -12.688 1 96.94 602 PHE B C 1
ATOM 12252 O O . PHE B 1 602 ? 18.125 -2.977 -12.148 1 96.94 602 PHE B O 1
ATOM 12259 N N . GLN B 1 603 ? 16.703 -3.953 -13.664 1 97.19 603 GLN B N 1
ATOM 12260 C CA . GLN B 1 603 ? 17.734 -4.82 -14.211 1 97.19 603 GLN B CA 1
ATOM 12261 C C . GLN B 1 603 ? 18.875 -4.004 -14.828 1 97.19 603 GLN B C 1
ATOM 12263 O O . GLN B 1 603 ? 20.047 -4.32 -14.633 1 97.19 603 GLN B O 1
ATOM 12268 N N . GLU B 1 604 ? 18.531 -3.023 -15.57 1 96.88 604 GLU B N 1
ATOM 12269 C CA . GLU B 1 604 ? 19.531 -2.162 -16.188 1 96.88 604 GLU B CA 1
ATOM 12270 C C . GLU B 1 604 ? 20.406 -1.483 -15.148 1 96.88 604 GLU B C 1
ATOM 12272 O O . GLU B 1 604 ? 21.625 -1.459 -15.273 1 96.88 604 GLU B O 1
ATOM 12277 N N . ASP B 1 605 ? 19.734 -1.025 -14.141 1 94.31 605 ASP B N 1
ATOM 12278 C CA . ASP B 1 605 ? 20.438 -0.336 -13.062 1 94.31 605 ASP B CA 1
ATOM 12279 C C . ASP B 1 605 ? 21.438 -1.267 -12.367 1 94.31 605 ASP B C 1
ATOM 12281 O O . ASP B 1 605 ? 22.5 -0.83 -11.938 1 94.31 605 ASP B O 1
ATOM 12285 N N . ALA B 1 606 ? 21.094 -2.463 -12.305 1 94.19 606 ALA B N 1
ATOM 12286 C CA . ALA B 1 606 ? 21.906 -3.443 -11.594 1 94.19 606 ALA B CA 1
ATOM 12287 C C . ALA B 1 606 ? 22.953 -4.066 -12.523 1 94.19 606 ALA B C 1
ATOM 12289 O O . ALA B 1 606 ? 23.734 -4.922 -12.102 1 94.19 606 ALA B O 1
ATOM 12290 N N . SER B 1 607 ? 23 -3.701 -13.766 1 95.94 607 SER B N 1
ATOM 12291 C CA . SER B 1 607 ? 23.875 -4.32 -14.758 1 95.94 607 SER B CA 1
ATOM 12292 C C . SER B 1 607 ? 25.047 -3.408 -15.117 1 95.94 607 SER B C 1
ATOM 12294 O O . SER B 1 607 ? 24.984 -2.193 -14.914 1 95.94 607 SER B O 1
ATOM 12296 N N . THR B 1 608 ? 26.141 -4.004 -15.539 1 95.75 608 THR B N 1
ATOM 12297 C CA . THR B 1 608 ? 27.297 -3.307 -16.078 1 95.75 608 THR B CA 1
ATOM 12298 C C . THR B 1 608 ? 27.609 -3.783 -17.484 1 95.75 608 THR B C 1
ATOM 12300 O O . THR B 1 608 ? 27.781 -4.98 -17.719 1 95.75 608 THR B O 1
ATOM 12303 N N . ASP B 1 609 ? 27.656 -2.895 -18.422 1 96.5 609 ASP B N 1
ATOM 12304 C CA . ASP B 1 609 ? 27.969 -3.197 -19.812 1 96.5 609 ASP B CA 1
ATOM 12305 C C . ASP B 1 609 ? 27.062 -4.316 -20.344 1 96.5 609 ASP B C 1
ATOM 12307 O O . ASP B 1 609 ? 27.562 -5.297 -20.906 1 96.5 609 ASP B O 1
ATOM 12311 N N . TYR B 1 610 ? 25.766 -4.289 -19.969 1 97.25 610 TYR B N 1
ATOM 12312 C CA . TYR B 1 610 ? 24.703 -5.145 -20.469 1 97.25 610 TYR B CA 1
ATOM 12313 C C . TYR B 1 610 ? 24.75 -6.523 -19.828 1 97.25 610 TYR B C 1
ATOM 12315 O O . TYR B 1 610 ? 24.062 -7.445 -20.25 1 97.25 610 TYR B O 1
ATOM 12323 N N . LEU B 1 611 ? 25.562 -6.727 -18.812 1 97.31 611 LEU B N 1
ATOM 12324 C CA . LEU B 1 611 ? 25.625 -7.996 -18.094 1 97.31 611 LEU B CA 1
ATOM 12325 C C . LEU B 1 611 ? 25.062 -7.859 -16.688 1 97.31 611 LEU B C 1
ATOM 12327 O O . LEU B 1 611 ? 25.594 -7.105 -15.867 1 97.31 611 LEU B O 1
ATOM 12331 N N . ARG B 1 612 ? 24.016 -8.547 -16.422 1 95.19 612 ARG B N 1
ATOM 12332 C CA . ARG B 1 612 ? 23.422 -8.602 -15.102 1 95.19 612 ARG B CA 1
ATOM 12333 C C . ARG B 1 612 ? 24.109 -9.641 -14.219 1 95.19 612 ARG B C 1
ATOM 12335 O O . ARG B 1 612 ? 24.156 -10.82 -14.562 1 95.19 612 ARG B O 1
ATOM 12342 N N . PRO B 1 613 ? 24.688 -9.242 -13.07 1 91.31 613 PRO B N 1
ATOM 12343 C CA . PRO B 1 613 ? 25.266 -10.219 -12.141 1 91.31 613 PRO B CA 1
ATOM 12344 C C . PRO B 1 613 ? 24.203 -10.93 -11.305 1 91.31 613 PRO B C 1
ATOM 12346 O O . PRO B 1 613 ? 23.031 -10.555 -11.344 1 91.31 613 PRO B O 1
ATOM 12349 N N . GLY B 1 614 ? 24.75 -11.984 -10.609 1 82.19 614 GLY B N 1
ATOM 12350 C CA . GLY B 1 614 ? 23.859 -12.531 -9.586 1 82.19 614 GLY B CA 1
ATOM 12351 C C . GLY B 1 614 ? 23.438 -11.5 -8.555 1 82.19 614 GLY B C 1
ATOM 12352 O O . GLY B 1 614 ? 23.953 -10.375 -8.547 1 82.19 614 GLY B O 1
ATOM 12353 N N . GLY B 1 615 ? 22.5 -11.703 -7.797 1 78.25 615 GLY B N 1
ATOM 12354 C CA . GLY B 1 615 ? 22.047 -10.758 -6.789 1 78.25 615 GLY B CA 1
ATOM 12355 C C . GLY B 1 615 ? 20.891 -11.289 -5.949 1 78.25 615 GLY B C 1
ATOM 12356 O O . GLY B 1 615 ? 20.266 -12.281 -6.305 1 78.25 615 GLY B O 1
ATOM 12357 N N . GLY B 1 616 ? 20.703 -10.609 -4.844 1 75.25 616 GLY B N 1
ATOM 12358 C CA . GLY B 1 616 ? 19.641 -11.023 -3.938 1 75.25 616 GLY B CA 1
ATOM 12359 C C . GLY B 1 616 ? 19.891 -12.375 -3.299 1 75.25 616 GLY B C 1
ATOM 12360 O O . GLY B 1 616 ? 21.047 -12.742 -3.041 1 75.25 616 GLY B O 1
ATOM 12361 N N . ASN B 1 617 ? 18.672 -12.992 -2.91 1 74.19 617 ASN B N 1
ATOM 12362 C CA . ASN B 1 617 ? 18.703 -14.375 -2.443 1 74.19 617 ASN B CA 1
ATOM 12363 C C . ASN B 1 617 ? 18.828 -15.359 -3.605 1 74.19 617 ASN B C 1
ATOM 12365 O O . ASN B 1 617 ? 17.859 -16.047 -3.941 1 74.19 617 ASN B O 1
ATOM 12369 N N . ASN B 1 618 ? 20.016 -15.492 -4.152 1 82.19 618 ASN B N 1
ATOM 12370 C CA . ASN B 1 618 ? 20.234 -16.219 -5.402 1 82.19 618 ASN B CA 1
ATOM 12371 C C . ASN B 1 618 ? 20.281 -17.719 -5.172 1 82.19 618 ASN B C 1
ATOM 12373 O O . ASN B 1 618 ? 21.25 -18.25 -4.625 1 82.19 618 ASN B O 1
ATOM 12377 N N . TRP B 1 619 ? 19.266 -18.438 -5.672 1 89.44 619 TRP B N 1
ATOM 12378 C CA . TRP B 1 619 ? 19.188 -19.875 -5.508 1 89.44 619 TRP B CA 1
ATOM 12379 C C . TRP B 1 619 ? 19.781 -20.594 -6.715 1 89.44 619 TRP B C 1
ATOM 12381 O O . TRP B 1 619 ? 19.938 -21.828 -6.699 1 89.44 619 TRP B O 1
ATOM 12391 N N . GLY B 1 620 ? 20.219 -19.844 -7.684 1 93.75 620 GLY B N 1
ATOM 12392 C CA . GLY B 1 620 ? 20.797 -20.484 -8.859 1 93.75 620 GLY B CA 1
ATOM 12393 C C . GLY B 1 620 ? 19.906 -21.578 -9.43 1 93.75 620 GLY B C 1
ATOM 12394 O O . GLY B 1 620 ? 18.688 -21.453 -9.43 1 93.75 620 GLY B O 1
ATOM 12395 N N . ASP B 1 621 ? 20.547 -22.547 -10.078 1 96.25 621 ASP B N 1
ATOM 12396 C CA . ASP B 1 621 ? 19.797 -23.703 -10.516 1 96.25 621 ASP B CA 1
ATOM 12397 C C . ASP B 1 621 ? 19.469 -24.625 -9.336 1 96.25 621 ASP B C 1
ATOM 12399 O O . ASP B 1 621 ? 20.094 -25.672 -9.164 1 96.25 621 ASP B O 1
ATOM 12403 N N . TRP B 1 622 ? 18.438 -24.234 -8.664 1 93.88 622 TRP B N 1
ATOM 12404 C CA . TRP B 1 622 ? 18.031 -24.812 -7.387 1 93.88 622 TRP B CA 1
ATOM 12405 C C . TRP B 1 622 ? 17.922 -26.328 -7.488 1 93.88 622 TRP B C 1
ATOM 12407 O O . TRP B 1 622 ? 17.25 -26.844 -8.391 1 93.88 622 TRP B O 1
ATOM 12417 N N . LEU B 1 623 ? 18.625 -27.094 -6.605 1 93.19 623 LEU B N 1
ATOM 12418 C CA . LEU B 1 623 ? 18.594 -28.547 -6.43 1 93.19 623 LEU B CA 1
ATOM 12419 C C . LEU B 1 623 ? 19.312 -29.25 -7.574 1 93.19 623 LEU B C 1
ATOM 12421 O O . LEU B 1 623 ? 18.969 -30.391 -7.926 1 93.19 623 LEU B O 1
ATOM 12425 N N . ALA B 1 624 ? 20.266 -28.578 -8.242 1 95.62 624 ALA B N 1
ATOM 12426 C CA . ALA B 1 624 ? 21.125 -29.219 -9.227 1 95.62 624 ALA B CA 1
ATOM 12427 C C . ALA B 1 624 ? 21.969 -30.312 -8.586 1 95.62 624 ALA B C 1
ATOM 12429 O O . ALA B 1 624 ? 22.188 -30.312 -7.375 1 95.62 624 ALA B O 1
ATOM 12430 N N . VAL B 1 625 ? 22.406 -31.234 -9.477 1 94 625 VAL B N 1
ATOM 12431 C CA . VAL B 1 625 ? 23.172 -32.375 -8.992 1 94 625 VAL B CA 1
ATOM 12432 C C . VAL B 1 625 ? 24.578 -32.344 -9.57 1 94 625 VAL B C 1
ATOM 12434 O O . VAL B 1 625 ? 24.766 -32.312 -10.789 1 94 625 VAL B O 1
ATOM 12437 N N . ASN B 1 626 ? 25.547 -32.281 -8.836 1 89.5 626 ASN B N 1
ATOM 12438 C CA . ASN B 1 626 ? 26.969 -32.438 -9.125 1 89.5 626 ASN B CA 1
ATOM 12439 C C . ASN B 1 626 ? 27.516 -31.297 -9.977 1 89.5 626 ASN B C 1
ATOM 12441 O O . ASN B 1 626 ? 28.703 -31.266 -10.289 1 89.5 626 ASN B O 1
ATOM 12445 N N . GLU B 1 627 ? 26.688 -30.406 -10.539 1 92.69 627 GLU B N 1
ATOM 12446 C CA . GLU B 1 627 ? 27.125 -29.25 -11.305 1 92.69 627 GLU B CA 1
ATOM 12447 C C . GLU B 1 627 ? 26.547 -27.953 -10.727 1 92.69 627 GLU B C 1
ATOM 12449 O O . GLU B 1 627 ? 25.406 -27.953 -10.227 1 92.69 627 GLU B O 1
ATOM 12454 N N . GLU B 1 628 ? 27.406 -27.016 -10.773 1 93 628 GLU B N 1
ATOM 12455 C CA . GLU B 1 628 ? 26.953 -25.703 -10.336 1 93 628 GLU B CA 1
ATOM 12456 C C . GLU B 1 628 ? 27.172 -24.641 -11.414 1 93 628 GLU B C 1
ATOM 12458 O O . GLU B 1 628 ? 28.281 -24.484 -11.914 1 93 628 GLU B O 1
ATOM 12463 N N . THR B 1 629 ? 26.125 -24.016 -11.836 1 96.31 629 THR B N 1
ATOM 12464 C CA . THR B 1 629 ? 26.203 -22.875 -12.742 1 96.31 629 THR B CA 1
ATOM 12465 C C . THR B 1 629 ? 26.219 -21.562 -11.953 1 96.31 629 THR B C 1
ATOM 12467 O O . THR B 1 629 ? 25.438 -21.375 -11.023 1 96.31 629 THR B O 1
ATOM 12470 N N . SER B 1 630 ? 27.094 -20.703 -12.328 1 95.75 630 SER B N 1
ATOM 12471 C CA . SER B 1 630 ? 27.281 -19.484 -11.555 1 95.75 630 SER B CA 1
ATOM 12472 C C . SER B 1 630 ? 26.016 -18.609 -11.57 1 95.75 630 SER B C 1
ATOM 12474 O O . SER B 1 630 ? 25.266 -18.609 -12.547 1 95.75 630 SER B O 1
ATOM 12476 N N . HIS B 1 631 ? 25.859 -17.859 -10.523 1 95.38 631 HIS B N 1
ATOM 12477 C CA . HIS B 1 631 ? 24.719 -16.953 -10.406 1 95.38 631 HIS B CA 1
ATOM 12478 C C . HIS B 1 631 ? 24.797 -15.852 -11.453 1 95.38 631 HIS B C 1
ATOM 12480 O O . HIS B 1 631 ? 23.766 -15.391 -11.945 1 95.38 631 HIS B O 1
ATOM 12486 N N . ASP B 1 632 ? 26 -15.43 -11.797 1 96.44 632 ASP B N 1
ATOM 12487 C CA . ASP B 1 632 ? 26.188 -14.391 -12.805 1 96.44 632 ASP B CA 1
ATOM 12488 C C . ASP B 1 632 ? 25.719 -14.867 -14.18 1 96.44 632 ASP B C 1
ATOM 12490 O O . ASP B 1 632 ? 25.094 -14.109 -14.922 1 96.44 632 ASP B O 1
ATOM 12494 N N . PHE B 1 633 ? 26.094 -16.141 -14.453 1 97.44 633 PHE B N 1
ATOM 12495 C CA . PHE B 1 633 ? 25.656 -16.703 -15.727 1 97.44 633 PHE B CA 1
ATOM 12496 C C . PHE B 1 633 ? 24.141 -16.734 -15.828 1 97.44 633 PHE B C 1
ATOM 12498 O O . PHE B 1 633 ? 23.578 -16.359 -16.859 1 97.44 633 PHE B O 1
ATOM 12505 N N . ILE B 1 634 ? 23.531 -17.156 -14.781 1 97.38 634 ILE B N 1
ATOM 12506 C CA . ILE B 1 634 ? 22.078 -17.266 -14.75 1 97.38 634 ILE B CA 1
ATOM 12507 C C . ILE B 1 634 ? 21.453 -15.875 -14.859 1 97.38 634 ILE B C 1
ATOM 12509 O O . ILE B 1 634 ? 20.516 -15.664 -15.633 1 97.38 634 ILE B O 1
ATOM 12513 N N . GLY B 1 635 ? 21.953 -14.938 -14.094 1 97.25 635 GLY B N 1
ATOM 12514 C CA . GLY B 1 635 ? 21.438 -13.578 -14.141 1 97.25 635 GLY B CA 1
ATOM 12515 C C . GLY B 1 635 ? 21.516 -12.961 -15.523 1 97.25 635 GLY B C 1
ATOM 12516 O O . GLY B 1 635 ? 20.531 -12.383 -16 1 97.25 635 GLY B O 1
ATOM 12517 N N . ALA B 1 636 ? 22.625 -13.094 -16.156 1 97.94 636 ALA B N 1
ATOM 12518 C CA . ALA B 1 636 ? 22.828 -12.547 -17.5 1 97.94 636 ALA B CA 1
ATOM 12519 C C . ALA B 1 636 ? 21.922 -13.234 -18.516 1 97.94 636 ALA B C 1
ATOM 12521 O O . ALA B 1 636 ? 21.375 -12.586 -19.422 1 97.94 636 ALA B O 1
ATOM 12522 N N . SER B 1 637 ? 21.781 -14.555 -18.375 1 98.19 637 SER B N 1
ATOM 12523 C CA . SER B 1 637 ? 20.953 -15.312 -19.297 1 98.19 637 SER B CA 1
ATOM 12524 C C . SER B 1 637 ? 19.5 -14.852 -19.234 1 98.19 637 SER B C 1
ATOM 12526 O O . SER B 1 637 ? 18.875 -14.586 -20.266 1 98.19 637 SER B O 1
ATOM 12528 N N . PHE B 1 638 ? 18.984 -14.727 -18.062 1 98.31 638 PHE B N 1
ATOM 12529 C CA . PHE B 1 638 ? 17.578 -14.383 -17.891 1 98.31 638 PHE B CA 1
ATOM 12530 C C . PHE B 1 638 ? 17.344 -12.922 -18.25 1 98.31 638 PHE B C 1
ATOM 12532 O O . PHE B 1 638 ? 16.281 -12.57 -18.766 1 98.31 638 PHE B O 1
ATOM 12539 N N . TYR B 1 639 ? 18.344 -12.047 -18 1 98.38 639 TYR B N 1
ATOM 12540 C CA . TYR B 1 639 ? 18.25 -10.656 -18.422 1 98.38 639 TYR B CA 1
ATOM 12541 C C . TYR B 1 639 ? 18.062 -10.562 -19.938 1 98.38 639 TYR B C 1
ATOM 12543 O O . TYR B 1 639 ? 17.188 -9.836 -20.422 1 98.38 639 TYR B O 1
ATOM 12551 N N . GLY B 1 640 ? 18.875 -11.312 -20.688 1 98.69 640 GLY B N 1
ATOM 12552 C CA . GLY B 1 640 ? 18.719 -11.359 -22.141 1 98.69 640 GLY B CA 1
ATOM 12553 C C . GLY B 1 640 ? 17.375 -11.914 -22.578 1 98.69 640 GLY B C 1
ATOM 12554 O O . GLY B 1 640 ? 16.734 -11.359 -23.469 1 98.69 640 GLY B O 1
ATOM 12555 N N . TYR B 1 641 ? 16.953 -12.992 -21.922 1 98.69 641 TYR B N 1
ATOM 12556 C CA . TYR B 1 641 ? 15.672 -13.625 -22.266 1 98.69 641 TYR B CA 1
ATOM 12557 C C . TYR B 1 641 ? 14.516 -12.664 -22.031 1 98.69 641 TYR B C 1
ATOM 12559 O O . TYR B 1 641 ? 13.609 -12.57 -22.875 1 98.69 641 TYR B O 1
ATOM 12567 N N . ASP B 1 642 ? 14.539 -11.945 -20.922 1 98.75 642 ASP B N 1
ATOM 12568 C CA . ASP B 1 642 ? 13.5 -10.961 -20.625 1 98.75 642 ASP B CA 1
ATOM 12569 C C . ASP B 1 642 ? 13.422 -9.891 -21.703 1 98.75 642 ASP B C 1
ATOM 12571 O O . ASP B 1 642 ? 12.336 -9.5 -22.125 1 98.75 642 ASP B O 1
ATOM 12575 N N . ALA B 1 643 ? 14.602 -9.398 -22.125 1 98.88 643 ALA B N 1
ATOM 12576 C CA . ALA B 1 643 ? 14.633 -8.383 -23.172 1 98.88 643 ALA B CA 1
ATOM 12577 C C . ALA B 1 643 ? 13.992 -8.891 -24.453 1 98.88 643 ALA B C 1
ATOM 12579 O O . ALA B 1 643 ? 13.258 -8.164 -25.125 1 98.88 643 ALA B O 1
ATOM 12580 N N . LYS B 1 644 ? 14.297 -10.109 -24.797 1 98.75 644 LYS B N 1
ATOM 12581 C CA . LYS B 1 644 ? 13.727 -10.734 -25.984 1 98.75 644 LYS B CA 1
ATOM 12582 C C . LYS B 1 644 ? 12.203 -10.797 -25.891 1 98.75 644 LYS B C 1
ATOM 12584 O O . LYS B 1 644 ? 11.5 -10.422 -26.828 1 98.75 644 LYS B O 1
ATOM 12589 N N . LEU B 1 645 ? 11.695 -11.234 -24.781 1 98.81 645 LEU B N 1
ATOM 12590 C CA . LEU B 1 645 ? 10.258 -11.367 -24.578 1 98.81 645 LEU B CA 1
ATOM 12591 C C . LEU B 1 645 ? 9.578 -10 -24.562 1 98.81 645 LEU B C 1
ATOM 12593 O O . LEU B 1 645 ? 8.477 -9.844 -25.094 1 98.81 645 LEU B O 1
ATOM 12597 N N . MET B 1 646 ? 10.242 -9.039 -23.922 1 98.88 646 MET B N 1
ATOM 12598 C CA . MET B 1 646 ? 9.711 -7.684 -23.875 1 98.88 646 MET B CA 1
ATOM 12599 C C . MET B 1 646 ? 9.516 -7.125 -25.281 1 98.88 646 MET B C 1
ATOM 12601 O O . MET B 1 646 ? 8.523 -6.449 -25.562 1 98.88 646 MET B O 1
ATOM 12605 N N . ALA B 1 647 ? 10.469 -7.355 -26.141 1 98.75 647 ALA B N 1
ATOM 12606 C CA . ALA B 1 647 ? 10.367 -6.879 -27.516 1 98.75 647 ALA B CA 1
ATOM 12607 C C . ALA B 1 647 ? 9.125 -7.438 -28.203 1 98.75 647 ALA B C 1
ATOM 12609 O O . ALA B 1 647 ? 8.391 -6.703 -28.859 1 98.75 647 ALA B O 1
ATOM 12610 N N . GLU B 1 648 ? 8.898 -8.711 -28.031 1 98.25 648 GLU B N 1
ATOM 12611 C CA . GLU B 1 648 ? 7.746 -9.352 -28.656 1 98.25 648 GLU B CA 1
ATOM 12612 C C . GLU B 1 648 ? 6.438 -8.82 -28.078 1 98.25 648 GLU B C 1
ATOM 12614 O O . GLU B 1 648 ? 5.484 -8.562 -28.812 1 98.25 648 GLU B O 1
ATOM 12619 N N . MET B 1 649 ? 6.383 -8.641 -26.75 1 98.56 649 MET B N 1
ATOM 12620 C CA . MET B 1 649 ? 5.168 -8.148 -26.109 1 98.56 649 MET B CA 1
ATOM 12621 C C . MET B 1 649 ? 4.898 -6.699 -26.484 1 98.56 649 MET B C 1
ATOM 12623 O O . MET B 1 649 ? 3.744 -6.301 -26.656 1 98.56 649 MET B O 1
ATOM 12627 N N . ALA B 1 650 ? 5.977 -5.902 -26.562 1 98.75 650 ALA B N 1
ATOM 12628 C CA . ALA B 1 650 ? 5.812 -4.52 -27 1 98.75 650 ALA B CA 1
ATOM 12629 C C . ALA B 1 650 ? 5.227 -4.465 -28.406 1 98.75 650 ALA B C 1
ATOM 12631 O O . ALA B 1 650 ? 4.352 -3.645 -28.703 1 98.75 650 ALA B O 1
ATOM 12632 N N . GLU B 1 651 ? 5.699 -5.332 -29.297 1 98.12 651 GLU B N 1
ATOM 12633 C CA . GLU B 1 651 ? 5.16 -5.414 -30.656 1 98.12 651 GLU B CA 1
ATOM 12634 C C . GLU B 1 651 ? 3.686 -5.801 -30.641 1 98.12 651 GLU B C 1
ATOM 12636 O O . GLU B 1 651 ? 2.885 -5.234 -31.391 1 98.12 651 GLU B O 1
ATOM 12641 N N . ALA B 1 652 ? 3.365 -6.754 -29.828 1 97.81 652 ALA B N 1
ATOM 12642 C CA . ALA B 1 652 ? 1.984 -7.223 -29.719 1 97.81 652 ALA B CA 1
ATOM 12643 C C . ALA B 1 652 ? 1.059 -6.098 -29.266 1 97.81 652 ALA B C 1
ATOM 12645 O O . ALA B 1 652 ? -0.111 -6.051 -29.656 1 97.81 652 ALA B O 1
ATOM 12646 N N . LEU B 1 653 ? 1.55 -5.168 -28.422 1 98.19 653 LEU B N 1
ATOM 12647 C CA . LEU B 1 653 ? 0.761 -4.066 -27.891 1 98.19 653 LEU B CA 1
ATOM 12648 C C . LEU B 1 653 ? 0.791 -2.869 -28.844 1 98.19 653 LEU B C 1
ATOM 12650 O O . LEU B 1 653 ? 0.153 -1.847 -28.578 1 98.19 653 LEU B O 1
ATOM 12654 N N . GLY B 1 654 ? 1.593 -2.906 -29.891 1 98.19 654 GLY B N 1
ATOM 12655 C CA . GLY B 1 654 ? 1.739 -1.8 -30.812 1 98.19 654 GLY B CA 1
ATOM 12656 C C . GLY B 1 654 ? 2.684 -0.722 -30.312 1 98.19 654 GLY B C 1
ATOM 12657 O O . GLY B 1 654 ? 2.672 0.403 -30.828 1 98.19 654 GLY B O 1
ATOM 12658 N N . LYS B 1 655 ? 3.441 -1.038 -29.344 1 98.38 655 LYS B N 1
ATOM 12659 C CA . LYS B 1 655 ? 4.457 -0.117 -28.828 1 98.38 655 LYS B CA 1
ATOM 12660 C C . LYS B 1 655 ? 5.758 -0.25 -29.625 1 98.38 655 LYS B C 1
ATOM 12662 O O . LYS B 1 655 ? 6.766 -0.723 -29.094 1 98.38 655 LYS B O 1
ATOM 12667 N N . THR B 1 656 ? 5.832 0.342 -30.734 1 98.25 656 THR B N 1
ATOM 12668 C CA . THR B 1 656 ? 6.863 0.115 -31.734 1 98.25 656 THR B CA 1
ATOM 12669 C C . THR B 1 656 ? 8.211 0.625 -31.25 1 98.25 656 THR B C 1
ATOM 12671 O O . THR B 1 656 ? 9.242 -0.02 -31.469 1 98.25 656 THR B O 1
ATOM 12674 N N . GLU B 1 657 ? 8.18 1.773 -30.578 1 98.31 657 GLU B N 1
ATOM 12675 C CA . GLU B 1 657 ? 9.445 2.314 -30.078 1 98.31 657 GLU B CA 1
ATOM 12676 C C . GLU B 1 657 ? 10.039 1.416 -29 1 98.31 657 GLU B C 1
ATOM 12678 O O . GLU B 1 657 ? 11.25 1.17 -28.984 1 98.31 657 GLU B O 1
ATOM 12683 N N . ASP B 1 658 ? 9.164 0.95 -28.203 1 98.5 658 ASP B N 1
ATOM 12684 C CA . ASP B 1 658 ? 9.617 0.044 -27.156 1 98.5 658 ASP B CA 1
ATOM 12685 C C . ASP B 1 658 ? 10.117 -1.273 -27.734 1 98.5 658 ASP B C 1
ATOM 12687 O O . ASP B 1 658 ? 11.094 -1.845 -27.25 1 98.5 658 ASP B O 1
ATOM 12691 N N . ALA B 1 659 ? 9.469 -1.793 -28.75 1 98.69 659 ALA B N 1
ATOM 12692 C CA . ALA B 1 659 ? 9.883 -3.037 -29.406 1 98.69 659 ALA B CA 1
ATOM 12693 C C . ALA B 1 659 ? 11.297 -2.926 -29.953 1 98.69 659 ALA B C 1
ATOM 12695 O O . ALA B 1 659 ? 12.117 -3.834 -29.781 1 98.69 659 ALA B O 1
ATOM 12696 N N . VAL B 1 660 ? 11.539 -1.787 -30.578 1 98.62 660 VAL B N 1
ATOM 12697 C CA . VAL B 1 660 ? 12.867 -1.549 -31.125 1 98.62 660 VAL B CA 1
ATOM 12698 C C . VAL B 1 660 ? 13.891 -1.446 -30 1 98.62 660 VAL B C 1
ATOM 12700 O O . VAL B 1 660 ? 14.977 -2.027 -30.078 1 98.62 660 VAL B O 1
ATOM 12703 N N . LYS B 1 661 ? 13.5 -0.741 -28.969 1 98.56 661 LYS B N 1
ATOM 12704 C CA . LYS B 1 661 ? 14.359 -0.552 -27.812 1 98.56 661 LYS B CA 1
ATOM 12705 C C . LYS B 1 661 ? 14.766 -1.892 -27.203 1 98.56 661 LYS B C 1
ATOM 12707 O O . LYS B 1 661 ? 15.945 -2.141 -26.953 1 98.56 661 LYS B O 1
ATOM 12712 N N . TYR B 1 662 ? 13.883 -2.74 -26.984 1 98.75 662 TYR B N 1
ATOM 12713 C CA . TYR B 1 662 ? 14.164 -3.994 -26.297 1 98.75 662 TYR B CA 1
ATOM 12714 C C . TYR B 1 662 ? 14.852 -4.988 -27.219 1 98.75 662 TYR B C 1
ATOM 12716 O O . TYR B 1 662 ? 15.664 -5.809 -26.781 1 98.75 662 TYR B O 1
ATOM 12724 N N . ARG B 1 663 ? 14.578 -4.988 -28.562 1 98.69 663 ARG B N 1
ATOM 12725 C CA . ARG B 1 663 ? 15.328 -5.793 -29.516 1 98.69 663 ARG B CA 1
ATOM 12726 C C . ARG B 1 663 ? 16.797 -5.418 -29.5 1 98.69 663 ARG B C 1
ATOM 12728 O O . ARG B 1 663 ? 17.672 -6.293 -29.516 1 98.69 663 ARG B O 1
ATOM 12735 N N . SER B 1 664 ? 16.984 -4.082 -29.5 1 98.69 664 SER B N 1
ATOM 12736 C CA . SER B 1 664 ? 18.359 -3.598 -29.438 1 98.69 664 SER B CA 1
ATOM 12737 C C . SER B 1 664 ? 19.031 -4.012 -28.141 1 98.69 664 SER B C 1
ATOM 12739 O O . SER B 1 664 ? 20.219 -4.371 -28.125 1 98.69 664 SER B O 1
ATOM 12741 N N . LEU B 1 665 ? 18.312 -3.875 -27.062 1 98.69 665 LEU B N 1
ATOM 12742 C CA . LEU B 1 665 ? 18.828 -4.293 -25.766 1 98.69 665 LEU B CA 1
ATOM 12743 C C . LEU B 1 665 ? 19.219 -5.77 -25.781 1 98.69 665 LEU B C 1
ATOM 12745 O O . LEU B 1 665 ? 20.281 -6.148 -25.297 1 98.69 665 LEU B O 1
ATOM 12749 N N . PHE B 1 666 ? 18.406 -6.641 -26.375 1 98.75 666 PHE B N 1
ATOM 12750 C CA . PHE B 1 666 ? 18.688 -8.07 -26.469 1 98.75 666 PHE B CA 1
ATOM 12751 C C . PHE B 1 666 ? 19.984 -8.312 -27.25 1 98.75 666 PHE B C 1
ATOM 12753 O O . PHE B 1 666 ? 20.828 -9.094 -26.812 1 98.75 666 PHE B O 1
ATOM 12760 N N . GLU B 1 667 ? 20.109 -7.672 -28.344 1 98.62 667 GLU B N 1
ATOM 12761 C CA . GLU B 1 667 ? 21.297 -7.852 -29.172 1 98.62 667 GLU B CA 1
ATOM 12762 C C . GLU B 1 667 ? 22.562 -7.422 -28.422 1 98.62 667 GLU B C 1
ATOM 12764 O O . GLU B 1 667 ? 23.594 -8.078 -28.531 1 98.62 667 GLU B O 1
ATOM 12769 N N . ASN B 1 668 ? 22.438 -6.277 -27.734 1 98.69 668 ASN B N 1
ATOM 12770 C CA . ASN B 1 668 ? 23.578 -5.809 -26.953 1 98.69 668 ASN B CA 1
ATOM 12771 C C . ASN B 1 668 ? 23.938 -6.797 -25.844 1 98.69 668 ASN B C 1
ATOM 12773 O O . ASN B 1 668 ? 25.125 -7.07 -25.625 1 98.69 668 ASN B O 1
ATOM 12777 N N . ILE B 1 669 ? 22.969 -7.309 -25.141 1 98.75 669 ILE B N 1
ATOM 12778 C CA . ILE B 1 669 ? 23.203 -8.289 -24.094 1 98.75 669 ILE B CA 1
ATOM 12779 C C . ILE B 1 669 ? 23.797 -9.555 -24.688 1 98.75 669 ILE B C 1
ATOM 12781 O O . ILE B 1 669 ? 24.75 -10.125 -24.141 1 98.75 669 ILE B O 1
ATOM 12785 N N . LYS B 1 670 ? 23.219 -10.039 -25.812 1 98.56 670 LYS B N 1
ATOM 12786 C CA . LYS B 1 670 ? 23.719 -11.227 -26.5 1 98.56 670 LYS B CA 1
ATOM 12787 C C . LYS B 1 670 ? 25.203 -11.094 -26.844 1 98.56 670 LYS B C 1
ATOM 12789 O O . LYS B 1 670 ? 25.984 -12.023 -26.609 1 98.56 670 LYS B O 1
ATOM 12794 N N . ASN B 1 671 ? 25.531 -9.945 -27.344 1 98.31 671 ASN B N 1
ATOM 12795 C CA . ASN B 1 671 ? 26.922 -9.703 -27.703 1 98.31 671 ASN B CA 1
ATOM 12796 C C . ASN B 1 671 ? 27.828 -9.711 -26.469 1 98.31 671 ASN B C 1
ATOM 12798 O O . ASN B 1 671 ? 28.891 -10.336 -26.484 1 98.31 671 ASN B O 1
ATOM 12802 N N . ALA B 1 672 ? 27.438 -8.992 -25.438 1 98.56 672 ALA B N 1
ATOM 12803 C CA . ALA B 1 672 ? 28.219 -8.953 -24.203 1 98.56 672 ALA B CA 1
ATOM 12804 C C . ALA B 1 672 ? 28.312 -10.336 -23.562 1 98.56 672 ALA B C 1
ATOM 12806 O O . ALA B 1 672 ? 29.375 -10.727 -23.062 1 98.56 672 ALA B O 1
ATOM 12807 N N . PHE B 1 673 ? 27.25 -11.062 -23.594 1 98.5 673 PHE B N 1
ATOM 12808 C CA . PHE B 1 673 ? 27.172 -12.406 -23.031 1 98.5 673 PHE B CA 1
ATOM 12809 C C . PHE B 1 673 ? 28.125 -13.344 -23.766 1 98.5 673 PHE B C 1
ATOM 12811 O O . PHE B 1 673 ? 28.891 -14.086 -23.125 1 98.5 673 PHE B O 1
ATOM 12818 N N . ALA B 1 674 ? 28.078 -13.32 -25.062 1 98.12 674 ALA B N 1
ATOM 12819 C CA . ALA B 1 674 ? 28.922 -14.188 -25.891 1 98.12 674 ALA B CA 1
ATOM 12820 C C . ALA B 1 674 ? 30.406 -13.898 -25.641 1 98.12 674 ALA B C 1
ATOM 12822 O O . ALA B 1 674 ? 31.219 -14.828 -25.547 1 98.12 674 ALA B O 1
ATOM 12823 N N . GLN B 1 675 ? 30.719 -12.648 -25.516 1 97.88 675 GLN B N 1
ATOM 12824 C CA . GLN B 1 675 ? 32.094 -12.258 -25.281 1 97.88 675 GLN B CA 1
ATOM 12825 C C . GLN B 1 675 ? 32.594 -12.812 -23.938 1 97.88 675 GLN B C 1
ATOM 12827 O O . GLN B 1 675 ? 33.75 -13.234 -23.844 1 97.88 675 GLN B O 1
ATOM 12832 N N . LYS B 1 676 ? 31.75 -12.844 -23 1 97.94 676 LYS B N 1
ATOM 12833 C CA . LYS B 1 676 ? 32.188 -13.219 -21.656 1 97.94 676 LYS B CA 1
ATOM 12834 C C . LYS B 1 676 ? 32.062 -14.727 -21.453 1 97.94 676 LYS B C 1
ATOM 12836 O O . LYS B 1 676 ? 32.938 -15.328 -20.812 1 97.94 676 LYS B O 1
ATOM 12841 N N . TYR B 1 677 ? 31 -15.391 -21.969 1 98.31 677 TYR B N 1
ATOM 12842 C CA . TYR B 1 677 ? 30.625 -16.703 -21.453 1 98.31 677 TYR B CA 1
ATOM 12843 C C . TYR B 1 677 ? 30.734 -17.766 -22.516 1 98.31 677 TYR B C 1
ATOM 12845 O O . TYR B 1 677 ? 30.625 -18.969 -22.234 1 98.31 677 TYR B O 1
ATOM 12853 N N . ILE B 1 678 ? 30.891 -17.422 -23.781 1 98.5 678 ILE B N 1
ATOM 12854 C CA . ILE B 1 678 ? 30.984 -18.406 -24.859 1 98.5 678 ILE B CA 1
ATOM 12855 C C . ILE B 1 678 ? 32.406 -18.438 -25.422 1 98.5 678 ILE B C 1
ATOM 12857 O O . ILE B 1 678 ? 32.906 -17.406 -25.906 1 98.5 678 ILE B O 1
ATOM 12861 N N . LEU B 1 679 ? 32.969 -19.594 -25.344 1 98 679 LEU B N 1
ATOM 12862 C CA . LEU B 1 679 ? 34.344 -19.766 -25.844 1 98 679 LEU B CA 1
ATOM 12863 C C . LEU B 1 679 ? 34.344 -20.031 -27.344 1 98 679 LEU B C 1
ATOM 12865 O O . LEU B 1 679 ? 33.312 -20.406 -27.922 1 98 679 LEU B O 1
ATOM 12869 N N . ASP B 1 680 ? 35.5 -19.984 -28 1 95.75 680 ASP B N 1
ATOM 12870 C CA . ASP B 1 680 ? 35.656 -20.062 -29.453 1 95.75 680 ASP B CA 1
ATOM 12871 C C . ASP B 1 680 ? 35.312 -21.453 -29.969 1 95.75 680 ASP B C 1
ATOM 12873 O O . ASP B 1 680 ? 34.938 -21.625 -31.125 1 95.75 680 ASP B O 1
ATOM 12877 N N . ASP B 1 681 ? 35.344 -22.391 -29.141 1 96.69 681 ASP B N 1
ATOM 12878 C CA . ASP B 1 681 ? 35.062 -23.766 -29.578 1 96.69 681 ASP B CA 1
ATOM 12879 C C . ASP B 1 681 ? 33.594 -24.125 -29.328 1 96.69 681 ASP B C 1
ATOM 12881 O O . ASP B 1 681 ? 33.188 -25.281 -29.5 1 96.69 681 ASP B O 1
ATOM 12885 N N . GLY B 1 682 ? 32.812 -23.172 -28.828 1 97.25 682 GLY B N 1
ATOM 12886 C CA . GLY B 1 682 ? 31.391 -23.406 -28.625 1 97.25 682 GLY B CA 1
ATOM 12887 C C . GLY B 1 682 ? 31.047 -23.797 -27.203 1 97.25 682 GLY B C 1
ATOM 12888 O O . GLY B 1 682 ? 29.875 -23.812 -26.828 1 97.25 682 GLY B O 1
ATOM 12889 N N . ARG B 1 683 ? 32.031 -24.047 -26.422 1 98.31 683 ARG B N 1
ATOM 12890 C CA . ARG B 1 683 ? 31.766 -24.344 -25.016 1 98.31 683 ARG B CA 1
ATOM 12891 C C . ARG B 1 683 ? 31.391 -23.094 -24.234 1 98.31 683 ARG B C 1
ATOM 12893 O O . ARG B 1 683 ? 31.844 -22 -24.578 1 98.31 683 ARG B O 1
ATOM 12900 N N . THR B 1 684 ? 30.578 -23.25 -23.266 1 98.31 684 THR B N 1
ATOM 12901 C CA . THR B 1 684 ? 30.391 -22.141 -22.312 1 98.31 684 THR B CA 1
ATOM 12902 C C . THR B 1 684 ? 31.562 -22.078 -21.328 1 98.31 684 THR B C 1
ATOM 12904 O O . THR B 1 684 ? 32.281 -23.062 -21.141 1 98.31 684 THR B O 1
ATOM 12907 N N . SER B 1 685 ? 31.703 -20.953 -20.703 1 97.06 685 SER B N 1
ATOM 12908 C CA . SER B 1 685 ? 32.75 -20.766 -19.703 1 97.06 685 SER B CA 1
ATOM 12909 C C . SER B 1 685 ? 32.562 -21.688 -18.516 1 97.06 685 SER B C 1
ATOM 12911 O O . SER B 1 685 ? 33.531 -22.031 -17.812 1 97.06 685 SER B O 1
ATOM 12913 N N . GLU B 1 686 ? 31.375 -22.188 -18.297 1 96.5 686 GLU B N 1
ATOM 12914 C CA . GLU B 1 686 ? 31.047 -22.969 -17.109 1 96.5 686 GLU B CA 1
ATOM 12915 C C . GLU B 1 686 ? 31.047 -24.469 -17.422 1 96.5 686 GLU B C 1
ATOM 12917 O O . GLU B 1 686 ? 31.266 -25.297 -16.531 1 96.5 686 GLU B O 1
ATOM 12922 N N . ASP B 1 687 ? 30.641 -24.812 -18.578 1 97.69 687 ASP B N 1
ATOM 12923 C CA . ASP B 1 687 ? 30.578 -26.188 -19.094 1 97.69 687 ASP B CA 1
ATOM 12924 C C . ASP B 1 687 ? 29.641 -27.047 -18.266 1 97.69 687 ASP B C 1
ATOM 12926 O O . ASP B 1 687 ? 30.016 -28.141 -17.812 1 97.69 687 ASP B O 1
ATOM 12930 N N . THR B 1 688 ? 28.5 -26.578 -17.906 1 98.19 688 THR B N 1
ATOM 12931 C CA . THR B 1 688 ? 27.453 -27.328 -17.219 1 98.19 688 THR B CA 1
ATOM 12932 C C . THR B 1 688 ? 26.281 -27.578 -18.156 1 98.19 688 THR B C 1
ATOM 12934 O O . THR B 1 688 ? 26.094 -26.859 -19.141 1 98.19 688 THR B O 1
ATOM 12937 N N . GLN B 1 689 ? 25.422 -28.625 -17.875 1 98.31 689 GLN B N 1
ATOM 12938 C CA . GLN B 1 689 ? 24.203 -28.891 -18.656 1 98.31 689 GLN B CA 1
ATOM 12939 C C . GLN B 1 689 ? 23.297 -27.656 -18.672 1 98.31 689 GLN B C 1
ATOM 12941 O O . GLN B 1 689 ? 22.797 -27.266 -19.734 1 98.31 689 GLN B O 1
ATOM 12946 N N . THR B 1 690 ? 23.188 -27 -17.5 1 98.44 690 THR B N 1
ATOM 12947 C CA . THR B 1 690 ? 22.297 -25.844 -17.375 1 98.44 690 THR B CA 1
ATOM 12948 C C . THR B 1 690 ? 22.812 -24.672 -18.203 1 98.44 690 THR B C 1
ATOM 12950 O O . THR B 1 690 ? 22.047 -23.984 -18.875 1 98.44 690 THR B O 1
ATOM 12953 N N . SER B 1 691 ? 24.125 -24.422 -18.188 1 98.5 691 SER B N 1
ATOM 12954 C CA . SER B 1 691 ? 24.672 -23.281 -18.922 1 98.5 691 SER B CA 1
ATOM 12955 C C . SER B 1 691 ? 24.422 -23.438 -20.422 1 98.5 691 SER B C 1
ATOM 12957 O O . SER B 1 691 ? 24.031 -22.469 -21.078 1 98.5 691 SER B O 1
ATOM 12959 N N . TYR B 1 692 ? 24.609 -24.594 -20.953 1 98.62 692 TYR B N 1
ATOM 12960 C CA . TYR B 1 692 ? 24.344 -24.828 -22.375 1 98.62 692 TYR B CA 1
ATOM 12961 C C . TYR B 1 692 ? 22.859 -24.688 -22.688 1 98.62 692 TYR B C 1
ATOM 12963 O O . TYR B 1 692 ? 22.484 -24.016 -23.656 1 98.62 692 TYR B O 1
ATOM 12971 N N . ALA B 1 693 ? 22.047 -25.328 -21.875 1 98.56 693 ALA B N 1
ATOM 12972 C CA . ALA B 1 693 ? 20.609 -25.344 -22.125 1 98.56 693 ALA B CA 1
ATOM 12973 C C . ALA B 1 693 ? 20.047 -23.938 -22.172 1 98.56 693 ALA B C 1
ATOM 12975 O O . ALA B 1 693 ? 19.281 -23.594 -23.078 1 98.56 693 ALA B O 1
ATOM 12976 N N . LEU B 1 694 ? 20.391 -23.062 -21.172 1 98.56 694 LEU B N 1
ATOM 12977 C CA . LEU B 1 694 ? 19.875 -21.688 -21.094 1 98.56 694 LEU B CA 1
ATOM 12978 C C . LEU B 1 694 ? 20.375 -20.859 -22.281 1 98.56 694 LEU B C 1
ATOM 12980 O O . LEU B 1 694 ? 19.594 -20.172 -22.938 1 98.56 694 LEU B O 1
ATOM 12984 N N . ALA B 1 695 ? 21.672 -20.922 -22.531 1 98.69 695 ALA B N 1
ATOM 12985 C CA . ALA B 1 695 ? 22.25 -20.109 -23.594 1 98.69 695 ALA B CA 1
ATOM 12986 C C . ALA B 1 695 ? 21.656 -20.453 -24.953 1 98.69 695 ALA B C 1
ATOM 12988 O O . ALA B 1 695 ? 21.375 -19.578 -25.766 1 98.69 695 ALA B O 1
ATOM 12989 N N . LEU B 1 696 ? 21.5 -21.75 -25.188 1 98.62 696 LEU B N 1
ATOM 12990 C CA . LEU B 1 696 ? 20.969 -22.234 -26.469 1 98.62 696 LEU B CA 1
ATOM 12991 C C . LEU B 1 696 ? 19.5 -21.875 -26.609 1 98.62 696 LEU B C 1
ATOM 12993 O O . LEU B 1 696 ? 19.078 -21.344 -27.641 1 98.62 696 LEU B O 1
ATOM 12997 N N . TYR B 1 697 ? 18.719 -22.172 -25.594 1 98.31 697 TYR B N 1
ATOM 12998 C CA . TYR B 1 697 ? 17.266 -21.969 -25.688 1 98.31 697 TYR B CA 1
ATOM 12999 C C . TYR B 1 697 ? 16.922 -20.484 -25.719 1 98.31 697 TYR B C 1
ATOM 13001 O O . TYR B 1 697 ? 15.977 -20.078 -26.391 1 98.31 697 TYR B O 1
ATOM 13009 N N . PHE B 1 698 ? 17.688 -19.609 -25.016 1 98.56 698 PHE B N 1
ATOM 13010 C CA . PHE B 1 698 ? 17.406 -18.188 -24.922 1 98.56 698 PHE B CA 1
ATOM 13011 C C . PHE B 1 698 ? 18.016 -17.438 -26.109 1 98.56 698 PHE B C 1
ATOM 13013 O O . PHE B 1 698 ? 17.953 -16.219 -26.188 1 98.56 698 PHE B O 1
ATOM 13020 N N . ASP B 1 699 ? 18.719 -18.219 -27 1 98.19 699 ASP B N 1
ATOM 13021 C CA . ASP B 1 699 ? 19.297 -17.688 -28.234 1 98.19 699 ASP B CA 1
ATOM 13022 C C . ASP B 1 699 ? 20.453 -16.719 -27.938 1 98.19 699 ASP B C 1
ATOM 13024 O O . ASP B 1 699 ? 20.562 -15.664 -28.578 1 98.19 699 ASP B O 1
ATOM 13028 N N . LEU B 1 700 ? 21.219 -17.031 -27 1 98.5 700 LEU B N 1
ATOM 13029 C CA . LEU B 1 700 ? 22.297 -16.141 -26.594 1 98.5 700 LEU B CA 1
ATOM 13030 C C . LEU B 1 700 ? 23.609 -16.547 -27.266 1 98.5 700 LEU B C 1
ATOM 13032 O O . LEU B 1 700 ? 24.609 -15.844 -27.141 1 98.5 700 LEU B O 1
ATOM 13036 N N . TYR B 1 701 ? 23.641 -17.656 -28.047 1 97.38 701 TYR B N 1
ATOM 13037 C CA . TYR B 1 701 ? 24.797 -18.109 -28.797 1 97.38 701 TYR B CA 1
ATOM 13038 C C . TYR B 1 701 ? 24.984 -17.312 -30.078 1 97.38 701 TYR B C 1
ATOM 13040 O O . TYR B 1 701 ? 24 -16.984 -30.75 1 97.38 701 TYR B O 1
ATOM 13048 N N . PRO B 1 702 ? 26.234 -17.047 -30.375 1 96.44 702 PRO B N 1
ATOM 13049 C CA . PRO B 1 702 ? 26.438 -16.672 -31.781 1 96.44 702 PRO B CA 1
ATOM 13050 C C . PRO B 1 702 ? 25.953 -17.75 -32.75 1 96.44 702 PRO B C 1
ATOM 13052 O O . PRO B 1 702 ? 26.109 -18.938 -32.469 1 96.44 702 PRO B O 1
ATOM 13055 N N . LYS B 1 703 ? 25.453 -17.312 -33.844 1 93.06 703 LYS B N 1
ATOM 13056 C CA . LYS B 1 703 ? 24.797 -18.203 -34.812 1 93.06 703 LYS B CA 1
ATOM 13057 C C . LYS B 1 703 ? 25.734 -19.328 -35.219 1 93.06 703 LYS B C 1
ATOM 13059 O O . LYS B 1 703 ? 25.312 -20.484 -35.344 1 93.06 703 LYS B O 1
ATOM 13064 N N . ASP B 1 704 ? 27 -19.109 -35.375 1 93.5 704 ASP B N 1
ATOM 13065 C CA . ASP B 1 704 ? 27.938 -20.078 -35.938 1 93.5 704 ASP B CA 1
ATOM 13066 C C . ASP B 1 704 ? 28.422 -21.062 -34.875 1 93.5 704 ASP B C 1
ATOM 13068 O O . ASP B 1 704 ? 29 -22.094 -35.188 1 93.5 704 ASP B O 1
ATOM 13072 N N . LEU B 1 705 ? 28.094 -20.766 -33.625 1 97.56 705 LEU B N 1
ATOM 13073 C CA . LEU B 1 705 ? 28.641 -21.594 -32.562 1 97.56 705 LEU B CA 1
ATOM 13074 C C . LEU B 1 705 ? 27.516 -22.391 -31.875 1 97.56 705 LEU B C 1
ATOM 13076 O O . LEU B 1 705 ? 27.797 -23.297 -31.109 1 97.56 705 LEU B O 1
ATOM 13080 N N . ALA B 1 706 ? 26.328 -22.141 -32.156 1 98.12 706 ALA B N 1
ATOM 13081 C CA . ALA B 1 706 ? 25.188 -22.734 -31.469 1 98.12 706 ALA B CA 1
ATOM 13082 C C . ALA B 1 706 ? 25.172 -24.25 -31.625 1 98.12 706 ALA B C 1
ATOM 13084 O O . ALA B 1 706 ? 24.922 -24.969 -30.656 1 98.12 706 ALA B O 1
ATOM 13085 N N . GLU B 1 707 ? 25.422 -24.734 -32.781 1 97.62 707 GLU B N 1
ATOM 13086 C CA . GLU B 1 707 ? 25.422 -26.172 -33.031 1 97.62 707 GLU B CA 1
ATOM 13087 C C . GLU B 1 707 ? 26.5 -26.891 -32.25 1 97.62 707 GLU B C 1
ATOM 13089 O O . GLU B 1 707 ? 26.297 -28.016 -31.781 1 97.62 707 GLU B O 1
ATOM 13094 N N . LYS B 1 708 ? 27.609 -26.25 -32.156 1 98.12 708 LYS B N 1
ATOM 13095 C CA . LYS B 1 708 ? 28.688 -26.812 -31.375 1 98.12 708 LYS B CA 1
ATOM 13096 C C . LYS B 1 708 ? 28.312 -26.906 -29.906 1 98.12 708 LYS B C 1
ATOM 13098 O O . LYS B 1 708 ? 28.609 -27.891 -29.234 1 98.12 708 LYS B O 1
ATOM 13103 N N . GLY B 1 709 ? 27.734 -25.859 -29.484 1 98.5 709 GLY B N 1
ATOM 13104 C CA . GLY B 1 709 ? 27.25 -25.875 -28.109 1 98.5 709 GLY B CA 1
ATOM 13105 C C . GLY B 1 709 ? 26.234 -26.969 -27.844 1 98.5 709 GLY B C 1
ATOM 13106 O O . GLY B 1 709 ? 26.281 -27.641 -26.812 1 98.5 709 GLY B O 1
ATOM 13107 N N . ALA B 1 710 ? 25.328 -27.172 -28.75 1 98.5 710 ALA B N 1
ATOM 13108 C CA . ALA B 1 710 ? 24.297 -28.203 -28.625 1 98.5 710 ALA B CA 1
ATOM 13109 C C . ALA B 1 710 ? 24.922 -29.594 -28.625 1 98.5 710 ALA B C 1
ATOM 13111 O O . ALA B 1 710 ? 24.5 -30.469 -27.875 1 98.5 710 ALA B O 1
ATOM 13112 N N . ALA B 1 711 ? 25.875 -29.812 -29.469 1 98.38 711 ALA B N 1
ATOM 13113 C CA . ALA B 1 711 ? 26.594 -31.094 -29.5 1 98.38 711 ALA B CA 1
ATOM 13114 C C . ALA B 1 711 ? 27.297 -31.359 -28.172 1 98.38 711 ALA B C 1
ATOM 13116 O O . ALA B 1 711 ? 27.344 -32.5 -27.719 1 98.38 711 ALA B O 1
ATOM 13117 N N . ARG B 1 712 ? 27.875 -30.312 -27.672 1 98.5 712 ARG B N 1
ATOM 13118 C CA . ARG B 1 712 ? 28.547 -30.453 -26.375 1 98.5 712 ARG B CA 1
ATOM 13119 C C . ARG B 1 712 ? 27.547 -30.797 -25.281 1 98.5 712 ARG B C 1
ATOM 13121 O O . ARG B 1 712 ? 27.828 -31.625 -24.422 1 98.5 712 ARG B O 1
ATOM 13128 N N . LEU B 1 713 ? 26.406 -30.156 -25.25 1 98.56 713 LEU B N 1
ATOM 13129 C CA . LEU B 1 713 ? 25.344 -30.516 -24.312 1 98.56 713 LEU B CA 1
ATOM 13130 C C . LEU B 1 713 ? 24.984 -31.984 -24.438 1 98.56 713 LEU B C 1
ATOM 13132 O O . LEU B 1 713 ? 24.875 -32.688 -23.438 1 98.56 713 LEU B O 1
ATOM 13136 N N . ALA B 1 714 ? 24.812 -32.5 -25.641 1 98.5 714 ALA B N 1
ATOM 13137 C CA . ALA B 1 714 ? 24.484 -33.906 -25.906 1 98.5 714 ALA B CA 1
ATOM 13138 C C . ALA B 1 714 ? 25.562 -34.812 -25.375 1 98.5 714 ALA B C 1
ATOM 13140 O O . ALA B 1 714 ? 25.281 -35.844 -24.766 1 98.5 714 ALA B O 1
ATOM 13141 N N . GLU B 1 715 ? 26.766 -34.406 -25.641 1 98.25 715 GLU B N 1
ATOM 13142 C CA . GLU B 1 715 ? 27.906 -35.188 -25.172 1 98.25 715 GLU B CA 1
ATOM 13143 C C . GLU B 1 715 ? 27.906 -35.312 -23.656 1 98.25 715 GLU B C 1
ATOM 13145 O O . GLU B 1 715 ? 28.156 -36.375 -23.094 1 98.25 715 GLU B O 1
ATOM 13150 N N . LYS B 1 716 ? 27.641 -34.219 -23.031 1 97.62 716 LYS B N 1
ATOM 13151 C CA . LYS B 1 716 ? 27.625 -34.188 -21.578 1 97.62 716 LYS B CA 1
ATOM 13152 C C . LYS B 1 716 ? 26.547 -35.125 -21.016 1 97.62 716 LYS B C 1
ATOM 13154 O O . LYS B 1 716 ? 26.75 -35.781 -20.016 1 97.62 716 LYS B O 1
ATOM 13159 N N . ILE B 1 717 ? 25.453 -35.125 -21.625 1 97.75 717 ILE B N 1
ATOM 13160 C CA . ILE B 1 717 ? 24.344 -35.969 -21.219 1 97.75 717 ILE B CA 1
ATOM 13161 C C . ILE B 1 717 ? 24.734 -37.438 -21.406 1 97.75 717 ILE B C 1
ATOM 13163 O O . ILE B 1 717 ? 24.5 -38.25 -20.516 1 97.75 717 ILE B O 1
ATOM 13167 N N . GLU B 1 718 ? 25.312 -37.75 -22.5 1 97.75 718 GLU B N 1
ATOM 13168 C CA . GLU B 1 718 ? 25.734 -39.125 -22.781 1 97.75 718 GLU B CA 1
ATOM 13169 C C . GLU B 1 718 ? 26.797 -39.594 -21.781 1 97.75 718 GLU B C 1
ATOM 13171 O O . GLU B 1 718 ? 26.719 -40.719 -21.266 1 97.75 718 GLU B O 1
ATOM 13176 N N . LYS B 1 719 ? 27.656 -38.688 -21.578 1 97.06 719 LYS B N 1
ATOM 13177 C CA . LYS B 1 719 ? 28.734 -39 -20.656 1 97.06 719 LYS B CA 1
ATOM 13178 C C . LYS B 1 719 ? 28.219 -39.188 -19.234 1 97.06 719 LYS B C 1
ATOM 13180 O O . LYS B 1 719 ? 28.828 -39.906 -18.422 1 97.06 719 LYS B O 1
ATOM 13185 N N . ASN B 1 720 ? 27.109 -38.594 -19 1 97.38 720 ASN B N 1
ATOM 13186 C CA . ASN B 1 720 ? 26.516 -38.719 -17.672 1 97.38 720 ASN B CA 1
ATOM 13187 C C . ASN B 1 720 ? 25.484 -39.844 -17.609 1 97.38 720 ASN B C 1
ATOM 13189 O O . ASN B 1 720 ? 24.625 -39.844 -16.734 1 97.38 720 ASN B O 1
ATOM 13193 N N . GLY B 1 721 ? 25.469 -40.719 -18.578 1 97.38 721 GLY B N 1
ATOM 13194 C CA . GLY B 1 721 ? 24.594 -41.875 -18.578 1 97.38 721 GLY B CA 1
ATOM 13195 C C . GLY B 1 721 ? 23.141 -41.531 -18.891 1 97.38 721 GLY B C 1
ATOM 13196 O O . GLY B 1 721 ? 22.219 -42.156 -18.359 1 97.38 721 GLY B O 1
ATOM 13197 N N . PHE B 1 722 ? 22.906 -40.531 -19.656 1 97.81 722 PHE B N 1
ATOM 13198 C CA . PHE B 1 722 ? 21.578 -40.031 -20.016 1 97.81 722 PHE B CA 1
ATOM 13199 C C . PHE B 1 722 ? 20.781 -39.656 -18.766 1 97.81 722 PHE B C 1
ATOM 13201 O O . PHE B 1 722 ? 19.594 -40 -18.656 1 97.81 722 PHE B O 1
ATOM 13208 N N . LYS B 1 723 ? 21.5 -39 -17.828 1 97.19 723 LYS B N 1
ATOM 13209 C CA . LYS B 1 723 ? 20.938 -38.5 -16.578 1 97.19 723 LYS B CA 1
ATOM 13210 C C . LYS B 1 723 ? 21.141 -36.969 -16.469 1 97.19 723 LYS B C 1
ATOM 13212 O O . LYS B 1 723 ? 22.031 -36.406 -17.125 1 97.19 723 LYS B O 1
ATOM 13217 N N . PHE B 1 724 ? 20.359 -36.375 -15.664 1 96 724 PHE B N 1
ATOM 13218 C CA . PHE B 1 724 ? 20.453 -34.938 -15.453 1 96 724 PHE B CA 1
ATOM 13219 C C . PHE B 1 724 ? 21.531 -34.625 -14.43 1 96 724 PHE B C 1
ATOM 13221 O O . PHE B 1 724 ? 21.828 -35.406 -13.539 1 96 724 PHE B O 1
ATOM 13228 N N . SER B 1 725 ? 22.094 -33.469 -14.57 1 97.19 725 SER B N 1
ATOM 13229 C CA . SER B 1 725 ? 22.859 -32.781 -13.516 1 97.19 725 SER B CA 1
ATOM 13230 C C . SER B 1 725 ? 22.234 -31.453 -13.156 1 97.19 725 SER B C 1
ATOM 13232 O O . SER B 1 725 ? 22.859 -30.625 -12.484 1 97.19 725 SER B O 1
ATOM 13234 N N . THR B 1 726 ? 21.078 -31.219 -13.594 1 97.44 726 THR B N 1
ATOM 13235 C CA . THR B 1 726 ? 20.422 -29.922 -13.523 1 97.44 726 THR B CA 1
ATOM 13236 C C . THR B 1 726 ? 19.438 -29.875 -12.359 1 97.44 726 THR B C 1
ATOM 13238 O O . THR B 1 726 ? 19.125 -30.906 -11.758 1 97.44 726 THR B O 1
ATOM 13241 N N . GLY B 1 727 ? 19.062 -28.594 -12 1 96.62 727 GLY B N 1
ATOM 13242 C CA . GLY B 1 727 ? 17.953 -28.312 -11.102 1 96.62 727 GLY B CA 1
ATOM 13243 C C . GLY B 1 727 ? 16.719 -27.812 -11.812 1 96.62 727 GLY B C 1
ATOM 13244 O O . GLY B 1 727 ? 16.406 -28.266 -12.922 1 96.62 727 GLY B O 1
ATOM 13245 N N . PHE B 1 728 ? 15.953 -26.953 -11.164 1 94.25 728 PHE B N 1
ATOM 13246 C CA . PHE B 1 728 ? 14.672 -26.469 -11.656 1 94.25 728 PHE B CA 1
ATOM 13247 C C . PHE B 1 728 ? 14.836 -25.766 -12.992 1 94.25 728 PHE B C 1
ATOM 13249 O O . PHE B 1 728 ? 14.062 -26 -13.93 1 94.25 728 PHE B O 1
ATOM 13256 N N . LEU B 1 729 ? 15.867 -24.938 -13.078 1 96.88 729 LEU B N 1
ATOM 13257 C CA . LEU B 1 729 ? 16 -24.047 -14.227 1 96.88 729 LEU B CA 1
ATOM 13258 C C . LEU B 1 729 ? 16.516 -24.812 -15.445 1 96.88 729 LEU B C 1
ATOM 13260 O O . LEU B 1 729 ? 16.031 -24.609 -16.562 1 96.88 729 LEU B O 1
ATOM 13264 N N . GLY B 1 730 ? 17.453 -25.688 -15.188 1 97.69 730 GLY B N 1
ATOM 13265 C CA . GLY B 1 730 ? 18.125 -26.359 -16.281 1 97.69 730 GLY B CA 1
ATOM 13266 C C . GLY B 1 730 ? 17.297 -27.5 -16.875 1 97.69 730 GLY B C 1
ATOM 13267 O O . GLY B 1 730 ? 17.328 -27.719 -18.094 1 97.69 730 GLY B O 1
ATOM 13268 N N . THR B 1 731 ? 16.547 -28.188 -16.109 1 97.62 731 THR B N 1
ATOM 13269 C CA . THR B 1 731 ? 15.883 -29.422 -16.531 1 97.62 731 THR B CA 1
ATOM 13270 C C . THR B 1 731 ? 14.945 -29.156 -17.719 1 97.62 731 THR B C 1
ATOM 13272 O O . THR B 1 731 ? 15.039 -29.828 -18.75 1 97.62 731 THR B O 1
ATOM 13275 N N . LYS B 1 732 ? 14.07 -28.234 -17.531 1 96.75 732 LYS B N 1
ATOM 13276 C CA . LYS B 1 732 ? 13.156 -27.875 -18.609 1 96.75 732 LYS B CA 1
ATOM 13277 C C . LYS B 1 732 ? 13.922 -27.5 -19.875 1 96.75 732 LYS B C 1
ATOM 13279 O O . LYS B 1 732 ? 13.602 -27.984 -20.969 1 96.75 732 LYS B O 1
ATOM 13284 N N . HIS B 1 733 ? 14.938 -26.766 -19.734 1 98.38 733 HIS B N 1
ATOM 13285 C CA . HIS B 1 733 ? 15.609 -26.172 -20.875 1 98.38 733 HIS B CA 1
ATOM 13286 C C . HIS B 1 733 ? 16.547 -27.156 -21.562 1 98.38 733 HIS B C 1
ATOM 13288 O O . HIS B 1 733 ? 16.812 -27.062 -22.75 1 98.38 733 HIS B O 1
ATOM 13294 N N . VAL B 1 734 ? 17.031 -28.125 -20.797 1 98.38 734 VAL B N 1
ATOM 13295 C CA . VAL B 1 734 ? 17.828 -29.188 -21.422 1 98.38 734 VAL B CA 1
ATOM 13296 C C . VAL B 1 734 ? 16.969 -29.938 -22.438 1 98.38 734 VAL B C 1
ATOM 13298 O O . VAL B 1 734 ? 17.391 -30.125 -23.594 1 98.38 734 VAL B O 1
ATOM 13301 N N . MET B 1 735 ? 15.773 -30.328 -22.016 1 98.19 735 MET B N 1
ATOM 13302 C CA . MET B 1 735 ? 14.883 -31.062 -22.906 1 98.19 735 MET B CA 1
ATOM 13303 C C . MET B 1 735 ? 14.555 -30.25 -24.156 1 98.19 735 MET B C 1
ATOM 13305 O O . MET B 1 735 ? 14.609 -30.75 -25.266 1 98.19 735 MET B O 1
ATOM 13309 N N . LEU B 1 736 ? 14.266 -29 -23.984 1 98.25 736 LEU B N 1
ATOM 13310 C CA . LEU B 1 736 ? 13.852 -28.125 -25.078 1 98.25 736 LEU B CA 1
ATOM 13311 C C . LEU B 1 736 ? 15.023 -27.844 -26.016 1 98.25 736 LEU B C 1
ATOM 13313 O O . LEU B 1 736 ? 14.859 -27.844 -27.234 1 98.25 736 LEU B O 1
ATOM 13317 N N . ALA B 1 737 ? 16.172 -27.594 -25.422 1 98.44 737 ALA B N 1
ATOM 13318 C CA . ALA B 1 737 ? 17.359 -27.281 -26.219 1 98.44 737 ALA B CA 1
ATOM 13319 C C . ALA B 1 737 ? 17.766 -28.5 -27.062 1 98.44 737 ALA B C 1
ATOM 13321 O O . ALA B 1 737 ? 18.125 -28.344 -28.234 1 98.44 737 ALA B O 1
ATOM 13322 N N . LEU B 1 738 ? 17.812 -29.672 -26.5 1 98.31 738 LEU B N 1
ATOM 13323 C CA . LEU B 1 738 ? 18.188 -30.875 -27.234 1 98.31 738 LEU B CA 1
ATOM 13324 C C . LEU B 1 738 ? 17.312 -31.078 -28.469 1 98.31 738 LEU B C 1
ATOM 13326 O O . LEU B 1 738 ? 17.812 -31.281 -29.562 1 98.31 738 LEU B O 1
ATOM 13330 N N . SER B 1 739 ? 16.016 -30.984 -28.281 1 97.31 739 SER B N 1
ATOM 13331 C CA . SER B 1 739 ? 15.102 -31.172 -29.406 1 97.31 739 SER B CA 1
ATOM 13332 C C . SER B 1 739 ? 15.195 -30.016 -30.406 1 97.31 739 SER B C 1
ATOM 13334 O O . SER B 1 739 ? 15.078 -30.234 -31.609 1 97.31 739 SER B O 1
ATOM 13336 N N . LYS B 1 740 ? 15.367 -28.797 -29.891 1 96.31 740 LYS B N 1
ATOM 13337 C CA . LYS B 1 740 ? 15.531 -27.641 -30.766 1 96.31 740 LYS B CA 1
ATOM 13338 C C . LYS B 1 740 ? 16.688 -27.844 -31.734 1 96.31 740 LYS B C 1
ATOM 13340 O O . LYS B 1 740 ? 16.641 -27.391 -32.875 1 96.31 740 LYS B O 1
ATOM 13345 N N . TYR B 1 741 ? 17.703 -28.562 -31.344 1 96.81 741 TYR B N 1
ATOM 13346 C CA . TYR B 1 741 ? 18.906 -28.703 -32.156 1 96.81 741 TYR B CA 1
ATOM 13347 C C . TYR B 1 741 ? 19.031 -30.125 -32.688 1 96.81 741 TYR B C 1
ATOM 13349 O O . TYR B 1 741 ? 20.109 -30.547 -33.094 1 96.81 741 TYR B O 1
ATOM 13357 N N . GLY B 1 742 ? 18.016 -30.984 -32.625 1 94.56 742 GLY B N 1
ATOM 13358 C CA . GLY B 1 742 ? 17.906 -32.219 -33.375 1 94.56 742 GLY B CA 1
ATOM 13359 C C . GLY B 1 742 ? 18.422 -33.438 -32.625 1 94.56 742 GLY B C 1
ATOM 13360 O O . GLY B 1 742 ? 18.641 -34.5 -33.219 1 94.56 742 GLY B O 1
ATOM 13361 N N . PHE B 1 743 ? 18.594 -33.312 -31.391 1 97.62 743 PHE B N 1
ATOM 13362 C CA . PHE B 1 743 ? 19.062 -34.438 -30.578 1 97.62 743 PHE B CA 1
ATOM 13363 C C . PHE B 1 743 ? 17.906 -35.125 -29.922 1 97.62 743 PHE B C 1
ATOM 13365 O O . PHE B 1 743 ? 17.938 -35.406 -28.719 1 97.62 743 PHE B O 1
ATOM 13372 N N . ASP B 1 744 ? 16.906 -35.531 -30.641 1 96.75 744 ASP B N 1
ATOM 13373 C CA . ASP B 1 744 ? 15.664 -36.125 -30.141 1 96.75 744 ASP B CA 1
ATOM 13374 C C . ASP B 1 744 ? 15.891 -37.5 -29.547 1 96.75 744 ASP B C 1
ATOM 13376 O O . ASP B 1 744 ? 15.258 -37.875 -28.562 1 96.75 744 ASP B O 1
ATOM 13380 N N . ASP B 1 745 ? 16.797 -38.312 -30.109 1 97.19 745 ASP B N 1
ATOM 13381 C CA . ASP B 1 745 ? 17.078 -39.625 -29.562 1 97.19 745 ASP B CA 1
ATOM 13382 C C . ASP B 1 745 ? 17.547 -39.531 -28.109 1 97.19 745 ASP B C 1
ATOM 13384 O O . ASP B 1 745 ? 17.109 -40.312 -27.266 1 97.19 745 ASP B O 1
ATOM 13388 N N . ILE B 1 746 ? 18.391 -38.562 -27.938 1 97.81 746 ILE B N 1
ATOM 13389 C CA . ILE B 1 746 ? 18.938 -38.375 -26.594 1 97.81 746 ILE B CA 1
ATOM 13390 C C . ILE B 1 746 ? 17.812 -37.906 -25.656 1 97.81 746 ILE B C 1
ATOM 13392 O O . ILE B 1 746 ? 17.734 -38.344 -24.516 1 97.81 746 ILE B O 1
ATOM 13396 N N . SER B 1 747 ? 16.922 -37.062 -26.109 1 97.94 747 SER B N 1
ATOM 13397 C CA . SER B 1 747 ? 15.781 -36.594 -25.328 1 97.94 747 SER B CA 1
ATOM 13398 C C . SER B 1 747 ? 14.922 -37.75 -24.859 1 97.94 747 SER B C 1
ATOM 13400 O O . SER B 1 747 ? 14.523 -37.844 -23.688 1 97.94 747 SER B O 1
ATOM 13402 N N . TYR B 1 748 ? 14.664 -38.688 -25.75 1 98.12 748 TYR B N 1
ATOM 13403 C CA . TYR B 1 748 ? 13.82 -39.812 -25.406 1 98.12 748 TYR B CA 1
ATOM 13404 C C . TYR B 1 748 ? 14.531 -40.75 -24.438 1 98.12 748 TYR B C 1
ATOM 13406 O O . TYR B 1 748 ? 13.898 -41.344 -23.562 1 98.12 748 TYR B O 1
ATOM 13414 N N . LYS B 1 749 ? 15.836 -40.906 -24.609 1 98 749 LYS B N 1
ATOM 13415 C CA . LYS B 1 749 ? 16.578 -41.75 -23.672 1 98 749 LYS B CA 1
ATOM 13416 C C . LYS B 1 749 ? 16.516 -41.188 -22.25 1 98 749 LYS B C 1
ATOM 13418 O O . LYS B 1 749 ? 16.312 -41.906 -21.297 1 98 749 LYS B O 1
ATOM 13423 N N . ILE B 1 750 ? 16.688 -39.906 -22.203 1 97.38 750 ILE B N 1
ATOM 13424 C CA . ILE B 1 750 ? 16.578 -39.25 -20.906 1 97.38 750 ILE B CA 1
ATOM 13425 C C . ILE B 1 750 ? 15.156 -39.375 -20.375 1 97.38 750 ILE B C 1
ATOM 13427 O O . ILE B 1 750 ? 14.953 -39.656 -19.188 1 97.38 750 ILE B O 1
ATOM 13431 N N . PHE B 1 751 ? 14.211 -39.219 -21.219 1 97.75 751 PHE B N 1
ATOM 13432 C CA . PHE B 1 751 ? 12.789 -39.25 -20.891 1 97.75 751 PHE B CA 1
ATOM 13433 C C . PHE B 1 751 ? 12.398 -40.625 -20.359 1 97.75 751 PHE B C 1
ATOM 13435 O O . PHE B 1 751 ? 11.492 -40.75 -19.531 1 97.75 751 PHE B O 1
ATOM 13442 N N . GLN B 1 752 ? 13.141 -41.656 -20.656 1 97.75 752 GLN B N 1
ATOM 13443 C CA . GLN B 1 752 ? 12.828 -43.031 -20.297 1 97.75 752 GLN B CA 1
ATOM 13444 C C . GLN B 1 752 ? 13.758 -43.531 -19.188 1 97.75 752 GLN B C 1
ATOM 13446 O O . GLN B 1 752 ? 13.602 -44.656 -18.703 1 97.75 752 GLN B O 1
ATOM 13451 N N . GLN B 1 753 ? 14.703 -42.656 -18.797 1 97.56 753 GLN B N 1
ATOM 13452 C CA . GLN B 1 753 ? 15.688 -43.031 -17.797 1 97.56 753 GLN B CA 1
ATOM 13453 C C . GLN B 1 753 ? 15.031 -43.344 -16.453 1 97.56 753 GLN B C 1
ATOM 13455 O O . GLN B 1 753 ? 14.086 -42.656 -16.047 1 97.56 753 GLN B O 1
ATOM 13460 N N . THR B 1 754 ? 15.547 -44.406 -15.68 1 97 754 THR B N 1
ATOM 13461 C CA . THR B 1 754 ? 14.891 -44.781 -14.438 1 97 754 THR B CA 1
ATOM 13462 C C . THR B 1 754 ? 15.883 -44.75 -13.273 1 97 754 THR B C 1
ATOM 13464 O O . THR B 1 754 ? 15.5 -44.969 -12.117 1 97 754 THR B O 1
ATOM 13467 N N . GLU B 1 755 ? 17.078 -44.406 -13.562 1 95.69 755 GLU B N 1
ATOM 13468 C CA . GLU B 1 755 ? 18.062 -44.281 -12.5 1 95.69 755 GLU B CA 1
ATOM 13469 C C . GLU B 1 755 ? 18.219 -42.844 -12.031 1 95.69 755 GLU B C 1
ATOM 13471 O O . GLU B 1 755 ? 18 -41.906 -12.812 1 95.69 755 GLU B O 1
ATOM 13476 N N . TYR B 1 756 ? 18.688 -42.625 -10.836 1 93.75 756 TYR B N 1
ATOM 13477 C CA . TYR B 1 756 ? 18.906 -41.312 -10.258 1 93.75 756 TYR B CA 1
ATOM 13478 C C . TYR B 1 756 ? 20.094 -40.625 -10.898 1 93.75 756 TYR B C 1
ATOM 13480 O O . TYR B 1 756 ? 21.156 -41.219 -11.055 1 93.75 756 TYR B O 1
ATOM 13488 N N . PRO B 1 757 ? 19.875 -39.406 -11.266 1 95.44 757 PRO B N 1
ATOM 13489 C CA . PRO B 1 757 ? 18.703 -38.531 -11.195 1 95.44 757 PRO B CA 1
ATOM 13490 C C . PRO B 1 757 ? 17.844 -38.594 -12.461 1 95.44 757 PRO B C 1
ATOM 13492 O O . PRO B 1 757 ? 18.344 -38.344 -13.562 1 95.44 757 PRO B O 1
ATOM 13495 N N . SER B 1 758 ? 16.625 -38.875 -12.32 1 96.5 758 SER B N 1
ATOM 13496 C CA . SER B 1 758 ? 15.672 -38.906 -13.43 1 96.5 758 SER B CA 1
ATOM 13497 C C . SER B 1 758 ? 14.234 -38.938 -12.93 1 96.5 758 SER B C 1
ATOM 13499 O O . SER B 1 758 ? 13.984 -39.156 -11.742 1 96.5 758 SER B O 1
ATOM 13501 N N . TRP B 1 759 ? 13.336 -38.688 -13.781 1 97.44 759 TRP B N 1
ATOM 13502 C CA . TRP B 1 759 ? 11.922 -38.781 -13.445 1 97.44 759 TRP B CA 1
ATOM 13503 C C . TRP B 1 759 ? 11.539 -40.219 -13.141 1 97.44 759 TRP B C 1
ATOM 13505 O O . TRP B 1 759 ? 10.727 -40.5 -12.25 1 97.44 759 TRP B O 1
ATOM 13515 N N . GLY B 1 760 ? 12.055 -41.125 -13.906 1 97.56 760 GLY B N 1
ATOM 13516 C CA . GLY B 1 760 ? 11.742 -42.531 -13.75 1 97.56 760 GLY B CA 1
ATOM 13517 C C . GLY B 1 760 ? 12.172 -43.094 -12.406 1 97.56 760 GLY B C 1
ATOM 13518 O O . GLY B 1 760 ? 11.578 -44.031 -11.906 1 97.56 760 GLY B O 1
ATOM 13519 N N . TYR B 1 761 ? 13.195 -42.438 -11.844 1 96.69 761 TYR B N 1
ATOM 13520 C CA . TYR B 1 761 ? 13.609 -42.875 -10.516 1 96.69 761 TYR B CA 1
ATOM 13521 C C . TYR B 1 761 ? 12.469 -42.75 -9.516 1 96.69 761 TYR B C 1
ATOM 13523 O O . TYR B 1 761 ? 12.203 -43.656 -8.742 1 96.69 761 TYR B O 1
ATOM 13531 N N . SER B 1 762 ? 11.828 -41.625 -9.516 1 96.06 762 SER B N 1
ATOM 13532 C CA . SER B 1 762 ? 10.695 -41.406 -8.617 1 96.06 762 SER B CA 1
ATOM 13533 C C . SER B 1 762 ? 9.555 -42.375 -8.922 1 96.06 762 SER B C 1
ATOM 13535 O O . SER B 1 762 ? 8.961 -42.969 -8.016 1 96.06 762 SER B O 1
ATOM 13537 N N . VAL B 1 763 ? 9.258 -42.594 -10.195 1 97.44 763 VAL B N 1
ATOM 13538 C CA . VAL B 1 763 ? 8.148 -43.438 -10.609 1 97.44 763 VAL B CA 1
ATOM 13539 C C . VAL B 1 763 ? 8.414 -44.875 -10.195 1 97.44 763 VAL B C 1
ATOM 13541 O O . VAL B 1 763 ? 7.531 -45.562 -9.656 1 97.44 763 VAL B O 1
ATOM 13544 N N . GLU B 1 764 ? 9.617 -45.312 -10.406 1 96.12 764 GLU B N 1
ATOM 13545 C CA . GLU B 1 764 ? 10 -46.688 -10.07 1 96.12 764 GLU B CA 1
ATOM 13546 C C . GLU B 1 764 ? 9.914 -46.906 -8.57 1 96.12 764 GLU B C 1
ATOM 13548 O O . GLU B 1 764 ? 9.734 -48.062 -8.125 1 96.12 764 GLU B O 1
ATOM 13553 N N . ASN B 1 765 ? 10.07 -45.844 -7.891 1 94 765 ASN B N 1
ATOM 13554 C CA . ASN B 1 765 ? 10.031 -45.969 -6.438 1 94 765 ASN B CA 1
ATOM 13555 C C . ASN B 1 765 ? 8.656 -45.594 -5.879 1 94 765 ASN B C 1
ATOM 13557 O O . ASN B 1 765 ? 8.539 -45.25 -4.707 1 94 765 ASN B O 1
ATOM 13561 N N . GLY B 1 766 ? 7.633 -45.531 -6.676 1 94.44 766 GLY B N 1
ATOM 13562 C CA . GLY B 1 766 ? 6.254 -45.531 -6.219 1 94.44 766 GLY B CA 1
ATOM 13563 C C . GLY B 1 766 ? 5.637 -44.156 -6.168 1 94.44 766 GLY B C 1
ATOM 13564 O O . GLY B 1 766 ? 4.594 -43.938 -5.539 1 94.44 766 GLY B O 1
ATOM 13565 N N . SER B 1 767 ? 6.227 -43.188 -6.805 1 96.44 767 SER B N 1
ATOM 13566 C CA . SER B 1 767 ? 5.688 -41.844 -6.758 1 96.44 767 SER B CA 1
ATOM 13567 C C . SER B 1 767 ? 4.301 -41.781 -7.391 1 96.44 767 SER B C 1
ATOM 13569 O O . SER B 1 767 ? 4.043 -42.438 -8.398 1 96.44 767 SER B O 1
ATOM 13571 N N . THR B 1 768 ? 3.357 -41.031 -6.793 1 97.88 768 THR B N 1
ATOM 13572 C CA . THR B 1 768 ? 2.037 -40.75 -7.34 1 97.88 768 THR B CA 1
ATOM 13573 C C . THR B 1 768 ? 1.887 -39.25 -7.645 1 97.88 768 THR B C 1
ATOM 13575 O O . THR B 1 768 ? 0.789 -38.781 -7.953 1 97.88 768 THR B O 1
ATOM 13578 N N . SER B 1 769 ? 2.916 -38.562 -7.477 1 98.19 769 SER B N 1
ATOM 13579 C CA . SER B 1 769 ? 3.092 -37.156 -7.766 1 98.19 769 SER B CA 1
ATOM 13580 C C . SER B 1 769 ? 4.539 -36.844 -8.125 1 98.19 769 SER B C 1
ATOM 13582 O O . SER B 1 769 ? 5.387 -37.719 -8.156 1 98.19 769 SER B O 1
ATOM 13584 N N . ILE B 1 770 ? 4.828 -35.594 -8.484 1 98.31 770 ILE B N 1
ATOM 13585 C CA . ILE B 1 770 ? 6.191 -35.156 -8.75 1 98.31 770 ILE B CA 1
ATOM 13586 C C . ILE B 1 770 ? 6.887 -34.812 -7.438 1 98.31 770 ILE B C 1
ATOM 13588 O O . ILE B 1 770 ? 6.336 -34.062 -6.613 1 98.31 770 ILE B O 1
ATOM 13592 N N . TRP B 1 771 ? 8.062 -35.375 -7.262 1 96.56 771 TRP B N 1
ATOM 13593 C CA . TRP B 1 771 ? 8.828 -35.125 -6.047 1 96.56 771 TRP B CA 1
ATOM 13594 C C . TRP B 1 771 ? 9.711 -33.906 -6.203 1 96.56 771 TRP B C 1
ATOM 13596 O O . TRP B 1 771 ? 10.07 -33.531 -7.32 1 96.56 771 TRP B O 1
ATOM 13606 N N . GLU B 1 772 ? 10.055 -33.25 -5.113 1 96 772 GLU B N 1
ATOM 13607 C CA . GLU B 1 772 ? 10.781 -31.984 -5.098 1 96 772 GLU B CA 1
ATOM 13608 C C . GLU B 1 772 ? 12.242 -32.188 -5.5 1 96 772 GLU B C 1
ATOM 13610 O O . GLU B 1 772 ? 12.828 -31.344 -6.172 1 96 772 GLU B O 1
ATOM 13615 N N . ARG B 1 773 ? 12.82 -33.25 -5.031 1 94.75 773 ARG B N 1
ATOM 13616 C CA . ARG B 1 773 ? 14.219 -33.562 -5.297 1 94.75 773 ARG B CA 1
ATOM 13617 C C . ARG B 1 773 ? 14.352 -34.812 -6.168 1 94.75 773 ARG B C 1
ATOM 13619 O O . ARG B 1 773 ? 13.516 -35.719 -6.094 1 94.75 773 ARG B O 1
ATOM 13626 N N . TRP B 1 774 ? 15.516 -34.875 -6.84 1 94 774 TRP B N 1
ATOM 13627 C CA . TRP B 1 774 ? 15.812 -36.094 -7.574 1 94 774 TRP B CA 1
ATOM 13628 C C . TRP B 1 774 ? 15.992 -37.25 -6.617 1 94 774 TRP B C 1
ATOM 13630 O O . TRP B 1 774 ? 15.656 -38.406 -6.957 1 94 774 TRP B O 1
ATOM 13640 N N . ASN B 1 775 ? 16.438 -36.906 -5.449 1 91.5 775 ASN B N 1
ATOM 13641 C CA . ASN B 1 775 ? 16.672 -37.938 -4.441 1 91.5 775 ASN B CA 1
ATOM 13642 C C . ASN B 1 775 ? 15.719 -37.781 -3.262 1 91.5 775 ASN B C 1
ATOM 13644 O O . ASN B 1 775 ? 16.109 -38 -2.113 1 91.5 775 ASN B O 1
ATOM 13648 N N . SER B 1 776 ? 14.555 -37.281 -3.477 1 91.38 776 SER B N 1
ATOM 13649 C CA . SER B 1 776 ? 13.578 -37.094 -2.402 1 91.38 776 SER B CA 1
ATOM 13650 C C . SER B 1 776 ? 13.43 -38.375 -1.593 1 91.38 776 SER B C 1
ATOM 13652 O O . SER B 1 776 ? 13.141 -38.344 -0.395 1 91.38 776 SER B O 1
ATOM 13654 N N . TYR B 1 777 ? 13.555 -39.469 -2.193 1 87.62 777 TYR B N 1
ATOM 13655 C CA . TYR B 1 777 ? 13.477 -40.781 -1.573 1 87.62 777 TYR B CA 1
ATOM 13656 C C . TYR B 1 777 ? 14.766 -41.594 -1.791 1 87.62 777 TYR B C 1
ATOM 13658 O O . TYR B 1 777 ? 15.359 -41.5 -2.867 1 87.62 777 TYR B O 1
ATOM 13666 N N . THR B 1 778 ? 15.25 -42.125 -0.744 1 83 778 THR B N 1
ATOM 13667 C CA . THR B 1 778 ? 16.344 -43.062 -0.857 1 83 778 THR B CA 1
ATOM 13668 C C . THR B 1 778 ? 16 -44.375 -0.144 1 83 778 THR B C 1
ATOM 13670 O O . THR B 1 778 ? 15.219 -44.375 0.804 1 83 778 THR B O 1
ATOM 13673 N N . LYS B 1 779 ? 16.531 -45.406 -0.528 1 77.75 779 LYS B N 1
ATOM 13674 C CA . LYS B 1 779 ? 16.266 -46.719 0.049 1 77.75 779 LYS B CA 1
ATOM 13675 C C . LYS B 1 779 ? 16.906 -46.875 1.423 1 77.75 779 LYS B C 1
ATOM 13677 O O . LYS B 1 779 ? 16.516 -47.719 2.215 1 77.75 779 LYS B O 1
ATOM 13682 N N . ASP B 1 780 ? 17.797 -46.031 1.587 1 74.81 780 ASP B N 1
ATOM 13683 C CA . ASP B 1 780 ? 18.406 -46 2.912 1 74.81 780 ASP B CA 1
ATOM 13684 C C . ASP B 1 780 ? 17.594 -45.156 3.875 1 74.81 780 ASP B C 1
ATOM 13686 O O . ASP B 1 780 ? 17.516 -43.938 3.717 1 74.81 780 ASP B O 1
ATOM 13690 N N . ASP B 1 781 ? 17.047 -45.781 4.871 1 65.62 781 ASP B N 1
ATOM 13691 C CA . ASP B 1 781 ? 16.109 -45.156 5.789 1 65.62 781 ASP B CA 1
ATOM 13692 C C . ASP B 1 781 ? 16.766 -44 6.543 1 65.62 781 ASP B C 1
ATOM 13694 O O . ASP B 1 781 ? 16.125 -42.969 6.805 1 65.62 781 ASP B O 1
ATOM 13698 N N . ALA B 1 782 ? 17.938 -44.25 7.035 1 64.62 782 ALA B N 1
ATOM 13699 C CA . ALA B 1 782 ? 18.641 -43.219 7.781 1 64.62 782 ALA B CA 1
ATOM 13700 C C . ALA B 1 782 ? 18.859 -41.969 6.922 1 64.62 782 ALA B C 1
ATOM 13702 O O . ALA B 1 782 ? 18.734 -40.844 7.398 1 64.62 782 ALA B O 1
ATOM 13703 N N . GLU B 1 783 ? 19.094 -42.094 5.715 1 68 783 GLU B N 1
ATOM 13704 C CA . GLU B 1 783 ? 19.328 -41 4.785 1 68 783 GLU B CA 1
ATOM 13705 C C . GLU B 1 783 ? 18.031 -40.281 4.457 1 68 783 GLU B C 1
ATOM 13707 O O . GLU B 1 783 ? 18.031 -39.062 4.305 1 68 783 GLU B O 1
ATOM 13712 N N . ASN B 1 784 ? 17.078 -41.031 4.387 1 70.75 784 ASN B N 1
ATOM 13713 C CA . ASN B 1 784 ? 15.758 -40.469 4.098 1 70.75 784 ASN B CA 1
ATOM 13714 C C . ASN B 1 784 ? 15.297 -39.531 5.211 1 70.75 784 ASN B C 1
ATOM 13716 O O . ASN B 1 784 ? 14.734 -38.469 4.945 1 70.75 784 ASN B O 1
ATOM 13720 N N . SER B 1 785 ? 15.57 -40 6.332 1 64.5 785 SER B N 1
ATOM 13721 C CA . SER B 1 785 ? 15.148 -39.188 7.477 1 64.5 785 SER B CA 1
ATOM 13722 C C . SER B 1 785 ? 15.883 -37.844 7.516 1 64.5 785 SER B C 1
ATOM 13724 O O . SER B 1 785 ? 15.273 -36.812 7.816 1 64.5 785 SER B O 1
ATOM 13726 N N . ASP B 1 786 ? 17.109 -37.844 7.227 1 66.19 786 ASP B N 1
ATOM 13727 C CA . ASP B 1 786 ? 17.906 -36.625 7.258 1 66.19 786 ASP B CA 1
ATOM 13728 C C . ASP B 1 786 ? 17.469 -35.656 6.168 1 66.19 786 ASP B C 1
ATOM 13730 O O . ASP B 1 786 ? 17.359 -34.438 6.406 1 66.19 786 ASP B O 1
ATOM 13734 N N . LEU B 1 787 ? 17.234 -36.219 5.059 1 72.31 787 LEU B N 1
ATOM 13735 C CA . LEU B 1 787 ? 16.781 -35.375 3.947 1 72.31 787 LEU B CA 1
ATOM 13736 C C . LEU B 1 787 ? 15.391 -34.812 4.234 1 72.31 787 LEU B C 1
ATOM 13738 O O . LEU B 1 787 ? 15.125 -33.656 3.93 1 72.31 787 LEU B O 1
ATOM 13742 N N . ASN B 1 788 ? 14.695 -35.625 4.875 1 71.31 788 ASN B N 1
ATOM 13743 C CA . ASN B 1 788 ? 13.297 -35.281 5.078 1 71.31 788 ASN B CA 1
ATOM 13744 C C . ASN B 1 788 ? 13.125 -34.281 6.238 1 71.31 788 ASN B C 1
ATOM 13746 O O . ASN B 1 788 ? 12.133 -33.562 6.293 1 71.31 788 ASN B O 1
ATOM 13750 N N . ALA B 1 789 ? 14.016 -34.312 7.051 1 67.31 789 ALA B N 1
ATOM 13751 C CA . ALA B 1 789 ? 13.938 -33.344 8.156 1 67.31 789 ALA B CA 1
ATOM 13752 C C . ALA B 1 789 ? 14.219 -31.938 7.684 1 67.31 789 ALA B C 1
ATOM 13754 O O . ALA B 1 789 ? 13.969 -30.969 8.414 1 67.31 789 ALA B O 1
ATOM 13755 N N . LYS B 1 790 ? 14.492 -31.812 6.492 1 77 790 LYS B N 1
ATOM 13756 C CA . LYS B 1 790 ? 14.797 -30.5 5.934 1 77 790 LYS B CA 1
ATOM 13757 C C . LYS B 1 790 ? 13.805 -30.125 4.836 1 77 790 LYS B C 1
ATOM 13759 O O . LYS B 1 790 ? 12.594 -30.281 5.008 1 77 790 LYS B O 1
ATOM 13764 N N . MET B 1 791 ? 14.328 -29.625 3.805 1 82.94 791 MET B N 1
ATOM 13765 C CA . MET B 1 791 ? 13.5 -29.172 2.693 1 82.94 791 MET B CA 1
ATOM 13766 C C . MET B 1 791 ? 13.234 -30.297 1.703 1 82.94 791 MET B C 1
ATOM 13768 O O . MET B 1 791 ? 14.062 -30.578 0.841 1 82.94 791 MET B O 1
ATOM 13772 N N . ASN B 1 792 ? 12.07 -31.031 1.866 1 92 792 ASN B N 1
ATOM 13773 C CA . ASN B 1 792 ? 11.68 -32.094 0.959 1 92 792 ASN B CA 1
ATOM 13774 C C . ASN B 1 792 ? 10.156 -32.25 0.883 1 92 792 ASN B C 1
ATOM 13776 O O . ASN B 1 792 ? 9.477 -32.188 1.907 1 92 792 ASN B O 1
ATOM 13780 N N . SER B 1 793 ? 9.68 -32.312 -0.296 1 95.56 793 SER B N 1
ATOM 13781 C CA . SER B 1 793 ? 8.273 -32.562 -0.564 1 95.56 793 SER B CA 1
ATOM 13782 C C . SER B 1 793 ? 8.094 -33.656 -1.606 1 95.56 793 SER B C 1
ATOM 13784 O O . SER B 1 793 ? 8.867 -33.75 -2.561 1 95.56 793 SER B O 1
ATOM 13786 N N . PHE B 1 794 ? 7.09 -34.438 -1.394 1 96.5 794 PHE B N 1
ATOM 13787 C CA . PHE B 1 794 ? 6.762 -35.438 -2.377 1 96.5 794 PHE B CA 1
ATOM 13788 C C . PHE B 1 794 ? 5.641 -34.969 -3.297 1 96.5 794 PHE B C 1
ATOM 13790 O O . PHE B 1 794 ? 5 -35.781 -3.967 1 96.5 794 PHE B O 1
ATOM 13797 N N . SER B 1 795 ? 5.352 -33.719 -3.299 1 98 795 SER B N 1
ATOM 13798 C CA . SER B 1 795 ? 4.422 -33.062 -4.211 1 98 795 SER B CA 1
ATOM 13799 C C . SER B 1 795 ? 4.891 -31.641 -4.559 1 98 795 SER B C 1
ATOM 13801 O O . SER B 1 795 ? 4.449 -30.672 -3.951 1 98 795 SER B O 1
ATOM 13803 N N . HIS B 1 796 ? 5.699 -31.516 -5.527 1 98 796 HIS B N 1
ATOM 13804 C CA . HIS B 1 796 ? 6.281 -30.266 -6.016 1 98 796 HIS B CA 1
ATOM 13805 C C . HIS B 1 796 ? 6.359 -30.25 -7.539 1 98 796 HIS B C 1
ATOM 13807 O O . HIS B 1 796 ? 6.934 -31.172 -8.141 1 98 796 HIS B O 1
ATOM 13813 N N . TYR B 1 797 ? 5.922 -29.188 -8.156 1 97.44 797 TYR B N 1
ATOM 13814 C CA . TYR B 1 797 ? 5.613 -29.328 -9.578 1 97.44 797 TYR B CA 1
ATOM 13815 C C . TYR B 1 797 ? 6.797 -28.891 -10.43 1 97.44 797 TYR B C 1
ATOM 13817 O O . TYR B 1 797 ? 6.773 -29.047 -11.656 1 97.44 797 TYR B O 1
ATOM 13825 N N . ALA B 1 798 ? 7.875 -28.406 -9.891 1 96.44 798 ALA B N 1
ATOM 13826 C CA . ALA B 1 798 ? 8.945 -27.797 -10.68 1 96.44 798 ALA B CA 1
ATOM 13827 C C . ALA B 1 798 ? 9.484 -28.781 -11.719 1 96.44 798 ALA B C 1
ATOM 13829 O O . ALA B 1 798 ? 9.617 -28.438 -12.898 1 96.44 798 ALA B O 1
ATOM 13830 N N . PHE B 1 799 ? 9.781 -30.016 -11.344 1 97.44 799 PHE B N 1
ATOM 13831 C CA . PHE B 1 799 ? 10.359 -30.984 -12.258 1 97.44 799 PHE B CA 1
ATOM 13832 C C . PHE B 1 799 ? 9.305 -31.531 -13.211 1 97.44 799 PHE B C 1
ATOM 13834 O O . PHE B 1 799 ? 9.633 -32.188 -14.211 1 97.44 799 PHE B O 1
ATOM 13841 N N . GLY B 1 800 ? 8.023 -31.234 -12.906 1 98.25 800 GLY B N 1
ATOM 13842 C CA . GLY B 1 800 ? 6.969 -31.562 -13.859 1 98.25 800 GLY B CA 1
ATOM 13843 C C . GLY B 1 800 ? 6.961 -30.656 -15.07 1 98.25 800 GLY B C 1
ATOM 13844 O O . GLY B 1 800 ? 6.203 -30.875 -16.016 1 98.25 800 GLY B O 1
ATOM 13845 N N . SER B 1 801 ? 7.902 -29.781 -15.164 1 98 801 SER B N 1
ATOM 13846 C CA . SER B 1 801 ? 8 -28.828 -16.266 1 98 801 SER B CA 1
ATOM 13847 C C . SER B 1 801 ? 8.297 -29.531 -17.578 1 98 801 SER B C 1
ATOM 13849 O O . SER B 1 801 ? 8.164 -28.953 -18.656 1 98 801 SER B O 1
ATOM 13851 N N . VAL B 1 802 ? 8.609 -30.781 -17.578 1 97.88 802 VAL B N 1
ATOM 13852 C CA . VAL B 1 802 ? 8.875 -31.578 -18.781 1 97.88 802 VAL B CA 1
ATOM 13853 C C . VAL B 1 802 ? 7.605 -31.672 -19.609 1 97.88 802 VAL B C 1
ATOM 13855 O O . VAL B 1 802 ? 7.668 -31.969 -20.812 1 97.88 802 VAL B O 1
ATOM 13858 N N . ALA B 1 803 ? 6.457 -31.359 -19 1 98.56 803 ALA B N 1
ATOM 13859 C CA . ALA B 1 803 ? 5.207 -31.422 -19.75 1 98.56 803 ALA B CA 1
ATOM 13860 C C . ALA B 1 803 ? 5.266 -30.531 -20.984 1 98.56 803 ALA B C 1
ATOM 13862 O O . ALA B 1 803 ? 4.684 -30.859 -22.031 1 98.56 803 ALA B O 1
ATOM 13863 N N . GLU B 1 804 ? 5.914 -29.469 -20.891 1 98.5 804 GLU B N 1
ATOM 13864 C CA . GLU B 1 804 ? 6.09 -28.594 -22.047 1 98.5 804 GLU B CA 1
ATOM 13865 C C . GLU B 1 804 ? 6.762 -29.344 -23.203 1 98.5 804 GLU B C 1
ATOM 13867 O O . GLU B 1 804 ? 6.297 -29.281 -24.344 1 98.5 804 GLU B O 1
ATOM 13872 N N . TRP B 1 805 ? 7.863 -30.031 -22.953 1 98.62 805 TRP B N 1
ATOM 13873 C CA . TRP B 1 805 ? 8.555 -30.812 -23.969 1 98.62 805 TRP B CA 1
ATOM 13874 C C . TRP B 1 805 ? 7.656 -31.922 -24.5 1 98.62 805 TRP B C 1
ATOM 13876 O O . TRP B 1 805 ? 7.648 -32.188 -25.703 1 98.62 805 TRP B O 1
ATOM 13886 N N . MET B 1 806 ? 6.906 -32.594 -23.594 1 98.69 806 MET B N 1
ATOM 13887 C CA . MET B 1 806 ? 6.008 -33.688 -23.969 1 98.69 806 MET B CA 1
ATOM 13888 C C . MET B 1 806 ? 5.031 -33.25 -25.047 1 98.69 806 MET B C 1
ATOM 13890 O O . MET B 1 806 ? 4.781 -33.969 -26.016 1 98.69 806 MET B O 1
ATOM 13894 N N . PHE B 1 807 ? 4.578 -32.062 -24.953 1 98.56 807 PHE B N 1
ATOM 13895 C CA . PHE B 1 807 ? 3.549 -31.625 -25.875 1 98.56 807 PHE B CA 1
ATOM 13896 C C . PHE B 1 807 ? 4.168 -30.875 -27.062 1 98.56 807 PHE B C 1
ATOM 13898 O O . PHE B 1 807 ? 3.795 -31.109 -28.219 1 98.56 807 PHE B O 1
ATOM 13905 N N . GLN B 1 808 ? 5.125 -30.047 -26.844 1 98.12 808 GLN B N 1
ATOM 13906 C CA . GLN B 1 808 ? 5.719 -29.266 -27.922 1 98.12 808 GLN B CA 1
ATOM 13907 C C . GLN B 1 808 ? 6.512 -30.141 -28.875 1 98.12 808 GLN B C 1
ATOM 13909 O O . GLN B 1 808 ? 6.613 -29.844 -30.078 1 98.12 808 GLN B O 1
ATOM 13914 N N . HIS B 1 809 ? 7.121 -31.25 -28.359 1 98.12 809 HIS B N 1
ATOM 13915 C CA . HIS B 1 809 ? 8.047 -32 -29.188 1 98.12 809 HIS B CA 1
ATOM 13916 C C . HIS B 1 809 ? 7.602 -33.469 -29.312 1 98.12 809 HIS B C 1
ATOM 13918 O O . HIS B 1 809 ? 7.535 -34 -30.422 1 98.12 809 HIS B O 1
ATOM 13924 N N . ALA B 1 810 ? 7.281 -34.094 -28.203 1 98.44 810 ALA B N 1
ATOM 13925 C CA . ALA B 1 810 ? 6.867 -35.5 -28.312 1 98.44 810 ALA B CA 1
ATOM 13926 C C . ALA B 1 810 ? 5.559 -35.625 -29.094 1 98.44 810 ALA B C 1
ATOM 13928 O O . ALA B 1 810 ? 5.492 -36.312 -30.109 1 98.44 810 ALA B O 1
ATOM 13929 N N . VAL B 1 811 ? 4.531 -34.875 -28.594 1 98.44 811 VAL B N 1
ATOM 13930 C CA . VAL B 1 811 ? 3.252 -34.875 -29.297 1 98.44 811 VAL B CA 1
ATOM 13931 C C . VAL B 1 811 ? 3.352 -33.938 -30.531 1 98.44 811 VAL B C 1
ATOM 13933 O O . VAL B 1 811 ? 2.738 -34.219 -31.562 1 98.44 811 VAL B O 1
ATOM 13936 N N . GLY B 1 812 ? 4.059 -32.875 -30.422 1 98.5 812 GLY B N 1
ATOM 13937 C CA . GLY B 1 812 ? 4.375 -31.984 -31.516 1 98.5 812 GLY B CA 1
ATOM 13938 C C . GLY B 1 812 ? 3.365 -30.859 -31.688 1 98.5 812 GLY B C 1
ATOM 13939 O O . GLY B 1 812 ? 3.141 -30.391 -32.812 1 98.5 812 GLY B O 1
ATOM 13940 N N . ILE B 1 813 ? 2.701 -30.359 -30.609 1 98.69 813 ILE B N 1
ATOM 13941 C CA . ILE B 1 813 ? 1.681 -29.312 -30.703 1 98.69 813 ILE B CA 1
ATOM 13942 C C . ILE B 1 813 ? 2.227 -28 -30.141 1 98.69 813 ILE B C 1
ATOM 13944 O O . ILE B 1 813 ? 2.58 -27.938 -28.969 1 98.69 813 ILE B O 1
ATOM 13948 N N . ASP B 1 814 ? 2.295 -27.016 -30.922 1 98.19 814 ASP B N 1
ATOM 13949 C CA . ASP B 1 814 ? 2.674 -25.672 -30.484 1 98.19 814 ASP B CA 1
ATOM 13950 C C . ASP B 1 814 ? 1.962 -24.609 -31.312 1 98.19 814 ASP B C 1
ATOM 13952 O O . ASP B 1 814 ? 1.124 -24.922 -32.156 1 98.19 814 ASP B O 1
ATOM 13956 N N . THR B 1 815 ? 2.156 -23.391 -30.969 1 97.81 815 THR B N 1
ATOM 13957 C CA . THR B 1 815 ? 1.553 -22.266 -31.688 1 97.81 815 THR B CA 1
ATOM 13958 C C . THR B 1 815 ? 2.627 -21.406 -32.344 1 97.81 815 THR B C 1
ATOM 13960 O O . THR B 1 815 ? 3.705 -21.219 -31.797 1 97.81 815 THR B O 1
ATOM 13963 N N . GLU B 1 816 ? 2.42 -21.016 -33.562 1 94 816 GLU B N 1
ATOM 13964 C CA . GLU B 1 816 ? 3.348 -20.141 -34.281 1 94 816 GLU B CA 1
ATOM 13965 C C . GLU B 1 816 ? 3.264 -18.703 -33.75 1 94 816 GLU B C 1
ATOM 13967 O O . GLU B 1 816 ? 4.285 -18.078 -33.5 1 94 816 GLU B O 1
ATOM 13972 N N . ASP B 1 817 ? 2.078 -18.219 -33.781 1 91 817 ASP B N 1
ATOM 13973 C CA . ASP B 1 817 ? 1.812 -16.922 -33.156 1 91 817 ASP B CA 1
ATOM 13974 C C . ASP B 1 817 ? 1.109 -17.078 -31.828 1 91 817 ASP B C 1
ATOM 13976 O O . ASP B 1 817 ? 1.38 -18.016 -31.078 1 91 817 ASP B O 1
ATOM 13980 N N . ALA B 1 818 ? 0.21 -16.219 -31.484 1 92.62 818 ALA B N 1
ATOM 13981 C CA . ALA B 1 818 ? -0.448 -16.297 -30.188 1 92.62 818 ALA B CA 1
ATOM 13982 C C . ALA B 1 818 ? -1.841 -16.906 -30.312 1 92.62 818 ALA B C 1
ATOM 13984 O O . ALA B 1 818 ? -2.521 -16.703 -31.328 1 92.62 818 ALA B O 1
ATOM 13985 N N . GLY B 1 819 ? -2.189 -17.719 -29.344 1 95.56 819 GLY B N 1
ATOM 13986 C CA . GLY B 1 819 ? -3.566 -18.156 -29.156 1 95.56 819 GLY B CA 1
ATOM 13987 C C . GLY B 1 819 ? -3.926 -19.375 -30 1 95.56 819 GLY B C 1
ATOM 13988 O O . GLY B 1 819 ? -5.102 -19.703 -30.141 1 95.56 819 GLY B O 1
ATOM 13989 N N . TYR B 1 820 ? -3.006 -20.062 -30.703 1 97.5 820 TYR B N 1
ATOM 13990 C CA . TYR B 1 820 ? -3.184 -21.328 -31.422 1 97.5 820 TYR B CA 1
ATOM 13991 C C . TYR B 1 820 ? -4.133 -21.156 -32.594 1 97.5 820 TYR B C 1
ATOM 13993 O O . TYR B 1 820 ? -4.91 -22.062 -32.906 1 97.5 820 TYR B O 1
ATOM 14001 N N . ARG B 1 821 ? -4.172 -20 -33.125 1 96.12 821 ARG B N 1
ATOM 14002 C CA . ARG B 1 821 ? -4.848 -19.828 -34.406 1 96.12 821 ARG B CA 1
ATOM 14003 C C . ARG B 1 821 ? -4.023 -20.422 -35.562 1 96.12 821 ARG B C 1
ATOM 14005 O O . ARG B 1 821 ? -4.574 -21.031 -36.469 1 96.12 821 ARG B O 1
ATOM 14012 N N . ASN B 1 822 ? -2.811 -20.109 -35.531 1 97.69 822 ASN B N 1
ATOM 14013 C CA . ASN B 1 822 ? -1.814 -20.766 -36.375 1 97.69 822 ASN B CA 1
ATOM 14014 C C . ASN B 1 822 ? -1.002 -21.797 -35.594 1 97.69 822 ASN B C 1
ATOM 14016 O O . ASN B 1 822 ? -0.072 -21.438 -34.875 1 97.69 822 ASN B O 1
ATOM 14020 N N . ILE B 1 823 ? -1.296 -23.031 -35.875 1 98.44 823 ILE B N 1
ATOM 14021 C CA . ILE B 1 823 ? -0.804 -24.156 -35.062 1 98.44 823 ILE B CA 1
ATOM 14022 C C . ILE B 1 823 ? 0.444 -24.75 -35.719 1 98.44 823 ILE B C 1
ATOM 14024 O O . ILE B 1 823 ? 0.584 -24.719 -36.938 1 98.44 823 ILE B O 1
ATOM 14028 N N . ILE B 1 824 ? 1.326 -25.203 -34.938 1 98.5 824 ILE B N 1
ATOM 14029 C CA . ILE B 1 824 ? 2.465 -26 -35.375 1 98.5 824 ILE B CA 1
ATOM 14030 C C . ILE B 1 824 ? 2.27 -27.453 -34.969 1 98.5 824 ILE B C 1
ATOM 14032 O O . ILE B 1 824 ? 1.971 -27.734 -33.781 1 98.5 824 ILE B O 1
ATOM 14036 N N . ILE B 1 825 ? 2.369 -28.359 -35.875 1 98.56 825 ILE B N 1
ATOM 14037 C CA . ILE B 1 825 ? 2.471 -29.781 -35.594 1 98.56 825 ILE B CA 1
ATOM 14038 C C . ILE B 1 825 ? 3.836 -30.297 -36.062 1 98.56 825 ILE B C 1
ATOM 14040 O O . ILE B 1 825 ? 4.078 -30.5 -37.25 1 98.56 825 ILE B O 1
ATOM 14044 N N . LYS B 1 826 ? 4.66 -30.578 -35.125 1 97.88 826 LYS B N 1
ATOM 14045 C CA . LYS B 1 826 ? 6.023 -31.016 -35.406 1 97.88 826 LYS B CA 1
ATOM 14046 C C . LYS B 1 826 ? 6.508 -32.031 -34.375 1 97.88 826 LYS B C 1
ATOM 14048 O O . LYS B 1 826 ? 7.406 -31.719 -33.594 1 97.88 826 LYS B O 1
ATOM 14053 N N . PRO B 1 827 ? 6 -33.25 -34.375 1 97.31 827 PRO B N 1
ATOM 14054 C CA . PRO B 1 827 ? 6.449 -34.25 -33.406 1 97.31 827 PRO B CA 1
ATOM 14055 C C . PRO B 1 827 ? 7.891 -34.688 -33.656 1 97.31 827 PRO B C 1
ATOM 14057 O O . PRO B 1 827 ? 8.32 -34.812 -34.781 1 97.31 827 PRO B O 1
ATOM 14060 N N . SER B 1 828 ? 8.641 -34.812 -32.594 1 96.19 828 SER B N 1
ATOM 14061 C CA . SER B 1 828 ? 9.969 -35.406 -32.625 1 96.19 828 SER B CA 1
ATOM 14062 C C . SER B 1 828 ? 9.883 -36.938 -32.719 1 96.19 828 SER B C 1
ATOM 14064 O O . SER B 1 828 ? 9.93 -37.625 -31.703 1 96.19 828 SER B O 1
ATOM 14066 N N . ILE B 1 829 ? 9.93 -37.438 -33.875 1 95.5 829 ILE B N 1
ATOM 14067 C CA . ILE B 1 829 ? 9.773 -38.875 -34.094 1 95.5 829 ILE B CA 1
ATOM 14068 C C . ILE B 1 829 ? 11.133 -39.562 -34 1 95.5 829 ILE B C 1
ATOM 14070 O O . ILE B 1 829 ? 12.109 -39.125 -34.594 1 95.5 829 ILE B O 1
ATOM 14074 N N . SER B 1 830 ? 11.188 -40.531 -33.156 1 94.62 830 SER B N 1
ATOM 14075 C CA . SER B 1 830 ? 12.414 -41.281 -32.906 1 94.62 830 SER B CA 1
ATOM 14076 C C . SER B 1 830 ? 12.141 -42.781 -32.781 1 94.62 830 SER B C 1
ATOM 14078 O O . SER B 1 830 ? 11.062 -43.188 -32.344 1 94.62 830 SER B O 1
ATOM 14080 N N . LYS B 1 831 ? 13.164 -43.594 -33.094 1 94.31 831 LYS B N 1
ATOM 14081 C CA . LYS B 1 831 ? 13.039 -45.031 -32.969 1 94.31 831 LYS B CA 1
ATOM 14082 C C . LYS B 1 831 ? 13.133 -45.469 -31.5 1 94.31 831 LYS B C 1
ATOM 14084 O O . LYS B 1 831 ? 12.797 -46.594 -31.156 1 94.31 831 LYS B O 1
ATOM 14089 N N . GLU B 1 832 ? 13.477 -44.5 -30.688 1 95.56 832 GLU B N 1
ATOM 14090 C CA . GLU B 1 832 ? 13.547 -44.75 -29.266 1 95.56 832 GLU B CA 1
ATOM 14091 C C . GLU B 1 832 ? 12.156 -44.906 -28.656 1 95.56 832 GLU B C 1
ATOM 14093 O O . GLU B 1 832 ? 12.008 -45.406 -27.531 1 95.56 832 GLU B O 1
ATOM 14098 N N . MET B 1 833 ? 11.156 -44.562 -29.312 1 96.69 833 MET B N 1
ATOM 14099 C CA . MET B 1 833 ? 9.758 -44.625 -28.906 1 96.69 833 MET B CA 1
ATOM 14100 C C . MET B 1 833 ? 8.883 -45.188 -30.031 1 96.69 833 MET B C 1
ATOM 14102 O O . MET B 1 833 ? 8.992 -44.719 -31.172 1 96.69 833 MET B O 1
ATOM 14106 N N . ASP B 1 834 ? 7.992 -46.062 -29.672 1 96.81 834 ASP B N 1
ATOM 14107 C CA . ASP B 1 834 ? 7.199 -46.719 -30.719 1 96.81 834 ASP B CA 1
ATOM 14108 C C . ASP B 1 834 ? 6.008 -45.844 -31.109 1 96.81 834 ASP B C 1
ATOM 14110 O O . ASP B 1 834 ? 5.617 -45.812 -32.281 1 96.81 834 ASP B O 1
ATOM 14114 N N . TYR B 1 835 ? 5.434 -45.281 -30.156 1 97.5 835 TYR B N 1
ATOM 14115 C CA . TYR B 1 835 ? 4.324 -44.406 -30.484 1 97.5 835 TYR B CA 1
ATOM 14116 C C . TYR B 1 835 ? 4.152 -43.312 -29.406 1 97.5 835 TYR B C 1
ATOM 14118 O O . TYR B 1 835 ? 4.598 -43.5 -28.281 1 97.5 835 TYR B O 1
ATOM 14126 N N . ILE B 1 836 ? 3.557 -42.25 -29.781 1 98.31 836 ILE B N 1
ATOM 14127 C CA . ILE B 1 836 ? 3.078 -41.156 -28.938 1 98.31 836 ILE B CA 1
ATOM 14128 C C . ILE B 1 836 ? 1.702 -40.688 -29.422 1 98.31 836 ILE B C 1
ATOM 14130 O O . ILE B 1 836 ? 1.444 -40.625 -30.625 1 98.31 836 ILE B O 1
ATOM 14134 N N . ASN B 1 837 ? 0.785 -40.469 -28.547 1 98.06 837 ASN B N 1
ATOM 14135 C CA . ASN B 1 837 ? -0.48 -39.812 -28.859 1 98.06 837 ASN B CA 1
ATOM 14136 C C . ASN B 1 837 ? -0.845 -38.781 -27.781 1 98.06 837 ASN B C 1
ATOM 14138 O O . ASN B 1 837 ? -0.53 -38.969 -26.609 1 98.06 837 ASN B O 1
ATOM 14142 N N . GLY B 1 838 ? -1.44 -37.75 -28.156 1 98.5 838 GLY B N 1
ATOM 14143 C CA . GLY B 1 838 ? -1.848 -36.688 -27.219 1 98.5 838 GLY B CA 1
ATOM 14144 C C . GLY B 1 838 ? -2.783 -35.688 -27.828 1 98.5 838 GLY B C 1
ATOM 14145 O O . GLY B 1 838 ? -2.924 -35.625 -29.062 1 98.5 838 GLY B O 1
ATOM 14146 N N . SER B 1 839 ? -3.451 -35 -27.016 1 98.75 839 SER B N 1
ATOM 14147 C CA . SER B 1 839 ? -4.312 -33.875 -27.406 1 98.75 839 SER B CA 1
ATOM 14148 C C . SER B 1 839 ? -4.168 -32.688 -26.453 1 98.75 839 SER B C 1
ATOM 14150 O O . SER B 1 839 ? -3.693 -32.844 -25.328 1 98.75 839 SER B O 1
ATOM 14152 N N . TYR B 1 840 ? -4.438 -31.516 -26.891 1 98.62 840 TYR B N 1
ATOM 14153 C CA . TYR B 1 840 ? -4.43 -30.266 -26.125 1 98.62 840 TYR B CA 1
ATOM 14154 C C . TYR B 1 840 ? -5.652 -29.422 -26.453 1 98.62 840 TYR B C 1
ATOM 14156 O O . TYR B 1 840 ? -5.879 -29.062 -27.609 1 98.62 840 TYR B O 1
ATOM 14164 N N . LYS B 1 841 ? -6.434 -29.094 -25.406 1 98.31 841 LYS B N 1
ATOM 14165 C CA . LYS B 1 841 ? -7.582 -28.203 -25.562 1 98.31 841 LYS B CA 1
ATOM 14166 C C . LYS B 1 841 ? -7.164 -26.75 -25.5 1 98.31 841 LYS B C 1
ATOM 14168 O O . LYS B 1 841 ? -7.16 -26.141 -24.422 1 98.31 841 LYS B O 1
ATOM 14173 N N . SER B 1 842 ? -6.945 -26.188 -26.656 1 97.94 842 SER B N 1
ATOM 14174 C CA . SER B 1 842 ? -6.574 -24.781 -26.719 1 97.94 842 SER B CA 1
ATOM 14175 C C . SER B 1 842 ? -7.801 -23.891 -26.609 1 97.94 842 SER B C 1
ATOM 14177 O O . SER B 1 842 ? -8.93 -24.375 -26.547 1 97.94 842 SER B O 1
ATOM 14179 N N . ILE B 1 843 ? -7.602 -22.594 -26.547 1 97.12 843 ILE B N 1
ATOM 14180 C CA . ILE B 1 843 ? -8.672 -21.609 -26.453 1 97.12 843 ILE B CA 1
ATOM 14181 C C . ILE B 1 843 ? -9.531 -21.641 -27.703 1 97.12 843 ILE B C 1
ATOM 14183 O O . ILE B 1 843 ? -10.672 -21.172 -27.703 1 97.12 843 ILE B O 1
ATOM 14187 N N . ASN B 1 844 ? -9.008 -22.25 -28.844 1 97.06 844 ASN B N 1
ATOM 14188 C CA . ASN B 1 844 ? -9.742 -22.344 -30.109 1 97.06 844 ASN B CA 1
ATOM 14189 C C . ASN B 1 844 ? -10.312 -23.734 -30.312 1 97.06 844 ASN B C 1
ATOM 14191 O O . ASN B 1 844 ? -10.93 -24.016 -31.344 1 97.06 844 ASN B O 1
ATOM 14195 N N . GLY B 1 845 ? -10.102 -24.609 -29.375 1 97.62 845 GLY B N 1
ATOM 14196 C CA . GLY B 1 845 ? -10.594 -25.984 -29.5 1 97.62 845 GLY B CA 1
ATOM 14197 C C . GLY B 1 845 ? -9.508 -27.031 -29.328 1 97.62 845 GLY B C 1
ATOM 14198 O O . GLY B 1 845 ? -8.344 -26.688 -29.109 1 97.62 845 GLY B O 1
ATOM 14199 N N . THR B 1 846 ? -9.852 -28.281 -29.484 1 98.25 846 THR B N 1
ATOM 14200 C CA . THR B 1 846 ? -8.953 -29.391 -29.188 1 98.25 846 THR B CA 1
ATOM 14201 C C . THR B 1 846 ? -8.07 -29.703 -30.391 1 98.25 846 THR B C 1
ATOM 14203 O O . THR B 1 846 ? -8.562 -29.828 -31.516 1 98.25 846 THR B O 1
ATOM 14206 N N . ILE B 1 847 ? -6.793 -29.766 -30.219 1 98.88 847 ILE B N 1
ATOM 14207 C CA . ILE B 1 847 ? -5.785 -30.203 -31.188 1 98.88 847 ILE B CA 1
ATOM 14208 C C . ILE B 1 847 ? -5.277 -31.594 -30.812 1 98.88 847 ILE B C 1
ATOM 14210 O O . ILE B 1 847 ? -4.941 -31.844 -29.656 1 98.88 847 ILE B O 1
ATOM 14214 N N . SER B 1 848 ? -5.223 -32.5 -31.734 1 98.56 848 SER B N 1
ATOM 14215 C CA . SER B 1 848 ? -4.699 -33.812 -31.453 1 98.56 848 SER B CA 1
ATOM 14216 C C . SER B 1 848 ? -3.584 -34.188 -32.438 1 98.56 848 SER B C 1
ATOM 14218 O O . SER B 1 848 ? -3.631 -33.812 -33.594 1 98.56 848 SER B O 1
ATOM 14220 N N . SER B 1 849 ? -2.609 -34.844 -31.984 1 98.75 849 SER B N 1
ATOM 14221 C CA . SER B 1 849 ? -1.492 -35.375 -32.781 1 98.75 849 SER B CA 1
ATOM 14222 C C . SER B 1 849 ? -1.017 -36.719 -32.25 1 98.75 849 SER B C 1
ATOM 14224 O O . SER B 1 849 ? -0.905 -36.906 -31.031 1 98.75 849 SER B O 1
ATOM 14226 N N . ALA B 1 850 ? -0.82 -37.625 -33.156 1 98.56 850 ALA B N 1
ATOM 14227 C CA . ALA B 1 850 ? -0.344 -38.969 -32.812 1 98.56 850 ALA B CA 1
ATOM 14228 C C . ALA B 1 850 ? 0.562 -39.531 -33.906 1 98.56 850 ALA B C 1
ATOM 14230 O O . ALA B 1 850 ? 0.337 -39.25 -35.094 1 98.56 850 ALA B O 1
ATOM 14231 N N . TRP B 1 851 ? 1.567 -40.312 -33.531 1 98.12 851 TRP B N 1
ATOM 14232 C CA . TRP B 1 851 ? 2.4 -41 -34.5 1 98.12 851 TRP B CA 1
ATOM 14233 C C . TRP B 1 851 ? 2.764 -42.406 -33.969 1 98.12 851 TRP B C 1
ATOM 14235 O O . TRP B 1 851 ? 2.814 -42.625 -32.75 1 98.12 851 TRP B O 1
ATOM 14245 N N . ASN B 1 852 ? 2.967 -43.344 -34.812 1 96.94 852 ASN B N 1
ATOM 14246 C CA . ASN B 1 852 ? 3.377 -44.719 -34.438 1 96.94 852 ASN B CA 1
ATOM 14247 C C . ASN B 1 852 ? 4.172 -45.344 -35.594 1 96.94 852 ASN B C 1
ATOM 14249 O O . ASN B 1 852 ? 3.871 -45.156 -36.75 1 96.94 852 ASN B O 1
ATOM 14253 N N . TRP B 1 853 ? 5.172 -46.094 -35.25 1 96.06 853 TRP B N 1
ATOM 14254 C CA . TRP B 1 853 ? 5.965 -46.875 -36.188 1 96.06 853 TRP B CA 1
ATOM 14255 C C . TRP B 1 853 ? 5.211 -48.125 -36.656 1 96.06 853 TRP B C 1
ATOM 14257 O O . TRP B 1 853 ? 4.617 -48.812 -35.812 1 96.06 853 TRP B O 1
ATOM 14267 N N . LYS B 1 854 ? 5.164 -48.25 -37.875 1 93.69 854 LYS B N 1
ATOM 14268 C CA . LYS B 1 854 ? 4.715 -49.5 -38.5 1 93.69 854 LYS B CA 1
ATOM 14269 C C . LYS B 1 854 ? 5.766 -50.031 -39.469 1 93.69 854 LYS B C 1
ATOM 14271 O O . LYS B 1 854 ? 5.695 -49.781 -40.656 1 93.69 854 LYS B O 1
ATOM 14276 N N . GLY B 1 855 ? 6.512 -50.906 -38.938 1 90.62 855 GLY B N 1
ATOM 14277 C CA . GLY B 1 855 ? 7.664 -51.344 -39.719 1 90.62 855 GLY B CA 1
ATOM 14278 C C . GLY B 1 855 ? 8.617 -50.188 -40.031 1 90.62 855 GLY B C 1
ATOM 14279 O O . GLY B 1 855 ? 9.18 -49.594 -39.125 1 90.62 855 GLY B O 1
ATOM 14280 N N . LYS B 1 856 ? 8.688 -49.875 -41.344 1 89.94 856 LYS B N 1
ATOM 14281 C CA . LYS B 1 856 ? 9.602 -48.844 -41.75 1 89.94 856 LYS B CA 1
ATOM 14282 C C . LYS B 1 856 ? 8.844 -47.531 -42.062 1 89.94 856 LYS B C 1
ATOM 14284 O O . LYS B 1 856 ? 9.438 -46.531 -42.469 1 89.94 856 LYS B O 1
ATOM 14289 N N . GLU B 1 857 ? 7.578 -47.656 -41.75 1 93.88 857 GLU B N 1
ATOM 14290 C CA . GLU B 1 857 ? 6.734 -46.469 -42 1 93.88 857 GLU B CA 1
ATOM 14291 C C . GLU B 1 857 ? 6.234 -45.875 -40.688 1 93.88 857 GLU B C 1
ATOM 14293 O O . GLU B 1 857 ? 6.195 -46.562 -39.656 1 93.88 857 GLU B O 1
ATOM 14298 N N . VAL B 1 858 ? 5.949 -44.594 -40.781 1 96.56 858 VAL B N 1
ATOM 14299 C CA . VAL B 1 858 ? 5.336 -43.906 -39.656 1 96.56 858 VAL B CA 1
ATOM 14300 C C . VAL B 1 858 ? 3.934 -43.438 -40.031 1 96.56 858 VAL B C 1
ATOM 14302 O O . VAL B 1 858 ? 3.738 -42.844 -41.094 1 96.56 858 VAL B O 1
ATOM 14305 N N . LEU B 1 859 ? 3.01 -43.75 -39.219 1 97.25 859 LEU B N 1
ATOM 14306 C CA . LEU B 1 859 ? 1.658 -43.219 -39.344 1 97.25 859 LEU B CA 1
ATOM 14307 C C . LEU B 1 859 ? 1.48 -42 -38.438 1 97.25 859 LEU B C 1
ATOM 14309 O O . LEU B 1 859 ? 1.831 -42.031 -37.25 1 97.25 859 LEU B O 1
ATOM 14313 N N . ILE B 1 860 ? 1.004 -40.938 -38.969 1 97.94 860 ILE B N 1
ATOM 14314 C CA . ILE B 1 860 ? 0.751 -39.688 -38.25 1 97.94 860 ILE B CA 1
ATOM 14315 C C . ILE B 1 860 ? -0.724 -39.312 -38.344 1 97.94 860 ILE B C 1
ATOM 14317 O O . ILE B 1 860 ? -1.243 -39.156 -39.469 1 97.94 860 ILE B O 1
ATOM 14321 N N . ASN B 1 861 ? -1.437 -39.188 -37.281 1 98.19 861 ASN B N 1
ATOM 14322 C CA . ASN B 1 861 ? -2.832 -38.781 -37.219 1 98.19 861 ASN B CA 1
ATOM 14323 C C . ASN B 1 861 ? -2.984 -37.406 -36.531 1 98.19 861 ASN B C 1
ATOM 14325 O O . ASN B 1 861 ? -2.438 -37.188 -35.438 1 98.19 861 ASN B O 1
ATOM 14329 N N . ILE B 1 862 ? -3.686 -36.531 -37.188 1 98.38 862 ILE B N 1
ATOM 14330 C CA . ILE B 1 862 ? -3.795 -35.156 -36.688 1 98.38 862 ILE B CA 1
ATOM 14331 C C . ILE B 1 862 ? -5.25 -34.719 -36.781 1 98.38 862 ILE B C 1
ATOM 14333 O O . ILE B 1 862 ? -5.973 -35.062 -37.719 1 98.38 862 ILE B O 1
ATOM 14337 N N . GLU B 1 863 ? -5.688 -33.969 -35.75 1 98.44 863 GLU B N 1
ATOM 14338 C CA . GLU B 1 863 ? -6.965 -33.281 -35.781 1 98.44 863 GLU B CA 1
ATOM 14339 C C . GLU B 1 863 ? -6.773 -31.781 -35.469 1 98.44 863 GLU B C 1
ATOM 14341 O O . GLU B 1 863 ? -6.164 -31.438 -34.438 1 98.44 863 GLU B O 1
ATOM 14346 N N . ILE B 1 864 ? -7.289 -30.969 -36.344 1 98.5 864 ILE B N 1
ATOM 14347 C CA . ILE B 1 864 ? -7.168 -29.516 -36.219 1 98.5 864 ILE B CA 1
ATOM 14348 C C . ILE B 1 864 ? -8.547 -28.906 -36.031 1 98.5 864 ILE B C 1
ATOM 14350 O O . ILE B 1 864 ? -9.477 -29.188 -36.781 1 98.5 864 ILE B O 1
ATOM 14354 N N . PRO B 1 865 ? -8.719 -28.047 -35.031 1 98.19 865 PRO B N 1
ATOM 14355 C CA . PRO B 1 865 ? -10.047 -27.484 -34.781 1 98.19 865 PRO B CA 1
ATOM 14356 C C . PRO B 1 865 ? -10.477 -26.469 -35.844 1 98.19 865 PRO B C 1
ATOM 14358 O O . PRO B 1 865 ? -9.625 -25.875 -36.5 1 98.19 865 PRO B O 1
ATOM 14361 N N . VAL B 1 866 ? -11.773 -26.25 -35.875 1 97.75 866 VAL B N 1
ATOM 14362 C CA . VAL B 1 866 ? -12.375 -25.297 -36.812 1 97.75 866 VAL B CA 1
ATOM 14363 C C . VAL B 1 866 ? -11.773 -23.922 -36.594 1 97.75 866 VAL B C 1
ATOM 14365 O O . VAL B 1 866 ? -11.438 -23.547 -35.469 1 97.75 866 VAL B O 1
ATOM 14368 N N . ASN B 1 867 ? -11.648 -23.203 -37.688 1 97.5 867 ASN B N 1
ATOM 14369 C CA . ASN B 1 867 ? -11.273 -21.797 -37.656 1 97.5 867 ASN B CA 1
ATOM 14370 C C . ASN B 1 867 ? -9.781 -21.625 -37.375 1 97.5 867 ASN B C 1
ATOM 14372 O O . ASN B 1 867 ? -9.352 -20.547 -36.938 1 97.5 867 ASN B O 1
ATOM 14376 N N . THR B 1 868 ? -8.992 -22.766 -37.469 1 97.81 868 THR B N 1
ATOM 14377 C CA . THR B 1 868 ? -7.551 -22.719 -37.281 1 97.81 868 THR B CA 1
ATOM 14378 C C . THR B 1 868 ? -6.836 -23.391 -38.469 1 97.81 868 THR B C 1
ATOM 14380 O O . THR B 1 868 ? -7.473 -24.031 -39.281 1 97.81 868 THR B O 1
ATOM 14383 N N . THR B 1 869 ? -5.555 -23.047 -38.531 1 97.88 869 THR B N 1
ATOM 14384 C CA . THR B 1 869 ? -4.668 -23.656 -39.5 1 97.88 869 THR B CA 1
ATOM 14385 C C . THR B 1 869 ? -3.43 -24.234 -38.844 1 97.88 869 THR B C 1
ATOM 14387 O O . THR B 1 869 ? -3.068 -23.828 -37.719 1 97.88 869 THR B O 1
ATOM 14390 N N . ALA B 1 870 ? -2.838 -25.25 -39.531 1 98.44 870 ALA B N 1
ATOM 14391 C CA . ALA B 1 870 ? -1.654 -25.859 -38.938 1 98.44 870 ALA B CA 1
ATOM 14392 C C . ALA B 1 870 ? -0.558 -26.062 -40 1 98.44 870 ALA B C 1
ATOM 14394 O O . ALA B 1 870 ? -0.839 -26.406 -41.125 1 98.44 870 ALA B O 1
ATOM 14395 N N . LYS B 1 871 ? 0.626 -25.75 -39.625 1 98.44 871 LYS B N 1
ATOM 14396 C CA . LYS B 1 871 ? 1.807 -26.219 -40.344 1 98.44 871 LYS B CA 1
ATOM 14397 C C . LYS B 1 871 ? 2.283 -27.562 -39.812 1 98.44 871 LYS B C 1
ATOM 14399 O O . LYS B 1 871 ? 2.637 -27.672 -38.656 1 98.44 871 LYS B O 1
ATOM 14404 N N . VAL B 1 872 ? 2.271 -28.547 -40.656 1 98.12 872 VAL B N 1
ATOM 14405 C CA . VAL B 1 872 ? 2.656 -29.906 -40.281 1 98.12 872 VAL B CA 1
ATOM 14406 C C . VAL B 1 872 ? 4.043 -30.219 -40.844 1 98.12 872 VAL B C 1
ATOM 14408 O O . VAL B 1 872 ? 4.262 -30.188 -42.031 1 98.12 872 VAL B O 1
ATOM 14411 N N . HIS B 1 873 ? 4.906 -30.562 -40 1 97.19 873 HIS B N 1
ATOM 14412 C CA . HIS B 1 873 ? 6.273 -30.906 -40.344 1 97.19 873 HIS B CA 1
ATOM 14413 C C . HIS B 1 873 ? 6.449 -32.406 -40.469 1 97.19 873 HIS B C 1
ATOM 14415 O O . HIS B 1 873 ? 6.422 -33.125 -39.469 1 97.19 873 HIS B O 1
ATOM 14421 N N . ILE B 1 874 ? 6.625 -32.906 -41.656 1 95.75 874 ILE B N 1
ATOM 14422 C CA . ILE B 1 874 ? 6.82 -34.344 -41.906 1 95.75 874 ILE B CA 1
ATOM 14423 C C . ILE B 1 874 ? 8.297 -34.625 -42.156 1 95.75 874 ILE B C 1
ATOM 14425 O O . ILE B 1 874 ? 8.93 -34 -43 1 95.75 874 ILE B O 1
ATOM 14429 N N . PRO B 1 875 ? 8.906 -35.562 -41.406 1 93 875 PRO B N 1
ATOM 14430 C CA . PRO B 1 875 ? 10.359 -35.75 -41.406 1 93 875 PRO B CA 1
ATOM 14431 C C . PRO B 1 875 ? 10.844 -36.562 -42.594 1 93 875 PRO B C 1
ATOM 14433 O O . PRO B 1 875 ? 11.531 -37.562 -42.438 1 93 875 PRO B O 1
ATOM 14436 N N . THR B 1 876 ? 10.531 -36.188 -43.781 1 92.12 876 THR B N 1
ATOM 14437 C CA . THR B 1 876 ? 11.086 -36.75 -45 1 92.12 876 THR B CA 1
ATOM 14438 C C . THR B 1 876 ? 11.211 -35.656 -46.094 1 92.12 876 THR B C 1
ATOM 14440 O O . THR B 1 876 ? 10.375 -34.75 -46.156 1 92.12 876 THR B O 1
ATOM 14443 N N . ALA B 1 877 ? 12.227 -35.75 -46.875 1 90.12 877 ALA B N 1
ATOM 14444 C CA . ALA B 1 877 ? 12.461 -34.781 -47.938 1 90.12 877 ALA B CA 1
ATOM 14445 C C . ALA B 1 877 ? 11.68 -35.188 -49.219 1 90.12 877 ALA B C 1
ATOM 14447 O O . ALA B 1 877 ? 11.477 -34.344 -50.094 1 90.12 877 ALA B O 1
ATOM 14448 N N . GLU B 1 878 ? 11.227 -36.375 -49.344 1 91.44 878 GLU B N 1
ATOM 14449 C CA . GLU B 1 878 ? 10.602 -36.906 -50.562 1 91.44 878 GLU B CA 1
ATOM 14450 C C . GLU B 1 878 ? 9.078 -36.875 -50.438 1 91.44 878 GLU B C 1
ATOM 14452 O O . GLU B 1 878 ? 8.477 -37.719 -49.781 1 91.44 878 GLU B O 1
ATOM 14457 N N . ILE B 1 879 ? 8.508 -36.125 -51.125 1 93.62 879 ILE B N 1
ATOM 14458 C CA . ILE B 1 879 ? 7.059 -35.938 -51.125 1 93.62 879 ILE B CA 1
ATOM 14459 C C . ILE B 1 879 ? 6.367 -37.25 -51.5 1 93.62 879 ILE B C 1
ATOM 14461 O O . ILE B 1 879 ? 5.297 -37.562 -51 1 93.62 879 ILE B O 1
ATOM 14465 N N . SER B 1 880 ? 7.027 -38 -52.375 1 92.44 880 SER B N 1
ATOM 14466 C CA . SER B 1 880 ? 6.449 -39.25 -52.844 1 92.44 880 SER B CA 1
ATOM 14467 C C . SER B 1 880 ? 6.328 -40.281 -51.719 1 92.44 880 SER B C 1
ATOM 14469 O O . SER B 1 880 ? 5.586 -41.25 -51.844 1 92.44 880 SER B O 1
ATOM 14471 N N . ASN B 1 881 ? 7.027 -40 -50.688 1 93.94 881 ASN B N 1
ATOM 14472 C CA . ASN B 1 881 ? 7.02 -40.906 -49.531 1 93.94 881 ASN B CA 1
ATOM 14473 C C . ASN B 1 881 ? 5.855 -40.625 -48.594 1 93.94 881 ASN B C 1
ATOM 14475 O O . ASN B 1 881 ? 5.676 -41.312 -47.594 1 93.94 881 ASN B O 1
ATOM 14479 N N . ILE B 1 882 ? 5.07 -39.594 -48.906 1 96.56 882 ILE B N 1
ATOM 14480 C CA . ILE B 1 882 ? 3.992 -39.188 -48.031 1 96.56 882 ILE B CA 1
ATOM 14481 C C . ILE B 1 882 ? 2.645 -39.438 -48.688 1 96.56 882 ILE B C 1
ATOM 14483 O O . ILE B 1 882 ? 2.406 -39 -49.812 1 96.56 882 ILE B O 1
ATOM 14487 N N . LYS B 1 883 ? 1.838 -40.094 -48 1 96 883 LYS B N 1
ATOM 14488 C CA . LYS B 1 883 ? 0.453 -40.312 -48.438 1 96 883 LYS B CA 1
ATOM 14489 C C . LYS B 1 883 ? -0.519 -39.844 -47.344 1 96 883 LYS B C 1
ATOM 14491 O O . LYS B 1 883 ? -0.21 -39.906 -46.156 1 96 883 LYS B O 1
ATOM 14496 N N . GLU B 1 884 ? -1.527 -39.344 -47.719 1 96.19 884 GLU B N 1
ATOM 14497 C CA . GLU B 1 884 ? -2.674 -39.125 -46.844 1 96.19 884 GLU B CA 1
ATOM 14498 C C . GLU B 1 884 ? -3.775 -40.125 -47.125 1 96.19 884 GLU B C 1
ATOM 14500 O O . GLU B 1 884 ? -4.379 -40.156 -48.188 1 96.19 884 GLU B O 1
ATOM 14505 N N . GLY B 1 885 ? -3.951 -40.844 -46.062 1 90.75 885 GLY B N 1
ATOM 14506 C CA . GLY B 1 885 ? -4.707 -42.062 -46.375 1 90.75 885 GLY B CA 1
ATOM 14507 C C . GLY B 1 885 ? -4.031 -42.938 -47.406 1 90.75 885 GLY B C 1
ATOM 14508 O O . GLY B 1 885 ? -2.895 -43.375 -47.219 1 90.75 885 GLY B O 1
ATOM 14509 N N . ASN B 1 886 ? -4.688 -43.125 -48.531 1 89.38 886 ASN B N 1
ATOM 14510 C CA . ASN B 1 886 ? -4.113 -43.906 -49.594 1 89.38 886 ASN B CA 1
ATOM 14511 C C . ASN B 1 886 ? -3.814 -43.031 -50.812 1 89.38 886 ASN B C 1
ATOM 14513 O O . ASN B 1 886 ? -3.449 -43.562 -51.875 1 89.38 886 ASN B O 1
ATOM 14517 N N . LYS B 1 887 ? -3.811 -41.75 -50.594 1 94.31 887 LYS B N 1
ATOM 14518 C CA . LYS B 1 887 ? -3.639 -40.844 -51.719 1 94.31 887 LYS B CA 1
ATOM 14519 C C . LYS B 1 887 ? -2.314 -40.094 -51.656 1 94.31 887 LYS B C 1
ATOM 14521 O O . LYS B 1 887 ? -1.869 -39.75 -50.531 1 94.31 887 LYS B O 1
ATOM 14526 N N . THR B 1 888 ? -1.855 -39.844 -52.812 1 93.56 888 THR B N 1
ATOM 14527 C CA . THR B 1 888 ? -0.701 -38.969 -52.844 1 93.56 888 THR B CA 1
ATOM 14528 C C . THR B 1 888 ? -1.107 -37.531 -52.5 1 93.56 888 THR B C 1
ATOM 14530 O O . THR B 1 888 ? -2.258 -37.156 -52.719 1 93.56 888 THR B O 1
ATOM 14533 N N . LEU B 1 889 ? -0.238 -36.75 -52.062 1 94 889 LEU B N 1
ATOM 14534 C CA . LEU B 1 889 ? -0.54 -35.406 -51.531 1 94 889 LEU B CA 1
ATOM 14535 C C . LEU B 1 889 ? -1.133 -34.531 -52.625 1 94 889 LEU B C 1
ATOM 14537 O O . LEU B 1 889 ? -1.991 -33.688 -52.375 1 94 889 LEU B O 1
ATOM 14541 N N . SER B 1 890 ? -0.653 -34.656 -53.812 1 88.94 890 SER B N 1
ATOM 14542 C CA . SER B 1 890 ? -1.086 -33.844 -54.938 1 88.94 890 SER B CA 1
ATOM 14543 C C . SER B 1 890 ? -2.566 -34.031 -55.25 1 88.94 890 SER B C 1
ATOM 14545 O O . SER B 1 890 ? -3.203 -33.188 -55.875 1 88.94 890 SER B O 1
ATOM 14547 N N . LYS B 1 891 ? -3.088 -35.062 -54.812 1 91.12 891 LYS B N 1
ATOM 14548 C CA . LYS B 1 891 ? -4.48 -35.375 -55.125 1 91.12 891 LYS B CA 1
ATOM 14549 C C . LYS B 1 891 ? -5.398 -34.938 -53.969 1 91.12 891 LYS B C 1
ATOM 14551 O O . LYS B 1 891 ? -6.617 -35.125 -54.062 1 91.12 891 LYS B O 1
ATOM 14556 N N . VAL B 1 892 ? -4.809 -34.531 -53 1 93.12 892 VAL B N 1
ATOM 14557 C CA . VAL B 1 892 ? -5.605 -34.125 -51.844 1 93.12 892 VAL B CA 1
ATOM 14558 C C . VAL B 1 892 ? -5.703 -32.594 -51.812 1 93.12 892 VAL B C 1
ATOM 14560 O O . VAL B 1 892 ? -4.777 -31.906 -51.344 1 93.12 892 VAL B O 1
ATOM 14563 N N . VAL B 1 893 ? -6.762 -31.969 -52.156 1 90.31 893 VAL B N 1
ATOM 14564 C CA . VAL B 1 893 ? -6.98 -30.547 -52.344 1 90.31 893 VAL B CA 1
ATOM 14565 C C . VAL B 1 893 ? -6.859 -29.797 -51.031 1 90.31 893 VAL B C 1
ATOM 14567 O O . VAL B 1 893 ? -6.453 -28.625 -51 1 90.31 893 VAL B O 1
ATOM 14570 N N . SER B 1 894 ? -7.117 -30.391 -49.938 1 92.44 894 SER B N 1
ATOM 14571 C CA . SER B 1 894 ? -7.156 -29.734 -48.625 1 92.44 894 SER B CA 1
ATOM 14572 C C . SER B 1 894 ? -5.758 -29.594 -48.062 1 92.44 894 SER B C 1
ATOM 14574 O O . SER B 1 894 ? -5.59 -29.031 -46.969 1 92.44 894 SER B O 1
ATOM 14576 N N . ILE B 1 895 ? -4.738 -30.047 -48.719 1 96.5 895 ILE B N 1
ATOM 14577 C CA . ILE B 1 895 ? -3.367 -30 -48.219 1 96.5 895 ILE B CA 1
ATOM 14578 C C . ILE B 1 895 ? -2.508 -29.156 -49.156 1 96.5 895 ILE B C 1
ATOM 14580 O O . ILE B 1 895 ? -2.531 -29.328 -50.375 1 96.5 895 ILE B O 1
ATOM 14584 N N . THR B 1 896 ? -1.843 -28.203 -48.656 1 96.56 896 THR B N 1
ATOM 14585 C CA . THR B 1 896 ? -0.894 -27.391 -49.406 1 96.56 896 THR B CA 1
ATOM 14586 C C . THR B 1 896 ? 0.54 -27.703 -49 1 96.56 896 THR B C 1
ATOM 14588 O O . THR B 1 896 ? 0.866 -27.703 -47.812 1 96.56 896 THR B O 1
ATOM 14591 N N . ILE B 1 897 ? 1.357 -28.031 -49.875 1 95.88 897 ILE B N 1
ATOM 14592 C CA . ILE B 1 897 ? 2.777 -28.234 -49.625 1 95.88 897 ILE B CA 1
ATOM 14593 C C . ILE B 1 897 ? 3.49 -26.875 -49.562 1 95.88 897 ILE B C 1
ATOM 14595 O O . ILE B 1 897 ? 3.541 -26.172 -50.594 1 95.88 897 ILE B O 1
ATOM 14599 N N . LEU B 1 898 ? 3.971 -26.516 -48.5 1 95.44 898 LEU B N 1
ATOM 14600 C CA . LEU B 1 898 ? 4.625 -25.234 -48.344 1 95.44 898 LEU B CA 1
ATOM 14601 C C . LEU B 1 898 ? 6.086 -25.297 -48.781 1 95.44 898 LEU B C 1
ATOM 14603 O O . LEU B 1 898 ? 6.59 -24.391 -49.438 1 95.44 898 LEU B O 1
ATOM 14607 N N . GLU B 1 899 ? 6.742 -26.281 -48.25 1 93.31 899 GLU B N 1
ATOM 14608 C CA . GLU B 1 899 ? 8.172 -26.422 -48.469 1 93.31 899 GLU B CA 1
ATOM 14609 C C . GLU B 1 899 ? 8.609 -27.891 -48.312 1 93.31 899 GLU B C 1
ATOM 14611 O O . GLU B 1 899 ? 8.008 -28.641 -47.531 1 93.31 899 GLU B O 1
ATOM 14616 N N . SER B 1 900 ? 9.547 -28.281 -49.125 1 91.12 900 SER B N 1
ATOM 14617 C CA . SER B 1 900 ? 10.258 -29.547 -48.938 1 91.12 900 SER B CA 1
ATOM 14618 C C . SER B 1 900 ? 11.766 -29.344 -49 1 91.12 900 SER B C 1
ATOM 14620 O O . SER B 1 900 ? 12.297 -28.875 -50 1 91.12 900 SER B O 1
ATOM 14622 N N . ASN B 1 901 ? 12.367 -29.516 -47.906 1 89.88 901 ASN B N 1
ATOM 14623 C CA . ASN B 1 901 ? 13.812 -29.359 -47.844 1 89.88 901 ASN B CA 1
ATOM 14624 C C . ASN B 1 901 ? 14.5 -30.688 -47.531 1 89.88 901 ASN B C 1
ATOM 14626 O O . ASN B 1 901 ? 13.883 -31.75 -47.594 1 89.88 901 ASN B O 1
ATOM 14630 N N . ASP B 1 902 ? 15.828 -30.656 -47.312 1 83.94 902 ASP B N 1
ATOM 14631 C CA . ASP B 1 902 ? 16.625 -31.875 -47.156 1 83.94 902 ASP B CA 1
ATOM 14632 C C . ASP B 1 902 ? 16.219 -32.625 -45.875 1 83.94 902 ASP B C 1
ATOM 14634 O O . ASP B 1 902 ? 16.469 -33.812 -45.75 1 83.94 902 ASP B O 1
ATOM 14638 N N . GLN B 1 903 ? 15.43 -31.922 -45.031 1 86.56 903 GLN B N 1
ATOM 14639 C CA . GLN B 1 903 ? 15.188 -32.531 -43.719 1 86.56 903 GLN B CA 1
ATOM 14640 C C . GLN B 1 903 ? 13.719 -32.875 -43.562 1 86.56 903 GLN B C 1
ATOM 14642 O O . GLN B 1 903 ? 13.383 -33.812 -42.812 1 86.56 903 GLN B O 1
ATOM 14647 N N . GLU B 1 904 ? 12.836 -32.094 -44.156 1 93.38 904 GLU B N 1
ATOM 14648 C CA . GLU B 1 904 ? 11.414 -32.312 -43.875 1 93.38 904 GLU B CA 1
ATOM 14649 C C . GLU B 1 904 ? 10.562 -31.719 -45 1 93.38 904 GLU B C 1
ATOM 14651 O O . GLU B 1 904 ? 11.062 -30.984 -45.844 1 93.38 904 GLU B O 1
ATOM 14656 N N . THR B 1 905 ? 9.367 -32.125 -45.125 1 95.38 905 THR B N 1
ATOM 14657 C CA . THR B 1 905 ? 8.305 -31.516 -45.938 1 95.38 905 THR B CA 1
ATOM 14658 C C . THR B 1 905 ? 7.27 -30.844 -45.031 1 95.38 905 THR B C 1
ATOM 14660 O O . THR B 1 905 ? 6.766 -31.453 -44.094 1 95.38 905 THR B O 1
ATOM 14663 N N . ILE B 1 906 ? 7.039 -29.609 -45.25 1 97.38 906 ILE B N 1
ATOM 14664 C CA . ILE B 1 906 ? 6.09 -28.844 -44.438 1 97.38 906 ILE B CA 1
ATOM 14665 C C . ILE B 1 906 ? 4.781 -28.688 -45.219 1 97.38 906 ILE B C 1
ATOM 14667 O O . ILE B 1 906 ? 4.773 -28.188 -46.344 1 97.38 906 ILE B O 1
ATOM 14671 N N . LEU B 1 907 ? 3.707 -29.078 -44.594 1 97.56 907 LEU B N 1
ATOM 14672 C CA . LEU B 1 907 ? 2.367 -28.969 -45.156 1 97.56 907 LEU B CA 1
ATOM 14673 C C . LEU B 1 907 ? 1.534 -27.938 -44.406 1 97.56 907 LEU B C 1
ATOM 14675 O O . LEU B 1 907 ? 1.749 -27.719 -43.219 1 97.56 907 LEU B O 1
ATOM 14679 N N . GLU B 1 908 ? 0.688 -27.281 -45.031 1 97.94 908 GLU B N 1
ATOM 14680 C CA . GLU B 1 908 ? -0.348 -26.469 -44.406 1 97.94 908 GLU B CA 1
ATOM 14681 C C . GLU B 1 908 ? -1.723 -27.109 -44.562 1 97.94 908 GLU B C 1
ATOM 14683 O O . GLU B 1 908 ? -2.127 -27.484 -45.656 1 97.94 908 GLU B O 1
ATOM 14688 N N . ILE B 1 909 ? -2.348 -27.281 -43.5 1 97.94 909 ILE B N 1
ATOM 14689 C CA . ILE B 1 909 ? -3.682 -27.875 -43.5 1 97.94 909 ILE B CA 1
ATOM 14690 C C . ILE B 1 909 ? -4.633 -27.016 -42.688 1 97.94 909 ILE B C 1
ATOM 14692 O O . ILE B 1 909 ? -4.199 -26.266 -41.812 1 97.94 909 ILE B O 1
ATOM 14696 N N . GLY B 1 910 ? -5.918 -27 -43 1 97.62 910 GLY B N 1
ATOM 14697 C CA . GLY B 1 910 ? -6.953 -26.375 -42.219 1 97.62 910 GLY B CA 1
ATOM 14698 C C . GLY B 1 910 ? -7.602 -27.328 -41.219 1 97.62 910 GLY B C 1
ATOM 14699 O O . GLY B 1 910 ? -7.094 -28.422 -40.969 1 97.62 910 GLY B O 1
ATOM 14700 N N . SER B 1 911 ? -8.695 -26.938 -40.688 1 97.94 911 SER B N 1
ATOM 14701 C CA . SER B 1 911 ? -9.43 -27.766 -39.75 1 97.94 911 SER B CA 1
ATOM 14702 C C . SER B 1 911 ? -9.797 -29.109 -40.375 1 97.94 911 SER B C 1
ATOM 14704 O O . SER B 1 911 ? -9.992 -29.203 -41.594 1 97.94 911 SER B O 1
ATOM 14706 N N . GLY B 1 912 ? -9.875 -30.125 -39.469 1 97.56 912 GLY B N 1
ATOM 14707 C CA . GLY B 1 912 ? -10.242 -31.453 -39.938 1 97.56 912 GLY B CA 1
ATOM 14708 C C . GLY B 1 912 ? -9.359 -32.562 -39.375 1 97.56 912 GLY B C 1
ATOM 14709 O O . GLY B 1 912 ? -8.523 -32.281 -38.5 1 97.56 912 GLY B O 1
ATOM 14710 N N . THR B 1 913 ? -9.656 -33.781 -39.844 1 97.38 913 THR B N 1
ATOM 14711 C CA . THR B 1 913 ? -8.898 -34.969 -39.438 1 97.38 913 THR B CA 1
ATOM 14712 C C . THR B 1 913 ? -8.031 -35.438 -40.594 1 97.38 913 THR B C 1
ATOM 14714 O O . THR B 1 913 ? -8.492 -35.531 -41.75 1 97.38 913 THR B O 1
ATOM 14717 N N . TYR B 1 914 ? -6.797 -35.688 -40.312 1 97.88 914 TYR B N 1
ATOM 14718 C CA . TYR B 1 914 ? -5.824 -36.125 -41.312 1 97.88 914 TYR B CA 1
ATOM 14719 C C . TYR B 1 914 ? -5.039 -37.344 -40.844 1 97.88 914 TYR B C 1
ATOM 14721 O O . TYR B 1 914 ? -4.727 -37.438 -39.656 1 97.88 914 TYR B O 1
ATOM 14729 N N . SER B 1 915 ? -4.734 -38.219 -41.75 1 97.5 915 SER B N 1
ATOM 14730 C CA . SER B 1 915 ? -3.908 -39.406 -41.5 1 97.5 915 SER B CA 1
ATOM 14731 C C . SER B 1 915 ? -2.803 -39.562 -42.531 1 97.5 915 SER B C 1
ATOM 14733 O O . SER B 1 915 ? -3.078 -39.844 -43.719 1 97.5 915 SER B O 1
ATOM 14735 N N . PHE B 1 916 ? -1.623 -39.469 -42.156 1 97.44 916 PHE B N 1
ATOM 14736 C CA . PHE B 1 916 ? -0.488 -39.531 -43.062 1 97.44 916 PHE B CA 1
ATOM 14737 C C . PHE B 1 916 ? 0.274 -40.844 -42.875 1 97.44 916 PHE B C 1
ATOM 14739 O O . PHE B 1 916 ? 0.427 -41.312 -41.75 1 97.44 916 PHE B O 1
ATOM 14746 N N . ARG B 1 917 ? 0.678 -41.375 -43.938 1 96.44 917 ARG B N 1
ATOM 14747 C CA . ARG B 1 917 ? 1.638 -42.469 -43.969 1 96.44 917 ARG B CA 1
ATOM 14748 C C . ARG B 1 917 ? 2.951 -42.031 -44.594 1 96.44 917 ARG B C 1
ATOM 14750 O O . ARG B 1 917 ? 2.971 -41.562 -45.75 1 96.44 917 ARG B O 1
ATOM 14757 N N . VAL B 1 918 ? 3.99 -42.219 -43.906 1 96.19 918 VAL B N 1
ATOM 14758 C CA . VAL B 1 918 ? 5.262 -41.656 -44.344 1 96.19 918 VAL B CA 1
ATOM 14759 C C . VAL B 1 918 ? 6.32 -42.75 -44.406 1 96.19 918 VAL B C 1
ATOM 14761 O O . VAL B 1 918 ? 6.543 -43.469 -43.438 1 96.19 918 VAL B O 1
ATOM 14764 N N . LYS B 1 919 ? 6.992 -42.844 -45.469 1 93.44 919 LYS B N 1
ATOM 14765 C CA . LYS B 1 919 ? 8.148 -43.75 -45.625 1 93.44 919 LYS B CA 1
ATOM 14766 C C . LYS B 1 919 ? 9.445 -42.938 -45.625 1 93.44 919 LYS B C 1
ATOM 14768 O O . LYS B 1 919 ? 9.445 -41.75 -45.906 1 93.44 919 LYS B O 1
ATOM 14773 N N . GLY B 1 920 ? 10.523 -43.625 -45.281 1 87.31 920 GLY B N 1
ATOM 14774 C CA . GLY B 1 920 ? 11.836 -43 -45.375 1 87.31 920 GLY B CA 1
ATOM 14775 C C . GLY B 1 920 ? 12.086 -42 -44.25 1 87.31 920 GLY B C 1
ATOM 14776 O O . GLY B 1 920 ? 12.766 -40.969 -44.469 1 87.31 920 GLY B O 1
ATOM 14777 N N . VAL B 1 921 ? 11.414 -42.25 -43.25 1 85.62 921 VAL B N 1
ATOM 14778 C CA . VAL B 1 921 ? 11.625 -41.375 -42.094 1 85.62 921 VAL B CA 1
ATOM 14779 C C . VAL B 1 921 ? 13.031 -41.562 -41.562 1 85.62 921 VAL B C 1
ATOM 14781 O O . VAL B 1 921 ? 13.484 -42.719 -41.375 1 85.62 921 VAL B O 1
ATOM 14784 N N . ARG B 1 922 ? 13.797 -40.5 -41.469 1 68.31 922 ARG B N 1
ATOM 14785 C CA . ARG B 1 922 ? 15.172 -40.531 -40.969 1 68.31 922 ARG B CA 1
ATOM 14786 C C . ARG B 1 922 ? 15.227 -40.688 -39.469 1 68.31 922 ARG B C 1
ATOM 14788 O O . ARG B 1 922 ? 14.352 -40.219 -38.75 1 68.31 922 ARG B O 1
#

Sequence (1844 aa):
MKTRLTFLFIILFTVGNSYSQNGDSKALSIHEPRVEYHENPEGIDVLQPRFSWILKGEGRKRVQTAYQIIVASSLEKLSQDQADIWDSGKVISNHTNQIVYEGIPLVSASKYYWKVRVWDESDIISTWSTPAYWSMGLLKFSNWQGLFIGHDVGYNKADKYDSLYLPPARYLRKSFNLNKKIKKATAYTTALGLYELRLNGNKVGEANFLPGWTDYDKRLYYQTFDITNNLREGENVIGAVIADGWYAGYIGYALLVRLDKVREFYGVNPSFMGQIQIEYEDGSMETIASDQTWKSNQGAIREADIIMGETYDARLENTGWDAPNYDDSEWKKPKVYTYPNGKLEAYPGTQVKNTEILKPIAMTEPSPGTYVFDLGKNIAGIAELKVQGPKGTKVQLRFGEILKNDGQIQTENLRKARATDTYILKGEGLEVWKPKFTYHGFQYVEVTGFPGKPTLETITGHVLSSIETNASTFGSSNAMNNTLFNNIKTTQSANFFEIPTDCPQRDERLGWTGDAEIYMRSATYNADVAAFMTKFLIDLDDAQRWYGAYPNFAPFPYSRPNQYAPAWMDAGVIIPYNMYKVYNDTRIVEYMYKGMEKFMEFQEDASTDYLRPGGGNNWGDWLAVNEETSHDFIGASFYGYDAKLMAEMAEALGKTEDAVKYRSLFENIKNAFAQKYILDDGRTSEDTQTSYALALYFDLYPKDLAEKGAARLAEKIEKNGFKFSTGFLGTKHVMLALSKYGFDDISYKIFQQTEYPSWGYSVENGSTSIWERWNSYTKDDAENSDLNAKMNSFSHYAFGSVAEWMFQHAVGIDTEDAGYRNIIIKPSISKEMDYINGSYKSINGTISSAWNWKGKEVLINIEIPVNTTAKVHIPTAEISNIKEGNKTLSKVVSITILESNDQETILEIGSGTYSFRVKGVRMKTRLTFLFIILFTVGNSYSQNGDSKALSIHEPRVEYHENPEGIDVLQPRFSWILKGEGRKRVQTAYQIIVASSLEKLSQDQADIWDSGKVISNHTNQIVYEGIPLVSASKYYWKVRVWDESDIISTWSTPAYWSMGLLKFSNWQGLFIGHDVGYNKADKYDSLYLPPARYLRKSFNLNKKIKKATAYTTALGLYELRLNGNKVGEANFLPGWTDYDKRLYYQTFDITNNLREGENVIGAVIADGWYAGYIGYALLVRLDKVREFYGVNPSFMGQIQIEYEDGSMETIASDQTWKSNQGAIREADIIMGETYDARLENTGWDAPNYDDSEWKKPKVYTYPNGKLEAYPGTQVKNTEILKPIAMTEPSPGTYVFDLGKNIAGIAELKVQGPKGTKVQLRFGEILKNDGQIQTENLRKARATDTYILKGEGLEVWKPKFTYHGFQYVEVTGFPGKPTLETITGHVLSSIETNASTFGSSNAMNNTLFNNIKTTQSANFFEIPTDCPQRDERLGWTGDAEIYMRSATYNADVAAFMTKFLIDLDDAQRWYGAYPNFAPFPYSRPNQYAPAWMDAGVIIPYNMYKVYNDTRIVEYMYKGMEKFMEFQEDASTDYLRPGGGNNWGDWLAVNEETSHDFIGASFYGYDAKLMAEMAEALGKTEDAVKYRSLFENIKNAFAQKYILDDGRTSEDTQTSYALALYFDLYPKDLAEKGAARLAEKIEKNGFKFSTGFLGTKHVMLALSKYGFDDISYKIFQQTEYPSWGYSVENGSTSIWERWNSYTKDDAENSDLNAKMNSFSHYAFGSVAEWMFQHAVGIDTEDAGYRNIIIKPSISKEMDYINGSYKSINGTISSAWNWKGKEVLINIEIPVNTTAKVHIPTAEISNIKEGNKTLSKVVSITILESNDQETILEIGSGTYSFRVKGVR

InterPro domains:
  IPR008902 Alpha-L-rhamnosidase, concanavalin-like domain [PF05592] (367-464)
  IPR008928 Six-hairpin glycosidase superfamily [SSF48208] (477-876)
  IPR012341 Six-hairpin glycosidase-like superfamily [G3DSA:1.50.10.10] (469-812)
  IPR013737 Bacterial alpha-L-rhamnosidase N-terminal [PF08531] (180-355)
  IPR013783 Immunoglobulin-like fold [G3DSA:2.60.40.10] (26-137)
  IPR016007 Alpha-L-rhamnosidase [PIRSF010631] (6-919)
  IPR016007 Alpha-L-rhamnosidase [PTHR33307] (22-918)
  IPR035396 Alpha-L-rhamnosidase, six-hairpin glycosidase domain [PF17389] (470-809)
  IPR035398 Alpha-L-rhamnosidase C-terminal domain [PF17390] (812-887)
  IPR061277 Rha78A-like, N-terminal immunoglobulin domain [PF25788] (30-140)

Foldseek 3Di:
DDCPPPPPPPPPPPPPPPPPCPPPWDDKAKADKDWLLHFAAEAAQDFWIKIAIFIFGDDFFKFFQWKKKAKDQDPVCVVVVNRPFDIPPIGGDRDRIRHIHDTDTAAAFGKMKMWMWTAIPVRDIDDIHDITIYTHHGNDPVVFDAFWWWADQDFDPDDQQPDDDFAFKKKKKDKDADAFAFDWKKKKKAKLAFKWKFKQHDTFDFFARPPFDFLLLAATEIDMGTCNVVDDHTMMMIMMIGGNHQQFAAAFCCSVVVHPHGGNLNHTDMTMWMKMWTAGPVGDIDIDTHDQNMFMDGFQFGGFHAQAETEGQNLGHLPQRRHPPGDCVVTHGIDTDDDHNHHYRHQQFFGKGFDDKFFFPDWDPLDVQKIKTFRQFWAKFKKKFKAADAAFQKKKKAFAADAAPSRHGDCLLQQPGNRMYMYGDRRDPIDMDMDRRYIATHRMIMMGRGDDDDDSVRIMTTHIFSWQQPFKDKDFPAVLLNLLLLQLLRLQRRQRHSERFFFGHHSHSFAFQLLCLLQQLLSVQRTPRLSSVLNQLVQQLVCADPQQFGFRTGPDSDDDPFGHWQSRSLSLQRNVLSSCAFAVCLVSCVVSVVSLVSNLVSQVVCDDQLFHATDGPYCALPQFAPAGDHSSLRSLLSNLLSLQSQLVSCVSNVVNVSNVVSVVSNVSSLVVSCVVFADPQLAGVRLFLQSLLSCLQSVSDDPVRNLSSLVSSLVVCVVVVLAGRTHLRRLLSSLVNCVVNPNVLSSLCQSNDCDPQHSNVCSVVPQSHAWRHSPCDDPDSVVNSVSSSDNIDSRGNSNVSCSSSCVCEQQNWGAPGHQQQEIERHHNDDPSTAKMWMWGQGSNGIWIWIWGDDDQKIKIKIFAGRNHKYKHKAFALDQQQKDWPNHRPVPPPQKAFDDGDHTTTIIMGGGDIIMMMGGPHD/DDPPCPCPPPPPPPPPPPPPCPPPWDDKAKADKDWLLHFAAEAAQDFWIKIAIFIFGDDFFKAFQWKKKAKDQDPVCVVVVNRPFDIPPTGGDRDRIRHIHDTDTAAAFGKMKMWMWTAIPVRDIDDIHDITIYTHHGNDPVVFDAFWWWADQDFDPDDQQPDDDFAFKKKKKDKDADAFAFDWKKKKKAKLAFKFKFKQHDTFDFFARPPFDFLLLAATEIDMGTCNVVDDHTMMMIMMIGGNHQQFAAAFCCSVVVHPHGGNLNHTDMTMWMKMWTAGPVGDIDIDTHDQNMFMDGFQFGGFHAQAETEGQNLGHLPQRRHPPGDCVVTHGIDTDDDHNHHYRHQQFFGKGFDDKFFFPDWDPLDVQKIKTFRQFWAKFKKKFKAADAAFQKKKKAFAADAAPSRHGDCLLQRPGNRMYMYTDRRDPIDMDMDRRYIATHRMIMMGRGDDDDDSVRIMTTHIFSWQQPFKDKDFPAVLLNLLLLQLLRLQRRQRHSERFFFGHHSHSFAFQLLCLLQQLLSVQRTPRLSSVLNQLVQQLVCADPQQFGFRTGPDSDDDPFGHWQSRSLSLQRNVLSSCAFAVCLVSCVVSVVSLVSNLVSQVVCDDQLFHATDTPYCALPQFAPAGDHSSLRSLLSNLLSLQSQLVSCVSVVVNVRNVVSVVSNVSSLVVSCVVFADPQLAGVRLFLQSLLSCLQSVSDDPVRNLSSLVSSLVVCVVVVLAGRTHLRRLLSSLVSNVVNPNVLSSLCQSNDCDPQHSNVCSVVPQSHAWRHSPCDDPDSVVNSVSSSDNIDSRGNSNVSCSSSCVCEQQNWGAPGHQQQEIERHHNDDPSTAKMWMWGQGSNGIWIWIWGDDDQKIKIKIFAGRNHKYKYKAFALDQQQKDWPNHRQVPPPQKDFDDRDRTTTIIMGGGDIIMMMGGPRD